Protein 5U9C (pdb70)

Radius of gyration: 35.28 Å; Cα contacts (8 Å, |Δi|>4): 3756; chains: 6; bounding box: 89×85×113 Å

Sequence (1699 aa):
KRKILLITGGTGLGAYVTSALKDTDYNVIVTERNTLNLSVPEAIFSSYITAEKPDVILHFAAETDVDLCEREPARAGIYNHLATEQIAQAAKFCGAWLLLYLSSSNVFGGEGKLSYNELDIPLPPNNYYGRSKLIIGESSSSVRNACTNNNHLIIRAGWIGGGPDKDHKFVGKIIQQIKAGSTSIKAVSDRRLGSITSAQLCNFIIWAINNKRHTGTLHFASSSGTISRFDIACAIGDLLNFKGDIIPVHSSVFPLSAPRPYSEGIESIYSILSDAPKPSLWKSDLAKYVGTFLKRKILITGGTGLGAYVTSALKDTDYNVIVTERNTLNLSSVPEAIFSSYITAEKPDVILHFAAETDVDLCERREPARAGIYNHLATEQIAQAAKFCGAWLLLYLSSSNVFGGEGKLLSSYNELDIPLPPNYYGRSKLIGESSVRNACTNNHLIIRAGWIGGGPDKDHKFVGKIIQQIKAGSSTSIKAVSDRLGSITSAQQLCNFIIWAINKRHTGTLLHFASSGTISRRFDIACAIGDLLNNFKGDIIIPVHSSSVFPLSAPRPYSEGIESIYSILSDAPKPSLWKKSSDLAKYVGTFLKRRKILLITGGTGLGAYVTSALKDTDYNVIVTERNTLNLSVPEAIFSSYITAEKPDVILHFAAETDVDLCEREPARAGIYNHLATEQIAQAAKFCGAWLLYLSSSNVFGGEGKLSSYNELDIIPLPPNNYYGRSKLIGESSVRRNNAACTNNHLIIRAGWIGGGPDKDHKFVGKIIQQIKAGSTSIKAVSDRLGSITSAQQLCNFIIWAINKRHTGTLHFASSGTISRFDIACAIGDLLNFKGDIIPVHSSVFPLSAPRPYSEGIESIYSILSDAPKPSLWKSDLAKYVGTFLVSNAKRKILITGGTGLGAYVTSALKDTDYNVIVTERRNTLNLSVPEAIFSSYITAEKPDVILHFAAETDVDLCEREPARAGIYNHLATEQIAQAAKFCGAWLLYLSSSNVFGGEGKLSYNELDIIPLPPNNYYGRSKLIIGESSSVRNACTNNHLIIRAGWIGGGPDKDHKFVGKIIQQIKAGSSTSIKAVSDRLGSITSAQLCNFIIWAINKRHTGTLLHFASSSGTISRFDIACAIGDLLNNFKKGDIIPVHSSSVVFPLSAPRPYSEGIESIYSILSDAPKPSLWKSDLAKYVGTFLSNAKRKILITGGTGLGAYVTSALKDTDDYNVIVTERNTLNLSVPEAIFSSYITAEKPDVILHFAAETDVDLCEREPARAGIYNHLATEQIAQAAKFCGAWLLLYLSSSNVFGGEGKLLSSYNELDIPLPPNNYYGRSKLIIGESSVRNACTNNNHLIIRAGWIGGGPDKDHKFVGKIIQQIKAGSSTSIKAVSDRRLGSITSAQQLCNFIIWAINNKRRHTGTLLHFASSSGTISRFDIACAIGDLLNFKGDIIPVHSSSVFPLSAPRPYSEGIESIYSILSDAPKPSSLWKSSDLAKYVGTFLKRRKILITGGTGLGAYVTSSALKDTDYNVIVTERNTLNLSVPEAIFSSYITAEKPDVILHFAAETDVDLCEREPARAGIYNHLATEQIAQAAKFCGAWLLLYLSSSNVFGGEGKLSSYNELDIPLPPNNYYGRSKLIIGESSVRNACTNNNHLIIRAGWIGGGPDKDHKFVGKIIQQIKAGSTSIKAVSDRLGSITSAQQLCNFIIWAINKRRHTGTLHFASSGTISRFDIACAIGDLLNFKGDIIIPVHSSVFPLSAPRPYSEGIESIYSILSDDAPKPSSLWKSSDLAKYVGTFL

Organism: Yersinia enterocolitica (NCBI:txid630)

InterPro domains:
  IPR005913 dTDP-4-dehydrorhamnose reductase [PTHR10491] (2-279)
  IPR029903 RmlD-like, substrate binding domain [PF04321] (4-284)
  IPR036291 NAD(P)-binding domain superfamily [SSF51735] (4-284)

Solvent-accessible surface area: 68606 Å² total

Secondary structure (DSSP, 8-state):
--EEEEESTT--HHHHHHHGGGSS-EEEE--TTT--TT-GGGHHHHHHHH--SEEEE------HHHHHH-HHHHIIIIIIHHHHHHHHHHHHT-EEEEEEEGGG--TT--S-B-TTSPP---HHHHHHHHHHHHHHHHSTTSEEEEEE-----HHHH--SHHHHHHHHHHTT-SEEEEE-S-EE------HHHHHHHHHHHT--EEEEE--B--EEHHHHHHHHHHHTT--SEEEEE-GGGS--SS---SB--B-------TTS----BHHHHHHHHHGGG-/--EEEEESTT--HHHHHHHGGGSS-EEEE--TTT--TT-GGGHHHHHHHH--SEEEE------HHHHHH-HHHHIIIIIIHHHHHHHHHHHHT-EEEEEEEGGG--TT--SEE-TTSPP---HHHHHHHHHHHHHHHHSTTSEEEEEE-----HHHH--SHHHHHHHHHHTT-SEEEEE-S-EE------HHHHHHHHHHHT--EEEEE--B--EEHHHHHHHHHHHTT--SEEEEE-GGGS--SS---SB-EE-------TTS----BHHHHHHHHHHTT-/--EEEEESTT--HHHHHHHGGGSS-EEEE--TTT--TT-GGGHHHHHHHH--SEEEE------HHHHHH-HHHHIIIIIIHHHHHHHHHHHHT-EEEEEEEGGG--TT--S-B-TTSPP---HHHHHHHHHHHHHHHH-TTSEEEEEE-----HHHH--SHHHHHHHHHHTT-SEEEEESS-EE------HHHHHHHHHHHT--EEEEE--B--EEHHHHHHHHHHHTT--SEEEEE-GGGS--SS---SB--B-------TTS----BHHHHHHHHHHTTT-/-----EEEEESTT--HHHHHHHHTTSS-EEEE--TTT--TT-GGGHHHHHHHH--SEEEE------HHHHHH-HHHHIIIIIIHHHHHHHHHHHHT-EEEEEEEGGG--TT--SEE-TTSPP---HHHHHHHHHHHHHHHHSTTSEEEEEE-----HHHH--SHHHHHHHHHHTT-SEEEEE-S-EE------HHHHHHHHHHHT--EEEEE--B--EEHHHHHHHHHHHTT--SEEEEE-GGGS--SS---SB-EE------STTS----BHHHHHHHHHHTT-/-----EEEEESTT--HHHHHHHHTSSS-EEEE--TTT--TT-GGGHHHHHHHH--SEEEE------HHHHHH-HHHHIIIIIIHHHHHHHHHHHHT-EEEEEEEGGG--TT--SEE-TTSPP---HHHHHHHHHHHHHHHHSTTSEEEEEE----STTTS--SHHHHHHHHHHTT-SEEEEESS-EE------HHHHHHHHHHHT--EEEEE--B--EEHHHHHHHHHHHTT--SEEEEE-GGGS--SS---SB-EE------STTS----BHHHHHHHHHHHH-/--EEEEESTT--HHHHHHHGGGSS-EEEE--TTT--TT-GGGHHHHHHHH--SEEEE------HHHHHH-HHHHIIIIIIHHHHHHHHHHHHT-EEEEEEEGGG--TT--SEE-TTSPP---HHHHHHHHHHHHHHHHSTTSEEEEEE----SHHHH--SHHHHHHHHHHTT-SEEEEE-S-EE------HHHHHHHHHHHT--EEEEE--B--EEHHHHHHHHHHHTT--SEEEEE-GGGS--SS---SB-EE-------TTS----BHHHHHHHHHHTT-

Nearest PDB structures (foldseek):
  5u9c-assembly1_F  TM=1.002E+00  e=2.177E-56  Yersinia enterocolitica
  3sc6-assembly2_B  TM=9.110E-01  e=1.255E-23  Bacillus anthracis str. Ames
  3sc6-assembly5_E  TM=8.875E-01  e=6.394E-24  Bacillus anthracis str. Ames
  8ctr-assembly4_D  TM=8.769E-01  e=4.551E-23  Klebsiella pneumoniae
  1kbz-assembly1_A  TM=8.692E-01  e=1.074E-22  Salmonella enterica subsp. enterica serovar Typhimurium

B-factor: mean 41.48, std 14.98, range [12.14, 142.72]

Foldseek 3Di:
DAEEEEECCVPLNVLLVVVCVPDPYDYHYDDPVQDDLLCLVRQQVRLLVVLHQAYEYDWADPPLQVCLVCVVRRQSNQASNLLSVLQSCLVSVHQYEAEAALQLAFPVQDQEAEPPDDGDHRSNNVSNVNSVVSNCVRNVPRYEYEYFKADDDFQPGDPDLVNVLVVCQVVLHQEAEFEFQAKAFHADSLVSQLVVVCVVVSDHDYWYATADDIGGSLVLSVLLCVLSVRDHYYHYDHCVVPDGNTDGHSYSYYDYPCVPPVPGRGHYHRSVSSSVRSVSHD/DAEEEEEPCVPLNVLQVVVCVPDDYDYHYDDPVQDDLLCLVRQLVRLLVVLGQAYEYPWADPPLQVCLVCVVRRQSRQASNLLSVLQSCLVNVHQYEAEAALQLAFPVQDQAAEPVDDGDHRSNSVSNVNSVVSNCVRVVWRYEYEYFKADDDEQVGDPDLVNVLVVCQVVQPQEAEFEFQEKAFHAQSLVSQLVVVCVVVSDHDYGYATADDIGGSLVLSVLLCVLVVRDHYYHHDHCVVPDGNTDGHSYSYYDYPCVPPVPGRGHYHRSVSSSVRSVRRD/DAEEEEECCVPLNVLLVVVCPPDPYDYHYDDPVQDDLQCLVRQLVRLLVVLHQAYEYDDADPPLQVCLVCVVRRQSNQASNLLSVLLNCLVSVHQYEAEAALQLAFVVQDQEAEPPDDGDHRSNSVSRVNSVVSNCVSDPPRYEYEYFKADDDEQHGDPPLVNVLVVCQVVQPQEAEFEFQAKAFHAYSLVSQLVVVCVVVSDHDYWYATADDIGGSLVLSVLLCVLSVRDHYYHYDHCVVPDGNTDGHSYSYYDYPCVVPVPGSGHYHRSVSSSVRSVSHVD/DDDAAEEEEECCVPLNVLQVVVCVPDRYDYHYDDCVQDDLLCLVRLLVRLLVVLHQAYEYDWADPPLQVCLVCVVRRQSRQPSNLLSVLQSCLVSVHQYEAEAALQQAFPVQDQEAEPVDDGDHRSNSVSRVNSVVSNCVRQVVRYEYEYFYADDDEQPGDPDLLNVLVVCLVVLPQEAEFEFQAKEFHAQSLVSQLVVVCVVVSDHDYWYATADDIGGSLVLSVLLCVLVVRPHYYHHDHCVVPDGNTDGHSYSYYDYPCVPVVPGRGHYHRSVSSSVRSVRHD/DPPEAEEEEECCVALNVLLVVVCVPPRYDYHYDDCVQDDLLCLVRQQVSLLVVLHQAYEYPWADPPLQVCLVCVVRRQSNQASNLLSVLQNCLVSVHQYEAEAALQLAFPVQDAEAEPVDDGDHRSNSVSNVNSVVSNCVRQPVGYEYEYFYFDDDPPVHPPGLLNVLVVCVVVPPQEAEFEQQEKEFHAYSLVSQLVVVCVVVSDHDYWYATEDDIGGSLVVSVLLCVLVVRPGYYHYDHCVVPDGNTDGHSYSYYDYPCVVPPPGRGHYHRSVSSNVRVVVVD/DAEEEEECCVPLNVLLVVVCPPDPYDYHYDDCVQDDLLCLVRQLVSLLVVLHQEYEYDWADPPLQVCLVCVVRNQSNQASNLLSVLLSCLNSVHAYEAEAALQLAFVVQDQEDEPVDDGDHRSNSVSRVNSVVSNCVSQVPGYEYEYFKADDDFQVGDPDLVNVLVVCQVVPPQEAEFEFQAKEFHAYSLVSQQVVVCVVVSDHDYWYATEDDIGGSLVLSVLLCVLVVRDHYYHYDHCVVPDGNTDGHSYSYYDYPCVPPPPGSGHYHRSVSSNVRSVSND

Structure (mmCIF, N/CA/C/O backbone):
data_5U9C
#
_entry.id   5U9C
#
_cell.length_a   132.445
_cell.length_b   184.871
_cell.length_c   187.017
_cell.angle_alpha   90.00
_cell.angle_beta   90.00
_cell.angle_gamma   90.00
#
_symmetry.space_group_name_H-M   'I 2 2 2'
#
loop_
_entity.id
_entity.type
_entity.pdbx_description
1 polymer 'dTDP-4-dehydrorhamnose Reductase'
2 non-polymer beta-D-fructopyranose
3 non-polymer IMIDAZOLE
4 non-polymer D-MALATE
5 non-polymer 'CITRIC ACID'
6 non-polymer 'CHLORIDE ION'
7 non-polymer 2-AMINO-2-HYDROXYMETHYL-PROPANE-1,3-DIOL
8 water water
#
loop_
_atom_site.group_PDB
_atom_site.id
_atom_site.type_symbol
_atom_site.label_atom_id
_atom_site.label_alt_id
_atom_site.label_comp_id
_atom_site.label_asym_id
_atom_site.label_entity_id
_atom_site.label_seq_id
_atom_site.pdbx_PDB_ins_code
_atom_site.Cartn_x
_atom_site.Cartn_y
_atom_site.Cartn_z
_atom_site.occupancy
_atom_site.B_iso_or_equiv
_atom_site.auth_seq_id
_atom_site.auth_comp_id
_atom_site.auth_asym_id
_atom_site.auth_atom_id
_atom_site.pdbx_PDB_model_num
ATOM 9 N N . LYS A 1 5 ? 51.124 23.700 89.574 1.00 89.68 2 LYS A N 1
ATOM 10 C CA . LYS A 1 5 ? 51.771 23.584 88.261 1.00 82.69 2 LYS A CA 1
ATOM 11 C C . LYS A 1 5 ? 52.070 24.947 87.651 1.00 72.24 2 LYS A C 1
ATOM 12 O O . LYS A 1 5 ? 51.324 25.898 87.871 1.00 68.83 2 LYS A O 1
ATOM 18 N N . ARG A 1 6 ? 53.161 25.038 86.889 1.00 66.39 3 ARG A N 1
ATOM 19 C CA . ARG A 1 6 ? 53.509 26.292 86.197 1.00 62.23 3 ARG A CA 1
ATOM 20 C C . ARG A 1 6 ? 52.554 26.465 85.014 1.00 53.51 3 ARG A C 1
ATOM 21 O O . ARG A 1 6 ? 52.237 25.502 84.307 1.00 51.83 3 ARG A O 1
ATOM 29 N N . LYS A 1 7 ? 52.101 27.696 84.811 1.00 47.87 4 LYS A N 1
ATOM 30 C CA . LYS A 1 7 ? 51.111 27.993 83.793 1.00 43.89 4 LYS A CA 1
ATOM 31 C C . LYS A 1 7 ? 51.688 28.615 82.518 1.00 40.15 4 LYS A C 1
ATOM 32 O O . LYS A 1 7 ? 52.394 29.616 82.582 1.00 37.53 4 LYS A O 1
ATOM 38 N N . ILE A 1 8 ? 51.355 28.006 81.376 1.00 37.71 5 ILE A N 1
ATOM 39 C CA . ILE A 1 8 ? 51.726 28.495 80.052 1.00 34.94 5 ILE A CA 1
ATOM 40 C C . ILE A 1 8 ? 50.461 29.017 79.359 1.00 34.03 5 ILE A C 1
ATOM 41 O O . ILE A 1 8 ? 49.499 28.260 79.171 1.00 34.38 5 ILE A O 1
ATOM 46 N N A LEU A 1 9 ? 50.470 30.293 78.974 0.50 32.09 6 LEU A N 1
ATOM 47 N N B LEU A 1 9 ? 50.464 30.302 79.004 0.50 32.58 6 LEU A N 1
ATOM 48 C CA A LEU A 1 9 ? 49.337 30.910 78.286 0.50 31.57 6 LEU A CA 1
ATOM 49 C CA B LEU A 1 9 ? 49.357 30.914 78.276 0.50 32.30 6 LEU A CA 1
ATOM 50 C C A LEU A 1 9 ? 49.721 31.131 76.806 0.50 30.37 6 LEU A C 1
ATOM 51 C C B LEU A 1 9 ? 49.782 31.022 76.807 0.50 30.78 6 LEU A C 1
ATOM 52 O O A LEU A 1 9 ? 50.717 31.794 76.504 0.50 28.95 6 LEU A O 1
ATOM 53 O O B LEU A 1 9 ? 50.877 31.498 76.509 0.50 29.31 6 LEU A O 1
ATOM 62 N N . ILE A 1 10 ? 48.927 30.563 75.896 1.00 29.89 7 ILE A N 1
ATOM 63 C CA . ILE A 1 10 ? 49.224 30.607 74.452 1.00 30.68 7 ILE A CA 1
ATOM 64 C C . ILE A 1 10 ? 48.180 31.376 73.627 1.00 31.47 7 ILE A C 1
ATOM 65 O O . ILE A 1 10 ? 46.987 31.131 73.751 1.00 32.47 7 ILE A O 1
ATOM 70 N N . THR A 1 11 ? 48.641 32.344 72.836 1.00 30.12 8 THR A N 1
ATOM 71 C CA . THR A 1 11 ? 47.776 33.041 71.887 1.00 30.72 8 THR A CA 1
ATOM 72 C C . THR A 1 11 ? 48.061 32.376 70.551 1.00 31.01 8 THR A C 1
ATOM 73 O O . THR A 1 11 ? 49.191 31.907 70.299 1.00 31.00 8 THR A O 1
ATOM 77 N N . GLY A 1 12 ? 47.060 32.342 69.690 1.00 31.89 9 GLY A N 1
ATOM 78 C CA . GLY A 1 12 ? 47.200 31.686 68.398 1.00 33.80 9 GLY A CA 1
ATOM 79 C C . GLY A 1 12 ? 47.449 30.185 68.530 1.00 34.24 9 GLY A C 1
ATOM 80 O O . GLY A 1 12 ? 48.145 29.578 67.693 1.00 34.50 9 GLY A O 1
ATOM 81 N N . GLY A 1 13 ? 46.862 29.587 69.569 1.00 36.08 10 GLY A N 1
ATOM 82 C CA . GLY A 1 13 ? 47.019 28.148 69.854 1.00 38.92 10 GLY A CA 1
ATOM 83 C C . GLY A 1 13 ? 46.443 27.207 68.804 1.00 42.18 10 GLY A C 1
ATOM 84 O O . GLY A 1 13 ? 46.924 26.087 68.655 1.00 45.05 10 GLY A O 1
ATOM 85 N N . THR A 1 14 ? 45.419 27.654 68.085 1.00 44.05 11 THR A N 1
ATOM 86 C CA . THR A 1 14 ? 44.799 26.846 67.031 1.00 50.08 11 THR A CA 1
ATOM 87 C C . THR A 1 14 ? 45.414 27.102 65.653 1.00 49.32 11 THR A C 1
ATOM 88 O O . THR A 1 14 ? 44.989 26.511 64.678 1.00 51.02 11 THR A O 1
ATOM 92 N N . GLY A 1 15 ? 46.402 27.994 65.573 1.00 48.49 12 GLY A N 1
ATOM 93 C CA . GLY A 1 15 ? 47.094 28.255 64.313 1.00 46.80 12 GLY A CA 1
ATOM 94 C C . GLY A 1 15 ? 48.003 27.076 64.046 1.00 47.82 12 GLY A C 1
ATOM 95 O O . GLY A 1 15 ? 48.129 26.191 64.888 1.00 49.62 12 GLY A O 1
ATOM 104 N N . LEU A 1 17 ? 51.482 26.650 63.794 1.00 44.15 14 LEU A N 1
ATOM 105 C CA . LEU A 1 17 ? 52.594 26.435 64.730 1.00 41.33 14 LEU A CA 1
ATOM 106 C C . LEU A 1 17 ? 52.066 26.181 66.128 1.00 41.08 14 LEU A C 1
ATOM 107 O O . LEU A 1 17 ? 52.500 25.241 66.810 1.00 39.45 14 LEU A O 1
ATOM 112 N N . GLY A 1 18 ? 51.131 27.034 66.544 1.00 39.77 15 GLY A N 1
ATOM 113 C CA . GLY A 1 18 ? 50.521 26.944 67.868 1.00 40.93 15 GLY A CA 1
ATOM 114 C C . GLY A 1 18 ? 49.912 25.592 68.174 1.00 42.87 15 GLY A C 1
ATOM 115 O O . GLY A 1 18 ? 50.001 25.118 69.305 1.00 44.48 15 GLY A O 1
ATOM 116 N N . ALA A 1 19 ? 49.288 24.975 67.171 1.00 42.99 16 ALA A N 1
ATOM 117 C CA . ALA A 1 19 ? 48.685 23.653 67.346 1.00 46.81 16 ALA A CA 1
ATOM 118 C C . ALA A 1 19 ? 49.757 22.601 67.633 1.00 46.78 16 ALA A C 1
ATOM 119 O O . ALA A 1 19 ? 49.541 21.706 68.459 1.00 49.37 16 ALA A O 1
ATOM 121 N N . TYR A 1 20 ? 50.912 22.707 66.973 1.00 46.28 17 TYR A N 1
ATOM 122 C CA . TYR A 1 20 ? 51.992 21.741 67.238 1.00 46.06 17 TYR A CA 1
ATOM 123 C C . TYR A 1 20 ? 52.554 21.917 68.644 1.00 42.78 17 TYR A C 1
ATOM 124 O O . TYR A 1 20 ? 52.789 20.932 69.351 1.00 42.72 17 TYR A O 1
ATOM 133 N N . VAL A 1 21 ? 52.764 23.167 69.055 1.00 39.43 18 VAL A N 1
ATOM 134 C CA . VAL A 1 21 ? 53.309 23.430 70.381 1.00 38.75 18 VAL A CA 1
ATOM 135 C C . VAL A 1 21 ? 52.334 22.935 71.461 1.00 41.15 18 VAL A C 1
ATOM 136 O O . VAL A 1 21 ? 52.743 22.246 72.407 1.00 41.51 18 VAL A O 1
ATOM 140 N N . THR A 1 22 ? 51.052 23.248 71.293 1.00 39.85 19 THR A N 1
ATOM 141 C CA . THR A 1 22 ? 50.029 22.812 72.238 1.00 41.49 19 THR A CA 1
ATOM 142 C C . THR A 1 22 ? 50.034 21.289 72.395 1.00 44.15 19 THR A C 1
ATOM 143 O O . THR A 1 22 ? 49.952 20.792 73.514 1.00 48.06 19 THR A O 1
ATOM 147 N N . SER A 1 23 ? 50.163 20.553 71.289 1.00 45.88 20 SER A N 1
ATOM 148 C CA . SER A 1 23 ? 50.177 19.076 71.347 1.00 49.15 20 SER A CA 1
ATOM 149 C C . SER A 1 23 ? 51.450 18.548 71.997 1.00 49.56 20 SER A C 1
ATOM 150 O O . SER A 1 23 ? 51.405 17.576 72.742 1.00 50.84 20 SER A O 1
ATOM 153 N N . ALA A 1 24 ? 52.581 19.194 71.707 1.00 46.79 21 ALA A N 1
ATOM 154 C CA . ALA A 1 24 ? 53.869 18.799 72.284 1.00 46.18 21 ALA A CA 1
ATOM 155 C C . ALA A 1 24 ? 53.871 19.002 73.793 1.00 46.18 21 ALA A C 1
ATOM 156 O O . ALA A 1 24 ? 54.518 18.247 74.518 1.00 48.06 21 ALA A O 1
ATOM 158 N N . LEU A 1 25 ? 53.134 20.016 74.259 1.00 44.51 22 LEU A N 1
ATOM 159 C CA . LEU A 1 25 ? 53.039 20.311 75.692 1.00 46.59 22 LEU A CA 1
ATOM 160 C C . LEU A 1 25 ? 52.079 19.382 76.477 1.00 52.65 22 LEU A C 1
ATOM 161 O O . LEU A 1 25 ? 52.047 19.441 77.700 1.00 53.01 22 LEU A O 1
ATOM 166 N N . LYS A 1 26 ? 51.311 18.533 75.792 1.00 57.77 23 LYS A N 1
ATOM 167 C CA . LYS A 1 26 ? 50.421 17.589 76.490 1.00 66.59 23 LYS A CA 1
ATOM 168 C C . LYS A 1 26 ? 51.229 16.596 77.320 1.00 72.56 23 LYS A C 1
ATOM 169 O O . LYS A 1 26 ? 50.794 16.179 78.389 1.00 73.43 23 LYS A O 1
ATOM 175 N N . ASP A 1 27 ? 52.431 16.271 76.844 1.00 78.04 24 ASP A N 1
ATOM 176 C CA . ASP A 1 27 ? 53.343 15.353 77.536 1.00 83.69 24 ASP A CA 1
ATOM 177 C C . ASP A 1 27 ? 54.241 16.088 78.560 1.00 82.00 24 ASP A C 1
ATOM 178 O O . ASP A 1 27 ? 55.453 15.829 78.627 1.00 83.57 24 ASP A O 1
ATOM 183 N N . THR A 1 28 ? 53.650 16.987 79.358 1.00 70.09 25 THR A N 1
ATOM 184 C CA . THR A 1 28 ? 54.404 17.753 80.365 1.00 64.29 25 THR A CA 1
ATOM 185 C C . THR A 1 28 ? 53.549 18.066 81.587 1.00 61.34 25 THR A C 1
ATOM 186 O O . THR A 1 28 ? 52.340 17.883 81.564 1.00 57.74 25 THR A O 1
ATOM 190 N N . ASP A 1 29 ? 54.196 18.584 82.632 1.00 61.65 26 ASP A N 1
ATOM 191 C CA . ASP A 1 29 ? 53.523 18.975 83.880 1.00 63.34 26 ASP A CA 1
ATOM 192 C C . ASP A 1 29 ? 53.030 20.435 83.875 1.00 59.53 26 ASP A C 1
ATOM 193 O O . ASP A 1 29 ? 52.679 20.975 84.925 1.00 59.39 26 ASP A O 1
ATOM 198 N N . TYR A 1 30 ? 53.022 21.080 82.708 1.00 53.91 27 TYR A N 1
ATOM 199 C CA . TYR A 1 30 ? 52.551 22.451 82.617 1.00 49.59 27 TYR A CA 1
ATOM 200 C C . TYR A 1 30 ? 51.035 22.498 82.521 1.00 47.98 27 TYR A C 1
ATOM 201 O O . TYR A 1 30 ? 50.410 21.598 81.958 1.00 46.37 27 TYR A O 1
ATOM 210 N N . ASN A 1 31 ? 50.460 23.540 83.109 1.00 46.45 28 ASN A N 1
ATOM 211 C CA . ASN A 1 31 ? 49.040 23.818 83.014 1.00 46.21 28 ASN A CA 1
ATOM 212 C C . ASN A 1 31 ? 48.952 24.758 81.799 1.00 43.56 28 ASN A C 1
ATOM 213 O O . ASN A 1 31 ? 49.331 25.916 81.892 1.00 41.16 28 ASN A O 1
ATOM 218 N N . VAL A 1 32 ? 48.462 24.246 80.671 1.00 41.84 29 VAL A N 1
ATOM 219 C CA . VAL A 1 32 ? 48.391 25.000 79.417 1.00 40.50 29 VAL A CA 1
ATOM 220 C C . VAL A 1 32 ? 47.020 25.653 79.153 1.00 40.77 29 VAL A C 1
ATOM 221 O O . VAL A 1 32 ? 46.000 24.969 79.062 1.00 41.51 29 VAL A O 1
ATOM 225 N N . ILE A 1 33 ? 47.011 26.979 79.024 1.00 39.10 30 ILE A N 1
ATOM 226 C CA . ILE A 1 33 ? 45.787 27.728 78.759 1.00 39.33 30 ILE A CA 1
ATOM 227 C C . ILE A 1 33 ? 45.851 28.286 77.341 1.00 38.08 30 ILE A C 1
ATOM 228 O O . ILE A 1 33 ? 46.715 29.117 77.046 1.00 36.19 30 ILE A O 1
ATOM 233 N N . VAL A 1 34 ? 44.956 27.831 76.464 1.00 36.94 31 VAL A N 1
ATOM 234 C CA . VAL A 1 34 ? 44.910 28.329 75.095 1.00 37.68 31 VAL A CA 1
ATOM 235 C C . VAL A 1 34 ? 43.813 29.393 75.054 1.00 36.37 31 VAL A C 1
ATOM 236 O O . VAL A 1 34 ? 42.667 29.109 75.395 1.00 36.51 31 VAL A O 1
ATOM 240 N N . THR A 1 35 ? 44.170 30.621 74.673 1.00 33.32 32 THR A N 1
ATOM 241 C CA . THR A 1 35 ? 43.195 31.715 74.625 1.00 32.44 32 THR A CA 1
ATOM 242 C C . THR A 1 35 ? 42.147 31.487 73.535 1.00 32.89 32 THR A C 1
ATOM 243 O O . THR A 1 35 ? 42.417 30.824 72.543 1.00 30.25 32 THR A O 1
ATOM 247 N N . GLU A 1 36 ? 40.940 32.013 73.767 1.00 33.58 33 GLU A N 1
ATOM 248 C CA . GLU A 1 36 ? 39.839 31.912 72.823 1.00 34.77 33 GLU A CA 1
ATOM 249 C C . GLU A 1 36 ? 39.124 33.256 72.728 1.00 33.81 33 GLU A C 1
ATOM 250 O O . GLU A 1 36 ? 39.441 34.204 73.463 1.00 30.12 33 GLU A O 1
ATOM 256 N N . ARG A 1 37 ? 38.097 33.309 71.880 1.00 32.40 34 ARG A N 1
ATOM 257 C CA . ARG A 1 37 ? 37.341 34.541 71.698 1.00 32.38 34 ARG A CA 1
ATOM 258 C C . ARG A 1 37 ? 36.719 35.064 72.995 1.00 31.08 34 ARG A C 1
ATOM 259 O O . ARG A 1 37 ? 36.574 36.275 73.143 1.00 29.96 34 ARG A O 1
ATOM 267 N N . ASN A 1 38 ? 36.380 34.184 73.933 1.00 31.68 35 ASN A N 1
ATOM 268 C CA . ASN A 1 38 ? 35.790 34.652 75.197 1.00 33.75 35 ASN A CA 1
ATOM 269 C C . ASN A 1 38 ? 36.811 35.202 76.207 1.00 34.41 35 ASN A C 1
ATOM 270 O O . ASN A 1 38 ? 36.410 35.714 77.255 1.00 35.43 35 ASN A O 1
ATOM 275 N N . THR A 1 39 ? 38.109 35.124 75.892 1.00 33.47 36 THR A N 1
ATOM 276 C CA . THR A 1 39 ? 39.146 35.652 76.802 1.00 33.86 36 THR A CA 1
ATOM 277 C C . THR A 1 39 ? 40.114 36.675 76.194 1.00 33.24 36 THR A C 1
ATOM 278 O O . THR A 1 39 ? 40.543 37.604 76.890 1.00 34.37 36 THR A O 1
ATOM 282 N N . LEU A 1 40 ? 40.457 36.514 74.914 1.00 31.26 37 LEU A N 1
ATOM 283 C CA . LEU A 1 40 ? 41.406 37.411 74.270 1.00 30.65 37 LEU A CA 1
ATOM 284 C C . LEU A 1 40 ? 41.276 37.444 72.745 1.00 29.53 37 LEU A C 1
ATOM 285 O O . LEU A 1 40 ? 41.167 36.394 72.074 1.00 29.92 37 LEU A O 1
ATOM 290 N N . ASN A 1 41 ? 41.272 38.668 72.218 1.00 27.89 38 ASN A N 1
ATOM 291 C CA . ASN A 1 41 ? 41.200 38.918 70.792 1.00 28.44 38 ASN A CA 1
ATOM 292 C C . ASN A 1 41 ? 42.206 40.021 70.437 1.00 27.63 38 ASN A C 1
ATOM 293 O O . ASN A 1 41 ? 42.226 41.090 71.084 1.00 25.49 38 ASN A O 1
ATOM 298 N N . LEU A 1 42 ? 43.000 39.784 69.388 1.00 27.14 39 LEU A N 1
ATOM 299 C CA . LEU A 1 42 ? 43.979 40.783 68.930 1.00 27.38 39 LEU A CA 1
ATOM 300 C C . LEU A 1 42 ? 43.264 42.070 68.513 1.00 26.79 39 LEU A C 1
ATOM 301 O O . LEU A 1 42 ? 43.822 43.167 68.642 1.00 25.92 39 LEU A O 1
ATOM 306 N N . SER A 1 43 ? 42.016 41.939 68.048 1.00 25.33 40 SER A N 1
ATOM 307 C CA . SER A 1 43 ? 41.221 43.109 67.646 1.00 26.61 40 SER A CA 1
ATOM 308 C C . SER A 1 43 ? 40.810 44.019 68.827 1.00 27.13 40 SER A C 1
ATOM 309 O O . SER A 1 43 ? 40.370 45.154 68.608 1.00 28.85 40 SER A O 1
ATOM 312 N N . VAL A 1 44 ? 40.945 43.520 70.059 1.00 27.09 41 VAL A N 1
ATOM 313 C CA . VAL A 1 44 ? 40.585 44.263 71.259 1.00 27.86 41 VAL A CA 1
ATOM 314 C C . VAL A 1 44 ? 41.788 44.267 72.234 1.00 29.02 41 VAL A C 1
ATOM 315 O O . VAL A 1 44 ? 41.783 43.586 73.277 1.00 27.50 41 VAL A O 1
ATOM 319 N N . PRO A 1 45 ? 42.836 45.046 71.894 1.00 29.57 42 PRO A N 1
ATOM 320 C CA . PRO A 1 45 ? 44.014 45.145 72.766 1.00 29.53 42 PRO A CA 1
ATOM 321 C C . PRO A 1 45 ? 43.689 45.741 74.143 1.00 30.78 42 PRO A C 1
ATOM 322 O O . PRO A 1 45 ? 44.317 45.357 75.133 1.00 28.24 42 PRO A O 1
ATOM 326 N N . GLU A 1 46 ? 42.652 46.588 74.211 1.00 30.88 43 GLU A N 1
ATOM 327 C CA . GLU A 1 46 ? 42.223 47.208 75.462 1.00 32.24 43 GLU A CA 1
ATOM 328 C C . GLU A 1 46 ? 41.781 46.243 76.568 1.00 32.11 43 GLU A C 1
ATOM 329 O O . GLU A 1 46 ? 41.728 46.637 77.734 1.00 31.16 43 GLU A O 1
ATOM 335 N N . ALA A 1 47 ? 41.441 45.001 76.204 1.00 30.63 44 ALA A N 1
ATOM 336 C CA . ALA A 1 47 ? 40.977 44.001 77.161 1.00 31.43 44 ALA A CA 1
ATOM 337 C C . ALA A 1 47 ? 42.048 42.968 77.547 1.00 32.10 44 ALA A C 1
ATOM 338 O O . ALA A 1 47 ? 41.823 42.122 78.435 1.00 32.41 44 ALA A O 1
ATOM 340 N N . ILE A 1 48 ? 43.218 43.053 76.920 1.00 30.60 45 ILE A N 1
ATOM 341 C CA . ILE A 1 48 ? 44.297 42.077 77.155 1.00 29.93 45 ILE A CA 1
ATOM 342 C C . ILE A 1 48 ? 44.998 42.157 78.522 1.00 31.00 45 ILE A C 1
ATOM 343 O O . ILE A 1 48 ? 45.191 41.125 79.181 1.00 30.38 45 ILE A O 1
ATOM 348 N N . PHE A 1 49 ? 45.394 43.355 78.942 1.00 31.05 46 PHE A N 1
ATOM 349 C CA . PHE A 1 49 ? 46.157 43.484 80.194 1.00 31.70 46 PHE A CA 1
ATOM 350 C C . PHE A 1 49 ? 45.434 42.910 81.434 1.00 32.63 46 PHE A C 1
ATOM 351 O O . PHE A 1 49 ? 46.033 42.121 82.196 1.00 31.96 46 PHE A O 1
ATOM 359 N N A SER A 1 50 ? 44.172 43.293 81.634 0.60 32.95 47 SER A N 1
ATOM 360 N N B SER A 1 50 ? 44.167 43.288 81.623 0.40 32.48 47 SER A N 1
ATOM 361 C CA A SER A 1 50 ? 43.385 42.789 82.763 0.60 34.29 47 SER A CA 1
ATOM 362 C CA B SER A 1 50 ? 43.373 42.802 82.756 0.40 33.43 47 SER A CA 1
ATOM 363 C C A SER A 1 50 ? 43.261 41.269 82.713 0.60 33.68 47 SER A C 1
ATOM 364 C C B SER A 1 50 ? 43.223 41.279 82.717 0.40 33.22 47 SER A C 1
ATOM 365 O O A SER A 1 50 ? 43.394 40.602 83.734 0.60 33.49 47 SER A O 1
ATOM 366 O O B SER A 1 50 ? 43.300 40.623 83.753 0.40 33.41 47 SER A O 1
ATOM 371 N N . TYR A 1 51 ? 43.020 40.721 81.524 1.00 32.03 48 TYR A N 1
ATOM 372 C CA . TYR A 1 51 ? 42.877 39.269 81.391 1.00 32.57 48 TYR A CA 1
ATOM 373 C C . TYR A 1 51 ? 44.168 38.521 81.756 1.00 33.11 48 TYR A C 1
ATOM 374 O O . TYR A 1 51 ? 44.170 37.649 82.639 1.00 34.98 48 TYR A O 1
ATOM 383 N N . ILE A 1 52 ? 45.265 38.868 81.096 1.00 32.56 49 ILE A N 1
ATOM 384 C CA . ILE A 1 52 ? 46.525 38.143 81.332 1.00 32.53 49 ILE A CA 1
ATOM 385 C C . ILE A 1 52 ? 47.015 38.273 82.779 1.00 32.82 49 ILE A C 1
ATOM 386 O O . ILE A 1 52 ? 47.434 37.281 83.367 1.00 32.28 49 ILE A O 1
ATOM 391 N N . THR A 1 53 ? 46.919 39.469 83.358 1.00 33.63 50 THR A N 1
ATOM 392 C CA . THR A 1 53 ? 47.379 39.685 84.744 1.00 35.50 50 THR A CA 1
ATOM 393 C C . THR A 1 53 ? 46.520 38.923 85.763 1.00 38.55 50 THR A C 1
ATOM 394 O O . THR A 1 53 ? 47.041 38.414 86.756 1.00 39.66 50 THR A O 1
ATOM 398 N N . ALA A 1 54 ? 45.224 38.790 85.487 1.00 39.01 51 ALA A N 1
ATOM 399 C CA . ALA A 1 54 ? 44.341 37.991 86.343 1.00 39.53 51 ALA A CA 1
ATOM 400 C C . ALA A 1 54 ? 44.705 36.509 86.221 1.00 39.69 51 ALA A C 1
ATOM 401 O O . ALA A 1 54 ? 44.626 35.767 87.185 1.00 40.67 51 ALA A O 1
ATOM 403 N N . GLU A 1 55 ? 45.150 36.095 85.037 1.00 39.06 52 GLU A N 1
ATOM 404 C CA . GLU A 1 55 ? 45.482 34.692 84.788 1.00 39.96 52 GLU A CA 1
ATOM 405 C C . GLU A 1 55 ? 46.838 34.275 85.411 1.00 40.06 52 GLU A C 1
ATOM 406 O O . GLU A 1 55 ? 47.039 33.102 85.739 1.00 40.99 52 GLU A O 1
ATOM 412 N N . LYS A 1 56 ? 47.747 35.240 85.583 1.00 39.41 53 LYS A N 1
ATOM 413 C CA . LYS A 1 56 ? 49.070 35.021 86.208 1.00 42.03 53 LYS A CA 1
ATOM 414 C C . LYS A 1 56 ? 49.915 33.880 85.629 1.00 39.99 53 LYS A C 1
ATOM 415 O O . LYS A 1 56 ? 50.417 33.021 86.365 1.00 39.58 53 LYS A O 1
ATOM 421 N N . PRO A 1 57 ? 50.119 33.893 84.309 1.00 38.90 54 PRO A N 1
ATOM 422 C CA . PRO A 1 57 ? 50.930 32.848 83.724 1.00 37.74 54 PRO A CA 1
ATOM 423 C C . PRO A 1 57 ? 52.412 32.989 84.102 1.00 37.64 54 PRO A C 1
ATOM 424 O O . PRO A 1 57 ? 52.867 34.082 84.424 1.00 35.52 54 PRO A O 1
ATOM 428 N N . ASP A 1 58 ? 53.132 31.871 84.097 1.00 37.51 55 ASP A N 1
ATOM 429 C CA . ASP A 1 58 ? 54.590 31.877 84.310 1.00 38.50 55 ASP A CA 1
ATOM 430 C C . ASP A 1 58 ? 55.311 32.036 82.964 1.00 36.46 55 ASP A C 1
ATOM 431 O O . ASP A 1 58 ? 56.423 32.535 82.912 1.00 35.13 55 ASP A O 1
ATOM 436 N N . VAL A 1 59 ? 54.662 31.574 81.897 1.00 34.02 56 VAL A N 1
ATOM 437 C CA . VAL A 1 59 ? 55.188 31.612 80.541 1.00 33.05 56 VAL A CA 1
ATOM 438 C C . VAL A 1 59 ? 54.085 32.045 79.580 1.00 31.76 56 VAL A C 1
ATOM 439 O O . VAL A 1 59 ? 52.947 31.603 79.706 1.00 33.65 56 VAL A O 1
ATOM 443 N N . ILE A 1 60 ? 54.414 32.922 78.639 1.00 30.25 57 ILE A N 1
ATOM 444 C CA . ILE A 1 60 ? 53.471 33.351 77.616 1.00 29.66 57 ILE A CA 1
ATOM 445 C C . ILE A 1 60 ? 54.056 33.075 76.245 1.00 29.18 57 ILE A C 1
ATOM 446 O O . ILE A 1 60 ? 55.171 33.497 75.954 1.00 29.80 57 ILE A O 1
ATOM 451 N N . LEU A 1 61 ? 53.315 32.327 75.423 1.00 29.61 58 LEU A N 1
ATOM 452 C CA . LEU A 1 61 ? 53.723 32.016 74.050 1.00 28.56 58 LEU A CA 1
ATOM 453 C C . LEU A 1 61 ? 52.818 32.822 73.136 1.00 27.30 58 LEU A C 1
ATOM 454 O O . LEU A 1 61 ? 51.641 32.510 72.985 1.00 27.16 58 LEU A O 1
ATOM 459 N N . HIS A 1 62 ? 53.370 33.883 72.552 1.00 25.14 59 HIS A N 1
ATOM 460 C CA . HIS A 1 62 ? 52.592 34.779 71.718 1.00 24.81 59 HIS A CA 1
ATOM 461 C C . HIS A 1 62 ? 52.801 34.526 70.216 1.00 24.07 59 HIS A C 1
ATOM 462 O O . HIS A 1 62 ? 53.713 35.073 69.602 1.00 23.40 59 HIS A O 1
ATOM 469 N N . PHE A 1 63 ? 51.942 33.664 69.667 1.00 24.97 60 PHE A N 1
ATOM 470 C CA . PHE A 1 63 ? 51.967 33.262 68.255 1.00 27.11 60 PHE A CA 1
ATOM 471 C C . PHE A 1 63 ? 50.895 33.937 67.400 1.00 26.91 60 PHE A C 1
ATOM 472 O O . PHE A 1 63 ? 51.005 33.951 66.176 1.00 26.21 60 PHE A O 1
ATOM 480 N N . ALA A 1 64 ? 49.854 34.479 68.024 1.00 26.27 61 ALA A N 1
ATOM 481 C CA . ALA A 1 64 ? 48.783 35.104 67.2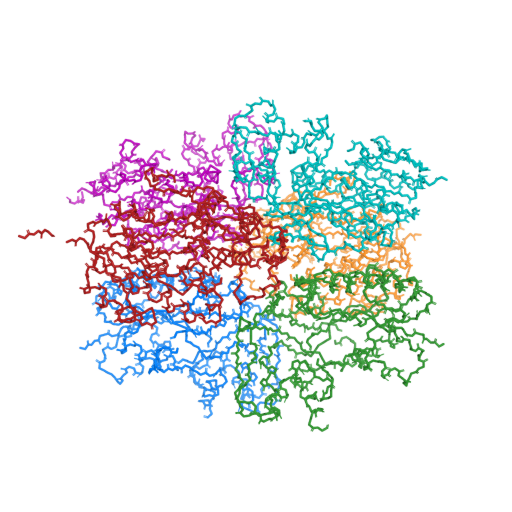49 1.00 26.72 61 ALA A CA 1
ATOM 482 C C . ALA A 1 64 ? 49.280 36.383 66.566 1.00 26.83 61 ALA A C 1
ATOM 483 O O . ALA A 1 64 ? 49.955 37.224 67.192 1.00 26.38 61 ALA A O 1
ATOM 485 N N . ALA A 1 65 ? 48.931 36.521 65.294 1.00 25.26 62 ALA A N 1
ATOM 486 C CA . ALA A 1 65 ? 49.286 37.710 64.544 1.00 26.70 62 ALA A CA 1
ATOM 487 C C . ALA A 1 65 ? 48.488 37.779 63.269 1.00 26.15 62 ALA A C 1
ATOM 488 O O . ALA A 1 65 ? 47.923 36.777 62.836 1.00 23.71 62 ALA A O 1
ATOM 490 N N . GLU A 1 66 ? 48.461 38.966 62.669 1.00 25.45 63 GLU A N 1
ATOM 491 C CA . GLU A 1 66 ? 47.875 39.137 61.347 1.00 26.81 63 GLU A CA 1
ATOM 492 C C . GLU A 1 66 ? 49.067 38.951 60.409 1.00 27.58 63 GLU A C 1
ATOM 493 O O . GLU A 1 66 ? 49.960 39.822 60.348 1.00 24.89 63 GLU A O 1
ATOM 499 N N . THR A 1 67 ? 49.076 37.823 59.684 1.00 27.10 64 THR A N 1
ATOM 500 C CA . THR A 1 67 ? 50.180 37.468 58.807 1.00 27.92 64 THR A CA 1
ATOM 501 C C . THR A 1 67 ? 49.880 37.589 57.325 1.00 28.33 64 THR A C 1
ATOM 502 O O . THR A 1 67 ? 50.710 37.205 56.520 1.00 28.83 64 THR A O 1
ATOM 506 N N . ASP A 1 68 ? 48.687 38.060 56.948 1.00 27.90 65 ASP A N 1
ATOM 507 C CA . ASP A 1 68 ? 48.396 38.284 55.541 1.00 27.19 65 ASP A CA 1
ATOM 508 C C . ASP A 1 68 ? 49.133 39.588 55.153 1.00 26.75 65 ASP A C 1
ATOM 509 O O . ASP A 1 68 ? 48.653 40.705 55.401 1.00 27.77 65 ASP A O 1
ATOM 514 N N . VAL A 1 69 ? 50.287 39.425 54.527 1.00 25.60 66 VAL A N 1
ATOM 515 C CA . VAL A 1 69 ? 51.158 40.566 54.192 1.00 25.47 66 VAL A CA 1
ATOM 516 C C . VAL A 1 69 ? 50.481 41.615 53.312 1.00 26.11 66 VAL A C 1
ATOM 517 O O . VAL A 1 69 ? 50.691 42.811 53.499 1.00 24.61 66 VAL A O 1
ATOM 521 N N . ASP A 1 70 ? 49.684 41.167 52.346 1.00 26.05 67 ASP A N 1
ATOM 522 C CA . ASP A 1 70 ? 49.008 42.071 51.438 1.00 26.88 67 ASP A CA 1
ATOM 523 C C . ASP A 1 70 ? 47.863 42.824 52.122 1.00 26.61 67 ASP A C 1
ATOM 524 O O . ASP A 1 70 ? 47.667 44.009 51.872 1.00 25.88 67 ASP A O 1
ATOM 529 N N . LEU A 1 71 ? 47.150 42.136 53.009 1.00 27.40 68 LEU A N 1
ATOM 530 C CA . LEU A 1 71 ? 46.067 42.745 53.792 1.00 27.71 68 LEU A CA 1
ATOM 531 C C . LEU A 1 71 ? 46.662 43.811 54.700 1.00 25.64 68 LEU A C 1
ATOM 532 O O . LEU A 1 71 ? 46.063 44.874 54.884 1.00 25.22 68 LEU A O 1
ATOM 537 N N . CYS A 1 72 ? 47.826 43.522 55.276 1.00 23.82 69 CYS A N 1
ATOM 538 C CA . CYS A 1 72 ? 48.499 44.498 56.148 1.00 23.95 69 CYS A CA 1
ATOM 539 C C . CYS A 1 72 ? 48.849 45.765 55.403 1.00 24.17 69 CYS A C 1
ATOM 540 O O . CYS A 1 72 ? 48.797 46.865 55.975 1.00 23.02 69 CYS A O 1
ATOM 543 N N . GLU A 1 73 ? 49.199 45.624 54.117 1.00 24.31 70 GLU A N 1
ATOM 544 C CA . GLU A 1 73 ? 49.560 46.784 53.321 1.00 24.84 70 GLU A CA 1
ATOM 545 C C . GLU A 1 73 ? 48.318 47.630 52.981 1.00 26.31 70 GLU A C 1
ATOM 546 O O . GLU A 1 73 ? 48.391 48.866 52.943 1.00 26.11 70 GLU A O 1
ATOM 552 N N . ARG A 1 74 ? 47.206 46.962 52.675 1.00 25.82 71 ARG A N 1
ATOM 553 C CA . ARG A 1 74 ? 45.967 47.666 52.338 1.00 26.67 71 ARG A CA 1
ATOM 554 C C . ARG A 1 74 ? 45.323 48.294 53.557 1.00 25.50 71 ARG A C 1
ATOM 555 O O . ARG A 1 74 ? 44.705 49.345 53.452 1.00 24.91 71 ARG A O 1
ATOM 563 N N . GLU A 1 75 ? 45.453 47.610 54.694 1.00 26.17 72 GLU A N 1
ATOM 564 C CA . GLU A 1 75 ? 44.841 48.021 55.953 1.00 26.69 72 GLU A CA 1
ATOM 565 C C . GLU A 1 75 ? 45.883 48.045 57.065 1.00 25.91 72 GLU A C 1
ATOM 566 O O . GLU A 1 75 ? 45.881 47.179 57.964 1.00 24.76 72 GLU A O 1
ATOM 572 N N . PRO A 1 76 ? 46.785 49.035 57.016 1.00 24.79 73 PRO A N 1
ATOM 573 C CA . PRO A 1 76 ? 47.821 49.116 58.056 1.00 24.88 73 PRO A CA 1
ATOM 574 C C . PRO A 1 76 ? 47.234 49.258 59.472 1.00 24.13 73 PRO A C 1
ATOM 575 O O . PRO A 1 76 ? 47.873 48.844 60.440 1.00 21.88 73 PRO A O 1
ATOM 579 N N . ALA A 1 77 ? 46.020 49.816 59.586 1.00 24.20 74 ALA A N 1
ATOM 580 C CA . ALA A 1 77 ? 45.361 49.904 60.892 1.00 24.86 74 ALA A CA 1
ATOM 581 C C . ALA A 1 77 ? 45.174 48.501 61.481 1.00 24.85 74 ALA A C 1
ATOM 582 O O . ALA A 1 77 ? 45.380 48.291 62.684 1.00 24.42 74 ALA A O 1
ATOM 584 N N . ARG A 1 78 ? 44.844 47.530 60.636 1.00 25.06 75 ARG A N 1
ATOM 585 C CA . ARG A 1 78 ? 44.677 46.164 61.131 1.00 26.45 75 ARG A CA 1
ATOM 586 C C . ARG A 1 78 ? 46.030 45.582 61.530 1.00 25.90 75 ARG A C 1
ATOM 587 O O . ARG A 1 78 ? 46.154 44.924 62.565 1.00 26.23 75 ARG A O 1
ATOM 595 N N . ALA A 1 79 ? 47.034 45.803 60.700 1.00 24.98 76 ALA A N 1
ATOM 596 C CA . ALA A 1 79 ? 48.390 45.319 61.018 1.00 25.61 76 ALA A CA 1
ATOM 597 C C . ALA A 1 79 ? 48.859 45.909 62.354 1.00 24.97 76 ALA A C 1
ATOM 598 O O . ALA A 1 79 ? 49.465 45.228 63.163 1.00 24.68 76 ALA A O 1
ATOM 600 N N . GLY A 1 80 ? 48.552 47.176 62.579 1.00 24.36 77 GLY A N 1
ATOM 601 C CA . GLY A 1 80 ? 48.986 47.846 63.790 1.00 25.08 77 GLY A CA 1
ATOM 602 C C . GLY A 1 80 ? 48.288 47.349 65.053 1.00 25.72 77 GLY A C 1
ATOM 603 O O . GLY A 1 80 ? 48.927 47.010 66.046 1.00 25.12 77 GLY A O 1
ATOM 604 N N . ILE A 1 81 ? 46.968 47.338 65.012 1.00 25.84 78 ILE A N 1
ATOM 605 C CA . ILE A 1 81 ? 46.167 46.874 66.140 1.00 26.58 78 ILE A CA 1
ATOM 606 C C . ILE A 1 81 ? 46.531 45.439 66.516 1.00 25.68 78 ILE A C 1
ATOM 607 O O . ILE A 1 81 ? 46.805 45.150 67.683 1.00 23.90 78 ILE A O 1
ATOM 612 N N . TYR A 1 82 ? 46.591 44.575 65.515 1.00 23.60 79 TYR A N 1
ATOM 613 C CA . TYR A 1 82 ? 46.843 43.154 65.755 1.00 25.16 79 TYR A CA 1
ATOM 614 C C . TYR A 1 82 ? 48.270 42.785 66.139 1.00 25.22 79 TYR A C 1
ATOM 615 O O . TYR A 1 82 ? 48.475 41.928 67.020 1.00 25.75 79 TYR A O 1
ATOM 624 N N . ASN A 1 83 ? 49.240 43.399 65.470 1.00 24.10 80 ASN A N 1
ATOM 625 C CA . ASN A 1 83 ? 50.644 43.029 65.653 1.00 25.25 80 ASN A CA 1
ATOM 626 C C . ASN A 1 83 ? 51.422 43.947 66.590 1.00 25.02 80 ASN A C 1
ATOM 627 O O . ASN A 1 83 ? 52.379 43.509 67.239 1.00 26.19 80 ASN A O 1
ATOM 632 N N . HIS A 1 84 ? 51.037 45.213 66.634 1.00 23.95 81 HIS A N 1
ATOM 633 C CA . HIS A 1 84 ? 51.706 46.161 67.498 1.00 24.99 81 HIS A CA 1
ATOM 634 C C . HIS A 1 84 ? 50.948 46.381 68.807 1.00 25.42 81 HIS A C 1
ATOM 635 O O . HIS A 1 84 ? 51.448 45.993 69.869 1.00 24.86 81 HIS A O 1
ATOM 642 N N . LEU A 1 85 ? 49.753 46.970 68.744 1.00 24.70 82 LEU A N 1
ATOM 643 C CA . LEU A 1 85 ? 49.028 47.315 69.981 1.00 24.96 82 LEU A CA 1
ATOM 644 C C . LEU A 1 85 ? 48.723 46.115 70.893 1.00 24.86 82 LEU A C 1
ATOM 645 O O . LEU A 1 85 ? 48.918 46.181 72.110 1.00 25.85 82 LEU A O 1
ATOM 650 N N . ALA A 1 86 ? 48.249 45.027 70.312 1.00 24.43 83 ALA A N 1
ATOM 651 C CA . ALA A 1 86 ? 47.972 43.831 71.095 1.00 24.82 83 ALA A CA 1
ATOM 652 C C . ALA A 1 86 ? 49.262 43.291 71.720 1.00 24.91 83 ALA A C 1
ATOM 653 O O . ALA A 1 86 ? 49.287 42.907 72.899 1.00 26.26 83 ALA A O 1
ATOM 655 N N . THR A 1 87 ? 50.335 43.278 70.934 1.00 25.16 84 THR A N 1
ATOM 656 C CA . THR A 1 87 ? 51.634 42.771 71.410 1.00 25.00 84 THR A CA 1
ATOM 657 C C . THR A 1 87 ? 52.134 43.630 72.571 1.00 26.22 84 THR A C 1
ATOM 658 O O . THR A 1 87 ? 52.641 43.108 73.552 1.00 27.34 84 THR A O 1
ATOM 662 N N . GLU A 1 88 ? 51.944 44.942 72.474 1.00 27.36 85 GLU A N 1
ATOM 663 C CA . GLU A 1 88 ? 52.365 45.866 73.551 1.00 28.95 85 GLU A CA 1
ATOM 664 C C . GLU A 1 88 ? 51.621 45.549 74.872 1.00 28.35 85 GLU A C 1
ATOM 665 O O . GLU A 1 88 ? 52.237 45.504 75.932 1.00 27.06 85 GLU A O 1
ATOM 671 N N . GLN A 1 89 ? 50.313 45.289 74.790 1.00 27.87 86 GLN A N 1
ATOM 672 C CA . GLN A 1 89 ? 49.528 44.968 75.975 1.00 27.63 86 GLN A CA 1
ATOM 673 C C . GLN A 1 89 ? 49.968 43.632 76.575 1.00 27.82 86 GLN A C 1
ATOM 674 O O . GLN A 1 89 ? 50.100 43.516 77.786 1.00 26.62 86 GLN A O 1
ATOM 680 N N . ILE A 1 90 ? 50.275 42.670 75.721 1.00 26.30 87 ILE A N 1
ATOM 681 C CA . ILE A 1 90 ? 50.766 41.380 76.170 1.00 27.24 87 ILE A CA 1
ATOM 682 C C . ILE A 1 90 ? 52.130 41.552 76.846 1.00 27.73 87 ILE A C 1
ATOM 683 O O . ILE A 1 90 ? 52.374 40.960 77.884 1.00 27.58 87 ILE A O 1
ATOM 688 N N . ALA A 1 91 ? 52.999 42.374 76.265 1.00 27.41 88 ALA A N 1
ATOM 689 C CA . ALA A 1 91 ? 54.310 42.622 76.865 1.00 29.00 88 ALA A CA 1
ATOM 690 C C . ALA A 1 91 ? 54.189 43.288 78.249 1.00 29.10 88 ALA A C 1
ATOM 691 O O . ALA A 1 91 ? 54.876 42.908 79.188 1.00 27.55 88 ALA A O 1
ATOM 693 N N . GLN A 1 92 ? 53.308 44.275 78.364 1.00 30.23 89 GLN A N 1
ATOM 694 C CA . GLN A 1 92 ? 53.094 44.943 79.643 1.00 30.85 89 GLN A CA 1
ATOM 695 C C . GLN A 1 92 ? 52.530 43.960 80.675 1.00 29.69 89 GLN A C 1
ATOM 696 O O . GLN A 1 92 ? 52.921 43.988 81.850 1.00 29.23 89 GLN A O 1
ATOM 702 N N . ALA A 1 93 ? 51.648 43.070 80.243 1.00 28.01 90 ALA A N 1
ATOM 703 C CA . ALA A 1 93 ? 51.086 42.082 81.161 1.00 28.76 90 ALA A CA 1
ATOM 704 C C . ALA A 1 93 ? 52.178 41.105 81.609 1.00 28.41 90 ALA A C 1
ATOM 705 O O . ALA A 1 93 ? 52.240 40.735 82.786 1.00 29.10 90 ALA A O 1
ATOM 707 N N . ALA A 1 94 ? 53.031 40.683 80.670 1.00 27.48 91 ALA A N 1
ATOM 708 C CA . ALA A 1 94 ? 54.140 39.765 81.006 1.00 29.50 91 ALA A CA 1
ATOM 709 C C . ALA A 1 94 ? 55.043 40.412 82.053 1.00 30.19 91 ALA A C 1
ATOM 710 O O . ALA A 1 94 ? 55.398 39.773 83.020 1.00 31.21 91 ALA A O 1
ATOM 712 N N . LYS A 1 95 ? 55.406 41.677 81.833 1.00 30.78 92 LYS A N 1
ATOM 713 C CA . LYS A 1 95 ? 56.232 42.410 82.777 1.00 31.58 92 LYS A CA 1
ATOM 714 C C . LYS A 1 95 ? 55.602 42.409 84.170 1.00 32.66 92 LYS A C 1
ATOM 715 O O . LYS A 1 95 ? 56.263 42.107 85.152 1.00 32.05 92 LYS A O 1
ATOM 721 N N . PHE A 1 96 ? 54.319 42.741 84.248 1.00 32.67 93 PHE A N 1
ATOM 722 C CA . PHE A 1 96 ? 53.628 42.757 85.528 1.00 33.95 93 PHE A CA 1
ATOM 723 C C . PHE A 1 96 ? 53.646 41.395 86.243 1.00 34.70 93 PHE A C 1
ATOM 724 O O . PHE A 1 96 ? 53.896 41.334 87.441 1.00 33.80 93 PHE A O 1
ATOM 732 N N . CYS A 1 97 ? 53.351 40.327 85.503 1.00 35.31 94 CYS A N 1
ATOM 733 C CA . CYS A 1 97 ? 53.331 38.961 86.038 1.00 37.73 94 CYS A CA 1
ATOM 734 C C . CYS A 1 97 ? 54.686 38.360 86.258 1.00 37.54 94 CYS A C 1
ATOM 735 O O . CYS A 1 97 ? 54.785 37.338 86.917 1.00 39.06 94 CYS A O 1
ATOM 738 N N . GLY A 1 98 ? 55.726 38.969 85.694 1.00 36.49 95 GLY A N 1
ATOM 739 C CA . GLY A 1 98 ? 57.076 38.397 85.768 1.00 37.30 95 GLY A CA 1
ATOM 740 C C . GLY A 1 98 ? 57.174 37.151 84.872 1.00 36.88 95 GLY A C 1
ATOM 741 O O . GLY A 1 98 ? 58.010 36.284 85.103 1.00 36.94 95 GLY A O 1
ATOM 742 N N . ALA A 1 99 ? 56.317 37.062 83.845 1.00 35.18 96 ALA A N 1
ATOM 743 C CA . ALA A 1 99 ? 56.318 35.888 82.948 1.00 34.80 96 ALA A CA 1
ATOM 744 C C . ALA A 1 99 ? 57.386 35.992 81.881 1.00 33.96 96 ALA A C 1
ATOM 745 O O . ALA A 1 99 ? 57.684 37.083 81.396 1.00 34.18 96 ALA A O 1
ATOM 747 N N . TRP A 1 100 ? 57.929 34.844 81.497 1.00 33.22 97 TRP A N 1
ATOM 748 C CA . TRP A 1 100 ? 58.879 34.756 80.382 1.00 31.44 97 TRP A CA 1
ATOM 749 C C . TRP A 1 100 ? 58.018 34.779 79.125 1.00 29.40 97 TRP A C 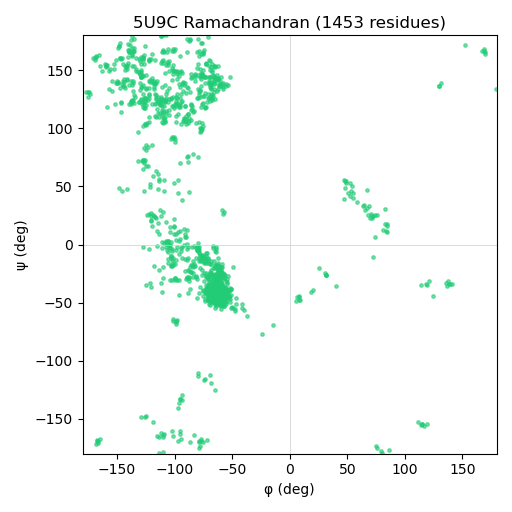1
ATOM 750 O O . TRP A 1 100 ? 57.071 34.012 79.001 1.00 28.54 97 TRP A O 1
ATOM 761 N N . LEU A 1 101 ? 58.320 35.705 78.224 1.00 27.23 98 LEU A N 1
ATOM 762 C CA . LEU A 1 101 ? 57.531 35.895 77.038 1.00 27.47 98 LEU A CA 1
ATOM 763 C C . LEU A 1 101 ? 58.232 35.517 75.758 1.00 27.03 98 LEU A C 1
ATOM 764 O O . LEU A 1 101 ? 59.314 36.031 75.481 1.00 26.39 98 LEU A O 1
ATOM 769 N N A LEU A 1 102 ? 57.611 34.616 74.997 0.50 26.24 99 LEU A N 1
ATOM 770 N N B LEU A 1 102 ? 57.623 34.621 74.983 0.50 26.67 99 LEU A N 1
ATOM 771 C CA A LEU A 1 102 ? 58.102 34.208 73.683 0.50 26.28 99 LEU A CA 1
ATOM 772 C CA B LEU A 1 102 ? 58.176 34.213 73.689 0.50 27.00 99 LEU A CA 1
ATOM 773 C C A LEU A 1 102 ? 57.278 34.930 72.636 0.50 25.90 99 LEU A C 1
ATOM 774 C C B LEU A 1 102 ? 57.316 34.836 72.593 0.50 26.43 99 LEU A C 1
ATOM 775 O O A LEU A 1 102 ? 56.042 34.887 72.673 0.50 25.30 99 LEU A O 1
ATOM 776 O O B LEU A 1 102 ? 56.096 34.626 72.556 0.50 26.29 99 LEU A O 1
ATOM 785 N N . TYR A 1 103 ? 57.950 35.621 71.719 1.00 26.52 100 TYR A N 1
ATOM 786 C CA . TYR A 1 103 ? 57.269 36.314 70.619 1.00 26.18 100 TYR A CA 1
ATOM 787 C C . TYR A 1 103 ? 57.809 35.802 69.301 1.00 27.57 100 TYR A C 1
ATOM 788 O O . TYR A 1 103 ? 59.008 35.867 69.044 1.00 26.86 100 TYR A O 1
ATOM 797 N N . LEU A 1 104 ? 56.932 35.229 68.494 1.00 27.61 101 LEU A N 1
ATOM 798 C CA . LEU A 1 104 ? 57.325 34.743 67.197 1.00 28.54 101 LEU A CA 1
ATOM 799 C C . LEU A 1 104 ? 57.256 35.906 66.241 1.00 29.07 101 LEU A C 1
ATOM 800 O O . LEU A 1 104 ? 56.160 36.478 66.020 1.00 29.46 101 LEU A O 1
ATOM 805 N N . SER A 1 105 ? 58.417 36.276 65.693 1.00 27.84 102 SER A N 1
ATOM 806 C CA . SER A 1 105 ? 58.507 37.371 64.741 1.00 26.59 102 SER A CA 1
ATOM 807 C C . SER A 1 105 ? 58.859 36.848 63.355 1.00 26.86 102 SER A C 1
ATOM 808 O O . SER A 1 105 ? 58.750 35.635 63.095 1.00 26.33 102 SER A O 1
ATOM 811 N N . SER A 1 106 ? 59.336 37.739 62.486 1.00 26.02 103 SER A N 1
ATOM 812 C CA . SER A 1 106 ? 59.507 37.405 61.069 1.00 26.10 103 SER A CA 1
ATOM 813 C C . SER A 1 106 ? 60.740 37.983 60.392 1.00 26.11 103 SER A C 1
ATOM 814 O O . SER A 1 106 ? 61.219 39.038 60.767 1.00 23.52 103 SER A O 1
ATOM 817 N N . SER A 1 107 ? 61.212 37.276 59.363 1.00 26.65 104 SER A N 1
ATOM 818 C CA . SER A 1 107 ? 62.304 37.756 58.527 1.00 26.93 104 SER A CA 1
ATOM 819 C C . SER A 1 107 ? 61.903 39.076 57.850 1.00 27.41 104 SER A C 1
ATOM 820 O O . SER A 1 107 ? 62.758 39.859 57.431 1.00 27.04 104 SER A O 1
ATOM 823 N N . ASN A 1 108 ? 60.597 39.326 57.764 1.00 27.53 105 ASN A N 1
ATOM 824 C CA . ASN A 1 108 ? 60.077 40.557 57.123 1.00 28.33 105 ASN A CA 1
ATOM 825 C C . ASN A 1 108 ? 60.389 41.854 57.832 1.00 26.60 105 ASN A C 1
ATOM 826 O O . ASN A 1 108 ? 59.982 42.918 57.352 1.00 27.04 105 ASN A O 1
ATOM 831 N N . VAL A 1 109 ? 61.072 41.796 58.977 1.00 25.97 106 VAL A N 1
ATOM 832 C CA . VAL A 1 109 ? 61.528 43.030 59.615 1.00 24.70 106 VAL A CA 1
ATOM 833 C C . VAL A 1 109 ? 62.728 43.524 58.809 1.00 23.61 106 VAL A C 1
ATOM 834 O O . VAL A 1 109 ? 63.166 44.653 58.981 1.00 24.74 106 VAL A O 1
ATOM 838 N N . PHE A 1 110 ? 63.245 42.672 57.916 1.00 23.64 107 PHE A N 1
ATOM 839 C CA . PHE A 1 110 ? 64.357 43.012 57.023 1.00 23.82 107 PHE A CA 1
ATOM 840 C C . PHE A 1 110 ? 63.869 43.114 55.579 1.00 25.51 107 PHE A C 1
ATOM 841 O O . PHE A 1 110 ? 62.763 42.662 55.257 1.00 25.28 107 PHE A O 1
ATOM 849 N N . GLY A 1 111 ? 64.705 43.678 54.711 1.00 23.76 108 GLY A N 1
ATOM 850 C CA . GLY A 1 111 ? 64.398 43.777 53.284 1.00 23.97 108 GLY A CA 1
ATOM 851 C C . GLY A 1 111 ? 64.710 45.109 52.642 1.00 24.71 108 GLY A C 1
ATOM 852 O O . GLY A 1 111 ? 65.124 45.169 51.469 1.00 25.93 108 GLY A O 1
ATOM 853 N N . GLY A 1 112 ? 64.503 46.178 53.395 1.00 25.11 109 GLY A N 1
ATOM 854 C CA . GLY A 1 112 ? 64.728 47.529 52.883 1.00 26.40 109 GLY A CA 1
ATOM 855 C C . GLY A 1 112 ? 66.141 47.809 52.439 1.00 28.05 109 GLY A C 1
ATOM 856 O O . GLY A 1 112 ? 66.365 48.626 51.540 1.00 28.00 109 GLY A O 1
ATOM 857 N N . GLU A 1 113 ? 67.103 47.139 53.073 1.00 29.17 110 GLU A N 1
ATOM 858 C CA . GLU A 1 113 ? 68.503 47.334 52.723 1.00 32.03 110 GLU A CA 1
ATOM 859 C C . GLU A 1 113 ? 68.824 46.748 51.365 1.00 32.46 110 GLU A C 1
ATOM 860 O O . GLU A 1 113 ? 69.654 47.297 50.653 1.00 33.92 110 GLU A O 1
ATOM 866 N N . GLY A 1 114 ? 68.172 45.641 51.010 1.00 30.47 111 GLY A N 1
ATOM 867 C CA . GLY A 1 114 ? 68.379 45.007 49.722 1.00 31.78 111 GLY A CA 1
ATOM 868 C C . GLY A 1 114 ? 69.553 44.045 49.605 1.00 32.73 111 GLY A C 1
ATOM 869 O O . GLY A 1 114 ? 69.979 43.727 48.494 1.00 34.13 111 GLY A O 1
ATOM 870 N N . LYS A 1 115 ? 70.081 43.575 50.733 1.00 32.74 112 LYS A N 1
ATOM 871 C CA . LYS A 1 115 ? 71.185 42.581 50.690 1.00 32.90 112 LYS A CA 1
ATOM 872 C C . LYS A 1 115 ? 70.572 41.182 50.589 1.00 30.73 112 LYS A C 1
ATOM 873 O O . LYS A 1 115 ? 69.341 41.032 50.615 1.00 28.42 112 LYS A O 1
ATOM 879 N N . LEU A 1 116 ? 71.411 40.163 50.464 1.00 28.31 113 LEU A N 1
ATOM 880 C CA . LEU A 1 116 ? 70.906 38.815 50.205 1.00 29.56 113 LEU A CA 1
ATOM 881 C C . LEU A 1 116 ? 70.507 37.995 51.402 1.00 29.02 113 LEU A C 1
ATOM 882 O O . LEU A 1 116 ? 69.665 37.083 51.281 1.00 26.64 113 LEU A O 1
ATOM 887 N N . SER A 1 117 ? 71.078 38.328 52.555 1.00 28.73 114 SER A N 1
ATOM 888 C CA . SER A 1 117 ? 70.791 37.596 53.794 1.00 31.12 114 SER A CA 1
ATOM 889 C C . SER A 1 117 ? 71.062 38.490 55.001 1.00 28.41 114 SER A C 1
ATOM 890 O O . SER A 1 117 ? 71.903 39.379 54.933 1.00 26.32 114 SER A O 1
ATOM 893 N N . TYR A 1 118 ? 70.331 38.245 56.083 1.00 26.81 115 TYR A N 1
ATOM 894 C CA . TYR A 1 118 ? 70.424 39.030 57.316 1.00 26.07 115 TYR A CA 1
ATOM 895 C C . TYR A 1 118 ? 70.628 38.138 58.551 1.00 26.03 115 TYR A C 1
ATOM 896 O O . TYR A 1 118 ? 69.953 37.109 58.710 1.00 25.76 115 TYR A O 1
ATOM 905 N N . ASN A 1 119 ? 71.549 38.537 59.424 1.00 25.70 116 ASN A N 1
ATOM 906 C CA . ASN A 1 119 ? 71.761 37.834 60.701 1.00 25.80 116 ASN A CA 1
ATOM 907 C C . ASN A 1 119 ? 71.279 38.692 61.889 1.00 25.57 116 ASN A C 1
ATOM 908 O O . ASN A 1 119 ? 70.787 39.819 61.702 1.00 24.96 116 ASN A O 1
ATOM 913 N N . GLU A 1 120 ? 71.413 38.171 63.111 1.00 26.02 117 GLU A N 1
ATOM 914 C CA . GLU A 1 120 ? 70.934 38.889 64.286 1.00 25.64 117 GLU A CA 1
ATOM 915 C C . GLU A 1 120 ? 71.613 40.227 64.572 1.00 26.01 117 GLU A C 1
ATOM 916 O O . GLU A 1 120 ? 71.079 40.997 65.351 1.00 27.22 117 GLU A O 1
ATOM 922 N N . LEU A 1 121 ? 72.794 40.489 64.009 1.00 25.05 118 LEU A N 1
ATOM 923 C CA . LEU A 1 121 ? 73.428 41.816 64.148 1.00 25.45 118 LEU A CA 1
ATOM 924 C C . LEU A 1 121 ? 72.920 42.847 63.150 1.00 26.18 118 LEU A C 1
ATOM 925 O O . LEU A 1 121 ? 73.137 44.060 63.337 1.00 25.85 118 LEU A O 1
ATOM 930 N N . ASP A 1 122 ? 72.291 42.404 62.057 1.00 26.03 119 ASP A N 1
ATOM 931 C CA . ASP A 1 122 ? 71.746 43.355 61.091 1.00 25.47 119 ASP A CA 1
ATOM 932 C C . ASP A 1 122 ? 70.602 44.146 61.745 1.00 26.75 119 ASP A C 1
ATOM 933 O O . ASP A 1 122 ? 69.881 43.637 62.607 1.00 27.09 119 ASP A O 1
ATOM 938 N N . ILE A 1 123 ? 70.505 45.418 61.398 1.00 26.79 120 ILE A N 1
ATOM 939 C CA . ILE A 1 123 ? 69.518 46.298 62.006 1.00 27.69 120 ILE A CA 1
ATOM 940 C C . ILE A 1 123 ? 68.253 46.249 61.176 1.00 27.33 120 ILE A C 1
ATOM 941 O O . ILE A 1 123 ? 68.279 46.600 60.005 1.00 26.60 120 ILE A O 1
ATOM 946 N N . PRO A 1 124 ? 67.138 45.821 61.781 1.00 27.44 121 PRO A N 1
ATOM 947 C CA . PRO A 1 124 ? 65.906 45.734 60.989 1.00 28.21 121 PRO A CA 1
ATOM 948 C C . PRO A 1 124 ? 65.542 47.029 60.276 1.00 27.30 121 PRO A C 1
ATOM 949 O O . PRO A 1 124 ? 65.718 48.109 60.824 1.00 27.71 121 PRO A O 1
ATOM 953 N N . LEU A 1 125 ? 65.125 46.891 59.025 1.00 28.08 122 LEU A N 1
ATOM 954 C CA . LEU A 1 125 ? 64.682 47.998 58.173 1.00 28.19 122 LEU A CA 1
ATOM 955 C C . LEU A 1 125 ? 63.685 47.325 57.225 1.00 27.27 122 LEU A C 1
ATOM 956 O O . LEU A 1 125 ? 64.085 46.803 56.180 1.00 26.57 122 LEU A O 1
ATOM 961 N N A PRO A 1 126 ? 62.385 47.304 57.581 0.60 26.47 123 PRO A N 1
ATOM 962 N N B PRO A 1 126 ? 62.400 47.327 57.612 0.40 26.94 123 PRO A N 1
ATOM 963 C CA A PRO A 1 126 ? 61.375 46.608 56.759 0.60 26.74 123 PRO A CA 1
ATOM 964 C CA B PRO A 1 126 ? 61.349 46.731 56.829 0.40 27.15 123 PRO A CA 1
ATOM 965 C C A PRO A 1 126 ? 61.066 47.173 55.360 0.60 26.70 123 PRO A C 1
ATOM 966 C C B PRO A 1 126 ? 60.919 47.688 55.735 0.40 27.38 123 PRO A C 1
ATOM 967 O O A PRO A 1 126 ? 61.418 48.304 55.046 0.60 27.12 123 PRO A O 1
ATOM 968 O O B PRO A 1 126 ? 61.271 48.874 55.770 0.40 28.13 123 PRO A O 1
ATOM 991 N N A ASN A 1 128 ? 57.727 46.655 54.071 0.50 24.84 125 ASN A N 1
ATOM 992 N N B ASN A 1 128 ? 57.520 47.057 54.334 0.50 25.28 125 ASN A N 1
ATOM 993 C CA A ASN A 1 128 ? 56.246 46.874 54.068 0.50 24.86 125 ASN A CA 1
ATOM 994 C CA B ASN A 1 128 ? 56.098 46.866 54.131 0.50 25.09 125 ASN A CA 1
ATOM 995 C C A ASN A 1 128 ? 55.582 47.057 55.476 0.50 24.10 125 ASN A C 1
ATOM 996 C C B ASN A 1 128 ? 55.515 46.914 55.498 0.50 24.38 125 ASN A C 1
ATOM 997 O O A ASN A 1 128 ? 56.290 47.017 56.486 0.50 22.81 125 ASN A O 1
ATOM 998 O O B ASN A 1 128 ? 56.211 46.685 56.498 0.50 23.48 125 ASN A O 1
ATOM 1007 N N . TYR A 1 129 ? 54.249 47.270 55.542 1.00 23.43 126 TYR A N 1
ATOM 1008 C CA . TYR A 1 129 ? 53.559 47.452 56.811 1.00 23.47 126 TYR A CA 1
ATOM 1009 C C . TYR A 1 129 ? 53.515 46.218 57.682 1.00 22.99 126 TYR A C 1
ATOM 1010 O O . TYR A 1 129 ? 53.570 46.336 58.891 1.00 22.15 126 TYR A O 1
ATOM 1019 N N . TYR A 1 130 ? 53.428 45.033 57.084 1.00 23.23 127 TYR A N 1
ATOM 1020 C CA . TYR A 1 130 ? 53.468 43.823 57.892 1.00 22.43 127 TYR A CA 1
ATOM 1021 C C . TYR A 1 130 ? 54.776 43.817 58.702 1.00 22.66 127 TYR A C 1
ATOM 1022 O O . TYR A 1 130 ? 54.769 43.696 59.943 1.00 22.58 127 TYR A O 1
ATOM 1031 N N . GLY A 1 131 ? 55.884 43.995 57.982 1.00 22.09 128 GLY A N 1
ATOM 1032 C CA . GLY A 1 131 ? 57.216 44.011 58.577 1.00 22.74 128 GLY A CA 1
ATOM 1033 C C . GLY A 1 131 ? 57.366 45.049 59.672 1.00 21.79 128 GLY A C 1
ATOM 1034 O O . GLY A 1 131 ? 57.906 44.772 60.747 1.00 21.37 128 GLY A O 1
ATOM 1035 N N . ARG A 1 132 ? 56.888 46.253 59.394 1.00 22.71 129 ARG A N 1
ATOM 1036 C CA . ARG A 1 132 ? 56.939 47.332 60.383 1.00 22.92 129 ARG A CA 1
ATOM 1037 C C . ARG A 1 132 ? 56.141 46.980 61.653 1.00 23.43 129 ARG A C 1
ATOM 1038 O O . ARG A 1 132 ? 56.592 47.256 62.774 1.00 21.79 129 ARG A O 1
ATOM 1046 N N . SER A 1 133 ? 54.966 46.362 61.470 1.00 22.50 130 SER A N 1
ATOM 1047 C CA . SER A 1 133 ? 54.104 46.021 62.588 1.00 21.66 130 SER A CA 1
ATOM 1048 C C . SER A 1 133 ? 54.760 44.971 63.476 1.00 22.37 130 SER A C 1
ATOM 1049 O O . SER A 1 133 ? 54.660 45.036 64.720 1.00 20.62 130 SER A O 1
ATOM 1052 N N . LYS A 1 134 ? 55.438 44.005 62.856 1.00 22.91 131 LYS A N 1
ATOM 1053 C CA . LYS A 1 134 ? 56.153 42.981 63.615 1.00 22.46 131 LYS A CA 1
ATOM 1054 C C . LYS A 1 134 ? 57.363 43.579 64.356 1.00 23.41 131 LYS A C 1
ATOM 1055 O O . LYS A 1 134 ? 57.639 43.226 65.509 1.00 24.36 131 LYS A O 1
ATOM 1061 N N . LEU A 1 135 ? 58.080 44.474 63.694 1.00 24.01 132 LEU A N 1
ATOM 1062 C CA . LEU A 1 135 ? 59.260 45.117 64.282 1.00 24.85 132 LEU A CA 1
ATOM 1063 C C . LEU A 1 135 ? 58.917 45.961 65.527 1.00 25.65 132 LEU A C 1
ATOM 1064 O O . LEU A 1 135 ? 59.613 45.878 66.550 1.00 23.21 132 LEU A O 1
ATOM 1069 N N A ILE A 1 136 ? 57.856 46.764 65.436 0.60 25.69 133 ILE A N 1
ATOM 1070 N N B ILE A 1 136 ? 57.856 46.766 65.430 0.40 25.61 133 ILE A N 1
ATOM 1071 C CA A ILE A 1 136 ? 57.454 47.607 66.554 0.60 26.73 133 ILE A CA 1
ATOM 1072 C CA B ILE A 1 136 ? 57.446 47.605 66.550 0.40 26.52 133 ILE A CA 1
ATOM 1073 C C A ILE A 1 136 ? 56.923 46.715 67.689 0.60 26.51 133 ILE A C 1
ATOM 1074 C C B ILE A 1 136 ? 56.912 46.724 67.686 0.40 26.35 133 ILE A C 1
ATOM 1075 O O A ILE A 1 136 ? 57.103 47.031 68.862 0.60 26.28 133 ILE A O 1
ATOM 1076 O O B ILE A 1 136 ? 57.048 47.073 68.858 0.40 26.40 133 ILE A O 1
ATOM 1085 N N . GLY A 1 137 ? 56.326 45.578 67.330 1.00 25.75 134 GLY A N 1
ATOM 1086 C CA . GLY A 1 137 ? 55.886 44.602 68.314 1.00 25.30 134 GLY A CA 1
ATOM 1087 C C . GLY A 1 137 ? 57.143 44.098 69.049 1.00 26.46 134 GLY A C 1
ATOM 1088 O O . GLY A 1 137 ? 57.155 44.012 70.282 1.00 24.67 134 GLY A O 1
ATOM 1089 N N . GLU A 1 138 ? 58.214 43.813 68.298 1.00 26.18 135 GLU A N 1
ATOM 1090 C CA . GLU A 1 138 ? 59.481 43.385 68.903 1.00 27.80 135 GLU A CA 1
ATOM 1091 C C . GLU A 1 138 ? 59.999 44.400 69.896 1.00 28.22 135 GLU A C 1
ATOM 1092 O O . GLU A 1 138 ? 60.416 44.023 70.992 1.00 28.82 135 GLU A O 1
ATOM 1098 N N A SER A 1 139 ? 59.981 45.678 69.526 0.60 28.25 136 SER A N 1
ATOM 1099 N N B SER A 1 139 ? 59.961 45.680 69.530 0.40 27.33 136 SER A N 1
ATOM 1100 C CA A SER A 1 139 ? 60.469 46.719 70.429 0.60 31.15 136 SER A CA 1
ATOM 1101 C CA B SER A 1 139 ? 60.457 46.730 70.416 0.40 28.74 136 SER A CA 1
ATOM 1102 C C A SER A 1 139 ? 59.664 46.699 71.732 0.60 30.47 136 SER A C 1
ATOM 1103 C C B SER A 1 139 ? 59.562 46.898 71.648 0.40 28.51 136 SER A C 1
ATOM 1104 O O A SER A 1 139 ? 60.241 46.744 72.819 0.60 29.09 136 SER A O 1
ATOM 1105 O O B SER A 1 139 ? 60.002 47.439 72.655 0.40 27.50 136 SER A O 1
ATOM 1110 N N A SER A 1 140 ? 58.341 46.608 71.610 0.60 28.91 137 SER A N 1
ATOM 1111 N N B SER A 1 140 ? 58.310 46.459 71.568 0.40 28.05 137 SER A N 1
ATOM 1112 C CA A SER A 1 140 ? 57.463 46.558 72.786 0.60 29.69 137 SER A CA 1
ATOM 1113 C CA B SER A 1 140 ? 57.446 46.560 72.740 0.40 29.16 137 SER A CA 1
ATOM 1114 C C A SER A 1 140 ? 57.877 45.436 73.716 0.60 29.33 137 SER A C 1
ATOM 1115 C C B SER A 1 140 ? 57.807 45.428 73.699 0.40 29.15 137 SER A C 1
ATOM 1116 O O A SER A 1 140 ? 57.929 45.624 74.930 0.60 30.37 137 SER A O 1
ATOM 1117 O O B SER A 1 140 ? 57.756 45.604 74.917 0.40 30.19 137 SER A O 1
ATOM 1122 N N . VAL A 1 141 ? 58.190 44.280 73.138 1.00 28.31 138 VAL A N 1
ATOM 1123 C CA . VAL A 1 141 ? 58.597 43.105 73.916 1.00 30.50 138 VAL A CA 1
ATOM 1124 C C . VAL A 1 141 ? 59.944 43.336 74.632 1.00 33.99 138 VAL A C 1
ATOM 1125 O O . VAL A 1 141 ? 60.060 43.056 75.839 1.00 32.89 138 VAL A O 1
ATOM 1129 N N . ARG A 1 142 ? 60.935 43.877 73.912 1.00 37.30 139 ARG A N 1
ATOM 1130 C CA . ARG A 1 142 ? 62.259 44.164 74.517 1.00 38.69 139 ARG A CA 1
ATOM 1131 C C . ARG A 1 142 ? 62.196 45.206 75.590 1.00 40.70 139 ARG A C 1
ATOM 1132 O O . ARG A 1 142 ? 62.796 45.043 76.642 1.00 44.18 139 ARG A O 1
ATOM 1140 N N . ASN A 1 143 ? 61.492 46.293 75.298 1.00 42.25 140 ASN A N 1
ATOM 1141 C CA . ASN A 1 143 ? 61.371 47.404 76.213 1.00 47.02 140 ASN A CA 1
ATOM 1142 C C . ASN A 1 143 ? 60.596 47.120 77.505 1.00 47.19 140 ASN A C 1
ATOM 1143 O O . ASN A 1 143 ? 60.780 47.839 78.473 1.00 50.33 140 ASN A O 1
ATOM 1148 N N . ALA A 1 144 ? 59.761 46.079 77.523 1.00 43.88 141 ALA A N 1
ATOM 1149 C CA . ALA A 1 144 ? 58.989 45.727 78.714 1.00 42.77 141 ALA A CA 1
ATOM 1150 C C . ALA A 1 144 ? 59.542 44.502 79.474 1.00 42.36 141 ALA A C 1
ATOM 1151 O O . ALA A 1 144 ? 59.408 44.439 80.692 1.00 42.38 141 ALA A O 1
ATOM 1153 N N . CYS A 1 145 ? 60.165 43.558 78.762 1.00 39.96 142 CYS A N 1
ATOM 1154 C CA . CYS A 1 145 ? 60.660 42.297 79.347 1.00 41.88 142 CYS A CA 1
ATOM 1155 C C . CYS A 1 145 ? 62.131 42.066 79.026 1.00 43.06 142 CYS A C 1
ATOM 1156 O O . CYS A 1 145 ? 62.535 40.952 78.686 1.00 40.94 142 CYS A O 1
ATOM 1159 N N . THR A 1 146 ? 62.939 43.104 79.187 1.00 44.29 143 THR A N 1
ATOM 1160 C CA . THR A 1 146 ? 64.343 43.054 78.789 1.00 44.98 143 THR A CA 1
ATOM 1161 C C . THR A 1 146 ? 65.132 41.764 79.067 1.00 44.36 143 THR A C 1
ATOM 1162 O O . THR A 1 146 ? 65.761 41.209 78.155 1.00 48.55 143 THR A O 1
ATOM 1166 N N A ASN A 1 147 ? 65.084 41.294 80.305 0.60 43.00 144 ASN A N 1
ATOM 1167 N N B ASN A 1 147 ? 65.070 41.263 80.291 0.40 42.06 144 ASN A N 1
ATOM 1168 C CA A ASN A 1 147 ? 65.864 40.131 80.706 0.60 43.59 144 ASN A CA 1
ATOM 1169 C CA B ASN A 1 147 ? 65.823 40.061 80.663 0.40 41.30 144 ASN A CA 1
ATOM 1170 C C A ASN A 1 147 ? 64.992 38.878 80.857 0.60 41.67 144 ASN A C 1
ATOM 1171 C C B ASN A 1 147 ? 65.067 38.782 80.590 0.40 39.90 144 ASN A C 1
ATOM 1172 O O A ASN A 1 147 ? 65.403 37.920 81.528 0.60 41.58 144 ASN A O 1
ATOM 1173 O O B ASN A 1 147 ? 65.643 37.716 80.811 0.40 40.39 144 ASN A O 1
ATOM 1182 N N . ASN A 1 148 ? 63.788 38.875 80.268 1.00 36.98 145 ASN A N 1
ATOM 1183 C CA . ASN A 1 148 ? 62.923 37.712 80.348 1.00 35.72 145 ASN A CA 1
ATOM 1184 C C . ASN A 1 148 ? 62.012 37.524 79.130 1.00 32.41 145 ASN A C 1
ATOM 1185 O O . ASN A 1 148 ? 60.803 37.369 79.258 1.00 31.03 145 ASN A O 1
ATOM 1190 N N . HIS A 1 149 ? 62.623 37.542 77.950 1.00 30.05 146 HIS A N 1
ATOM 1191 C CA . HIS A 1 149 ? 61.903 37.348 76.701 1.00 29.58 146 HIS A CA 1
ATOM 1192 C C . HIS A 1 149 ? 62.779 36.636 75.688 1.00 28.35 146 HIS A C 1
ATOM 1193 O O . HIS A 1 149 ? 64.018 36.657 75.782 1.00 27.90 146 HIS A O 1
ATOM 1200 N N . LEU A 1 150 ? 62.113 36.056 74.694 1.00 27.15 147 LEU A N 1
ATOM 1201 C CA . LEU A 1 150 ? 62.755 35.414 73.571 1.00 27.44 147 LEU A CA 1
ATOM 1202 C C . LEU A 1 150 ? 61.963 35.759 72.323 1.00 26.50 147 LEU A C 1
ATOM 1203 O O . LEU A 1 150 ? 60.773 35.508 72.249 1.00 25.94 147 LEU A O 1
ATOM 1208 N N . ILE A 1 151 ? 62.633 36.387 71.375 1.00 26.58 148 ILE A N 1
ATOM 1209 C CA . ILE A 1 151 ? 62.075 36.739 70.088 1.00 25.95 148 ILE A CA 1
ATOM 1210 C C . ILE A 1 151 ? 62.728 35.828 69.056 1.00 26.74 148 ILE A C 1
ATOM 1211 O O . ILE A 1 151 ? 63.957 35.854 68.888 1.00 25.82 148 ILE A O 1
ATOM 1216 N N . ILE A 1 152 ? 61.917 35.030 68.367 1.00 26.19 149 ILE A N 1
ATOM 1217 C CA . ILE A 1 152 ? 62.415 34.146 67.319 1.00 27.16 149 ILE A CA 1
ATOM 1218 C C . ILE A 1 152 ? 61.887 34.642 65.971 1.00 27.03 149 ILE A C 1
ATOM 1219 O O . ILE A 1 152 ? 60.665 34.818 65.795 1.00 26.94 149 ILE A O 1
ATOM 1224 N N . ARG A 1 153 ? 62.784 34.894 65.029 1.00 26.78 150 ARG A N 1
ATOM 1225 C CA . ARG A 1 153 ? 62.369 35.317 63.670 1.00 26.67 150 ARG A CA 1
ATOM 1226 C C . ARG A 1 153 ? 62.402 34.101 62.764 1.00 25.52 150 ARG A C 1
ATOM 1227 O O . ARG A 1 153 ? 63.434 33.448 62.665 1.00 27.82 150 ARG A O 1
ATOM 1235 N N . ALA A 1 154 ? 61.259 33.761 62.174 1.00 25.83 151 ALA A N 1
ATOM 1236 C CA . ALA A 1 154 ? 61.148 32.636 61.252 1.00 27.50 151 ALA A CA 1
ATOM 1237 C C . ALA A 1 154 ? 61.049 33.195 59.829 1.00 28.22 151 ALA A C 1
ATOM 1238 O O . ALA A 1 154 ? 60.674 34.355 59.645 1.00 27.75 151 ALA A O 1
ATOM 1240 N N . GLY A 1 155 ? 61.391 32.371 58.836 1.00 27.87 152 GLY A N 1
ATOM 1241 C CA . GLY A 1 155 ? 61.311 32.756 57.427 1.00 27.71 152 GLY A CA 1
ATOM 1242 C C . GLY A 1 155 ? 60.008 32.268 56.826 1.00 29.98 152 GLY A C 1
ATOM 1243 O O . GLY A 1 155 ? 58.938 32.420 57.436 1.00 31.16 152 GLY A O 1
ATOM 1244 N N . TRP A 1 156 ? 60.087 31.714 55.613 1.00 29.27 153 TRP A N 1
ATOM 1245 C CA . TRP A 1 156 ? 58.935 31.124 54.950 1.00 30.72 153 TRP A CA 1
ATOM 1246 C C . TRP A 1 156 ? 58.594 29.822 55.669 1.00 31.12 153 TRP A C 1
ATOM 1247 O O . TRP A 1 156 ? 59.289 28.832 55.523 1.00 30.12 153 TRP A O 1
ATOM 1266 N N . ILE A 1 158 ? 57.080 26.294 56.684 1.00 34.48 155 ILE A N 1
ATOM 1267 C CA . ILE A 1 158 ? 56.551 25.116 56.010 1.00 36.43 155 ILE A CA 1
ATOM 1268 C C . ILE A 1 158 ? 56.001 24.164 57.071 1.00 37.66 155 ILE A C 1
ATOM 1269 O O . ILE A 1 158 ? 56.662 23.878 58.076 1.00 36.46 155 ILE A O 1
ATOM 1274 N N . GLY A 1 159 ? 54.784 23.689 56.852 1.00 39.23 156 GLY A N 1
ATOM 1275 C CA . GLY A 1 159 ? 54.166 22.782 57.799 1.00 42.83 156 GLY A CA 1
ATOM 1276 C C . GLY A 1 159 ? 52.693 22.566 57.538 1.00 45.22 156 GLY A C 1
ATOM 1277 O O . GLY A 1 159 ? 52.071 23.285 56.741 1.00 44.11 156 GLY A O 1
ATOM 1278 N N . GLY A 1 160 ? 52.151 21.543 58.193 1.00 49.89 157 GLY A N 1
ATOM 1279 C CA . GLY A 1 160 ? 50.741 21.199 58.085 1.00 51.82 157 GLY A CA 1
ATOM 1280 C C . GLY A 1 160 ? 50.518 19.777 57.656 1.00 55.15 157 GLY A C 1
ATOM 1281 O O . GLY A 1 160 ? 49.675 19.088 58.216 1.00 59.00 157 GLY A O 1
ATOM 1282 N N . GLY A 1 161 ? 51.271 19.336 56.658 1.00 55.97 158 GLY A N 1
ATOM 1283 C CA . GLY A 1 161 ? 51.124 17.992 56.143 1.00 60.34 158 GLY A CA 1
ATOM 1284 C C . GLY A 1 161 ? 50.037 17.947 55.079 1.00 63.89 158 GLY A C 1
ATOM 1285 O O . GLY A 1 161 ? 49.439 18.984 54.749 1.00 63.21 158 GLY A O 1
ATOM 1286 N N . PRO A 1 162 ? 49.744 16.741 54.557 1.00 65.46 159 PRO A N 1
ATOM 1287 C CA . PRO A 1 162 ? 48.751 16.590 53.484 1.00 68.48 159 PRO A CA 1
ATOM 1288 C C . PRO A 1 162 ? 47.340 17.111 53.815 1.00 69.80 159 PRO A C 1
ATOM 1289 O O . PRO A 1 162 ? 46.606 17.462 52.896 1.00 72.34 159 PRO A O 1
ATOM 1293 N N . ASP A 1 163 ? 46.978 17.187 55.097 1.00 69.85 160 ASP A N 1
ATOM 1294 C CA . ASP A 1 163 ? 45.640 17.661 55.487 1.00 73.41 160 ASP A CA 1
ATOM 1295 C C . ASP A 1 163 ? 45.502 19.174 55.676 1.00 71.21 160 ASP A C 1
ATOM 1296 O O . ASP A 1 163 ? 44.502 19.755 55.254 1.00 71.77 160 ASP A O 1
ATOM 1301 N N . LYS A 1 164 ? 46.494 19.804 56.300 1.00 69.50 161 LYS A N 1
ATOM 1302 C CA . LYS A 1 164 ? 46.417 21.236 56.632 1.00 68.02 161 LYS A CA 1
ATOM 1303 C C . LYS A 1 164 ? 47.250 22.213 55.786 1.00 62.49 161 LYS A C 1
ATOM 1304 O O . LYS A 1 164 ? 47.020 23.415 55.867 1.00 58.82 161 LYS A O 1
ATOM 1310 N N . ASP A 1 165 ? 48.187 21.722 54.975 1.00 59.36 162 ASP A N 1
ATOM 1311 C CA . ASP A 1 165 ? 49.045 22.622 54.189 1.00 55.28 162 ASP A CA 1
ATOM 1312 C C . ASP A 1 165 ? 48.355 23.162 52.936 1.00 54.69 162 ASP A C 1
ATOM 1313 O O . ASP A 1 165 ? 48.220 22.460 51.945 1.00 54.63 162 ASP A O 1
ATOM 1318 N N . HIS A 1 166 ? 47.956 24.427 52.984 1.00 55.35 163 HIS A N 1
ATOM 1319 C CA . HIS A 1 166 ? 47.329 25.085 51.836 1.00 58.29 163 HIS A CA 1
ATOM 1320 C C . HIS A 1 166 ? 48.160 26.300 51.404 1.00 55.72 163 HIS A C 1
ATOM 1321 O O . HIS A 1 166 ? 47.664 27.193 50.726 1.00 58.49 163 HIS A O 1
ATOM 1328 N N . LYS A 1 167 ? 49.438 26.308 51.784 1.00 54.57 164 LYS A N 1
ATOM 1329 C CA . LYS A 1 167 ? 50.351 27.397 51.429 1.00 52.72 164 LYS A CA 1
ATOM 1330 C C . LYS A 1 167 ? 51.245 26.946 50.266 1.00 50.37 164 LYS A C 1
ATOM 1331 O O . LYS A 1 167 ? 50.882 25.987 49.560 1.00 47.49 164 LYS A O 1
ATOM 1337 N N . PHE A 1 168 ? 52.388 27.611 50.055 1.00 45.62 165 PHE A N 1
ATOM 1338 C CA . PHE A 1 168 ? 53.245 27.293 48.899 1.00 46.24 165 PHE A CA 1
ATOM 1339 C C . PHE A 1 168 ? 53.557 25.817 48.653 1.00 46.15 165 PHE A C 1
ATOM 1340 O O . PHE A 1 168 ? 53.290 25.324 47.553 1.00 47.85 165 PHE A O 1
ATOM 1348 N N . VAL A 1 169 ? 54.131 25.125 49.643 1.00 42.73 166 VAL A N 1
ATOM 1349 C CA . VAL A 1 169 ? 54.496 23.713 49.470 1.00 44.40 166 VAL A CA 1
ATOM 1350 C C . VAL A 1 169 ? 53.273 22.839 49.176 1.00 47.50 166 VAL A C 1
ATOM 1351 O O . VAL A 1 169 ? 53.302 22.025 48.245 1.00 48.59 166 VAL A O 1
ATOM 1355 N N . GLY A 1 170 ? 52.213 23.005 49.963 1.00 48.14 167 GLY A N 1
ATOM 1356 C CA . GLY A 1 170 ? 50.974 22.240 49.764 1.00 52.22 167 GLY A CA 1
ATOM 1357 C C . GLY A 1 170 ? 50.408 22.391 48.362 1.00 54.19 167 GLY A C 1
ATOM 1358 O O . GLY A 1 170 ? 50.044 21.403 47.731 1.00 57.07 167 GLY A O 1
ATOM 1359 N N . LYS A 1 171 ? 50.362 23.632 47.873 1.00 55.69 168 LYS A N 1
ATOM 1360 C CA . LYS A 1 171 ? 49.857 23.935 46.519 1.00 58.44 168 LYS A CA 1
ATOM 1361 C C . LYS A 1 171 ? 50.721 23.335 45.411 1.00 56.59 168 LYS A C 1
ATOM 1362 O O . LYS A 1 171 ? 50.199 22.904 44.393 1.00 58.14 168 LYS A O 1
ATOM 1368 N N . ILE A 1 172 ? 52.038 23.338 45.595 1.00 52.41 169 ILE A N 1
ATOM 1369 C CA . ILE A 1 172 ? 52.950 22.733 44.623 1.00 53.31 169 ILE A CA 1
ATOM 1370 C C . ILE A 1 172 ? 52.704 21.222 44.568 1.00 55.79 169 ILE A C 1
ATOM 1371 O O . ILE A 1 172 ? 52.707 20.625 43.486 1.00 55.96 169 ILE A O 1
ATOM 1376 N N . ILE A 1 173 ? 52.469 20.620 45.733 1.00 57.06 170 ILE A N 1
ATOM 1377 C CA . ILE A 1 173 ? 52.229 19.174 45.828 1.00 59.23 170 ILE A CA 1
ATOM 1378 C C . ILE A 1 173 ? 50.881 18.775 45.188 1.00 63.19 170 ILE A C 1
ATOM 1379 O O . ILE A 1 173 ? 50.813 17.748 44.524 1.00 62.50 170 ILE A O 1
ATOM 1384 N N . GLN A 1 174 ? 49.837 19.589 45.366 1.00 66.30 171 GLN A N 1
ATOM 1385 C CA . GLN A 1 174 ? 48.526 19.309 44.751 1.00 71.20 171 GLN A CA 1
ATOM 1386 C C . GLN A 1 174 ? 48.631 19.351 43.236 1.00 70.09 171 GLN A C 1
ATOM 1387 O O . GLN A 1 174 ? 48.044 18.516 42.555 1.00 70.75 171 GLN A O 1
ATOM 1393 N N . GLN A 1 175 ? 49.378 20.327 42.719 1.00 66.29 172 GLN A N 1
ATOM 1394 C CA . GLN A 1 175 ? 49.576 20.460 41.276 1.00 66.56 172 GLN A CA 1
ATOM 1395 C C . GLN A 1 175 ? 50.356 19.272 40.705 1.00 68.33 172 GLN A C 1
ATOM 1396 O O . GLN A 1 175 ? 50.020 18.794 39.628 1.00 69.91 172 GLN A O 1
ATOM 1402 N N . ILE A 1 176 ? 51.370 18.783 41.425 1.00 66.76 173 ILE A N 1
ATOM 1403 C CA . ILE A 1 176 ? 52.161 17.627 40.955 1.00 69.50 173 ILE A CA 1
ATOM 1404 C C . ILE A 1 176 ? 51.351 16.322 40.950 1.00 73.00 173 ILE A C 1
ATOM 1405 O O . ILE A 1 176 ? 51.364 15.589 39.954 1.00 77.02 173 ILE A O 1
ATOM 1410 N N . LYS A 1 177 ? 50.662 16.031 42.054 1.00 73.38 174 LYS A N 1
ATOM 1411 C CA . LYS A 1 177 ? 49.850 14.808 42.161 1.00 77.44 174 LYS A CA 1
ATOM 1412 C C . LYS A 1 177 ? 48.679 14.797 41.184 1.00 80.21 174 LYS A C 1
ATOM 1413 O O . LYS A 1 177 ? 48.185 13.724 40.822 1.00 82.76 174 LYS A O 1
ATOM 1419 N N . ALA A 1 178 ? 48.236 15.992 40.784 1.00 78.98 175 ALA A N 1
ATOM 1420 C CA . ALA A 1 178 ? 47.159 16.148 39.803 1.00 80.67 175 ALA A CA 1
ATOM 1421 C C . ALA A 1 178 ? 47.689 16.034 38.362 1.00 82.06 175 ALA A C 1
ATOM 1422 O O . ALA A 1 178 ? 46.918 16.131 37.415 1.00 85.21 175 ALA A O 1
ATOM 1424 N N . GLY A 1 179 ? 49.000 15.838 38.207 1.00 81.50 176 GLY A N 1
ATOM 1425 C CA . GLY A 1 179 ? 49.613 15.685 36.889 1.00 82.54 176 GLY A CA 1
ATOM 1426 C C . GLY A 1 179 ? 49.616 16.951 36.054 1.00 82.35 176 GLY A C 1
ATOM 1427 O O . GLY A 1 179 ? 49.536 16.880 34.832 1.00 85.45 176 GLY A O 1
ATOM 1428 N N . SER A 1 180 ? 49.740 18.106 36.709 1.00 81.06 177 SER A N 1
ATOM 1429 C CA . SER A 1 180 ? 49.738 19.411 36.026 1.00 80.16 177 SER A CA 1
ATOM 1430 C C . SER A 1 180 ? 50.757 19.461 34.869 1.00 79.42 177 SER A C 1
ATOM 1431 O O . SER A 1 180 ? 51.816 18.828 34.932 1.00 76.87 177 SER A O 1
ATOM 1434 N N . THR A 1 181 ? 50.400 20.166 33.796 1.00 80.77 178 THR A N 1
ATOM 1435 C CA . THR A 1 181 ? 51.289 20.286 32.624 1.00 80.76 178 THR A CA 1
ATOM 1436 C C . THR A 1 181 ? 52.498 21.174 32.937 1.00 75.96 178 THR A C 1
ATOM 1437 O O . THR A 1 181 ? 53.640 20.831 32.593 1.00 73.05 178 THR A O 1
ATOM 1441 N N . SER A 1 182 ? 52.241 22.311 33.582 1.00 73.78 179 SER A N 1
ATOM 1442 C CA . SER A 1 182 ? 53.309 23.217 33.995 1.00 70.22 179 SER A CA 1
ATOM 1443 C C . SER A 1 182 ? 52.964 23.887 35.322 1.00 65.89 179 SER A C 1
ATOM 1444 O O . SER A 1 182 ? 51.792 24.025 35.700 1.00 67.30 179 SER A O 1
ATOM 1447 N N . ILE A 1 183 ? 54.014 24.288 36.021 1.00 61.53 180 ILE A N 1
ATOM 1448 C CA . ILE A 1 183 ? 53.915 24.955 37.299 1.00 57.15 180 ILE A CA 1
ATOM 1449 C C . ILE A 1 183 ? 54.790 26.174 37.153 1.00 53.36 180 ILE A C 1
ATOM 1450 O O . ILE A 1 183 ? 55.897 26.069 36.648 1.00 53.72 180 ILE A O 1
ATOM 1455 N N . LYS A 1 184 ? 54.288 27.334 37.552 1.00 49.99 181 LYS A N 1
ATOM 1456 C CA . LYS A 1 184 ? 55.074 28.560 37.489 1.00 47.06 181 LYS A CA 1
ATOM 1457 C C . LYS A 1 184 ? 55.438 28.962 38.902 1.00 43.52 181 LYS A C 1
ATOM 1458 O O . LYS A 1 184 ? 54.613 28.842 39.803 1.00 41.60 181 LYS A O 1
ATOM 1464 N N . ALA A 1 185 ? 56.690 29.375 39.105 1.00 40.00 182 ALA A N 1
ATOM 1465 C CA . ALA A 1 185 ? 57.145 29.826 40.416 1.00 38.14 182 ALA A CA 1
ATOM 1466 C C . ALA A 1 185 ? 58.085 31.015 40.243 1.00 36.87 182 ALA A C 1
ATOM 1467 O O . ALA A 1 185 ? 58.886 31.063 39.296 1.00 36.31 182 ALA A O 1
ATOM 1469 N N . VAL A 1 186 ? 57.969 31.968 41.164 1.00 34.96 183 VAL A N 1
ATOM 1470 C CA . VAL A 1 186 ? 58.753 33.207 41.129 1.00 33.73 183 VAL A CA 1
ATOM 1471 C C . VAL A 1 186 ? 60.224 32.929 41.402 1.00 32.85 183 VAL A C 1
ATOM 1472 O O . VAL A 1 186 ? 60.576 32.313 42.409 1.00 31.79 183 VAL A O 1
ATOM 1476 N N . SER A 1 187 ? 61.074 33.390 40.493 1.00 33.60 184 SER A N 1
ATOM 1477 C CA . SER A 1 187 ? 62.516 33.134 40.585 1.00 34.16 184 SER A CA 1
ATOM 1478 C C . SER A 1 187 ? 63.358 34.292 41.087 1.00 33.57 184 SER A C 1
ATOM 1479 O O . SER A 1 187 ? 64.517 34.074 41.439 1.00 34.40 184 SER A O 1
ATOM 1482 N N . ASP A 1 188 ? 62.790 35.500 41.136 1.00 34.64 185 ASP A N 1
ATOM 1483 C CA . ASP A 1 188 ? 63.557 36.706 41.504 1.00 36.38 185 ASP A CA 1
ATOM 1484 C C . ASP A 1 188 ? 63.230 37.368 42.848 1.00 36.21 185 ASP A C 1
ATOM 1485 O O . ASP A 1 188 ? 63.385 38.587 43.013 1.00 38.37 185 ASP A O 1
ATOM 1490 N N A ARG A 1 189 ? 62.733 36.555 43.773 0.70 37.02 186 ARG A N 1
ATOM 1491 N N B ARG A 1 189 ? 62.768 36.560 43.799 0.30 36.28 186 ARG A N 1
ATOM 1492 C CA A ARG A 1 189 ? 62.460 36.961 45.148 0.70 36.63 186 ARG A CA 1
ATOM 1493 C CA B ARG A 1 189 ? 62.514 37.009 45.173 0.30 35.49 186 ARG A CA 1
ATOM 1494 C C A ARG A 1 189 ? 63.022 35.800 45.990 0.70 34.54 186 ARG A C 1
ATOM 1495 C C B ARG A 1 189 ? 62.942 35.846 46.068 0.30 33.80 186 ARG A C 1
ATOM 1496 O O A ARG A 1 189 ? 62.658 34.638 45.779 0.70 33.16 186 ARG A O 1
ATOM 1497 O O B ARG A 1 189 ? 62.396 34.745 45.992 0.30 33.73 186 ARG A O 1
ATOM 1512 N N . LEU A 1 190 ? 63.943 36.115 46.900 1.00 30.92 187 LEU A N 1
ATOM 1513 C CA . LEU A 1 190 ? 64.576 35.106 47.714 1.00 30.28 187 LEU A CA 1
ATOM 1514 C C . LEU A 1 190 ? 64.188 35.124 49.187 1.00 28.62 187 LEU A C 1
ATOM 1515 O O . LEU A 1 190 ? 63.727 36.135 49.722 1.00 25.91 187 LEU A O 1
ATOM 1520 N N . GLY A 1 191 ? 64.409 33.990 49.832 1.00 27.21 188 GLY A N 1
ATOM 1521 C CA . GLY A 1 191 ? 64.109 33.829 51.242 1.00 27.26 188 GLY A CA 1
ATOM 1522 C C . GLY A 1 191 ? 64.718 32.554 51.799 1.00 27.97 188 GLY A C 1
ATOM 1523 O O . GLY A 1 191 ? 65.513 31.877 51.124 1.00 27.65 188 GLY A O 1
ATOM 1524 N N . SER A 1 192 ? 64.350 32.244 53.040 1.00 26.65 189 SER A N 1
ATOM 1525 C CA . SER A 1 192 ? 64.823 31.046 53.736 1.00 28.13 189 SER A CA 1
ATOM 1526 C C . SER A 1 192 ? 63.606 30.328 54.278 1.00 28.10 189 SER A C 1
ATOM 1527 O O . SER A 1 192 ? 62.623 30.979 54.581 1.00 28.14 189 SER A O 1
ATOM 1530 N N . ILE A 1 193 ? 63.651 28.994 54.358 1.00 28.07 190 ILE A N 1
ATOM 1531 C CA . ILE A 1 193 ? 62.516 28.238 54.889 1.00 28.59 190 ILE A CA 1
ATOM 1532 C C . ILE A 1 193 ? 62.718 27.883 56.353 1.00 28.90 190 ILE A C 1
ATOM 1533 O O . ILE A 1 193 ? 63.853 27.680 56.820 1.00 29.04 190 ILE A O 1
ATOM 1538 N N . THR A 1 194 ? 61.605 27.809 57.073 1.00 28.18 191 THR A N 1
ATOM 1539 C CA . THR A 1 194 ? 61.602 27.434 58.475 1.00 27.82 191 THR A CA 1
ATOM 1540 C C . THR A 1 194 ? 60.641 26.251 58.645 1.00 29.10 191 THR A C 1
ATOM 1541 O O . THR A 1 194 ? 59.452 26.354 58.327 1.00 29.14 191 THR A O 1
ATOM 1545 N N . SER A 1 195 ? 61.152 25.126 59.111 1.00 30.43 192 SER A N 1
ATOM 1546 C CA . SER A 1 195 ? 60.292 23.973 59.416 1.00 32.22 192 SER A CA 1
ATOM 1547 C C . SER A 1 195 ? 59.492 24.203 60.703 1.00 32.54 192 SER A C 1
ATOM 1548 O O . SER A 1 195 ? 60.080 24.309 61.777 1.00 32.18 192 SER A O 1
ATOM 1551 N N . ALA A 1 196 ? 58.160 24.238 60.606 1.00 34.63 193 ALA A N 1
ATOM 1552 C CA . ALA A 1 196 ? 57.314 24.437 61.795 1.00 35.38 193 ALA A CA 1
ATOM 1553 C C . ALA A 1 196 ? 57.553 23.369 62.858 1.00 37.45 193 ALA A C 1
ATOM 1554 O O . ALA A 1 196 ? 57.571 23.682 64.047 1.00 37.39 193 ALA A O 1
ATOM 1572 N N . GLN A 1 198 ? 60.353 21.635 63.325 1.00 39.30 195 GLN A N 1
ATOM 1573 C CA . GLN A 1 198 ? 61.672 21.881 63.942 1.00 39.17 195 GLN A CA 1
ATOM 1574 C C . GLN A 1 198 ? 61.578 23.069 64.905 1.00 36.23 195 GLN A C 1
ATOM 1575 O O . GLN A 1 198 ? 62.166 23.058 65.981 1.00 33.72 195 GLN A O 1
ATOM 1581 N N . LEU A 1 199 ? 60.821 24.085 64.502 1.00 34.03 196 LEU A N 1
ATOM 1582 C CA . LEU A 1 199 ? 60.636 25.263 65.345 1.00 32.92 196 LEU A CA 1
ATOM 1583 C C . LEU A 1 199 ? 59.866 24.861 66.622 1.00 34.22 196 LEU A C 1
ATOM 1584 O O . LEU A 1 199 ? 60.189 25.327 67.703 1.00 34.54 196 LEU A O 1
ATOM 1589 N N . CYS A 1 200 ? 58.881 23.971 66.490 1.00 35.24 197 CYS A N 1
ATOM 1590 C CA . CYS A 1 200 ? 58.148 23.475 67.651 1.00 35.35 197 CYS A CA 1
ATOM 1591 C C . CYS A 1 200 ? 59.112 22.793 68.629 1.00 37.43 197 CYS A C 1
ATOM 1592 O O . CYS A 1 200 ? 59.088 23.090 69.827 1.00 37.15 197 CYS A O 1
ATOM 1595 N N . ASN A 1 201 ? 59.977 21.910 68.118 1.00 38.50 198 ASN A N 1
ATOM 1596 C CA . ASN A 1 201 ? 60.981 21.241 68.962 1.00 40.22 198 ASN A CA 1
ATOM 1597 C C . ASN A 1 201 ? 61.889 22.256 69.652 1.00 38.18 198 ASN A C 1
ATOM 1598 O O . ASN A 1 201 ? 62.184 22.127 70.849 1.00 38.64 198 ASN A O 1
ATOM 1603 N N . PHE A 1 202 ? 62.310 23.279 68.910 1.00 36.17 199 PHE A N 1
ATOM 1604 C CA . PHE A 1 202 ? 63.172 24.295 69.492 1.00 34.91 199 PHE A CA 1
ATOM 1605 C C . PHE A 1 202 ? 62.464 25.042 70.631 1.00 34.50 199 PHE A C 1
ATOM 1606 O O . PHE A 1 202 ? 63.059 25.312 71.676 1.00 33.49 199 PHE A O 1
ATOM 1614 N N . ILE A 1 203 ? 61.199 25.374 70.405 1.00 34.20 200 ILE A N 1
ATOM 1615 C CA . ILE A 1 203 ? 60.383 26.105 71.386 1.00 34.29 200 ILE A CA 1
ATOM 1616 C C . ILE A 1 203 ? 60.238 25.364 72.703 1.00 34.88 200 ILE A C 1
ATOM 1617 O O . ILE A 1 203 ? 60.369 25.957 73.773 1.00 34.86 200 ILE A O 1
ATOM 1622 N N . ILE A 1 204 ? 59.969 24.073 72.619 1.00 36.21 201 ILE A N 1
ATOM 1623 C CA . ILE A 1 204 ? 59.856 23.237 73.806 1.00 37.58 201 ILE A CA 1
ATOM 1624 C C . ILE A 1 204 ? 61.186 23.286 74.580 1.00 38.22 201 ILE A C 1
ATOM 1625 O O . ILE A 1 204 ? 61.198 23.416 75.807 1.00 36.48 201 ILE A O 1
ATOM 1630 N N . TRP A 1 205 ? 62.299 23.177 73.858 1.00 37.78 202 TRP A N 1
ATOM 1631 C CA . TRP A 1 205 ? 63.621 23.245 74.494 1.00 39.29 202 TRP A CA 1
ATOM 1632 C C . TRP A 1 205 ? 63.815 24.611 75.160 1.00 37.86 202 TRP A C 1
ATOM 1633 O O . TRP A 1 205 ? 64.267 24.684 76.311 1.00 37.73 202 TRP A O 1
ATOM 1644 N N . ALA A 1 206 ? 63.448 25.672 74.438 1.00 34.86 203 ALA A N 1
ATOM 1645 C CA . ALA A 1 206 ? 63.599 27.058 74.933 1.00 35.16 203 ALA A CA 1
ATOM 1646 C C . ALA A 1 206 ? 62.762 27.378 76.182 1.00 35.65 203 ALA A C 1
ATOM 1647 O O . ALA A 1 206 ? 63.195 28.151 77.039 1.00 33.72 203 ALA A O 1
ATOM 1649 N N . ILE A 1 207 ? 61.560 26.817 76.251 1.00 36.40 204 ILE A N 1
ATOM 1650 C CA . ILE A 1 207 ? 60.691 26.986 77.413 1.00 36.83 204 ILE A CA 1
ATOM 1651 C C . ILE A 1 207 ? 61.379 26.390 78.639 1.00 38.80 204 ILE A C 1
ATOM 1652 O O . ILE A 1 207 ? 61.433 27.014 79.693 1.00 38.13 204 ILE A O 1
ATOM 1657 N N A ASN A 1 208 ? 61.904 25.184 78.494 0.70 41.32 205 ASN A N 1
ATOM 1658 N N B ASN A 1 208 ? 61.914 25.177 78.480 0.30 39.33 205 ASN A N 1
ATOM 1659 C CA A ASN A 1 208 ? 62.579 24.516 79.606 0.70 44.16 205 ASN A CA 1
ATOM 1660 C CA B ASN A 1 208 ? 62.626 24.475 79.558 0.30 40.82 205 ASN A CA 1
ATOM 1661 C C A ASN A 1 208 ? 63.858 25.243 80.043 0.70 43.10 205 ASN A C 1
ATOM 1662 C C B ASN A 1 208 ? 63.829 25.278 80.041 0.30 41.17 205 ASN A C 1
ATOM 1663 O O A ASN A 1 208 ? 64.151 25.304 81.235 0.70 43.41 205 ASN A O 1
ATOM 1664 O O B ASN A 1 208 ? 64.047 25.417 81.244 0.30 41.78 205 ASN A O 1
ATOM 1673 N N . LYS A 1 209 ? 64.596 25.812 79.095 1.00 40.70 206 LYS A N 1
ATOM 1674 C CA . LYS A 1 209 ? 65.800 26.574 79.422 1.00 42.40 206 LYS A CA 1
ATOM 1675 C C . LYS A 1 209 ? 65.526 28.010 79.797 1.00 41.31 206 LYS A C 1
ATOM 1676 O O . LYS A 1 209 ? 66.383 28.653 80.382 1.00 40.80 206 LYS A O 1
ATOM 1682 N N . ARG A 1 210 ? 64.344 28.519 79.453 1.00 41.22 207 ARG A N 1
ATOM 1683 C CA . ARG A 1 210 ? 64.030 29.939 79.632 1.00 40.10 207 ARG A CA 1
ATOM 1684 C C . ARG A 1 210 ? 65.127 30.760 78.898 1.00 38.38 207 ARG A C 1
ATOM 1685 O O . ARG A 1 210 ? 65.683 31.738 79.425 1.00 38.55 207 ARG A O 1
ATOM 1693 N N . HIS A 1 211 ? 65.467 30.318 77.683 1.00 36.32 208 HIS A N 1
ATOM 1694 C CA . HIS A 1 211 ? 66.461 31.026 76.867 1.00 35.47 208 HIS A CA 1
ATOM 1695 C C . HIS A 1 211 ? 65.933 32.427 76.526 1.00 33.03 208 HIS A C 1
ATOM 1696 O O . HIS A 1 211 ? 64.736 32.605 76.298 1.00 30.98 208 HIS A O 1
ATOM 1703 N N . THR A 1 212 ? 66.825 33.413 76.512 1.00 32.51 209 THR A N 1
ATOM 1704 C CA . THR A 1 212 ? 66.433 34.789 76.247 1.00 32.14 209 THR A CA 1
ATOM 1705 C C . THR A 1 212 ? 67.250 35.442 75.140 1.00 31.66 209 THR A C 1
ATOM 1706 O O . THR A 1 212 ? 68.351 34.999 74.840 1.00 32.29 209 THR A O 1
ATOM 1710 N N . GLY A 1 213 ? 66.689 36.495 74.541 1.00 29.64 210 GLY A N 1
ATOM 1711 C CA . GLY A 1 213 ? 67.348 37.260 73.479 1.00 30.58 210 GLY A CA 1
ATOM 1712 C C . GLY A 1 213 ? 66.600 37.191 72.156 1.00 29.80 210 GLY A C 1
ATOM 1713 O O . GLY A 1 213 ? 65.408 36.920 72.123 1.00 28.63 210 GLY A O 1
ATOM 1714 N N . THR A 1 214 ? 67.316 37.417 71.064 1.00 28.81 211 THR A N 1
ATOM 1715 C CA . THR A 1 214 ? 66.730 37.407 69.719 1.00 28.87 211 THR A CA 1
ATOM 1716 C C . THR A 1 214 ? 67.479 36.358 68.904 1.00 28.61 211 THR A C 1
ATOM 1717 O O . THR A 1 214 ? 68.709 36.284 68.931 1.00 29.88 211 THR A O 1
ATOM 1721 N N . LEU A 1 215 ? 66.734 35.549 68.176 1.00 27.80 212 LEU A N 1
ATOM 1722 C CA . LEU A 1 215 ? 67.327 34.465 67.433 1.00 29.85 212 LEU A CA 1
ATOM 1723 C C . LEU A 1 215 ? 66.637 34.217 66.072 1.00 28.45 212 LEU A C 1
ATOM 1724 O O . LEU A 1 215 ? 65.413 34.307 65.957 1.00 27.97 212 LEU A O 1
ATOM 1729 N N . HIS A 1 216 ? 67.434 33.930 65.048 1.00 27.43 213 HIS A N 1
ATOM 1730 C CA . HIS A 1 216 ? 66.916 33.597 63.731 1.00 25.95 213 HIS A CA 1
ATOM 1731 C C . HIS A 1 216 ? 66.834 32.082 63.627 1.00 27.33 213 HIS A C 1
ATOM 1732 O O . HIS A 1 216 ? 67.821 31.402 63.885 1.00 27.22 213 HIS A O 1
ATOM 1739 N N . PHE A 1 217 ? 65.657 31.561 63.277 1.00 26.59 214 PHE A N 1
ATOM 1740 C CA . PHE A 1 217 ? 65.470 30.095 63.166 1.00 29.24 214 PHE A CA 1
ATOM 1741 C C . PHE A 1 217 ? 64.998 29.735 61.751 1.00 28.53 214 PHE A C 1
ATOM 1742 O O . PHE A 1 217 ? 63.831 29.958 61.374 1.00 26.59 214 PHE A O 1
ATOM 1750 N N . ALA A 1 218 ? 65.921 29.185 60.973 1.00 29.01 215 ALA A N 1
ATOM 1751 C CA . ALA A 1 218 ? 65.647 28.820 59.591 1.00 29.35 215 ALA A CA 1
ATOM 1752 C C . ALA A 1 218 ? 66.718 27.887 59.063 1.00 31.03 215 ALA A C 1
ATOM 1753 O O . ALA A 1 218 ? 67.871 27.933 59.515 1.00 30.07 215 ALA A O 1
ATOM 1755 N N . SER A 1 219 ? 66.325 27.071 58.083 1.00 31.35 216 SER A N 1
ATOM 1756 C CA . SER A 1 219 ? 67.222 26.172 57.394 1.00 32.15 216 SER A CA 1
ATOM 1757 C C . SER A 1 219 ? 68.231 27.035 56.642 1.00 32.68 216 SER A C 1
ATOM 1758 O O . SER A 1 219 ? 67.921 28.168 56.228 1.00 31.07 216 SER A O 1
ATOM 1761 N N A SER A 1 220 ? 69.411 26.474 56.440 0.70 33.18 217 SER A N 1
ATOM 1762 N N B SER A 1 220 ? 69.442 26.507 56.468 0.30 32.60 217 SER A N 1
ATOM 1763 C CA A SER A 1 220 ? 70.481 27.158 55.757 0.70 34.71 217 SER A CA 1
ATOM 1764 C CA B SER A 1 220 ? 70.513 27.233 55.786 0.30 32.81 217 SER A CA 1
ATOM 1765 C C A SER A 1 220 ? 70.223 27.228 54.251 0.70 34.63 217 SER A C 1
ATOM 1766 C C B SER A 1 220 ? 70.315 27.233 54.269 0.30 33.37 217 SER A C 1
ATOM 1767 O O A SER A 1 220 ? 69.886 26.212 53.622 0.70 34.76 217 SER A O 1
ATOM 1768 O O B SER A 1 220 ? 70.142 26.177 53.651 0.30 34.11 217 SER A O 1
ATOM 1773 N N . GLY A 1 221 ? 70.353 28.430 53.690 1.00 32.17 218 GLY A N 1
ATOM 1774 C CA . GLY A 1 221 ? 70.175 28.647 52.262 1.00 34.28 218 GLY A CA 1
ATOM 1775 C C . GLY A 1 221 ? 69.250 29.815 51.956 1.00 33.69 218 GLY A C 1
ATOM 1776 O O . GLY A 1 221 ? 68.229 29.999 52.612 1.00 36.08 218 GLY A O 1
ATOM 1777 N N . THR A 1 222 ? 69.645 30.619 50.976 1.00 32.26 219 THR A N 1
ATOM 1778 C CA . THR A 1 222 ? 68.865 31.723 50.490 1.00 31.72 219 THR A CA 1
ATOM 1779 C C . THR A 1 222 ? 68.439 31.270 49.106 1.00 32.44 219 THR A C 1
ATOM 1780 O O . THR A 1 222 ? 69.260 31.118 48.219 1.00 31.65 219 THR A O 1
ATOM 1784 N N . ILE A 1 223 ? 67.139 31.060 48.946 1.00 31.12 220 ILE A N 1
ATOM 1785 C CA . ILE A 1 223 ? 66.592 30.475 47.758 1.00 33.13 220 ILE A CA 1
ATOM 1786 C C . ILE A 1 223 ? 65.279 31.111 47.318 1.00 33.07 220 ILE A C 1
ATOM 1787 O O . ILE A 1 223 ? 64.653 31.858 48.076 1.00 31.55 220 ILE A O 1
ATOM 1792 N N . SER A 1 224 ? 64.863 30.785 46.098 1.00 32.41 221 SER A N 1
ATOM 1793 C CA . SER A 1 224 ? 63.624 31.297 45.535 1.00 32.51 221 SER A CA 1
ATOM 1794 C C . SER A 1 224 ? 62.516 30.262 45.632 1.00 32.70 221 SER A C 1
ATOM 1795 O O . SER A 1 224 ? 62.772 29.083 45.871 1.00 34.15 221 SER A O 1
ATOM 1798 N N . ARG A 1 225 ? 61.283 30.701 45.408 1.00 33.33 222 ARG A N 1
ATOM 1799 C CA . ARG A 1 225 ? 60.143 29.790 45.350 1.00 36.34 222 ARG A CA 1
ATOM 1800 C C . ARG A 1 225 ? 60.357 28.821 44.190 1.00 36.70 222 ARG A C 1
ATOM 1801 O O . ARG A 1 225 ? 59.960 27.671 44.256 1.00 36.47 222 ARG A O 1
ATOM 1809 N N . PHE A 1 226 ? 60.961 29.312 43.112 1.00 36.89 223 PHE A N 1
ATOM 1810 C CA . PHE A 1 226 ? 61.300 28.462 41.966 1.00 37.05 223 PHE A CA 1
ATOM 1811 C C . PHE A 1 226 ? 62.250 27.332 42.404 1.00 36.58 223 PHE A C 1
ATOM 1812 O O . PHE A 1 226 ? 62.022 26.178 42.047 1.00 37.87 223 PHE A O 1
ATOM 1820 N N . ASP A 1 227 ? 63.283 27.649 43.192 1.00 35.81 224 ASP A N 1
ATOM 1821 C CA . ASP A 1 227 ? 64.222 26.612 43.689 1.00 36.24 224 ASP A CA 1
ATOM 1822 C C . ASP A 1 227 ? 63.461 25.561 44.497 1.00 37.70 224 ASP A C 1
ATOM 1823 O O . ASP A 1 227 ? 63.705 24.347 44.358 1.00 37.40 224 ASP A O 1
ATOM 1828 N N . ILE A 1 228 ? 62.523 26.023 45.331 1.00 36.37 225 ILE A N 1
ATOM 1829 C CA . ILE A 1 228 ? 61.728 25.113 46.178 1.00 37.65 225 ILE A CA 1
ATOM 1830 C C . ILE A 1 228 ? 60.837 24.213 45.321 1.00 38.68 225 ILE A C 1
ATOM 1831 O O . ILE A 1 228 ? 60.763 22.999 45.554 1.00 39.78 225 ILE A O 1
ATOM 1836 N N . ALA A 1 229 ? 60.185 24.806 44.324 1.00 39.12 226 ALA A N 1
ATOM 1837 C CA . ALA A 1 229 ? 59.316 24.051 43.401 1.00 41.06 226 ALA A CA 1
ATOM 1838 C C . ALA A 1 229 ? 60.101 22.977 42.652 1.00 44.19 226 ALA A C 1
ATOM 1839 O O . ALA A 1 229 ? 59.634 21.843 42.517 1.00 47.30 226 ALA A O 1
ATOM 1841 N N . CYS A 1 230 ? 61.289 23.335 42.163 1.00 46.38 227 CYS A N 1
ATOM 1842 C CA . CYS A 1 230 ? 62.150 22.386 41.442 1.00 47.80 227 CYS A CA 1
ATOM 1843 C C . CYS A 1 230 ? 62.603 21.251 42.345 1.00 47.86 227 CYS A C 1
ATOM 1844 O O . CYS A 1 230 ? 62.627 20.107 41.922 1.00 48.84 227 CYS A O 1
ATOM 1847 N N . ALA A 1 231 ? 62.947 21.562 43.591 1.00 46.33 228 ALA A N 1
ATOM 1848 C CA . ALA A 1 231 ? 63.383 20.519 44.524 1.00 47.39 228 ALA A CA 1
ATOM 1849 C C . ALA A 1 231 ? 62.252 19.523 44.816 1.00 49.08 228 ALA A C 1
ATOM 1850 O O . ALA A 1 231 ? 62.499 18.323 44.927 1.00 50.38 228 ALA A O 1
ATOM 1852 N N . ILE A 1 232 ? 61.024 20.026 44.942 1.00 49.21 229 ILE A N 1
ATOM 1853 C CA . ILE A 1 232 ? 59.848 19.179 45.188 1.00 52.27 229 ILE A CA 1
ATOM 1854 C C . ILE A 1 232 ? 59.583 18.294 43.966 1.00 55.40 229 ILE A C 1
ATOM 1855 O O . ILE A 1 232 ? 59.250 17.122 44.111 1.00 56.96 229 ILE A O 1
ATOM 1860 N N . GLY A 1 233 ? 59.744 18.866 42.773 1.00 56.85 230 GLY A N 1
ATOM 1861 C CA . GLY A 1 233 ? 59.567 18.133 41.523 1.00 59.45 230 GLY A CA 1
ATOM 1862 C C . GLY A 1 233 ? 60.508 16.944 41.421 1.00 63.58 230 GLY A C 1
ATOM 1863 O O . GLY A 1 233 ? 60.089 15.839 41.041 1.00 63.11 230 GLY A O 1
ATOM 1864 N N . ASP A 1 234 ? 61.781 17.164 41.753 1.00 64.44 231 ASP A N 1
ATOM 1865 C CA . ASP A 1 234 ? 62.769 16.079 41.734 1.00 69.52 231 ASP A CA 1
ATOM 1866 C C . ASP A 1 234 ? 62.352 14.977 42.706 1.00 70.22 231 ASP A C 1
ATOM 1867 O O . ASP A 1 234 ? 62.335 13.797 42.339 1.00 69.91 231 ASP A O 1
ATOM 1872 N N . LEU A 1 235 ? 61.992 15.373 43.933 1.00 65.67 232 LEU A N 1
ATOM 1873 C CA . LEU A 1 235 ? 61.589 14.410 44.971 1.00 66.98 232 LEU A CA 1
ATOM 1874 C C . LEU A 1 235 ? 60.383 13.560 44.584 1.00 68.33 232 LEU A C 1
ATOM 1875 O O . LEU A 1 235 ? 60.363 12.370 44.872 1.00 67.23 232 LEU A O 1
ATOM 1880 N N . LEU A 1 236 ? 59.401 14.167 43.920 1.00 68.42 233 LEU A N 1
ATOM 1881 C CA . LEU A 1 236 ? 58.190 13.454 43.511 1.00 71.32 233 LEU A CA 1
ATOM 1882 C C . LEU A 1 236 ? 58.180 13.020 42.029 1.00 74.94 233 LEU A C 1
ATOM 1883 O O . LEU A 1 236 ? 57.112 12.766 41.466 1.00 77.85 233 LEU A O 1
ATOM 1888 N N . ASN A 1 237 ? 59.365 12.914 41.417 1.00 76.59 234 ASN A N 1
ATOM 1889 C CA . ASN A 1 237 ? 59.512 12.447 40.020 1.00 79.36 234 ASN A CA 1
ATOM 1890 C C . ASN A 1 237 ? 58.545 13.099 39.025 1.00 79.08 234 ASN A C 1
ATOM 1891 O O . ASN A 1 237 ? 58.021 12.439 38.122 1.00 80.48 234 ASN A O 1
ATOM 1896 N N . PHE A 1 238 ? 58.322 14.396 39.205 1.00 75.01 235 PHE A N 1
ATOM 1897 C CA . PHE A 1 238 ? 57.447 15.180 38.337 1.00 75.69 235 PHE A CA 1
ATOM 1898 C C . PHE A 1 238 ? 58.111 15.290 36.965 1.00 78.62 235 PHE A C 1
ATOM 1899 O O . PHE A 1 238 ? 59.319 15.535 36.877 1.00 78.37 235 PHE A O 1
ATOM 1907 N N . LYS A 1 239 ? 57.338 15.057 35.905 1.00 88.61 236 LYS A N 1
ATOM 1908 C CA . LYS A 1 239 ? 57.884 15.127 34.542 1.00 91.94 236 LYS A CA 1
ATOM 1909 C C . LYS A 1 239 ? 57.316 16.282 33.699 1.00 89.02 236 LYS A C 1
ATOM 1910 O O . LYS A 1 239 ? 57.568 16.350 32.498 1.00 92.23 236 LYS A O 1
ATOM 1916 N N . GLY A 1 240 ? 56.565 17.184 34.328 1.00 84.27 237 GLY A N 1
ATOM 1917 C CA . GLY A 1 240 ? 56.023 18.353 33.636 1.00 80.62 237 GLY A CA 1
ATOM 1918 C C . GLY A 1 240 ? 57.063 19.463 33.677 1.00 76.87 237 GLY A C 1
ATOM 1919 O O . GLY A 1 240 ? 58.215 19.233 34.056 1.00 76.13 237 GLY A O 1
ATOM 1920 N N . ASP A 1 241 ? 56.665 20.668 33.286 1.00 73.24 238 ASP A N 1
ATOM 1921 C CA . ASP A 1 241 ? 57.574 21.807 33.293 1.00 69.43 238 ASP A CA 1
ATOM 1922 C C . ASP A 1 241 ? 57.410 22.618 34.570 1.00 63.45 238 ASP A C 1
ATOM 1923 O O . ASP A 1 241 ? 56.316 22.716 35.112 1.00 62.03 238 ASP A O 1
ATOM 1928 N N . ILE A 1 242 ? 58.522 23.157 35.059 1.00 59.87 239 ILE A N 1
ATOM 1929 C CA . ILE A 1 242 ? 58.527 24.060 36.212 1.00 56.69 239 ILE A CA 1
ATOM 1930 C C . ILE A 1 242 ? 59.177 25.299 35.608 1.00 53.94 239 ILE A C 1
ATOM 1931 O O . ILE A 1 242 ? 60.353 25.286 35.270 1.00 52.88 239 ILE A O 1
ATOM 1936 N N . ILE A 1 243 ? 58.376 26.344 35.436 1.00 51.62 240 ILE A N 1
ATOM 1937 C CA . ILE A 1 243 ? 58.792 27.552 34.741 1.00 50.54 240 ILE A CA 1
ATOM 1938 C C . ILE A 1 243 ? 59.110 28.689 35.690 1.00 45.17 240 ILE A C 1
ATOM 1939 O O . ILE A 1 243 ? 58.270 29.055 36.503 1.00 43.23 240 ILE A O 1
ATOM 1944 N N . PRO A 1 244 ? 60.328 29.259 35.580 1.00 43.83 241 PRO A N 1
ATOM 1945 C CA . PRO A 1 244 ? 60.672 30.367 36.430 1.00 40.59 241 PRO A CA 1
ATOM 1946 C C . PRO A 1 244 ? 60.046 31.642 35.866 1.00 39.38 241 PRO A C 1
ATOM 1947 O O . PRO A 1 244 ? 60.110 31.874 34.665 1.00 39.80 241 PRO A O 1
ATOM 1951 N N . VAL A 1 245 ? 59.414 32.438 36.716 1.00 37.50 242 VAL A N 1
ATOM 1952 C CA . VAL A 1 245 ? 58.808 33.694 36.267 1.00 37.27 242 VAL A CA 1
ATOM 1953 C C . VAL A 1 245 ? 59.251 34.836 37.153 1.00 36.33 242 VAL A C 1
ATOM 1954 O O . VAL A 1 245 ? 59.634 34.618 38.308 1.00 37.71 242 VAL A O 1
ATOM 1958 N N . HIS A 1 246 ? 59.216 36.048 36.608 1.00 36.47 243 HIS A N 1
ATOM 1959 C CA . HIS A 1 246 ? 59.522 37.250 37.393 1.00 36.54 243 HIS A CA 1
ATOM 1960 C C . HIS A 1 246 ? 58.330 37.562 38.311 1.00 35.45 243 HIS A C 1
ATOM 1961 O O . HIS A 1 246 ? 57.171 37.253 37.974 1.00 32.53 243 HIS A O 1
ATOM 1968 N N . SER A 1 247 ? 58.609 38.168 39.466 1.00 33.24 244 SER A N 1
ATOM 1969 C CA . SER A 1 247 ? 57.540 38.524 40.419 1.00 35.08 244 SER A CA 1
ATOM 1970 C C . SER A 1 247 ? 56.474 39.459 39.820 1.00 32.87 244 SER A C 1
ATOM 1971 O O . SER A 1 247 ? 55.328 39.457 40.262 1.00 31.71 244 SER A O 1
ATOM 1974 N N . SER A 1 248 ? 56.854 40.221 38.796 1.00 32.48 245 SER A N 1
ATOM 1975 C CA . SER A 1 248 ? 55.942 41.143 38.105 1.00 34.14 245 SER A CA 1
ATOM 1976 C C . SER A 1 248 ? 54.712 40.462 37.463 1.00 33.54 245 SER A C 1
ATOM 1977 O O . SER A 1 248 ? 53.713 41.134 37.184 1.00 35.29 245 SER A O 1
ATOM 1980 N N . VAL A 1 249 ? 54.774 39.156 37.200 1.00 32.98 246 VAL A N 1
ATOM 1981 C CA . VAL A 1 249 ? 53.607 38.476 36.602 1.00 34.25 246 VAL A CA 1
ATOM 1982 C C . VAL A 1 249 ? 52.489 38.209 37.616 1.00 31.63 246 VAL A C 1
ATOM 1983 O O . VAL A 1 249 ? 51.392 37.837 37.218 1.00 32.05 246 VAL A O 1
ATOM 1987 N N . PHE A 1 250 ? 52.778 38.383 38.906 1.00 29.75 247 PHE A N 1
ATOM 1988 C CA . PHE A 1 250 ? 51.811 38.206 39.972 1.00 30.55 247 PHE A CA 1
ATOM 1989 C C . PHE A 1 250 ? 51.759 39.472 40.807 1.00 30.08 247 PHE A C 1
ATOM 1990 O O . PHE A 1 250 ? 52.375 39.543 41.868 1.00 29.73 247 PHE A O 1
ATOM 1998 N N . PRO A 1 251 ? 51.012 40.481 40.340 1.00 30.69 248 PRO A N 1
ATOM 1999 C CA . PRO A 1 251 ? 50.936 41.710 41.121 1.00 29.92 248 PRO A CA 1
ATOM 2000 C C . PRO A 1 251 ? 50.315 41.508 42.506 1.00 29.00 248 PRO A C 1
ATOM 2001 O O . PRO A 1 251 ? 49.360 40.758 42.651 1.00 26.90 248 PRO A O 1
ATOM 2005 N N . LEU A 1 252 ? 50.867 42.200 43.491 1.00 28.09 249 LEU A N 1
ATOM 2006 C CA . LEU A 1 252 ? 50.431 42.100 44.891 1.00 30.06 249 LEU A CA 1
ATOM 2007 C C . LEU A 1 252 ? 50.453 43.473 45.572 1.00 30.35 249 LEU A C 1
ATOM 2008 O O . LEU A 1 252 ? 51.210 44.362 45.189 1.00 29.92 249 LEU A O 1
ATOM 2013 N N . SER A 1 253 ? 49.617 43.625 46.592 1.00 30.22 250 SER A N 1
ATOM 2014 C CA . SER A 1 253 ? 49.518 44.873 47.318 1.00 29.41 250 SER A CA 1
ATOM 2015 C C . SER A 1 253 ? 50.808 45.298 48.044 1.00 28.45 250 SER A C 1
ATOM 2016 O O . SER A 1 253 ? 51.178 46.465 48.030 1.00 29.22 250 SER A O 1
ATOM 2019 N N . ALA A 1 254 ? 51.487 44.355 48.677 1.00 28.18 251 ALA A N 1
ATOM 2020 C CA . ALA A 1 254 ? 52.659 44.692 49.466 1.00 28.33 251 ALA A CA 1
ATOM 2021 C C . ALA A 1 254 ? 53.938 44.518 48.690 1.00 29.24 251 ALA A C 1
ATOM 2022 O O . ALA A 1 254 ? 54.118 43.505 48.016 1.00 27.76 251 ALA A O 1
ATOM 2024 N N . PRO A 1 255 ? 54.831 45.494 48.802 1.00 28.66 252 PRO A N 1
ATOM 2025 C CA . PRO A 1 255 ? 56.136 45.339 48.205 1.00 30.40 252 PRO A CA 1
ATOM 2026 C C . PRO A 1 255 ? 56.881 44.203 48.919 1.00 30.43 252 PRO A C 1
ATOM 2027 O O . PRO A 1 255 ? 56.731 44.023 50.147 1.00 29.93 252 PRO A O 1
ATOM 2031 N N . ARG A 1 256 ? 57.668 43.453 48.161 1.00 29.57 253 ARG A N 1
ATOM 2032 C CA . ARG A 1 256 ? 58.468 42.359 48.679 1.00 29.54 253 ARG A CA 1
ATOM 2033 C C . ARG A 1 256 ? 59.923 42.691 48.324 1.00 28.40 253 ARG A C 1
ATOM 2034 O O . ARG A 1 256 ? 60.189 43.230 47.245 1.00 27.47 253 ARG A O 1
ATOM 2042 N N . PRO A 1 257 ? 60.868 42.390 49.227 1.00 26.77 254 PRO A N 1
ATOM 2043 C CA . PRO A 1 257 ? 62.265 42.705 48.944 1.00 28.28 254 PRO A CA 1
ATOM 2044 C C . PRO A 1 257 ? 62.905 41.695 48.000 1.00 27.71 254 PRO A C 1
ATOM 2045 O O . PRO A 1 257 ? 62.352 40.629 47.779 1.00 27.80 254 PRO A O 1
ATOM 2049 N N . TYR A 1 258 ? 64.065 42.024 47.462 1.00 28.71 255 TYR A N 1
ATOM 2050 C CA . TYR A 1 258 ? 64.798 41.069 46.608 1.00 30.22 255 TYR A CA 1
ATOM 2051 C C . TYR A 1 258 ? 65.099 39.819 47.411 1.00 28.34 255 TYR A C 1
ATOM 2052 O O . TYR A 1 258 ? 65.053 38.702 46.886 1.00 28.88 255 TYR A O 1
ATOM 2061 N N . SER A 1 259 ? 65.374 40.014 48.700 1.00 27.63 256 SER A N 1
ATOM 2062 C CA . SER A 1 259 ? 65.562 38.897 49.591 1.00 27.05 256 SER A CA 1
ATOM 2063 C C . SER A 1 259 ? 65.142 39.197 51.003 1.00 26.83 256 SER A C 1
ATOM 2064 O O . SER A 1 259 ? 65.374 40.304 51.500 1.00 26.44 256 SER A O 1
ATOM 2067 N N . GLU A 1 260 ? 64.487 38.219 51.625 1.00 26.20 257 GLU A N 1
ATOM 2068 C CA . GLU A 1 260 ? 64.198 38.248 53.060 1.00 27.80 257 GLU A CA 1
ATOM 2069 C C . GLU A 1 260 ? 64.917 37.055 53.724 1.00 26.44 257 GLU A C 1
ATOM 2070 O O . GLU A 1 260 ? 64.505 36.564 54.780 1.00 28.68 257 GLU A O 1
ATOM 2076 N N . GLY A 1 261 ? 65.982 36.577 53.095 1.00 26.54 258 GLY A N 1
ATOM 2077 C CA . GLY A 1 261 ? 66.748 35.481 53.660 1.00 27.47 258 GLY A CA 1
ATOM 2078 C C . GLY A 1 261 ? 67.356 35.838 55.017 1.00 27.40 258 GLY A C 1
ATOM 2079 O O . GLY A 1 261 ? 67.852 36.947 55.207 1.00 25.08 258 GLY A O 1
ATOM 2080 N N . ILE A 1 262 ? 67.279 34.900 55.960 1.00 27.09 259 ILE A N 1
ATOM 2081 C CA . ILE A 1 262 ? 67.874 35.072 57.281 1.00 27.99 259 ILE A CA 1
ATOM 2082 C C . ILE A 1 262 ? 68.770 33.902 57.647 1.00 29.94 259 ILE A C 1
ATOM 2083 O O . ILE A 1 262 ? 68.490 32.757 57.304 1.00 30.79 259 ILE A O 1
ATOM 2088 N N . GLU A 1 263 ? 69.841 34.206 58.353 1.00 28.54 260 GLU A N 1
ATOM 2089 C CA . GLU A 1 263 ? 70.728 33.180 58.877 1.00 30.81 260 GLU A CA 1
ATOM 2090 C C . GLU A 1 263 ? 71.030 33.559 60.321 1.00 28.82 260 GLU A C 1
ATOM 2091 O O . GLU A 1 263 ? 70.735 34.676 60.751 1.00 26.78 260 GLU A O 1
ATOM 2097 N N . SER A 1 264 ? 71.597 32.629 61.072 1.00 29.94 261 SER A N 1
ATOM 2098 C CA . SER A 1 264 ? 71.890 32.870 62.476 1.00 29.98 261 SER A CA 1
ATOM 2099 C C . SER A 1 264 ? 73.362 32.800 62.774 1.00 30.84 261 SER A C 1
ATOM 2100 O O . SER A 1 264 ? 74.058 31.950 62.247 1.00 31.66 261 SER A O 1
ATOM 2103 N N . ILE A 1 265 ? 73.826 33.715 63.613 1.00 29.67 262 ILE A N 1
ATOM 2104 C CA . ILE A 1 265 ? 75.196 33.688 64.110 1.00 31.06 262 ILE A CA 1
ATOM 2105 C C . ILE A 1 265 ? 75.208 33.247 65.582 1.00 31.98 262 ILE A C 1
ATOM 2106 O O . ILE A 1 265 ? 76.270 33.190 66.195 1.00 32.47 262 ILE A O 1
ATOM 2111 N N . TYR A 1 266 ? 74.040 32.957 66.160 1.00 31.41 263 TYR A N 1
ATOM 2112 C CA . TYR A 1 266 ? 73.971 32.580 67.573 1.00 33.58 263 TYR A CA 1
ATOM 2113 C C . TYR A 1 266 ? 73.425 31.204 67.864 1.00 35.49 263 TYR A C 1
ATOM 2114 O O . TYR A 1 266 ? 73.533 30.742 68.996 1.00 37.66 263 TYR A O 1
ATOM 2139 N N . SER A 1 268 ? 74.502 28.340 66.871 1.00 45.53 265 SER A N 1
ATOM 2140 C CA . SER A 1 268 ? 75.584 27.367 67.135 1.00 49.33 265 SER A CA 1
ATOM 2141 C C . SER A 1 268 ? 76.075 27.314 68.582 1.00 52.41 265 SER A C 1
ATOM 2142 O O . SER A 1 268 ? 76.582 26.296 69.007 1.00 57.58 265 SER A O 1
ATOM 2145 N N . ILE A 1 269 ? 75.948 28.399 69.337 1.00 53.65 266 ILE A N 1
ATOM 2146 C CA . ILE A 1 269 ? 76.400 28.356 70.737 1.00 56.41 266 ILE A CA 1
ATOM 2147 C C . ILE A 1 269 ? 75.401 27.651 71.675 1.00 53.34 266 ILE A C 1
ATOM 2148 O O . ILE A 1 269 ? 75.749 27.341 72.809 1.00 54.50 266 ILE A O 1
ATOM 2153 N N . LEU A 1 270 ? 74.184 27.385 71.195 1.00 48.89 267 LEU A N 1
ATOM 2154 C CA . LEU A 1 270 ? 73.159 26.689 71.968 1.00 47.32 267 LEU A CA 1
ATOM 2155 C C . LEU A 1 270 ? 73.353 25.196 71.729 1.00 48.54 267 LEU A C 1
ATOM 2156 O O . LEU A 1 270 ? 72.536 24.563 71.080 1.00 46.94 267 LEU A O 1
ATOM 2161 N N . SER A 1 271 ? 74.430 24.652 72.292 1.00 52.51 268 SER A N 1
ATOM 2162 C CA . SER A 1 271 ? 74.866 23.249 72.074 1.00 57.53 268 SER A CA 1
ATOM 2163 C C . SER A 1 271 ? 73.812 22.146 72.002 1.00 56.72 268 SER A C 1
ATOM 2164 O O . SER A 1 271 ? 73.760 21.414 71.018 1.00 60.47 268 SER A O 1
ATOM 2167 N N . ASP A 1 272 ? 72.986 22.016 73.032 1.00 55.49 269 ASP A N 1
ATOM 2168 C CA . ASP A 1 272 ? 71.974 20.944 73.045 1.00 57.01 269 ASP A CA 1
ATOM 2169 C C . ASP A 1 272 ? 70.589 21.303 72.442 1.00 51.47 269 ASP A C 1
ATOM 2170 O O . ASP A 1 272 ? 69.674 20.493 72.500 1.00 50.88 269 ASP A O 1
ATOM 2175 N N . ALA A 1 273 ? 70.435 22.485 71.842 1.00 47.19 270 ALA A N 1
ATOM 2176 C CA . ALA A 1 273 ? 69.144 22.866 71.264 1.00 44.91 270 ALA A CA 1
ATOM 2177 C C . ALA A 1 273 ? 68.899 22.169 69.923 1.00 45.60 270 ALA A C 1
ATOM 2178 O O . ALA A 1 273 ? 69.847 21.981 69.164 1.00 45.33 270 ALA A O 1
ATOM 2180 N N . PRO A 1 274 ? 67.635 21.765 69.636 1.00 45.29 271 PRO A N 1
ATOM 2181 C CA . PRO A 1 274 ? 67.333 21.195 68.321 1.00 46.45 271 PRO A CA 1
ATOM 2182 C C . PRO A 1 274 ? 67.481 22.304 67.292 1.00 45.79 271 PRO A C 1
ATOM 2183 O O . PRO A 1 274 ? 66.903 23.373 67.481 1.00 48.02 271 PRO A O 1
ATOM 2187 N N . LYS A 1 275 ? 68.244 22.060 66.228 1.00 45.78 272 LYS A N 1
ATOM 2188 C CA . LYS A 1 275 ? 68.516 23.088 65.212 1.00 46.42 272 LYS A CA 1
ATOM 2189 C C . LYS A 1 275 ? 68.032 22.703 63.816 1.00 43.51 272 LYS A C 1
ATOM 2190 O O . LYS A 1 275 ? 67.762 21.539 63.549 1.00 43.03 272 LYS A O 1
ATOM 2196 N N . PRO A 1 276 ? 67.927 23.688 62.910 1.00 40.56 273 PRO A N 1
ATOM 2197 C CA . PRO A 1 276 ? 67.591 23.313 61.543 1.00 40.78 273 PRO A CA 1
ATOM 2198 C C . PRO A 1 276 ? 68.846 22.808 60.827 1.00 39.98 273 PRO A C 1
ATOM 2199 O O . PRO A 1 276 ? 69.931 22.844 61.389 1.00 39.33 273 PRO A O 1
ATOM 2203 N N . SER A 1 277 ? 68.685 22.367 59.591 1.00 39.81 274 SER A N 1
ATOM 2204 C CA . SER A 1 277 ? 69.795 21.861 58.799 1.00 41.22 274 SER A CA 1
ATOM 2205 C C . SER A 1 277 ? 69.773 22.583 57.435 1.00 39.18 274 SER A C 1
ATOM 2206 O O . SER A 1 277 ? 69.386 23.754 57.378 1.00 37.11 274 SER A O 1
ATOM 2209 N N . LEU A 1 278 ? 70.216 21.914 56.368 1.00 39.20 275 LEU A N 1
ATOM 2210 C CA . LEU A 1 278 ? 70.223 22.485 55.014 1.00 39.94 275 LEU A CA 1
ATOM 2211 C C . LEU A 1 278 ? 68.799 22.510 54.494 1.00 37.81 275 LEU A C 1
ATOM 2212 O O . LEU A 1 278 ? 68.021 21.608 54.792 1.00 37.00 275 LEU A O 1
ATOM 2217 N N . TRP A 1 279 ? 68.451 23.539 53.716 1.00 37.36 276 TRP A N 1
ATOM 2218 C CA . TRP A 1 279 ? 67.077 23.675 53.204 1.00 36.00 276 TRP A CA 1
ATOM 2219 C C . TRP A 1 279 ? 66.589 22.433 52.436 1.00 38.74 276 TRP A C 1
ATOM 2220 O O . TRP A 1 279 ? 65.472 21.983 52.674 1.00 38.41 276 TRP A O 1
ATOM 2231 N N . LYS A 1 280 ? 67.421 21.862 51.567 1.00 40.69 277 LYS A N 1
ATOM 2232 C CA . LYS A 1 280 ? 66.992 20.679 50.811 1.00 44.89 277 LYS A CA 1
ATOM 2233 C C . LYS A 1 280 ? 66.686 19.492 51.683 1.00 45.57 277 LYS A C 1
ATOM 2234 O O . LYS A 1 280 ? 65.747 18.756 51.395 1.00 47.76 277 LYS A O 1
ATOM 2240 N N . SER A 1 281 ? 67.478 19.293 52.733 1.00 45.24 278 SER A N 1
ATOM 2241 C CA . SER A 1 281 ? 67.269 18.163 53.646 1.00 46.77 278 SER A CA 1
ATOM 2242 C C . SER A 1 281 ? 66.009 18.363 54.449 1.00 42.81 278 SER A C 1
ATOM 2243 O O . SER A 1 281 ? 65.212 17.442 54.581 1.00 41.55 278 SER A O 1
ATOM 2246 N N . ASP A 1 282 ? 65.853 19.558 55.010 1.00 39.43 279 ASP A N 1
ATOM 2247 C CA . ASP A 1 282 ? 64.659 19.872 55.803 1.00 39.56 279 ASP A CA 1
ATOM 2248 C C . ASP A 1 282 ? 63.394 19.821 54.929 1.00 39.10 279 ASP A C 1
ATOM 2249 O O . ASP A 1 282 ? 62.352 19.371 55.382 1.00 40.88 279 ASP A O 1
ATOM 2254 N N . LEU A 1 283 ? 63.502 20.252 53.674 1.00 39.63 280 LEU A N 1
ATOM 2255 C CA . LEU A 1 283 ? 62.362 20.211 52.744 1.00 40.63 280 LEU A CA 1
ATOM 2256 C C . LEU A 1 283 ? 61.971 18.766 52.422 1.00 43.64 280 LEU A C 1
ATOM 2257 O O . LEU A 1 283 ? 60.797 18.403 52.512 1.00 42.99 280 LEU A O 1
ATOM 2262 N N . ALA A 1 284 ? 62.966 17.952 52.058 1.00 46.46 281 ALA A N 1
ATOM 2263 C CA . ALA A 1 284 ? 62.746 16.542 51.706 1.00 49.33 281 ALA A CA 1
ATOM 2264 C C . ALA A 1 284 ? 62.018 15.801 52.819 1.00 51.62 281 ALA A C 1
ATOM 2265 O O . ALA A 1 284 ? 61.076 15.044 52.549 1.00 52.24 281 ALA A O 1
ATOM 2267 N N . LYS A 1 285 ? 62.437 16.029 54.066 1.00 51.44 282 LYS A N 1
ATOM 2268 C CA . LYS A 1 285 ? 61.760 15.421 55.210 1.00 53.54 282 LYS A CA 1
ATOM 2269 C C . LYS A 1 285 ? 60.303 15.858 55.253 1.00 50.89 282 LYS A C 1
ATOM 2270 O O . LYS A 1 285 ? 59.420 15.027 55.426 1.00 52.29 282 LYS A O 1
ATOM 2276 N N . TYR A 1 286 ? 60.044 17.153 55.075 1.00 48.36 283 TYR A N 1
ATOM 2277 C CA . TYR A 1 286 ? 58.655 17.628 55.093 1.00 47.64 283 TYR A CA 1
ATOM 2278 C C . TYR A 1 286 ? 57.843 17.030 53.942 1.00 49.76 283 TYR A C 1
ATOM 2279 O O . TYR A 1 286 ? 56.722 16.564 54.149 1.00 51.99 283 TYR A O 1
ATOM 2288 N N . VAL A 1 287 ? 58.426 17.011 52.744 1.00 49.84 284 VAL A N 1
ATOM 2289 C CA . VAL A 1 287 ? 57.761 16.463 51.570 1.00 51.10 284 VAL A CA 1
ATOM 2290 C C . VAL A 1 287 ? 57.441 14.977 51.775 1.00 55.69 284 VAL A C 1
ATOM 2291 O O . VAL A 1 287 ? 56.414 14.499 51.300 1.00 58.66 284 VAL A O 1
ATOM 2295 N N . GLY A 1 288 ? 58.298 14.272 52.517 1.00 56.76 285 GLY A N 1
ATOM 2296 C CA . GLY A 1 288 ? 58.093 12.850 52.815 1.00 59.31 285 GLY A CA 1
ATOM 2297 C C . GLY A 1 288 ? 56.857 12.541 53.651 1.00 61.34 285 GLY A C 1
ATOM 2298 O O . GLY A 1 288 ? 56.404 11.398 53.679 1.00 63.94 285 GLY A O 1
ATOM 2299 N N . THR A 1 289 ? 56.309 13.548 54.342 1.00 60.60 286 THR A N 1
ATOM 2300 C CA . THR A 1 289 ? 55.091 13.352 55.156 1.00 61.65 286 THR A CA 1
ATOM 2301 C C . THR A 1 289 ? 53.811 13.332 54.297 1.00 63.71 286 THR A C 1
ATOM 2302 O O . THR A 1 289 ? 52.726 13.048 54.809 1.00 65.72 286 THR A O 1
ATOM 2306 N N . PHE A 1 290 ? 53.947 13.642 53.006 1.00 64.30 287 PHE A N 1
ATOM 2307 C CA . PHE A 1 290 ? 52.833 13.631 52.056 1.00 68.30 287 PHE A CA 1
ATOM 2308 C C . PHE A 1 290 ? 52.734 12.294 51.301 1.00 74.37 287 PHE A C 1
ATOM 2309 O O . PHE A 1 290 ? 51.811 12.102 50.516 1.00 74.06 287 PHE A O 1
ATOM 2317 N N . LEU A 1 291 ? 53.669 11.375 51.552 1.00 80.36 288 LEU A N 1
ATOM 2318 C CA . LEU A 1 291 ? 53.748 10.107 50.817 1.00 88.18 288 LEU A CA 1
ATOM 2319 C C . LEU A 1 291 ? 53.430 8.903 51.697 1.00 89.39 288 LEU A C 1
ATOM 2320 O O . LEU A 1 291 ? 52.824 9.043 52.758 1.00 88.00 288 LEU A O 1
ATOM 2325 N N . LYS B 1 5 ? 52.787 68.345 -3.222 1.00 106.92 2 LYS B N 1
ATOM 2326 C CA . LYS B 1 5 ? 52.440 68.299 -1.762 1.00 103.38 2 LYS B CA 1
ATOM 2327 C C . LYS B 1 5 ? 53.494 67.574 -0.929 1.00 98.25 2 LYS B C 1
ATOM 2328 O O . LYS B 1 5 ? 53.972 66.507 -1.333 1.00 96.40 2 LYS B O 1
ATOM 2334 N N . ARG B 1 6 ? 53.847 68.149 0.228 1.00 93.48 3 ARG B N 1
ATOM 2335 C CA . ARG B 1 6 ? 54.806 67.496 1.123 1.00 90.21 3 ARG B CA 1
ATOM 2336 C C . ARG B 1 6 ? 54.074 66.320 1.763 1.00 82.90 3 ARG B C 1
ATOM 2337 O O . ARG B 1 6 ? 52.871 66.404 2.034 1.00 80.80 3 ARG B O 1
ATOM 2345 N N . LYS B 1 7 ? 54.803 65.228 1.984 1.00 76.24 4 LYS B N 1
ATOM 2346 C CA . LYS B 1 7 ? 54.225 63.987 2.493 1.00 71.53 4 LYS B CA 1
ATOM 2347 C C . LYS B 1 7 ? 54.489 63.719 3.995 1.00 65.51 4 LYS B C 1
ATOM 2348 O O . LYS B 1 7 ? 55.646 63.698 4.436 1.00 62.73 4 LYS B O 1
ATOM 2354 N N . ILE B 1 8 ? 53.397 63.492 4.741 1.00 62.30 5 ILE B N 1
ATOM 2355 C CA . ILE B 1 8 ? 53.421 63.184 6.186 1.00 59.61 5 ILE B CA 1
ATOM 2356 C C . ILE B 1 8 ? 53.024 61.722 6.387 1.00 58.80 5 ILE B C 1
ATOM 2357 O O . ILE B 1 8 ? 51.956 61.311 5.940 1.00 61.37 5 ILE B O 1
ATOM 2362 N N . LEU B 1 9 ? 53.892 60.942 7.029 1.00 56.43 6 LEU B N 1
ATOM 2363 C CA . LEU B 1 9 ? 53.609 59.541 7.332 1.00 56.32 6 LEU B CA 1
ATOM 2364 C C . LEU B 1 9 ? 53.360 59.462 8.847 1.00 54.14 6 LEU B C 1
ATOM 2365 O O . LEU B 1 9 ? 54.155 59.977 9.625 1.00 51.52 6 LEU B O 1
ATOM 2370 N N . ILE B 1 10 ? 52.250 58.835 9.246 1.00 53.75 7 ILE B N 1
ATOM 2371 C CA . ILE B 1 10 ? 51.851 58.747 10.664 1.00 53.12 7 ILE B CA 1
ATOM 2372 C C . ILE B 1 10 ? 51.684 57.323 11.166 1.00 52.12 7 ILE B C 1
ATOM 2373 O O . ILE B 1 10 ? 50.976 56.525 10.537 1.00 52.98 7 ILE B O 1
ATOM 2378 N N . THR B 1 11 ? 52.322 57.012 12.299 1.00 49.66 8 THR B N 1
ATOM 2379 C CA . THR B 1 11 ? 52.121 55.716 12.967 1.00 50.31 8 THR B CA 1
ATOM 2380 C C . THR B 1 11 ? 51.169 56.012 14.122 1.00 49.38 8 THR B C 1
ATOM 2381 O O . THR B 1 11 ? 51.207 57.106 14.688 1.00 46.91 8 THR B O 1
ATOM 2385 N N . GLY B 1 12 ? 50.307 55.048 14.446 1.00 52.15 9 GLY B N 1
ATOM 2386 C CA . GLY B 1 12 ? 49.313 55.205 15.511 1.00 52.76 9 GLY B CA 1
ATOM 2387 C C . GLY B 1 12 ? 48.282 56.291 15.207 1.00 53.50 9 GLY B C 1
ATOM 2388 O O . GLY B 1 12 ? 47.805 56.976 16.110 1.00 54.39 9 GLY B O 1
ATOM 2389 N N . GLY B 1 13 ? 47.932 56.447 13.936 1.00 55.01 10 GLY B N 1
ATOM 2390 C CA . GLY B 1 13 ? 46.957 57.459 13.511 1.00 56.27 10 GLY B CA 1
ATOM 2391 C C . GLY B 1 13 ? 45.535 57.264 14.028 1.00 58.29 10 GLY B C 1
ATOM 2392 O O . GLY B 1 13 ? 44.743 58.205 14.008 1.00 58.64 10 GLY B O 1
ATOM 2393 N N . THR B 1 14 ? 45.216 56.051 14.485 1.00 60.54 11 THR B N 1
ATOM 2394 C CA . THR B 1 14 ? 43.888 55.733 15.040 1.00 63.55 11 THR B CA 1
ATOM 2395 C C . THR B 1 14 ? 43.842 55.819 16.586 1.00 63.88 11 THR B C 1
ATOM 2396 O O . THR B 1 14 ? 42.814 55.519 17.188 1.00 67.41 11 THR B O 1
ATOM 2400 N N . GLY B 1 15 ? 44.948 56.217 17.219 1.00 61.96 12 GLY B N 1
ATOM 2401 C CA . GLY B 1 15 ? 45.002 56.389 18.677 1.00 61.65 12 GLY B CA 1
ATOM 2402 C C . GLY B 1 15 ? 44.386 57.719 19.097 1.00 62.24 12 GLY B C 1
ATOM 2403 O O . GLY B 1 15 ? 44.023 58.534 18.243 1.00 62.77 12 GLY B O 1
ATOM 2420 N N . LEU B 1 17 ? 45.622 60.533 20.480 1.00 56.65 14 LEU B N 1
ATOM 2421 C CA . LEU B 1 17 ? 46.313 61.701 19.913 1.00 54.38 14 LEU B CA 1
ATOM 2422 C C . LEU B 1 17 ? 46.351 61.634 18.382 1.00 53.18 14 LEU B C 1
ATOM 2423 O O . LEU B 1 17 ? 46.084 62.633 17.712 1.00 52.48 14 LEU B O 1
ATOM 2428 N N . GLY B 1 18 ? 46.689 60.464 17.843 1.00 53.20 15 GLY B N 1
ATOM 2429 C CA . GLY B 1 18 ? 46.774 60.262 16.392 1.00 53.23 15 GLY B CA 1
ATOM 2430 C C . GLY B 1 18 ? 45.525 60.682 15.635 1.00 56.97 15 GLY B C 1
ATOM 2431 O O . GLY B 1 18 ? 45.617 61.257 14.545 1.00 59.66 15 GLY B O 1
ATOM 2432 N N . ALA B 1 19 ? 44.354 60.391 16.203 1.00 57.17 16 ALA B N 1
ATOM 2433 C CA . ALA B 1 19 ? 43.089 60.751 15.567 1.00 59.17 16 ALA B CA 1
ATOM 2434 C C . ALA B 1 19 ? 42.894 62.267 15.521 1.00 59.37 16 ALA B C 1
ATOM 2435 O O . ALA B 1 19 ? 42.484 62.794 14.493 1.00 59.81 16 ALA B O 1
ATOM 2437 N N . TYR B 1 20 ? 43.188 62.975 16.617 1.00 57.61 17 TYR B N 1
ATOM 2438 C CA . TYR B 1 20 ? 43.054 64.444 16.610 1.00 58.04 17 TYR B CA 1
ATOM 2439 C C . TYR B 1 20 ? 43.969 65.050 15.540 1.00 56.21 17 TYR B C 1
ATOM 2440 O O . TYR B 1 20 ? 43.549 65.930 14.791 1.00 57.81 17 TYR B O 1
ATOM 2449 N N . VAL B 1 21 ? 45.207 64.558 15.472 1.00 54.82 18 VAL B N 1
ATOM 2450 C CA . VAL B 1 21 ? 46.209 65.043 14.504 1.00 55.27 18 VAL B CA 1
ATOM 2451 C C . VAL B 1 21 ? 45.791 64.740 13.052 1.00 57.78 18 VAL B C 1
ATOM 2452 O O . VAL B 1 21 ? 45.765 65.642 12.220 1.00 57.91 18 VAL B O 1
ATOM 2456 N N . THR B 1 22 ? 45.445 63.482 12.772 1.00 58.85 19 THR B N 1
ATOM 2457 C CA . THR B 1 22 ? 44.998 63.057 11.445 1.00 61.71 19 THR B CA 1
ATOM 2458 C C . THR B 1 22 ? 43.853 63.936 10.937 1.00 63.62 19 THR B C 1
ATOM 2459 O O . THR B 1 22 ? 43.868 64.363 9.783 1.00 66.27 19 THR B O 1
ATOM 2463 N N . SER B 1 23 ? 42.884 64.230 11.804 1.00 63.92 20 SER B N 1
ATOM 2464 C CA . SER B 1 23 ? 41.743 65.069 11.417 1.00 66.43 20 SER B CA 1
ATOM 2465 C C . SER B 1 23 ? 42.161 66.501 11.158 1.00 65.74 20 SER B C 1
ATOM 2466 O O . SER B 1 23 ? 41.695 67.108 10.212 1.00 66.84 20 SER B O 1
ATOM 2469 N N . ALA B 1 24 ? 43.045 67.039 11.995 1.00 64.33 21 ALA B N 1
ATOM 2470 C CA . ALA B 1 24 ? 43.499 68.426 11.829 1.00 64.17 21 ALA B CA 1
ATOM 2471 C C . ALA B 1 24 ? 44.341 68.634 10.561 1.00 65.07 21 ALA B C 1
ATOM 2472 O O . ALA B 1 24 ? 44.406 69.747 10.037 1.00 65.53 21 ALA B O 1
ATOM 2474 N N . LEU B 1 25 ? 44.983 67.570 10.083 1.00 65.27 22 LEU B N 1
ATOM 2475 C CA . LEU B 1 25 ? 45.793 67.647 8.870 1.00 68.83 22 LEU B CA 1
ATOM 2476 C C . LEU B 1 25 ? 44.959 67.616 7.583 1.00 74.73 22 LEU B C 1
ATOM 2477 O O . LEU B 1 25 ? 45.481 67.921 6.513 1.00 76.62 22 LEU B O 1
ATOM 2482 N N . LYS B 1 26 ? 43.679 67.242 7.677 1.00 79.33 23 LYS B N 1
ATOM 2483 C CA . LYS B 1 26 ? 42.795 67.213 6.492 1.00 84.66 23 LYS B CA 1
ATOM 2484 C C . LYS B 1 26 ? 42.547 68.612 5.952 1.00 88.53 23 LYS B C 1
ATOM 2485 O O . LYS B 1 26 ? 42.296 68.785 4.762 1.00 92.28 23 LYS B O 1
ATOM 2491 N N . ASP B 1 27 ? 42.646 69.608 6.829 1.00 91.84 24 ASP B N 1
ATOM 2492 C CA . ASP B 1 27 ? 42.435 70.996 6.448 1.00 97.86 24 ASP B CA 1
ATOM 2493 C C . ASP B 1 27 ? 43.795 71.673 6.167 1.00 98.91 24 ASP B C 1
ATOM 2494 O O . ASP B 1 27 ? 44.047 72.804 6.596 1.00 99.63 24 ASP B O 1
ATOM 2499 N N . THR B 1 28 ? 44.664 70.958 5.444 1.00 98.15 25 THR B N 1
ATOM 2500 C CA . THR B 1 28 ? 46.006 71.444 5.079 1.00 96.58 25 THR B CA 1
ATOM 2501 C C . THR B 1 28 ? 46.385 70.883 3.712 1.00 96.01 25 THR B C 1
ATOM 2502 O O . THR B 1 28 ? 45.673 70.034 3.171 1.00 97.30 25 THR B O 1
ATOM 2506 N N . ASP B 1 29 ? 47.519 71.331 3.174 1.00 94.75 26 ASP B N 1
ATOM 2507 C CA . ASP B 1 29 ? 47.987 70.877 1.852 1.00 95.39 26 ASP B CA 1
ATOM 2508 C C . ASP B 1 29 ? 48.889 69.634 1.851 1.00 89.74 26 ASP B C 1
ATOM 2509 O O . ASP B 1 29 ? 49.396 69.255 0.795 1.00 91.42 26 ASP B O 1
ATOM 2514 N N . TYR B 1 30 ? 49.081 68.989 3.002 1.00 80.61 27 TYR B N 1
ATOM 2515 C CA . TYR B 1 30 ? 49.941 67.802 3.069 1.00 76.28 27 TYR B CA 1
ATOM 2516 C C . TYR B 1 30 ? 49.264 66.541 2.543 1.00 74.91 27 TYR B C 1
ATOM 2517 O O . TYR B 1 30 ? 48.044 66.415 2.594 1.00 72.82 27 TYR B O 1
ATOM 2526 N N . ASN B 1 31 ? 50.080 65.622 2.024 1.00 75.68 28 ASN B N 1
ATOM 2527 C CA . ASN B 1 31 ? 49.618 64.307 1.589 1.00 75.56 28 ASN B CA 1
ATOM 2528 C C . ASN B 1 31 ? 49.874 63.415 2.811 1.00 72.51 28 ASN B C 1
ATOM 2529 O O . ASN B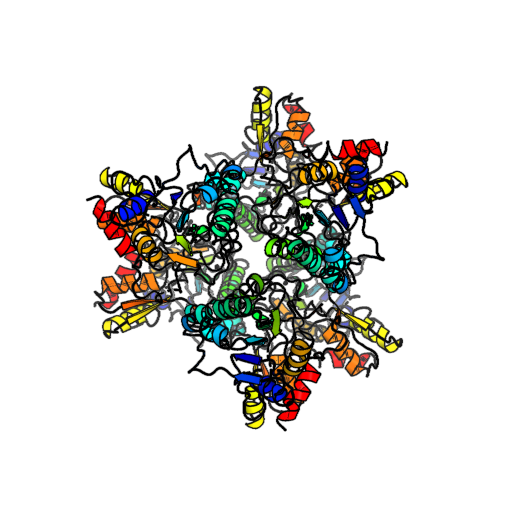 1 31 ? 51.018 63.048 3.098 1.00 70.91 28 ASN B O 1
ATOM 2534 N N . VAL B 1 32 ? 48.810 63.087 3.535 1.00 70.41 29 VAL B N 1
ATOM 2535 C CA . VAL B 1 32 ? 48.924 62.319 4.767 1.00 67.74 29 VAL B CA 1
ATOM 2536 C C . VAL B 1 32 ? 48.754 60.821 4.539 1.00 67.48 29 VAL B C 1
ATOM 2537 O O . VAL B 1 32 ? 47.744 60.384 4.006 1.00 68.82 29 VAL B O 1
ATOM 2541 N N . ILE B 1 33 ? 49.751 60.048 4.954 1.00 65.91 30 ILE B N 1
ATOM 2542 C CA . ILE B 1 33 ? 49.712 58.592 4.856 1.00 67.45 30 ILE B CA 1
ATOM 2543 C C . ILE B 1 33 ? 49.538 58.019 6.273 1.00 65.72 30 ILE B C 1
ATOM 2544 O O . ILE B 1 33 ? 50.446 58.097 7.114 1.00 60.74 30 ILE B O 1
ATOM 2549 N N . VAL B 1 34 ? 48.352 57.471 6.534 1.00 67.48 31 VAL B N 1
ATOM 2550 C CA . VAL B 1 34 ? 48.041 56.871 7.827 1.00 65.71 31 VAL B CA 1
ATOM 2551 C C . VAL B 1 34 ? 48.394 55.393 7.732 1.00 65.76 31 VAL B C 1
ATOM 2552 O O . VAL B 1 34 ? 47.720 54.630 7.044 1.00 66.58 31 VAL B O 1
ATOM 2556 N N . THR B 1 35 ? 49.473 54.999 8.402 1.00 64.09 32 THR B N 1
ATOM 2557 C CA . THR B 1 35 ? 49.898 53.607 8.385 1.00 66.45 32 THR B CA 1
ATOM 2558 C C . THR B 1 35 ? 48.883 52.748 9.124 1.00 70.38 32 THR B C 1
ATOM 2559 O O . THR B 1 35 ? 48.135 53.236 9.970 1.00 71.95 32 THR B O 1
ATOM 2563 N N . GLU B 1 36 ? 48.847 51.472 8.774 1.00 73.54 33 GLU B N 1
ATOM 2564 C CA . GLU B 1 36 ? 47.947 50.532 9.409 1.00 78.45 33 GLU B CA 1
ATOM 2565 C C . GLU B 1 36 ? 48.594 49.153 9.437 1.00 81.31 33 GLU B C 1
ATOM 2566 O O . GLU B 1 36 ? 49.647 48.944 8.834 1.00 80.47 33 GLU B O 1
ATOM 2572 N N . ARG B 1 37 ? 47.972 48.227 10.157 1.00 85.24 34 ARG B N 1
ATOM 2573 C CA . ARG B 1 37 ? 48.534 46.886 10.374 1.00 89.88 34 ARG B CA 1
ATOM 2574 C C . ARG B 1 37 ? 49.016 46.147 9.113 1.00 92.22 34 ARG B C 1
ATOM 2575 O O . ARG B 1 37 ? 49.815 45.222 9.208 1.00 94.06 34 ARG B O 1
ATOM 2583 N N . ASN B 1 38 ? 48.546 46.574 7.946 1.00 81.15 35 ASN B N 1
ATOM 2584 C CA . ASN B 1 38 ? 48.939 45.956 6.672 1.00 83.87 35 ASN B CA 1
ATOM 2585 C C . ASN B 1 38 ? 50.244 46.565 6.121 1.00 82.16 35 ASN B C 1
ATOM 2586 O O . ASN B 1 38 ? 50.942 45.908 5.345 1.00 86.90 35 ASN B O 1
ATOM 2591 N N . THR B 1 39 ? 50.577 47.798 6.521 1.00 75.13 36 THR B N 1
ATOM 2592 C CA . THR B 1 39 ? 51.785 48.477 6.009 1.00 72.94 36 THR B CA 1
ATOM 2593 C C . THR B 1 39 ? 52.891 48.741 7.037 1.00 68.56 36 THR B C 1
ATOM 2594 O O . THR B 1 39 ? 54.042 48.952 6.661 1.00 67.47 36 THR B O 1
ATOM 2598 N N . LEU B 1 40 ? 52.548 48.769 8.320 1.00 65.70 37 LEU B N 1
ATOM 2599 C CA . LEU B 1 40 ? 53.555 49.018 9.345 1.00 63.59 37 LEU B CA 1
ATOM 2600 C C . LEU B 1 40 ? 53.012 48.473 10.653 1.00 62.59 37 LEU B C 1
ATOM 2601 O O . LEU B 1 40 ? 51.963 48.908 11.124 1.00 61.75 37 LEU B O 1
ATOM 2606 N N . ASN B 1 41 ? 53.723 47.494 11.201 1.00 60.66 38 ASN B N 1
ATOM 2607 C CA . ASN B 1 41 ? 53.338 46.818 12.419 1.00 59.88 38 ASN B CA 1
ATOM 2608 C C . ASN B 1 41 ? 54.544 46.864 13.367 1.00 56.96 38 ASN B C 1
ATOM 2609 O O . ASN B 1 41 ? 55.638 46.399 13.015 1.00 56.90 38 ASN B O 1
ATOM 2614 N N . LEU B 1 42 ? 54.350 47.427 14.559 1.00 52.96 39 LEU B N 1
ATOM 2615 C CA . LEU B 1 42 ? 55.438 47.521 15.536 1.00 52.76 39 LEU B CA 1
ATOM 2616 C C . LEU B 1 42 ? 56.068 46.155 15.855 1.00 52.56 39 LEU B C 1
ATOM 2617 O O . LEU B 1 42 ? 57.272 46.070 16.132 1.00 50.56 39 LEU B O 1
ATOM 2622 N N A SER B 1 43 ? 55.250 45.105 15.789 0.50 53.06 40 SER B N 1
ATOM 2623 N N B SER B 1 43 ? 55.257 45.099 15.794 0.50 51.78 40 SER B N 1
ATOM 2624 C CA A SER B 1 43 ? 55.693 43.744 16.055 0.50 53.91 40 SER B CA 1
ATOM 2625 C CA B SER B 1 43 ? 55.725 43.746 16.072 0.50 51.83 40 SER B CA 1
ATOM 2626 C C A SER B 1 43 ? 56.578 43.163 14.951 0.50 54.90 40 SER B C 1
ATOM 2627 C C B SER B 1 43 ? 56.604 43.173 14.960 0.50 53.76 40 SER B C 1
ATOM 2628 O O A SER B 1 43 ? 57.168 42.102 15.134 0.50 56.75 40 SER B O 1
ATOM 2629 O O B SER B 1 43 ? 57.218 42.126 15.147 0.50 55.67 40 SER B O 1
ATOM 2634 N N . VAL B 1 44 ? 56.662 43.853 13.814 1.00 55.38 41 VAL B N 1
ATOM 2635 C CA . VAL B 1 44 ? 57.481 43.415 12.678 1.00 56.74 41 VAL B CA 1
ATOM 2636 C C . VAL B 1 44 ? 58.460 44.552 12.336 1.00 56.69 41 VAL B C 1
ATOM 2637 O O . VAL B 1 44 ? 58.401 45.132 11.251 1.00 56.70 41 VAL B O 1
ATOM 2641 N N . PRO B 1 45 ? 59.378 44.882 13.267 1.00 55.49 42 PRO B N 1
ATOM 2642 C CA . PRO B 1 45 ? 60.318 45.974 12.977 1.00 55.33 42 PRO B CA 1
ATOM 2643 C C . PRO B 1 45 ? 61.151 45.790 11.690 1.00 58.05 42 PRO B C 1
ATOM 2644 O O . PRO B 1 45 ? 61.534 46.778 11.077 1.00 56.62 42 PRO B O 1
ATOM 2648 N N . GLU B 1 46 ? 61.368 44.542 11.275 1.00 62.02 43 GLU B N 1
ATOM 2649 C CA . GLU B 1 46 ? 62.178 44.219 10.062 1.00 66.65 43 GLU B CA 1
ATOM 2650 C C . GLU B 1 46 ? 61.633 44.799 8.746 1.00 67.79 43 GLU B C 1
ATOM 2651 O O . GLU B 1 46 ? 62.385 44.977 7.781 1.00 68.91 43 GLU B O 1
ATOM 2657 N N . ALA B 1 47 ? 60.325 45.042 8.695 1.00 65.21 44 ALA B N 1
ATOM 2658 C CA . ALA B 1 47 ? 59.674 45.543 7.475 1.00 66.35 44 ALA B CA 1
ATOM 2659 C C . ALA B 1 47 ? 59.542 47.052 7.428 1.00 64.58 44 ALA B C 1
ATOM 2660 O O . ALA B 1 47 ? 59.115 47.595 6.420 1.00 65.36 44 ALA B O 1
ATOM 2662 N N . ILE B 1 48 ? 59.904 47.730 8.507 1.00 60.89 45 ILE B N 1
ATOM 2663 C CA . ILE B 1 48 ? 59.715 49.173 8.595 1.00 59.91 45 ILE B CA 1
ATOM 2664 C C . ILE B 1 48 ? 60.622 50.005 7.694 1.00 61.47 45 ILE B C 1
ATOM 2665 O O . ILE B 1 48 ? 60.138 50.884 6.982 1.00 61.17 45 ILE B O 1
ATOM 2670 N N . PHE B 1 49 ? 61.926 49.747 7.750 1.00 62.81 46 PHE B N 1
ATOM 2671 C CA . PHE B 1 49 ? 62.889 50.515 6.970 1.00 64.53 46 PHE B CA 1
ATOM 2672 C C . PHE B 1 49 ? 62.579 50.504 5.470 1.00 67.66 46 PHE B C 1
ATOM 2673 O O . PHE B 1 49 ? 62.551 51.564 4.834 1.00 68.04 46 PHE B O 1
ATOM 2681 N N A SER B 1 50 ? 62.343 49.316 4.913 0.50 68.97 47 SER B N 1
ATOM 2682 N N B SER B 1 50 ? 62.341 49.313 4.923 0.50 68.69 47 SER B N 1
ATOM 2683 C CA A SER B 1 50 ? 62.028 49.186 3.488 0.50 72.29 47 SER B CA 1
ATOM 2684 C CA B SER B 1 50 ? 62.021 49.158 3.505 0.50 71.82 47 SER B CA 1
ATOM 2685 C C A SER B 1 50 ? 60.754 49.937 3.108 0.50 71.73 47 SER B C 1
ATOM 2686 C C B SER B 1 50 ? 60.756 49.919 3.109 0.50 71.50 47 SER B C 1
ATOM 2687 O O A SER B 1 50 ? 60.713 50.597 2.073 0.50 72.88 47 SER B O 1
ATOM 2688 O O B SER B 1 50 ? 60.724 50.568 2.067 0.50 72.69 47 SER B O 1
ATOM 2693 N N . TYR B 1 51 ? 59.724 49.841 3.948 1.00 69.57 48 TYR B N 1
ATOM 2694 C CA . TYR B 1 51 ? 58.449 50.529 3.670 1.00 69.95 48 TYR B CA 1
ATOM 2695 C C . TYR B 1 51 ? 58.568 52.046 3.755 1.00 68.28 48 TYR B C 1
ATOM 2696 O O . TYR B 1 51 ? 58.195 52.740 2.826 1.00 70.21 48 TYR B O 1
ATOM 2705 N N . ILE B 1 52 ? 59.104 52.560 4.852 1.00 65.24 49 ILE B N 1
ATOM 2706 C CA . ILE B 1 52 ? 59.215 54.015 5.008 1.00 65.01 49 ILE B CA 1
ATOM 2707 C C . ILE B 1 52 ? 60.103 54.662 3.944 1.00 67.04 49 ILE B C 1
ATOM 2708 O O . ILE B 1 52 ? 59.737 55.704 3.394 1.00 67.44 49 ILE B O 1
ATOM 2713 N N . THR B 1 53 ? 61.245 54.046 3.643 1.00 68.15 50 THR B N 1
ATOM 2714 C CA . THR B 1 53 ? 62.160 54.603 2.638 1.00 71.50 50 THR B CA 1
ATOM 2715 C C . THR B 1 53 ? 61.491 54.647 1.260 1.00 74.11 50 THR B C 1
ATOM 2716 O O . THR B 1 53 ? 61.657 55.619 0.517 1.00 75.99 50 THR B O 1
ATOM 2720 N N . ALA B 1 54 ? 60.717 53.608 0.943 1.00 74.36 51 ALA B N 1
ATOM 2721 C CA . ALA B 1 54 ? 59.981 53.554 -0.319 1.00 76.86 51 ALA B CA 1
ATOM 2722 C C . ALA B 1 54 ? 58.977 54.699 -0.389 1.00 76.04 51 ALA B C 1
ATOM 2723 O O . ALA B 1 54 ? 58.854 55.342 -1.422 1.00 75.47 51 ALA B O 1
ATOM 2725 N N . GLU B 1 55 ? 58.276 54.958 0.718 1.00 73.06 52 GLU B N 1
ATOM 2726 C CA . GLU B 1 55 ? 57.295 56.051 0.772 1.00 73.99 52 GLU B CA 1
ATOM 2727 C C . GLU B 1 55 ? 57.907 57.451 0.645 1.00 74.73 52 GLU B C 1
ATOM 2728 O O . GLU B 1 55 ? 57.235 58.375 0.154 1.00 74.62 52 GLU B O 1
ATOM 2734 N N . LYS B 1 56 ? 59.161 57.621 1.077 1.00 76.04 53 LYS B N 1
ATOM 2735 C CA . LYS B 1 56 ? 59.817 58.930 0.964 1.00 77.88 53 LYS B CA 1
ATOM 2736 C C . LYS B 1 56 ? 59.046 60.095 1.584 1.00 75.39 53 LYS B C 1
ATOM 2737 O O . LYS B 1 56 ? 58.851 61.126 0.926 1.00 76.31 53 LYS B O 1
ATOM 2743 N N . PRO B 1 57 ? 58.605 59.947 2.844 1.00 70.37 54 PRO B N 1
ATOM 2744 C CA . PRO B 1 57 ? 57.904 61.070 3.440 1.00 68.96 54 PRO B CA 1
ATOM 2745 C C . PRO B 1 57 ? 58.868 62.210 3.772 1.00 68.83 54 PRO B C 1
ATOM 2746 O O . PRO B 1 57 ? 60.130 61.979 3.823 1.00 70.48 54 PRO B O 1
ATOM 2750 N N . ASP B 1 58 ? 58.310 63.440 3.847 1.00 68.03 55 ASP B N 1
ATOM 2751 C CA . ASP B 1 58 ? 59.084 64.595 4.295 1.00 68.85 55 ASP B CA 1
ATOM 2752 C C . ASP B 1 58 ? 59.023 64.711 5.821 1.00 65.57 55 ASP B C 1
ATOM 2753 O O . ASP B 1 58 ? 59.961 65.210 6.439 1.00 64.30 55 ASP B O 1
ATOM 2758 N N . VAL B 1 59 ? 57.892 64.275 6.392 1.00 63.60 56 VAL B N 1
ATOM 2759 C CA . VAL B 1 59 ? 57.611 64.327 7.829 1.00 61.99 56 VAL B CA 1
ATOM 2760 C C . VAL B 1 59 ? 57.122 62.963 8.321 1.00 59.36 56 VAL B C 1
ATOM 2761 O O . VAL B 1 59 ? 56.354 62.297 7.632 1.00 60.40 56 VAL B O 1
ATOM 2765 N N . ILE B 1 60 ? 57.595 62.551 9.499 1.00 55.80 57 ILE B N 1
ATOM 2766 C CA . ILE B 1 60 ? 57.172 61.299 10.117 1.00 54.21 57 ILE B CA 1
ATOM 2767 C C . ILE B 1 60 ? 56.676 61.619 11.527 1.00 52.35 57 ILE B C 1
ATOM 2768 O O . ILE B 1 60 ? 57.397 62.234 12.317 1.00 51.04 57 ILE B O 1
ATOM 2773 N N . LEU B 1 61 ? 55.434 61.243 11.823 1.00 52.04 58 LEU B N 1
ATOM 2774 C CA . LEU B 1 61 ? 54.853 61.452 13.146 1.00 51.22 58 LEU B CA 1
ATOM 2775 C C . LEU B 1 61 ? 54.737 60.066 13.758 1.00 49.58 58 LEU B C 1
ATOM 2776 O O . LEU B 1 61 ? 53.866 59.287 13.364 1.00 50.81 58 LEU B O 1
ATOM 2781 N N . HIS B 1 62 ? 55.627 59.752 14.699 1.00 47.60 59 HIS B N 1
ATOM 2782 C CA . HIS B 1 62 ? 55.659 58.429 15.317 1.00 46.15 59 HIS B CA 1
ATOM 2783 C C . HIS B 1 62 ? 54.971 58.406 16.674 1.00 44.77 59 HIS B C 1
ATOM 2784 O O . HIS B 1 62 ? 55.607 58.622 17.712 1.00 43.56 59 HIS B O 1
ATOM 2791 N N . PHE B 1 63 ? 53.663 58.153 16.641 1.00 44.57 60 PHE B N 1
ATOM 2792 C CA . PHE B 1 63 ? 52.836 58.081 17.833 1.00 44.10 60 PHE B CA 1
ATOM 2793 C C . PHE B 1 63 ? 52.571 56.640 18.292 1.00 43.07 60 PHE B C 1
ATOM 2794 O O . PHE B 1 63 ? 52.140 56.425 19.414 1.00 40.91 60 PHE B O 1
ATOM 2802 N N . ALA B 1 64 ? 52.792 55.659 17.429 1.00 43.77 61 ALA B N 1
ATOM 2803 C CA . ALA B 1 64 ? 52.504 54.262 17.792 1.00 43.63 61 ALA B CA 1
ATOM 2804 C C . ALA B 1 64 ? 53.466 53.742 18.875 1.00 41.67 61 ALA B C 1
ATOM 2805 O O . ALA B 1 64 ? 54.680 53.984 18.808 1.00 41.21 61 ALA B O 1
ATOM 2807 N N . ALA B 1 65 ? 52.918 53.022 19.855 1.00 40.17 62 ALA B N 1
ATOM 2808 C CA . ALA B 1 65 ? 53.715 52.447 20.947 1.00 40.28 62 ALA B CA 1
ATOM 2809 C C . ALA B 1 65 ? 52.921 51.464 21.774 1.00 39.61 62 ALA B C 1
ATOM 2810 O O . ALA B 1 65 ? 51.699 51.466 21.713 1.00 40.94 62 ALA B O 1
ATOM 2812 N N . GLU B 1 66 ? 53.617 50.603 22.519 1.00 38.48 63 GLU B N 1
ATOM 2813 C CA . GLU B 1 66 ? 52.949 49.725 23.490 1.00 39.89 63 GLU B CA 1
ATOM 2814 C C . GLU B 1 66 ? 52.895 50.560 24.756 1.00 37.67 63 GLU B C 1
ATOM 2815 O O . GLU B 1 66 ? 53.936 50.766 25.386 1.00 36.90 63 GLU B O 1
ATOM 2821 N N . THR B 1 67 ? 51.701 51.054 25.094 1.00 37.51 64 THR B N 1
ATOM 2822 C CA . THR B 1 67 ? 51.478 51.942 26.252 1.00 37.61 64 THR B CA 1
ATOM 2823 C C . THR B 1 67 ? 50.850 51.291 27.494 1.00 38.32 64 THR B C 1
ATOM 2824 O O . THR B 1 67 ? 50.572 51.985 28.489 1.00 37.41 64 THR B O 1
ATOM 2828 N N . ASP B 1 68 ? 50.593 49.982 27.441 1.00 37.61 65 ASP B N 1
ATOM 2829 C CA . ASP B 1 68 ? 50.078 49.284 28.612 1.00 36.37 65 ASP B CA 1
ATOM 2830 C C . ASP B 1 68 ? 51.318 49.082 29.506 1.00 35.41 65 ASP B C 1
ATOM 2831 O O . ASP B 1 68 ? 52.107 48.144 29.322 1.00 32.71 65 ASP B O 1
ATOM 2836 N N . VAL B 1 69 ? 51.469 49.989 30.465 1.00 33.69 66 VAL B N 1
ATOM 2837 C CA . VAL B 1 69 ? 52.622 49.995 31.366 1.00 32.79 66 VAL B CA 1
ATOM 2838 C C . VAL B 1 69 ? 52.833 48.677 32.105 1.00 31.84 66 VAL B C 1
ATOM 2839 O O . VAL B 1 69 ? 53.966 48.223 32.280 1.00 29.94 66 VAL B O 1
ATOM 2843 N N . ASP B 1 70 ? 51.740 48.064 32.524 1.00 31.19 67 ASP B N 1
ATOM 2844 C CA . ASP B 1 70 ? 51.798 46.811 33.254 1.00 32.40 67 ASP B CA 1
ATOM 2845 C C . ASP B 1 70 ? 52.176 45.628 32.376 1.00 32.72 67 ASP B C 1
ATOM 2846 O O . ASP B 1 70 ? 52.954 44.758 32.789 1.00 31.79 67 ASP B O 1
ATOM 2851 N N . LEU B 1 71 ? 51.663 45.618 31.154 1.00 33.53 68 LEU B N 1
ATOM 2852 C CA . LEU B 1 71 ? 52.012 44.579 30.185 1.00 34.21 68 LEU B CA 1
ATOM 2853 C C . LEU B 1 71 ? 53.506 44.667 29.899 1.00 33.02 68 LEU B C 1
ATOM 2854 O O . LEU B 1 71 ? 54.200 43.648 29.841 1.00 32.59 68 LEU B O 1
ATOM 2859 N N . CYS B 1 72 ? 54.002 45.897 29.745 1.00 31.99 69 CYS B N 1
ATOM 2860 C CA . CYS B 1 72 ? 55.429 46.134 29.524 1.00 31.42 69 CYS B CA 1
ATOM 2861 C C . CYS B 1 72 ? 56.303 45.547 30.620 1.00 31.11 69 CYS B C 1
ATOM 2862 O O . CYS B 1 72 ? 57.409 45.056 30.331 1.00 31.06 69 CYS B O 1
ATOM 2865 N N . GLU B 1 73 ? 55.823 45.593 31.873 1.00 30.40 70 GLU B N 1
ATOM 2866 C CA . GLU B 1 73 ? 56.578 45.052 32.987 1.00 29.59 70 GLU B CA 1
ATOM 2867 C C . GLU B 1 73 ? 56.561 43.526 32.949 1.00 30.11 70 GLU B C 1
ATOM 2868 O O . GLU B 1 73 ? 57.573 42.899 33.226 1.00 30.59 70 GLU B O 1
ATOM 2874 N N A ARG B 1 74 ? 55.417 42.939 32.617 0.50 29.83 71 ARG B N 1
ATOM 2875 N N B ARG B 1 74 ? 55.415 42.938 32.624 0.50 31.06 71 ARG B N 1
ATOM 2876 C CA A ARG B 1 74 ? 55.315 41.481 32.529 0.50 31.09 71 ARG B CA 1
ATOM 2877 C CA B ARG B 1 74 ? 55.314 41.478 32.512 0.50 33.19 71 ARG B CA 1
ATOM 2878 C C A ARG B 1 74 ? 56.051 40.895 31.309 0.50 31.94 71 ARG B C 1
ATOM 2879 C C B ARG B 1 74 ? 56.054 40.895 31.304 0.50 33.12 71 ARG B C 1
ATOM 2880 O O A ARG B 1 74 ? 56.610 39.802 31.394 0.50 31.72 71 ARG B O 1
ATOM 2881 O O B ARG B 1 74 ? 56.621 39.806 31.392 0.50 32.74 71 ARG B O 1
ATOM 2896 N N . GLU B 1 75 ? 56.015 41.622 30.190 1.00 32.60 72 GLU B N 1
ATOM 2897 C CA . GLU B 1 75 ? 56.632 41.192 28.930 1.00 34.24 72 GLU B CA 1
ATOM 2898 C C . GLU B 1 75 ? 57.562 42.291 28.405 1.00 33.32 72 GLU B C 1
ATOM 2899 O O . GLU B 1 75 ? 57.232 42.993 27.457 1.00 32.93 72 GLU B O 1
ATOM 2905 N N . PRO B 1 76 ? 58.736 42.449 29.031 1.00 33.20 73 PRO B N 1
ATOM 2906 C CA . PRO B 1 76 ? 59.650 43.509 28.575 1.00 33.41 73 PRO B CA 1
ATOM 2907 C C . PRO B 1 76 ? 60.099 43.336 27.110 1.00 34.96 73 PRO B C 1
ATOM 2908 O O . PRO B 1 76 ? 60.421 44.333 26.449 1.00 35.99 73 PRO B O 1
ATOM 2912 N N . ALA B 1 77 ? 60.110 42.096 26.619 1.00 35.41 74 ALA B N 1
ATOM 2913 C CA . ALA B 1 77 ? 60.408 41.827 25.209 1.00 37.08 74 ALA B CA 1
ATOM 2914 C C . ALA B 1 77 ? 59.448 42.593 24.304 1.00 37.34 74 ALA B C 1
ATOM 2915 O O . ALA B 1 77 ? 59.851 43.141 23.280 1.00 37.82 74 ALA B O 1
ATOM 2917 N N . ARG B 1 78 ? 58.176 42.624 24.680 1.00 37.63 75 ARG B N 1
ATOM 2918 C CA . ARG B 1 78 ? 57.169 43.332 23.890 1.00 38.65 75 ARG B CA 1
ATOM 2919 C C . ARG B 1 78 ? 57.416 44.827 23.955 1.00 36.44 75 ARG B C 1
ATOM 2920 O O . ARG B 1 78 ? 57.313 45.521 22.952 1.00 36.10 75 ARG B O 1
ATOM 2928 N N . ALA B 1 79 ? 57.713 45.325 25.148 1.00 35.20 76 ALA B N 1
ATOM 2929 C CA . ALA B 1 79 ? 58.047 46.743 25.311 1.00 34.34 76 ALA B CA 1
ATOM 2930 C C . ALA B 1 79 ? 59.249 47.110 24.428 1.00 33.96 76 ALA B C 1
ATOM 2931 O O . ALA B 1 79 ? 59.240 48.122 23.736 1.00 34.73 76 ALA B O 1
ATOM 2933 N N . GLY B 1 80 ? 60.264 46.260 24.437 1.00 34.92 77 GLY B N 1
ATOM 2934 C CA . GLY B 1 80 ? 61.491 46.521 23.677 1.00 36.03 77 GLY B CA 1
ATOM 2935 C C . GLY B 1 80 ? 61.249 46.544 22.172 1.00 37.93 77 GLY B C 1
ATOM 2936 O O . GLY B 1 80 ? 61.572 47.523 21.487 1.00 38.03 77 GLY B O 1
ATOM 2937 N N . ILE B 1 81 ? 60.664 45.462 21.673 1.00 39.30 78 ILE B N 1
ATOM 2938 C CA . ILE B 1 81 ? 60.356 45.331 20.257 1.00 40.91 78 ILE B CA 1
ATOM 2939 C C . ILE B 1 81 ? 59.501 46.497 19.757 1.00 41.14 78 ILE B C 1
ATOM 2940 O O . ILE B 1 81 ? 59.862 47.135 18.780 1.00 40.82 78 ILE B O 1
ATOM 2945 N N . TYR B 1 82 ? 58.398 46.796 20.452 1.00 38.79 79 TYR B N 1
ATOM 2946 C CA . TYR B 1 82 ? 57.470 47.860 20.013 1.00 39.43 79 TYR B CA 1
ATOM 2947 C C . TYR B 1 82 ? 57.938 49.313 20.173 1.00 38.51 79 TYR B C 1
ATOM 2948 O O . TYR B 1 82 ? 57.679 50.168 19.299 1.00 38.38 79 TYR B O 1
ATOM 2957 N N . ASN B 1 83 ? 58.588 49.604 21.298 1.00 36.87 80 ASN B N 1
ATOM 2958 C CA . ASN B 1 83 ? 58.979 50.973 21.633 1.00 36.27 80 ASN B CA 1
ATOM 2959 C C . ASN B 1 83 ? 60.405 51.330 21.314 1.00 37.24 80 ASN B C 1
ATOM 2960 O O . ASN B 1 83 ? 60.683 52.489 21.024 1.00 38.50 80 ASN B O 1
ATOM 2965 N N . HIS B 1 84 ? 61.299 50.343 21.366 1.00 38.12 81 HIS B N 1
ATOM 2966 C CA . HIS B 1 84 ? 62.721 50.550 21.059 1.00 39.80 81 HIS B CA 1
ATOM 2967 C C . HIS B 1 84 ? 63.099 50.071 19.658 1.00 40.87 81 HIS B C 1
ATOM 2968 O O . HIS B 1 84 ? 63.466 50.887 18.819 1.00 42.52 81 HIS B O 1
ATOM 2975 N N . LEU B 1 85 ? 63.013 48.764 19.409 1.00 41.02 82 LEU B N 1
ATOM 2976 C CA . LEU B 1 85 ? 63.439 48.212 18.124 1.00 43.62 82 LEU B CA 1
ATOM 2977 C C . LEU B 1 85 ? 62.711 48.801 16.912 1.00 44.01 82 LEU B C 1
ATOM 2978 O O . LEU B 1 85 ? 63.337 49.058 15.871 1.00 45.24 82 LEU B O 1
ATOM 2983 N N . ALA B 1 86 ? 61.396 48.967 17.023 1.00 42.92 83 ALA B N 1
ATOM 2984 C CA . ALA B 1 86 ? 60.622 49.562 15.934 1.00 44.26 83 ALA B CA 1
ATOM 2985 C C . ALA B 1 86 ? 61.001 51.030 15.770 1.00 44.91 83 ALA B C 1
ATOM 2986 O O . ALA B 1 86 ? 61.153 51.512 14.652 1.00 46.83 83 ALA B O 1
ATOM 2988 N N . THR B 1 87 ? 61.163 51.735 16.888 1.00 43.50 84 THR B N 1
ATOM 2989 C CA . THR B 1 87 ? 61.539 53.146 16.856 1.00 43.60 84 THR B CA 1
ATOM 2990 C C . THR B 1 87 ? 62.927 53.315 16.229 1.00 45.67 84 THR B C 1
ATOM 2991 O O . THR B 1 87 ? 63.179 54.307 15.529 1.00 45.44 84 THR B O 1
ATOM 2995 N N . GLU B 1 88 ? 63.817 52.350 16.484 1.00 46.91 85 GLU B N 1
ATOM 2996 C CA . GLU B 1 88 ? 65.161 52.359 15.885 1.00 49.23 85 GLU B CA 1
ATOM 2997 C C . GLU B 1 88 ? 65.046 52.264 14.353 1.00 51.16 85 GLU B C 1
ATOM 2998 O O . GLU B 1 88 ? 65.719 52.997 13.626 1.00 52.11 85 GLU B O 1
ATOM 3004 N N . GLN B 1 89 ? 64.180 51.382 13.861 1.00 50.15 86 GLN B N 1
ATOM 3005 C CA . GLN B 1 89 ? 64.005 51.256 12.416 1.00 52.18 86 GLN B CA 1
ATOM 3006 C C . GLN B 1 89 ? 63.371 52.505 11.827 1.00 52.31 86 GLN B C 1
ATOM 3007 O O . GLN B 1 89 ? 63.767 52.920 10.737 1.00 53.09 86 GLN B O 1
ATOM 3013 N N . ILE B 1 90 ? 62.422 53.117 12.547 1.00 50.06 87 ILE B N 1
ATOM 3014 C CA . ILE B 1 90 ? 61.776 54.353 12.069 1.00 50.67 87 ILE B CA 1
ATOM 3015 C C . ILE B 1 90 ? 62.796 55.493 12.009 1.00 52.74 87 ILE B C 1
ATOM 3016 O O . ILE B 1 90 ? 62.800 56.285 11.055 1.00 55.44 87 ILE B O 1
ATOM 3021 N N . ALA B 1 91 ? 63.668 55.555 13.014 1.00 51.23 88 ALA B N 1
ATOM 3022 C CA . ALA B 1 91 ? 64.694 56.588 13.080 1.00 51.87 88 ALA B CA 1
ATOM 3023 C C . ALA B 1 91 ? 65.700 56.440 11.932 1.00 54.78 88 ALA B C 1
ATOM 3024 O O . ALA B 1 91 ? 66.063 57.430 11.291 1.00 55.55 88 ALA B O 1
ATOM 3026 N N . GLN B 1 92 ? 66.125 55.209 11.660 1.00 55.20 89 GLN B N 1
ATOM 3027 C CA . GLN B 1 92 ? 67.077 54.963 10.580 1.00 57.97 89 GLN B CA 1
ATOM 3028 C C . GLN B 1 92 ? 66.447 55.338 9.239 1.00 59.16 89 GLN B C 1
ATOM 3029 O O . GLN B 1 92 ? 67.100 55.943 8.399 1.00 60.38 89 GLN B O 1
ATOM 3035 N N . ALA B 1 93 ? 65.162 55.016 9.063 1.00 57.98 90 ALA B N 1
ATOM 3036 C CA . ALA B 1 93 ? 64.443 55.362 7.833 1.00 59.20 90 ALA B CA 1
ATOM 3037 C C . ALA B 1 93 ? 64.287 56.873 7.682 1.00 59.34 90 ALA B C 1
ATOM 3038 O O . ALA B 1 93 ? 64.375 57.405 6.574 1.00 62.69 90 ALA B O 1
ATOM 3040 N N . ALA B 1 94 ? 64.027 57.562 8.785 1.00 57.38 91 ALA B N 1
ATOM 3041 C CA . ALA B 1 94 ? 63.908 59.028 8.764 1.00 58.08 91 ALA B CA 1
ATOM 3042 C C . ALA B 1 94 ? 65.232 59.685 8.339 1.00 59.86 91 ALA B C 1
ATOM 3043 O O . ALA B 1 94 ? 65.233 60.652 7.584 1.00 61.15 91 ALA B O 1
ATOM 3045 N N . LYS B 1 95 ? 66.347 59.165 8.850 1.00 60.28 92 LYS B N 1
ATOM 3046 C CA . LYS B 1 95 ? 67.671 59.681 8.501 1.00 63.51 92 LYS B CA 1
ATOM 3047 C C . LYS B 1 95 ? 67.978 59.426 7.019 1.00 66.19 92 LYS B C 1
ATOM 3048 O O . LYS B 1 95 ? 68.508 60.297 6.333 1.00 67.48 92 LYS B O 1
ATOM 3054 N N . PHE B 1 96 ? 67.655 58.222 6.553 1.00 72.22 93 PHE B N 1
ATOM 3055 C CA . PHE B 1 96 ? 67.869 57.834 5.158 1.00 77.94 93 PHE B CA 1
ATOM 3056 C C . PHE B 1 96 ? 67.115 58.745 4.175 1.00 80.47 93 PHE B C 1
ATOM 3057 O O . PHE B 1 96 ? 67.613 58.996 3.080 1.00 84.43 93 PHE B O 1
ATOM 3065 N N . CYS B 1 97 ? 65.933 59.231 4.571 1.00 78.78 94 CYS B N 1
ATOM 3066 C CA . CYS B 1 97 ? 65.098 60.119 3.733 1.00 81.12 94 CYS B CA 1
ATOM 3067 C C . CYS B 1 97 ? 65.268 61.621 4.016 1.00 79.69 94 CYS B C 1
ATOM 3068 O O . CYS B 1 97 ? 64.706 62.450 3.292 1.00 81.50 94 CYS B O 1
ATOM 3071 N N . GLY B 1 98 ? 65.995 61.979 5.078 1.00 77.02 95 GLY B N 1
ATOM 3072 C CA . GLY B 1 98 ? 66.143 63.397 5.456 1.00 76.88 95 GLY B CA 1
ATOM 3073 C C . GLY B 1 98 ? 64.840 63.972 6.036 1.00 74.68 95 GLY B C 1
ATOM 3074 O O . GLY B 1 98 ? 64.614 65.216 6.040 1.00 75.74 95 GLY B O 1
ATOM 3075 N N . ALA B 1 99 ? 63.983 63.060 6.538 1.00 72.16 96 ALA B N 1
ATOM 3076 C CA . ALA B 1 99 ? 62.689 63.480 7.065 1.00 70.54 96 ALA B CA 1
ATOM 3077 C C . ALA B 1 99 ? 62.774 63.987 8.498 1.00 66.85 96 ALA B C 1
ATOM 3078 O O . ALA B 1 99 ? 63.509 63.435 9.303 1.00 66.53 96 ALA B O 1
ATOM 3080 N N . TRP B 1 100 ? 62.015 65.047 8.789 1.00 65.97 97 TRP B N 1
ATOM 3081 C CA . TRP B 1 100 ? 61.875 65.592 10.140 1.00 62.46 97 TRP B CA 1
ATOM 3082 C C . TRP B 1 100 ? 61.050 64.560 10.884 1.00 60.46 97 TRP B C 1
ATOM 3083 O O . TRP B 1 100 ? 59.985 64.139 10.396 1.00 62.42 97 TRP B O 1
ATOM 3094 N N . LEU B 1 101 ? 61.533 64.155 12.055 1.00 57.29 98 LEU B N 1
ATOM 3095 C CA . LEU B 1 101 ? 60.877 63.125 12.846 1.00 54.19 98 LEU B CA 1
ATOM 3096 C C . LEU B 1 101 ? 60.354 63.615 14.205 1.00 51.27 98 LEU B C 1
ATOM 3097 O O . LEU B 1 101 ? 61.106 64.183 15.000 1.00 49.79 98 LEU B O 1
ATOM 3102 N N A LEU B 1 102 ? 59.063 63.402 14.453 0.50 50.55 99 LEU B N 1
ATOM 3103 N N B LEU B 1 102 ? 59.055 63.412 14.432 0.50 50.50 99 LEU B N 1
ATOM 3104 C CA A LEU B 1 102 ? 58.446 63.773 15.721 0.50 48.74 99 LEU B CA 1
ATOM 3105 C CA B LEU B 1 102 ? 58.411 63.727 15.703 0.50 48.60 99 LEU B CA 1
ATOM 3106 C C A LEU B 1 102 ? 58.166 62.465 16.458 0.50 46.88 99 LEU B C 1
ATOM 3107 C C B LEU B 1 102 ? 58.236 62.407 16.430 0.50 46.79 99 LEU B C 1
ATOM 3108 O O A LEU B 1 102 ? 57.502 61.573 15.925 0.50 46.20 99 LEU B O 1
ATOM 3109 O O B LEU B 1 102 ? 57.701 61.450 15.866 0.50 46.10 99 LEU B O 1
ATOM 3118 N N . TYR B 1 103 ? 58.699 62.355 17.672 1.00 45.39 100 TYR B N 1
ATOM 3119 C CA . TYR B 1 103 ? 58.556 61.159 18.507 1.00 44.67 100 TYR B CA 1
ATOM 3120 C C . TYR B 1 103 ? 57.859 61.546 19.790 1.00 42.11 100 TYR B C 1
ATOM 3121 O O . TYR B 1 103 ? 58.324 62.413 20.526 1.00 41.43 100 TYR B O 1
ATOM 3130 N N . LEU B 1 104 ? 56.723 60.906 20.030 1.00 41.72 101 LEU B N 1
ATOM 3131 C CA . LEU B 1 104 ? 55.937 61.130 21.213 1.00 41.05 101 LEU B CA 1
ATOM 3132 C C . LEU B 1 104 ? 56.510 60.225 22.301 1.00 39.03 101 LEU B C 1
ATOM 3133 O O . LEU B 1 104 ? 56.484 58.987 22.168 1.00 37.46 101 LEU B O 1
ATOM 3138 N N . SER B 1 105 ? 57.053 60.844 23.354 1.00 37.71 102 SER B N 1
ATOM 3139 C CA . SER B 1 105 ? 57.614 60.103 24.487 1.00 36.19 102 SER B CA 1
ATOM 3140 C C . SER B 1 105 ? 56.771 60.361 25.722 1.00 35.56 102 SER B C 1
ATOM 3141 O O . SER B 1 105 ? 55.642 60.885 25.631 1.00 35.63 102 SER B O 1
ATOM 3144 N N . SER B 1 106 ? 57.303 60.010 26.883 1.00 34.08 103 SER B N 1
ATOM 3145 C CA . SER B 1 106 ? 56.515 60.052 28.110 1.00 33.96 103 SER B CA 1
ATOM 3146 C C . SER B 1 106 ? 57.235 60.546 29.344 1.00 33.68 103 SER B C 1
ATOM 3147 O O . SER B 1 106 ? 58.470 60.445 29.452 1.00 32.96 103 SER B O 1
ATOM 3150 N N . SER B 1 107 ? 56.437 61.049 30.287 1.00 32.77 104 SER B N 1
ATOM 3151 C CA . SER B 1 107 ? 56.939 61.492 31.592 1.00 32.39 104 SER B CA 1
ATOM 3152 C C . SER B 1 107 ? 57.553 60.313 32.362 1.00 32.42 104 SER B C 1
ATOM 3153 O O . SER B 1 107 ? 58.382 60.514 33.247 1.00 31.52 104 SER B O 1
ATOM 3156 N N . ASN B 1 108 ? 57.139 59.095 32.011 1.00 32.22 105 ASN B N 1
ATOM 3157 C CA . ASN B 1 108 ? 57.671 57.872 32.622 1.00 33.53 105 ASN B CA 1
ATOM 3158 C C . ASN B 1 108 ? 59.156 57.597 32.387 1.00 32.27 105 ASN B C 1
ATOM 3159 O O . ASN B 1 108 ? 59.642 56.590 32.881 1.00 32.17 105 ASN B O 1
ATOM 3164 N N . VAL B 1 109 ? 59.854 58.417 31.596 1.00 29.65 106 VAL B N 1
ATOM 3165 C CA . VAL B 1 109 ? 61.295 58.262 31.483 1.00 31.56 106 VAL B CA 1
ATOM 3166 C C . VAL B 1 109 ? 61.905 58.728 32.814 1.00 30.41 106 VAL B C 1
ATOM 3167 O O . VAL B 1 109 ? 63.078 58.439 33.107 1.00 31.03 106 VAL B O 1
ATOM 3171 N N . PHE B 1 110 ? 61.102 59.450 33.608 1.00 30.55 107 PHE B N 1
ATOM 3172 C CA . PHE B 1 110 ? 61.503 59.929 34.953 1.00 30.49 107 PHE B CA 1
ATOM 3173 C C . PHE B 1 110 ? 60.826 59.140 36.089 1.00 31.03 107 PHE B C 1
ATOM 3174 O O . PHE B 1 110 ? 59.868 58.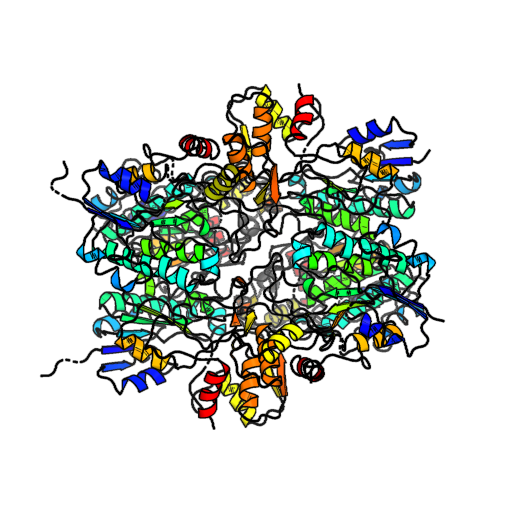384 35.868 1.00 31.50 107 PHE B O 1
ATOM 3182 N N . GLY B 1 111 ? 61.310 59.339 37.315 1.00 29.74 108 GLY B N 1
ATOM 3183 C CA . GLY B 1 111 ? 60.684 58.729 38.492 1.00 29.98 108 GLY B CA 1
ATOM 3184 C C . GLY B 1 111 ? 61.613 58.110 39.498 1.00 29.01 108 GLY B C 1
ATOM 3185 O O . GLY B 1 111 ? 61.334 58.148 40.693 1.00 28.89 108 GLY B O 1
ATOM 3186 N N . GLY B 1 112 ? 62.725 57.555 39.016 1.00 29.44 109 GLY B N 1
ATOM 3187 C CA . GLY B 1 112 ? 63.702 56.916 39.875 1.00 29.19 109 GLY B CA 1
ATOM 3188 C C . GLY B 1 112 ? 64.299 57.844 40.920 1.00 30.46 109 GLY B C 1
ATOM 3189 O O . GLY B 1 112 ? 64.612 57.414 42.013 1.00 29.41 109 GLY B O 1
ATOM 3190 N N . GLU B 1 113 ? 64.435 59.127 40.597 1.00 31.06 110 GLU B N 1
ATOM 3191 C CA . GLU B 1 113 ? 65.016 60.057 41.549 1.00 33.54 110 GLU B CA 1
ATOM 3192 C C . GLU B 1 113 ? 64.076 60.334 42.707 1.00 33.07 110 GLU B C 1
ATOM 3193 O O . GLU B 1 113 ? 64.527 60.661 43.776 1.00 35.94 110 GLU B O 1
ATOM 3199 N N . GLY B 1 114 ? 62.768 60.244 42.483 1.00 31.38 111 GLY B N 1
ATOM 3200 C CA . GLY B 1 114 ? 61.817 60.430 43.569 1.00 31.63 111 GLY B CA 1
ATOM 3201 C C . GLY B 1 114 ? 61.464 61.864 43.911 1.00 31.63 111 GLY B C 1
ATOM 3202 O O . GLY B 1 114 ? 60.926 62.116 44.972 1.00 32.24 111 GLY B O 1
ATOM 3203 N N . LYS B 1 115 ? 61.734 62.805 43.019 1.00 30.77 112 LYS B N 1
ATOM 3204 C CA . LYS B 1 115 ? 61.366 64.187 43.329 1.00 31.91 112 LYS B CA 1
ATOM 3205 C C . LYS B 1 115 ? 59.975 64.473 42.784 1.00 29.01 112 LYS B C 1
ATOM 3206 O O . LYS B 1 115 ? 59.376 63.602 42.161 1.00 28.68 112 LYS B O 1
ATOM 3212 N N A LEU B 1 116 ? 59.425 65.640 43.086 0.70 28.77 113 LEU B N 1
ATOM 3213 N N B LEU B 1 116 ? 59.517 65.720 42.951 0.30 29.29 113 LEU B N 1
ATOM 3214 C CA A LEU B 1 116 ? 58.022 65.931 42.742 0.70 28.32 113 LEU B CA 1
ATOM 3215 C CA B LEU B 1 116 ? 58.172 66.140 42.523 0.30 29.05 113 LEU B CA 1
ATOM 3216 C C A LEU B 1 116 ? 57.720 66.287 41.295 0.70 27.71 113 LEU B C 1
ATOM 3217 C C B LEU B 1 116 ? 58.016 66.457 41.029 0.30 29.02 113 LEU B C 1
ATOM 3218 O O A LEU B 1 116 ? 56.602 66.075 40.822 0.70 27.17 113 LEU B O 1
ATOM 3219 O O B LEU B 1 116 ? 57.134 65.883 40.388 0.30 29.08 113 LEU B O 1
ATOM 3228 N N A SER B 1 117 ? 58.726 66.821 40.578 0.60 28.77 114 SER B N 1
ATOM 3229 N N B SER B 1 117 ? 58.830 67.359 40.460 0.40 29.42 114 SER B N 1
ATOM 3230 C CA A SER B 1 117 ? 58.569 67.252 39.162 0.60 29.35 114 SER B CA 1
ATOM 3231 C CA B SER B 1 117 ? 58.637 67.689 39.060 0.40 29.24 114 SER B CA 1
ATOM 3232 C C A SER B 1 117 ? 59.923 67.309 38.423 0.60 29.91 114 SER B C 1
ATOM 3233 C C B SER B 1 117 ? 59.939 67.660 38.327 0.40 29.65 114 SER B C 1
ATOM 3234 O O A SER B 1 117 ? 60.964 67.469 39.050 0.60 28.80 114 SER B O 1
ATOM 3235 O O B SER B 1 117 ? 60.973 68.016 38.877 0.40 29.69 114 SER B O 1
ATOM 3240 N N . TYR B 1 118 ? 59.883 67.181 37.092 1.00 29.80 115 TYR B N 1
ATOM 3241 C CA . TYR B 1 118 ? 61.062 67.116 36.244 1.00 29.77 115 TYR B CA 1
ATOM 3242 C C . TYR B 1 118 ? 60.922 68.050 35.053 1.00 30.71 115 TYR B C 1
ATOM 3243 O O . TYR B 1 118 ? 59.837 68.154 34.470 1.00 29.22 115 TYR B O 1
ATOM 3252 N N . ASN B 1 119 ? 62.005 68.757 34.717 1.00 31.48 116 ASN B N 1
ATOM 3253 C CA . ASN B 1 119 ? 62.016 69.630 33.541 1.00 32.58 116 ASN B CA 1
ATOM 3254 C C . ASN B 1 119 ? 62.995 69.058 32.512 1.00 34.02 116 ASN B C 1
ATOM 3255 O O . ASN B 1 119 ? 63.612 68.023 32.770 1.00 34.00 116 ASN B O 1
ATOM 3260 N N . GLU B 1 120 ? 63.150 69.731 31.365 1.00 34.82 117 GLU B N 1
ATOM 3261 C CA . GLU B 1 120 ? 64.018 69.227 30.288 1.00 34.81 117 GLU B CA 1
ATOM 3262 C C . GLU B 1 120 ? 65.498 69.040 30.647 1.00 35.75 117 GLU B C 1
ATOM 3263 O O . GLU B 1 120 ? 66.202 68.323 29.935 1.00 35.34 117 GLU B O 1
ATOM 3269 N N . LEU B 1 121 ? 65.968 69.684 31.720 1.00 34.44 118 LEU B N 1
ATOM 3270 C CA . LEU B 1 121 ? 67.359 69.512 32.156 1.00 36.07 118 LEU B CA 1
ATOM 3271 C C . LEU B 1 121 ? 67.563 68.298 33.044 1.00 34.63 118 LEU B C 1
ATOM 3272 O O . LEU B 1 121 ? 68.709 67.883 33.263 1.00 35.35 118 LEU B O 1
ATOM 3277 N N . ASP B 1 122 ? 66.480 67.766 33.605 1.00 33.92 119 ASP B N 1
ATOM 3278 C CA . ASP B 1 122 ? 66.593 66.580 34.463 1.00 33.07 119 ASP B CA 1
ATOM 3279 C C . ASP B 1 122 ? 66.979 65.405 33.601 1.00 33.84 119 ASP B C 1
ATOM 3280 O O . ASP B 1 122 ? 66.563 65.316 32.443 1.00 34.78 119 ASP B O 1
ATOM 3285 N N . ILE B 1 123 ? 67.879 64.580 34.135 1.00 34.50 120 ILE B N 1
ATOM 3286 C CA . ILE B 1 123 ? 68.417 63.421 33.429 1.00 36.02 120 ILE B CA 1
ATOM 3287 C C . ILE B 1 123 ? 67.465 62.258 33.662 1.00 34.97 120 ILE B C 1
ATOM 3288 O O . ILE B 1 123 ? 67.248 61.878 34.801 1.00 32.79 120 ILE B O 1
ATOM 3293 N N . PRO B 1 124 ? 66.911 61.679 32.584 1.00 35.39 121 PRO B N 1
ATOM 3294 C CA . PRO B 1 124 ? 65.963 60.582 32.779 1.00 35.68 121 PRO B CA 1
ATOM 3295 C C . PRO B 1 124 ? 66.516 59.380 33.538 1.00 34.91 121 PRO B C 1
ATOM 3296 O O . PRO B 1 124 ? 67.638 58.962 33.322 1.00 35.57 121 PRO B O 1
ATOM 3300 N N . LEU B 1 125 ? 65.708 58.853 34.436 1.00 34.24 122 LEU B N 1
ATOM 3301 C CA . LEU B 1 125 ? 66.062 57.703 35.253 1.00 35.77 122 LEU B CA 1
ATOM 3302 C C . LEU B 1 125 ? 64.753 56.968 35.468 1.00 32.87 122 LEU B C 1
ATOM 3303 O O . LEU B 1 125 ? 64.070 57.210 36.465 1.00 33.46 122 LEU B O 1
ATOM 3308 N N A PRO B 1 126 ? 64.365 56.085 34.532 0.60 34.48 123 PRO B N 1
ATOM 3309 N N B PRO B 1 126 ? 64.396 56.086 34.526 0.40 33.11 123 PRO B N 1
ATOM 3310 C CA A PRO B 1 126 ? 63.050 55.427 34.680 0.60 34.24 123 PRO B CA 1
ATOM 3311 C CA B PRO B 1 126 ? 63.154 55.345 34.629 0.40 32.32 123 PRO B CA 1
ATOM 3312 C C A PRO B 1 126 ? 62.944 54.441 35.844 0.60 34.84 123 PRO B C 1
ATOM 3313 C C B PRO B 1 126 ? 63.312 54.196 35.600 0.40 32.30 123 PRO B C 1
ATOM 3314 O O A PRO B 1 126 ? 63.951 54.029 36.403 0.60 37.80 123 PRO B O 1
ATOM 3315 O O B PRO B 1 126 ? 64.438 53.713 35.822 0.40 33.97 123 PRO B O 1
ATOM 3338 N N . ASN B 1 128 ? 60.596 51.667 35.526 1.00 30.23 125 ASN B N 1
ATOM 3339 C CA . ASN B 1 128 ? 59.847 50.507 34.993 1.00 30.12 125 ASN B CA 1
ATOM 3340 C C . ASN B 1 128 ? 60.206 50.235 33.515 1.00 29.14 125 ASN B C 1
ATOM 3341 O O . ASN B 1 128 ? 60.817 51.095 32.857 1.00 28.60 125 ASN B O 1
ATOM 3346 N N . TYR B 1 129 ? 59.882 49.041 33.009 1.00 28.67 126 TYR B N 1
ATOM 3347 C CA . TYR B 1 129 ? 60.256 48.693 31.633 1.00 29.73 126 TYR B CA 1
ATOM 3348 C C . TYR B 1 129 ? 59.614 49.552 30.545 1.00 30.04 126 TYR B C 1
ATOM 3349 O O . TYR B 1 129 ? 60.249 49.805 29.520 1.00 30.77 126 TYR B O 1
ATOM 3358 N N . TYR B 1 130 ? 58.385 50.022 30.763 1.00 30.39 127 TYR B N 1
ATOM 3359 C CA . TYR B 1 130 ? 57.751 50.915 29.782 1.00 30.60 127 TYR B CA 1
ATOM 3360 C C . TYR B 1 130 ? 58.619 52.163 29.609 1.00 30.57 127 TYR B C 1
ATOM 3361 O O . TYR B 1 130 ? 58.990 52.516 28.507 1.00 31.68 127 TYR B O 1
ATOM 3370 N N . GLY B 1 131 ? 58.959 52.797 30.718 1.00 29.57 128 GLY B N 1
ATOM 3371 C CA . GLY B 1 131 ? 59.793 54.013 30.709 1.00 28.91 128 GLY B CA 1
ATOM 3372 C C . GLY B 1 131 ? 61.148 53.811 30.076 1.00 29.59 128 GLY B C 1
ATOM 3373 O O . GLY B 1 131 ? 61.615 54.671 29.330 1.00 30.75 128 GLY B O 1
ATOM 3374 N N . ARG B 1 132 ? 61.782 52.682 30.397 1.00 29.24 129 ARG B N 1
ATOM 3375 C CA . ARG B 1 132 ? 63.059 52.334 29.837 1.00 30.91 129 ARG B CA 1
ATOM 3376 C C . ARG B 1 132 ? 62.946 52.176 28.328 1.00 32.01 129 ARG B C 1
ATOM 3377 O O . ARG B 1 132 ? 63.805 52.641 27.591 1.00 31.54 129 ARG B O 1
ATOM 3385 N N . SER B 1 133 ? 61.879 51.525 27.875 1.00 32.45 130 SER B N 1
ATOM 3386 C CA . SER B 1 133 ? 61.704 51.285 26.430 1.00 33.56 130 SER B CA 1
ATOM 3387 C C . SER B 1 133 ? 61.502 52.607 25.689 1.00 33.64 130 SER B C 1
ATOM 3388 O O . SER B 1 133 ? 62.027 52.789 24.593 1.00 34.03 130 SER B O 1
ATOM 3391 N N . LYS B 1 134 ? 60.762 53.536 26.303 1.00 33.36 131 LYS B N 1
ATOM 3392 C CA . LYS B 1 134 ? 60.541 54.862 25.697 1.00 34.67 131 LYS B CA 1
ATOM 3393 C C . LYS B 1 134 ? 61.849 55.687 25.674 1.00 35.15 131 LYS B C 1
ATOM 3394 O O . LYS B 1 134 ? 62.127 56.402 24.713 1.00 37.12 131 LYS B O 1
ATOM 3400 N N . LEU B 1 135 ? 62.636 55.578 26.731 1.00 34.51 132 LEU B N 1
ATOM 3401 C CA . LEU B 1 135 ? 63.898 56.318 26.827 1.00 36.04 132 LEU B CA 1
ATOM 3402 C C . LEU B 1 135 ? 64.921 55.839 25.785 1.00 36.16 132 LEU B C 1
ATOM 3403 O O . LEU B 1 135 ? 65.590 56.645 25.153 1.00 37.35 132 LEU B O 1
ATOM 3408 N N . ILE B 1 136 ? 65.055 54.528 25.647 1.00 36.56 133 ILE B N 1
ATOM 3409 C CA . ILE B 1 136 ? 65.976 53.936 24.669 1.00 40.17 133 ILE B CA 1
ATOM 3410 C C . ILE B 1 136 ? 65.474 54.278 23.265 1.00 40.37 133 ILE B C 1
ATOM 3411 O O . ILE B 1 136 ? 66.269 54.411 22.342 1.00 41.79 133 ILE B O 1
ATOM 3416 N N . GLY B 1 137 ? 64.152 54.430 23.126 1.00 38.75 134 GLY B N 1
ATOM 3417 C CA . GLY B 1 137 ? 63.532 54.881 21.878 1.00 39.66 134 GLY B CA 1
ATOM 3418 C C . GLY B 1 137 ? 63.994 56.305 21.579 1.00 40.70 134 GLY B C 1
ATOM 3419 O O . GLY B 1 137 ? 64.386 56.610 20.439 1.00 39.61 134 GLY B O 1
ATOM 3420 N N . GLU B 1 138 ? 63.984 57.176 22.599 1.00 39.98 135 GLU B N 1
ATOM 3421 C CA . GLU B 1 138 ? 64.475 58.565 22.422 1.00 41.77 135 GLU B CA 1
ATOM 3422 C C . GLU B 1 138 ? 65.937 58.585 21.980 1.00 43.38 135 GLU B C 1
ATOM 3423 O O . GLU B 1 138 ? 66.295 59.371 21.104 1.00 45.36 135 GLU B O 1
ATOM 3429 N N . SER B 1 139 ? 66.761 57.725 22.588 1.00 44.47 136 SER B N 1
ATOM 3430 C CA . SER B 1 139 ? 68.195 57.628 22.240 1.00 48.00 136 SER B CA 1
ATOM 3431 C C . SER B 1 139 ? 68.363 57.290 20.766 1.00 50.04 136 SER B C 1
ATOM 3432 O O . SER B 1 139 ? 69.204 57.875 20.101 1.00 50.97 136 SER B O 1
ATOM 3435 N N . SER B 1 140 ? 67.569 56.340 20.273 1.00 49.42 137 SER B N 1
ATOM 3436 C CA . SER B 1 140 ? 67.614 55.959 18.862 1.00 52.22 137 SER B CA 1
ATOM 3437 C C . SER B 1 140 ? 67.326 57.143 17.956 1.00 53.78 137 SER B C 1
ATOM 3438 O O . SER B 1 140 ? 67.994 57.329 16.931 1.00 54.78 137 SER B O 1
ATOM 3441 N N . VAL B 1 141 ? 66.330 57.937 18.345 1.00 52.39 138 VAL B N 1
ATOM 3442 C CA . VAL B 1 141 ? 65.925 59.112 17.581 1.00 54.23 138 VAL B CA 1
ATOM 3443 C C . VAL B 1 141 ? 67.049 60.161 17.546 1.00 58.04 138 VAL B C 1
ATOM 3444 O O . VAL B 1 141 ? 67.336 60.721 16.481 1.00 59.63 138 VAL B O 1
ATOM 3448 N N . ARG B 1 142 ? 67.710 60.393 18.681 1.00 57.34 139 ARG B N 1
ATOM 3449 C CA . ARG B 1 142 ? 68.796 61.388 18.743 1.00 60.61 139 ARG B CA 1
ATOM 3450 C C . ARG B 1 142 ? 70.063 60.972 18.009 1.00 63.91 139 ARG B C 1
ATOM 3451 O O . ARG B 1 142 ? 70.683 61.790 17.340 1.00 66.94 139 ARG B O 1
ATOM 3459 N N . ASN B 1 143 ? 70.457 59.713 18.180 1.00 65.60 140 ASN B N 1
ATOM 3460 C CA . ASN B 1 143 ? 71.662 59.174 17.553 1.00 70.96 140 ASN B CA 1
ATOM 3461 C C . ASN B 1 143 ? 71.562 59.103 16.030 1.00 72.20 140 ASN B C 1
ATOM 3462 O O . ASN B 1 143 ? 72.570 59.199 15.347 1.00 73.29 140 ASN B O 1
ATOM 3467 N N . ALA B 1 144 ? 70.342 58.939 15.519 1.00 71.40 141 ALA B N 1
ATOM 3468 C CA . ALA B 1 144 ? 70.087 58.822 14.091 1.00 73.46 141 ALA B CA 1
ATOM 3469 C C . ALA B 1 144 ? 69.688 60.139 13.418 1.00 77.05 141 ALA B C 1
ATOM 3470 O O . ALA B 1 144 ? 70.170 60.438 12.326 1.00 80.80 141 ALA B O 1
ATOM 3472 N N . CYS B 1 145 ? 68.816 60.920 14.057 1.00 77.29 142 CYS B N 1
ATOM 3473 C CA . CYS B 1 145 ? 68.318 62.185 13.479 1.00 80.32 142 CYS B CA 1
ATOM 3474 C C . CYS B 1 145 ? 68.849 63.438 14.173 1.00 82.69 142 CYS B C 1
ATOM 3475 O O . CYS B 1 145 ? 68.092 64.379 14.429 1.00 84.24 142 CYS B O 1
ATOM 3478 N N . THR B 1 146 ? 70.161 63.442 14.423 1.00 83.90 143 THR B N 1
ATOM 3479 C CA . THR B 1 146 ? 70.905 64.530 15.094 1.00 83.37 143 THR B CA 1
ATOM 3480 C C . THR B 1 146 ? 70.218 65.907 15.238 1.00 78.50 143 THR B C 1
ATOM 3481 O O . THR B 1 146 ? 69.845 66.319 16.340 1.00 76.67 143 THR B O 1
ATOM 3485 N N . ASN B 1 147 ? 70.038 66.582 14.107 1.00 76.12 144 ASN B N 1
ATOM 3486 C CA . ASN B 1 147 ? 69.556 67.961 14.052 1.00 75.60 144 ASN B CA 1
ATOM 3487 C C . ASN B 1 147 ? 68.177 68.087 13.385 1.00 72.86 144 ASN B C 1
ATOM 3488 O O . ASN B 1 147 ? 67.780 69.187 13.002 1.00 75.46 144 ASN B O 1
ATOM 3493 N N . ASN B 1 148 ? 67.425 66.987 13.292 1.00 67.22 145 ASN B N 1
ATOM 3494 C CA . ASN B 1 148 ? 66.159 67.006 12.549 1.00 66.19 145 ASN B CA 1
ATOM 3495 C C . ASN B 1 148 ? 65.052 66.180 13.222 1.00 61.35 145 ASN B C 1
ATOM 3496 O O . ASN B 1 148 ? 64.351 65.391 12.583 1.00 59.64 145 ASN B O 1
ATOM 3501 N N . HIS B 1 149 ? 64.883 66.389 14.522 1.00 57.36 146 HIS B N 1
ATOM 3502 C CA . HIS B 1 149 ? 63.898 65.647 15.273 1.00 54.21 146 HIS B CA 1
ATOM 3503 C C . HIS B 1 149 ? 63.295 66.504 16.348 1.00 51.99 146 HIS B C 1
ATOM 3504 O O . HIS B 1 149 ? 63.875 67.510 16.753 1.00 52.09 146 HIS B O 1
ATOM 3511 N N . LEU B 1 150 ? 62.128 66.074 16.811 1.00 50.18 147 LEU B N 1
ATOM 3512 C CA . LEU B 1 150 ? 61.433 66.703 17.916 1.00 48.15 147 LEU B CA 1
ATOM 3513 C C . LEU B 1 150 ? 60.907 65.583 18.798 1.00 45.57 147 LEU B C 1
ATOM 3514 O O . LEU B 1 150 ? 60.207 64.687 18.319 1.00 44.47 147 LEU B O 1
ATOM 3519 N N . ILE B 1 151 ? 61.286 65.611 20.071 1.00 43.55 148 ILE B N 1
ATOM 3520 C CA . ILE B 1 151 ? 60.830 64.623 21.028 1.00 42.16 148 ILE B CA 1
ATOM 3521 C C . ILE B 1 151 ? 59.946 65.380 21.992 1.00 41.52 148 ILE B C 1
ATOM 3522 O O . ILE B 1 151 ? 60.383 66.362 22.610 1.00 41.88 148 ILE B O 1
ATOM 3527 N N . ILE B 1 152 ? 58.692 64.964 22.081 1.00 40.26 149 ILE B N 1
ATOM 3528 C CA . ILE B 1 152 ? 57.771 65.600 22.990 1.00 40.33 149 ILE B CA 1
ATOM 3529 C C . ILE B 1 152 ? 57.398 64.610 24.087 1.00 38.53 149 ILE B C 1
ATOM 3530 O O . ILE B 1 152 ? 56.918 63.518 23.788 1.00 38.83 149 ILE B O 1
ATOM 3535 N N . ARG B 1 153 ? 57.640 64.988 25.345 1.00 37.49 150 ARG B N 1
ATOM 3536 C CA . ARG B 1 153 ? 57.248 64.155 26.490 1.00 36.74 150 ARG B CA 1
ATOM 3537 C C . ARG B 1 153 ? 55.884 64.642 27.009 1.00 35.72 150 ARG B C 1
ATOM 3538 O O . ARG B 1 153 ? 55.720 65.821 27.340 1.00 35.22 150 ARG B O 1
ATOM 3546 N N . ALA B 1 154 ? 54.899 63.743 26.996 1.00 32.74 151 ALA B N 1
ATOM 3547 C CA . ALA B 1 154 ? 53.556 64.017 27.513 1.00 32.61 151 ALA B CA 1
ATOM 3548 C C . ALA B 1 154 ? 53.376 63.303 28.848 1.00 32.14 151 ALA B C 1
ATOM 3549 O O . ALA B 1 154 ? 54.046 62.313 29.112 1.00 31.83 151 ALA B O 1
ATOM 3551 N N . GLY B 1 155 ? 52.456 63.804 29.671 1.00 31.48 152 GLY B N 1
ATOM 3552 C CA . GLY B 1 155 ? 52.151 63.206 30.974 1.00 32.25 152 GLY B CA 1
ATOM 3553 C C . GLY B 1 155 ? 50.957 62.263 30.864 1.00 32.89 152 GLY B C 1
ATOM 3554 O O . GLY B 1 155 ? 50.902 61.405 29.966 1.00 33.34 152 GLY B O 1
ATOM 3555 N N . TRP B 1 156 ? 50.012 62.397 31.790 1.00 32.83 153 TRP B N 1
ATOM 3556 C CA . TRP B 1 156 ? 48.773 61.597 31.758 1.00 32.67 153 TRP B CA 1
ATOM 3557 C C . TRP B 1 156 ? 47.860 62.202 30.692 1.00 32.59 153 TRP B C 1
ATOM 3558 O O . TRP B 1 156 ? 47.236 63.245 30.915 1.00 32.49 153 TRP B O 1
ATOM 3585 N N . ILE B 1 158 ? 44.852 63.082 28.441 1.00 36.16 155 ILE B N 1
ATOM 3586 C CA . ILE B 1 158 ? 43.374 63.151 28.553 1.00 37.44 155 ILE B CA 1
ATOM 3587 C C . ILE B 1 158 ? 42.811 63.485 27.158 1.00 39.99 155 ILE B C 1
ATOM 3588 O O . ILE B 1 158 ? 43.258 64.439 26.499 1.00 39.24 155 ILE B O 1
ATOM 3593 N N . GLY B 1 159 ? 41.879 62.668 26.682 1.00 40.99 156 GLY B N 1
ATOM 3594 C CA . GLY B 1 159 ? 41.277 62.900 25.368 1.00 45.18 156 GLY B CA 1
ATOM 3595 C C . GLY B 1 159 ? 40.437 61.748 24.844 1.00 46.55 156 GLY B C 1
ATOM 3596 O O . GLY B 1 159 ? 40.471 60.644 25.386 1.00 46.26 156 GLY B O 1
ATOM 3597 N N . GLY B 1 160 ? 39.680 62.015 23.782 1.00 49.77 157 GLY B N 1
ATOM 3598 C CA . GLY B 1 160 ? 38.828 61.002 23.161 1.00 53.76 157 GLY B CA 1
ATOM 3599 C C . GLY B 1 160 ? 37.345 61.295 23.276 1.00 55.99 157 GLY B C 1
ATOM 3600 O O . GLY B 1 160 ? 36.583 60.957 22.374 1.00 59.14 157 GLY B O 1
ATOM 3601 N N . GLY B 1 161 ? 36.921 61.898 24.387 1.00 53.69 158 GLY B N 1
ATOM 3602 C CA . GLY B 1 161 ? 35.507 62.239 24.568 1.00 54.33 158 GLY B CA 1
ATOM 3603 C C . GLY B 1 161 ? 34.618 61.068 24.981 1.00 54.62 158 GLY B C 1
ATOM 3604 O O . GLY B 1 161 ? 35.104 59.938 25.149 1.00 51.58 158 GLY B O 1
ATOM 3605 N N . PRO B 1 162 ? 33.296 61.322 25.117 1.00 56.40 159 PRO B N 1
ATOM 3606 C CA . PRO B 1 162 ? 32.335 60.305 25.574 1.00 57.74 159 PRO B CA 1
ATOM 3607 C C . PRO B 1 162 ? 32.376 58.962 24.842 1.00 60.45 159 PRO B C 1
ATOM 3608 O O . PRO B 1 162 ? 32.245 57.921 25.481 1.00 61.27 159 PRO B O 1
ATOM 3612 N N . ASP B 1 163 ? 32.590 58.983 23.533 1.00 65.81 160 ASP B N 1
ATOM 3613 C CA . ASP B 1 163 ? 32.599 57.747 22.739 1.00 72.00 160 ASP B CA 1
ATOM 3614 C C . ASP B 1 163 ? 33.908 56.943 22.773 1.00 70.06 160 ASP B C 1
ATOM 3615 O O . ASP B 1 163 ? 33.881 55.722 22.610 1.00 67.56 160 ASP B O 1
ATOM 3620 N N . LYS B 1 164 ? 35.040 57.609 23.000 1.00 66.39 161 LYS B N 1
ATOM 3621 C CA . LYS B 1 164 ? 36.330 56.916 22.942 1.00 66.64 161 LYS B CA 1
ATOM 3622 C C . LYS B 1 164 ? 37.138 56.882 24.242 1.00 62.86 161 LYS B C 1
ATOM 3623 O O . LYS B 1 164 ? 38.033 56.044 24.379 1.00 61.65 161 LYS B O 1
ATOM 3629 N N . ASP B 1 165 ? 36.832 57.765 25.191 1.00 55.79 162 ASP B N 1
ATOM 3630 C CA . ASP B 1 165 ? 37.611 57.819 26.427 1.00 51.39 162 ASP B CA 1
ATOM 3631 C C . ASP B 1 165 ? 37.253 56.682 27.379 1.00 50.55 162 ASP B C 1
ATOM 3632 O O . ASP B 1 165 ? 36.196 56.695 28.017 1.00 47.72 162 ASP B O 1
ATOM 3637 N N . HIS B 1 166 ? 38.142 55.697 27.441 1.00 49.60 163 HIS B N 1
ATOM 3638 C CA . HIS B 1 166 ? 37.993 54.567 28.343 1.00 53.31 163 HIS B CA 1
ATOM 3639 C C . HIS B 1 166 ? 39.198 54.535 29.276 1.00 50.58 163 HIS B C 1
ATOM 3640 O O . HIS B 1 166 ? 39.502 53.511 29.888 1.00 50.18 163 HIS B O 1
ATOM 3647 N N . LYS B 1 167 ? 39.869 55.680 29.392 1.00 45.91 164 LYS B N 1
ATOM 3648 C CA . LYS B 1 167 ? 41.002 55.791 30.291 1.00 47.73 164 LYS B CA 1
ATOM 3649 C C . LYS B 1 167 ? 40.526 56.366 31.649 1.00 41.79 164 LYS B C 1
ATOM 3650 O O . LYS B 1 167 ? 39.342 56.298 31.961 1.00 40.16 164 LYS B O 1
ATOM 3656 N N . PHE B 1 168 ? 41.439 56.905 32.442 1.00 39.85 165 PHE B N 1
ATOM 3657 C CA . PHE B 1 168 ? 41.106 57.393 33.769 1.00 38.72 165 PHE B CA 1
ATOM 3658 C C . PHE B 1 168 ? 39.920 58.348 33.818 1.00 36.11 165 PHE B C 1
ATOM 3659 O O . PHE B 1 168 ? 38.984 58.095 34.557 1.00 36.09 165 PHE B O 1
ATOM 3667 N N . VAL B 1 169 ? 39.957 59.432 33.045 1.00 33.62 166 VAL B N 1
ATOM 3668 C CA . VAL B 1 169 ? 38.873 60.415 33.083 1.00 34.02 166 VAL B CA 1
ATOM 3669 C C . VAL B 1 169 ? 37.547 59.798 32.676 1.00 36.16 166 VAL B C 1
ATOM 3670 O O . VAL B 1 169 ? 36.545 60.034 33.328 1.00 32.99 166 VAL B O 1
ATOM 3674 N N . GLY B 1 170 ? 37.563 59.021 31.591 1.00 37.31 167 GLY B N 1
ATOM 3675 C CA . GLY B 1 170 ? 36.368 58.359 31.083 1.00 37.97 167 GLY B CA 1
ATOM 3676 C C . GLY B 1 170 ? 35.719 57.463 32.123 1.00 36.95 167 GLY B C 1
ATOM 3677 O O . GLY B 1 170 ? 34.493 57.481 32.283 1.00 35.72 167 GLY B O 1
ATOM 3678 N N . LYS B 1 171 ? 36.549 56.694 32.829 1.00 36.36 168 LYS B N 1
ATOM 3679 C CA . LYS B 1 171 ? 36.070 55.778 33.868 1.00 38.44 168 LYS B CA 1
ATOM 3680 C C . LYS B 1 171 ? 35.449 56.491 35.063 1.00 35.85 168 LYS B C 1
ATOM 3681 O O . LYS B 1 171 ? 34.427 56.027 35.598 1.00 34.73 168 LYS B O 1
ATOM 3687 N N . ILE B 1 172 ? 36.064 57.603 35.477 1.00 30.87 169 ILE B N 1
ATOM 3688 C CA . ILE B 1 172 ? 35.537 58.404 36.566 1.00 30.52 169 ILE B CA 1
ATOM 3689 C C . ILE B 1 172 ? 34.177 58.971 36.153 1.00 29.98 169 ILE B C 1
ATOM 3690 O O . ILE B 1 172 ? 33.225 58.890 36.918 1.00 29.30 169 ILE B O 1
ATOM 3695 N N . ILE B 1 173 ? 34.082 59.505 34.931 1.00 30.21 170 ILE B N 1
ATOM 3696 C CA . ILE B 1 173 ? 32.816 60.073 34.424 1.00 32.16 170 ILE B CA 1
ATOM 3697 C C . ILE B 1 173 ? 31.696 59.007 34.345 1.00 32.17 170 ILE B C 1
ATOM 3698 O O . ILE B 1 173 ? 30.561 59.276 34.726 1.00 29.35 170 ILE B O 1
ATOM 3703 N N . GLN B 1 174 ? 32.046 57.815 33.878 1.00 32.92 171 GLN B N 1
ATOM 3704 C CA . GLN B 1 174 ? 31.129 56.677 33.791 1.00 36.00 171 GLN B CA 1
ATOM 3705 C C . GLN B 1 174 ? 30.576 56.332 35.199 1.00 33.61 171 GLN B C 1
ATOM 3706 O O . GLN B 1 174 ? 29.358 56.168 35.363 1.00 33.46 171 GLN B O 1
ATOM 3712 N N . GLN B 1 175 ? 31.450 56.255 36.203 1.00 30.36 172 GLN B N 1
ATOM 3713 C CA . GLN B 1 175 ? 31.010 55.963 37.593 1.00 31.76 172 GLN B CA 1
ATOM 3714 C C . GLN B 1 175 ? 30.098 57.069 38.144 1.00 29.95 172 GLN B C 1
ATOM 3715 O O . GLN B 1 175 ? 29.097 56.802 38.826 1.00 28.65 172 GLN B O 1
ATOM 3721 N N . ILE B 1 176 ? 30.427 58.310 37.819 1.00 27.88 173 ILE B N 1
ATOM 3722 C CA . ILE B 1 176 ? 29.590 59.436 38.230 1.00 27.78 173 ILE B CA 1
ATOM 3723 C C . ILE B 1 176 ? 28.219 59.346 37.591 1.00 29.42 173 ILE B C 1
ATOM 3724 O O . ILE B 1 176 ? 27.210 59.456 38.279 1.00 29.33 173 ILE B O 1
ATOM 3729 N N . LYS B 1 177 ? 28.174 59.125 36.280 1.00 31.99 174 LYS B N 1
ATOM 3730 C CA . LYS B 1 177 ? 26.882 59.033 35.575 1.00 35.14 174 LYS B CA 1
ATOM 3731 C C . LYS B 1 177 ? 26.048 57.817 35.995 1.00 33.37 174 LYS B C 1
ATOM 3732 O O . LYS B 1 177 ? 24.832 57.870 35.976 1.00 33.92 174 LYS B O 1
ATOM 3738 N N . ALA B 1 178 ? 26.712 56.745 36.403 1.00 31.66 175 ALA B N 1
ATOM 3739 C CA . ALA B 1 178 ? 26.030 55.537 36.867 1.00 33.46 175 ALA B CA 1
ATOM 3740 C C . ALA B 1 178 ? 25.518 55.686 38.303 1.00 32.92 175 ALA B C 1
ATOM 3741 O O . ALA B 1 178 ? 24.894 54.771 38.827 1.00 35.70 175 ALA B O 1
ATOM 3743 N N . GLY B 1 179 ? 25.781 56.823 38.936 1.00 30.00 176 GLY B N 1
ATOM 3744 C CA . GLY B 1 179 ? 25.315 57.061 40.287 1.00 30.80 176 GLY B CA 1
ATOM 3745 C C . GLY B 1 179 ? 26.006 56.275 41.402 1.00 31.59 176 GLY B C 1
ATOM 3746 O O . GLY B 1 179 ? 25.390 56.017 42.448 1.00 30.74 176 GLY B O 1
ATOM 3747 N N A SER B 1 180 ? 27.263 55.885 41.193 0.60 32.88 177 SER B N 1
ATOM 3748 N N B SER B 1 180 ? 27.288 55.952 41.209 0.40 30.90 177 SER B N 1
ATOM 3749 C CA A SER B 1 180 ? 27.982 55.128 42.223 0.60 33.42 177 SER B CA 1
ATOM 3750 C CA B SER B 1 180 ? 28.069 55.222 42.216 0.40 30.22 177 SER B CA 1
ATOM 3751 C C A SER B 1 180 ? 28.009 55.901 43.553 0.60 31.87 177 SER B C 1
ATOM 3752 C C B SER B 1 180 ? 28.024 55.932 43.571 0.40 30.13 177 SER B C 1
ATOM 3753 O O A SER B 1 180 ? 28.107 57.141 43.585 0.60 30.22 177 SER B O 1
ATOM 3754 O O B SER B 1 180 ? 28.086 57.170 43.640 0.40 28.85 177 SER B O 1
ATOM 3759 N N . THR B 1 181 ? 27.892 55.154 44.644 1.00 30.12 178 THR B N 1
ATOM 3760 C CA . THR B 1 181 ? 27.856 55.740 45.985 1.00 33.14 178 THR B CA 1
ATOM 3761 C C . THR B 1 181 ? 29.237 56.290 46.391 1.00 32.88 178 THR B C 1
ATOM 3762 O O . THR B 1 181 ? 29.346 57.267 47.162 1.00 31.62 178 THR B O 1
ATOM 3766 N N . SER B 1 182 ? 30.285 55.689 45.834 1.00 31.65 179 SER B N 1
ATOM 3767 C CA . SER B 1 182 ? 31.640 56.146 46.119 1.00 32.92 179 SER B CA 1
ATOM 3768 C C . SER B 1 182 ? 32.604 55.734 45.020 1.00 32.31 179 SER B C 1
ATOM 3769 O O . SER B 1 182 ? 32.450 54.684 44.390 1.00 32.16 179 SER B O 1
ATOM 3772 N N . ILE B 1 183 ? 33.616 56.557 44.826 1.00 29.91 180 ILE B N 1
ATOM 3773 C CA . ILE B 1 183 ? 34.629 56.334 43.833 1.00 29.74 180 ILE B CA 1
ATOM 3774 C C . ILE B 1 183 ? 35.990 56.387 44.538 1.00 29.40 180 ILE B C 1
ATOM 3775 O O . ILE B 1 183 ? 36.280 57.346 45.225 1.00 28.32 180 ILE B O 1
ATOM 3780 N N . LYS B 1 184 ? 36.804 55.348 44.369 1.00 27.48 181 LYS B N 1
ATOM 3781 C CA . LYS B 1 184 ? 38.159 55.326 44.935 1.00 29.15 181 LYS B CA 1
ATOM 3782 C C . LYS B 1 184 ? 39.165 55.872 43.919 1.00 28.42 181 LYS B C 1
ATOM 3783 O O . LYS B 1 184 ? 39.093 55.548 42.757 1.00 28.34 181 LYS B O 1
ATOM 3789 N N . ALA B 1 185 ? 40.097 56.704 44.362 1.00 25.74 182 ALA B N 1
ATOM 3790 C CA . ALA B 1 185 ? 41.090 57.271 43.470 1.00 25.13 182 ALA B CA 1
ATOM 3791 C C . ALA B 1 185 ? 42.406 57.353 44.246 1.00 25.63 182 ALA B C 1
ATOM 3792 O O . ALA B 1 185 ? 42.432 57.765 45.421 1.00 23.52 182 ALA B O 1
ATOM 3794 N N . VAL B 1 186 ? 43.487 56.939 43.598 1.00 25.52 183 VAL B N 1
ATOM 3795 C CA . VAL B 1 186 ? 44.788 56.877 44.241 1.00 25.89 183 VAL B CA 1
ATOM 3796 C C . VAL B 1 186 ? 45.311 58.261 44.566 1.00 25.73 183 VAL B C 1
ATOM 3797 O O . VAL B 1 186 ? 45.407 59.127 43.687 1.00 24.88 183 VAL B O 1
ATOM 38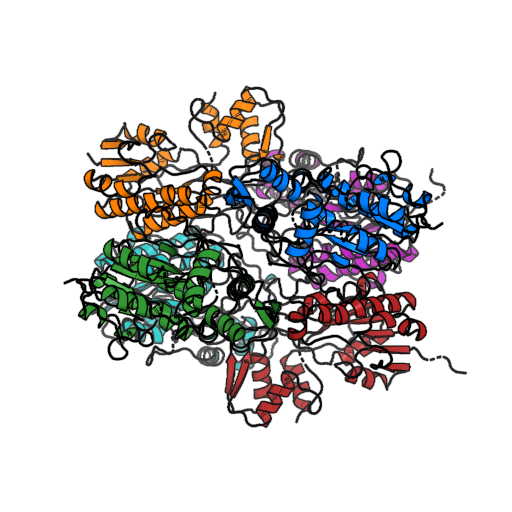01 N N . SER B 1 187 ? 45.635 58.471 45.840 1.00 26.20 184 SER B N 1
ATOM 3802 C CA . SER B 1 187 ? 46.101 59.782 46.305 1.00 28.74 184 SER B CA 1
ATOM 3803 C C . SER B 1 187 ? 47.619 59.920 46.437 1.00 29.82 184 SER B C 1
ATOM 3804 O O . SER B 1 187 ? 48.111 61.037 46.558 1.00 30.54 184 SER B O 1
ATOM 3807 N N . ASP B 1 188 ? 48.344 58.807 46.395 1.00 30.80 185 ASP B N 1
ATOM 3808 C CA . ASP B 1 188 ? 49.799 58.822 46.653 1.00 34.57 185 ASP B CA 1
ATOM 3809 C C . ASP B 1 188 ? 50.721 58.551 45.461 1.00 37.54 185 ASP B C 1
ATOM 3810 O O . ASP B 1 188 ? 51.828 58.038 45.635 1.00 42.00 185 ASP B O 1
ATOM 3815 N N . ARG B 1 189 ? 50.248 58.882 44.261 1.00 37.39 186 ARG B N 1
ATOM 3816 C CA . ARG B 1 189 ? 51.046 58.816 43.031 1.00 39.59 186 ARG B CA 1
ATOM 3817 C C . ARG B 1 189 ? 50.668 60.098 42.308 1.00 35.39 186 ARG B C 1
ATOM 3818 O O . ARG B 1 189 ? 49.488 60.377 42.079 1.00 34.42 186 ARG B O 1
ATOM 3826 N N . LEU B 1 190 ? 51.669 60.909 42.006 1.00 33.04 187 LEU B N 1
ATOM 3827 C CA . LEU B 1 190 ? 51.441 62.197 41.398 1.00 30.53 187 LEU B CA 1
ATOM 3828 C C . LEU B 1 190 ? 51.938 62.221 39.971 1.00 29.56 187 LEU B C 1
ATOM 3829 O O . LEU B 1 190 ? 52.828 61.450 39.586 1.00 27.82 187 LEU B O 1
ATOM 3834 N N . GLY B 1 191 ? 51.386 63.149 39.203 1.00 28.75 188 GLY B N 1
ATOM 3835 C CA . GLY B 1 191 ? 51.747 63.325 37.803 1.00 28.58 188 GLY B CA 1
ATOM 3836 C C . GLY B 1 191 ? 51.207 64.636 37.264 1.00 28.63 188 GLY B C 1
ATOM 3837 O O . GLY B 1 191 ? 50.738 65.485 38.030 1.00 29.08 188 GLY B O 1
ATOM 3838 N N . SER B 1 192 ? 51.283 64.793 35.944 1.00 27.91 189 SER B N 1
ATOM 3839 C CA . SER B 1 192 ? 50.811 65.972 35.261 1.00 30.25 189 SER B CA 1
ATOM 3840 C C . SER B 1 192 ? 49.913 65.538 34.123 1.00 31.09 189 SER B C 1
ATOM 3841 O O . SER B 1 192 ? 50.163 64.508 33.498 1.00 31.28 189 SER B O 1
ATOM 3844 N N . ILE B 1 193 ? 48.865 66.320 33.856 1.00 31.13 190 ILE B N 1
ATOM 3845 C CA . ILE B 1 193 ? 47.974 65.979 32.736 1.00 32.24 190 ILE B CA 1
ATOM 3846 C C . ILE B 1 193 ? 48.373 66.680 31.432 1.00 31.38 190 ILE B C 1
ATOM 3847 O O . ILE B 1 193 ? 48.894 67.792 31.443 1.00 31.03 190 ILE B O 1
ATOM 3852 N N . THR B 1 194 ? 48.134 66.007 30.311 1.00 31.96 191 THR B N 1
ATOM 3853 C CA . THR B 1 194 ? 48.388 66.586 28.995 1.00 32.94 191 THR B CA 1
ATOM 3854 C C . THR B 1 194 ? 47.121 66.476 28.188 1.00 34.68 191 THR B C 1
ATOM 3855 O O . THR B 1 194 ? 46.651 65.375 27.928 1.00 33.96 191 THR B O 1
ATOM 3859 N N . SER B 1 195 ? 46.557 67.617 27.805 1.00 36.55 192 SER B N 1
ATOM 3860 C CA . SER B 1 195 ? 45.363 67.620 26.952 1.00 38.90 192 SER B CA 1
ATOM 3861 C C . SER B 1 195 ? 45.738 67.230 25.524 1.00 38.67 192 SER B C 1
ATOM 3862 O O . SER B 1 195 ? 46.516 67.923 24.878 1.00 38.00 192 SER B O 1
ATOM 3865 N N . ALA B 1 196 ? 45.178 66.131 25.035 1.00 37.86 193 ALA B N 1
ATOM 3866 C CA . ALA B 1 196 ? 45.461 65.673 23.678 1.00 40.94 193 ALA B CA 1
ATOM 3867 C C . ALA B 1 196 ? 45.078 66.721 22.623 1.00 43.53 193 ALA B C 1
ATOM 3868 O O . ALA B 1 196 ? 45.784 66.870 21.612 1.00 43.58 193 ALA B O 1
ATOM 3886 N N A GLN B 1 198 ? 44.940 69.950 22.826 0.60 43.83 195 GLN B N 1
ATOM 3887 N N B GLN B 1 198 ? 45.174 70.259 23.140 0.40 42.79 195 GLN B N 1
ATOM 3888 C CA A GLN B 1 198 ? 45.954 71.042 22.902 0.60 44.18 195 GLN B CA 1
ATOM 3889 C CA B GLN B 1 198 ? 46.167 71.311 22.992 0.40 43.20 195 GLN B CA 1
ATOM 3890 C C A GLN B 1 198 ? 47.295 70.606 22.300 0.60 43.63 195 GLN B C 1
ATOM 3891 C C B GLN B 1 198 ? 47.489 70.708 22.466 0.40 43.02 195 GLN B C 1
ATOM 3892 O O A GLN B 1 198 ? 47.955 71.364 21.585 0.60 43.12 195 GLN B O 1
ATOM 3893 O O B GLN B 1 198 ? 48.290 71.437 21.869 0.40 42.99 195 GLN B O 1
ATOM 3904 N N . LEU B 1 199 ? 47.702 69.390 22.642 1.00 41.88 196 LEU B N 1
ATOM 3905 C CA . LEU B 1 199 ? 48.937 68.769 22.123 1.00 43.02 196 LEU B CA 1
ATOM 3906 C C . LEU B 1 199 ? 48.841 68.638 20.594 1.00 46.59 196 LEU B C 1
ATOM 3907 O O . LEU B 1 199 ? 49.843 68.793 19.885 1.00 46.29 196 LEU B O 1
ATOM 3912 N N . CYS B 1 200 ? 47.634 68.349 20.098 1.00 47.69 197 CYS B N 1
ATOM 3913 C CA . CYS B 1 200 ? 47.408 68.282 18.657 1.00 50.01 197 CYS B CA 1
ATOM 3914 C C . CYS B 1 200 ? 47.693 69.648 18.032 1.00 51.39 197 CYS B C 1
ATOM 3915 O O . CYS B 1 200 ? 48.383 69.729 17.020 1.00 54.28 197 CYS B O 1
ATOM 3918 N N . ASN B 1 201 ? 47.167 70.709 18.650 1.00 50.66 198 ASN B N 1
ATOM 3919 C CA . ASN B 1 201 ? 47.378 72.083 18.174 1.00 51.68 198 ASN B CA 1
ATOM 3920 C C . ASN B 1 201 ? 48.851 72.431 18.186 1.00 50.26 198 ASN B C 1
ATOM 3921 O O . ASN B 1 201 ? 49.355 73.046 17.242 1.00 50.79 198 ASN B O 1
ATOM 3926 N N . PHE B 1 202 ? 49.559 72.007 19.228 1.00 46.34 199 PHE B N 1
ATOM 3927 C CA . PHE B 1 202 ? 50.987 72.270 19.293 1.00 46.13 199 PHE B CA 1
ATOM 3928 C C . PHE B 1 202 ? 51.722 71.524 18.179 1.00 47.97 199 PHE B C 1
ATOM 3929 O O . PHE B 1 202 ? 52.633 72.077 17.549 1.00 49.45 199 PHE B O 1
ATOM 3937 N N . ILE B 1 203 ? 51.330 70.274 17.944 1.00 47.84 200 ILE B N 1
ATOM 3938 C CA . ILE B 1 203 ? 51.969 69.457 16.914 1.00 48.17 200 ILE B CA 1
ATOM 3939 C C . ILE B 1 203 ? 51.804 70.072 15.524 1.00 52.24 200 ILE B C 1
ATOM 3940 O O . ILE B 1 203 ? 52.772 70.105 14.770 1.00 52.57 200 ILE B O 1
ATOM 3945 N N . ILE B 1 204 ? 50.610 70.566 15.189 1.00 52.95 201 ILE B N 1
ATOM 3946 C CA . ILE B 1 204 ? 50.409 71.209 13.879 1.00 56.61 201 ILE B CA 1
ATOM 3947 C C . ILE B 1 204 ? 51.392 72.370 13.725 1.00 57.10 201 ILE B C 1
ATOM 3948 O O . ILE B 1 204 ? 52.034 72.497 12.689 1.00 58.97 201 ILE B O 1
ATOM 3953 N N . TRP B 1 205 ? 51.521 73.190 14.768 1.00 55.72 202 TRP B N 1
ATOM 3954 C CA . TRP B 1 205 ? 52.440 74.330 14.768 1.00 57.11 202 TRP B CA 1
ATOM 3955 C C . TRP B 1 205 ? 53.893 73.876 14.621 1.00 58.01 202 TRP B C 1
ATOM 3956 O O . TRP B 1 205 ? 54.657 74.495 13.898 1.00 61.12 202 TRP B O 1
ATOM 3967 N N . ALA B 1 206 ? 54.254 72.790 15.308 1.00 56.00 203 ALA B N 1
ATOM 3968 C CA . ALA B 1 206 ? 55.615 72.240 15.277 1.00 55.79 203 ALA B CA 1
ATOM 3969 C C . ALA B 1 206 ? 56.019 71.727 13.897 1.00 58.41 203 ALA B C 1
ATOM 3970 O O . ALA B 1 206 ? 57.162 71.918 13.471 1.00 56.09 203 ALA B O 1
ATOM 3972 N N . ILE B 1 207 ? 55.089 71.048 13.227 1.00 59.82 204 ILE B N 1
ATOM 3973 C CA . ILE B 1 207 ? 55.311 70.528 11.878 1.00 62.79 204 ILE B CA 1
ATOM 3974 C C . ILE B 1 207 ? 55.649 71.683 10.929 1.00 66.84 204 ILE B C 1
ATOM 3975 O O . ILE B 1 207 ? 56.618 71.612 10.173 1.00 66.35 204 ILE B O 1
ATOM 3980 N N . ASN B 1 208 ? 54.852 72.748 10.997 1.00 68.71 205 ASN B N 1
ATOM 3981 C CA . ASN B 1 208 ? 55.037 73.921 10.134 1.00 72.66 205 ASN B CA 1
ATOM 3982 C C . ASN B 1 208 ? 56.322 74.712 10.438 1.00 71.29 205 ASN B C 1
ATOM 3983 O O . ASN B 1 208 ? 56.893 75.302 9.538 1.00 71.99 205 ASN B O 1
ATOM 3988 N N . LYS B 1 209 ? 56.769 74.736 11.693 1.00 68.73 206 LYS B N 1
ATOM 3989 C CA . LYS B 1 209 ? 58.022 75.431 12.047 1.00 69.19 206 LYS B CA 1
ATOM 3990 C C . LYS B 1 209 ? 59.199 74.491 11.973 1.00 66.55 206 LYS B C 1
ATOM 3991 O O . LYS B 1 209 ? 60.339 74.937 12.016 1.00 64.42 206 LYS B O 1
ATOM 3997 N N . ARG B 1 210 ? 58.922 73.192 11.875 1.00 66.27 207 ARG B N 1
ATOM 3998 C CA . ARG B 1 210 ? 59.966 72.172 11.905 1.00 66.13 207 ARG B CA 1
ATOM 3999 C C . ARG B 1 210 ? 60.794 72.356 13.191 1.00 61.17 207 ARG B C 1
ATOM 4000 O O . ARG B 1 210 ? 62.013 72.235 13.180 1.00 59.69 207 ARG B O 1
ATOM 4008 N N . HIS B 1 211 ? 60.119 72.671 14.296 1.00 58.42 208 HIS B N 1
ATOM 4009 C CA . HIS B 1 211 ? 60.809 72.871 15.579 1.00 56.19 208 HIS B CA 1
ATOM 4010 C C . HIS B 1 211 ? 61.552 71.589 15.966 1.00 52.79 208 HIS B C 1
ATOM 4011 O O . HIS B 1 211 ? 61.086 70.482 15.681 1.00 53.79 208 HIS B O 1
ATOM 4018 N N . THR B 1 212 ? 62.715 71.743 16.584 1.00 50.20 209 THR B N 1
ATOM 4019 C CA . THR B 1 212 ? 63.547 70.600 16.967 1.00 48.80 209 THR B CA 1
ATOM 4020 C C . THR B 1 212 ? 63.964 70.674 18.433 1.00 46.48 209 THR B C 1
ATOM 4021 O O . THR B 1 212 ? 63.894 71.735 19.053 1.00 46.32 209 THR B O 1
ATOM 4025 N N . GLY B 1 213 ? 64.385 69.527 18.969 1.00 44.81 210 GLY B N 1
ATOM 4026 C CA . GLY B 1 213 ? 64.857 69.414 20.346 1.00 43.98 210 GLY B CA 1
ATOM 4027 C C . GLY B 1 213 ? 64.006 68.458 21.152 1.00 42.90 210 GLY B C 1
ATOM 4028 O O . GLY B 1 213 ? 63.377 67.553 20.596 1.00 42.28 210 GLY B O 1
ATOM 4029 N N . THR B 1 214 ? 63.996 68.662 22.466 1.00 41.61 211 THR B N 1
ATOM 4030 C CA . THR B 1 214 ? 63.194 67.857 23.386 1.00 40.06 211 THR B CA 1
ATOM 4031 C C . THR B 1 214 ? 62.373 68.829 24.200 1.00 39.66 211 THR B C 1
ATOM 4032 O O . THR B 1 214 ? 62.900 69.820 24.706 1.00 40.59 211 THR B O 1
ATOM 4036 N N A LEU B 1 215 ? 61.079 68.542 24.324 0.50 38.70 212 LEU B N 1
ATOM 4037 N N B LEU B 1 215 ? 61.082 68.537 24.323 0.50 38.65 212 LEU B N 1
ATOM 4038 C CA A LEU B 1 215 ? 60.146 69.421 25.017 0.50 37.98 212 LEU B CA 1
ATOM 4039 C CA B LEU B 1 215 ? 60.153 69.383 25.052 0.50 37.88 212 LEU B CA 1
ATOM 4040 C C A LEU B 1 215 ? 59.116 68.652 25.849 0.50 36.58 212 LEU B C 1
ATOM 4041 C C B LEU B 1 215 ? 59.193 68.584 25.914 0.50 36.44 212 LEU B C 1
ATOM 4042 O O A LEU B 1 215 ? 58.622 67.612 25.418 0.50 35.99 212 LEU B O 1
ATOM 4043 O O B LEU B 1 215 ? 58.834 67.456 25.580 0.50 36.06 212 LEU B O 1
ATOM 4052 N N . HIS B 1 216 ? 58.791 69.186 27.028 1.00 34.69 213 HIS B N 1
ATOM 4053 C CA . HIS B 1 216 ? 57.779 68.609 27.902 1.00 34.03 213 HIS B CA 1
ATOM 4054 C C . HIS B 1 216 ? 56.507 69.407 27.610 1.00 34.58 213 HIS B C 1
ATOM 4055 O O . HIS B 1 216 ? 56.539 70.648 27.596 1.00 36.27 213 HIS B O 1
ATOM 4062 N N . PHE B 1 217 ? 55.404 68.706 27.363 1.00 34.06 214 PHE B N 1
ATOM 4063 C CA . PHE B 1 217 ? 54.130 69.352 27.078 1.00 35.80 214 PHE B CA 1
ATOM 4064 C C . PHE B 1 217 ? 53.067 68.825 28.044 1.00 35.05 214 PHE B C 1
ATOM 4065 O O . PHE B 1 217 ? 52.581 67.700 27.906 1.00 33.91 214 PHE B O 1
ATOM 4073 N N . ALA B 1 218 ? 52.736 69.636 29.044 1.00 35.29 215 ALA B N 1
ATOM 4074 C CA . ALA B 1 218 ? 51.736 69.253 30.024 1.00 34.43 215 ALA B CA 1
ATOM 4075 C C . ALA B 1 218 ? 51.187 70.481 30.698 1.00 35.97 215 ALA B C 1
ATOM 4076 O O . ALA B 1 218 ? 51.859 71.542 30.763 1.00 34.40 215 ALA B O 1
ATOM 4078 N N . SER B 1 219 ? 49.957 70.344 31.188 1.00 33.76 216 SER B N 1
ATOM 4079 C CA . SER B 1 219 ? 49.324 71.416 31.915 1.00 36.18 216 SER B CA 1
ATOM 4080 C C . SER B 1 219 ? 50.093 71.662 33.211 1.00 35.15 216 SER B C 1
ATOM 4081 O O . SER B 1 219 ? 50.746 70.770 33.746 1.00 32.31 216 SER B O 1
ATOM 4084 N N . SER B 1 220 ? 50.001 72.886 33.702 1.00 36.87 217 SER B N 1
ATOM 4085 C CA . SER B 1 220 ? 50.667 73.295 34.929 1.00 38.17 217 SER B CA 1
ATOM 4086 C C . SER B 1 220 ? 50.019 72.675 36.176 1.00 37.14 217 SER B C 1
ATOM 4087 O O . SER B 1 220 ? 48.809 72.798 36.380 1.00 35.22 217 SER B O 1
ATOM 4090 N N . GLY B 1 221 ? 50.836 71.999 36.991 1.00 36.19 218 GLY B N 1
ATOM 4091 C CA . GLY B 1 221 ? 50.396 71.384 38.250 1.00 35.66 218 GLY B CA 1
ATOM 4092 C C . GLY B 1 221 ? 50.814 69.923 38.396 1.00 34.47 218 GLY B C 1
ATOM 4093 O O . GLY B 1 221 ? 50.756 69.155 37.437 1.00 35.58 218 GLY B O 1
ATOM 4094 N N . THR B 1 222 ? 51.284 69.563 39.589 1.00 31.92 219 THR B N 1
ATOM 4095 C CA . THR B 1 222 ? 51.640 68.190 39.914 1.00 31.78 219 THR B CA 1
ATOM 4096 C C . THR B 1 222 ? 50.535 67.726 40.840 1.00 29.80 219 THR B C 1
ATOM 4097 O O . THR B 1 222 ? 50.444 68.203 41.958 1.00 31.07 219 THR B O 1
ATOM 4101 N N . ILE B 1 223 ? 49.757 66.746 40.400 1.00 28.85 220 ILE B N 1
ATOM 4102 C CA . ILE B 1 223 ? 48.571 66.310 41.111 1.00 30.21 220 ILE B CA 1
ATOM 4103 C C . ILE B 1 223 ? 48.390 64.806 41.120 1.00 28.77 220 ILE B C 1
ATOM 4104 O O . ILE B 1 223 ? 49.026 64.093 40.355 1.00 28.74 220 ILE B O 1
ATOM 4109 N N . SER B 1 224 ? 47.473 64.343 41.963 1.00 28.70 221 SER B N 1
ATOM 4110 C CA . SER B 1 224 ? 47.150 62.913 42.058 1.00 28.44 221 SER B CA 1
ATOM 4111 C C . SER B 1 224 ? 45.893 62.575 41.299 1.00 28.40 221 SER B C 1
ATOM 4112 O O . SER B 1 224 ? 45.132 63.473 40.919 1.00 27.05 221 SER B O 1
ATOM 4115 N N A ARG B 1 225 ? 45.672 61.285 41.067 0.70 28.26 222 ARG B N 1
ATOM 4116 N N B ARG B 1 225 ? 45.664 61.275 41.085 0.30 28.65 222 ARG B N 1
ATOM 4117 C CA A ARG B 1 225 ? 44.447 60.823 40.444 0.70 28.53 222 ARG B CA 1
ATOM 4118 C CA B ARG B 1 225 ? 44.432 60.808 40.456 0.30 29.04 222 ARG B CA 1
ATOM 4119 C C A ARG B 1 225 ? 43.252 61.230 41.325 0.70 28.44 222 ARG B C 1
ATOM 4120 C C B ARG B 1 225 ? 43.251 61.244 41.324 0.30 28.63 222 ARG B C 1
ATOM 4121 O O A ARG B 1 225 ? 42.175 61.536 40.820 0.70 28.03 222 ARG B O 1
ATOM 4122 O O B ARG B 1 225 ? 42.179 61.564 40.811 0.30 28.40 222 ARG B O 1
ATOM 4137 N N . PHE B 1 226 ? 43.460 61.251 42.644 1.00 28.27 223 PHE B N 1
ATOM 4138 C CA . PHE B 1 226 ? 42.434 61.689 43.587 1.00 28.08 223 PHE B CA 1
ATOM 4139 C C . PHE B 1 226 ? 42.059 63.152 43.330 1.00 28.05 223 PHE B C 1
ATOM 4140 O O . PHE B 1 226 ? 40.871 63.461 43.264 1.00 26.63 223 PHE B O 1
ATOM 4148 N N . ASP B 1 227 ? 43.059 64.035 43.182 1.00 27.85 224 ASP B N 1
ATOM 4149 C CA . ASP B 1 227 ? 42.790 65.459 42.880 1.00 29.49 224 ASP B CA 1
ATOM 4150 C C . ASP B 1 227 ? 41.970 65.593 41.607 1.00 28.08 224 ASP B C 1
ATOM 4151 O O . ASP B 1 227 ? 41.061 66.406 41.526 1.00 26.90 224 ASP B O 1
ATOM 4156 N N . ILE B 1 228 ? 42.324 64.810 40.597 1.00 28.41 225 ILE B N 1
ATOM 4157 C CA . ILE B 1 228 ? 41.608 64.830 39.319 1.00 28.12 225 ILE B CA 1
ATOM 4158 C C . ILE B 1 228 ? 40.158 64.348 39.471 1.00 28.18 225 ILE B C 1
ATOM 4159 O O . ILE B 1 228 ? 39.232 65.002 38.962 1.00 28.65 225 ILE B O 1
ATOM 4164 N N . ALA B 1 229 ? 39.962 63.230 40.168 1.00 26.81 226 ALA B N 1
ATOM 4165 C CA . ALA B 1 229 ? 38.614 62.704 40.374 1.00 27.38 226 ALA B CA 1
ATOM 4166 C C . ALA B 1 229 ? 37.749 63.728 41.119 1.00 27.95 226 ALA B C 1
ATOM 4167 O O . ALA B 1 229 ? 36.583 63.927 40.763 1.00 26.34 226 ALA B O 1
ATOM 4169 N N . CYS B 1 230 ? 38.337 64.392 42.127 1.00 28.44 227 CYS B N 1
ATOM 4170 C CA . CYS B 1 230 ? 37.627 65.422 42.905 1.00 30.19 227 CYS B CA 1
ATOM 4171 C C . CYS B 1 230 ? 37.215 66.590 42.016 1.00 29.99 227 CYS B C 1
ATOM 4172 O O . CYS B 1 230 ? 36.104 67.113 42.134 1.00 30.21 227 CYS B O 1
ATOM 4175 N N . ALA B 1 231 ? 38.104 66.989 41.114 1.00 29.77 228 ALA B N 1
ATOM 4176 C CA . ALA B 1 231 ? 37.801 68.118 40.208 1.00 31.24 228 ALA B CA 1
ATOM 4177 C C . ALA B 1 231 ? 36.673 67.753 39.239 1.00 30.48 228 ALA B C 1
ATOM 4178 O O . ALA B 1 231 ? 35.793 68.587 38.958 1.00 29.45 228 ALA B O 1
ATOM 4180 N N . ILE B 1 232 ? 36.700 66.521 38.727 1.00 27.50 229 ILE B N 1
ATOM 4181 C CA . ILE B 1 232 ? 35.639 66.048 37.825 1.00 29.92 229 ILE B CA 1
ATOM 4182 C C . ILE B 1 232 ? 34.312 66.000 38.593 1.00 30.07 229 ILE B C 1
ATOM 4183 O O . ILE B 1 232 ? 33.283 66.459 38.092 1.00 31.23 229 ILE B O 1
ATOM 4188 N N . GLY B 1 233 ? 34.350 65.446 39.810 1.00 30.08 230 GLY B N 1
ATOM 4189 C CA . GLY B 1 233 ? 33.168 65.362 40.665 1.00 29.38 230 GLY B CA 1
ATOM 4190 C C . GLY B 1 233 ? 32.505 66.725 40.814 1.00 31.18 230 GLY B C 1
ATOM 4191 O O . GLY B 1 233 ? 31.303 66.860 40.654 1.00 30.92 230 GLY B O 1
ATOM 4192 N N . ASP B 1 234 ? 33.302 67.728 41.141 1.00 32.46 231 ASP B N 1
ATOM 4193 C CA . ASP B 1 234 ? 32.811 69.091 41.271 1.00 35.28 231 ASP B CA 1
ATOM 4194 C C . ASP B 1 234 ? 32.179 69.565 39.971 1.00 34.13 231 ASP B C 1
ATOM 4195 O O . ASP B 1 234 ? 31.104 70.109 39.989 1.00 33.79 231 ASP B O 1
ATOM 4200 N N . LEU B 1 235 ? 32.862 69.365 38.850 1.00 34.04 232 LEU B N 1
ATOM 4201 C CA . LEU B 1 235 ? 32.342 69.810 37.545 1.00 35.90 232 LEU B CA 1
ATOM 4202 C C . LEU B 1 235 ? 31.020 69.144 37.172 1.00 34.41 232 LEU B C 1
ATOM 4203 O O . LEU B 1 235 ? 30.178 69.765 36.573 1.00 37.54 232 LEU B O 1
ATOM 4208 N N . LEU B 1 236 ? 30.824 67.895 37.566 1.00 33.18 233 LEU B N 1
ATOM 4209 C CA . LEU B 1 236 ? 29.594 67.184 37.233 1.00 34.52 233 LEU B CA 1
ATOM 4210 C C . LEU B 1 236 ? 28.554 67.150 38.361 1.00 34.58 233 LEU B C 1
ATOM 4211 O O . LEU B 1 236 ? 27.548 66.439 38.244 1.00 34.35 233 LEU B O 1
ATOM 4216 N N A ASN B 1 237 ? 28.798 67.904 39.437 0.70 35.96 234 ASN B N 1
ATOM 4217 N N B ASN B 1 237 ? 28.793 67.908 39.435 0.30 34.42 234 ASN B N 1
ATOM 4218 C CA A ASN B 1 237 ? 27.890 67.971 40.580 0.70 36.28 234 ASN B CA 1
ATOM 4219 C CA B ASN B 1 237 ? 27.892 67.949 40.591 0.30 34.29 234 ASN B CA 1
ATOM 4220 C C A ASN B 1 237 ? 27.648 66.564 41.170 0.70 35.64 234 ASN B C 1
ATOM 4221 C C B ASN B 1 237 ? 27.650 66.562 41.180 0.30 34.07 234 ASN B C 1
ATOM 4222 O O A ASN B 1 237 ? 26.523 66.201 41.485 0.70 34.47 234 ASN B O 1
ATOM 4223 O O B ASN B 1 237 ? 26.519 66.213 41.510 0.30 33.85 234 ASN B O 1
ATOM 4232 N N . PHE B 1 238 ? 28.723 65.778 41.298 1.00 33.08 235 PHE B N 1
ATOM 4233 C CA . PHE B 1 238 ? 28.644 64.431 41.859 1.00 32.92 235 PHE B CA 1
ATOM 4234 C C . PHE B 1 238 ? 28.313 64.517 43.344 1.00 34.78 235 PHE B C 1
ATOM 4235 O O . PHE B 1 238 ? 28.901 65.316 44.062 1.00 35.54 235 PHE B O 1
ATOM 4243 N N . LYS B 1 239 ? 27.379 63.687 43.787 1.00 40.99 236 LYS B N 1
ATOM 4244 C CA . LYS B 1 239 ? 26.930 63.694 45.172 1.00 43.77 236 LYS B CA 1
ATOM 4245 C C . LYS B 1 239 ? 27.490 62.561 46.017 1.00 40.99 236 LYS B C 1
ATOM 4246 O O . LYS B 1 239 ? 27.298 62.559 47.225 1.00 41.35 236 LYS B O 1
ATOM 4252 N N . GLY B 1 240 ? 28.124 61.572 45.389 1.00 38.47 237 GLY B N 1
ATOM 4253 C CA . GLY B 1 240 ? 28.709 60.481 46.142 1.00 36.75 237 GLY B CA 1
ATOM 4254 C C . GLY B 1 240 ? 30.040 60.876 46.762 1.00 37.64 237 GLY B C 1
ATOM 4255 O O . GLY B 1 240 ? 30.472 62.033 46.685 1.00 35.56 237 GLY B O 1
ATOM 4256 N N . ASP B 1 241 ? 30.692 59.913 47.389 1.00 36.27 238 ASP B N 1
ATOM 4257 C CA . ASP B 1 241 ? 31.989 60.164 48.008 1.00 38.09 238 ASP B CA 1
ATOM 4258 C C . ASP B 1 241 ? 33.140 59.834 47.076 1.00 35.08 238 ASP B C 1
ATOM 4259 O O . ASP B 1 241 ? 33.103 58.832 46.376 1.00 33.38 238 ASP B O 1
ATOM 4264 N N . ILE B 1 242 ? 34.153 60.687 47.054 1.00 32.87 239 ILE B N 1
ATOM 4265 C CA . ILE B 1 242 ? 35.374 60.414 46.299 1.00 33.10 239 ILE B CA 1
ATOM 4266 C C . ILE B 1 242 ? 36.365 60.113 47.428 1.00 32.45 239 ILE B C 1
ATOM 4267 O O . ILE B 1 242 ? 36.667 60.986 48.225 1.00 33.08 239 ILE B O 1
ATOM 4272 N N A ILE B 1 243 ? 36.846 58.871 47.467 0.70 30.94 240 ILE B N 1
ATOM 4273 N N B ILE B 1 243 ? 36.822 58.867 47.506 0.30 30.97 240 ILE B N 1
ATOM 4274 C CA A ILE B 1 243 ? 37.702 58.359 48.538 0.70 31.75 240 ILE B CA 1
ATOM 4275 C CA B ILE B 1 243 ? 37.686 58.422 48.595 0.30 30.76 240 ILE B CA 1
ATOM 4276 C C A ILE B 1 243 ? 39.176 58.302 48.121 0.70 29.72 240 ILE B C 1
ATOM 4277 C C B ILE B 1 243 ? 39.149 58.290 48.164 0.30 29.64 240 ILE B C 1
ATOM 4278 O O A ILE B 1 243 ? 39.496 57.669 47.134 0.70 28.04 240 ILE B O 1
ATOM 4279 O O B ILE B 1 243 ? 39.442 57.587 47.205 0.30 28.60 240 ILE B O 1
ATOM 4288 N N . PRO B 1 244 ? 40.071 58.971 48.875 1.00 29.39 241 PRO B N 1
ATOM 4289 C CA . PRO B 1 244 ? 41.492 58.872 48.525 1.00 29.51 241 PRO B CA 1
ATOM 4290 C C . PRO B 1 244 ? 42.039 57.554 49.050 1.00 29.17 241 PRO B C 1
ATOM 4291 O O . PRO B 1 244 ? 41.889 57.284 50.232 1.00 31.31 241 PRO B O 1
ATOM 4295 N N . VAL B 1 245 ? 42.619 56.730 48.186 1.00 28.22 242 VAL B N 1
ATOM 4296 C CA . VAL B 1 245 ? 43.208 55.467 48.627 1.00 28.57 242 VAL B CA 1
ATOM 4297 C C . VAL B 1 245 ? 44.689 55.380 48.264 1.00 29.08 242 VAL B C 1
ATOM 4298 O O . VAL B 1 245 ? 45.159 56.052 47.326 1.00 27.25 242 VAL B O 1
ATOM 4302 N N . HIS B 1 246 ? 45.409 54.528 48.993 1.00 28.85 243 HIS B N 1
ATOM 4303 C CA . HIS B 1 246 ? 46.814 54.274 48.706 1.00 29.87 243 HIS B CA 1
ATOM 4304 C C . HIS B 1 246 ? 46.918 53.343 47.513 1.00 29.42 243 HIS B C 1
ATOM 4305 O O . HIS B 1 246 ? 45.974 52.562 47.235 1.00 28.61 243 HIS B O 1
ATOM 4312 N N A SER B 1 247 ? 48.040 53.405 46.792 0.70 29.16 244 SER B N 1
ATOM 4313 N N B SER B 1 247 ? 48.058 53.402 46.821 0.30 28.08 244 SER B N 1
ATOM 4314 C CA A SER B 1 247 ? 48.196 52.570 45.592 0.70 30.37 244 SER B CA 1
ATOM 4315 C CA B SER B 1 247 ? 48.302 52.571 45.636 0.30 27.90 244 SER B CA 1
ATOM 4316 C C A SER B 1 247 ? 48.165 51.077 45.897 0.70 29.04 244 SER B C 1
ATOM 4317 C C B SER B 1 247 ? 48.167 51.087 45.905 0.30 27.98 244 SER B C 1
ATOM 4318 O O A SER B 1 247 ? 47.859 50.299 45.022 0.70 30.04 244 SER B O 1
ATOM 4319 O O B SER B 1 247 ? 47.800 50.332 45.015 0.30 28.39 244 SER B O 1
ATOM 4324 N N . SER B 1 248 ? 48.449 50.677 47.138 1.00 28.31 245 SER B N 1
ATOM 4325 C CA . SER B 1 248 ? 48.370 49.239 47.524 1.00 29.52 245 SER B CA 1
ATOM 4326 C C . SER B 1 248 ? 46.986 48.588 47.321 1.00 28.39 245 SER B C 1
ATOM 4327 O O . SER B 1 248 ? 46.868 47.362 47.246 1.00 29.91 245 SER B O 1
ATOM 4330 N N . VAL B 1 249 ? 45.947 49.413 47.321 1.00 26.93 246 VAL B N 1
ATOM 4331 C CA . VAL B 1 249 ? 44.575 48.947 47.144 1.00 28.87 246 VAL B CA 1
ATOM 4332 C C . VAL B 1 249 ? 44.339 48.414 45.711 1.00 28.60 246 VAL B C 1
ATOM 4333 O O . VAL B 1 249 ? 43.473 47.562 45.491 1.00 27.23 246 VAL B O 1
ATOM 4337 N N . PHE B 1 250 ? 45.146 48.885 44.766 1.00 28.05 247 PHE B N 1
ATOM 4338 C CA . PHE B 1 250 ? 45.061 48.455 43.371 1.00 29.89 247 PHE B CA 1
ATOM 4339 C C . PHE B 1 250 ? 46.421 47.909 42.961 1.00 28.46 247 PHE B C 1
ATOM 4340 O O . PHE B 1 250 ? 47.229 48.635 42.422 1.00 29.53 247 PHE B O 1
ATOM 4348 N N . PRO B 1 251 ? 46.696 46.640 43.256 1.00 28.38 248 PRO B N 1
ATOM 4349 C CA . PRO B 1 251 ? 47.993 46.078 42.893 1.00 30.16 248 PRO B CA 1
ATOM 4350 C C . PRO B 1 251 ? 48.205 46.088 41.382 1.00 30.23 248 PRO B C 1
ATOM 4351 O O . PRO B 1 251 ? 47.299 45.696 40.663 1.00 30.54 248 PRO B O 1
ATOM 4355 N N . LEU B 1 252 ? 49.378 46.525 40.930 1.00 30.23 249 LEU B N 1
ATOM 4356 C CA . LEU B 1 252 ? 49.718 46.574 39.510 1.00 32.47 249 LEU B CA 1
ATOM 4357 C C . LEU B 1 252 ? 51.113 45.989 39.292 1.00 32.30 249 LEU B C 1
ATOM 4358 O O . LEU B 1 252 ? 51.956 46.091 40.160 1.00 33.14 249 LEU B O 1
ATOM 4363 N N . SER B 1 253 ? 51.362 45.391 38.139 1.00 31.45 250 SER B N 1
ATOM 4364 C CA . SER B 1 253 ? 52.686 44.792 37.871 1.00 33.57 250 SER B CA 1
ATOM 4365 C C . SER B 1 253 ? 53.843 45.795 37.812 1.00 31.70 250 SER B C 1
ATOM 4366 O O . SER B 1 253 ? 54.926 45.522 38.280 1.00 31.52 250 SER B O 1
ATOM 4369 N N . ALA B 1 254 ? 53.616 46.953 37.213 1.00 32.51 251 ALA B N 1
ATOM 4370 C CA . ALA B 1 254 ? 54.705 47.919 37.046 1.00 32.44 251 ALA B CA 1
ATOM 4371 C C . ALA B 1 254 ? 54.828 48.890 38.214 1.00 32.95 251 ALA B C 1
ATOM 4372 O O . ALA B 1 254 ? 53.843 49.486 38.630 1.00 30.63 251 ALA B O 1
ATOM 4374 N N . PRO B 1 255 ? 56.047 49.056 38.745 1.00 34.42 252 PRO B N 1
ATOM 4375 C CA . PRO B 1 255 ? 56.194 50.053 39.815 1.00 33.68 252 PRO B CA 1
ATOM 4376 C C . PRO B 1 255 ? 55.926 51.449 39.260 1.00 32.12 252 PRO B C 1
ATOM 4377 O O . PRO B 1 255 ? 56.227 51.722 38.085 1.00 32.27 252 PRO B O 1
ATOM 4381 N N . ARG B 1 256 ? 55.333 52.308 40.078 1.00 31.59 253 ARG B N 1
ATOM 4382 C CA . ARG B 1 256 ? 55.031 53.684 39.680 1.00 32.77 253 ARG B CA 1
ATOM 4383 C C . ARG B 1 256 ? 55.793 54.574 40.660 1.00 31.23 253 ARG B C 1
ATOM 4384 O O . ARG B 1 256 ? 55.880 54.243 41.832 1.00 30.03 253 ARG B O 1
ATOM 4392 N N . PRO B 1 257 ? 56.378 55.677 40.178 1.00 29.68 254 PRO B N 1
ATOM 4393 C CA . PRO B 1 257 ? 57.129 56.539 41.069 1.00 29.82 254 PRO B CA 1
ATOM 4394 C C . PRO B 1 257 ? 56.229 57.382 41.978 1.00 30.71 254 PRO B C 1
ATOM 4395 O O . PRO B 1 257 ? 55.014 57.491 41.723 1.00 28.80 254 PRO B O 1
ATOM 4399 N N . TYR B 1 258 ? 56.825 58.004 42.998 1.00 29.95 255 TYR B N 1
ATOM 4400 C CA . TYR B 1 258 ? 56.062 58.918 43.848 1.00 32.03 255 TYR B CA 1
ATOM 4401 C C . TYR B 1 258 ? 55.477 60.059 42.989 1.00 29.79 255 TYR B C 1
ATOM 4402 O O . TYR B 1 258 ? 54.359 60.495 43.218 1.00 28.46 255 TYR B O 1
ATOM 4411 N N . SER B 1 259 ? 56.216 60.464 41.960 1.00 28.99 256 SER B N 1
ATOM 4412 C CA . SER B 1 259 ? 55.751 61.473 41.030 1.00 29.47 256 SER B CA 1
ATOM 4413 C C . SER B 1 259 ? 56.418 61.338 39.667 1.00 30.28 256 SER B C 1
ATOM 4414 O O . SER B 1 259 ? 57.606 60.988 39.559 1.00 30.12 256 SER B O 1
ATOM 4417 N N . GLU B 1 260 ? 55.609 61.551 38.634 1.00 29.40 257 GLU B N 1
ATOM 4418 C CA . GLU B 1 260 ? 56.091 61.599 37.265 1.00 31.69 257 GLU B CA 1
ATOM 4419 C C . GLU B 1 260 ? 55.658 62.941 36.693 1.00 30.02 257 GLU B C 1
ATOM 4420 O O . GLU B 1 260 ? 55.542 63.099 35.494 1.00 30.74 257 GLU B O 1
ATOM 4426 N N . GLY B 1 261 ? 55.457 63.925 37.574 1.00 29.96 258 GLY B N 1
ATOM 4427 C CA . GLY B 1 261 ? 55.086 65.259 37.127 1.00 31.10 258 GLY B CA 1
ATOM 4428 C C . GLY B 1 261 ? 56.201 65.834 36.267 1.00 31.08 258 GLY B C 1
ATOM 4429 O O . GLY B 1 261 ? 57.391 65.569 36.503 1.00 30.10 258 GLY B O 1
ATOM 4430 N N . ILE B 1 262 ? 55.815 66.572 35.234 1.00 31.08 259 ILE B N 1
ATOM 4431 C CA . ILE B 1 262 ? 56.765 67.229 34.354 1.00 31.55 259 ILE B CA 1
ATOM 4432 C C . ILE B 1 262 ? 56.362 68.668 34.167 1.00 33.20 259 ILE B C 1
ATOM 4433 O O . ILE B 1 262 ? 55.167 69.002 34.193 1.00 33.90 259 ILE B O 1
ATOM 4438 N N . GLU B 1 263 ? 57.359 69.519 33.990 1.00 33.82 260 GLU B N 1
ATOM 4439 C CA . GLU B 1 263 ? 57.127 70.915 33.679 1.00 35.77 260 GLU B CA 1
ATOM 4440 C C . GLU B 1 263 ? 58.152 71.299 32.630 1.00 35.90 260 GLU B C 1
ATOM 4441 O O . GLU B 1 263 ? 59.102 70.547 32.380 1.00 34.09 260 GLU B O 1
ATOM 4447 N N . SER B 1 264 ? 57.950 72.440 31.985 1.00 35.82 261 SER B N 1
ATOM 4448 C CA . SER B 1 264 ? 58.856 72.867 30.946 1.00 36.84 261 SER B CA 1
ATOM 4449 C C . SER B 1 264 ? 59.531 74.174 31.264 1.00 37.85 261 SER B C 1
ATOM 4450 O O . SER B 1 264 ? 58.911 75.101 31.791 1.00 37.93 261 SER B O 1
ATOM 4453 N N . ILE B 1 265 ? 60.816 74.224 30.938 1.00 37.52 262 ILE B N 1
ATOM 4454 C CA . ILE B 1 265 ? 61.614 75.437 31.037 1.00 38.44 262 ILE B CA 1
ATOM 4455 C C . ILE B 1 265 ? 61.811 76.044 29.646 1.00 40.04 262 ILE B C 1
ATOM 4456 O O . ILE B 1 265 ? 62.310 77.162 29.536 1.00 40.13 262 ILE B O 1
ATOM 4461 N N . TYR B 1 266 ? 61.427 75.306 28.595 1.00 40.92 263 TYR B N 1
ATOM 4462 C CA . TYR B 1 266 ? 61.596 75.764 27.216 1.00 43.34 263 TYR B CA 1
ATOM 4463 C C . TYR B 1 266 ? 60.318 76.148 26.449 1.00 46.36 263 TYR B C 1
ATOM 4464 O O . TYR B 1 266 ? 60.423 76.803 25.422 1.00 48.86 263 TYR B O 1
ATOM 4489 N N . SER B 1 268 ? 58.034 78.269 27.190 1.00 55.06 265 SER B N 1
ATOM 4490 C CA . SER B 1 268 ? 57.911 79.729 27.253 1.00 59.10 265 SER B CA 1
ATOM 4491 C C . SER B 1 268 ? 58.591 80.516 26.124 1.00 60.83 265 SER B C 1
ATOM 4492 O O . SER B 1 268 ? 58.080 81.537 25.704 1.00 61.33 265 SER B O 1
ATOM 4495 N N . ILE B 1 269 ? 59.744 80.053 25.649 1.00 61.89 266 ILE B N 1
ATOM 4496 C CA . ILE B 1 269 ? 60.459 80.774 24.587 1.00 62.77 266 ILE B CA 1
ATOM 4497 C C . ILE B 1 269 ? 59.782 80.665 23.199 1.00 62.15 266 ILE B C 1
ATOM 4498 O O . ILE B 1 269 ? 60.073 81.461 22.324 1.00 62.61 266 ILE B O 1
ATOM 4503 N N . LEU B 1 270 ? 58.862 79.714 23.017 1.00 60.27 267 LEU B N 1
ATOM 4504 C CA . LEU B 1 270 ? 58.146 79.546 21.742 1.00 60.50 267 LEU B CA 1
ATOM 4505 C C . LEU B 1 270 ? 56.955 80.511 21.716 1.00 60.99 267 LEU B C 1
ATOM 4506 O O . LEU B 1 270 ? 55.812 80.115 21.925 1.00 58.80 267 LEU B O 1
ATOM 4511 N N . SER B 1 271 ? 57.259 81.780 21.438 1.00 61.69 268 SER B N 1
ATOM 4512 C CA . SER B 1 271 ? 56.280 82.885 21.445 1.00 64.72 268 SER B CA 1
ATOM 4513 C C . SER B 1 271 ? 54.872 82.598 20.935 1.00 64.10 268 SER B C 1
ATOM 4514 O O . SER B 1 271 ? 53.908 82.724 21.691 1.00 63.29 268 SER B O 1
ATOM 4517 N N . ASP B 1 272 ? 54.755 82.213 19.667 1.00 65.49 269 ASP B N 1
ATOM 4518 C CA . ASP B 1 272 ? 53.427 82.004 19.058 1.00 66.11 269 ASP B CA 1
ATOM 4519 C C . ASP B 1 272 ? 52.916 80.553 19.027 1.00 61.63 269 ASP B C 1
ATOM 4520 O O . ASP B 1 272 ? 51.918 80.276 18.378 1.00 61.23 269 ASP B O 1
ATOM 4525 N N . ALA B 1 273 ? 53.579 79.637 19.728 1.00 57.67 270 ALA B N 1
ATOM 4526 C CA . ALA B 1 273 ? 53.117 78.249 19.759 1.00 56.40 270 ALA B CA 1
ATOM 4527 C C . ALA B 1 273 ? 51.894 78.118 20.680 1.00 53.62 270 ALA B C 1
ATOM 4528 O O . ALA B 1 273 ? 51.799 78.834 21.670 1.00 52.16 270 ALA B O 1
ATOM 4530 N N . PRO B 1 274 ? 50.949 77.216 20.355 1.00 53.89 271 PRO B N 1
ATOM 4531 C CA . PRO B 1 274 ? 49.812 77.027 21.268 1.00 53.57 271 PRO B CA 1
ATOM 4532 C C . PRO B 1 274 ? 50.317 76.376 22.569 1.00 53.89 271 PRO B C 1
ATOM 4533 O O . PRO B 1 274 ? 51.009 75.368 22.493 1.00 53.47 271 PRO B O 1
ATOM 4537 N N . LYS B 1 275 ? 49.994 76.962 23.728 1.00 54.33 272 LYS B N 1
ATOM 4538 C CA . LYS B 1 275 ? 50.486 76.478 25.025 1.00 54.43 272 LYS B CA 1
ATOM 4539 C C . LYS B 1 275 ? 49.426 75.768 25.855 1.00 52.24 272 LYS B C 1
ATOM 4540 O O . LYS B 1 275 ? 48.235 76.006 25.673 1.00 53.55 272 LYS B O 1
ATOM 4546 N N . PRO B 1 276 ? 49.867 74.907 26.786 1.00 49.87 273 PRO B N 1
ATOM 4547 C CA . PRO B 1 276 ? 48.922 74.334 27.729 1.00 48.95 273 PRO B CA 1
ATOM 4548 C C . PRO B 1 276 ? 48.677 75.387 28.829 1.00 47.34 273 PRO B C 1
ATOM 4549 O O . PRO B 1 276 ? 49.428 76.353 28.925 1.00 46.78 273 PRO B O 1
ATOM 4553 N N . SER B 1 277 ? 47.637 75.204 29.634 1.00 44.92 274 SER B N 1
ATOM 4554 C CA . SER B 1 277 ? 47.296 76.158 30.688 1.00 44.81 274 SER B CA 1
ATOM 4555 C C . SER B 1 277 ? 47.367 75.459 32.069 1.00 42.48 274 SER B C 1
ATOM 4556 O O . SER B 1 277 ? 48.156 74.529 32.246 1.00 41.14 274 SER B O 1
ATOM 4559 N N . LEU B 1 278 ? 46.589 75.936 33.042 1.00 41.44 275 LEU B N 1
ATOM 4560 C CA . LEU B 1 278 ? 46.531 75.329 34.383 1.00 41.67 275 LEU B CA 1
ATOM 4561 C C . LEU B 1 278 ? 45.732 74.022 34.284 1.00 38.72 275 LEU B C 1
ATOM 4562 O O . LEU B 1 278 ? 44.751 73.944 33.540 1.00 37.29 275 LEU B O 1
ATOM 4567 N N . TRP B 1 279 ? 46.121 73.012 35.051 1.00 35.99 276 TRP B N 1
ATOM 4568 C CA . TRP B 1 279 ? 45.438 71.719 34.966 1.00 34.70 276 TRP B CA 1
ATOM 4569 C C . TRP B 1 279 ? 43.911 71.756 35.156 1.00 34.72 276 TRP B C 1
ATOM 4570 O O . TRP B 1 279 ? 43.218 71.074 34.420 1.00 35.93 276 TRP B O 1
ATOM 4581 N N A LYS B 1 280 ? 43.391 72.612 36.040 0.50 36.34 277 LYS B N 1
ATOM 4582 N N B LYS B 1 280 ? 43.426 72.425 36.208 0.50 35.33 277 LYS B N 1
ATOM 4583 C CA A LYS B 1 280 ? 41.923 72.718 36.203 0.50 38.44 277 LYS B CA 1
ATOM 4584 C CA B LYS B 1 280 ? 41.981 72.455 36.524 0.50 36.44 277 LYS B CA 1
ATOM 4585 C C A LYS B 1 280 ? 41.214 73.364 35.019 0.50 38.07 277 LYS B C 1
ATOM 4586 C C B LYS B 1 280 ? 41.182 72.983 35.348 0.50 36.22 277 LYS B C 1
ATOM 4587 O O A LYS B 1 280 ? 40.153 72.881 34.632 0.50 37.15 277 LYS B O 1
ATOM 4588 O O B LYS B 1 280 ? 40.159 72.437 34.961 0.50 34.78 277 LYS B O 1
ATOM 4599 N N A SER B 1 281 ? 41.771 74.439 34.445 0.70 39.22 278 SER B N 1
ATOM 4600 N N B SER B 1 281 ? 41.697 74.066 34.767 0.30 37.13 278 SER B N 1
ATOM 4601 C CA A SER B 1 281 ? 41.142 75.051 33.283 0.70 40.82 278 SER B CA 1
ATOM 4602 C CA B SER B 1 281 ? 41.078 74.713 33.610 0.30 38.84 278 SER B CA 1
ATOM 4603 C C A SER B 1 281 ? 41.159 74.048 32.130 0.70 40.10 278 SER B C 1
ATOM 4604 C C B SER B 1 281 ? 41.081 73.783 32.397 0.30 38.54 278 SER B C 1
ATOM 4605 O O A SER B 1 281 ? 40.170 73.913 31.408 0.70 40.15 278 SER B O 1
ATOM 4606 O O B SER B 1 281 ? 40.025 73.522 31.826 0.30 38.66 278 SER B O 1
ATOM 4611 N N . ASP B 1 282 ? 42.266 73.315 31.989 1.00 38.06 279 ASP B N 1
ATOM 4612 C CA . ASP B 1 282 ? 42.392 72.347 30.869 1.00 38.77 279 ASP B CA 1
ATOM 4613 C C . ASP B 1 282 ? 41.503 71.114 31.068 1.00 36.97 279 ASP B C 1
ATOM 4614 O O . ASP B 1 282 ? 40.907 70.604 30.119 1.00 36.50 279 ASP B O 1
ATOM 4619 N N . LEU B 1 283 ? 41.408 70.656 32.307 1.00 35.03 280 LEU B N 1
ATOM 4620 C CA . LEU B 1 283 ? 40.539 69.521 32.618 1.00 35.09 280 LEU B CA 1
ATOM 4621 C C . LEU B 1 283 ? 39.079 69.927 32.437 1.00 35.83 280 LEU B C 1
ATOM 4622 O O . LEU B 1 283 ? 38.290 69.171 31.875 1.00 35.67 280 LEU B O 1
ATOM 4627 N N . ALA B 1 284 ? 38.728 71.121 32.908 1.00 36.27 281 ALA B N 1
ATOM 4628 C CA . ALA B 1 284 ? 37.343 71.598 32.796 1.00 38.62 281 ALA B CA 1
ATOM 4629 C C . ALA B 1 284 ? 36.866 71.637 31.348 1.00 40.73 281 ALA B C 1
ATOM 4630 O O . ALA B 1 284 ? 35.760 71.176 31.051 1.00 40.19 281 ALA B O 1
ATOM 4632 N N . LYS B 1 285 ? 37.700 72.176 30.452 1.00 43.05 282 LYS B N 1
ATOM 4633 C CA . LYS B 1 285 ? 37.350 72.247 29.022 1.00 46.85 282 LYS B CA 1
ATOM 4634 C C . LYS B 1 285 ? 37.112 70.863 28.442 1.00 44.27 282 LYS B C 1
ATOM 4635 O O . LYS B 1 285 ? 36.181 70.671 27.670 1.00 46.56 282 LYS B O 1
ATOM 4641 N N . TYR B 1 286 ? 37.944 69.898 28.819 1.00 40.87 283 TYR B N 1
ATOM 4642 C CA . TYR B 1 286 ? 37.775 68.536 28.323 1.00 40.44 283 TYR B CA 1
ATOM 4643 C C . TYR B 1 286 ? 36.525 67.870 28.901 1.00 40.62 283 TYR B C 1
ATOM 4644 O O . TYR B 1 286 ? 35.752 67.252 28.159 1.00 41.32 283 TYR B O 1
ATOM 4653 N N . VAL B 1 287 ? 36.315 68.001 30.213 1.00 39.17 284 VAL B N 1
ATOM 4654 C CA . VAL B 1 287 ? 35.134 67.423 30.854 1.00 39.59 284 VAL B CA 1
ATOM 4655 C C . VAL B 1 287 ? 33.873 68.041 30.255 1.00 43.08 284 VAL B C 1
ATOM 4656 O O . VAL B 1 287 ? 32.854 67.370 30.150 1.00 44.33 284 VAL B O 1
ATOM 4660 N N . GLY B 1 288 ? 33.954 69.306 29.842 1.00 45.21 285 GLY B N 1
ATOM 4661 C CA . GLY B 1 288 ? 32.813 69.985 29.220 1.00 48.83 285 GLY B CA 1
ATOM 4662 C C . GLY B 1 288 ? 32.304 69.294 27.961 1.00 50.81 285 GLY B C 1
ATOM 4663 O O . GLY B 1 288 ? 31.128 69.400 27.633 1.00 53.61 285 GLY B O 1
ATOM 4664 N N . THR B 1 289 ? 33.179 68.556 27.273 1.00 51.36 286 THR B N 1
ATOM 4665 C CA . THR B 1 289 ? 32.794 67.841 26.048 1.00 51.94 286 THR B CA 1
ATOM 4666 C C . THR B 1 289 ? 31.932 66.602 26.304 1.00 52.71 286 THR B C 1
ATOM 4667 O O . THR B 1 289 ? 31.395 66.039 25.360 1.00 56.51 286 THR B O 1
ATOM 4671 N N . PHE B 1 290 ? 31.815 66.159 27.556 1.00 52.25 287 PHE B N 1
ATOM 4672 C CA . PHE B 1 290 ? 30.969 65.004 27.889 1.00 54.45 287 PHE B CA 1
ATOM 4673 C C . PHE B 1 290 ? 29.506 65.426 28.074 1.00 60.79 287 PHE B C 1
ATOM 4674 O O . PHE B 1 290 ? 28.614 64.604 27.938 1.00 64.32 287 PHE B O 1
ATOM 4682 N N . LEU B 1 291 ? 29.296 66.698 28.412 1.00 68.74 288 LEU B N 1
ATOM 4683 C CA . LEU B 1 291 ? 27.963 67.311 28.571 1.00 78.78 288 LEU B CA 1
ATOM 4684 C C . LEU B 1 291 ? 28.115 68.824 28.748 1.00 80.84 288 LEU B C 1
ATOM 4685 O O . LEU B 1 291 ? 28.050 69.581 27.777 1.00 83.03 288 LEU B O 1
ATOM 4690 N N . LYS C 1 5 ? 87.531 39.195 -1.620 1.00 82.46 2 LYS C N 1
ATOM 4691 C CA . LYS C 1 5 ? 87.843 38.414 -0.375 1.00 79.71 2 LYS C CA 1
ATOM 4692 C C . LYS C 1 5 ? 87.658 39.352 0.836 1.00 71.51 2 LYS C C 1
ATOM 4693 O O . LYS C 1 5 ? 88.447 40.281 1.023 1.00 70.88 2 LYS C O 1
ATOM 4699 N N A ARG C 1 6 ? 86.619 39.102 1.637 0.50 67.80 3 ARG C N 1
ATOM 4700 N N B ARG C 1 6 ? 86.620 39.105 1.637 0.50 67.38 3 ARG C N 1
ATOM 4701 C CA A ARG C 1 6 ? 86.313 39.941 2.808 0.50 63.12 3 ARG C CA 1
ATOM 4702 C CA B ARG C 1 6 ? 86.313 39.942 2.809 0.50 62.49 3 ARG C CA 1
ATOM 4703 C C A ARG C 1 6 ? 87.365 39.828 3.923 0.50 58.11 3 ARG C C 1
ATOM 4704 C C B ARG C 1 6 ? 87.362 39.829 3.926 0.50 57.76 3 ARG C C 1
ATOM 4705 O O A ARG C 1 6 ? 87.723 38.727 4.338 0.50 57.75 3 ARG C O 1
ATOM 4706 O O B ARG C 1 6 ? 87.713 38.728 4.348 0.50 57.38 3 ARG C O 1
ATOM 4721 N N . LYS C 1 7 ? 87.843 40.974 4.404 1.00 54.11 4 LYS C N 1
ATOM 4722 C CA . LYS C 1 7 ? 88.862 41.015 5.458 1.00 50.89 4 LYS C CA 1
ATOM 4723 C C . LYS C 1 7 ? 88.277 41.209 6.883 1.00 45.50 4 LYS C C 1
ATOM 4724 O O . LYS C 1 7 ? 87.530 42.161 7.130 1.00 42.91 4 LYS C O 1
ATOM 4730 N N . ILE C 1 8 ? 88.648 40.301 7.790 1.00 42.30 5 ILE C N 1
ATOM 4731 C CA . ILE C 1 8 ? 88.299 40.371 9.204 1.00 39.91 5 ILE C CA 1
ATOM 4732 C C . ILE C 1 8 ? 89.590 40.692 9.998 1.00 38.43 5 ILE C C 1
ATOM 4733 O O . ILE C 1 8 ? 90.610 40.025 9.812 1.00 38.52 5 ILE C O 1
ATOM 4738 N N A LEU C 1 9 ? 89.542 41.721 10.845 0.50 36.59 6 LEU C N 1
ATOM 4739 N N B LEU C 1 9 ? 89.525 41.728 10.833 0.50 36.98 6 LEU C N 1
ATOM 4740 C CA A LEU C 1 9 ? 90.682 42.109 11.698 0.50 36.01 6 LEU C CA 1
ATOM 4741 C CA B LEU C 1 9 ? 90.626 42.112 11.717 0.50 36.56 6 LEU C CA 1
ATOM 4742 C C A LEU C 1 9 ? 90.276 41.866 13.156 0.50 34.76 6 LEU C C 1
ATOM 4743 C C B LEU C 1 9 ? 90.180 41.723 13.122 0.50 35.07 6 LEU C C 1
ATOM 4744 O O A LEU C 1 9 ? 89.281 42.422 13.627 0.50 34.53 6 LEU C O 1
ATOM 4745 O O B LEU C 1 9 ? 89.046 42.020 13.521 0.50 34.41 6 LEU C O 1
ATOM 4754 N N . ILE C 1 10 ? 91.043 41.026 13.853 1.00 34.75 7 ILE C N 1
ATOM 4755 C CA . ILE C 1 10 ? 90.733 40.604 15.224 1.00 34.28 7 ILE C CA 1
ATOM 4756 C C . ILE C 1 10 ? 91.747 41.079 16.270 1.00 33.60 7 ILE C C 1
ATOM 4757 O O . ILE C 1 10 ? 92.959 40.859 16.123 1.00 33.20 7 ILE C O 1
ATOM 4762 N N . THR C 1 11 ? 91.243 41.732 17.319 1.00 32.81 8 THR C N 1
ATOM 4763 C CA . THR C 1 11 ? 92.065 42.100 18.477 1.00 32.75 8 THR C CA 1
ATOM 4764 C C . THR C 1 11 ? 91.800 41.005 19.520 1.00 32.62 8 THR C C 1
ATOM 4765 O O . THR C 1 11 ? 90.695 40.482 19.590 1.00 32.77 8 THR C O 1
ATOM 4769 N N . GLY C 1 12 ? 92.803 40.671 20.325 1.00 34.57 9 GLY C N 1
ATOM 4770 C CA . GLY C 1 12 ? 92.679 39.642 21.367 1.00 35.17 9 GLY C CA 1
ATOM 4771 C C . GLY C 1 12 ? 92.452 38.268 20.767 1.00 37.11 9 GLY C C 1
ATOM 4772 O O . GLY C 1 12 ? 91.801 37.419 21.374 1.00 37.65 9 GLY C O 1
ATOM 4773 N N . GLY C 1 13 ? 92.984 38.050 19.566 1.00 37.98 10 GLY C N 1
ATOM 4774 C CA . GLY C 1 13 ? 92.792 36.788 18.870 1.00 40.58 10 GLY C CA 1
ATOM 4775 C C . GLY C 1 13 ? 93.406 35.573 19.545 1.00 43.53 10 GLY C C 1
ATOM 4776 O O . GLY C 1 13 ? 93.012 34.452 19.239 1.00 45.42 10 GLY C O 1
ATOM 4777 N N . THR C 1 14 ? 94.372 35.786 20.443 1.00 44.07 11 THR C N 1
ATOM 4778 C CA . THR C 1 14 ? 95.008 34.670 21.156 1.00 47.49 11 THR C CA 1
ATOM 4779 C C . THR C 1 14 ? 94.415 34.478 22.556 1.00 47.67 11 THR C C 1
ATOM 4780 O O . THR C 1 14 ? 94.883 33.645 23.319 1.00 50.16 11 THR C O 1
ATOM 4784 N N . GLY C 1 15 ? 93.396 35.265 22.894 1.00 45.77 12 GLY C N 1
ATOM 4785 C CA . GLY C 1 15 ? 92.702 35.103 24.163 1.00 45.30 12 GLY C CA 1
ATOM 4786 C C . GLY C 1 15 ? 91.844 33.853 24.057 1.00 46.49 12 GLY C C 1
ATOM 4787 O O . GLY C 1 15 ? 91.741 33.240 22.996 1.00 45.09 12 GLY C O 1
ATOM 4796 N N . LEU C 1 17 ? 88.436 33.282 24.111 1.00 43.47 14 LEU C N 1
ATOM 4797 C CA . LEU C 1 17 ? 87.360 33.396 23.123 1.00 41.33 14 LEU C CA 1
ATOM 4798 C C . LEU C 1 17 ? 87.900 33.677 21.733 1.00 40.32 14 LEU C C 1
ATOM 4799 O O . LEU C 1 17 ? 87.478 33.062 20.750 1.00 39.69 14 LEU C O 1
ATOM 4804 N N . GLY C 1 18 ? 88.802 34.645 21.650 1.00 39.15 15 GLY C N 1
ATOM 4805 C CA . GLY C 1 18 ? 89.407 35.015 20.379 1.00 39.55 15 GLY C CA 1
ATOM 4806 C C . GLY C 1 18 ? 90.014 33.851 19.623 1.00 40.01 15 GLY C C 1
ATOM 4807 O O . GLY C 1 18 ? 89.910 33.785 18.403 1.00 41.52 15 GLY C O 1
ATOM 4808 N N . ALA C 1 19 ? 90.646 32.938 20.352 1.00 41.65 16 ALA C N 1
ATOM 4809 C CA . ALA C 1 19 ? 91.269 31.771 19.745 1.00 43.42 16 ALA C CA 1
ATOM 4810 C C . ALA C 1 19 ? 90.210 30.837 19.158 1.00 44.08 16 ALA C C 1
ATOM 4811 O O . ALA C 1 19 ? 90.419 30.250 18.084 1.00 44.55 16 ALA C O 1
ATOM 4813 N N . TYR C 1 20 ? 89.074 30.708 19.842 1.00 44.59 17 TYR C N 1
ATOM 4814 C CA . TYR C 1 20 ? 87.986 29.864 19.323 1.00 45.64 17 TYR C CA 1
ATOM 4815 C C . TYR C 1 20 ? 87.433 30.440 18.024 1.00 43.90 17 TYR C C 1
ATOM 4816 O O . TYR C 1 20 ? 87.218 29.702 17.060 1.00 43.74 17 TYR C O 1
ATOM 4825 N N . VAL C 1 21 ? 87.229 31.758 18.003 1.00 41.17 18 VAL C N 1
ATOM 4826 C CA . VAL C 1 21 ? 86.702 32.438 16.826 1.00 39.88 18 VAL C CA 1
ATOM 4827 C C . VAL C 1 21 ? 87.693 32.374 15.640 1.00 41.63 18 VAL C C 1
ATOM 4828 O O . VAL C 1 21 ? 87.283 32.111 14.496 1.00 40.42 18 VAL C O 1
ATOM 4832 N N . THR C 1 22 ? 88.978 32.607 15.923 1.00 41.56 19 THR C N 1
ATOM 4833 C CA . THR C 1 22 ? 90.033 32.556 14.907 1.00 43.73 19 THR C CA 1
ATOM 4834 C C . THR C 1 22 ? 90.073 31.162 14.276 1.00 46.46 19 THR C C 1
ATOM 4835 O O . THR C 1 22 ? 90.113 31.013 13.054 1.00 49.79 19 THR C O 1
ATOM 4839 N N . SER C 1 23 ? 90.017 30.147 15.124 1.00 47.94 20 SER C N 1
ATOM 4840 C CA . SER C 1 23 ? 90.021 28.760 14.682 1.00 50.50 20 SER C CA 1
ATOM 4841 C C . SER C 1 23 ? 88.781 28.440 13.797 1.00 50.76 20 SER C C 1
ATOM 4842 O O . SER C 1 23 ? 88.916 27.870 12.707 1.00 50.12 20 SER C O 1
ATOM 4845 N N . ALA C 1 24 ? 87.594 28.861 14.235 1.00 47.82 21 ALA C N 1
ATOM 4846 C CA . ALA C 1 24 ? 86.358 28.596 13.477 1.00 48.15 21 ALA C CA 1
ATOM 4847 C C . ALA C 1 24 ? 86.310 29.300 12.120 1.00 48.88 21 ALA C C 1
ATOM 4848 O O . ALA C 1 24 ? 85.642 28.824 11.205 1.00 51.41 21 ALA C O 1
ATOM 4850 N N . LEU C 1 25 ? 87.017 30.419 11.981 1.00 47.80 22 LEU C N 1
ATOM 4851 C CA . LEU C 1 25 ? 87.060 31.148 10.706 1.00 49.11 22 LEU C CA 1
ATOM 4852 C C . LEU C 1 25 ? 88.038 30.545 9.682 1.00 54.64 22 LEU C C 1
ATOM 4853 O O . LEU C 1 25 ? 88.095 31.004 8.549 1.00 53.62 22 LEU C O 1
ATOM 4858 N N . LYS C 1 26 ? 88.792 29.514 10.062 1.00 60.47 23 LYS C N 1
ATOM 4859 C CA . LYS C 1 26 ? 89.760 28.904 9.134 1.00 67.44 23 LYS C CA 1
ATOM 4860 C C . LYS C 1 26 ? 89.125 28.249 7.913 1.00 74.18 23 LYS C C 1
ATOM 4861 O O . LYS C 1 26 ? 89.704 28.289 6.825 1.00 76.98 23 LYS C O 1
ATOM 4867 N N . ASP C 1 27 ? 87.947 27.653 8.084 1.00 79.99 24 ASP C N 1
ATOM 4868 C CA . ASP C 1 27 ? 87.242 27.022 6.954 1.00 87.65 24 ASP C CA 1
ATOM 4869 C C . ASP C 1 27 ? 86.130 27.951 6.426 1.00 86.28 24 ASP C C 1
ATOM 4870 O O . ASP C 1 27 ? 84.957 27.570 6.326 1.00 89.30 24 ASP C O 1
ATOM 4875 N N . THR C 1 28 ? 86.534 29.184 6.118 1.00 76.48 25 THR C N 1
ATOM 4876 C CA . THR C 1 28 ? 85.667 30.208 5.536 1.00 71.17 25 THR C CA 1
ATOM 4877 C C . THR C 1 28 ? 86.499 30.915 4.473 1.00 68.92 25 THR C C 1
ATOM 4878 O O . THR C 1 28 ? 87.716 30.708 4.387 1.00 65.17 25 THR C O 1
ATOM 4882 N N . ASP C 1 29 ? 85.857 31.773 3.691 1.00 68.40 26 ASP C N 1
ATOM 4883 C CA . ASP C 1 29 ? 86.553 32.509 2.633 1.00 68.03 26 ASP C CA 1
ATOM 4884 C C . ASP C 1 29 ? 87.095 33.863 3.081 1.00 62.96 26 ASP C C 1
ATOM 4885 O O . ASP C 1 29 ? 87.594 34.633 2.256 1.00 62.25 26 ASP C O 1
ATOM 4890 N N . TYR C 1 30 ? 87.042 34.144 4.384 1.00 57.53 27 TYR C N 1
ATOM 4891 C CA . TYR C 1 30 ? 87.548 35.402 4.886 1.00 53.36 27 TYR C CA 1
ATOM 4892 C C . TYR C 1 30 ? 89.084 35.415 4.976 1.00 51.56 27 TYR C C 1
ATOM 4893 O O . TYR C 1 30 ? 89.744 34.372 5.186 1.00 50.39 27 TYR C O 1
ATOM 4902 N N . ASN C 1 31 ? 89.628 36.614 4.760 1.00 51.68 28 ASN C N 1
ATOM 4903 C CA . ASN C 1 31 ? 91.041 36.904 4.941 1.00 51.74 28 ASN C CA 1
ATOM 4904 C C . ASN C 1 31 ? 91.090 37.416 6.404 1.00 48.93 28 ASN C C 1
ATOM 4905 O O . ASN C 1 31 ? 90.627 38.520 6.683 1.00 46.11 28 ASN C O 1
ATOM 4910 N N . VAL C 1 32 ? 91.610 36.597 7.318 1.00 46.91 29 VAL C N 1
ATOM 4911 C CA . VAL C 1 32 ? 91.645 36.927 8.746 1.00 47.09 29 VAL C CA 1
ATOM 4912 C C . VAL C 1 32 ? 93.001 37.493 9.172 1.00 46.13 29 VAL C C 1
ATOM 4913 O O . VAL C 1 32 ? 94.043 36.870 8.931 1.00 46.37 29 VAL C O 1
ATOM 4917 N N . ILE C 1 33 ? 92.979 38.665 9.803 1.00 43.88 30 ILE C N 1
ATOM 4918 C CA . ILE C 1 33 ? 94.196 39.309 10.307 1.00 44.30 30 ILE C CA 1
ATOM 4919 C C . ILE C 1 33 ? 94.083 39.368 11.813 1.00 41.75 30 ILE C C 1
ATOM 4920 O O . ILE C 1 33 ? 93.158 39.991 12.329 1.00 40.97 30 ILE C O 1
ATOM 4925 N N . VAL C 1 34 ? 94.989 38.686 12.504 1.00 39.58 31 VAL C N 1
ATOM 4926 C CA . VAL C 1 34 ? 95.028 38.665 13.959 1.00 40.01 31 VAL C CA 1
ATOM 4927 C C . VAL C 1 34 ? 96.120 39.643 14.362 1.00 38.21 31 VAL C C 1
ATOM 4928 O O . VAL C 1 34 ? 97.283 39.445 14.003 1.00 38.00 31 VAL C O 1
ATOM 4932 N N . THR C 1 35 ? 95.759 40.707 15.079 1.00 36.13 32 THR C N 1
ATOM 4933 C CA . THR C 1 35 ? 96.758 41.704 15.471 1.00 35.76 32 THR C CA 1
ATOM 4934 C C . THR C 1 35 ? 97.738 41.141 16.484 1.00 35.70 32 THR C C 1
ATOM 4935 O O . THR C 1 35 ? 97.403 40.240 17.257 1.00 36.03 32 THR C O 1
ATOM 4939 N N . GLU C 1 36 ? 98.942 41.695 16.478 1.00 35.64 33 GLU C N 1
ATOM 4940 C CA . GLU C 1 36 ? 100.014 41.278 17.369 1.00 37.17 33 GLU C CA 1
ATOM 4941 C C . GLU C 1 36 ? 100.717 42.513 17.889 1.00 36.21 33 GLU C C 1
ATOM 4942 O O . GLU C 1 36 ? 100.435 43.633 17.447 1.00 33.30 33 GLU C O 1
ATOM 4948 N N . ARG C 1 37 ? 101.679 42.285 18.786 1.00 34.89 34 ARG C N 1
ATOM 4949 C CA . ARG C 1 37 ? 102.432 43.366 19.401 1.00 35.04 34 ARG C CA 1
ATOM 4950 C C . ARG C 1 37 ? 103.110 44.278 18.370 1.00 34.87 34 ARG C C 1
ATOM 4951 O O . ARG C 1 37 ? 103.210 45.475 18.594 1.00 31.78 34 ARG C O 1
ATOM 4959 N N . ASN C 1 38 ? 103.512 43.736 17.220 1.00 35.63 35 ASN C N 1
ATOM 4960 C CA . ASN C 1 38 ? 104.156 44.587 16.216 1.00 37.38 35 ASN C CA 1
ATOM 4961 C C . ASN C 1 38 ? 103.179 45.492 15.427 1.00 37.65 35 ASN C C 1
ATOM 4962 O O . ASN C 1 38 ? 103.633 46.393 14.732 1.00 39.69 35 ASN C O 1
ATOM 4967 N N . THR C 1 39 ? 101.859 45.288 15.569 1.00 35.62 36 THR C N 1
ATOM 4968 C CA . THR C 1 39 ? 100.869 46.111 14.833 1.00 34.97 36 THR C CA 1
ATOM 4969 C C . THR C 1 39 ? 99.861 46.877 15.710 1.00 33.96 36 THR C C 1
ATOM 4970 O O . THR C 1 39 ? 99.440 47.984 15.336 1.00 33.57 36 THR C O 1
ATOM 4974 N N . LEU C 1 40 ? 99.468 46.307 16.856 1.00 32.44 37 LEU C N 1
ATOM 4975 C CA . LEU C 1 40 ? 98.467 46.956 17.703 1.00 31.85 37 LEU C CA 1
ATOM 4976 C C . LEU C 1 40 ? 98.576 46.570 19.166 1.00 30.60 37 LEU C C 1
ATOM 4977 O O . LEU C 1 40 ? 98.667 45.401 19.499 1.00 31.37 37 LEU C O 1
ATOM 4982 N N . ASN C 1 41 ? 98.558 47.576 20.034 1.00 29.50 38 ASN C N 1
ATOM 4983 C CA . ASN C 1 41 ? 98.612 47.369 21.469 1.00 28.84 38 ASN C CA 1
ATOM 4984 C C . ASN C 1 41 ? 97.574 48.266 22.144 1.00 28.58 38 ASN C C 1
ATOM 4985 O O . ASN C 1 41 ? 97.536 49.483 21.899 1.00 28.64 38 ASN C O 1
ATOM 4990 N N . LEU C 1 42 ? 96.738 47.673 22.991 1.00 28.57 39 LEU C N 1
ATOM 4991 C CA . LEU C 1 42 ? 95.770 48.462 23.752 1.00 28.54 39 LEU C CA 1
ATOM 4992 C C . LEU C 1 42 ? 96.464 49.536 24.585 1.00 28.11 39 LEU C C 1
ATOM 4993 O O . LEU C 1 42 ? 95.871 50.569 24.840 1.00 27.42 39 LEU C O 1
ATOM 4998 N N . SER C 1 43 ? 97.709 49.282 25.001 1.00 27.88 40 SER C N 1
ATOM 4999 C CA . SER C 1 43 ? 98.483 50.260 25.792 1.00 27.47 40 SER C CA 1
ATOM 5000 C C . SER C 1 43 ? 98.895 51.513 25.011 1.00 28.47 40 SER C C 1
ATOM 5001 O O . SER C 1 43 ? 99.309 52.532 25.621 1.00 27.91 40 SER C O 1
ATOM 5004 N N . VAL C 1 44 ? 98.819 51.433 23.680 1.00 28.54 41 VAL C N 1
ATOM 5005 C CA . VAL C 1 44 ? 99.177 52.538 22.804 1.00 30.05 41 VAL C CA 1
ATOM 5006 C C . VAL C 1 44 ? 97.996 52.824 21.861 1.00 30.53 41 VAL C C 1
ATOM 5007 O O . VAL C 1 44 ? 98.041 52.516 20.663 1.00 29.48 41 VAL C O 1
ATOM 5011 N N . PRO C 1 45 ? 96.922 53.421 22.403 1.00 29.92 42 PRO C N 1
ATOM 5012 C CA . PRO C 1 45 ? 95.758 53.761 21.570 1.00 30.07 42 PRO C CA 1
ATOM 5013 C C . PRO C 1 45 ? 96.078 54.782 20.483 1.00 31.66 42 PRO C C 1
ATOM 5014 O O . PRO C 1 45 ? 95.400 54.807 19.434 1.00 30.61 42 PRO C O 1
ATOM 5018 N N . GLU C 1 46 ? 97.129 55.581 20.710 1.00 31.74 43 GLU C N 1
ATOM 5019 C CA . GLU C 1 46 ? 97.550 56.615 19.768 1.00 33.59 43 GLU C CA 1
ATOM 5020 C C . GLU C 1 46 ? 98.030 56.096 18.410 1.00 34.06 43 GLU C C 1
ATOM 5021 O O . GLU C 1 46 ? 98.131 56.879 17.468 1.00 35.00 43 GLU C O 1
ATOM 5027 N N . ALA C 1 47 ? 98.369 54.806 18.324 1.00 34.71 44 ALA C N 1
ATOM 5028 C CA . ALA C 1 47 ? 98.850 54.194 17.076 1.00 34.81 44 ALA C CA 1
ATOM 5029 C C . ALA C 1 47 ? 97.801 53.304 16.378 1.00 35.34 44 ALA C C 1
ATOM 5030 O O . ALA C 1 47 ? 98.059 52.770 15.289 1.00 36.13 44 ALA C O 1
ATOM 5032 N N . ILE C 1 48 ? 96.608 53.188 16.965 1.00 33.48 45 ILE C N 1
ATOM 5033 C CA . ILE C 1 48 ? 95.562 52.302 16.434 1.00 32.93 45 ILE C CA 1
ATOM 5034 C C . ILE C 1 48 ? 94.846 52.763 15.154 1.00 34.80 45 ILE C C 1
ATOM 5035 O O . ILE C 1 48 ? 94.655 51.957 14.234 1.00 34.48 45 ILE C O 1
ATOM 5040 N N . PHE C 1 49 ? 94.425 54.026 15.117 1.00 35.34 46 PHE C N 1
ATOM 5041 C CA . PHE C 1 49 ? 93.658 54.557 13.987 1.00 36.90 46 PHE C CA 1
ATOM 5042 C C . PHE C 1 49 ? 94.392 54.413 12.652 1.00 38.97 46 PHE C C 1
ATOM 5043 O O . PHE C 1 49 ? 93.812 53.898 11.675 1.00 38.64 46 PHE C O 1
ATOM 5051 N N A SER C 1 50 ? 95.654 54.843 12.618 0.70 39.15 47 SER C N 1
ATOM 5052 N N B SER C 1 50 ? 95.656 54.843 12.619 0.30 38.49 47 SER C N 1
ATOM 5053 C CA A SER C 1 50 ? 96.462 54.766 11.401 0.70 41.90 47 SER C CA 1
ATOM 5054 C CA B SER C 1 50 ? 96.472 54.782 11.402 0.30 39.98 47 SER C CA 1
ATOM 5055 C C A SER C 1 50 ? 96.614 53.337 10.911 0.70 41.06 47 SER C C 1
ATOM 5056 C C B SER C 1 50 ? 96.657 53.349 10.908 0.30 39.88 47 SER C C 1
ATOM 5057 O O A SER C 1 50 ? 96.522 53.084 9.710 0.70 42.16 47 SER C O 1
ATOM 5058 O O B SER C 1 50 ? 96.638 53.105 9.701 0.30 41.00 47 SER C O 1
ATOM 5063 N N . TYR C 1 51 ? 96.839 52.414 11.840 1.00 38.27 48 TYR C N 1
ATOM 5064 C CA . TYR C 1 51 ? 97.013 51.015 11.485 1.00 38.67 48 TYR C CA 1
ATOM 5065 C C . TYR C 1 51 ? 95.729 50.376 10.940 1.00 38.08 48 TYR C C 1
ATOM 5066 O O . TYR C 1 51 ? 95.740 49.800 9.842 1.00 38.44 48 TYR C O 1
ATOM 5075 N N . ILE C 1 52 ? 94.633 50.482 11.677 1.00 36.53 49 ILE C N 1
ATOM 5076 C CA . ILE C 1 52 ? 93.379 49.863 11.233 1.00 37.66 49 ILE C CA 1
ATOM 5077 C C . ILE C 1 52 ? 92.880 50.457 9.904 1.00 40.36 49 ILE C C 1
ATOM 5078 O O . ILE C 1 52 ? 92.454 49.704 9.011 1.00 40.76 49 ILE C O 1
ATOM 5083 N N . THR C 1 53 ? 92.961 51.783 9.753 1.00 41.37 50 THR C N 1
ATOM 5084 C CA . THR C 1 53 ? 92.502 52.421 8.519 1.00 42.91 50 THR C CA 1
ATOM 5085 C C . THR C 1 53 ? 93.368 51.992 7.334 1.00 45.36 50 THR C C 1
ATOM 5086 O O . THR C 1 53 ? 92.849 51.833 6.233 1.00 46.19 50 THR C O 1
ATOM 5090 N N . ALA C 1 54 ? 94.665 51.762 7.567 1.00 44.82 51 ALA C N 1
ATOM 5091 C CA . ALA C 1 54 ? 95.540 51.289 6.500 1.00 45.59 51 ALA C CA 1
ATOM 5092 C C . ALA C 1 54 ? 95.149 49.865 6.086 1.00 45.98 51 ALA C C 1
ATOM 5093 O O . ALA C 1 54 ? 95.202 49.542 4.905 1.00 45.96 51 ALA C O 1
ATOM 5095 N N . GLU C 1 55 ? 94.753 49.022 7.043 1.00 45.60 52 GLU C N 1
ATOM 5096 C CA . GLU C 1 55 ? 94.318 47.641 6.715 1.00 49.13 52 GLU C CA 1
ATOM 5097 C C . GLU C 1 55 ? 92.981 47.584 5.967 1.00 50.85 52 GLU C C 1
ATOM 5098 O O . GLU C 1 55 ? 92.725 46.622 5.238 1.00 49.47 52 GLU C O 1
ATOM 5104 N N . LYS C 1 56 ? 92.143 48.607 6.161 1.00 51.40 53 LYS C N 1
ATOM 5105 C CA . LYS C 1 56 ? 90.811 48.673 5.533 1.00 53.27 53 LYS C CA 1
ATOM 5106 C C . LYS C 1 56 ? 90.010 47.377 5.692 1.00 50.11 53 LYS C C 1
ATOM 5107 O O . LYS C 1 56 ? 89.540 46.823 4.701 1.00 48.99 53 LYS C O 1
ATOM 5113 N N . PRO C 1 57 ? 89.828 46.898 6.935 1.00 46.31 54 PRO C N 1
ATOM 5114 C CA . PRO C 1 57 ? 89.044 45.668 7.098 1.00 44.95 54 PRO C CA 1
ATOM 5115 C C . PRO C 1 57 ? 87.572 45.888 6.804 1.00 44.53 54 PRO C C 1
ATOM 5116 O O . PRO C 1 57 ? 87.105 47.020 6.845 1.00 45.37 54 PRO C O 1
ATOM 5120 N N . ASP C 1 58 ? 86.865 44.811 6.489 1.00 43.34 55 ASP C N 1
ATOM 5121 C CA . ASP C 1 58 ? 85.422 44.862 6.267 1.00 44.46 55 ASP C CA 1
ATOM 5122 C C . ASP C 1 58 ? 84.694 44.611 7.578 1.00 42.03 55 ASP C C 1
ATOM 5123 O O . ASP C 1 58 ? 83.587 45.102 7.792 1.00 39.31 55 ASP C O 1
ATOM 5128 N N . VAL C 1 59 ? 85.348 43.838 8.443 1.00 41.12 56 VAL C N 1
ATOM 5129 C CA . VAL C 1 59 ? 84.810 43.444 9.729 1.00 40.11 56 VAL C CA 1
ATOM 5130 C C . VAL C 1 59 ? 85.894 43.576 10.790 1.00 38.17 56 VAL C C 1
ATOM 5131 O O . VAL C 1 59 ? 87.054 43.266 10.524 1.00 37.94 56 VAL C O 1
ATOM 5135 N N . ILE C 1 60 ? 85.523 44.045 11.982 1.00 35.45 57 ILE C N 1
ATOM 5136 C CA . ILE C 1 60 ? 86.456 44.134 13.091 1.00 33.84 57 ILE C CA 1
ATOM 5137 C C . ILE C 1 60 ? 85.839 43.415 14.290 1.00 33.37 57 ILE C C 1
ATOM 5138 O O . ILE C 1 60 ? 84.704 43.700 14.665 1.00 32.96 57 ILE C O 1
ATOM 5143 N N . LEU C 1 61 ? 86.576 42.459 14.855 1.00 33.23 58 LEU C N 1
ATOM 5144 C CA . LEU C 1 61 ? 86.139 41.720 16.050 1.00 32.62 58 LEU C CA 1
ATOM 5145 C C . LEU C 1 61 ? 87.031 42.222 17.190 1.00 32.96 58 LEU C C 1
ATOM 5146 O O . LEU C 1 61 ? 88.235 41.907 17.231 1.00 32.08 58 LEU C O 1
ATOM 5151 N N . HIS C 1 62 ? 86.468 43.031 18.087 1.00 30.96 59 HIS C N 1
ATOM 5152 C CA . HIS C 1 62 ? 87.248 43.615 19.164 1.00 30.38 59 HIS C CA 1
ATOM 5153 C C . HIS C 1 62 ? 87.068 42.869 20.474 1.00 29.77 59 HIS C C 1
ATOM 5154 O O . HIS C 1 62 ? 86.180 43.195 21.252 1.00 29.44 59 HIS C O 1
ATOM 5161 N N . PHE C 1 63 ? 87.934 41.870 20.695 1.00 30.07 60 PHE C N 1
ATOM 5162 C CA . PHE C 1 63 ? 87.895 41.035 21.906 1.00 30.29 60 PHE C CA 1
ATOM 5163 C C . PHE C 1 63 ? 88.924 41.388 22.965 1.00 29.57 60 PHE C C 1
ATOM 5164 O O . PHE C 1 63 ? 88.791 40.945 24.106 1.00 29.36 60 PHE C O 1
ATOM 5172 N N . ALA C 1 64 ? 89.961 42.136 22.594 1.00 28.54 61 ALA C N 1
ATOM 5173 C CA . ALA C 1 64 ? 91.011 42.476 23.547 1.00 28.60 61 ALA C CA 1
ATOM 5174 C C . ALA C 1 64 ? 90.513 43.456 24.597 1.00 27.40 61 ALA C C 1
ATOM 5175 O O . ALA C 1 64 ? 89.825 44.417 24.286 1.00 27.68 61 ALA C O 1
ATOM 5177 N N . ALA C 1 65 ? 90.899 43.220 25.837 1.00 27.50 62 ALA C N 1
ATOM 5178 C CA . ALA C 1 65 ? 90.502 44.088 26.941 1.00 28.08 62 ALA C CA 1
ATOM 5179 C C . ALA C 1 65 ? 91.298 43.763 28.188 1.00 27.60 62 ALA C C 1
ATOM 5180 O O . ALA C 1 65 ? 91.936 42.710 28.274 1.00 26.79 62 ALA C O 1
ATOM 5182 N N . GLU C 1 66 ? 91.312 44.704 29.129 1.00 27.28 63 GLU C N 1
ATOM 5183 C CA . GLU C 1 66 ? 91.901 44.456 30.431 1.00 27.49 63 GLU C CA 1
ATOM 5184 C C . GLU C 1 66 ? 90.727 43.917 31.256 1.00 27.97 63 GLU C C 1
ATOM 5185 O O . GLU C 1 66 ? 89.813 44.676 31.581 1.00 27.48 63 GLU C O 1
ATOM 5191 N N . THR C 1 67 ? 90.741 42.615 31.554 1.00 27.64 64 THR C N 1
ATOM 5192 C CA . THR C 1 67 ? 89.638 41.965 32.272 1.00 30.38 64 THR C CA 1
ATOM 5193 C C . THR C 1 67 ? 89.917 41.620 33.738 1.00 29.81 64 THR C C 1
ATOM 5194 O O . THR C 1 67 ? 89.078 41.001 34.393 1.00 33.23 64 THR C O 1
ATOM 5198 N N . ASP C 1 68 ? 91.089 41.988 34.250 1.00 28.93 65 ASP C N 1
ATOM 5199 C CA . ASP C 1 68 ? 91.375 41.778 35.661 1.00 27.27 65 ASP C CA 1
ATOM 5200 C C . ASP C 1 68 ? 90.628 42.900 36.383 1.00 26.04 65 ASP C C 1
ATOM 5201 O O . ASP C 1 68 ? 91.087 44.032 36.443 1.00 24.76 65 ASP C O 1
ATOM 5206 N N . VAL C 1 69 ? 89.468 42.550 36.928 1.00 25.80 66 VAL C N 1
ATOM 5207 C CA . VAL C 1 69 ? 88.596 43.517 37.593 1.00 27.03 66 VAL C CA 1
ATOM 5208 C C . VAL C 1 69 ? 89.282 44.247 38.762 1.00 25.04 66 VAL C C 1
ATOM 5209 O O . VAL C 1 69 ? 89.119 45.462 38.934 1.00 23.55 66 VAL C O 1
ATOM 5213 N N . ASP C 1 70 ? 90.057 43.508 39.546 1.00 25.44 67 ASP C N 1
ATOM 5214 C CA . ASP C 1 70 ? 90.761 44.065 40.727 1.00 26.06 67 ASP C CA 1
ATOM 5215 C C . ASP C 1 70 ? 91.902 45.007 40.333 1.00 26.18 67 ASP C C 1
ATOM 5216 O O . ASP C 1 70 ? 92.078 46.050 40.948 1.00 25.75 67 ASP C O 1
ATOM 5221 N N . LEU C 1 71 ? 92.629 44.652 39.274 1.00 26.69 68 LEU C N 1
ATOM 5222 C CA . LEU C 1 71 ? 93.684 45.507 38.728 1.00 26.55 68 LEU C CA 1
ATOM 5223 C C . LEU C 1 71 ? 93.057 46.804 38.190 1.00 25.44 68 LEU C C 1
ATOM 5224 O O . LEU C 1 71 ? 93.590 47.895 38.408 1.00 24.19 68 LEU C O 1
ATOM 5229 N N . CYS C 1 72 ? 91.927 46.681 37.500 1.00 23.49 69 CYS C N 1
ATOM 5230 C CA . CYS C 1 72 ? 91.207 47.880 37.011 1.00 24.53 69 CYS C CA 1
ATOM 5231 C C . CYS C 1 72 ? 90.855 48.860 38.141 1.00 24.59 69 CYS C C 1
ATOM 5232 O O . CYS C 1 72 ? 90.924 50.080 37.962 1.00 24.14 69 CYS C O 1
ATOM 5235 N N . GLU C 1 73 ? 90.492 48.328 39.307 1.00 24.43 70 GLU C N 1
ATOM 5236 C CA . GLU C 1 73 ? 90.119 49.169 40.428 1.00 24.46 70 GLU C CA 1
ATOM 5237 C C . GLU C 1 73 ? 91.330 49.875 41.028 1.00 24.75 70 GLU C C 1
ATOM 5238 O O . GLU C 1 73 ? 91.242 51.035 41.396 1.00 24.69 70 GLU C O 1
ATOM 5244 N N . ARG C 1 74 ? 92.437 49.151 41.174 1.00 25.03 71 ARG C N 1
ATOM 5245 C CA . ARG C 1 74 ? 93.661 49.733 41.700 1.00 24.65 71 ARG C CA 1
ATOM 5246 C C . ARG C 1 74 ? 94.304 50.699 40.720 1.00 25.09 71 ARG C C 1
ATOM 5247 O O . ARG C 1 74 ? 94.924 51.676 41.130 1.00 23.59 71 ARG C O 1
ATOM 5255 N N . GLU C 1 75 ? 94.189 50.389 39.429 1.00 25.04 72 GLU C N 1
ATOM 5256 C CA . GLU C 1 75 ? 94.798 51.185 38.365 1.00 25.16 72 GLU C CA 1
ATOM 5257 C C . GLU C 1 75 ? 93.763 51.568 37.315 1.00 24.69 72 GLU C C 1
ATOM 5258 O O . GLU C 1 75 ? 93.773 51.060 36.173 1.00 24.18 72 GLU C O 1
ATOM 5264 N N . PRO C 1 76 ? 92.869 52.496 37.667 1.00 23.99 73 PRO C N 1
ATOM 5265 C CA . PRO C 1 76 ? 91.851 52.881 36.685 1.00 23.81 73 PRO C CA 1
ATOM 5266 C C . PRO C 1 76 ? 92.439 53.458 35.389 1.00 24.89 73 PRO C C 1
ATOM 5267 O O . PRO C 1 76 ? 91.800 53.370 34.338 1.00 23.84 73 PRO C O 1
ATOM 5271 N N . ALA C 1 77 ? 93.655 54.000 35.444 1.00 24.42 74 ALA C N 1
ATOM 5272 C CA . ALA C 1 77 ? 94.283 54.527 34.230 1.00 25.93 74 ALA C CA 1
ATOM 5273 C C . ALA C 1 77 ? 94.472 53.410 33.196 1.00 27.06 74 ALA C C 1
ATOM 5274 O O . ALA C 1 77 ? 94.259 53.622 31.996 1.00 26.12 74 ALA C O 1
ATOM 5276 N N . ARG C 1 78 ? 94.855 52.221 33.669 1.00 26.55 75 ARG C N 1
ATOM 5277 C CA . ARG C 1 78 ? 95.058 51.091 32.789 1.00 26.60 75 ARG C CA 1
ATOM 5278 C C . ARG C 1 78 ? 93.708 50.636 32.224 1.00 27.28 75 ARG C C 1
ATOM 5279 O O . ARG C 1 78 ? 93.578 50.392 31.009 1.00 26.04 75 ARG C O 1
ATOM 5287 N N . ALA C 1 79 ? 92.701 50.529 33.093 1.00 25.69 76 ALA C N 1
ATOM 5288 C CA . ALA C 1 79 ? 91.351 50.148 32.646 1.00 25.66 76 ALA C CA 1
ATOM 5289 C C . ALA C 1 79 ? 90.857 51.131 31.597 1.00 24.67 76 ALA C C 1
ATOM 5290 O O . ALA C 1 79 ? 90.309 50.733 30.577 1.00 24.28 76 ALA C O 1
ATOM 5292 N N . GLY C 1 80 ? 91.108 52.422 31.820 1.00 24.24 77 GLY C N 1
ATOM 5293 C CA . GLY C 1 80 ? 90.644 53.444 30.884 1.00 25.06 77 GLY C CA 1
ATOM 5294 C C . GLY C 1 80 ? 91.381 53.416 29.553 1.00 25.97 77 GLY C C 1
ATOM 5295 O O . GLY C 1 80 ? 90.775 53.433 28.480 1.00 25.80 77 GLY C O 1
ATOM 5296 N N . ILE C 1 81 ? 92.704 53.376 29.618 1.00 26.26 78 ILE C N 1
ATOM 5297 C CA . ILE C 1 81 ? 93.506 53.338 28.390 1.00 27.01 78 ILE C CA 1
ATOM 5298 C C . ILE C 1 81 ? 93.166 52.118 27.531 1.00 25.66 78 ILE C C 1
ATOM 5299 O O . ILE C 1 81 ? 92.941 52.236 26.338 1.00 25.94 78 ILE C O 1
ATOM 5304 N N . TYR C 1 82 ? 93.143 50.963 28.160 1.00 25.76 79 TYR C N 1
ATOM 5305 C CA . TYR C 1 82 ? 92.913 49.682 27.478 1.00 26.40 79 TYR C CA 1
ATOM 5306 C C . TYR C 1 82 ? 91.516 49.432 26.978 1.00 27.10 79 TYR C C 1
ATOM 5307 O O . TYR C 1 82 ? 91.368 48.929 25.874 1.00 27.82 79 TYR C O 1
ATOM 5316 N N . ASN C 1 83 ? 90.513 49.724 27.815 1.00 26.89 80 ASN C N 1
ATOM 5317 C CA . ASN C 1 83 ? 89.107 49.439 27.516 1.00 26.43 80 ASN C CA 1
ATOM 5318 C C . ASN C 1 83 ? 88.325 50.635 26.930 1.00 27.88 80 ASN C C 1
ATOM 5319 O O . ASN C 1 83 ? 87.372 50.447 26.159 1.00 28.16 80 ASN C O 1
ATOM 5324 N N . HIS C 1 84 ? 88.709 51.853 27.302 1.00 26.95 81 HIS C N 1
ATOM 5325 C CA . HIS C 1 84 ? 88.021 53.039 26.796 1.00 27.25 81 HIS C CA 1
ATOM 5326 C C . HIS C 1 84 ? 88.755 53.697 25.633 1.00 27.35 81 HIS C C 1
ATOM 5327 O O . HIS C 1 84 ? 88.249 53.679 24.505 1.00 27.47 81 HIS C O 1
ATOM 5334 N N . LEU C 1 85 ? 89.947 54.250 25.882 1.00 26.27 82 LEU C N 1
ATOM 5335 C CA . LEU C 1 85 ? 90.660 54.975 24.822 1.00 26.51 82 LEU C CA 1
ATOM 5336 C C . LEU C 1 85 ? 90.985 54.107 23.614 1.00 26.80 82 LEU C C 1
ATOM 5337 O O . LEU C 1 85 ? 90.806 54.545 22.482 1.00 28.15 82 LEU C O 1
ATOM 5342 N N . ALA C 1 86 ? 91.449 52.882 23.839 1.00 26.22 83 ALA C N 1
ATOM 5343 C CA . ALA C 1 86 ? 91.757 52.003 22.727 1.00 27.26 83 ALA C CA 1
ATOM 5344 C C . ALA C 1 86 ? 90.496 51.696 21.927 1.00 27.96 83 ALA C C 1
ATOM 5345 O O . ALA C 1 86 ? 90.505 51.765 20.677 1.00 29.20 83 ALA C O 1
ATOM 5347 N N . THR C 1 87 ? 89.415 51.389 22.637 1.00 27.46 84 THR C N 1
ATOM 5348 C CA . THR C 1 87 ? 88.121 51.097 21.996 1.00 28.49 84 THR C CA 1
ATOM 5349 C C . THR C 1 87 ? 87.611 52.298 21.174 1.00 29.55 84 THR C C 1
ATOM 5350 O O . THR C 1 87 ? 87.136 52.118 20.066 1.00 29.68 84 THR C O 1
ATOM 5354 N N . GLU C 1 88 ? 87.765 53.512 21.695 1.00 29.70 85 GLU C N 1
ATOM 5355 C CA . GLU C 1 88 ? 87.369 54.723 20.957 1.00 32.02 85 GLU C CA 1
ATOM 5356 C C . GLU C 1 88 ? 88.112 54.816 19.607 1.00 32.04 85 GLU C C 1
ATOM 5357 O O . GLU C 1 88 ? 87.498 55.104 18.579 1.00 31.83 85 GLU C O 1
ATOM 5363 N N . GLN C 1 89 ? 89.424 54.557 19.613 1.00 31.03 86 GLN C N 1
ATOM 5364 C CA . GLN C 1 89 ? 90.219 54.611 18.368 1.00 30.91 86 GLN C CA 1
ATOM 5365 C C . GLN C 1 89 ? 89.816 53.495 17.399 1.00 31.77 86 GLN C C 1
ATOM 5366 O O . GLN C 1 89 ? 89.746 53.719 16.178 1.00 31.04 86 GLN C O 1
ATOM 5372 N N . ILE C 1 90 ? 89.505 52.322 17.950 1.00 31.69 87 ILE C N 1
ATOM 5373 C CA . ILE C 1 90 ? 89.034 51.192 17.142 1.00 32.41 87 ILE C CA 1
ATOM 5374 C C . ILE C 1 90 ? 87.684 51.543 16.476 1.00 33.16 87 ILE C C 1
ATOM 5375 O O . ILE C 1 90 ? 87.471 51.237 15.283 1.00 33.88 87 ILE C O 1
ATOM 5380 N N . ALA C 1 91 ? 86.796 52.193 17.233 1.00 32.45 88 ALA C N 1
ATOM 5381 C CA . ALA C 1 91 ? 85.481 52.611 16.717 1.00 33.78 88 ALA C CA 1
ATOM 5382 C C . ALA C 1 91 ? 85.596 53.707 15.634 1.00 35.23 88 ALA C C 1
ATOM 5383 O O . ALA C 1 91 ? 84.895 53.661 14.602 1.00 35.39 88 ALA C O 1
ATOM 5385 N N . GLN C 1 92 ? 86.472 54.689 15.864 1.00 34.86 89 GLN C N 1
ATOM 5386 C CA . GLN C 1 92 ? 86.696 55.749 14.880 1.00 36.61 89 GLN C CA 1
ATOM 5387 C C . GLN C 1 92 ? 87.265 55.160 13.586 1.00 36.68 89 GLN C C 1
ATOM 5388 O O . GLN C 1 92 ? 86.889 55.581 12.487 1.00 38.27 89 GLN C O 1
ATOM 5394 N N . ALA C 1 93 ? 88.142 54.168 13.713 1.00 35.56 90 ALA C N 1
ATOM 5395 C CA . ALA C 1 93 ? 88.735 53.522 12.532 1.00 35.40 90 ALA C CA 1
ATOM 5396 C C . ALA C 1 93 ? 87.676 52.724 11.765 1.00 36.22 90 ALA C C 1
ATOM 5397 O O . ALA C 1 93 ? 87.635 52.756 10.531 1.00 37.16 90 ALA C O 1
ATOM 5399 N N . ALA C 1 94 ? 86.828 52.011 12.502 1.00 35.59 91 ALA C N 1
ATOM 5400 C CA . ALA C 1 94 ? 85.751 51.234 11.900 1.00 37.16 91 ALA C CA 1
ATOM 5401 C C . ALA C 1 94 ? 84.809 52.157 11.135 1.00 39.49 91 ALA C C 1
ATOM 5402 O O . ALA C 1 94 ? 84.417 51.849 10.005 1.00 41.67 91 ALA C O 1
ATOM 5404 N N . LYS C 1 95 ? 84.449 53.282 11.742 1.00 38.66 92 LYS C N 1
ATOM 5405 C CA . LYS C 1 95 ? 83.594 54.240 11.064 1.00 40.98 92 LYS C CA 1
ATOM 5406 C C . LYS C 1 95 ? 84.263 54.767 9.776 1.00 41.94 92 LYS C C 1
ATOM 5407 O O . LYS C 1 95 ? 83.623 54.874 8.739 1.00 41.71 92 LYS C O 1
ATOM 5413 N N . PHE C 1 96 ? 85.542 55.106 9.855 1.00 42.30 93 PHE C N 1
ATOM 5414 C CA . PHE C 1 96 ? 86.268 55.627 8.688 1.00 44.88 93 PHE C CA 1
ATOM 5415 C C . PHE C 1 96 ? 86.336 54.588 7.542 1.00 45.64 93 PHE C C 1
ATOM 5416 O O . PHE C 1 96 ? 86.213 54.946 6.381 1.00 46.98 93 PHE C O 1
ATOM 5424 N N . CYS C 1 97 ? 86.489 53.313 7.889 1.00 45.18 94 CYS C N 1
ATOM 5425 C CA . CYS C 1 97 ? 86.555 52.220 6.910 1.00 48.31 94 CYS C CA 1
ATOM 5426 C C . CYS C 1 97 ? 85.213 51.695 6.452 1.00 47.23 94 CYS C C 1
ATOM 5427 O O . CYS C 1 97 ? 85.152 50.940 5.499 1.00 48.24 94 CYS C O 1
ATOM 5430 N N . GLY C 1 98 ? 84.150 52.043 7.159 1.00 46.57 95 GLY C N 1
ATOM 5431 C CA . GLY C 1 98 ? 82.829 51.495 6.858 1.00 47.11 95 GLY C CA 1
ATOM 5432 C C . GLY C 1 98 ? 82.737 50.037 7.311 1.00 45.89 95 GLY C C 1
ATOM 5433 O O . GLY C 1 98 ? 81.951 49.279 6.783 1.00 46.74 95 GLY C O 1
ATOM 5434 N N . ALA C 1 99 ? 83.545 49.644 8.298 1.00 43.87 96 ALA C N 1
ATOM 5435 C CA . ALA C 1 99 ? 83.531 48.272 8.787 1.00 43.61 96 ALA C CA 1
ATOM 5436 C C . ALA C 1 99 ? 82.470 47.995 9.860 1.00 42.67 96 ALA C C 1
ATOM 5437 O O . ALA C 1 99 ? 82.163 48.856 10.697 1.00 44.24 96 ALA C O 1
ATOM 5439 N N . TRP C 1 100 ? 81.944 46.771 9.834 1.00 40.58 97 TRP C N 1
ATOM 5440 C CA . TRP C 1 100 ? 81.018 46.280 10.846 1.00 38.96 97 TRP C CA 1
ATOM 5441 C C . TRP C 1 100 ? 81.897 45.929 12.051 1.00 37.43 97 TRP C C 1
ATOM 5442 O O . TRP C 1 100 ? 82.864 45.179 11.922 1.00 36.65 97 TRP C O 1
ATOM 5453 N N . LEU C 1 101 ? 81.557 46.476 13.206 1.00 35.90 98 LEU C N 1
ATOM 5454 C CA . LEU C 1 101 ? 82.335 46.293 14.427 1.00 35.32 98 LEU C CA 1
ATOM 5455 C C . LEU C 1 101 ? 81.633 45.488 15.520 1.00 34.87 98 LEU C C 1
ATOM 5456 O O . LEU C 1 101 ? 80.566 45.880 15.977 1.00 34.67 98 LEU C O 1
ATOM 5461 N N . LEU C 1 102 ? 82.245 44.370 15.915 1.00 34.59 99 LEU C N 1
ATOM 5462 C CA . LEU C 1 102 ? 81.780 43.553 17.023 1.00 35.59 99 LEU C CA 1
ATOM 5463 C C . LEU C 1 102 ? 82.595 43.896 18.282 1.00 33.52 99 LEU C C 1
ATOM 5464 O O . LEU C 1 102 ? 83.830 43.773 18.281 1.00 31.37 99 LEU C O 1
ATOM 5469 N N . TYR C 1 103 ? 81.900 44.291 19.345 1.00 30.67 100 TYR C N 1
ATOM 5470 C CA . TYR C 1 103 ? 82.529 44.632 20.623 1.00 31.52 100 TYR C CA 1
ATOM 5471 C C . TYR C 1 103 ? 82.017 43.713 21.724 1.00 30.57 100 TYR C C 1
ATOM 5472 O O . TYR C 1 103 ? 80.806 43.644 21.967 1.00 30.13 100 TYR C O 1
ATOM 5481 N N . LEU C 1 104 ? 82.934 42.982 22.354 1.00 29.62 101 LEU C N 1
ATOM 5482 C CA . LEU C 1 104 ? 82.576 42.071 23.422 1.00 30.56 101 LEU C CA 1
ATOM 5483 C C . LEU C 1 104 ? 82.598 42.853 24.716 1.00 29.17 101 LEU C C 1
ATOM 5484 O O . LEU C 1 104 ? 83.662 43.307 25.152 1.00 28.67 101 LEU C O 1
ATOM 5489 N N . SER C 1 105 ? 81.421 43.031 25.309 1.00 28.39 102 SER C N 1
ATOM 5490 C CA . SER C 1 105 ? 81.277 43.755 26.569 1.00 27.82 102 SER C CA 1
ATOM 5491 C C . SER C 1 105 ? 80.930 42.791 27.709 1.00 27.65 102 SER C C 1
ATOM 5492 O O . SER C 1 105 ? 81.055 41.574 27.568 1.00 29.09 102 SER C O 1
ATOM 5495 N N . SER C 1 106 ? 80.437 43.335 28.806 1.00 27.91 103 SER C N 1
ATOM 5496 C CA . SER C 1 106 ? 80.262 42.569 30.034 1.00 27.47 103 SER C CA 1
ATOM 5497 C C . SER C 1 106 ? 79.018 42.918 30.822 1.00 27.59 103 SER C C 1
ATOM 5498 O O . SER C 1 106 ? 78.545 44.074 30.809 1.00 26.39 103 SER C O 1
ATOM 5501 N N . SER C 1 107 ? 78.521 41.899 31.532 1.00 27.88 104 SER C N 1
ATOM 5502 C CA . SER C 1 107 ? 77.420 42.052 32.474 1.00 29.74 104 SER C CA 1
ATOM 5503 C C . SER C 1 107 ? 77.802 43.065 33.566 1.00 29.58 104 SER C C 1
ATOM 5504 O O . SER C 1 107 ? 76.924 43.639 34.192 1.00 28.80 104 SER C O 1
ATOM 5507 N N . ASN C 1 108 ? 79.114 43.266 33.780 1.00 28.88 105 ASN C N 1
ATOM 5508 C CA . ASN C 1 108 ? 79.628 44.241 34.778 1.00 30.42 105 ASN C CA 1
ATOM 5509 C C . ASN C 1 108 ? 79.297 45.700 34.483 1.00 27.31 105 ASN C C 1
ATOM 5510 O O . ASN C 1 108 ? 79.679 46.587 35.247 1.00 25.36 105 ASN C O 1
ATOM 5515 N N . VAL C 1 109 ? 78.641 45.979 33.368 1.00 26.41 106 VAL C N 1
ATOM 5516 C CA . VAL C 1 109 ? 78.155 47.354 33.145 1.00 27.16 106 VAL C CA 1
ATOM 5517 C C . VAL C 1 109 ? 76.937 47.587 34.068 1.00 26.17 106 VAL C C 1
ATOM 5518 O O . VAL C 1 109 ? 76.489 48.709 34.205 1.00 27.61 106 VAL C O 1
ATOM 5522 N N . PHE C 1 110 ? 76.409 46.507 34.661 1.00 26.67 107 PHE C N 1
ATOM 5523 C CA . PHE C 1 110 ? 75.292 46.555 35.609 1.00 26.44 107 PHE C CA 1
ATOM 5524 C C . PHE C 1 110 ? 75.797 46.182 37.019 1.00 27.42 107 PHE C C 1
ATOM 5525 O O . PHE C 1 110 ? 76.914 45.619 37.199 1.00 25.94 107 PHE C O 1
ATOM 5533 N N . GLY C 1 111 ? 74.965 46.464 38.006 1.00 25.64 108 GLY C N 1
ATOM 5534 C CA . GLY C 1 111 ? 75.253 46.097 39.384 1.00 26.96 108 GLY C CA 1
ATOM 5535 C C . GLY C 1 111 ? 74.941 47.155 40.400 1.00 26.92 108 GLY C C 1
ATOM 5536 O O . GLY C 1 111 ? 74.574 46.842 41.537 1.00 28.81 108 GLY C O 1
ATOM 5537 N N . GLY C 1 112 ? 75.079 48.410 39.993 1.00 28.40 109 GLY C N 1
ATOM 5538 C CA . GLY C 1 112 ? 74.824 49.542 40.886 1.00 29.28 109 GLY C CA 1
ATOM 5539 C C . GLY C 1 112 ? 73.411 49.614 41.407 1.00 31.43 109 GLY C C 1
ATOM 5540 O O . GLY C 1 112 ? 73.196 50.031 42.529 1.00 32.56 109 GLY C O 1
ATOM 5541 N N . GLU C 1 113 ? 72.434 49.195 40.605 1.00 31.40 110 GLU C N 1
ATOM 5542 C CA . GLU C 1 113 ? 71.049 49.248 41.046 1.00 32.53 110 GLU C CA 1
ATOM 5543 C C . GLU C 1 113 ? 70.761 48.209 42.141 1.00 31.76 110 GLU C C 1
ATOM 5544 O O . GLU C 1 113 ? 69.905 48.421 42.981 1.00 33.03 110 GLU C O 1
ATOM 5550 N N . GLY C 1 114 ? 71.464 47.087 42.142 1.00 29.15 111 GLY C N 1
ATOM 5551 C CA . GLY C 1 114 ? 71.251 46.088 43.186 1.00 29.04 111 GLY C CA 1
ATOM 5552 C C . GLY C 1 114 ? 70.121 45.113 42.969 1.00 29.84 111 GLY C C 1
ATOM 5553 O O . GLY C 1 114 ? 69.706 44.438 43.906 1.00 30.14 111 GLY C O 1
ATOM 5554 N N . LYS C 1 115 ? 69.608 45.006 41.739 1.00 29.86 112 LYS C N 1
ATOM 5555 C CA . LYS C 1 115 ? 68.564 44.020 41.511 1.00 32.05 112 LYS C CA 1
ATOM 5556 C C . LYS C 1 115 ? 69.190 42.659 41.121 1.00 30.97 112 LYS C C 1
ATOM 5557 O O . LYS C 1 115 ? 70.407 42.556 41.042 1.00 30.44 112 LYS C O 1
ATOM 5563 N N . LEU C 1 116 ? 68.365 41.630 40.932 1.00 29.30 113 LEU C N 1
ATOM 5564 C CA . LEU C 1 116 ? 68.877 40.280 40.710 1.00 31.03 113 LEU C CA 1
ATOM 5565 C C . LEU C 1 116 ? 69.287 39.924 39.275 1.00 31.39 113 LEU C C 1
ATOM 5566 O O . LEU C 1 116 ? 70.167 39.074 39.086 1.00 31.47 113 LEU C O 1
ATOM 5571 N N A SER C 1 117 ? 68.635 40.537 38.282 0.60 31.98 114 SER C N 1
ATOM 5572 N N B SER C 1 117 ? 68.679 40.577 38.288 0.40 30.55 114 SER C N 1
ATOM 5573 C CA A SER C 1 117 ? 68.952 40.298 36.858 0.60 33.18 114 SER C CA 1
ATOM 5574 C CA B SER C 1 117 ? 69.031 40.345 36.891 0.40 30.49 114 SER C CA 1
ATOM 5575 C C A SER C 1 117 ? 68.638 41.523 36.002 0.60 31.65 114 SER C C 1
ATOM 5576 C C B SER C 1 117 ? 68.767 41.606 36.092 0.40 30.14 114 SER C C 1
ATOM 5577 O O A SER C 1 117 ? 67.704 42.267 36.288 0.60 30.63 114 SER C O 1
ATOM 5578 O O B SER C 1 117 ? 68.005 42.478 36.527 0.40 29.78 114 SER C O 1
ATOM 5583 N N . TYR C 1 118 ? 69.402 41.689 34.927 1.00 29.24 115 TYR C N 1
ATOM 5584 C CA . TYR C 1 118 ? 69.267 42.826 34.034 1.00 28.64 115 TYR C CA 1
ATOM 5585 C C . TYR C 1 118 ? 69.084 42.351 32.587 1.00 29.46 115 TYR C C 1
ATOM 5586 O O . TYR C 1 118 ? 69.779 41.422 32.145 1.00 28.74 115 TYR C O 1
ATOM 5595 N N . ASN C 1 119 ? 68.141 42.963 31.861 1.00 29.55 116 ASN C N 1
ATOM 5596 C CA . ASN C 1 119 ? 67.955 42.648 30.424 1.00 29.55 116 ASN C CA 1
ATOM 5597 C C . ASN C 1 119 ? 68.419 43.857 29.558 1.00 29.73 116 ASN C C 1
ATOM 5598 O O . ASN C 1 119 ? 68.892 44.877 30.101 1.00 28.85 116 ASN C O 1
ATOM 5603 N N . GLU C 1 120 ? 68.285 43.753 28.238 1.00 29.87 117 GLU C N 1
ATOM 5604 C CA . GLU C 1 120 ? 68.755 44.814 27.350 1.00 30.19 117 GLU C CA 1
ATOM 5605 C C . GLU C 1 120 ? 68.054 46.159 27.534 1.00 31.14 117 GLU C C 1
ATOM 5606 O O . GLU C 1 120 ? 68.570 47.162 27.089 1.00 31.65 117 GLU C O 1
ATOM 5612 N N . LEU C 1 121 ? 66.877 46.185 28.164 1.00 32.16 118 LEU C N 1
ATOM 5613 C CA . LEU C 1 121 ? 66.192 47.473 28.438 1.00 33.00 118 LEU C CA 1
ATOM 5614 C C . LEU C 1 121 ? 66.694 48.159 29.709 1.00 32.46 118 LEU C C 1
ATOM 5615 O O . LEU C 1 121 ? 66.454 49.354 29.915 1.00 32.26 118 LEU C O 1
ATOM 5620 N N . ASP C 1 122 ? 67.388 47.421 30.568 1.00 32.15 119 ASP C N 1
ATOM 5621 C CA . ASP C 1 122 ? 67.914 48.037 31.784 1.00 31.10 119 ASP C CA 1
ATOM 5622 C C . ASP C 1 122 ? 69.024 49.002 31.411 1.00 31.79 119 ASP C C 1
ATOM 5623 O O . ASP C 1 122 ? 69.801 48.744 30.497 1.00 30.35 119 ASP C O 1
ATOM 5628 N N A ILE C 1 123 ? 69.069 50.135 32.099 0.60 31.51 120 ILE C N 1
ATOM 5629 N N B ILE C 1 123 ? 69.073 50.127 32.113 0.40 31.64 120 ILE C N 1
ATOM 5630 C CA A ILE C 1 123 ? 70.064 51.162 31.827 0.60 32.98 120 ILE C CA 1
ATOM 5631 C CA B ILE C 1 123 ? 70.063 51.163 31.865 0.40 32.68 120 ILE C CA 1
ATOM 5632 C C A ILE C 1 123 ? 71.338 50.856 32.632 0.60 32.08 120 ILE C C 1
ATOM 5633 C C B ILE C 1 123 ? 71.344 50.866 32.651 0.40 32.01 120 ILE C C 1
ATOM 5634 O O A ILE C 1 123 ? 71.283 50.762 33.851 0.60 34.25 120 ILE C O 1
ATOM 5635 O O B ILE C 1 123 ? 71.304 50.788 33.874 0.40 33.32 120 ILE C O 1
ATOM 5644 N N . PRO C 1 124 ? 72.482 50.687 31.957 1.00 32.32 121 PRO C N 1
ATOM 5645 C CA . PRO C 1 124 ? 73.744 50.389 32.669 1.00 31.44 121 PRO C CA 1
ATOM 5646 C C . PRO C 1 124 ? 74.102 51.386 33.795 1.00 30.99 121 PRO C C 1
ATOM 5647 O O . PRO C 1 124 ? 73.930 52.588 33.635 1.00 31.58 121 PRO C O 1
ATOM 5651 N N . LEU C 1 125 ? 74.497 50.856 34.944 1.00 29.99 122 LEU C N 1
ATOM 5652 C CA . LEU C 1 125 ? 74.884 51.659 36.103 1.00 30.43 122 LEU C CA 1
ATOM 5653 C C . LEU C 1 125 ? 75.934 50.779 36.774 1.00 29.63 122 LEU C C 1
ATOM 5654 O O . LEU C 1 125 ? 75.592 49.911 37.589 1.00 29.36 122 LEU C O 1
ATOM 5659 N N A PRO C 1 126 ? 77.212 50.952 36.404 0.60 30.64 123 PRO C N 1
ATOM 5660 N N B PRO C 1 126 ? 77.216 50.969 36.400 0.40 28.44 123 PRO C N 1
ATOM 5661 C CA A PRO C 1 126 ? 78.249 50.065 36.939 0.60 30.56 123 PRO C CA 1
ATOM 5662 C CA B PRO C 1 126 ? 78.276 50.188 37.017 0.40 27.38 123 PRO C CA 1
ATOM 5663 C C A PRO C 1 126 ? 78.561 50.220 38.437 0.60 31.12 123 PRO C C 1
ATOM 5664 C C B PRO C 1 126 ? 78.745 50.826 38.325 0.40 26.87 123 PRO C C 1
ATOM 5665 O O A PRO C 1 126 ? 78.132 51.186 39.071 0.60 31.72 123 PRO C O 1
ATOM 5666 O O B PRO C 1 126 ? 78.546 52.034 38.552 0.40 26.82 123 PRO C O 1
ATOM 5689 N N A ASN C 1 128 ? 81.995 49.250 39.514 0.60 27.21 125 ASN C N 1
ATOM 5690 N N B ASN C 1 128 ? 81.991 49.794 39.594 0.40 24.16 125 ASN C N 1
ATOM 5691 C CA A ASN C 1 128 ? 83.460 49.354 39.608 0.60 26.28 125 ASN C CA 1
ATOM 5692 C CA B ASN C 1 128 ? 83.434 49.533 39.665 0.40 24.61 125 ASN C CA 1
ATOM 5693 C C A ASN C 1 128 ? 84.096 49.904 38.332 0.60 25.62 125 ASN C C 1
ATOM 5694 C C B ASN C 1 128 ? 84.073 50.024 38.375 0.40 24.62 125 ASN C C 1
ATOM 5695 O O A ASN C 1 128 ? 83.424 50.028 37.303 0.60 25.48 125 ASN C O 1
ATOM 5696 O O B ASN C 1 128 ? 83.381 50.206 37.371 0.40 24.65 125 ASN C O 1
ATOM 5705 N N . TYR C 1 129 ? 85.384 50.239 38.406 1.00 24.64 126 TYR C N 1
ATOM 5706 C CA . TYR C 1 129 ? 86.106 50.801 37.250 1.00 24.07 126 TYR C CA 1
ATOM 5707 C C . TYR C 1 129 ? 86.162 49.914 36.034 1.00 24.11 126 TYR C C 1
ATOM 5708 O O . TYR C 1 129 ? 86.104 50.413 34.905 1.00 22.19 126 TYR C O 1
ATOM 5717 N N . TYR C 1 130 ? 86.283 48.601 36.235 1.00 24.35 127 TYR C N 1
ATOM 5718 C CA . TYR C 1 130 ? 86.232 47.716 35.085 1.00 23.89 127 TYR C CA 1
ATOM 5719 C C . TYR C 1 130 ? 84.914 47.934 34.335 1.00 24.11 127 TYR C C 1
ATOM 5720 O O . TYR C 1 130 ? 84.911 48.190 33.120 1.00 24.95 127 TYR C O 1
ATOM 5729 N N . GLY C 1 131 ? 83.800 47.845 35.069 1.00 23.86 128 GLY C N 1
ATOM 5730 C CA . GLY C 1 131 ? 82.462 48.025 34.496 1.00 24.16 128 GLY C CA 1
ATOM 5731 C C . GLY C 1 131 ? 82.301 49.371 33.796 1.00 24.45 128 GLY C C 1
ATOM 5732 O O . GLY C 1 131 ? 81.753 49.448 32.700 1.00 24.48 128 GLY C O 1
ATOM 5733 N N . ARG C 1 132 ? 82.796 50.434 34.431 1.00 24.57 129 ARG C N 1
ATOM 5734 C CA . ARG C 1 132 ? 82.731 51.771 33.837 1.00 24.17 129 ARG C CA 1
ATOM 5735 C C . ARG C 1 132 ? 83.543 51.850 32.544 1.00 25.13 129 ARG C C 1
ATOM 5736 O O . ARG C 1 132 ? 83.130 52.519 31.593 1.00 24.60 129 ARG C O 1
ATOM 5744 N N . SER C 1 133 ? 84.713 51.202 32.523 1.00 25.11 130 SER C N 1
ATOM 5745 C CA . SER C 1 133 ? 85.571 51.238 31.342 1.00 25.52 130 SER C CA 1
ATOM 5746 C C . SER C 1 133 ? 84.921 50.501 30.160 1.00 25.93 130 SER C C 1
ATOM 5747 O O . SER C 1 133 ? 85.008 50.949 29.020 1.00 26.26 130 SER C O 1
ATOM 5750 N N . LYS C 1 134 ? 84.248 49.392 30.438 1.00 26.48 131 LYS C N 1
ATOM 5751 C CA . LYS C 1 134 ? 83.541 48.660 29.401 1.00 26.72 131 LYS C CA 1
ATOM 5752 C C . LYS C 1 134 ? 82.336 49.474 28.878 1.00 28.74 131 LYS C C 1
ATOM 5753 O O . LYS C 1 134 ? 82.112 49.537 27.670 1.00 28.88 131 LYS C O 1
ATOM 5759 N N . LEU C 1 135 ? 81.611 50.123 29.790 1.00 28.42 132 LEU C N 1
ATOM 5760 C CA . LEU C 1 135 ? 80.445 50.916 29.427 1.00 28.68 132 LEU C CA 1
ATOM 5761 C C . LEU C 1 135 ? 80.824 52.099 28.556 1.00 29.36 132 LEU C C 1
ATOM 5762 O O . LEU C 1 135 ? 80.175 52.344 27.546 1.00 28.58 132 LEU C O 1
ATOM 5767 N N . ILE C 1 136 ? 81.862 52.838 28.948 1.00 29.06 133 ILE C N 1
ATOM 5768 C CA . ILE C 1 136 ? 82.288 53.986 28.164 1.00 30.63 133 ILE C CA 1
ATOM 5769 C C . ILE C 1 136 ? 82.798 53.472 26.796 1.00 30.15 133 ILE C C 1
ATOM 5770 O O . ILE C 1 136 ? 82.586 54.127 25.764 1.00 29.57 133 ILE C O 1
ATOM 5775 N N . GLY C 1 137 ? 83.421 52.286 26.790 1.00 29.81 134 GLY C N 1
ATOM 5776 C CA . GLY C 1 137 ? 83.796 51.628 25.529 1.00 29.15 134 GLY C CA 1
ATOM 5777 C C . GLY C 1 137 ? 82.571 51.412 24.640 1.00 29.24 134 GLY C C 1
ATOM 5778 O O . GLY C 1 137 ? 82.618 51.722 23.449 1.00 29.18 134 GLY C O 1
ATOM 5779 N N . GLU C 1 138 ? 81.469 50.876 25.207 1.00 29.40 135 GLU C N 1
ATOM 5780 C CA . GLU C 1 138 ? 80.217 50.690 24.438 1.00 30.13 135 GLU C CA 1
ATOM 5781 C C . GLU C 1 138 ? 79.709 52.019 23.848 1.00 31.72 135 GLU C C 1
ATOM 5782 O O . GLU C 1 138 ? 79.267 52.068 22.686 1.00 32.04 135 GLU C O 1
ATOM 5788 N N . SER C 1 139 ? 79.740 53.079 24.652 1.00 32.16 136 SER C N 1
ATOM 5789 C CA . SER C 1 139 ? 79.303 54.416 24.186 1.00 37.24 136 SER C CA 1
ATOM 5790 C C . SER C 1 139 ? 80.124 54.901 22.979 1.00 36.32 136 SER C C 1
ATOM 5791 O O . SER C 1 139 ? 79.556 55.493 22.051 1.00 37.32 136 SER C O 1
ATOM 5794 N N . SER C 1 140 ? 81.444 54.676 23.015 1.00 33.73 137 SER C N 1
ATOM 5795 C CA . SER C 1 140 ? 82.324 55.045 21.896 1.00 34.51 137 SER C CA 1
ATOM 5796 C C . SER C 1 140 ? 81.900 54.308 20.644 1.00 34.50 137 SER C C 1
ATOM 5797 O O . SER C 1 140 ? 81.859 54.900 19.553 1.00 34.06 137 SER C O 1
ATOM 5800 N N . VAL C 1 141 ? 81.607 53.012 20.808 1.00 32.85 138 VAL C N 1
ATOM 5801 C CA . VAL C 1 141 ? 81.154 52.168 19.706 1.00 33.97 138 VAL C CA 1
ATOM 5802 C C . VAL C 1 141 ? 79.790 52.625 19.130 1.00 37.51 138 VAL C C 1
ATOM 5803 O O . VAL C 1 141 ? 79.637 52.724 17.894 1.00 36.24 138 VAL C O 1
ATOM 5807 N N A ARG C 1 142 ? 78.908 53.115 20.005 0.50 36.56 139 ARG C N 1
ATOM 5808 N N B ARG C 1 142 ? 78.778 52.680 19.998 0.50 38.81 139 ARG C N 1
ATOM 5809 C CA A ARG C 1 142 ? 77.602 53.647 19.572 0.50 38.73 139 ARG C CA 1
ATOM 5810 C CA B ARG C 1 142 ? 77.401 53.023 19.591 0.50 42.36 139 ARG C CA 1
ATOM 5811 C C A ARG C 1 142 ? 77.669 55.075 19.006 0.50 40.51 139 ARG C C 1
ATOM 5812 C C B ARG C 1 142 ? 77.349 54.310 18.797 0.50 43.66 139 ARG C C 1
ATOM 5813 O O A ARG C 1 142 ? 76.911 55.397 18.095 0.50 41.54 139 ARG C O 1
ATOM 5814 O O B ARG C 1 142 ? 76.733 54.381 17.737 0.50 45.76 139 ARG C O 1
ATOM 5829 N N A ASN C 1 143 ? 78.544 55.937 19.530 0.60 42.22 140 ASN C N 1
ATOM 5830 N N B ASN C 1 143 ? 78.035 55.321 19.322 0.40 43.89 140 ASN C N 1
ATOM 5831 C CA A ASN C 1 143 ? 78.649 57.292 18.994 0.60 45.52 140 ASN C CA 1
ATOM 5832 C CA B ASN C 1 143 ? 78.120 56.637 18.700 0.40 45.73 140 ASN C CA 1
ATOM 5833 C C A ASN C 1 143 ? 79.375 57.314 17.629 0.60 46.95 140 ASN C C 1
ATOM 5834 C C B ASN C 1 143 ? 78.808 56.610 17.334 0.40 46.84 140 ASN C C 1
ATOM 5835 O O A ASN C 1 143 ? 79.184 58.238 16.843 0.60 45.90 140 ASN C O 1
ATOM 5836 O O B ASN C 1 143 ? 78.196 56.910 16.316 0.40 46.10 140 ASN C O 1
ATOM 5845 N N A ALA C 1 144 ? 80.151 56.269 17.329 0.60 47.37 141 ALA C N 1
ATOM 5846 N N B ALA C 1 144 ? 80.082 56.240 17.320 0.40 47.33 141 ALA C N 1
ATOM 5847 C CA A ALA C 1 144 ? 80.915 56.199 16.074 0.60 48.97 141 ALA C CA 1
ATOM 5848 C CA B ALA C 1 144 ? 80.865 56.210 16.086 0.40 48.94 141 ALA C CA 1
ATOM 5849 C C A ALA C 1 144 ? 80.287 55.343 14.963 0.60 50.83 141 ALA C C 1
ATOM 5850 C C B ALA C 1 144 ? 80.261 55.353 14.968 0.40 50.71 141 ALA C C 1
ATOM 5851 O O A ALA C 1 144 ? 80.290 55.748 13.798 0.60 51.78 141 ALA C O 1
ATOM 5852 O O B ALA C 1 144 ? 80.249 55.767 13.807 0.40 51.93 141 ALA C O 1
ATOM 5855 N N . CYS C 1 145 ? 79.780 54.162 15.326 1.00 50.90 142 CYS C N 1
ATOM 5856 C CA . CYS C 1 145 ? 79.227 53.184 14.365 1.00 52.36 142 CYS C CA 1
ATOM 5857 C C . CYS C 1 145 ? 77.732 52.939 14.428 1.00 55.45 142 CYS C C 1
ATOM 5858 O O . CYS C 1 145 ? 77.282 51.779 14.378 1.00 53.03 142 CYS C O 1
ATOM 5861 N N . THR C 1 146 ? 76.938 53.997 14.510 1.00 59.19 143 THR C N 1
ATOM 5862 C CA . THR C 1 146 ? 75.500 53.781 14.575 1.00 61.95 143 THR C CA 1
ATOM 5863 C C . THR C 1 146 ? 75.091 53.001 13.329 1.00 60.70 143 THR C C 1
ATOM 5864 O O . THR C 1 146 ? 75.568 53.274 12.225 1.00 59.33 143 THR C O 1
ATOM 5868 N N . ASN C 1 147 ? 74.277 51.977 13.553 1.00 59.33 144 ASN C N 1
ATOM 5869 C CA . ASN C 1 147 ? 73.721 51.126 12.510 1.00 58.96 144 ASN C CA 1
ATOM 5870 C C . ASN C 1 147 ? 74.713 50.134 11.892 1.00 55.54 144 ASN C C 1
ATOM 5871 O O . ASN C 1 147 ? 74.378 49.468 10.907 1.00 58.46 144 ASN C O 1
ATOM 5876 N N . ASN C 1 148 ? 75.924 50.032 12.430 1.00 49.35 145 ASN C N 1
ATOM 5877 C CA . ASN C 1 148 ? 76.863 49.038 11.897 1.00 47.37 145 ASN C CA 1
ATOM 5878 C C . ASN C 1 148 ? 77.753 48.446 12.989 1.00 42.37 145 ASN C C 1
ATOM 5879 O O . ASN C 1 148 ? 78.962 48.313 12.816 1.00 41.16 145 ASN C O 1
ATOM 5884 N N . HIS C 1 149 ? 77.135 48.072 14.112 1.00 40.02 146 HIS C N 1
ATOM 5885 C CA . HIS C 1 149 ? 77.864 47.478 15.227 1.00 37.74 146 HIS C CA 1
ATOM 5886 C C . HIS C 1 149 ? 77.019 46.454 15.942 1.00 36.34 146 HIS C C 1
ATOM 5887 O O . HIS C 1 149 ? 75.791 46.454 15.841 1.00 35.27 146 HIS C O 1
ATOM 5894 N N . LEU C 1 150 ? 77.701 45.584 16.669 1.00 33.82 147 LEU C N 1
ATOM 5895 C CA . LEU C 1 150 ? 77.061 44.588 17.502 1.00 34.08 147 LEU C CA 1
ATOM 5896 C C . LEU C 1 150 ? 77.836 44.571 18.822 1.00 32.72 147 LEU C C 1
ATOM 5897 O O . LEU C 1 150 ? 79.056 44.425 18.822 1.00 30.80 147 LEU C O 1
ATOM 5902 N N . ILE C 1 151 ? 77.131 44.803 19.918 1.00 31.82 148 ILE C N 1
ATOM 5903 C CA . ILE C 1 151 ? 77.700 44.770 21.260 1.00 30.59 148 ILE C CA 1
ATOM 5904 C C . ILE C 1 151 ? 77.089 43.555 21.922 1.00 30.09 148 ILE C C 1
ATOM 5905 O O . ILE C 1 151 ? 75.853 43.461 22.030 1.00 29.83 148 ILE C O 1
ATOM 5910 N N . ILE C 1 152 ? 77.936 42.617 22.322 1.00 27.85 149 ILE C N 1
ATOM 5911 C CA . ILE C 1 152 ? 77.489 41.427 23.028 1.00 29.28 149 ILE C CA 1
ATOM 5912 C C . ILE C 1 152 ? 77.990 41.503 24.491 1.00 28.74 149 ILE C C 1
ATOM 5913 O O . ILE C 1 152 ? 79.197 41.678 24.732 1.00 28.41 149 ILE C O 1
ATOM 5918 N N . ARG C 1 153 ? 77.079 41.394 25.453 1.00 28.10 150 ARG C N 1
ATOM 5919 C CA . ARG C 1 153 ? 77.457 41.382 26.863 1.00 27.73 150 ARG C CA 1
ATOM 5920 C C . ARG C 1 153 ? 77.433 39.923 27.355 1.00 28.81 150 ARG C C 1
ATOM 5921 O O . ARG C 1 153 ? 76.398 39.239 27.288 1.00 29.46 150 ARG C O 1
ATOM 5929 N N . ALA C 1 154 ? 78.597 39.447 27.796 1.00 28.19 151 ALA C N 1
ATOM 5930 C CA . ALA C 1 154 ? 78.773 38.106 28.334 1.00 28.44 151 ALA C CA 1
ATOM 5931 C C . ALA C 1 154 ? 78.837 38.189 29.860 1.00 28.32 151 ALA C C 1
ATOM 5932 O O . ALA C 1 154 ? 79.252 39.202 30.415 1.00 26.73 151 ALA C O 1
ATOM 5934 N N . GLY C 1 155 ? 78.435 37.124 30.540 1.00 30.37 152 GLY C N 1
ATOM 5935 C CA . GLY C 1 155 ? 78.485 37.078 32.003 1.00 30.71 152 GLY C CA 1
ATOM 5936 C C . GLY C 1 155 ? 79.791 36.448 32.450 1.00 31.71 152 GLY C C 1
ATOM 5937 O O . GLY C 1 155 ? 80.869 36.861 32.005 1.00 31.64 152 GLY C O 1
ATOM 5938 N N . TRP C 1 156 ? 79.705 35.466 33.340 1.00 30.39 153 TRP C N 1
ATOM 5939 C CA . TRP C 1 156 ? 80.889 34.753 33.816 1.00 31.95 153 TRP C CA 1
ATOM 5940 C C . TRP C 1 156 ? 81.282 33.725 32.731 1.00 32.84 153 TRP C C 1
ATOM 5941 O O . TRP C 1 156 ? 80.607 32.707 32.557 1.00 29.98 153 TRP C O 1
ATOM 5960 N N . ILE C 1 158 ? 82.953 30.727 30.707 1.00 35.36 155 ILE C N 1
ATOM 5961 C CA . ILE C 1 158 ? 83.508 29.415 30.994 1.00 36.15 155 ILE C CA 1
ATOM 5962 C C . ILE C 1 158 ? 84.042 28.847 29.693 1.00 36.89 155 ILE C C 1
ATOM 5963 O O . ILE C 1 158 ? 83.373 28.895 28.662 1.00 35.35 155 ILE C O 1
ATOM 5968 N N . GLY C 1 159 ? 85.270 28.350 29.732 1.00 39.33 156 GLY C N 1
ATOM 5969 C CA . GLY C 1 159 ? 85.887 27.789 28.532 1.00 41.82 156 GLY C CA 1
ATOM 5970 C C . GLY C 1 159 ? 87.367 27.525 28.744 1.00 44.15 156 GLY C C 1
ATOM 5971 O O . GLY C 1 159 ? 87.956 27.984 29.733 1.00 43.33 156 GLY C O 1
ATOM 5972 N N . GLY C 1 160 ? 87.949 26.747 27.833 1.00 46.95 157 GLY C N 1
ATOM 5973 C CA . GLY C 1 160 ? 89.369 26.407 27.885 1.00 49.15 157 GLY C CA 1
ATOM 5974 C C . GLY C 1 160 ? 89.651 24.927 28.034 1.00 52.96 157 GLY C C 1
ATOM 5975 O O . GLY C 1 160 ? 90.656 24.439 27.523 1.00 55.23 157 GLY C O 1
ATOM 5976 N N . GLY C 1 161 ? 88.798 24.213 28.759 1.00 53.70 158 GLY C N 1
ATOM 5977 C CA . GLY C 1 161 ? 88.984 22.774 28.948 1.00 58.40 158 GLY C CA 1
ATOM 5978 C C . GLY C 1 161 ? 90.105 22.449 29.923 1.00 61.98 158 GLY C C 1
ATOM 5979 O O . GLY C 1 161 ? 90.664 23.359 30.551 1.00 62.03 158 GLY C O 1
ATOM 5980 N N . PRO C 1 162 ? 90.443 21.148 30.065 1.00 65.51 159 PRO C N 1
ATOM 5981 C CA . PRO C 1 162 ? 91.502 20.744 31.002 1.00 68.55 159 PRO C CA 1
ATOM 5982 C C . PRO C 1 162 ? 92.883 21.382 30.762 1.00 71.26 159 PRO C C 1
ATOM 5983 O O . PRO C 1 162 ? 93.646 21.517 31.715 1.00 72.96 159 PRO C O 1
ATOM 5987 N N . ASP C 1 163 ? 93.194 21.791 29.530 1.00 73.02 160 ASP C N 1
ATOM 5988 C CA . ASP C 1 163 ? 94.509 22.408 29.258 1.00 76.94 160 ASP C CA 1
ATOM 5989 C C . ASP C 1 163 ? 94.586 23.911 29.501 1.00 74.96 160 ASP C C 1
ATOM 5990 O O . ASP C 1 163 ? 95.603 24.389 30.009 1.00 74.00 160 ASP C O 1
ATOM 5995 N N . LYS C 1 164 ? 93.525 24.645 29.159 1.00 70.27 161 LYS C N 1
ATOM 5996 C CA . LYS C 1 164 ? 93.534 26.109 29.267 1.00 68.15 161 LYS C CA 1
ATOM 5997 C C . LYS C 1 164 ? 92.640 26.734 30.352 1.00 63.36 161 LYS C C 1
ATOM 5998 O O . LYS C 1 164 ? 92.674 27.950 30.500 1.00 60.42 161 LYS C O 1
ATOM 6004 N N . ASP C 1 165 ? 91.851 25.950 31.098 1.00 58.78 162 ASP C N 1
ATOM 6005 C CA . ASP C 1 165 ? 90.966 26.553 32.116 1.00 55.10 162 ASP C CA 1
ATOM 6006 C C . ASP C 1 165 ? 91.617 26.683 33.505 1.00 53.77 162 ASP C C 1
ATOM 6007 O O . ASP C 1 165 ? 91.718 25.703 34.252 1.00 51.74 162 ASP C O 1
ATOM 6012 N N . HIS C 1 166 ? 92.007 27.919 33.836 1.00 53.76 163 HIS C N 1
ATOM 6013 C CA . HIS C 1 166 ? 92.608 28.271 35.129 1.00 55.46 163 HIS C CA 1
ATOM 6014 C C . HIS C 1 166 ? 91.735 29.303 35.847 1.00 53.91 163 HIS C C 1
ATOM 6015 O O . HIS C 1 166 ? 92.176 29.964 36.787 1.00 52.41 163 HIS C O 1
ATOM 6022 N N . LYS C 1 167 ? 90.495 29.435 35.383 1.00 52.67 164 LYS C N 1
ATOM 6023 C CA . LYS C 1 167 ? 89.519 30.322 35.999 1.00 52.90 164 LYS C CA 1
ATOM 6024 C C . LYS C 1 167 ? 88.693 29.488 36.994 1.00 49.57 164 LYS C C 1
ATOM 6025 O O . LYS C 1 167 ? 89.069 28.346 37.299 1.00 49.07 164 LYS C O 1
ATOM 6031 N N . PHE C 1 168 ? 87.577 30.037 37.475 1.00 46.40 165 PHE C N 1
ATOM 6032 C CA . PHE C 1 168 ? 86.766 29.370 38.500 1.00 45.90 165 PHE C CA 1
ATOM 6033 C C . PHE C 1 168 ? 86.441 27.886 38.293 1.00 45.41 165 PHE C C 1
ATOM 6034 O O . PHE C 1 168 ? 86.640 27.089 39.207 1.00 45.61 165 PHE C O 1
ATOM 6042 N N . VAL C 1 169 ? 85.924 27.518 37.123 1.00 43.49 166 VAL C N 1
ATOM 6043 C CA . VAL C 1 169 ? 85.552 26.120 36.869 1.00 44.84 166 VAL C CA 1
ATOM 6044 C C . VAL C 1 169 ? 86.770 25.192 36.865 1.00 46.94 166 VAL C C 1
ATOM 6045 O O . VAL C 1 169 ? 86.720 24.092 37.433 1.00 49.05 166 VAL C O 1
ATOM 6049 N N . GLY C 1 170 ? 87.853 25.627 36.224 1.00 47.63 167 GLY C N 1
ATOM 6050 C CA . GLY C 1 170 ? 89.079 24.825 36.161 1.00 50.74 167 GLY C CA 1
ATOM 6051 C C . GLY C 1 170 ? 89.651 24.587 37.548 1.00 52.17 167 GLY C C 1
ATOM 6052 O O . GLY C 1 170 ? 90.048 23.469 37.880 1.00 52.83 167 GLY C O 1
ATOM 6053 N N . LYS C 1 171 ? 89.667 25.638 38.371 1.00 52.03 168 LYS C N 1
ATOM 6054 C CA . LYS C 1 171 ? 90.187 25.522 39.741 1.00 53.54 168 LYS C CA 1
ATOM 6055 C C . LYS C 1 171 ? 89.304 24.607 40.583 1.00 51.84 168 LYS C C 1
ATOM 6056 O O . LYS C 1 171 ? 89.827 23.846 41.391 1.00 53.10 168 LYS C O 1
ATOM 6062 N N . ILE C 1 172 ? 87.979 24.676 40.412 1.00 47.64 169 ILE C N 1
ATOM 6063 C CA . ILE C 1 172 ? 87.098 23.788 41.178 1.00 48.56 169 ILE C CA 1
ATOM 6064 C C . ILE C 1 172 ? 87.384 22.332 40.809 1.00 50.76 169 ILE C C 1
ATOM 6065 O O . ILE C 1 172 ? 87.526 21.489 41.698 1.00 51.22 169 ILE C O 1
ATOM 6070 N N . ILE C 1 173 ? 87.473 22.053 39.507 1.00 50.91 170 ILE C N 1
ATOM 6071 C CA . ILE C 1 173 ? 87.763 20.693 39.011 1.00 53.67 170 ILE C CA 1
ATOM 6072 C C . ILE C 1 173 ? 89.142 20.212 39.502 1.00 57.00 170 ILE C C 1
ATOM 6073 O O . ILE C 1 173 ? 89.300 19.053 39.886 1.00 59.45 170 ILE C O 1
ATOM 6078 N N . GLN C 1 174 ? 90.126 21.111 39.509 1.00 59.80 171 GLN C N 1
ATOM 6079 C CA . GLN C 1 174 ? 91.475 20.782 39.981 1.00 62.85 171 GLN C CA 1
ATOM 6080 C C . GLN C 1 174 ? 91.439 20.348 41.446 1.00 62.59 171 GLN C C 1
ATOM 6081 O O . GLN C 1 174 ? 92.081 19.374 41.821 1.00 63.97 171 GLN C O 1
ATOM 6087 N N . GLN C 1 175 ? 90.685 21.085 42.265 1.00 59.46 172 GLN C N 1
ATOM 6088 C CA . GLN C 1 175 ? 90.548 20.781 43.697 1.00 59.53 172 GLN C CA 1
ATOM 6089 C C . GLN C 1 175 ? 89.794 19.472 43.922 1.00 60.86 172 GLN C C 1
ATOM 6090 O O . GLN C 1 175 ? 90.096 18.732 44.860 1.00 63.17 172 GLN C O 1
ATOM 6096 N N . ILE C 1 176 ? 88.819 19.194 43.062 1.00 60.66 173 ILE C N 1
ATOM 6097 C CA . ILE C 1 176 ? 88.039 17.953 43.142 1.00 63.01 173 ILE C CA 1
ATOM 6098 C C . ILE C 1 176 ? 88.892 16.746 42.754 1.00 66.53 173 ILE C C 1
ATOM 6099 O O . ILE C 1 176 ? 88.864 15.721 43.438 1.00 69.33 173 ILE C O 1
ATOM 6104 N N . LYS C 1 177 ? 89.659 16.868 41.675 1.00 68.59 174 LYS C N 1
ATOM 6105 C CA . LYS C 1 177 ? 90.499 15.750 41.224 1.00 73.53 174 LYS C CA 1
ATOM 6106 C C . LYS C 1 177 ? 91.737 15.540 42.097 1.00 75.30 174 LYS C C 1
ATOM 6107 O O . LYS C 1 177 ? 92.368 14.483 42.041 1.00 78.27 174 LYS C O 1
ATOM 6113 N N . ALA C 1 178 ? 92.078 16.541 42.902 1.00 73.29 175 ALA C N 1
ATOM 6114 C CA . ALA C 1 178 ? 93.187 16.418 43.843 1.00 75.14 175 ALA C CA 1
ATOM 6115 C C . ALA C 1 178 ? 92.685 15.831 45.182 1.00 76.85 175 ALA C C 1
ATOM 6116 O O . ALA C 1 178 ? 93.478 15.627 46.104 1.00 79.99 175 ALA C O 1
ATOM 6118 N N . GLY C 1 179 ? 91.375 15.575 45.284 1.00 76.40 176 GLY C N 1
ATOM 6119 C CA . GLY C 1 179 ? 90.778 14.986 46.491 1.00 77.01 176 GLY C CA 1
ATOM 6120 C C . GLY C 1 179 ? 90.819 15.884 47.717 1.00 76.48 176 GLY C C 1
ATOM 6121 O O . GLY C 1 179 ? 91.180 15.438 48.800 1.00 78.93 176 GLY C O 1
ATOM 6122 N N . SER C 1 180 ? 90.443 17.149 47.547 1.00 74.52 177 SER C N 1
ATOM 6123 C CA . SER C 1 180 ? 90.448 18.114 48.647 1.00 72.23 177 SER C CA 1
ATOM 6124 C C . SER C 1 180 ? 89.337 17.781 49.649 1.00 70.24 177 SER C C 1
ATOM 6125 O O . SER C 1 180 ? 88.236 17.383 49.268 1.00 67.74 177 SER C O 1
ATOM 6128 N N . THR C 1 181 ? 89.646 17.931 50.933 1.00 70.83 178 THR C N 1
ATOM 6129 C CA . THR C 1 181 ? 88.690 17.624 52.005 1.00 71.58 178 THR C CA 1
ATOM 6130 C C . THR C 1 181 ? 87.471 18.566 51.969 1.00 69.54 178 THR C C 1
ATOM 6131 O O . THR C 1 181 ? 86.350 18.152 52.276 1.00 70.31 178 THR C O 1
ATOM 6135 N N . SER C 1 182 ? 87.704 19.828 51.605 1.00 65.39 179 SER C N 1
ATOM 6136 C CA . SER C 1 182 ? 86.621 20.797 51.470 1.00 61.77 179 SER C CA 1
ATOM 6137 C C . SER C 1 182 ? 86.964 21.882 50.457 1.00 58.57 179 SER C C 1
ATOM 6138 O O . SER C 1 182 ? 88.141 22.161 50.180 1.00 60.27 179 SER C O 1
ATOM 6141 N N . ILE C 1 183 ? 85.907 22.470 49.903 1.00 52.85 180 ILE C N 1
ATOM 6142 C CA . ILE C 1 183 ? 85.991 23.539 48.932 1.00 48.95 180 ILE C CA 1
ATOM 6143 C C . ILE C 1 183 ? 85.111 24.658 49.457 1.00 46.21 180 ILE C C 1
ATOM 6144 O O . ILE C 1 183 ? 84.022 24.406 49.958 1.00 47.19 180 ILE C O 1
ATOM 6149 N N . LYS C 1 184 ? 85.593 25.888 49.357 1.00 43.92 181 LYS C N 1
ATOM 6150 C CA . LYS C 1 184 ? 84.839 27.056 49.769 1.00 42.21 181 LYS C CA 1
ATOM 6151 C C . LYS C 1 184 ? 84.444 27.887 48.545 1.00 40.56 181 LYS C C 1
ATOM 6152 O O . LYS C 1 184 ? 85.258 28.096 47.640 1.00 39.49 181 LYS C O 1
ATOM 6158 N N . ALA C 1 185 ? 83.190 28.343 48.510 1.00 36.73 182 ALA C N 1
ATOM 6159 C CA . ALA C 1 185 ? 82.717 29.151 47.407 1.00 34.96 182 ALA C CA 1
ATOM 6160 C C . ALA C 1 185 ? 81.728 30.188 47.909 1.00 33.70 182 ALA C C 1
ATOM 6161 O O . ALA C 1 185 ? 80.893 29.909 48.760 1.00 32.71 182 ALA C O 1
ATOM 6163 N N . VAL C 1 186 ? 81.826 31.381 47.335 1.00 32.34 183 VAL C N 1
ATOM 6164 C CA . VAL C 1 186 ? 81.024 32.516 47.737 1.00 31.63 183 VAL C CA 1
ATOM 6165 C C . VAL C 1 186 ? 79.562 32.323 47.335 1.00 32.33 183 VAL C C 1
ATOM 6166 O O . VAL C 1 186 ? 79.255 32.092 46.170 1.00 31.60 183 VAL C O 1
ATOM 6170 N N . SER C 1 187 ? 78.670 32.448 48.311 1.00 32.24 184 SER C N 1
ATOM 6171 C CA . SER C 1 187 ? 77.257 32.223 48.086 1.00 33.21 184 SER C CA 1
ATOM 6172 C C . SER C 1 187 ? 76.440 33.479 47.977 1.00 32.04 184 SER C C 1
ATOM 6173 O O . SER C 1 187 ? 75.264 33.388 47.637 1.00 33.15 184 SER C O 1
ATOM 6176 N N . ASP C 1 188 ? 77.023 34.636 48.281 1.00 31.39 185 ASP C N 1
ATOM 6177 C CA . ASP C 1 188 ? 76.262 35.891 48.276 1.00 32.77 185 ASP C CA 1
ATOM 6178 C C . ASP C 1 188 ? 76.659 36.886 47.194 1.00 32.45 185 ASP C C 1
ATOM 6179 O O . ASP C 1 188 ? 76.531 38.093 47.357 1.00 33.42 185 ASP C O 1
ATOM 6184 N N . ARG C 1 189 ? 77.141 36.368 46.081 1.00 33.11 186 ARG C N 1
ATOM 6185 C CA . ARG C 1 189 ? 77.441 37.184 44.905 1.00 34.43 186 ARG C CA 1
ATOM 6186 C C . ARG C 1 189 ? 76.844 36.345 43.778 1.00 31.76 186 ARG C C 1
ATOM 6187 O O . ARG C 1 189 ? 77.185 35.167 43.637 1.00 32.60 186 ARG C O 1
ATOM 6195 N N . LEU C 1 190 ? 75.916 36.927 43.028 1.00 29.05 187 LEU C N 1
ATOM 6196 C CA . LEU C 1 190 ? 75.228 36.195 41.968 1.00 30.17 187 LEU C CA 1
ATOM 6197 C C . LEU C 1 190 ? 75.609 36.702 40.573 1.00 28.96 187 LEU C C 1
ATOM 6198 O O . LEU C 1 190 ? 76.033 37.847 40.407 1.00 28.30 187 LEU C O 1
ATOM 6203 N N . GLY C 1 191 ? 75.442 35.834 39.584 1.00 29.55 188 GLY C N 1
ATOM 6204 C CA . GLY C 1 191 ? 75.724 36.157 38.192 1.00 28.59 188 GLY C CA 1
ATOM 6205 C C . GLY C 1 191 ? 75.152 35.105 37.264 1.00 29.88 188 GLY C C 1
ATOM 6206 O O . GLY C 1 191 ? 74.359 34.248 37.688 1.00 29.22 188 GLY C O 1
ATOM 6207 N N . SER C 1 192 ? 75.557 35.182 35.995 1.00 29.00 189 SER C N 1
ATOM 6208 C CA . SER C 1 192 ? 75.119 34.264 34.961 1.00 29.89 189 SER C CA 1
ATOM 6209 C C . SER C 1 192 ? 76.337 33.746 34.233 1.00 29.56 189 SER C C 1
ATOM 6210 O O . SER C 1 192 ? 77.315 34.478 34.075 1.00 29.09 189 SER C O 1
ATOM 6213 N N . ILE C 1 193 ? 76.289 32.498 33.777 1.00 29.90 190 ILE C N 1
ATOM 6214 C CA . ILE C 1 193 ? 77.442 31.939 33.039 1.00 30.51 190 ILE C CA 1
ATOM 6215 C C . ILE C 1 193 ? 77.229 32.022 31.532 1.00 31.21 190 ILE C C 1
ATOM 6216 O O . ILE C 1 193 ? 76.097 31.948 31.045 1.00 31.87 190 ILE C O 1
ATOM 6221 N N . THR C 1 194 ? 78.339 32.163 30.810 1.00 30.73 191 THR C N 1
ATOM 6222 C CA . THR C 1 194 ? 78.347 32.237 29.360 1.00 31.07 191 THR C CA 1
ATOM 6223 C C . THR C 1 194 ? 79.346 31.228 28.859 1.00 32.04 191 THR C C 1
ATOM 6224 O O . THR C 1 194 ? 80.525 31.294 29.222 1.00 30.29 191 THR C O 1
ATOM 6228 N N . SER C 1 195 ? 78.885 30.286 28.047 1.00 32.94 192 SER C N 1
ATOM 6229 C CA . SER C 1 195 ? 79.771 29.297 27.439 1.00 35.39 192 SER C CA 1
ATOM 6230 C C . SER C 1 195 ? 80.560 29.963 26.312 1.00 35.02 192 SER C C 1
ATOM 6231 O O . SER C 1 195 ? 79.977 30.487 25.355 1.00 35.48 192 SER C O 1
ATOM 6234 N N . ALA C 1 196 ? 81.882 29.924 26.414 1.00 35.35 193 ALA C N 1
ATOM 6235 C CA . ALA C 1 196 ? 82.730 30.514 25.391 1.00 36.65 193 ALA C CA 1
ATOM 6236 C C . ALA C 1 196 ? 82.487 29.839 24.037 1.00 37.69 193 ALA C C 1
ATOM 6237 O O . ALA C 1 196 ? 82.477 30.512 23.016 1.00 37.57 193 ALA C O 1
ATOM 6255 N N A GLN C 1 198 ? 79.905 28.274 22.906 0.60 37.58 195 GLN C N 1
ATOM 6256 N N B GLN C 1 198 ? 79.322 28.234 22.920 0.40 38.97 195 GLN C N 1
ATOM 6257 C CA A GLN C 1 198 ? 78.548 28.652 22.408 0.60 37.03 195 GLN C CA 1
ATOM 6258 C CA B GLN C 1 198 ? 78.142 28.758 22.228 0.40 37.90 195 GLN C CA 1
ATOM 6259 C C A GLN C 1 198 ? 78.573 30.066 21.817 0.60 35.51 195 GLN C C 1
ATOM 6260 C C B GLN C 1 198 ? 78.332 30.229 21.845 0.40 36.11 195 GLN C C 1
ATOM 6261 O O A GLN C 1 198 ? 78.047 30.319 20.732 0.60 36.02 195 GLN C O 1
ATOM 6262 O O B GLN C 1 198 ? 77.728 30.680 20.866 0.40 36.51 195 GLN C O 1
ATOM 6273 N N . LEU C 1 199 ? 79.181 30.974 22.565 1.00 35.03 196 LEU C N 1
ATOM 6274 C CA . LEU C 1 199 ? 79.372 32.383 22.182 1.00 34.22 196 LEU C CA 1
ATOM 6275 C C . LEU C 1 199 ? 80.112 32.467 20.834 1.00 34.89 196 LEU C C 1
ATOM 6276 O O . LEU C 1 199 ? 79.744 33.259 19.969 1.00 34.80 196 LEU C O 1
ATOM 6281 N N . CYS C 1 200 ? 81.126 31.625 20.658 1.00 35.24 197 CYS C N 1
ATOM 6282 C CA . CYS C 1 200 ? 81.857 31.566 19.394 1.00 37.11 197 CYS C CA 1
ATOM 6283 C C . CYS C 1 200 ? 80.918 31.185 18.236 1.00 38.41 197 CYS C C 1
ATOM 6284 O O . CYS C 1 200 ? 80.910 31.850 17.191 1.00 38.04 197 CYS C O 1
ATOM 6287 N N . ASN C 1 201 ? 80.154 30.105 18.419 1.00 38.71 198 ASN C N 1
ATOM 6288 C CA . ASN C 1 201 ? 79.173 29.677 17.426 1.00 40.49 198 ASN C CA 1
ATOM 6289 C C . ASN C 1 201 ? 78.234 30.834 17.090 1.00 38.79 198 ASN C C 1
ATOM 6290 O O . ASN C 1 201 ? 77.974 31.097 15.918 1.00 38.45 198 ASN C O 1
ATOM 6295 N N . PHE C 1 202 ? 77.748 31.536 18.113 1.00 36.38 199 PHE C N 1
ATOM 6296 C CA . PHE C 1 202 ? 76.860 32.672 17.881 1.00 36.45 199 PHE C CA 1
ATOM 6297 C C . PHE C 1 202 ? 77.553 33.778 17.079 1.00 36.05 199 PHE C C 1
ATOM 6298 O O . PHE C 1 202 ? 76.952 34.363 16.163 1.00 37.22 199 PHE C O 1
ATOM 6306 N N . ILE C 1 203 ? 78.807 34.066 17.430 1.00 34.95 200 ILE C N 1
ATOM 6307 C CA . ILE C 1 203 ? 79.589 35.092 16.738 1.00 34.80 200 ILE C CA 1
ATOM 6308 C C . ILE C 1 203 ? 79.778 34.773 15.239 1.00 35.24 200 ILE C C 1
ATOM 6309 O O . ILE C 1 203 ? 79.635 35.664 14.398 1.00 35.24 200 ILE C O 1
ATOM 6314 N N . ILE C 1 204 ? 80.077 33.522 14.902 1.00 36.07 201 ILE C N 1
ATOM 6315 C CA . ILE C 1 204 ? 80.206 33.133 13.478 1.00 38.01 201 ILE C CA 1
ATOM 6316 C C . ILE C 1 204 ? 78.908 33.472 12.747 1.00 39.34 201 ILE C C 1
ATOM 6317 O O . ILE C 1 204 ? 78.921 34.090 11.667 1.00 39.15 201 ILE C O 1
ATOM 6322 N N . TRP C 1 205 ? 77.786 33.088 13.357 1.00 39.20 202 TRP C N 1
ATOM 6323 C CA . TRP C 1 205 ? 76.467 33.369 12.796 1.00 40.87 202 TRP C CA 1
ATOM 6324 C C . TRP C 1 205 ? 76.246 34.874 12.639 1.00 41.01 202 TRP C C 1
ATOM 6325 O O . TRP C 1 205 ? 75.747 35.322 11.606 1.00 40.50 202 TRP C O 1
ATOM 6336 N N . ALA C 1 206 ? 76.649 35.649 13.649 1.00 38.37 203 ALA C N 1
ATOM 6337 C CA . ALA C 1 206 ? 76.430 37.096 13.627 1.00 38.01 203 ALA C CA 1
ATOM 6338 C C . ALA C 1 206 ? 77.232 37.794 12.545 1.00 38.01 203 ALA C C 1
ATOM 6339 O O . ALA C 1 206 ? 76.771 38.766 11.954 1.00 38.05 203 ALA C O 1
ATOM 6341 N N . ILE C 1 207 ? 78.449 37.315 12.323 1.00 38.55 204 ILE C N 1
ATOM 6342 C CA . ILE C 1 207 ? 79.325 37.846 11.289 1.00 40.32 204 ILE C CA 1
ATOM 6343 C C . ILE C 1 207 ? 78.663 37.637 9.923 1.00 42.59 204 ILE C C 1
ATOM 6344 O O . ILE C 1 207 ? 78.585 38.560 9.110 1.00 40.91 204 ILE C O 1
ATOM 6349 N N . ASN C 1 208 ? 78.189 36.418 9.688 1.00 45.70 205 ASN C N 1
ATOM 6350 C CA . ASN C 1 208 ? 77.549 36.072 8.417 1.00 48.73 205 ASN C CA 1
ATOM 6351 C C . ASN C 1 208 ? 76.285 36.887 8.197 1.00 48.55 205 ASN C C 1
ATOM 6352 O O . ASN C 1 208 ? 76.039 37.324 7.086 1.00 47.45 205 ASN C O 1
ATOM 6357 N N . LYS C 1 209 ? 75.530 37.150 9.261 1.00 47.90 206 LYS C N 1
ATOM 6358 C CA . LYS C 1 209 ? 74.296 37.929 9.143 1.00 49.25 206 LYS C CA 1
ATOM 6359 C C . LYS C 1 209 ? 74.512 39.424 9.273 1.00 47.15 206 LYS C C 1
ATOM 6360 O O . LYS C 1 209 ? 73.605 40.192 8.980 1.00 45.92 206 LYS C O 1
ATOM 6366 N N . ARG C 1 210 ? 75.704 39.836 9.709 1.00 46.69 207 ARG C N 1
ATOM 6367 C CA . ARG C 1 210 ? 75.995 41.252 10.015 1.00 45.81 207 ARG C CA 1
ATOM 6368 C C . ARG C 1 210 ? 74.889 41.781 10.945 1.00 43.67 207 ARG C C 1
ATOM 6369 O O . ARG C 1 210 ? 74.340 42.868 10.753 1.00 42.49 207 ARG C O 1
ATOM 6377 N N . HIS C 1 211 ? 74.555 40.967 11.942 1.00 42.59 208 HIS C N 1
ATOM 6378 C CA . HIS C 1 211 ? 73.535 41.341 12.915 1.00 41.84 208 HIS C CA 1
ATOM 6379 C C . HIS C 1 211 ? 74.007 42.578 13.682 1.00 39.30 208 HIS C C 1
ATOM 6380 O O . HIS C 1 211 ? 75.203 42.712 13.949 1.00 38.67 208 HIS C O 1
ATOM 6387 N N . THR C 1 212 ? 73.082 43.486 14.013 1.00 37.94 209 THR C N 1
ATOM 6388 C CA . THR C 1 212 ? 73.430 44.718 14.737 1.00 37.24 209 THR C CA 1
ATOM 6389 C C . THR C 1 212 ? 72.605 44.952 16.006 1.00 37.33 209 THR C C 1
ATOM 6390 O O . THR C 1 212 ? 71.535 44.344 16.198 1.00 36.97 209 THR C O 1
ATOM 6394 N N . GLY C 1 213 ? 73.114 45.836 16.863 1.00 36.00 210 GLY C N 1
ATOM 6395 C CA . GLY C 1 213 ? 72.450 46.197 18.117 1.00 35.84 210 GLY C CA 1
ATOM 6396 C C . GLY C 1 213 ? 73.213 45.772 19.355 1.00 35.46 210 GLY C C 1
ATOM 6397 O O . GLY C 1 213 ? 74.448 45.630 19.319 1.00 33.88 210 GLY C O 1
ATOM 6398 N N . THR C 1 214 ? 72.483 45.602 20.459 1.00 34.87 211 THR C N 1
ATOM 6399 C CA . THR C 1 214 ? 73.067 45.194 21.745 1.00 33.82 211 THR C CA 1
ATOM 6400 C C . THR C 1 214 ? 72.328 43.962 22.208 1.00 34.47 211 THR C C 1
ATOM 6401 O O . THR C 1 214 ? 71.087 43.914 22.182 1.00 34.03 211 THR C O 1
ATOM 6405 N N . LEU C 1 215 ? 73.093 42.977 22.656 1.00 32.90 212 LEU C N 1
ATOM 6406 C CA . LEU C 1 215 ? 72.537 41.706 23.036 1.00 33.68 212 LEU C CA 1
ATOM 6407 C C . LEU C 1 215 ? 73.264 41.076 24.240 1.00 31.91 212 LEU C C 1
ATOM 6408 O O . LEU C 1 215 ? 74.487 41.171 24.355 1.00 30.57 212 LEU C O 1
ATOM 6413 N N . HIS C 1 216 ? 72.490 40.425 25.108 1.00 29.91 213 HIS C N 1
ATOM 6414 C CA . HIS C 1 216 ? 72.995 39.702 26.268 1.00 30.05 213 HIS C CA 1
ATOM 6415 C C . HIS C 1 216 ? 73.058 38.236 25.894 1.00 30.08 213 HIS C C 1
ATOM 6416 O O . HIS C 1 216 ? 72.047 37.659 25.447 1.00 31.25 213 HIS C O 1
ATOM 6423 N N . PHE C 1 217 ? 74.215 37.628 26.088 1.00 28.97 214 PHE C N 1
ATOM 6424 C CA . PHE C 1 217 ? 74.407 36.225 25.726 1.00 30.98 214 PHE C CA 1
ATOM 6425 C C . PHE C 1 217 ? 74.897 35.460 26.929 1.00 30.98 214 PHE C C 1
ATOM 6426 O O . PHE C 1 217 ? 76.075 35.569 27.321 1.00 30.59 214 PHE C O 1
ATOM 6434 N N . ALA C 1 218 ? 73.984 34.713 27.542 1.00 30.36 215 ALA C N 1
ATOM 6435 C CA . ALA C 1 218 ? 74.313 33.928 28.717 1.00 30.09 215 ALA C CA 1
ATOM 6436 C C . ALA C 1 218 ? 73.287 32.836 28.937 1.00 31.41 215 ALA C C 1
ATOM 6437 O O . ALA C 1 218 ? 72.147 32.962 28.500 1.00 30.79 215 ALA C O 1
ATOM 6439 N N . SER C 1 219 ? 73.703 31.764 29.615 1.00 31.66 216 SER C N 1
ATOM 6440 C CA . SER C 1 219 ? 72.789 30.683 29.966 1.00 33.45 216 SER C CA 1
ATOM 6441 C C . SER C 1 219 ? 71.711 31.247 30.893 1.00 34.45 216 SER C C 1
ATOM 6442 O O . SER C 1 219 ? 71.950 32.237 31.608 1.00 33.04 216 SER C O 1
ATOM 6445 N N . SER C 1 220 ? 70.533 30.626 30.900 1.00 37.14 217 SER C N 1
ATOM 6446 C CA . SER C 1 220 ? 69.458 31.122 31.743 1.00 39.23 217 SER C CA 1
ATOM 6447 C C . SER C 1 220 ? 69.699 30.677 33.197 1.00 39.49 217 SER C C 1
ATOM 6448 O O . SER C 1 220 ? 70.006 29.499 33.462 1.00 38.60 217 SER C O 1
ATOM 6451 N N . GLY C 1 221 ? 69.574 31.636 34.116 1.00 36.96 218 GLY C N 1
ATOM 6452 C CA . GLY C 1 221 ? 69.785 31.401 35.537 1.00 37.86 218 GLY C CA 1
ATOM 6453 C C . GLY C 1 221 ? 70.700 32.443 36.177 1.00 34.98 218 GLY C C 1
ATOM 6454 O O . GLY C 1 221 ? 71.690 32.875 35.577 1.00 34.31 218 GLY C O 1
ATOM 6455 N N . THR C 1 222 ? 70.323 32.851 37.385 1.00 33.34 219 THR C N 1
ATOM 6456 C CA . THR C 1 222 ? 71.065 33.775 38.212 1.00 33.85 219 THR C CA 1
ATOM 6457 C C . THR C 1 222 ? 71.468 32.902 39.380 1.00 33.53 219 THR C C 1
ATOM 6458 O O . THR C 1 222 ? 70.629 32.490 40.154 1.00 33.36 219 THR C O 1
ATOM 6462 N N . ILE C 1 223 ? 72.764 32.648 39.502 1.00 32.84 220 ILE C N 1
ATOM 6463 C CA . ILE C 1 223 ? 73.304 31.711 40.472 1.00 33.95 220 ILE C CA 1
ATOM 6464 C C . ILE C 1 223 ? 74.585 32.230 41.100 1.00 32.35 220 ILE C C 1
ATOM 6465 O O . ILE C 1 223 ? 75.197 33.163 40.585 1.00 31.73 220 ILE C O 1
ATOM 6470 N N . SER C 1 224 ? 74.998 31.601 42.194 1.00 32.46 221 SER C N 1
ATOM 6471 C CA . SER C 1 224 ? 76.240 31.973 42.879 1.00 33.16 221 SER C CA 1
ATOM 6472 C C . SER C 1 224 ? 77.343 31.023 42.485 1.00 33.83 221 SER C C 1
ATOM 6473 O O . SER C 1 224 ? 77.081 29.961 41.920 1.00 34.68 221 SER C O 1
ATOM 6476 N N . ARG C 1 225 ? 78.574 31.379 42.839 1.00 33.69 222 ARG C N 1
ATOM 6477 C CA . ARG C 1 225 ? 79.720 30.520 42.598 1.00 35.50 222 ARG C CA 1
ATOM 6478 C C . ARG C 1 225 ? 79.536 29.246 43.413 1.00 36.26 222 ARG C C 1
ATOM 6479 O O . ARG C 1 225 ? 79.968 28.168 43.007 1.00 38.88 222 ARG C O 1
ATOM 6487 N N . PHE C 1 226 ? 78.925 29.386 44.588 1.00 35.80 223 PHE C N 1
ATOM 6488 C CA . PHE C 1 226 ? 78.614 28.225 45.417 1.00 36.57 223 PHE C CA 1
ATOM 6489 C C . PHE C 1 226 ? 77.701 27.251 44.650 1.00 36.70 223 PHE C C 1
ATOM 6490 O O . PHE C 1 226 ? 77.985 26.042 44.591 1.00 38.48 223 PHE C O 1
ATOM 6498 N N . ASP C 1 227 ? 76.631 27.772 44.043 1.00 36.63 224 ASP C N 1
ATOM 6499 C CA . ASP C 1 227 ? 75.712 26.930 43.231 1.00 38.23 224 ASP C CA 1
ATOM 6500 C C . ASP C 1 227 ? 76.489 26.192 42.147 1.00 38.55 224 ASP C C 1
ATOM 6501 O O . ASP C 1 227 ? 76.276 24.990 41.911 1.00 39.39 224 ASP C O 1
ATOM 6506 N N . ILE C 1 228 ? 77.370 26.929 41.473 1.00 37.26 225 ILE C N 1
ATOM 6507 C CA . ILE C 1 228 ? 78.202 26.367 40.426 1.00 38.94 225 ILE C CA 1
ATOM 6508 C C . ILE C 1 228 ? 79.119 25.283 41.010 1.00 40.03 225 ILE C C 1
ATOM 6509 O O . ILE C 1 228 ? 79.204 24.194 40.449 1.00 41.06 225 ILE C O 1
ATOM 6514 N N . ALA C 1 229 ? 79.777 25.565 42.136 1.00 39.32 226 ALA C N 1
ATOM 6515 C CA . ALA C 1 229 ? 80.683 24.558 42.729 1.00 41.29 226 ALA C CA 1
ATOM 6516 C C . ALA C 1 229 ? 79.926 23.291 43.086 1.00 43.11 226 ALA C C 1
ATOM 6517 O O . ALA C 1 229 ? 80.414 22.180 42.835 1.00 45.70 226 ALA C O 1
ATOM 6519 N N . CYS C 1 230 ? 78.731 23.461 43.652 1.00 43.61 227 CYS C N 1
ATOM 6520 C CA . CYS C 1 230 ? 77.885 22.326 44.020 1.00 45.54 227 CYS C CA 1
ATOM 6521 C C . CYS C 1 230 ? 77.470 21.492 42.809 1.00 46.36 227 CYS C C 1
ATOM 6522 O O . CYS C 1 230 ? 77.402 20.270 42.891 1.00 48.25 227 CYS C O 1
ATOM 6525 N N . ALA C 1 231 ? 77.181 22.157 41.694 1.00 45.74 228 ALA C N 1
ATOM 6526 C CA . ALA C 1 231 ? 76.793 21.466 40.472 1.00 46.22 228 ALA C CA 1
ATOM 6527 C C . ALA C 1 231 ? 77.961 20.646 39.919 1.00 48.47 228 ALA C C 1
ATOM 6528 O O . ALA C 1 231 ? 77.780 19.496 39.495 1.00 50.04 228 ALA C O 1
ATOM 6530 N N . ILE C 1 232 ? 79.158 21.236 39.921 1.00 47.43 229 ILE C N 1
ATOM 6531 C CA . ILE C 1 232 ? 80.361 20.550 39.431 1.00 49.30 229 ILE C CA 1
ATOM 6532 C C . ILE C 1 232 ? 80.653 19.340 40.319 1.00 52.38 229 ILE C C 1
ATOM 6533 O O . ILE C 1 232 ? 81.026 18.271 39.822 1.00 53.72 229 ILE C O 1
ATOM 6538 N N . GLY C 1 233 ? 80.451 19.516 41.630 1.00 53.90 230 GLY C N 1
ATOM 6539 C CA . GLY C 1 233 ? 80.641 18.453 42.629 1.00 55.69 230 GLY C CA 1
ATOM 6540 C C . GLY C 1 233 ? 79.754 17.232 42.433 1.00 59.70 230 GLY C C 1
ATOM 6541 O O . GLY C 1 233 ? 80.205 16.105 42.646 1.00 62.08 230 GLY C O 1
ATOM 6542 N N . ASP C 1 234 ? 78.493 17.437 42.054 1.00 60.64 231 ASP C N 1
ATOM 6543 C CA . ASP C 1 234 ? 77.586 16.306 41.791 1.00 65.76 231 ASP C CA 1
ATOM 6544 C C . ASP C 1 234 ? 78.029 15.548 40.547 1.00 66.14 231 ASP C C 1
ATOM 6545 O O . ASP C 1 234 ? 78.091 14.318 40.555 1.00 70.05 231 ASP C O 1
ATOM 6550 N N . LEU C 1 235 ? 78.315 16.293 39.478 1.00 62.92 232 LEU C N 1
ATOM 6551 C CA . LEU C 1 235 ? 78.737 15.715 38.201 1.00 63.02 232 LEU C CA 1
ATOM 6552 C C . LEU C 1 235 ? 79.983 14.844 38.327 1.00 65.23 232 LEU C C 1
ATOM 6553 O O . LEU C 1 235 ? 80.086 13.821 37.663 1.00 66.66 232 LEU C O 1
ATOM 6558 N N . LEU C 1 236 ? 80.912 15.243 39.196 1.00 64.70 233 LEU C N 1
ATOM 6559 C CA . LEU C 1 236 ? 82.150 14.490 39.394 1.00 67.27 233 LEU C CA 1
ATOM 6560 C C . LEU C 1 236 ? 82.144 13.607 40.654 1.00 70.20 233 LEU C C 1
ATOM 6561 O O . LEU C 1 236 ? 83.199 13.111 41.056 1.00 72.63 233 LEU C O 1
ATOM 6566 N N . ASN C 1 237 ? 80.960 13.378 41.238 1.00 71.56 234 ASN C N 1
ATOM 6567 C CA . ASN C 1 237 ? 80.803 12.557 42.465 1.00 74.42 234 ASN C CA 1
ATOM 6568 C C . ASN C 1 237 ? 81.798 12.923 43.568 1.00 73.56 234 ASN C C 1
ATOM 6569 O O . ASN C 1 237 ? 82.459 12.060 44.152 1.00 76.08 234 ASN C O 1
ATOM 6574 N N . PHE C 1 238 ? 81.893 14.219 43.838 1.00 76.42 235 PHE C N 1
ATOM 6575 C CA . PHE C 1 238 ? 82.780 14.731 44.867 1.00 74.96 235 PHE C CA 1
ATOM 6576 C C . PHE C 1 238 ? 82.222 14.321 46.231 1.00 77.58 235 PHE C C 1
ATOM 6577 O O . PHE C 1 238 ? 81.002 14.324 46.424 1.00 78.70 235 PHE C O 1
ATOM 6585 N N . LYS C 1 239 ? 83.101 13.909 47.148 1.00 78.68 236 LYS C N 1
ATOM 6586 C CA . LYS C 1 239 ? 82.673 13.490 48.496 1.00 80.55 236 LYS C CA 1
ATOM 6587 C C . LYS C 1 239 ? 83.188 14.372 49.625 1.00 77.33 236 LYS C C 1
ATOM 6588 O O . LYS C 1 239 ? 82.860 14.143 50.786 1.00 78.62 236 LYS C O 1
ATOM 6594 N N . GLY C 1 240 ? 83.978 15.388 49.286 1.00 74.18 237 GLY C N 1
ATOM 6595 C CA . GLY C 1 240 ? 84.432 16.352 50.284 1.00 71.44 237 GLY C CA 1
ATOM 6596 C C . GLY C 1 240 ? 83.272 17.305 50.542 1.00 69.50 237 GLY C C 1
ATOM 6597 O O . GLY C 1 240 ? 82.161 17.099 50.034 1.00 70.24 237 GLY C O 1
ATOM 6598 N N . ASP C 1 241 ? 83.511 18.345 51.329 1.00 66.26 238 ASP C N 1
ATOM 6599 C CA . ASP C 1 241 ? 82.466 19.321 51.621 1.00 62.92 238 ASP C CA 1
ATOM 6600 C C . ASP C 1 241 ? 82.583 20.533 50.733 1.00 57.13 238 ASP C C 1
ATOM 6601 O O . ASP C 1 241 ? 83.684 20.958 50.399 1.00 56.05 238 ASP C O 1
ATOM 6606 N N . ILE C 1 242 ? 81.438 21.065 50.324 1.00 54.14 239 ILE C N 1
ATOM 6607 C CA . ILE C 1 242 ? 81.387 22.305 49.549 1.00 51.33 239 ILE C CA 1
ATOM 6608 C C . ILE C 1 242 ? 80.732 23.263 50.521 1.00 48.41 239 ILE C C 1
ATOM 6609 O O . ILE C 1 242 ? 79.564 23.097 50.865 1.00 48.69 239 ILE C O 1
ATOM 6614 N N . ILE C 1 243 ? 81.501 24.253 50.964 1.00 45.03 240 ILE C N 1
ATOM 6615 C CA . ILE C 1 243 ? 81.086 25.166 52.010 1.00 42.67 240 ILE C CA 1
ATOM 6616 C C . ILE C 1 243 ? 80.719 26.540 51.480 1.00 39.13 240 ILE C C 1
ATOM 6617 O O . ILE C 1 243 ? 81.538 27.190 50.841 1.00 36.70 240 ILE C O 1
ATOM 6622 N N . PRO C 1 244 ? 79.480 26.989 51.745 1.00 37.74 241 PRO C N 1
ATOM 6623 C CA . PRO C 1 244 ? 79.127 28.324 51.302 1.00 36.00 241 PRO C CA 1
ATOM 6624 C C . PRO C 1 244 ? 79.715 29.348 52.247 1.00 34.75 241 PRO C C 1
ATOM 6625 O O . PRO C 1 244 ? 79.616 29.182 53.463 1.00 35.54 241 PRO C O 1
ATOM 6629 N N . VAL C 1 245 ? 80.343 30.385 51.704 1.00 33.18 242 VAL C N 1
ATOM 6630 C CA . VAL C 1 245 ? 80.908 31.450 52.535 1.00 32.19 242 VAL C CA 1
ATOM 6631 C C . VAL C 1 245 ? 80.471 32.793 52.004 1.00 30.68 242 VAL C C 1
ATOM 6632 O O . VAL C 1 245 ? 80.074 32.893 50.857 1.00 30.51 242 VAL C O 1
ATOM 6636 N N . HIS C 1 246 ? 80.538 33.812 52.850 1.00 30.09 243 HIS C N 1
ATOM 6637 C CA . HIS C 1 246 ? 80.218 35.192 52.456 1.00 30.48 243 HIS C CA 1
ATOM 6638 C C . HIS C 1 246 ? 81.411 35.813 51.732 1.00 29.89 243 HIS C C 1
ATOM 6639 O O . HIS C 1 246 ? 82.560 35.463 51.998 1.00 29.01 243 HIS C O 1
ATOM 6646 N N . SER C 1 247 ? 81.147 36.762 50.846 1.00 30.11 244 SER C N 1
ATOM 6647 C CA . SER C 1 247 ? 82.219 37.374 50.082 1.00 31.32 244 SER C CA 1
ATOM 6648 C C . SER C 1 247 ? 83.254 38.067 50.962 1.00 29.98 244 SER C C 1
ATOM 6649 O O . SER C 1 247 ? 84.409 38.187 50.570 1.00 29.09 244 SER C O 1
ATOM 6652 N N . SER C 1 248 ? 82.853 38.462 52.172 1.00 30.51 245 SER C N 1
ATOM 6653 C CA . SER C 1 248 ? 83.758 39.129 53.116 1.00 30.42 245 SER C CA 1
ATOM 6654 C C . SER C 1 248 ? 84.994 38.285 53.518 1.00 29.03 245 SER C C 1
ATOM 6655 O O . SER C 1 248 ? 86.011 38.849 53.930 1.00 28.71 245 SER C O 1
ATOM 6658 N N . VAL C 1 249 ? 84.912 36.957 53.423 1.00 28.53 246 VAL C N 1
ATOM 6659 C CA . VAL C 1 249 ? 86.074 36.124 53.799 1.00 29.58 246 VAL C CA 1
ATOM 6660 C C . VAL C 1 249 ? 87.210 36.151 52.766 1.00 28.52 246 VAL C C 1
ATOM 6661 O O . VAL C 1 249 ? 88.291 35.632 53.057 1.00 28.20 246 VAL C O 1
ATOM 6665 N N . PHE C 1 250 ? 86.944 36.724 51.577 1.00 26.70 247 PHE C N 1
ATOM 6666 C CA . PHE C 1 250 ? 87.946 36.878 50.515 1.00 27.08 247 PHE C CA 1
ATOM 6667 C C . PHE C 1 250 ? 88.002 38.342 50.078 1.00 26.69 247 PHE C C 1
ATOM 6668 O O . PHE C 1 250 ? 87.406 38.709 49.083 1.00 26.48 247 PHE C O 1
ATOM 6676 N N . PRO C 1 251 ? 88.743 39.183 50.805 1.00 26.75 248 PRO C N 1
ATOM 6677 C CA . PRO C 1 251 ? 88.774 40.602 50.418 1.00 27.07 248 PRO C CA 1
ATOM 6678 C C . PRO C 1 251 ? 89.439 40.798 49.071 1.00 27.33 248 PRO C C 1
ATOM 6679 O O . PRO C 1 251 ? 90.408 40.091 48.752 1.00 27.02 248 PRO C O 1
ATOM 6683 N N . LEU C 1 252 ? 88.874 41.707 48.276 1.00 27.45 249 LEU C N 1
ATOM 6684 C CA . LEU C 1 252 ? 89.363 42.035 46.933 1.00 27.58 249 LEU C CA 1
ATOM 6685 C C . LEU C 1 252 ? 89.342 43.553 46.706 1.00 26.90 249 LEU C C 1
ATOM 6686 O O . LEU C 1 252 ? 88.550 44.261 47.318 1.00 26.67 249 LEU C O 1
ATOM 6691 N N . SER C 1 253 ? 90.204 44.039 45.820 1.00 26.32 250 SER C N 1
ATOM 6692 C CA . SER C 1 253 ? 90.276 45.456 45.511 1.00 26.55 250 SER C CA 1
ATOM 6693 C C . SER C 1 253 ? 88.971 46.021 44.927 1.00 26.62 250 SER C C 1
ATOM 6694 O O . SER C 1 253 ? 88.530 47.090 45.331 1.00 26.16 250 SER C O 1
ATOM 6697 N N . ALA C 1 254 ? 88.349 45.307 43.989 1.00 26.51 251 ALA C N 1
ATOM 6698 C CA . ALA C 1 254 ? 87.133 45.833 43.365 1.00 27.44 251 ALA C CA 1
ATOM 6699 C C . ALA C 1 254 ? 85.830 45.467 44.067 1.00 27.71 251 ALA C C 1
ATOM 6700 O O . ALA C 1 254 ? 85.624 44.309 44.433 1.00 28.59 251 ALA C O 1
ATOM 6702 N N . PRO C 1 255 ? 84.936 46.449 44.234 1.00 27.78 252 PRO C N 1
ATOM 6703 C CA . PRO C 1 255 ? 83.630 46.070 44.758 1.00 28.69 252 PRO C CA 1
ATOM 6704 C C . PRO C 1 255 ? 82.875 45.251 43.719 1.00 27.91 252 PRO C C 1
ATOM 6705 O O . PRO C 1 255 ? 83.032 45.474 42.504 1.00 27.06 252 PRO C O 1
ATOM 6709 N N . ARG C 1 256 ? 82.108 44.278 44.191 1.00 29.71 253 ARG C N 1
ATOM 6710 C CA . ARG C 1 256 ? 81.232 43.461 43.339 1.00 30.70 253 ARG C CA 1
ATOM 6711 C C . ARG C 1 256 ? 79.792 43.636 43.785 1.00 29.68 253 ARG C C 1
ATOM 6712 O O . ARG C 1 256 ? 79.531 43.692 44.982 1.00 28.55 253 ARG C O 1
ATOM 6720 N N . PRO C 1 257 ? 78.849 43.657 42.823 1.00 27.92 254 PRO C N 1
ATOM 6721 C CA . PRO C 1 257 ? 77.448 43.850 43.175 1.00 28.61 254 PRO C CA 1
ATOM 6722 C C . PRO C 1 257 ? 76.820 42.587 43.778 1.00 27.74 254 PRO C C 1
ATOM 6723 O O . PRO C 1 257 ? 77.383 41.497 43.666 1.00 26.86 254 PRO C O 1
ATOM 6727 N N . TYR C 1 258 ? 75.661 42.723 44.387 1.00 28.67 255 TYR C N 1
ATOM 6728 C CA . TYR C 1 258 ? 74.951 41.537 44.883 1.00 30.20 255 TYR C CA 1
ATOM 6729 C C . TYR C 1 258 ? 74.651 40.600 43.707 1.00 29.09 255 TYR C C 1
ATOM 6730 O O . TYR C 1 258 ? 74.693 39.369 43.849 1.00 29.40 255 TYR C O 1
ATOM 6739 N N . SER C 1 259 ? 74.386 41.188 42.541 1.00 28.53 256 SER C N 1
ATOM 6740 C CA . SER C 1 259 ? 74.205 40.406 41.326 1.00 29.20 256 SER C CA 1
ATOM 6741 C C . SER C 1 259 ? 74.586 41.138 40.063 1.00 29.04 256 SER C C 1
ATOM 6742 O O . SER C 1 259 ? 74.296 42.332 39.901 1.00 28.47 256 SER C O 1
ATOM 6745 N N . GLU C 1 260 ? 75.245 40.403 39.173 1.00 29.64 257 GLU C N 1
ATOM 6746 C CA . GLU C 1 260 ? 75.525 40.871 37.811 1.00 30.95 257 GLU C CA 1
ATOM 6747 C C . GLU C 1 260 ? 74.825 39.897 36.827 1.00 30.46 257 GLU C C 1
ATOM 6748 O O . GLU C 1 260 ? 75.227 39.766 35.667 1.00 31.16 257 GLU C O 1
ATOM 6754 N N . GLY C 1 261 ? 73.767 39.236 37.302 1.00 29.92 258 GLY C N 1
ATOM 6755 C CA . GLY C 1 261 ? 72.987 38.313 36.479 1.00 30.01 258 GLY C CA 1
ATOM 6756 C C . GLY C 1 261 ? 72.399 39.018 35.265 1.00 30.10 258 GLY C C 1
ATOM 6757 O O . GLY C 1 261 ? 71.922 40.148 35.358 1.00 29.86 258 GLY C O 1
ATOM 6758 N N . ILE C 1 262 ? 72.479 38.390 34.107 1.00 29.46 259 ILE C N 1
ATOM 6759 C CA . ILE C 1 262 ? 71.901 38.998 32.897 1.00 30.55 259 ILE C CA 1
ATOM 6760 C C . ILE C 1 262 ? 71.027 38.012 32.173 1.00 31.40 259 ILE C C 1
ATOM 6761 O O . ILE C 1 262 ? 71.294 36.831 32.183 1.00 32.09 259 ILE C O 1
ATOM 6766 N N . GLU C 1 263 ? 69.977 38.518 31.557 1.00 32.32 260 GLU C N 1
ATOM 6767 C CA . GLU C 1 263 ? 69.087 37.699 30.743 1.00 34.69 260 GLU C CA 1
ATOM 6768 C C . GLU C 1 263 ? 68.808 38.501 29.480 1.00 33.80 260 GLU C C 1
ATOM 6769 O O . GLU C 1 263 ? 69.130 39.693 29.417 1.00 31.93 260 GLU C O 1
ATOM 6775 N N . SER C 1 264 ? 68.268 37.840 28.460 1.00 34.46 261 SER C N 1
ATOM 6776 C CA . SER C 1 264 ? 67.959 38.502 27.203 1.00 34.34 261 SER C CA 1
ATOM 6777 C C . SER C 1 264 ? 66.477 38.481 26.867 1.00 35.27 261 SER C C 1
ATOM 6778 O O . SER C 1 264 ? 65.786 37.496 27.093 1.00 36.03 261 SER C O 1
ATOM 6781 N N . ILE C 1 265 ? 66.007 39.599 26.333 1.00 35.07 262 ILE C N 1
ATOM 6782 C CA . ILE C 1 265 ? 64.645 39.727 25.849 1.00 36.38 262 ILE C CA 1
ATOM 6783 C C . ILE C 1 265 ? 64.646 39.744 24.316 1.00 37.79 262 ILE C C 1
ATOM 6784 O O . ILE C 1 265 ? 63.591 39.794 23.725 1.00 37.43 262 ILE C O 1
ATOM 6789 N N . TYR C 1 266 ? 65.833 39.735 23.695 1.00 37.47 263 TYR C N 1
ATOM 6790 C CA . TYR C 1 266 ? 65.941 39.789 22.231 1.00 39.36 263 TYR C CA 1
ATOM 6791 C C . TYR C 1 266 ? 66.513 38.536 21.537 1.00 40.72 263 TYR C C 1
ATOM 6792 O O . TYR C 1 266 ? 66.330 38.371 20.334 1.00 43.68 263 TYR C O 1
ATOM 6809 N N . SER C 1 268 ? 65.572 35.347 21.665 1.00 40.70 265 SER C N 1
ATOM 6810 C CA . SER C 1 268 ? 64.560 34.449 21.079 1.00 43.86 265 SER C CA 1
ATOM 6811 C C . SER C 1 268 ? 64.030 34.922 19.705 1.00 46.56 265 SER C C 1
ATOM 6812 O O . SER C 1 268 ? 63.474 34.125 18.964 1.00 48.34 265 SER C O 1
ATOM 6815 N N . ILE C 1 269 ? 64.184 36.207 19.381 1.00 47.83 266 ILE C N 1
ATOM 6816 C CA . ILE C 1 269 ? 63.784 36.725 18.065 1.00 50.92 266 ILE C CA 1
ATOM 6817 C C . ILE C 1 269 ? 64.651 36.129 16.943 1.00 49.60 266 ILE C C 1
ATOM 6818 O O . ILE C 1 269 ? 64.174 35.918 15.845 1.00 49.88 266 ILE C O 1
ATOM 6823 N N . LEU C 1 270 ? 65.923 35.876 17.236 1.00 46.57 267 LEU C N 1
ATOM 6824 C CA . LEU C 1 270 ? 66.887 35.398 16.243 1.00 46.38 267 LEU C CA 1
ATOM 6825 C C . LEU C 1 270 ? 66.708 33.902 16.024 1.00 46.56 267 LEU C C 1
ATOM 6826 O O . LEU C 1 270 ? 67.506 33.096 16.473 1.00 44.66 267 LEU C O 1
ATOM 6831 N N . SER C 1 271 ? 65.652 33.563 15.295 1.00 49.64 268 SER C N 1
ATOM 6832 C CA . SER C 1 271 ? 65.237 32.175 15.037 1.00 53.89 268 SER C CA 1
ATOM 6833 C C . SER C 1 271 ? 66.329 31.163 14.738 1.00 53.48 268 SER C C 1
ATOM 6834 O O . SER C 1 271 ? 66.421 30.142 15.415 1.00 53.85 268 SER C O 1
ATOM 6837 N N . ASP C 1 272 ? 67.161 31.448 13.747 1.00 54.04 269 ASP C N 1
ATOM 6838 C CA . ASP C 1 272 ? 68.210 30.495 13.362 1.00 56.51 269 ASP C CA 1
ATOM 6839 C C . ASP C 1 272 ? 69.551 30.643 14.109 1.00 52.67 269 ASP C C 1
ATOM 6840 O O . ASP C 1 272 ? 70.457 29.849 13.877 1.00 50.17 269 ASP C O 1
ATOM 6845 N N . ALA C 1 273 ? 69.668 31.598 15.038 1.00 47.52 270 ALA C N 1
ATOM 6846 C CA . ALA C 1 273 ? 70.951 31.787 15.745 1.00 46.48 270 ALA C CA 1
ATOM 6847 C C . ALA C 1 273 ? 71.241 30.686 16.775 1.00 45.75 270 ALA C C 1
ATOM 6848 O O . ALA C 1 273 ? 70.305 30.160 17.381 1.00 46.63 270 ALA C O 1
ATOM 6850 N N . PRO C 1 274 ? 72.528 30.294 16.934 1.00 45.78 271 PRO C N 1
ATOM 6851 C CA . PRO C 1 274 ? 72.888 29.362 18.013 1.00 46.27 271 PRO C CA 1
ATOM 6852 C C . PRO C 1 274 ? 72.644 30.102 19.332 1.00 45.12 271 PRO C C 1
ATOM 6853 O O . PRO C 1 274 ? 73.084 31.249 19.478 1.00 44.61 271 PRO C O 1
ATOM 6857 N N . LYS C 1 275 ? 71.941 29.462 20.265 1.00 45.12 272 LYS C N 1
ATOM 6858 C CA . LYS C 1 275 ? 71.573 30.092 21.531 1.00 44.80 272 LYS C CA 1
ATOM 6859 C C . LYS C 1 275 ? 72.067 29.335 22.761 1.00 42.51 272 LYS C C 1
ATOM 6860 O O . LYS C 1 275 ? 72.347 28.137 22.691 1.00 42.52 272 LYS C O 1
ATOM 6866 N N . PRO C 1 276 ? 72.160 30.032 23.907 1.00 40.40 273 PRO C N 1
ATOM 6867 C CA . PRO C 1 276 ? 72.491 29.300 25.113 1.00 40.17 273 PRO C CA 1
ATOM 6868 C C . PRO C 1 276 ? 71.257 28.553 25.596 1.00 40.98 273 PRO C C 1
ATOM 6869 O O . PRO C 1 276 ? 70.165 28.733 25.054 1.00 41.67 273 PRO C O 1
ATOM 6873 N N . SER C 1 277 ? 71.438 27.731 26.614 1.00 41.04 274 SER C N 1
ATOM 6874 C CA . SER C 1 277 ? 70.341 26.981 27.216 1.00 42.16 274 SER C CA 1
ATOM 6875 C C . SER C 1 277 ? 70.319 27.277 28.733 1.00 40.27 274 SER C C 1
ATOM 6876 O O . SER C 1 277 ? 70.653 28.380 29.142 1.00 38.49 274 SER C O 1
ATOM 6879 N N . LEU C 1 278 ? 69.900 26.308 29.546 1.00 42.20 275 LEU C N 1
ATOM 6880 C CA . LEU C 1 278 ? 69.872 26.448 31.005 1.00 42.67 275 LEU C CA 1
ATOM 6881 C C . LEU C 1 278 ? 71.300 26.319 31.536 1.00 40.48 275 LEU C C 1
ATOM 6882 O O . LEU C 1 278 ? 72.096 25.541 31.012 1.00 39.14 275 LEU C O 1
ATOM 6887 N N . TRP C 1 279 ? 71.609 27.044 32.604 1.00 37.96 276 TRP C N 1
ATOM 6888 C CA . TRP C 1 279 ? 72.973 27.017 33.150 1.00 36.76 276 TRP C CA 1
ATOM 6889 C C . TRP C 1 279 ? 73.475 25.619 33.539 1.00 38.24 276 TRP C C 1
ATOM 6890 O O . TRP C 1 279 ? 74.602 25.256 33.230 1.00 37.48 276 TRP C O 1
ATOM 6901 N N . LYS C 1 280 ? 72.615 24.826 34.159 1.00 41.39 277 LYS C N 1
ATOM 6902 C CA . LYS C 1 280 ? 72.992 23.497 34.648 1.00 44.64 277 LYS C CA 1
ATOM 6903 C C . LYS C 1 280 ? 73.358 22.561 33.481 1.00 45.17 277 LYS C C 1
ATOM 6904 O O . LYS C 1 280 ? 74.295 21.766 33.584 1.00 45.50 277 LYS C O 1
ATOM 6910 N N . SER C 1 281 ? 72.629 22.683 32.370 1.00 44.78 278 SER C N 1
ATOM 6911 C CA . SER C 1 281 ? 72.870 21.849 31.176 1.00 45.42 278 SER C CA 1
ATOM 6912 C C . SER C 1 281 ? 74.103 22.317 30.460 1.00 42.96 278 SER C C 1
ATOM 6913 O O . SER C 1 281 ? 74.906 21.500 30.025 1.00 43.14 278 SER C O 1
ATOM 6916 N N . ASP C 1 282 ? 74.239 23.637 30.305 1.00 40.32 279 ASP C N 1
ATOM 6917 C CA . ASP C 1 282 ? 75.425 24.192 29.649 1.00 40.30 279 ASP C CA 1
ATOM 6918 C C . ASP C 1 282 ? 76.693 23.872 30.452 1.00 40.51 279 ASP C C 1
ATOM 6919 O O . ASP C 1 282 ? 77.718 23.517 29.859 1.00 43.08 279 ASP C O 1
ATOM 6924 N N . LEU C 1 283 ? 76.609 23.954 31.785 1.00 40.15 280 LEU C N 1
ATOM 6925 C CA . LEU C 1 283 ? 77.752 23.656 32.663 1.00 40.48 280 LEU C CA 1
ATOM 6926 C C . LEU C 1 283 ? 78.120 22.169 32.590 1.00 43.14 280 LEU C C 1
ATOM 6927 O O . LEU C 1 283 ? 79.302 21.832 32.528 1.00 43.72 280 LEU C O 1
ATOM 6932 N N . ALA C 1 284 ? 77.110 21.290 32.590 1.00 45.08 281 ALA C N 1
ATOM 6933 C CA . ALA C 1 284 ? 77.346 19.835 32.508 1.00 48.36 281 ALA C CA 1
ATOM 6934 C C . ALA C 1 284 ? 78.094 19.462 31.220 1.00 49.62 281 ALA C C 1
ATOM 6935 O O . ALA C 1 284 ? 79.026 18.650 31.231 1.00 49.90 281 ALA C O 1
ATOM 6937 N N . LYS C 1 285 ? 77.678 20.075 30.118 1.00 51.15 282 LYS C N 1
ATOM 6938 C CA . LYS C 1 285 ? 78.311 19.857 28.819 1.00 53.82 282 LYS C CA 1
ATOM 6939 C C . LYS C 1 285 ? 79.791 20.303 28.866 1.00 51.59 282 LYS C C 1
ATOM 6940 O O . LYS C 1 285 ? 80.671 19.601 28.367 1.00 51.62 282 LYS C O 1
ATOM 6946 N N . TYR C 1 286 ? 80.065 21.455 29.487 1.00 46.51 283 TYR C N 1
ATOM 6947 C CA . TYR C 1 286 ? 81.441 21.943 29.580 1.00 45.88 283 TYR C CA 1
ATOM 6948 C C . TYR C 1 286 ? 82.269 21.064 30.506 1.00 46.83 283 TYR C C 1
ATOM 6949 O O . TYR C 1 286 ? 83.400 20.699 30.170 1.00 47.41 283 TYR C O 1
ATOM 6958 N N . VAL C 1 287 ? 81.697 20.697 31.650 1.00 46.92 284 VAL C N 1
ATOM 6959 C CA . VAL C 1 287 ? 82.395 19.852 32.608 1.00 49.62 284 VAL C CA 1
ATOM 6960 C C . VAL C 1 287 ? 82.759 18.515 31.964 1.00 52.70 284 VAL C C 1
ATOM 6961 O O . VAL C 1 287 ? 83.806 17.961 32.252 1.00 55.21 284 VAL C O 1
ATOM 6965 N N . GLY C 1 288 ? 81.911 18.033 31.067 1.00 54.99 285 GLY C N 1
ATOM 6966 C CA . GLY C 1 288 ? 82.164 16.776 30.366 1.00 58.43 285 GLY C CA 1
ATOM 6967 C C . GLY C 1 288 ? 83.461 16.747 29.566 1.00 60.14 285 GLY C C 1
ATOM 6968 O O . GLY C 1 288 ? 84.050 15.680 29.394 1.00 62.03 285 GLY C O 1
ATOM 6969 N N . THR C 1 289 ? 83.923 17.913 29.097 1.00 59.37 286 THR C N 1
ATOM 6970 C CA . THR C 1 289 ? 85.171 17.987 28.313 1.00 61.82 286 THR C CA 1
ATOM 6971 C C . THR C 1 289 ? 86.437 17.745 29.160 1.00 64.66 286 THR C C 1
ATOM 6972 O O . THR C 1 289 ? 87.517 17.576 28.607 1.00 65.06 286 THR C O 1
ATOM 6976 N N . PHE C 1 290 ? 86.293 17.742 30.487 1.00 67.16 287 PHE C N 1
ATOM 6977 C CA . PHE C 1 290 ? 87.398 17.462 31.413 1.00 70.61 287 PHE C CA 1
ATOM 6978 C C . PHE C 1 290 ? 87.544 15.968 31.701 1.00 79.07 287 PHE C C 1
ATOM 6979 O O . PHE C 1 290 ? 88.599 15.541 32.156 1.00 81.22 287 PHE C O 1
ATOM 6987 N N . LEU C 1 291 ? 86.477 15.190 31.492 1.00 89.68 288 LEU C N 1
ATOM 6988 C CA . LEU C 1 291 ? 86.528 13.738 31.726 1.00 103.99 288 LEU C CA 1
ATOM 6989 C C . LEU C 1 291 ? 87.586 13.086 30.840 1.00 117.10 288 LEU C C 1
ATOM 6990 O O . LEU C 1 291 ? 88.487 12.400 31.333 1.00 119.12 288 LEU C O 1
ATOM 6995 N N . VAL C 1 292 ? 87.461 13.318 29.534 1.00 89.50 289 VAL C N 1
ATOM 6996 C CA . VAL C 1 292 ? 88.386 12.768 28.540 1.00 99.38 289 VAL C CA 1
ATOM 6997 C C . VAL C 1 292 ? 88.403 13.652 27.288 1.00 101.54 289 VAL C C 1
ATOM 6998 O O . VAL C 1 292 ? 87.415 14.314 26.961 1.00 93.24 289 VAL C O 1
ATOM 7003 N N . SER D 1 1 ? 87.821 51.995 112.742 1.00 74.70 -2 SER D N 1
ATOM 7004 C CA . SER D 1 1 ? 87.932 51.692 111.280 1.00 71.67 -2 SER D CA 1
ATOM 7005 C C . SER D 1 1 ? 87.543 52.884 110.413 1.00 71.95 -2 SER D C 1
ATOM 7006 O O . SER D 1 1 ? 86.735 53.740 110.808 1.00 70.26 -2 SER D O 1
ATOM 7009 N N . ASN D 1 2 ? 88.123 52.905 109.218 1.00 70.69 -1 ASN D N 1
ATOM 7010 C CA . ASN D 1 2 ? 87.878 53.939 108.237 1.00 69.87 -1 ASN D CA 1
ATOM 7011 C C . ASN D 1 2 ? 86.793 53.455 107.275 1.00 69.14 -1 ASN D C 1
ATOM 7012 O O . ASN D 1 2 ? 86.524 52.257 107.170 1.00 68.97 -1 ASN D O 1
ATOM 7017 N N . ALA D 1 3 ? 86.192 54.395 106.557 1.00 68.78 0 ALA D N 1
ATOM 7018 C CA . ALA D 1 3 ? 85.135 54.084 105.609 1.00 66.77 0 ALA D CA 1
ATOM 7019 C C . ALA D 1 3 ? 85.657 53.221 104.457 1.00 68.74 0 ALA D C 1
ATOM 7020 O O . ALA D 1 3 ? 86.855 53.261 104.131 1.00 69.24 0 ALA D O 1
ATOM 7030 N N . LYS D 1 5 ? 86.373 52.169 100.727 1.00 60.53 2 LYS D N 1
ATOM 7031 C CA . LYS D 1 5 ? 86.688 52.933 99.513 1.00 58.53 2 LYS D CA 1
ATOM 7032 C C . LYS D 1 5 ? 85.696 52.608 98.406 1.00 50.13 2 LYS D C 1
ATOM 7033 O O . LYS D 1 5 ? 85.214 51.492 98.332 1.00 46.09 2 LYS D O 1
ATOM 7039 N N . ARG D 1 6 ? 85.378 53.599 97.575 1.00 48.41 3 ARG D N 1
ATOM 7040 C CA . ARG D 1 6 ? 84.497 53.395 96.412 1.00 48.09 3 ARG D CA 1
ATOM 7041 C C . ARG D 1 6 ? 85.238 52.441 95.449 1.00 44.28 3 ARG D C 1
ATOM 7042 O O . ARG D 1 6 ? 86.452 52.585 95.244 1.00 41.10 3 ARG D O 1
ATOM 7050 N N . LYS D 1 7 ? 84.516 51.491 94.857 1.00 40.13 4 LYS D N 1
ATOM 7051 C CA . LYS D 1 7 ? 85.137 50.493 93.998 1.00 38.11 4 LYS D CA 1
ATOM 7052 C C . LYS D 1 7 ? 84.840 50.735 92.502 1.00 34.32 4 LYS D C 1
ATOM 7053 O O . LYS D 1 7 ? 83.682 50.992 92.114 1.00 30.62 4 LYS D O 1
ATOM 7059 N N . ILE D 1 8 ? 85.905 50.675 91.705 1.00 31.91 5 ILE D N 1
ATOM 7060 C CA . ILE D 1 8 ? 85.870 50.778 90.244 1.00 31.45 5 ILE D CA 1
ATOM 7061 C C . ILE D 1 8 ? 86.263 49.419 89.658 1.00 31.47 5 ILE D C 1
ATOM 7062 O O . ILE D 1 8 ? 87.315 48.858 89.999 1.00 32.41 5 ILE D O 1
ATOM 7067 N N . LEU D 1 9 ? 85.428 48.893 88.782 1.00 30.94 6 LEU D N 1
ATOM 7068 C CA . LEU D 1 9 ? 85.708 47.639 88.093 1.00 30.78 6 LEU D CA 1
ATOM 7069 C C . LEU D 1 9 ? 85.947 47.981 86.606 1.00 28.84 6 LEU D C 1
ATOM 7070 O O . LEU D 1 9 ? 85.092 48.601 85.960 1.00 26.84 6 LEU D O 1
ATOM 7075 N N . ILE D 1 10 ? 87.113 47.591 86.084 1.00 28.37 7 ILE D N 1
ATOM 7076 C CA . ILE D 1 10 ? 87.522 47.905 84.701 1.00 29.01 7 ILE D CA 1
ATOM 7077 C C . ILE D 1 10 ? 87.701 46.683 83.815 1.00 28.82 7 ILE D C 1
ATOM 7078 O O . ILE D 1 10 ? 88.405 45.757 84.203 1.00 28.80 7 ILE D O 1
ATOM 7083 N N . THR D 1 11 ? 87.073 46.683 82.631 1.00 27.83 8 THR D N 1
ATOM 7084 C CA . THR D 1 11 ? 87.312 45.629 81.617 1.00 29.28 8 THR D CA 1
ATOM 7085 C C . THR D 1 11 ? 88.247 46.280 80.602 1.00 29.58 8 THR D C 1
ATOM 7086 O O . THR D 1 11 ? 88.169 47.490 80.378 1.00 28.34 8 THR D O 1
ATOM 7090 N N . GLY D 1 12 ? 89.108 45.490 79.970 1.00 31.25 9 GLY D N 1
ATOM 7091 C CA . GLY D 1 12 ? 90.086 46.028 78.987 1.00 31.99 9 GLY D CA 1
ATOM 7092 C C . GLY D 1 12 ? 91.144 46.930 79.627 1.00 33.45 9 GLY D C 1
ATOM 7093 O O . GLY D 1 12 ? 91.637 47.889 79.000 1.00 33.10 9 GLY D O 1
ATOM 7094 N N . GLY D 1 13 ? 91.481 46.627 80.882 1.00 34.73 10 GLY D N 1
ATOM 7095 C CA . GLY D 1 13 ? 92.431 47.423 81.655 1.00 37.76 10 GLY D CA 1
ATOM 7096 C C . GLY D 1 13 ? 93.858 47.481 81.109 1.00 42.13 10 GLY D C 1
ATOM 7097 O O . GLY D 1 13 ? 94.605 48.415 81.448 1.00 40.74 10 GLY D O 1
ATOM 7098 N N . THR D 1 14 ? 94.229 46.497 80.278 1.00 42.08 11 THR D N 1
ATOM 7099 C CA . THR D 1 14 ? 95.559 46.454 79.667 1.00 47.26 11 THR D CA 1
ATOM 7100 C C . THR D 1 14 ? 95.532 46.881 78.193 1.00 49.67 11 THR D C 1
ATOM 7101 O O . THR D 1 14 ? 96.519 46.700 77.484 1.00 52.75 11 THR D O 1
ATOM 7105 N N . GLY D 1 15 ? 94.406 47.426 77.725 1.00 48.21 12 GLY D N 1
ATOM 7106 C CA . GLY D 1 15 ? 94.320 47.940 76.362 1.00 47.49 12 GLY D CA 1
ATOM 7107 C C . GLY D 1 15 ? 94.970 49.320 76.316 1.00 48.59 12 GLY D C 1
ATOM 7108 O O . GLY D 1 15 ? 95.481 49.809 77.329 1.00 46.45 12 GLY D O 1
ATOM 7117 N N . LEU D 1 17 ? 93.673 52.517 75.875 1.00 43.64 14 LEU D N 1
ATOM 7118 C CA . LEU D 1 17 ? 93.004 53.458 76.761 1.00 39.64 14 LEU D CA 1
ATOM 7119 C C . LEU D 1 17 ? 93.024 52.980 78.212 1.00 37.85 14 LEU D C 1
ATOM 7120 O O . LEU D 1 17 ? 93.298 53.760 79.114 1.00 36.52 14 LEU D O 1
ATOM 7125 N N . GLY D 1 18 ? 92.718 51.702 78.425 1.00 36.47 15 GLY D N 1
ATOM 7126 C CA . GLY D 1 18 ? 92.651 51.133 79.768 1.00 36.43 15 GLY D CA 1
ATOM 7127 C C . GLY D 1 18 ? 93.901 51.277 80.615 1.00 37.68 15 GLY D C 1
ATOM 7128 O O . GLY D 1 18 ? 93.809 51.480 81.831 1.00 36.81 15 GLY D O 1
ATOM 7129 N N . ALA D 1 19 ? 95.067 51.141 79.980 1.00 37.21 16 ALA D N 1
ATOM 7130 C CA . ALA D 1 19 ? 96.344 51.251 80.686 1.00 40.59 16 ALA D CA 1
ATOM 7131 C C . ALA D 1 19 ? 96.543 52.675 81.225 1.00 40.54 16 ALA D C 1
ATOM 7132 O O . ALA D 1 19 ? 96.991 52.846 82.355 1.00 38.08 16 ALA D O 1
ATOM 7134 N N . TYR D 1 20 ? 96.204 53.688 80.417 1.00 38.61 17 TYR D N 1
ATOM 7135 C CA . TYR D 1 20 ? 96.313 55.062 80.882 1.00 39.00 17 TYR D CA 1
ATOM 7136 C C . TYR D 1 20 ? 95.365 55.274 82.083 1.00 36.41 17 TYR D C 1
ATOM 7137 O O . TYR D 1 20 ? 95.762 55.833 83.090 1.00 36.53 17 TYR D O 1
ATOM 7146 N N . VAL D 1 21 ? 94.127 54.799 81.973 1.00 34.54 18 VAL D N 1
ATOM 7147 C CA . VAL D 1 21 ? 93.134 54.983 83.034 1.00 34.11 18 VAL D CA 1
ATOM 7148 C C . VAL D 1 21 ? 93.548 54.318 84.354 1.00 35.37 18 VAL D C 1
ATOM 7149 O O . VAL D 1 21 ? 93.544 54.971 85.396 1.00 35.22 18 VAL D O 1
ATOM 7153 N N . THR D 1 22 ? 93.898 53.033 84.294 1.00 36.28 19 THR D N 1
ATOM 7154 C CA . THR D 1 22 ? 94.339 52.264 85.469 1.00 37.99 19 THR D CA 1
ATOM 7155 C C . THR D 1 22 ? 95.478 53.008 86.164 1.00 39.62 19 THR D C 1
ATOM 7156 O O . THR D 1 22 ? 95.490 53.160 87.388 1.00 42.16 19 THR D O 1
ATOM 7160 N N . SER D 1 23 ? 96.409 53.508 85.363 1.00 39.60 20 SER D N 1
ATOM 7161 C CA . SER D 1 23 ? 97.546 54.255 85.870 1.00 41.82 20 SER D CA 1
ATOM 7162 C C . SER D 1 23 ? 97.112 55.568 86.544 1.00 41.08 20 SER D C 1
ATOM 7163 O O . SER D 1 23 ? 97.517 55.840 87.671 1.00 40.51 20 SER D O 1
ATOM 7166 N N . ALA D 1 24 ? 96.269 56.361 85.874 1.00 38.83 21 ALA D N 1
ATOM 7167 C CA . ALA D 1 24 ? 95.774 57.632 86.444 1.00 39.80 21 ALA D CA 1
ATOM 7168 C C . ALA D 1 24 ? 94.994 57.404 87.752 1.00 38.58 21 ALA D C 1
ATOM 7169 O O . ALA D 1 24 ? 95.023 58.242 88.643 1.00 37.94 21 ALA D O 1
ATOM 7171 N N . LEU D 1 25 ? 94.298 56.268 87.851 1.00 38.38 22 LEU D N 1
ATOM 7172 C CA . LEU D 1 25 ? 93.506 55.947 89.053 1.00 39.71 22 LEU D CA 1
ATOM 7173 C C . LEU D 1 25 ? 94.338 55.642 90.297 1.00 43.56 22 LEU D C 1
ATOM 7174 O O . LEU D 1 25 ? 93.808 55.675 91.412 1.00 43.08 22 LEU D O 1
ATOM 7179 N N . LYS D 1 26 ? 95.627 55.358 90.118 1.00 47.53 23 LYS D N 1
ATOM 7180 C CA . LYS D 1 26 ? 96.494 55.094 91.261 1.00 53.73 23 LYS D CA 1
ATOM 7181 C C . LYS D 1 26 ? 96.606 56.311 92.173 1.00 56.16 23 LYS D C 1
ATOM 7182 O O . LYS D 1 26 ? 96.766 56.151 93.368 1.00 57.79 23 LYS D O 1
ATOM 7188 N N . ASP D 1 27 ? 96.448 57.516 91.622 1.00 59.08 24 ASP D N 1
ATOM 7189 C CA . ASP D 1 27 ? 96.485 58.753 92.426 1.00 65.50 24 ASP D CA 1
ATOM 7190 C C . ASP D 1 27 ? 95.071 59.199 92.880 1.00 63.86 24 ASP D C 1
ATOM 7191 O O . ASP D 1 27 ? 94.775 60.402 92.905 1.00 62.83 24 ASP D O 1
ATOM 7196 N N . THR D 1 28 ? 94.202 58.245 93.235 1.00 59.23 25 THR D N 1
ATOM 7197 C CA . THR D 1 28 ? 92.845 58.579 93.688 1.00 54.94 25 THR D CA 1
ATOM 7198 C C . THR D 1 28 ? 92.481 57.767 94.926 1.00 54.13 25 THR D C 1
ATOM 7199 O O . THR D 1 28 ? 93.264 56.929 95.365 1.00 50.92 25 THR D O 1
ATOM 7203 N N . ASP D 1 29 ? 91.290 58.043 95.472 1.00 51.91 26 ASP D N 1
ATOM 7204 C CA . ASP D 1 29 ? 90.739 57.333 96.634 1.00 52.38 26 ASP D CA 1
ATOM 7205 C C . ASP D 1 29 ? 90.089 55.979 96.247 1.00 47.47 26 ASP D C 1
ATOM 7206 O O . ASP D 1 29 ? 89.645 55.233 97.107 1.00 44.43 26 ASP D O 1
ATOM 7211 N N . TYR D 1 30 ? 90.023 55.678 94.960 1.00 43.44 27 TYR D N 1
ATOM 7212 C CA . TYR D 1 30 ? 89.342 54.460 94.502 1.00 41.97 27 TYR D CA 1
ATOM 7213 C C . TYR D 1 30 ? 90.083 53.120 94.677 1.00 40.52 27 TYR D C 1
ATOM 7214 O O . TYR D 1 30 ? 91.293 53.062 94.610 1.00 41.80 27 TYR D O 1
ATOM 7223 N N . ASN D 1 31 ? 89.320 52.058 94.936 1.00 39.30 28 ASN D N 1
ATOM 7224 C CA . ASN D 1 31 ? 89.826 50.685 94.981 1.00 40.28 28 ASN D CA 1
ATOM 7225 C C . ASN D 1 31 ? 89.527 50.152 93.564 1.00 38.35 28 ASN D C 1
ATOM 7226 O O . ASN D 1 31 ? 88.356 50.064 93.174 1.00 36.47 28 ASN D O 1
ATOM 7231 N N . VAL D 1 32 ? 90.559 49.779 92.812 1.00 37.21 29 VAL D N 1
ATOM 7232 C CA . VAL D 1 32 ? 90.385 49.377 91.405 1.00 37.34 29 VAL D CA 1
ATOM 7233 C C . VAL D 1 32 ? 90.537 47.880 91.162 1.00 38.30 29 VAL D C 1
ATOM 7234 O O . VAL D 1 32 ? 91.545 47.292 91.519 1.00 39.28 29 VAL D O 1
ATOM 7238 N N . ILE D 1 33 ? 89.536 47.282 90.537 1.00 39.24 30 ILE D N 1
ATOM 7239 C CA . ILE D 1 33 ? 89.550 45.859 90.179 1.00 41.42 30 ILE D CA 1
ATOM 7240 C C . ILE D 1 33 ? 89.730 45.804 88.663 1.00 41.32 30 ILE D C 1
ATOM 7241 O O . ILE D 1 33 ? 88.857 46.247 87.890 1.00 37.74 30 ILE D O 1
ATOM 7246 N N . VAL D 1 34 ? 90.871 45.287 88.240 1.00 43.08 31 VAL D N 1
ATOM 7247 C CA . VAL D 1 34 ? 91.191 45.157 86.824 1.00 43.35 31 VAL D CA 1
ATOM 7248 C C . VAL D 1 34 ? 90.887 43.713 86.447 1.00 42.23 31 VAL D C 1
ATOM 7249 O O . VAL D 1 34 ? 91.587 42.805 86.876 1.00 43.28 31 VAL D O 1
ATOM 7253 N N . THR D 1 35 ? 89.844 43.505 85.646 1.00 39.49 32 THR D N 1
ATOM 7254 C CA . THR D 1 35 ? 89.465 42.159 85.256 1.00 40.52 32 THR D CA 1
ATOM 7255 C C . THR D 1 35 ? 90.540 41.533 84.356 1.00 42.90 32 THR D C 1
ATOM 7256 O O . THR D 1 35 ? 91.254 42.230 83.632 1.00 41.55 32 THR D O 1
ATOM 7260 N N . GLU D 1 36 ? 90.672 40.218 84.469 1.00 47.48 33 GLU D N 1
ATOM 7261 C CA . GLU D 1 36 ? 91.620 39.415 83.690 1.00 52.54 33 GLU D CA 1
ATOM 7262 C C . GLU D 1 36 ? 90.832 38.248 83.105 1.00 53.19 33 GLU D C 1
ATOM 7263 O O . GLU D 1 36 ? 89.656 38.067 83.448 1.00 46.56 33 GLU D O 1
ATOM 7269 N N A ARG D 1 37 ? 91.489 37.454 82.258 0.60 57.06 34 ARG D N 1
ATOM 7270 N N B ARG D 1 37 ? 91.477 37.440 82.260 0.40 53.86 34 ARG D N 1
ATOM 7271 C CA A ARG D 1 37 ? 90.859 36.304 81.595 0.60 60.92 34 ARG D CA 1
ATOM 7272 C CA B ARG D 1 37 ? 90.795 36.321 81.597 0.40 55.23 34 ARG D CA 1
ATOM 7273 C C A ARG D 1 37 ? 90.255 35.322 82.613 0.60 60.02 34 ARG D C 1
ATOM 7274 C C B ARG D 1 37 ? 90.247 35.304 82.612 0.40 56.68 34 ARG D C 1
ATOM 7275 O O A ARG D 1 37 ? 89.182 34.758 82.384 0.60 61.86 34 ARG D O 1
ATOM 7276 O O B ARG D 1 37 ? 89.207 34.686 82.376 0.40 57.96 34 ARG D O 1
ATOM 7291 N N . ASN D 1 38 ? 90.939 35.149 83.740 1.00 57.78 35 ASN D N 1
ATOM 7292 C CA . ASN D 1 38 ? 90.482 34.234 84.801 1.00 59.26 35 ASN D CA 1
ATOM 7293 C C . ASN D 1 38 ? 89.256 34.741 85.600 1.00 55.61 35 ASN D C 1
ATOM 7294 O O . ASN D 1 38 ? 88.721 33.993 86.410 1.00 59.19 35 ASN D O 1
ATOM 7299 N N . THR D 1 39 ? 88.837 35.999 85.404 1.00 48.25 36 THR D N 1
ATOM 7300 C CA . THR D 1 39 ? 87.655 36.523 86.109 1.00 44.69 36 THR D CA 1
ATOM 7301 C C . THR D 1 39 ? 86.537 36.989 85.145 1.00 42.40 36 THR D C 1
ATOM 7302 O O . THR D 1 39 ? 85.361 36.815 85.443 1.00 43.84 36 THR D O 1
ATOM 7306 N N . LEU D 1 40 ? 86.901 37.577 84.004 1.00 39.92 37 LEU D N 1
ATOM 7307 C CA . LEU D 1 40 ? 85.918 38.070 83.039 1.00 37.90 37 LEU D CA 1
ATOM 7308 C C . LEU D 1 40 ? 86.493 37.899 81.639 1.00 38.36 37 LEU D C 1
ATOM 7309 O O . LEU D 1 40 ? 87.596 38.365 81.340 1.00 37.65 37 LEU D O 1
ATOM 7314 N N . ASN D 1 41 ? 85.758 37.168 80.814 1.00 36.94 38 ASN D N 1
ATOM 7315 C CA . ASN D 1 41 ? 86.146 36.860 79.448 1.00 39.21 38 ASN D CA 1
ATOM 7316 C C . ASN D 1 41 ? 84.920 37.177 78.573 1.00 36.26 38 ASN D C 1
ATOM 7317 O O . ASN D 1 41 ? 83.823 36.659 78.818 1.00 35.12 38 ASN D O 1
ATOM 7322 N N . LEU D 1 42 ? 85.099 38.058 77.587 1.00 34.93 39 LEU D N 1
ATOM 7323 C CA . LEU D 1 42 ? 84.004 38.447 76.687 1.00 32.78 39 LEU D CA 1
ATOM 7324 C C . LEU D 1 42 ? 83.421 37.253 75.945 1.00 33.02 39 LEU D C 1
ATOM 7325 O O . LEU D 1 42 ? 82.256 37.294 75.567 1.00 31.62 39 LEU D O 1
ATOM 7330 N N . SER D 1 43 ? 84.216 36.197 75.746 1.00 32.34 40 SER D N 1
ATOM 7331 C CA . SER D 1 43 ? 83.722 34.994 75.068 1.00 34.25 40 SER D CA 1
ATOM 7332 C C . SER D 1 43 ? 82.928 34.081 75.995 1.00 34.46 40 SER D C 1
ATOM 7333 O O . SER D 1 43 ? 82.474 33.053 75.554 1.00 34.29 40 SER D O 1
ATOM 7336 N N . VAL D 1 44 ? 82.817 34.437 77.278 1.00 35.22 41 VAL D N 1
ATOM 7337 C CA . VAL D 1 44 ? 82.021 33.679 78.244 1.00 36.64 41 VAL D CA 1
ATOM 7338 C C . VAL D 1 44 ? 81.068 34.695 78.909 1.00 35.96 41 VAL D C 1
ATOM 7339 O O . VAL D 1 44 ? 81.165 34.967 80.109 1.00 35.07 41 VAL D O 1
ATOM 7343 N N . PRO D 1 45 ? 80.143 35.275 78.119 1.00 34.38 42 PRO D N 1
ATOM 7344 C CA . PRO D 1 45 ? 79.211 36.248 78.682 1.00 33.69 42 PRO D CA 1
ATOM 7345 C C . PRO D 1 45 ? 78.331 35.689 79.801 1.00 34.15 42 PRO D C 1
ATOM 7346 O O . PRO D 1 45 ? 77.920 36.436 80.676 1.00 34.21 42 PRO D O 1
ATOM 7350 N N . GLU D 1 46 ? 78.092 34.383 79.795 1.00 36.18 43 GLU D N 1
ATOM 7351 C CA . GLU D 1 46 ? 77.235 33.769 80.813 1.00 38.86 43 GLU D CA 1
ATOM 7352 C C . GLU D 1 46 ? 77.763 33.795 82.254 1.00 39.58 43 GLU D C 1
ATOM 7353 O O . GLU D 1 46 ? 77.006 33.518 83.184 1.00 41.45 43 GLU D O 1
ATOM 7359 N N . ALA D 1 47 ? 79.050 34.101 82.442 1.00 38.31 44 ALA D N 1
ATOM 7360 C CA . ALA D 1 47 ? 79.648 34.159 83.775 1.00 36.89 44 ALA D CA 1
ATOM 7361 C C . ALA D 1 47 ? 79.814 35.595 84.256 1.00 34.94 44 ALA D C 1
ATOM 7362 O O . ALA D 1 47 ? 80.186 35.830 85.405 1.00 35.37 44 ALA D O 1
ATOM 7364 N N . ILE D 1 48 ? 79.513 36.554 83.399 1.00 31.88 45 ILE D N 1
ATOM 7365 C CA . ILE D 1 48 ? 79.713 37.951 83.752 1.00 30.60 45 ILE D CA 1
ATOM 7366 C C . ILE D 1 48 ? 78.801 38.496 84.864 1.00 29.98 45 ILE D C 1
ATOM 7367 O O . ILE D 1 48 ? 79.294 39.136 85.786 1.00 29.47 45 ILE D O 1
ATOM 7372 N N . PHE D 1 49 ? 77.495 38.260 84.767 1.00 30.88 46 PHE D N 1
ATOM 7373 C CA . PHE D 1 49 ? 76.541 38.798 85.736 1.00 31.82 46 PHE D CA 1
ATOM 7374 C C . PHE D 1 49 ? 76.865 38.410 87.187 1.00 32.70 46 PHE D C 1
ATOM 7375 O O . PHE D 1 49 ? 76.930 39.286 88.066 1.00 32.62 46 PHE D O 1
ATOM 7383 N N A SER D 1 50 ? 77.084 37.122 87.438 0.60 33.88 47 SER D N 1
ATOM 7384 N N B SER D 1 50 ? 77.082 37.120 87.427 0.40 33.78 47 SER D N 1
ATOM 7385 C CA A SER D 1 50 ? 77.401 36.668 88.797 0.60 35.31 47 SER D CA 1
ATOM 7386 C CA B SER D 1 50 ? 77.391 36.629 88.771 0.40 35.06 47 SER D CA 1
ATOM 7387 C C A SER D 1 50 ? 78.677 37.297 89.313 0.60 34.59 47 SER D C 1
ATOM 7388 C C B SER D 1 50 ? 78.678 37.247 89.316 0.40 34.54 47 SER D C 1
ATOM 7389 O O A SER D 1 50 ? 78.727 37.743 90.456 0.60 34.01 47 SER D O 1
ATOM 7390 O O B SER D 1 50 ? 78.736 37.629 90.482 0.40 34.34 47 SER D O 1
ATOM 7395 N N . TYR D 1 51 ? 79.698 37.349 88.463 1.00 34.11 48 TYR D N 1
ATOM 7396 C CA . TYR D 1 51 ? 80.991 37.937 88.856 1.00 33.95 48 TYR D CA 1
ATOM 7397 C C . TYR D 1 51 ? 80.866 39.412 89.212 1.00 31.78 48 TYR D C 1
ATOM 7398 O O . TYR D 1 51 ? 81.225 39.812 90.312 1.00 31.34 48 TYR D O 1
ATOM 7407 N N . ILE D 1 52 ? 80.326 40.212 88.309 1.00 29.85 49 ILE D N 1
ATOM 7408 C CA . ILE D 1 52 ? 80.214 41.642 88.591 1.00 29.51 49 ILE D CA 1
ATOM 7409 C C . ILE D 1 52 ? 79.305 41.979 89.785 1.00 30.35 49 ILE D C 1
ATOM 7410 O O . ILE D 1 52 ? 79.678 42.812 90.622 1.00 29.10 49 ILE D O 1
ATOM 7415 N N . THR D 1 53 ? 78.146 41.328 89.893 1.00 30.95 50 THR D N 1
ATOM 7416 C CA . THR D 1 53 ? 77.224 41.641 90.980 1.00 31.00 50 THR D CA 1
ATOM 7417 C C . THR D 1 53 ? 77.820 41.308 92.340 1.00 33.44 50 THR D C 1
ATOM 7418 O O . THR D 1 53 ? 77.602 42.051 93.287 1.00 33.76 50 THR D O 1
ATOM 7422 N N . ALA D 1 54 ? 78.584 40.209 92.430 1.00 34.56 51 ALA D N 1
ATOM 7423 C CA . ALA D 1 54 ? 79.250 39.844 93.695 1.00 35.55 51 ALA D CA 1
ATOM 7424 C C . ALA D 1 54 ? 80.334 40.862 94.076 1.00 34.51 51 ALA D C 1
ATOM 7425 O O . ALA D 1 54 ? 80.590 41.056 95.270 1.00 34.66 51 ALA D O 1
ATOM 7427 N N . GLU D 1 55 ? 80.960 41.515 93.086 1.00 32.43 52 GLU D N 1
ATOM 7428 C CA . GLU D 1 55 ? 81.981 42.546 93.368 1.00 32.93 52 GLU D CA 1
ATOM 7429 C C . GLU D 1 55 ? 81.367 43.853 93.871 1.00 32.49 52 GLU D C 1
ATOM 7430 O O . GLU D 1 55 ? 82.046 44.650 94.523 1.00 31.62 52 GLU D O 1
ATOM 7436 N N . LYS D 1 56 ? 80.100 44.088 93.532 1.00 31.92 53 LYS D N 1
ATOM 7437 C CA . LYS D 1 56 ? 79.384 45.303 93.955 1.00 32.21 53 LYS D CA 1
ATOM 7438 C C . LYS D 1 56 ? 80.161 46.586 93.699 1.00 32.14 53 LYS D C 1
ATOM 7439 O O . LYS D 1 56 ? 80.375 47.374 94.603 1.00 31.45 53 LYS D O 1
ATOM 7445 N N . PRO D 1 57 ? 80.586 46.802 92.451 1.00 31.55 54 PRO D N 1
ATOM 7446 C CA . PRO D 1 57 ? 81.313 48.032 92.200 1.00 30.89 54 PRO D CA 1
ATOM 7447 C C . PRO D 1 57 ? 80.399 49.242 92.224 1.00 31.04 54 PRO D C 1
ATOM 7448 O O . PRO D 1 57 ? 79.200 49.110 91.999 1.00 32.35 54 PRO D O 1
ATOM 7452 N N . ASP D 1 58 ? 80.963 50.407 92.502 1.00 31.13 55 ASP D N 1
ATOM 7453 C CA . ASP D 1 58 ? 80.228 51.679 92.431 1.00 31.53 55 ASP D CA 1
ATOM 7454 C C . ASP D 1 58 ? 80.318 52.229 90.999 1.00 30.48 55 ASP D C 1
ATOM 7455 O O . ASP D 1 58 ? 79.427 52.970 90.534 1.00 28.29 55 ASP D O 1
ATOM 7460 N N . VAL D 1 59 ? 81.412 51.878 90.326 1.00 28.67 56 VAL D N 1
ATOM 7461 C CA . VAL D 1 59 ? 81.674 52.312 88.966 1.00 28.17 56 VAL D CA 1
ATOM 7462 C C . VAL D 1 59 ? 82.195 51.155 88.133 1.00 27.23 56 VAL D C 1
ATOM 7463 O O . VAL D 1 59 ? 83.030 50.372 88.601 1.00 27.80 56 VAL D O 1
ATOM 7467 N N . ILE D 1 60 ? 81.719 51.070 86.889 1.00 27.02 57 ILE D N 1
ATOM 7468 C CA . ILE D 1 60 ? 82.175 50.078 85.921 1.00 26.76 57 ILE D CA 1
ATOM 7469 C C . ILE D 1 60 ? 82.618 50.798 84.654 1.00 26.25 57 ILE D C 1
ATOM 7470 O O . ILE D 1 60 ? 81.846 51.562 84.088 1.00 25.98 57 ILE D O 1
ATOM 7475 N N . LEU D 1 61 ? 83.867 50.561 84.247 1.00 25.81 58 LEU D N 1
ATOM 7476 C CA . LEU D 1 61 ? 84.448 51.135 83.053 1.00 26.29 58 LEU D CA 1
ATOM 7477 C C . LEU D 1 61 ? 84.587 49.958 82.092 1.00 27.14 58 LEU D C 1
ATOM 7478 O O . LEU D 1 61 ? 85.453 49.071 82.292 1.00 28.85 58 LEU D O 1
ATOM 7483 N N . HIS D 1 62 ? 83.753 49.945 81.061 1.00 25.78 59 HIS D N 1
ATOM 7484 C CA . HIS D 1 62 ? 83.719 48.852 80.101 1.00 26.37 59 HIS D CA 1
ATOM 7485 C C . HIS D 1 62 ? 84.428 49.229 78.815 1.00 26.83 59 HIS D C 1
ATOM 7486 O O . HIS D 1 62 ? 83.825 49.829 77.928 1.00 26.02 59 HIS D O 1
ATOM 7493 N N . PHE D 1 63 ? 85.728 48.906 78.751 1.00 26.59 60 PHE D N 1
ATOM 7494 C CA . PHE D 1 63 ? 86.547 49.222 77.585 1.00 27.45 60 PHE D CA 1
ATOM 7495 C C . PHE D 1 63 ? 86.855 47.992 76.723 1.00 27.29 60 PHE D C 1
ATOM 7496 O O . PHE D 1 63 ? 87.281 48.145 75.571 1.00 27.36 60 PHE D O 1
ATOM 7504 N N . ALA D 1 64 ? 86.663 46.783 77.249 1.00 26.75 61 ALA D N 1
ATOM 7505 C CA . ALA D 1 64 ? 86.985 45.579 76.462 1.00 28.06 61 ALA D CA 1
ATOM 7506 C C . ALA D 1 64 ? 86.010 45.392 75.288 1.00 27.75 61 ALA D C 1
ATOM 7507 O O . ALA D 1 64 ? 84.807 45.637 75.414 1.00 26.62 61 ALA D O 1
ATOM 7509 N N . ALA D 1 65 ? 86.549 44.974 74.148 1.00 27.83 62 ALA D N 1
ATOM 7510 C CA . ALA D 1 65 ? 85.733 44.767 72.949 1.00 28.25 62 ALA D CA 1
ATOM 7511 C C . ALA D 1 65 ? 86.556 44.091 71.879 1.00 28.38 62 ALA D C 1
ATOM 7512 O O . ALA D 1 65 ? 87.772 44.115 71.954 1.00 26.97 62 ALA D O 1
ATOM 7514 N N . GLU D 1 66 ? 85.889 43.483 70.900 1.00 26.72 63 GLU D N 1
ATOM 7515 C CA . GLU D 1 66 ? 86.595 42.949 69.741 1.00 28.32 63 GLU D CA 1
ATOM 7516 C C . GLU D 1 66 ? 86.639 44.146 68.797 1.00 28.90 63 GLU D C 1
ATOM 7517 O O . GLU D 1 66 ? 85.602 44.570 68.285 1.00 26.80 63 GLU D O 1
ATOM 7523 N N . THR D 1 67 ? 87.837 44.679 68.567 1.00 27.83 64 THR D N 1
ATOM 7524 C CA . THR D 1 67 ? 88.007 45.890 67.775 1.00 28.57 64 THR D CA 1
ATOM 7525 C C . THR D 1 67 ? 88.651 45.678 66.399 1.00 28.53 64 THR D C 1
ATOM 7526 O O . THR D 1 67 ? 88.878 46.640 65.683 1.00 29.44 64 THR D O 1
ATOM 7530 N N . ASP D 1 68 ? 88.968 44.434 66.045 1.00 29.32 65 ASP D N 1
ATOM 7531 C CA . ASP D 1 68 ? 89.476 44.135 64.692 1.00 29.07 65 ASP D CA 1
ATOM 7532 C C . ASP D 1 68 ? 88.237 44.157 63.783 1.00 28.18 65 ASP D C 1
ATOM 7533 O O . ASP D 1 68 ? 87.481 43.194 63.706 1.00 26.80 65 ASP D O 1
ATOM 7538 N N . VAL D 1 69 ? 88.034 45.295 63.132 1.00 28.10 66 VAL D N 1
ATOM 7539 C CA . VAL D 1 69 ? 86.868 45.529 62.270 1.00 29.04 66 VAL D CA 1
ATOM 7540 C C . VAL D 1 69 ? 86.680 44.467 61.169 1.00 27.67 66 VAL D C 1
ATOM 7541 O O . VAL D 1 69 ? 85.556 44.041 60.877 1.00 25.67 66 VAL D O 1
ATOM 7545 N N . ASP D 1 70 ? 87.784 44.042 60.569 1.00 27.45 67 ASP D N 1
ATOM 7546 C CA . ASP D 1 70 ? 87.753 43.061 59.500 1.00 28.47 67 ASP D CA 1
ATOM 7547 C C . ASP D 1 70 ? 87.422 41.660 59.987 1.00 27.99 67 ASP D C 1
ATOM 7548 O O . ASP D 1 70 ? 86.673 40.912 59.316 1.00 25.94 67 ASP D O 1
ATOM 7553 N N . LEU D 1 71 ? 87.950 41.308 61.156 1.00 26.71 68 LEU D N 1
ATOM 7554 C CA . LEU D 1 71 ? 87.631 40.017 61.768 1.00 27.37 68 LEU D CA 1
ATOM 7555 C C . LEU D 1 71 ? 86.120 40.001 62.077 1.00 26.04 68 LEU D C 1
ATOM 7556 O O . LEU D 1 71 ? 85.449 38.997 61.840 1.00 25.87 68 LEU D O 1
ATOM 7561 N N . CYS D 1 72 ? 85.593 41.130 62.565 1.00 25.89 69 CYS D N 1
ATOM 7562 C CA . CYS D 1 72 ? 84.153 41.241 62.868 1.00 25.18 69 CYS D CA 1
ATOM 7563 C C . CYS D 1 72 ? 83.294 41.016 61.636 1.00 25.10 69 CYS D C 1
ATOM 7564 O O . CYS D 1 72 ? 82.207 40.443 61.751 1.00 24.21 69 CYS D O 1
ATOM 7567 N N . GLU D 1 73 ? 83.767 41.475 60.464 1.00 24.95 70 GLU D N 1
ATOM 7568 C CA . GLU D 1 73 ? 83.038 41.257 59.214 1.00 25.22 70 GLU D CA 1
ATOM 7569 C C . GLU D 1 73 ? 83.063 39.775 58.782 1.00 25.29 70 GLU D C 1
ATOM 7570 O O . GLU D 1 73 ? 82.033 39.233 58.378 1.00 25.24 70 GLU D O 1
ATOM 7576 N N . ARG D 1 74 ? 84.211 39.119 58.892 1.00 25.29 71 ARG D N 1
ATOM 7577 C CA . ARG D 1 74 ? 84.312 37.696 58.530 1.00 27.59 71 ARG D CA 1
ATOM 7578 C C . ARG D 1 74 ? 83.582 36.795 59.527 1.00 27.32 71 ARG D C 1
ATOM 7579 O O . ARG D 1 74 ? 83.041 35.755 59.143 1.00 28.17 71 ARG D O 1
ATOM 7587 N N . GLU D 1 75 ? 83.635 37.179 60.803 1.00 27.48 72 GLU D N 1
ATOM 7588 C CA . GLU D 1 75 ? 83.054 36.393 61.905 1.00 28.32 72 GLU D CA 1
ATOM 7589 C C . GLU D 1 75 ? 82.111 37.236 62.737 1.00 26.65 72 GLU D C 1
ATOM 7590 O O . GLU D 1 75 ? 82.404 37.570 63.890 1.00 25.26 72 GLU D O 1
ATOM 7596 N N . PRO D 1 76 ? 80.949 37.585 62.158 1.00 26.00 73 PRO D N 1
ATOM 7597 C CA . PRO D 1 76 ? 80.008 38.417 62.926 1.00 25.08 73 PRO D CA 1
ATOM 7598 C C . PRO D 1 76 ? 79.596 37.786 64.255 1.00 25.22 73 PRO D C 1
ATOM 7599 O O . PRO D 1 76 ? 79.252 38.525 65.175 1.00 24.19 73 PRO D O 1
ATOM 7603 N N . ALA D 1 77 ? 79.654 36.448 64.372 1.00 24.81 74 ALA D N 1
ATOM 7604 C CA . ALA D 1 77 ? 79.313 35.786 65.648 1.00 26.47 74 ALA D CA 1
ATOM 7605 C C . ALA D 1 77 ? 80.215 36.274 66.766 1.00 26.84 74 ALA D C 1
ATOM 7606 O O . ALA D 1 77 ? 79.770 36.489 67.897 1.00 27.04 74 ALA D O 1
ATOM 7608 N N . ARG D 1 78 ? 81.490 36.458 66.444 1.00 27.68 75 ARG D N 1
ATOM 7609 C CA . ARG D 1 78 ? 82.454 36.928 67.426 1.00 28.53 75 ARG D CA 1
ATOM 7610 C C . ARG D 1 78 ? 82.153 38.373 67.813 1.00 26.78 75 ARG D C 1
ATOM 7611 O O . ARG D 1 78 ? 82.181 38.721 68.995 1.00 26.27 75 ARG D O 1
ATOM 7619 N N . ALA D 1 79 ? 81.863 39.203 66.821 1.00 25.76 76 ALA D N 1
ATOM 7620 C CA . ALA D 1 79 ? 81.483 40.597 67.065 1.00 25.28 76 ALA D CA 1
ATOM 7621 C C . ALA D 1 79 ? 80.259 40.690 67.992 1.00 26.02 76 ALA D C 1
ATOM 7622 O O . ALA D 1 79 ? 80.207 41.513 68.927 1.00 24.89 76 ALA D O 1
ATOM 7624 N N . GLY D 1 80 ? 79.260 39.854 67.716 1.00 25.66 77 GLY D N 1
ATOM 7625 C CA . GLY D 1 80 ? 78.035 39.839 68.494 1.00 25.34 77 GLY D CA 1
ATOM 7626 C C . GLY D 1 80 ? 78.253 39.405 69.931 1.00 25.99 77 GLY D C 1
ATOM 7627 O O . GLY D 1 80 ? 77.842 40.079 70.864 1.00 25.97 77 GLY D O 1
ATOM 7628 N N . ILE D 1 81 ? 78.915 38.272 70.104 1.00 26.98 78 ILE D N 1
ATOM 7629 C CA . ILE D 1 81 ? 79.185 37.764 71.436 1.00 27.79 78 ILE D CA 1
ATOM 7630 C C . ILE D 1 81 ? 80.017 38.716 72.284 1.00 28.36 78 ILE D C 1
ATOM 7631 O O . ILE D 1 81 ? 79.656 39.013 73.429 1.00 27.02 78 ILE D O 1
ATOM 7636 N N . TYR D 1 82 ? 81.102 39.221 71.706 1.00 27.33 79 TYR D N 1
ATOM 7637 C CA . TYR D 1 82 ? 82.036 40.072 72.443 1.00 27.11 79 TYR D CA 1
ATOM 7638 C C . TYR D 1 82 ? 81.566 41.486 72.699 1.00 25.89 79 TYR D C 1
ATOM 7639 O O . TYR D 1 82 ? 81.837 42.035 73.772 1.00 26.24 79 TYR D O 1
ATOM 7648 N N . ASN D 1 83 ? 80.916 42.088 71.714 1.00 23.17 80 ASN D N 1
ATOM 7649 C CA . ASN D 1 83 ? 80.516 43.499 71.811 1.00 24.67 80 ASN D CA 1
ATOM 7650 C C . ASN D 1 83 ? 79.077 43.702 72.199 1.00 25.87 80 ASN D C 1
ATOM 7651 O O . ASN D 1 83 ? 78.734 44.733 72.806 1.00 26.68 80 ASN D O 1
ATOM 7656 N N . HIS D 1 84 ? 78.219 42.748 71.837 1.00 26.48 81 HIS D N 1
ATOM 7657 C CA . HIS D 1 84 ? 76.812 42.866 72.201 1.00 27.86 81 HIS D CA 1
ATOM 7658 C C . HIS D 1 84 ? 76.419 42.013 73.396 1.00 26.50 81 HIS D C 1
ATOM 7659 O O . HIS D 1 84 ? 76.047 42.552 74.425 1.00 27.37 81 HIS D O 1
ATOM 7666 N N . LEU D 1 85 ? 76.501 40.696 73.275 1.00 26.55 82 LEU D N 1
ATOM 7667 C CA . LEU D 1 85 ? 76.059 39.844 74.371 1.00 27.57 82 LEU D CA 1
ATOM 7668 C C . LEU D 1 85 ? 76.812 40.095 75.684 1.00 26.52 82 LEU D C 1
ATOM 7669 O O . LEU D 1 85 ? 76.190 40.172 76.726 1.00 26.67 82 LEU D O 1
ATOM 7674 N N . ALA D 1 86 ? 78.137 40.224 75.636 1.00 25.64 83 ALA D N 1
ATOM 7675 C CA . ALA D 1 86 ? 78.904 40.490 76.837 1.00 26.18 83 ALA D CA 1
ATOM 7676 C C . ALA D 1 86 ? 78.498 41.834 77.456 1.00 25.35 83 ALA D C 1
ATOM 7677 O O . ALA D 1 86 ? 78.330 41.929 78.657 1.00 25.45 83 ALA D O 1
ATOM 7679 N N . THR D 1 87 ? 78.310 42.844 76.618 1.00 25.05 84 THR D N 1
ATOM 7680 C CA . THR D 1 87 ? 77.959 44.183 77.071 1.00 25.52 84 THR D CA 1
ATOM 7681 C C . THR D 1 87 ? 76.573 44.161 77.734 1.00 27.38 84 THR D C 1
ATOM 7682 O O . THR D 1 87 ? 76.364 44.857 78.719 1.00 27.80 84 THR D O 1
ATOM 7686 N N . GLU D 1 88 ? 75.656 43.344 77.201 1.00 27.99 85 GLU D N 1
ATOM 7687 C CA . GLU D 1 88 ? 74.322 43.190 77.765 1.00 30.61 85 GLU D CA 1
ATOM 7688 C C . GLU D 1 88 ? 74.402 42.665 79.197 1.00 29.65 85 GLU D C 1
ATOM 7689 O O . GLU D 1 88 ? 73.689 43.141 80.074 1.00 27.74 85 GLU D O 1
ATOM 7695 N N . GLN D 1 89 ? 75.250 41.671 79.432 1.00 28.90 86 GLN D N 1
ATOM 7696 C CA . GLN D 1 89 ? 75.414 41.141 80.795 1.00 28.74 86 GLN D CA 1
ATOM 7697 C C . GLN D 1 89 ? 76.037 42.177 81.730 1.00 27.70 86 GLN D C 1
ATOM 7698 O O . GLN D 1 89 ? 75.637 42.297 82.882 1.00 27.27 86 GLN D O 1
ATOM 7704 N N . ILE D 1 90 ? 77.010 42.930 81.232 1.00 26.48 87 ILE D N 1
ATOM 7705 C CA . ILE D 1 90 ? 77.635 43.979 82.037 1.00 26.71 87 ILE D CA 1
ATOM 7706 C C . ILE D 1 90 ? 76.588 45.044 82.416 1.00 27.75 87 ILE D C 1
ATOM 7707 O O . ILE D 1 90 ? 76.530 45.479 83.574 1.00 28.21 87 ILE D O 1
ATOM 7712 N N . ALA D 1 91 ? 75.774 45.463 81.448 1.00 26.48 88 ALA D N 1
ATOM 7713 C CA . ALA D 1 91 ? 74.730 46.470 81.711 1.00 26.94 88 ALA D CA 1
ATOM 7714 C C . ALA D 1 91 ? 73.683 45.949 82.717 1.00 27.57 88 ALA D C 1
ATOM 7715 O O . ALA D 1 91 ? 73.267 46.688 83.599 1.00 26.33 88 ALA D O 1
ATOM 7717 N N . GLN D 1 92 ? 73.295 44.674 82.602 1.00 27.48 89 GLN D N 1
ATOM 7718 C CA . GLN D 1 92 ? 72.332 44.097 83.533 1.00 30.41 89 GLN D CA 1
ATOM 7719 C C . GLN D 1 92 ? 72.937 44.066 84.945 1.00 29.83 89 GLN D C 1
ATOM 7720 O O . GLN D 1 92 ? 72.255 44.385 85.915 1.00 29.95 89 GLN D O 1
ATOM 7726 N N . ALA D 1 93 ? 74.214 43.698 85.041 1.00 28.83 90 ALA D N 1
ATOM 7727 C CA . ALA D 1 93 ? 74.907 43.669 86.315 1.00 28.92 90 ALA D CA 1
ATOM 7728 C C . ALA D 1 93 ? 75.017 45.100 86.913 1.00 29.23 90 ALA D C 1
ATOM 7729 O O . ALA D 1 93 ? 74.770 45.292 88.112 1.00 29.49 90 ALA D O 1
ATOM 7731 N N . ALA D 1 94 ? 75.341 46.090 86.080 1.00 27.78 91 ALA D N 1
ATOM 7732 C CA . ALA D 1 94 ? 75.418 47.499 86.536 1.00 29.34 91 ALA D CA 1
ATOM 7733 C C . ALA D 1 94 ? 74.069 47.956 87.109 1.00 30.55 91 ALA D C 1
ATOM 7734 O O . ALA D 1 94 ? 74.012 48.540 88.197 1.00 31.36 91 ALA D O 1
ATOM 7736 N N . LYS D 1 95 ? 72.993 47.638 86.399 1.00 30.86 92 LYS D N 1
ATOM 7737 C CA . LYS D 1 95 ? 71.657 47.976 86.856 1.00 32.83 92 LYS D CA 1
ATOM 7738 C C . LYS D 1 95 ? 71.332 47.314 88.202 1.00 33.28 92 LYS D C 1
ATOM 7739 O O . LYS D 1 95 ? 70.797 47.955 89.103 1.00 32.50 92 LYS D O 1
ATOM 7745 N N . PHE D 1 96 ? 71.650 46.032 88.314 1.00 32.65 93 PHE D N 1
ATOM 7746 C CA . PHE D 1 96 ? 71.370 45.277 89.527 1.00 34.85 93 PHE D CA 1
ATOM 7747 C C . PHE D 1 96 ? 72.101 45.826 90.757 1.00 35.59 93 PHE D C 1
ATOM 7748 O O . PHE D 1 96 ? 71.507 45.934 91.817 1.00 34.96 93 PHE D O 1
ATOM 7756 N N . CYS D 1 97 ? 73.381 46.160 90.639 1.00 35.19 94 CYS D N 1
ATOM 7757 C CA . CYS D 1 97 ? 74.066 46.685 91.807 1.00 37.60 94 CYS D CA 1
ATOM 7758 C C . CYS D 1 97 ? 74.108 48.220 91.895 1.00 36.68 94 CYS D C 1
ATOM 7759 O O . CYS D 1 97 ? 74.682 48.760 92.817 1.00 36.16 94 CYS D O 1
ATOM 7762 N N . GLY D 1 98 ? 73.443 48.918 90.977 1.00 36.15 95 GLY D N 1
ATOM 7763 C CA . GLY D 1 98 ? 73.384 50.393 91.011 1.00 37.29 95 GLY D CA 1
ATOM 7764 C C . GLY D 1 98 ? 74.661 51.140 90.632 1.00 35.86 95 GLY D C 1
ATOM 7765 O O . GLY D 1 98 ? 74.849 52.299 91.010 1.00 37.29 95 GLY D O 1
ATOM 7766 N N . ALA D 1 99 ? 75.525 50.496 89.856 1.00 33.07 96 ALA D N 1
ATOM 7767 C CA . ALA D 1 99 ? 76.775 51.109 89.466 1.00 32.07 96 ALA D CA 1
ATOM 7768 C C . ALA D 1 99 ? 76.610 52.040 88.273 1.00 31.51 96 ALA D C 1
ATOM 7769 O O . ALA D 1 99 ? 75.816 51.768 87.352 1.00 31.50 96 ALA D O 1
ATOM 7771 N N . TRP D 1 100 ? 77.369 53.134 88.288 1.00 30.57 97 TRP D N 1
ATOM 7772 C CA . TRP D 1 100 ? 77.446 54.055 87.145 1.00 30.37 97 TRP D CA 1
ATOM 7773 C C . TRP D 1 100 ? 78.326 53.341 86.118 1.00 28.89 97 TRP D C 1
ATOM 7774 O O . TRP D 1 100 ? 79.413 52.876 86.456 1.00 28.90 97 TRP D O 1
ATOM 7785 N N . LEU D 1 101 ? 77.839 53.229 84.881 1.00 28.17 98 LEU D N 1
ATOM 7786 C CA . LEU D 1 101 ? 78.518 52.492 83.827 1.00 27.07 98 LEU D CA 1
ATOM 7787 C C . LEU D 1 101 ? 78.996 53.356 82.683 1.00 27.69 98 LEU D C 1
ATOM 7788 O O . LEU D 1 101 ? 78.210 54.078 82.061 1.00 28.36 98 LEU D O 1
ATOM 7793 N N . LEU D 1 102 ? 80.276 53.237 82.369 1.00 27.02 99 LEU D N 1
ATOM 7794 C CA . LEU D 1 102 ? 80.871 53.956 81.261 1.00 28.79 99 LEU D CA 1
ATOM 7795 C C . LEU D 1 102 ? 81.143 52.939 80.179 1.00 26.96 99 LEU D C 1
ATOM 7796 O O . LEU D 1 102 ? 81.790 51.929 80.431 1.00 26.74 99 LEU D O 1
ATOM 7801 N N . TYR D 1 103 ? 80.607 53.186 78.996 1.00 25.94 100 TYR D N 1
ATOM 7802 C CA . TYR D 1 103 ? 80.792 52.306 77.839 1.00 26.77 100 TYR D CA 1
ATOM 7803 C C . TYR D 1 103 ? 81.540 53.069 76.758 1.00 26.50 100 TYR D C 1
ATOM 7804 O O . TYR D 1 103 ? 81.106 54.134 76.332 1.00 26.31 100 TYR D O 1
ATOM 7813 N N . LEU D 1 104 ? 82.688 52.539 76.361 1.00 25.76 101 LEU D N 1
ATOM 7814 C CA . LEU D 1 104 ? 83.471 53.133 75.290 1.00 27.50 101 LEU D CA 1
ATOM 7815 C C . LEU D 1 104 ? 82.914 52.626 73.959 1.00 25.73 101 LEU D C 1
ATOM 7816 O O . LEU D 1 104 ? 82.984 51.438 73.666 1.00 25.57 101 LEU D O 1
ATOM 7821 N N . SER D 1 105 ? 82.350 53.528 73.166 1.00 25.85 102 SER D N 1
ATOM 7822 C CA . SER D 1 105 ? 81.796 53.163 71.846 1.00 24.80 102 SER D CA 1
ATOM 7823 C C . SER D 1 105 ? 82.661 53.759 70.733 1.00 24.92 102 SER D C 1
ATOM 7824 O O . SER D 1 105 ? 83.766 54.227 70.994 1.00 24.79 102 SER D O 1
ATOM 7827 N N . SER D 1 106 ? 82.139 53.777 69.508 1.00 24.48 103 SER D N 1
ATOM 7828 C CA . SER D 1 106 ? 82.930 54.147 68.336 1.00 25.83 103 SER D CA 1
ATOM 7829 C C . SER D 1 106 ? 82.194 54.975 67.303 1.00 25.21 103 SER D C 1
ATOM 7830 O O . SER D 1 106 ? 80.982 54.870 67.129 1.00 25.18 103 SER D O 1
ATOM 7833 N N . SER D 1 107 ? 82.963 55.793 66.607 1.00 25.89 104 SER D N 1
ATOM 7834 C CA . SER D 1 107 ? 82.462 56.565 65.494 1.00 26.41 104 SER D CA 1
ATOM 7835 C C . SER D 1 107 ? 81.905 55.616 64.401 1.00 27.20 104 SER D C 1
ATOM 7836 O O . SER D 1 107 ? 81.123 56.053 63.565 1.00 27.31 104 SER D O 1
ATOM 7839 N N . ASN D 1 108 ? 82.306 54.330 64.419 1.00 26.59 105 ASN D N 1
ATOM 7840 C CA . ASN D 1 108 ? 81.815 53.337 63.435 1.00 28.08 105 ASN D CA 1
ATOM 7841 C C . ASN D 1 108 ? 80.337 53.012 63.541 1.00 25.66 105 ASN D C 1
ATOM 7842 O O . ASN D 1 108 ? 79.844 52.226 62.747 1.00 24.35 105 ASN D O 1
ATOM 7847 N N . VAL D 1 109 ? 79.629 53.579 64.517 1.00 23.23 106 VAL D N 1
ATOM 7848 C CA . VAL D 1 109 ? 78.185 53.412 64.547 1.00 23.24 106 VAL D CA 1
ATOM 7849 C C . VAL D 1 109 ? 77.590 54.283 63.421 1.00 22.86 106 VAL D C 1
ATOM 7850 O O . VAL D 1 109 ? 76.423 54.134 63.061 1.00 23.78 106 VAL D O 1
ATOM 7854 N N . PHE D 1 110 ? 78.396 55.199 62.887 1.00 23.11 107 PHE D N 1
ATOM 7855 C CA . PHE D 1 110 ? 77.977 56.038 61.774 1.00 23.63 107 PHE D CA 1
ATOM 7856 C C . PHE D 1 110 ? 78.667 55.610 60.470 1.00 25.23 107 PHE D C 1
ATOM 7857 O O . PHE D 1 110 ? 79.662 54.860 60.485 1.00 25.50 107 PHE D O 1
ATOM 7865 N N . GLY D 1 111 ? 78.144 56.107 59.357 1.00 23.63 108 GLY D N 1
ATOM 7866 C CA . GLY D 1 111 ? 78.766 55.902 58.066 1.00 25.88 108 GLY D CA 1
ATOM 7867 C C . GLY D 1 111 ? 77.847 55.614 56.917 1.00 26.00 108 GLY D C 1
ATOM 7868 O O . GLY D 1 111 ? 78.117 56.034 55.804 1.00 26.03 108 GLY D O 1
ATOM 7869 N N . GLY D 1 112 ? 76.750 54.907 57.185 1.00 27.08 109 GLY D N 1
ATOM 7870 C CA . GLY D 1 112 ? 75.827 54.533 56.143 1.00 28.29 109 GLY D CA 1
ATOM 7871 C C . GLY D 1 112 ? 75.204 55.728 55.464 1.00 30.60 109 GLY D C 1
ATOM 7872 O O . GLY D 1 112 ? 74.872 55.669 54.285 1.00 31.32 109 GLY D O 1
ATOM 7873 N N . GLU D 1 113 ? 75.071 56.830 56.183 1.00 29.74 110 GLU D N 1
ATOM 7874 C CA . GLU D 1 113 ? 74.473 58.018 55.572 1.00 33.53 110 GLU D CA 1
ATOM 7875 C C . GLU D 1 113 ? 75.359 58.684 54.535 1.00 32.73 110 GLU D C 1
ATOM 7876 O O . GLU D 1 113 ? 74.850 59.360 53.648 1.00 35.83 110 GLU D O 1
ATOM 7882 N N . GLY D 1 114 ? 76.682 58.564 54.671 1.00 29.28 111 GLY D N 1
ATOM 7883 C CA . GLY D 1 114 ? 77.586 59.142 53.691 1.00 28.87 111 GLY D CA 1
ATOM 7884 C C . GLY D 1 114 ? 77.963 60.603 53.837 1.00 29.22 111 GLY D C 1
ATOM 7885 O O . GLY D 1 114 ? 78.602 61.177 52.928 1.00 29.98 111 GLY D O 1
ATOM 7886 N N . LYS D 1 115 ? 77.623 61.223 54.965 1.00 27.95 112 LYS D N 1
ATOM 7887 C CA . LYS D 1 115 ? 78.052 62.625 55.136 1.00 28.99 112 LYS D CA 1
ATOM 7888 C C . LYS D 1 115 ? 79.445 62.710 55.743 1.00 26.76 112 LYS D C 1
ATOM 7889 O O . LYS D 1 115 ? 80.042 61.688 56.081 1.00 25.05 112 LYS D O 1
ATOM 7895 N N . LEU D 1 116 ? 79.970 63.915 55.856 1.00 26.56 113 LEU D N 1
ATOM 7896 C CA . LEU D 1 116 ? 81.358 64.115 56.287 1.00 27.61 113 LEU D CA 1
ATOM 7897 C C . LEU D 1 116 ? 81.622 64.072 57.795 1.00 27.70 113 LEU D C 1
ATOM 7898 O O . LEU D 1 116 ? 82.708 63.654 58.220 1.00 25.44 113 LEU D O 1
ATOM 7903 N N . SER D 1 117 ? 80.620 64.422 58.603 1.00 26.34 114 SER D N 1
ATOM 7904 C CA . SER D 1 117 ? 80.813 64.444 60.043 1.00 28.09 114 SER D CA 1
ATOM 7905 C C . SER D 1 117 ? 79.487 64.204 60.752 1.00 26.99 114 SER D C 1
ATOM 7906 O O . SER D 1 117 ? 78.442 64.569 60.213 1.00 27.86 114 SER D O 1
ATOM 7909 N N . TYR D 1 118 ? 79.538 63.618 61.947 1.00 24.19 115 TYR D N 1
ATOM 7910 C CA . TYR D 1 118 ? 78.349 63.309 62.730 1.00 24.18 115 TYR D CA 1
ATOM 7911 C C . TYR D 1 118 ? 78.456 63.827 64.183 1.00 24.62 115 TYR D C 1
ATOM 7912 O O . TYR D 1 118 ? 79.501 63.644 64.847 1.00 25.26 115 TYR D O 1
ATOM 7921 N N . ASN D 1 119 ? 77.382 64.447 64.678 1.00 24.18 116 ASN D N 1
ATOM 7922 C CA . ASN D 1 119 ? 77.325 64.871 66.078 1.00 24.80 116 ASN D CA 1
ATOM 7923 C C . ASN D 1 119 ? 76.353 63.972 66.875 1.00 24.76 116 ASN D C 1
ATOM 7924 O O . ASN D 1 119 ? 75.769 63.021 66.306 1.00 25.34 116 ASN D O 1
ATOM 7929 N N . GLU D 1 120 ? 76.201 64.244 68.171 1.00 24.38 117 GLU D N 1
ATOM 7930 C CA . GLU D 1 120 ? 75.353 63.422 69.042 1.00 24.89 117 GLU D CA 1
ATOM 7931 C C . GLU D 1 120 ? 73.846 63.385 68.661 1.00 26.95 117 GLU D C 1
ATOM 7932 O O . GLU D 1 120 ? 73.134 62.491 69.099 1.00 27.69 117 GLU D O 1
ATOM 7938 N N . LEU D 1 121 ? 73.374 64.329 67.843 1.00 27.67 118 LEU D N 1
ATOM 7939 C CA . LEU D 1 121 ? 71.984 64.301 67.365 1.00 27.95 118 LEU D CA 1
ATOM 7940 C C . LEU D 1 121 ? 71.793 63.411 66.129 1.00 28.75 118 LEU D C 1
ATOM 7941 O O . LEU D 1 121 ? 70.651 63.021 65.817 1.00 27.60 118 LEU D O 1
ATOM 7946 N N . ASP D 1 122 ? 72.882 63.109 65.416 1.00 27.71 119 ASP D N 1
ATOM 7947 C CA . ASP D 1 122 ? 72.786 62.260 64.232 1.00 27.72 119 ASP D CA 1
ATOM 7948 C C . ASP D 1 122 ? 72.371 60.854 64.675 1.00 27.95 119 ASP D C 1
ATOM 7949 O O . ASP D 1 122 ? 72.749 60.409 65.744 1.00 28.86 119 ASP D O 1
ATOM 7954 N N A ILE D 1 123 ? 71.529 60.191 63.895 0.50 29.12 120 ILE D N 1
ATOM 7955 N N B ILE D 1 123 ? 71.568 60.194 63.849 0.50 29.24 120 ILE D N 1
ATOM 7956 C CA A ILE D 1 123 ? 71.034 58.861 64.282 0.50 29.66 120 ILE D CA 1
ATOM 7957 C CA B ILE D 1 123 ? 71.052 58.856 64.154 0.50 30.01 120 ILE D CA 1
ATOM 7958 C C A ILE D 1 123 ? 71.953 57.813 63.677 0.50 29.06 120 ILE D C 1
ATOM 7959 C C B ILE D 1 123 ? 72.021 57.813 63.635 0.50 29.27 120 ILE D C 1
ATOM 7960 O O A ILE D 1 123 ? 72.139 57.798 62.465 0.50 29.32 120 ILE D O 1
ATOM 7961 O O B ILE D 1 123 ? 72.310 57.800 62.443 0.50 29.62 120 ILE D O 1
ATOM 7970 N N . PRO D 1 124 ? 72.534 56.938 64.519 1.00 28.51 121 PRO D N 1
ATOM 7971 C CA . PRO D 1 124 ? 73.491 55.939 64.031 1.00 29.17 121 PRO D CA 1
ATOM 7972 C C . PRO D 1 124 ? 72.970 55.014 62.923 1.00 30.16 121 PRO D C 1
ATOM 7973 O O . PRO D 1 124 ? 71.852 54.538 62.992 1.00 30.91 121 PRO D O 1
ATOM 7977 N N . LEU D 1 125 ? 73.787 54.817 61.902 1.00 30.69 122 LEU D N 1
ATOM 7978 C CA . LEU D 1 125 ? 73.455 53.934 60.779 1.00 30.28 122 LEU D CA 1
ATOM 7979 C C . LEU D 1 125 ? 74.792 53.335 60.375 1.00 28.51 122 LEU D C 1
ATOM 7980 O O . LEU D 1 125 ? 75.527 53.947 59.579 1.00 28.28 122 LEU D O 1
ATOM 7985 N N A PRO D 1 126 ? 75.150 52.168 60.948 0.60 27.73 123 PRO D N 1
ATOM 7986 N N B PRO D 1 126 ? 75.123 52.156 60.939 0.40 27.32 123 PRO D N 1
ATOM 7987 C CA A PRO D 1 126 ? 76.466 51.593 60.629 0.60 27.94 123 PRO D CA 1
ATOM 7988 C CA B PRO D 1 126 ? 76.375 51.487 60.647 0.40 27.15 123 PRO D CA 1
ATOM 7989 C C A PRO D 1 126 ? 76.616 51.044 59.195 0.60 26.97 123 PRO D C 1
ATOM 7990 C C B PRO D 1 126 ? 76.230 50.625 59.399 0.40 26.35 123 PRO D C 1
ATOM 7991 O O A PRO D 1 126 ? 75.639 50.911 58.460 0.60 27.61 123 PRO D O 1
ATOM 7992 O O B PRO D 1 126 ? 75.129 50.146 59.098 0.40 27.64 123 PRO D O 1
ATOM 8015 N N A ASN D 1 128 ? 79.048 48.360 58.759 0.60 25.22 125 ASN D N 1
ATOM 8016 N N B ASN D 1 128 ? 78.832 48.212 58.724 0.40 24.10 125 ASN D N 1
ATOM 8017 C CA A ASN D 1 128 ? 79.685 47.046 58.909 0.60 25.42 125 ASN D CA 1
ATOM 8018 C CA B ASN D 1 128 ? 79.694 47.030 58.889 0.40 24.54 125 ASN D CA 1
ATOM 8019 C C A ASN D 1 128 ? 79.303 46.347 60.213 0.60 24.51 125 ASN D C 1
ATOM 8020 C C B ASN D 1 128 ? 79.359 46.363 60.222 0.40 24.02 125 ASN D C 1
ATOM 8021 O O A ASN D 1 128 ? 78.632 46.943 61.077 0.60 23.28 125 ASN D O 1
ATOM 8022 O O B ASN D 1 128 ? 78.772 47.000 61.111 0.40 23.37 125 ASN D O 1
ATOM 8031 N N . TYR D 1 129 ? 79.699 45.080 60.355 1.00 23.94 126 TYR D N 1
ATOM 8032 C CA . TYR D 1 129 ? 79.329 44.320 61.550 1.00 23.43 126 TYR D CA 1
ATOM 8033 C C . TYR D 1 129 ? 79.941 44.826 62.845 1.00 23.56 126 TYR D C 1
ATOM 8034 O O . TYR D 1 129 ? 79.292 44.776 63.869 1.00 22.92 126 TYR D O 1
ATOM 8043 N N . TYR D 1 130 ? 81.163 45.360 62.785 1.00 22.98 127 TYR D N 1
ATOM 8044 C CA . TYR D 1 130 ? 81.780 45.940 63.959 1.00 22.88 127 TYR D CA 1
ATOM 8045 C C . TYR D 1 130 ? 80.885 47.074 64.478 1.00 22.73 127 TYR D C 1
ATOM 8046 O O . TYR D 1 130 ? 80.501 47.092 65.656 1.00 21.38 127 TYR D O 1
ATOM 8055 N N . GLY D 1 131 ? 80.532 47.989 63.581 1.00 21.80 128 GLY D N 1
ATOM 8056 C CA . GLY D 1 131 ? 79.678 49.133 63.945 1.00 22.50 128 GLY D CA 1
ATOM 8057 C C . GLY D 1 131 ? 78.315 48.712 64.491 1.00 23.50 128 GLY D C 1
ATOM 8058 O O . GLY D 1 131 ? 77.843 49.256 65.510 1.00 23.30 128 GLY D O 1
ATOM 8059 N N . ARG D 1 132 ? 77.690 47.721 63.843 1.00 22.46 129 ARG D N 1
ATOM 8060 C CA . ARG D 1 132 ? 76.421 47.199 64.312 1.00 22.55 129 ARG D CA 1
ATOM 8061 C C . ARG D 1 132 ? 76.543 46.635 65.738 1.00 23.26 129 ARG D C 1
ATOM 8062 O O . ARG D 1 132 ? 75.674 46.871 66.578 1.00 21.88 129 ARG D O 1
ATOM 8070 N N . SER D 1 133 ? 77.621 45.880 65.998 1.00 23.19 130 SER D N 1
ATOM 8071 C CA . SER D 1 133 ? 77.819 45.265 67.314 1.00 23.01 130 SER D CA 1
ATOM 8072 C C . SER D 1 133 ? 78.016 46.297 68.419 1.00 22.97 130 SER D C 1
ATOM 8073 O O . SER D 1 133 ? 77.502 46.137 69.528 1.00 23.65 130 SER D O 1
ATOM 8076 N N . LYS D 1 134 ? 78.739 47.371 68.113 1.00 23.55 131 LYS D N 1
ATOM 8077 C CA . LYS D 1 134 ? 78.940 48.457 69.070 1.00 23.07 131 LYS D CA 1
ATOM 8078 C C . LYS D 1 134 ? 77.634 49.212 69.338 1.00 24.97 131 LYS D C 1
ATOM 8079 O O . LYS D 1 134 ? 77.323 49.560 70.507 1.00 23.93 131 LYS D O 1
ATOM 8085 N N . LEU D 1 135 ? 76.871 49.455 68.270 1.00 24.18 132 LEU D N 1
ATOM 8086 C CA . LEU D 1 135 ? 75.604 50.185 68.382 1.00 25.28 132 LEU D CA 1
ATOM 8087 C C . LEU D 1 135 ? 74.576 49.427 69.201 1.00 25.89 132 LEU D C 1
ATOM 8088 O O . LEU D 1 135 ? 73.889 50.013 70.016 1.00 25.13 132 LEU D O 1
ATOM 8093 N N A ILE D 1 136 ? 74.495 48.118 68.956 0.40 26.31 133 ILE D N 1
ATOM 8094 N N B ILE D 1 136 ? 74.435 48.129 68.968 0.60 26.39 133 ILE D N 1
ATOM 8095 C CA A ILE D 1 136 ? 73.576 47.228 69.661 0.40 27.97 133 ILE D CA 1
ATOM 8096 C CA B ILE D 1 136 ? 73.449 47.388 69.749 0.60 28.42 133 ILE D CA 1
ATOM 8097 C C A ILE D 1 136 ? 73.999 47.069 71.145 0.40 28.30 133 ILE D C 1
ATOM 8098 C C B ILE D 1 136 ? 73.963 47.295 71.214 0.60 28.53 133 ILE D C 1
ATOM 8099 O O A ILE D 1 136 ? 73.179 46.765 72.016 0.40 29.44 133 ILE D O 1
ATOM 8100 O O B ILE D 1 136 ? 73.165 47.303 72.160 0.60 28.94 133 ILE D O 1
ATOM 8109 N N . GLY D 1 137 ? 75.291 47.270 71.401 1.00 27.71 134 GLY D N 1
ATOM 8110 C CA . GLY D 1 137 ? 75.859 47.272 72.754 1.00 27.08 134 GLY D CA 1
ATOM 8111 C C . GLY D 1 137 ? 75.441 48.577 73.434 1.00 27.38 134 GLY D C 1
ATOM 8112 O O . GLY D 1 137 ? 75.047 48.570 74.622 1.00 27.23 134 GLY D O 1
ATOM 8113 N N . GLU D 1 138 ? 75.484 49.694 72.696 1.00 26.43 135 GLU D N 1
ATOM 8114 C CA . GLU D 1 138 ? 75.023 50.990 73.258 1.00 27.80 135 GLU D CA 1
ATOM 8115 C C . GLU D 1 138 ? 73.570 50.905 73.712 1.00 30.32 135 GLU D C 1
ATOM 8116 O O . GLU D 1 138 ? 73.242 51.373 74.802 1.00 32.46 135 GLU D O 1
ATOM 8122 N N A SER D 1 139 ? 72.713 50.317 72.880 0.60 31.42 136 SER D N 1
ATOM 8123 N N B SER D 1 139 ? 72.713 50.299 72.885 0.40 30.97 136 SER D N 1
ATOM 8124 C CA A SER D 1 139 ? 71.298 50.167 73.224 0.60 34.13 136 SER D CA 1
ATOM 8125 C CA B SER D 1 139 ? 71.277 50.147 73.195 0.40 32.88 136 SER D CA 1
ATOM 8126 C C A SER D 1 139 ? 71.159 49.428 74.556 0.60 34.72 136 SER D C 1
ATOM 8127 C C B SER D 1 139 ? 71.017 49.278 74.439 0.40 33.58 136 SER D C 1
ATOM 8128 O O A SER D 1 139 ? 70.413 49.875 75.442 0.60 33.38 136 SER D O 1
ATOM 8129 O O B SER D 1 139 ? 69.999 49.441 75.104 0.40 32.53 136 SER D O 1
ATOM 8134 N N . SER D 1 140 ? 71.917 48.334 74.708 1.00 32.65 137 SER D N 1
ATOM 8135 C CA . SER D 1 140 ? 71.869 47.511 75.930 1.00 32.80 137 SER D CA 1
ATOM 8136 C C . SER D 1 140 ? 72.188 48.342 77.168 1.00 31.44 137 SER D C 1
ATOM 8137 O O . SER D 1 140 ? 71.552 48.189 78.215 1.00 33.38 137 SER D O 1
ATOM 8140 N N . VAL D 1 141 ? 73.172 49.221 77.034 1.00 30.87 138 VAL D N 1
ATOM 8141 C CA . VAL D 1 141 ? 73.602 50.095 78.113 1.00 33.47 138 VAL D CA 1
ATOM 8142 C C . VAL D 1 141 ? 72.501 51.115 78.458 1.00 39.25 138 VAL D C 1
ATOM 8143 O O . VAL D 1 141 ? 72.118 51.238 79.635 1.00 36.63 138 VAL D O 1
ATOM 8147 N N . ARG D 1 142 ? 71.965 51.796 77.441 1.00 41.08 139 ARG D N 1
ATOM 8148 C CA . ARG D 1 142 ? 70.902 52.811 77.646 1.00 45.63 139 ARG D CA 1
ATOM 8149 C C . ARG D 1 142 ? 69.643 52.276 78.259 1.00 45.93 139 ARG D C 1
ATOM 8150 O O . ARG D 1 142 ? 69.104 52.888 79.183 1.00 50.78 139 ARG D O 1
ATOM 8158 N N . ASN D 1 143 ? 69.155 51.171 77.701 1.00 43.55 140 ASN D N 1
ATOM 8159 C CA . ASN D 1 143 ? 67.956 50.529 78.188 1.00 47.72 140 ASN D CA 1
ATOM 8160 C C . ASN D 1 143 ? 68.081 50.048 79.663 1.00 48.30 140 ASN D C 1
ATOM 8161 O O . ASN D 1 143 ? 67.155 50.217 80.436 1.00 47.25 140 ASN D O 1
ATOM 8166 N N . ALA D 1 144 ? 69.231 49.495 80.046 1.00 42.91 141 ALA D N 1
ATOM 8167 C CA . ALA D 1 144 ? 69.431 48.995 81.416 1.00 42.19 141 ALA D CA 1
ATOM 8168 C C . ALA D 1 144 ? 69.768 50.071 82.455 1.00 43.93 141 ALA D C 1
ATOM 8169 O O . ALA D 1 144 ? 69.212 50.055 83.549 1.00 43.69 141 ALA D O 1
ATOM 8171 N N . CYS D 1 145 ? 70.690 50.976 82.126 1.00 43.83 142 CYS D N 1
ATOM 8172 C CA . CYS D 1 145 ? 71.171 52.011 83.064 1.00 47.72 142 CYS D CA 1
ATOM 8173 C C . CYS D 1 145 ? 70.807 53.423 82.643 1.00 49.37 142 CYS D C 1
ATOM 8174 O O . CYS D 1 145 ? 71.640 54.332 82.716 1.00 48.04 142 CYS D O 1
ATOM 8177 N N . THR D 1 146 ? 69.546 53.614 82.278 1.00 51.46 143 THR D N 1
ATOM 8178 C CA . THR D 1 146 ? 69.064 54.896 81.724 1.00 54.41 143 THR D CA 1
ATOM 8179 C C . THR D 1 146 ? 69.565 56.192 82.361 1.00 50.28 143 THR D C 1
ATOM 8180 O O . THR D 1 146 ? 70.039 57.070 81.647 1.00 52.34 143 THR D O 1
ATOM 8184 N N . ASN D 1 147 ? 69.477 56.324 83.672 1.00 45.53 144 ASN D N 1
ATOM 8185 C CA . ASN D 1 147 ? 69.870 57.592 84.288 1.00 48.89 144 ASN D CA 1
ATOM 8186 C C . ASN D 1 147 ? 71.241 57.499 84.967 1.00 43.61 144 ASN D C 1
ATOM 8187 O O . ASN D 1 147 ? 71.619 58.379 85.745 1.00 45.59 144 ASN D O 1
ATOM 8192 N N . ASN D 1 148 ? 72.002 56.459 84.659 1.00 38.23 145 ASN D N 1
ATOM 8193 C CA . ASN D 1 148 ? 73.273 56.280 85.336 1.00 38.08 145 ASN D CA 1
ATOM 8194 C C . ASN D 1 148 ? 74.312 55.612 84.433 1.00 34.38 145 ASN D C 1
ATOM 8195 O O . ASN D 1 148 ? 74.952 54.635 84.821 1.00 33.52 145 ASN D O 1
ATOM 8200 N N . HIS D 1 149 ? 74.455 56.125 83.208 1.00 31.39 146 HIS D N 1
ATOM 8201 C CA . HIS D 1 149 ? 75.462 55.614 82.287 1.00 30.50 146 HIS D CA 1
ATOM 8202 C C . HIS D 1 149 ? 76.082 56.761 81.522 1.00 28.83 146 HIS D C 1
ATOM 8203 O O . HIS D 1 149 ? 75.496 57.868 81.435 1.00 28.13 146 HIS D O 1
ATOM 8210 N N . LEU D 1 150 ? 77.250 56.481 80.959 1.00 25.17 147 LEU D N 1
ATOM 8211 C CA . LEU D 1 150 ? 77.934 57.415 80.076 1.00 25.34 147 LEU D CA 1
ATOM 8212 C C . LEU D 1 150 ? 78.483 56.613 78.895 1.00 24.89 147 LEU D C 1
ATOM 8213 O O . LEU D 1 150 ? 79.228 55.633 79.080 1.00 25.55 147 LEU D O 1
ATOM 8218 N N . ILE D 1 151 ? 78.094 57.012 77.692 1.00 23.71 148 ILE D N 1
ATOM 8219 C CA . ILE D 1 151 ? 78.566 56.380 76.463 1.00 23.69 148 ILE D CA 1
ATOM 8220 C C . ILE D 1 151 ? 79.413 57.415 75.756 1.00 23.66 148 ILE D C 1
ATOM 8221 O O . ILE D 1 151 ? 78.939 58.539 75.485 1.00 23.69 148 ILE D O 1
ATOM 8226 N N . ILE D 1 152 ? 80.671 57.067 75.506 1.00 25.62 149 ILE D N 1
ATOM 8227 C CA . ILE D 1 152 ? 81.597 57.959 74.822 1.00 25.01 149 ILE D CA 1
ATOM 8228 C C . ILE D 1 152 ? 82.006 57.321 73.509 1.00 24.22 149 ILE D C 1
ATOM 8229 O O . ILE D 1 152 ? 82.506 56.182 73.477 1.00 24.52 149 ILE D O 1
ATOM 8234 N N . ARG D 1 153 ? 81.812 58.052 72.428 1.00 23.26 150 ARG D N 1
ATOM 8235 C CA . ARG D 1 153 ? 82.211 57.575 71.117 1.00 23.35 150 ARG D CA 1
ATOM 8236 C C . ARG D 1 153 ? 83.541 58.222 70.766 1.00 23.80 150 ARG D C 1
ATOM 8237 O O . ARG D 1 153 ? 83.667 59.446 70.757 1.00 23.92 150 ARG D O 1
ATOM 8245 N N . ALA D 1 154 ? 84.543 57.375 70.540 1.00 24.96 151 ALA D N 1
ATOM 8246 C CA . ALA D 1 154 ? 85.880 57.801 70.125 1.00 25.42 151 ALA D CA 1
ATOM 8247 C C . ALA D 1 154 ? 86.046 57.465 68.646 1.00 24.11 151 ALA D C 1
ATOM 8248 O O . ALA D 1 154 ? 85.396 56.560 68.123 1.00 24.87 151 ALA D O 1
ATOM 8250 N N . GLY D 1 155 ? 86.912 58.208 67.984 1.00 23.87 152 GLY D N 1
ATOM 8251 C CA . GLY D 1 155 ? 87.206 58.006 66.576 1.00 24.87 152 GLY D CA 1
ATOM 8252 C C . GLY D 1 155 ? 88.441 57.119 66.449 1.00 26.22 152 GLY D C 1
ATOM 8253 O O . GLY D 1 155 ? 88.542 56.082 67.115 1.00 27.41 152 GLY D O 1
ATOM 8254 N N . TRP D 1 156 ? 89.378 57.515 65.592 1.00 25.61 153 TRP D N 1
ATOM 8255 C CA . TRP D 1 156 ? 90.627 56.755 65.418 1.00 26.05 153 TRP D CA 1
ATOM 8256 C C . TRP D 1 156 ? 91.546 57.018 66.619 1.00 26.42 153 TRP D C 1
ATOM 8257 O O . TRP D 1 156 ? 92.121 58.110 66.751 1.00 25.64 153 TRP D O 1
ATOM 8276 N N . ILE D 1 158 ? 94.577 57.206 69.107 1.00 27.76 155 ILE D N 1
ATOM 8277 C CA . ILE D 1 158 ? 96.043 57.257 69.076 1.00 29.03 155 ILE D CA 1
ATOM 8278 C C . ILE D 1 158 ? 96.553 57.197 70.530 1.00 30.74 155 ILE D C 1
ATOM 8279 O O . ILE D 1 158 ? 96.044 57.904 71.427 1.00 28.44 155 ILE D O 1
ATOM 8284 N N . GLY D 1 159 ? 97.510 56.312 70.769 1.00 31.45 156 GLY D N 1
ATOM 8285 C CA . GLY D 1 159 ? 98.081 56.141 72.097 1.00 35.04 156 GLY D CA 1
ATOM 8286 C C . GLY D 1 159 ? 98.917 54.877 72.204 1.00 37.48 156 GLY D C 1
ATOM 8287 O O . GLY D 1 159 ? 98.838 54.011 71.342 1.00 38.44 156 GLY D O 1
ATOM 8288 N N . GLY D 1 160 ? 99.703 54.782 73.274 1.00 40.10 157 GLY D N 1
ATOM 8289 C CA . GLY D 1 160 ? 100.552 53.621 73.524 1.00 42.23 157 GLY D CA 1
ATOM 8290 C C . GLY D 1 160 ? 102.021 53.984 73.572 1.00 43.23 157 GLY D C 1
ATOM 8291 O O . GLY D 1 160 ? 102.774 53.397 74.326 1.00 44.24 157 GLY D O 1
ATOM 8292 N N . GLY D 1 161 ? 102.432 54.949 72.760 1.00 43.45 158 GLY D N 1
ATOM 8293 C CA . GLY D 1 161 ? 103.826 55.380 72.759 1.00 46.16 158 GLY D CA 1
ATOM 8294 C C . GLY D 1 161 ? 104.779 54.418 72.048 1.00 47.35 158 GLY D C 1
ATOM 8295 O O . GLY D 1 161 ? 104.348 53.409 71.468 1.00 44.59 158 GLY D O 1
ATOM 8296 N N . PRO D 1 162 ? 106.090 54.718 72.100 1.00 49.95 159 PRO D N 1
ATOM 8297 C CA . PRO D 1 162 ? 107.094 53.885 71.423 1.00 51.27 159 PRO D CA 1
ATOM 8298 C C . PRO D 1 162 ? 107.025 52.381 71.716 1.00 53.75 159 PRO D C 1
ATOM 8299 O O . PRO D 1 162 ? 107.202 51.578 70.807 1.00 54.32 159 PRO D O 1
ATOM 8303 N N . ASP D 1 163 ? 106.733 52.001 72.949 1.00 58.22 160 ASP D N 1
ATOM 8304 C CA . ASP D 1 163 ? 106.710 50.580 73.306 1.00 63.44 160 ASP D CA 1
ATOM 8305 C C . ASP D 1 163 ? 105.452 49.800 72.875 1.00 62.69 160 ASP D C 1
ATOM 8306 O O . ASP D 1 163 ? 105.567 48.640 72.466 1.00 64.31 160 ASP D O 1
ATOM 8311 N N . LYS D 1 164 ? 104.281 50.442 72.934 1.00 58.13 161 LYS D N 1
ATOM 8312 C CA . LYS D 1 164 ? 102.989 49.765 72.707 1.00 58.67 161 LYS D CA 1
ATOM 8313 C C . LYS D 1 164 ? 102.210 50.081 71.431 1.00 54.66 161 LYS D C 1
ATOM 8314 O O . LYS D 1 164 ? 101.306 49.331 71.064 1.00 52.93 161 LYS D O 1
ATOM 8320 N N . ASP D 1 165 ? 102.500 51.201 70.784 1.00 48.92 162 ASP D N 1
ATOM 8321 C CA . ASP D 1 165 ? 101.721 51.587 69.604 1.00 45.22 162 ASP D CA 1
ATOM 8322 C C . ASP D 1 165 ? 102.073 50.772 68.368 1.00 43.60 162 ASP D C 1
ATOM 8323 O O . ASP D 1 165 ? 103.088 51.021 67.742 1.00 41.94 162 ASP D O 1
ATOM 8328 N N . HIS D 1 166 ? 101.226 49.797 68.042 1.00 44.51 163 HIS D N 1
ATOM 8329 C CA . HIS D 1 166 ? 101.386 49.002 66.815 1.00 48.69 163 HIS D CA 1
ATOM 8330 C C . HIS D 1 166 ? 100.167 49.241 65.897 1.00 45.63 163 HIS D C 1
ATOM 8331 O O . HIS D 1 166 ? 99.843 48.437 65.041 1.00 48.99 163 HIS D O 1
ATOM 8338 N N . LYS D 1 167 ? 99.519 50.382 66.088 1.00 42.97 164 LYS D N 1
ATOM 8339 C CA . LYS D 1 167 ? 98.413 50.790 65.253 1.00 42.51 164 LYS D CA 1
ATOM 8340 C C . LYS D 1 167 ? 98.958 51.716 64.141 1.00 39.04 164 LYS D C 1
ATOM 8341 O O . LYS D 1 167 ? 100.169 51.774 63.905 1.00 35.52 164 LYS D O 1
ATOM 8347 N N . PHE D 1 168 ? 98.067 52.465 63.499 1.00 36.27 165 PHE D N 1
ATOM 8348 C CA . PHE D 1 168 ? 98.450 53.341 62.400 1.00 35.68 165 PHE D CA 1
ATOM 8349 C C . PHE D 1 168 ? 99.633 54.272 62.684 1.00 33.05 165 PHE D C 1
ATOM 8350 O O . PHE D 1 168 ? 100.591 54.280 61.921 1.00 32.28 165 PHE D O 1
ATOM 8358 N N . VAL D 1 169 ? 99.565 55.051 63.754 1.00 31.27 166 VAL D N 1
ATOM 8359 C CA . VAL D 1 169 ? 100.637 56.016 64.053 1.00 32.81 166 VAL D CA 1
ATOM 8360 C C . VAL D 1 169 ? 101.991 55.327 64.288 1.00 34.08 166 VAL D C 1
ATOM 8361 O O . VAL D 1 169 ? 102.985 55.752 63.719 1.00 32.50 166 VAL D O 1
ATOM 8365 N N . GLY D 1 170 ? 102.002 54.276 65.110 1.00 33.61 167 GLY D N 1
ATOM 8366 C CA . GLY D 1 170 ? 103.208 53.517 65.401 1.00 35.90 167 GLY D CA 1
ATOM 8367 C C . GLY D 1 170 ? 103.841 52.924 64.150 1.00 35.82 167 GLY D C 1
ATOM 8368 O O . GLY D 1 170 ? 105.071 52.965 63.997 1.00 34.27 167 GLY D O 1
ATOM 8369 N N . LYS D 1 171 ? 103.005 52.378 63.258 1.00 35.32 168 LYS D N 1
ATOM 8370 C CA . LYS D 1 171 ? 103.495 51.794 61.995 1.00 37.60 168 LYS D CA 1
ATOM 8371 C C . LYS D 1 171 ? 104.118 52.844 61.079 1.00 36.15 168 LYS D C 1
ATOM 8372 O O . LYS D 1 171 ? 105.160 52.589 60.460 1.00 35.12 168 LYS D O 1
ATOM 8378 N N . ILE D 1 172 ? 103.481 54.012 60.971 1.00 32.00 169 ILE D N 1
ATOM 8379 C CA . ILE D 1 172 ? 104.033 55.093 60.167 1.00 31.48 169 ILE D CA 1
ATOM 8380 C C . ILE D 1 172 ? 105.372 55.511 60.772 1.00 31.58 169 ILE D C 1
ATOM 8381 O O . ILE D 1 172 ? 106.338 55.685 60.051 1.00 31.23 169 ILE D O 1
ATOM 8386 N N . ILE D 1 173 ? 105.424 55.658 62.097 1.00 31.05 170 ILE D N 1
ATOM 8387 C CA . ILE D 1 173 ? 106.655 56.047 62.767 1.00 32.37 170 ILE D CA 1
ATOM 8388 C C . ILE D 1 173 ? 107.790 54.998 62.559 1.00 34.39 170 ILE D C 1
ATOM 8389 O O . ILE D 1 173 ? 108.948 55.368 62.329 1.00 32.21 170 ILE D O 1
ATOM 8394 N N . GLN D 1 174 ? 107.443 53.718 62.645 1.00 36.34 171 GLN D N 1
ATOM 8395 C CA . GLN D 1 174 ? 108.392 52.602 62.416 1.00 40.01 171 GLN D CA 1
ATOM 8396 C C . GLN D 1 174 ? 108.983 52.657 60.986 1.00 36.78 171 GLN D C 1
ATOM 8397 O O . GLN D 1 174 ? 110.205 52.458 60.781 1.00 35.98 171 GLN D O 1
ATOM 8403 N N . GLN D 1 175 ? 108.131 52.943 60.005 1.00 33.82 172 GLN D N 1
ATOM 8404 C CA . GLN D 1 175 ? 108.584 53.067 58.613 1.00 33.96 172 GLN D CA 1
ATOM 8405 C C . GLN D 1 175 ? 109.498 54.277 58.436 1.00 32.65 172 GLN D C 1
ATOM 8406 O O . GLN D 1 175 ? 110.489 54.207 57.695 1.00 31.57 172 GLN D O 1
ATOM 8412 N N . ILE D 1 176 ? 109.163 55.378 59.107 1.00 30.78 173 ILE D N 1
ATOM 8413 C CA . ILE D 1 176 ? 109.994 56.587 59.047 1.00 31.62 173 ILE D CA 1
ATOM 8414 C C . ILE D 1 176 ? 111.363 56.285 59.667 1.00 33.69 173 ILE D C 1
ATOM 8415 O O . ILE D 1 176 ? 112.388 56.553 59.057 1.00 32.37 173 ILE D O 1
ATOM 8420 N N . LYS D 1 177 ? 111.369 55.692 60.859 1.00 35.83 174 LYS D N 1
ATOM 8421 C CA . LYS D 1 177 ? 112.615 55.354 61.545 1.00 38.58 174 LYS D CA 1
ATOM 8422 C C . LYS D 1 177 ? 113.471 54.339 60.773 1.00 38.10 174 LYS D C 1
ATOM 8423 O O . LYS D 1 177 ? 114.689 54.360 60.867 1.00 38.40 174 LYS D O 1
ATOM 8429 N N . ALA D 1 178 ? 112.831 53.460 60.012 1.00 36.55 175 ALA D N 1
ATOM 8430 C CA . ALA D 1 178 ? 113.558 52.466 59.202 1.00 37.27 175 ALA D CA 1
ATOM 8431 C C . ALA D 1 178 ? 114.109 53.065 57.894 1.00 36.48 175 ALA D C 1
ATOM 8432 O O . ALA D 1 178 ? 114.765 52.370 57.121 1.00 38.50 175 ALA D O 1
ATOM 8434 N N . GLY D 1 179 ? 113.834 54.343 57.655 1.00 35.15 176 GLY D N 1
ATOM 8435 C CA . GLY D 1 179 ? 114.285 55.021 56.455 1.00 35.89 176 GLY D CA 1
ATOM 8436 C C . GLY D 1 179 ? 113.607 54.578 55.164 1.00 35.93 176 GLY D C 1
ATOM 8437 O O . GLY D 1 179 ? 114.263 54.516 54.111 1.00 36.36 176 GLY D O 1
ATOM 8438 N N A SER D 1 180 ? 112.304 54.280 55.231 0.70 35.51 177 SER D N 1
ATOM 8439 N N B SER D 1 180 ? 112.307 54.295 55.232 0.30 34.93 177 SER D N 1
ATOM 8440 C CA A SER D 1 180 ? 111.560 53.851 54.048 0.70 35.13 177 SER D CA 1
ATOM 8441 C CA B SER D 1 180 ? 111.562 53.869 54.057 0.30 34.31 177 SER D CA 1
ATOM 8442 C C A SER D 1 180 ? 111.621 54.916 52.960 0.70 34.62 177 SER D C 1
ATOM 8443 C C B SER D 1 180 ? 111.635 54.922 52.961 0.30 34.18 177 SER D C 1
ATOM 8444 O O A SER D 1 180 ? 111.498 56.115 53.236 0.70 32.57 177 SER D O 1
ATOM 8445 O O B SER D 1 180 ? 111.529 56.122 53.234 0.30 33.17 177 SER D O 1
ATOM 8450 N N . THR D 1 181 ? 111.826 54.468 51.725 1.00 34.18 178 THR D N 1
ATOM 8451 C CA . THR D 1 181 ? 111.906 55.365 50.589 1.00 35.58 178 THR D CA 1
ATOM 8452 C C . THR D 1 181 ? 110.542 56.021 50.322 1.00 34.67 178 THR D C 1
ATOM 8453 O O . THR D 1 181 ? 110.480 57.139 49.799 1.00 33.38 178 THR D O 1
ATOM 8457 N N . SER D 1 182 ? 109.465 55.338 50.723 1.00 33.64 179 SER D N 1
ATOM 8458 C CA . SER D 1 182 ? 108.116 55.857 50.538 1.00 34.08 179 SER D CA 1
ATOM 8459 C C . SER D 1 182 ? 107.127 55.126 51.409 1.00 33.83 179 SER D C 1
ATOM 8460 O O . SER D 1 182 ? 107.275 53.922 51.690 1.00 34.52 179 SER D O 1
ATOM 8463 N N . ILE D 1 183 ? 106.097 55.858 51.798 1.00 30.71 180 ILE D N 1
ATOM 8464 C CA . ILE D 1 183 ? 105.034 55.335 52.618 1.00 31.21 180 ILE D CA 1
ATOM 8465 C C . ILE D 1 183 ? 103.696 55.629 51.928 1.00 30.06 180 ILE D C 1
ATOM 8466 O O . ILE D 1 183 ? 103.453 56.757 51.526 1.00 29.25 180 ILE D O 1
ATOM 8471 N N . LYS D 1 184 ? 102.860 54.599 51.786 1.00 29.37 181 LYS D N 1
ATOM 8472 C CA . LYS D 1 184 ? 101.527 54.732 51.200 1.00 31.39 181 LYS D CA 1
ATOM 8473 C C . LYS D 1 184 ? 100.508 54.885 52.311 1.00 30.01 181 LYS D C 1
ATOM 8474 O O . LYS D 1 184 ? 100.601 54.202 53.332 1.00 30.25 181 LYS D O 1
ATOM 8480 N N . ALA D 1 185 ? 99.545 55.785 52.116 1.00 27.34 182 ALA D N 1
ATOM 8481 C CA . ALA D 1 185 ? 98.491 56.020 53.085 1.00 25.87 182 ALA D CA 1
ATOM 8482 C C . ALA D 1 185 ? 97.187 56.345 52.335 1.00 25.79 182 ALA D C 1
ATOM 8483 O O . ALA D 1 185 ? 97.186 57.108 51.369 1.00 25.27 182 ALA D O 1
ATOM 8485 N N . VAL D 1 186 ? 96.098 55.756 52.800 1.00 24.28 183 VAL D N 1
ATOM 8486 C CA . VAL D 1 186 ? 94.799 55.910 52.176 1.00 24.53 183 VAL D CA 1
ATOM 8487 C C . VAL D 1 186 ? 94.303 57.360 52.263 1.00 24.67 183 VAL D C 1
ATOM 8488 O O . VAL D 1 186 ? 94.246 57.940 53.346 1.00 24.27 183 VAL D O 1
ATOM 8492 N N . SER D 1 187 ? 93.964 57.933 51.110 1.00 24.75 184 SER D N 1
ATOM 8493 C CA . SER D 1 187 ? 93.495 59.308 51.031 1.00 27.32 184 SER D CA 1
ATOM 8494 C C . SER D 1 187 ? 91.975 59.487 50.886 1.00 28.72 184 SER D C 1
ATOM 8495 O O . SER D 1 187 ? 91.476 60.600 51.053 1.00 28.87 184 SER D O 1
ATOM 8498 N N . ASP D 1 188 ? 91.251 58.408 50.610 1.00 30.42 185 ASP D N 1
ATOM 8499 C CA . ASP D 1 188 ? 89.814 58.511 50.300 1.00 32.50 185 ASP D CA 1
ATOM 8500 C C . ASP D 1 188 ? 88.831 57.933 51.329 1.00 32.34 185 ASP D C 1
ATOM 8501 O O . ASP D 1 188 ? 87.717 57.568 50.969 1.00 34.24 185 ASP D O 1
ATOM 8506 N N . ARG D 1 189 ? 89.267 57.848 52.582 1.00 30.22 186 ARG D N 1
ATOM 8507 C CA . ARG D 1 189 ? 88.426 57.451 53.721 1.00 32.26 186 ARG D CA 1
ATOM 8508 C C . ARG D 1 189 ? 88.794 58.456 54.831 1.00 29.50 186 ARG D C 1
ATOM 8509 O O . ARG D 1 189 ? 89.968 58.623 55.154 1.00 29.86 186 ARG D O 1
ATOM 8517 N N . LEU D 1 190 ? 87.796 59.153 55.366 1.00 27.69 187 LEU D N 1
ATOM 8518 C CA . LEU D 1 190 ? 88.025 60.183 56.367 1.00 26.18 187 LEU D CA 1
ATOM 8519 C C . LEU D 1 190 ? 87.530 59.773 57.755 1.00 25.31 187 LEU D C 1
ATOM 8520 O O . LEU D 1 190 ? 86.649 58.911 57.895 1.00 24.03 187 LEU D O 1
ATOM 8525 N N . GLY D 1 191 ? 88.078 60.439 58.766 1.00 24.17 188 GLY D N 1
ATOM 8526 C CA . GLY D 1 191 ? 87.724 60.184 60.164 1.00 23.93 188 GLY D CA 1
ATOM 8527 C C . GLY D 1 191 ? 88.242 61.296 61.047 1.00 24.40 188 GLY D C 1
ATOM 8528 O O . GLY D 1 191 ? 88.692 62.322 60.553 1.00 24.61 188 GLY D O 1
ATOM 8529 N N . SER D 1 192 ? 88.144 61.089 62.359 1.00 24.29 189 SER D N 1
ATOM 8530 C CA . SER D 1 192 ? 88.625 62.011 63.365 1.00 24.73 189 SER D CA 1
ATOM 8531 C C . SER D 1 192 ? 89.512 61.240 64.338 1.00 25.61 189 SER D C 1
ATOM 8532 O O . SER D 1 192 ? 89.252 60.057 64.647 1.00 26.50 189 SER D O 1
ATOM 8535 N N . ILE D 1 193 ? 90.549 61.891 64.852 1.00 25.71 190 ILE D N 1
ATOM 8536 C CA . ILE D 1 193 ? 91.411 61.205 65.812 1.00 25.34 190 ILE D CA 1
ATOM 8537 C C . ILE D 1 193 ? 91.003 61.520 67.257 1.00 24.99 190 ILE D C 1
ATOM 8538 O O . ILE D 1 193 ? 90.497 62.603 67.565 1.00 24.99 190 ILE D O 1
ATOM 8543 N N . THR D 1 194 ? 91.221 60.550 68.127 1.00 23.41 191 THR D N 1
ATOM 8544 C CA . THR D 1 194 ? 90.989 60.687 69.552 1.00 23.68 191 THR D CA 1
ATOM 8545 C C . THR D 1 194 ? 92.273 60.323 70.282 1.00 25.16 191 THR D C 1
ATOM 8546 O O . THR D 1 194 ? 92.751 59.176 70.201 1.00 23.25 191 THR D O 1
ATOM 8550 N N . SER D 1 195 ? 92.828 61.293 70.999 1.00 27.00 192 SER D N 1
ATOM 8551 C CA . SER D 1 195 ? 94.011 61.060 71.833 1.00 28.35 192 SER D CA 1
ATOM 8552 C C . SER D 1 195 ? 93.600 60.251 73.054 1.00 28.34 192 SER D C 1
ATOM 8553 O O . SER D 1 195 ? 92.769 60.710 73.849 1.00 27.54 192 SER D O 1
ATOM 8556 N N . ALA D 1 196 ? 94.160 59.052 73.208 1.00 28.72 193 ALA D N 1
ATOM 8557 C CA . ALA D 1 196 ? 93.846 58.213 74.368 1.00 30.12 193 ALA D CA 1
ATOM 8558 C C . ALA D 1 196 ? 94.193 58.930 75.688 1.00 32.61 193 ALA D C 1
ATOM 8559 O O . ALA D 1 196 ? 93.441 58.815 76.652 1.00 31.88 193 ALA D O 1
ATOM 8577 N N . GLN D 1 198 ? 94.189 62.198 76.332 1.00 32.65 195 GLN D N 1
ATOM 8578 C CA . GLN D 1 198 ? 93.181 63.245 76.608 1.00 33.82 195 GLN D CA 1
ATOM 8579 C C . GLN D 1 198 ? 91.870 62.594 77.044 1.00 31.63 195 GLN D C 1
ATOM 8580 O O . GLN D 1 198 ? 91.218 63.064 77.985 1.00 31.29 195 GLN D O 1
ATOM 8586 N N . LEU D 1 199 ? 91.512 61.492 76.381 1.00 27.73 196 LEU D N 1
ATOM 8587 C CA . LEU D 1 199 ? 90.282 60.762 76.721 1.00 28.26 196 LEU D CA 1
ATOM 8588 C C . LEU D 1 199 ? 90.385 60.241 78.168 1.00 28.99 196 LEU D C 1
ATOM 8589 O O . LEU D 1 199 ? 89.413 60.291 78.933 1.00 27.96 196 LEU D O 1
ATOM 8594 N N . CYS D 1 200 ? 91.573 59.772 78.538 1.00 29.11 197 CYS D N 1
ATOM 8595 C CA . CYS D 1 200 ? 91.820 59.302 79.910 1.00 30.37 197 CYS D CA 1
ATOM 8596 C C . CYS D 1 200 ? 91.530 60.431 80.919 1.00 30.58 197 CYS D C 1
ATOM 8597 O O . CYS D 1 200 ? 90.789 60.258 81.864 1.00 29.83 197 CYS D O 1
ATOM 8600 N N . ASN D 1 201 ? 92.120 61.596 80.688 1.00 31.16 198 ASN D N 1
ATOM 8601 C CA . ASN D 1 201 ? 91.911 62.737 81.569 1.00 32.52 198 ASN D CA 1
ATOM 8602 C C . ASN D 1 201 ? 90.421 63.094 81.674 1.00 30.69 198 ASN D C 1
ATOM 8603 O O . ASN D 1 201 ? 89.943 63.428 82.767 1.00 31.41 198 ASN D O 1
ATOM 8608 N N . PHE D 1 202 ? 89.711 63.028 80.546 1.00 28.58 199 PHE D N 1
ATOM 8609 C CA . PHE D 1 202 ? 88.288 63.325 80.527 1.00 28.36 199 PHE D CA 1
ATOM 8610 C C . PHE D 1 202 ? 87.515 62.293 81.342 1.00 28.07 199 PHE D C 1
ATOM 8611 O O . PHE D 1 202 ? 86.585 62.649 82.075 1.00 27.61 199 PHE D O 1
ATOM 8619 N N . ILE D 1 203 ? 87.905 61.027 81.213 1.00 27.97 200 ILE D N 1
ATOM 8620 C CA . ILE D 1 203 ? 87.253 59.951 81.934 1.00 28.00 200 ILE D CA 1
ATOM 8621 C C . ILE D 1 203 ? 87.406 60.121 83.457 1.00 30.30 200 ILE D C 1
ATOM 8622 O O . ILE D 1 203 ? 86.440 59.886 84.195 1.00 29.92 200 ILE D O 1
ATOM 8627 N N . ILE D 1 204 ? 88.593 60.526 83.921 1.00 29.96 201 ILE D N 1
ATOM 8628 C CA . ILE D 1 204 ? 88.818 60.746 85.359 1.00 31.85 201 ILE D CA 1
ATOM 8629 C C . ILE D 1 204 ? 87.860 61.852 85.840 1.00 31.47 201 ILE D C 1
ATOM 8630 O O . ILE D 1 204 ? 87.209 61.729 86.881 1.00 30.71 201 ILE D O 1
ATOM 8635 N N . TRP D 1 205 ? 87.745 62.907 85.046 1.00 30.95 202 TRP D N 1
ATOM 8636 C CA . TRP D 1 205 ? 86.836 64.005 85.351 1.00 31.90 202 TRP D CA 1
ATOM 8637 C C . TRP D 1 205 ? 85.391 63.499 85.375 1.00 31.33 202 TRP D C 1
ATOM 8638 O O . TRP D 1 205 ? 84.628 63.847 86.276 1.00 31.87 202 TRP D O 1
ATOM 8649 N N . ALA D 1 206 ? 85.048 62.645 84.413 1.00 30.85 203 ALA D N 1
ATOM 8650 C CA . ALA D 1 206 ? 83.680 62.122 84.270 1.00 31.47 203 ALA D CA 1
ATOM 8651 C C . ALA D 1 206 ? 83.263 61.242 85.431 1.00 31.62 203 ALA D C 1
ATOM 8652 O O . ALA D 1 206 ? 82.124 61.299 85.882 1.00 29.80 203 ALA D O 1
ATOM 8654 N N . ILE D 1 207 ? 84.192 60.419 85.895 1.00 31.94 204 ILE D N 1
ATOM 8655 C CA . ILE D 1 207 ? 83.946 59.564 87.039 1.00 32.78 204 ILE D CA 1
ATOM 8656 C C . ILE D 1 207 ? 83.651 60.417 88.275 1.00 34.41 204 ILE D C 1
ATOM 8657 O O . ILE D 1 207 ? 82.739 60.107 89.024 1.00 34.96 204 ILE D O 1
ATOM 8662 N N . ASN D 1 208 ? 84.417 61.494 88.469 1.00 36.19 205 ASN D N 1
ATOM 8663 C CA . ASN D 1 208 ? 84.250 62.379 89.626 1.00 37.79 205 ASN D CA 1
ATOM 8664 C C . ASN D 1 208 ? 82.897 63.105 89.618 1.00 38.33 205 ASN D C 1
ATOM 8665 O O . ASN D 1 208 ? 82.305 63.312 90.672 1.00 37.71 205 ASN D O 1
ATOM 8670 N N . LYS D 1 209 ? 82.442 63.521 88.440 1.00 38.32 206 LYS D N 1
ATOM 8671 C CA . LYS D 1 209 ? 81.165 64.228 88.293 1.00 41.24 206 LYS D CA 1
ATOM 8672 C C . LYS D 1 209 ? 79.988 63.305 88.083 1.00 37.28 206 LYS D C 1
ATOM 8673 O O . LYS D 1 209 ? 78.854 63.745 88.186 1.00 35.81 206 LYS D O 1
ATOM 8679 N N . ARG D 1 210 ? 80.262 62.038 87.784 1.00 36.18 207 ARG D N 1
ATOM 8680 C CA . ARG D 1 210 ? 79.224 61.081 87.401 1.00 35.31 207 ARG D CA 1
ATOM 8681 C C . ARG D 1 210 ? 78.406 61.658 86.234 1.00 33.60 207 ARG D C 1
ATOM 8682 O O . ARG D 1 210 ? 77.183 61.627 86.244 1.00 33.84 207 ARG D O 1
ATOM 8690 N N . HIS D 1 211 ? 79.100 62.190 85.235 1.00 32.36 208 HIS D N 1
ATOM 8691 C CA . HIS D 1 211 ? 78.435 62.720 84.044 1.00 32.23 208 HIS D CA 1
ATOM 8692 C C . HIS D 1 211 ? 77.699 61.583 83.339 1.00 30.37 208 HIS D C 1
ATOM 8693 O O . HIS D 1 211 ? 78.181 60.447 83.315 1.00 30.15 208 HIS D O 1
ATOM 8700 N N . THR D 1 212 ? 76.520 61.877 82.793 1.00 29.60 209 THR D N 1
ATOM 8701 C CA . THR D 1 212 ? 75.702 60.860 82.130 1.00 29.35 209 THR D CA 1
ATOM 8702 C C . THR D 1 212 ? 75.263 61.252 80.718 1.00 29.65 209 THR D C 1
ATOM 8703 O O . THR D 1 212 ? 75.256 62.422 80.365 1.00 29.88 209 THR D O 1
ATOM 8707 N N . GLY D 1 213 ? 74.872 60.254 79.927 1.00 28.48 210 GLY D N 1
ATOM 8708 C CA . GLY D 1 213 ? 74.395 60.497 78.562 1.00 28.19 210 GLY D CA 1
ATOM 8709 C C . GLY D 1 213 ? 75.346 59.968 77.501 1.00 27.06 210 GLY D C 1
ATOM 8710 O O . GLY D 1 213 ? 76.057 59.012 77.747 1.00 25.67 210 GLY D O 1
ATOM 8711 N N . THR D 1 214 ? 75.327 60.588 76.323 1.00 26.00 211 THR D N 1
ATOM 8712 C CA . THR D 1 214 ? 76.154 60.170 75.187 1.00 26.68 211 THR D CA 1
ATOM 8713 C C . THR D 1 214 ? 76.986 61.357 74.709 1.00 26.71 211 THR D C 1
ATOM 8714 O O . THR D 1 214 ? 76.454 62.461 74.515 1.00 27.07 211 THR D O 1
ATOM 8718 N N A LEU D 1 215 ? 78.281 61.126 74.519 0.50 25.21 212 LEU D N 1
ATOM 8719 N N B LEU D 1 215 ? 78.283 61.123 74.512 0.50 25.39 212 LEU D N 1
ATOM 8720 C CA A LEU D 1 215 ? 79.203 62.150 74.046 0.50 25.18 212 LEU D CA 1
ATOM 8721 C CA B LEU D 1 215 ? 79.225 62.166 74.109 0.50 25.49 212 LEU D CA 1
ATOM 8722 C C A LEU D 1 215 ? 80.130 61.617 72.974 0.50 24.70 212 LEU D C 1
ATOM 8723 C C B LEU D 1 215 ? 80.272 61.682 73.098 0.50 25.06 212 LEU D C 1
ATOM 8724 O O A LEU D 1 215 ? 80.425 60.431 72.927 0.50 24.63 212 LEU D O 1
ATOM 8725 O O B LEU D 1 215 ? 80.814 60.596 73.234 0.50 25.12 212 LEU D O 1
ATOM 8734 N N . HIS D 1 216 ? 80.566 62.518 72.109 1.00 24.63 213 HIS D N 1
ATOM 8735 C CA . HIS D 1 216 ? 81.571 62.238 71.097 1.00 24.29 213 HIS D CA 1
ATOM 8736 C C . HIS D 1 216 ? 82.836 62.898 71.624 1.00 25.02 213 HIS D C 1
ATOM 8737 O O . HIS D 1 216 ? 82.813 64.080 71.957 1.00 23.07 213 HIS D O 1
ATOM 8744 N N . PHE D 1 217 ? 83.939 62.154 71.682 1.00 24.72 214 PHE D N 1
ATOM 8745 C CA . PHE D 1 217 ? 85.194 62.704 72.175 1.00 25.93 214 PHE D CA 1
ATOM 8746 C C . PHE D 1 217 ? 86.278 62.514 71.111 1.00 26.00 214 PHE D C 1
ATOM 8747 O O . PHE D 1 217 ? 86.795 61.398 70.900 1.00 24.76 214 PHE D O 1
ATOM 8755 N N . ALA D 1 218 ? 86.606 63.613 70.430 1.00 25.14 215 ALA D N 1
ATOM 8756 C CA . ALA D 1 218 ? 87.608 63.590 69.362 1.00 24.83 215 ALA D CA 1
ATOM 8757 C C . ALA D 1 218 ? 88.171 64.968 69.065 1.00 25.34 215 ALA D C 1
ATOM 8758 O O . ALA D 1 218 ? 87.492 65.991 69.275 1.00 23.99 215 ALA D O 1
ATOM 8760 N N . SER D 1 219 ? 89.399 64.987 68.551 1.00 24.01 216 SER D N 1
ATOM 8761 C CA . SER D 1 219 ? 90.027 66.227 68.137 1.00 26.08 216 SER D CA 1
ATOM 8762 C C . SER D 1 219 ? 89.227 66.811 66.965 1.00 26.44 216 SER D C 1
ATOM 8763 O O . SER D 1 219 ? 88.584 66.075 66.203 1.00 24.36 216 SER D O 1
ATOM 8766 N N A SER D 1 220 ? 89.284 68.128 66.831 0.70 27.69 217 SER D N 1
ATOM 8767 N N B SER D 1 220 ? 89.238 68.135 66.833 0.30 26.74 217 SER D N 1
ATOM 8768 C CA A SER D 1 220 ? 88.577 68.827 65.769 0.70 29.41 217 SER D CA 1
ATOM 8769 C CA B SER D 1 220 ? 88.491 68.790 65.758 0.30 27.33 217 SER D CA 1
ATOM 8770 C C A SER D 1 220 ? 89.266 68.584 64.422 0.70 29.60 217 SER D C 1
ATOM 8771 C C B SER D 1 220 ? 89.230 68.611 64.434 0.30 28.14 217 SER D C 1
ATOM 8772 O O A SER D 1 220 ? 90.480 68.763 64.302 0.70 28.54 217 SER D O 1
ATOM 8773 O O B SER D 1 220 ? 90.434 68.867 64.341 0.30 28.03 217 SER D O 1
ATOM 8778 N N . GLY D 1 221 ? 88.495 68.171 63.420 1.00 28.20 218 GLY D N 1
ATOM 8779 C CA . GLY D 1 221 ? 89.043 67.931 62.087 1.00 29.11 218 GLY D CA 1
ATOM 8780 C C . GLY D 1 221 ? 88.598 66.597 61.528 1.00 28.74 218 GLY D C 1
ATOM 8781 O O . GLY D 1 221 ? 88.543 65.598 62.253 1.00 30.16 218 GLY D O 1
ATOM 8782 N N . THR D 1 222 ? 88.238 66.611 60.248 1.00 28.34 219 THR D N 1
ATOM 8783 C CA . THR D 1 222 ? 87.839 65.411 59.504 1.00 28.64 219 THR D CA 1
ATOM 8784 C C . THR D 1 222 ? 88.937 65.249 58.486 1.00 26.92 219 THR D C 1
ATOM 8785 O O . THR D 1 222 ? 89.012 66.011 57.533 1.00 27.10 219 THR D O 1
ATOM 8789 N N . ILE D 1 223 ? 89.752 64.211 58.677 1.00 26.31 220 ILE D N 1
ATOM 8790 C CA . ILE D 1 223 ? 90.965 63.997 57.901 1.00 25.87 220 ILE D CA 1
ATOM 8791 C C . ILE D 1 223 ? 91.154 62.553 57.467 1.00 24.99 220 ILE D C 1
ATOM 8792 O O . ILE D 1 223 ? 90.487 61.665 57.959 1.00 24.73 220 ILE D O 1
ATOM 8797 N N . SER D 1 224 ? 92.077 62.337 56.543 1.00 24.83 221 SER D N 1
ATOM 8798 C CA . SER D 1 224 ? 92.371 60.977 56.042 1.00 24.91 221 SER D CA 1
ATOM 8799 C C . SER D 1 224 ? 93.630 60.481 56.700 1.00 24.78 221 SER D C 1
ATOM 8800 O O . SER D 1 224 ? 94.373 61.277 57.307 1.00 24.85 221 SER D O 1
ATOM 8803 N N . ARG D 1 225 ? 93.901 59.189 56.542 1.00 24.54 222 ARG D N 1
ATOM 8804 C CA . ARG D 1 225 ? 95.146 58.608 57.049 1.00 26.55 222 ARG D CA 1
ATOM 8805 C C . ARG D 1 225 ? 96.316 59.250 56.330 1.00 25.83 222 ARG D C 1
ATOM 8806 O O . ARG D 1 225 ? 97.387 59.391 56.906 1.00 25.00 222 ARG D O 1
ATOM 8814 N N . PHE D 1 226 ? 96.112 59.624 55.064 1.00 24.87 223 PHE D N 1
ATOM 8815 C CA . PHE D 1 226 ? 97.145 60.303 54.295 1.00 26.32 223 PHE D CA 1
ATOM 8816 C C . PHE D 1 226 ? 97.529 61.628 54.946 1.00 26.07 223 PHE D C 1
ATOM 8817 O O . PHE D 1 226 ? 98.719 61.955 55.047 1.00 25.12 223 PHE D O 1
ATOM 8825 N N . ASP D 1 227 ? 96.519 62.391 55.377 1.00 27.42 224 ASP D N 1
ATOM 8826 C CA . ASP D 1 227 ? 96.744 63.677 56.066 1.00 27.32 224 ASP D CA 1
ATOM 8827 C C . ASP D 1 227 ? 97.553 63.442 57.343 1.00 26.49 224 ASP D C 1
ATOM 8828 O O . ASP D 1 227 ? 98.479 64.196 57.662 1.00 25.93 224 ASP D O 1
ATOM 8833 N N . ILE D 1 228 ? 97.185 62.402 58.077 1.00 24.32 225 ILE D N 1
ATOM 8834 C CA . ILE D 1 228 ? 97.871 62.060 59.325 1.00 24.72 225 ILE D CA 1
ATOM 8835 C C . ILE D 1 228 ? 99.326 61.646 59.041 1.00 25.19 225 ILE D C 1
ATOM 8836 O O . ILE D 1 228 ? 100.257 62.088 59.746 1.00 25.99 225 ILE D O 1
ATOM 8841 N N . ALA D 1 229 ? 99.535 60.819 58.018 1.00 24.05 226 ALA D N 1
ATOM 8842 C CA . ALA D 1 229 ? 100.907 60.387 57.700 1.00 25.97 226 ALA D CA 1
ATOM 8843 C C . ALA D 1 229 ? 101.764 61.590 57.320 1.00 27.37 226 ALA D C 1
ATOM 8844 O O . ALA D 1 229 ? 102.903 61.700 57.769 1.00 27.85 226 ALA D O 1
ATOM 8846 N N . CYS D 1 230 ? 101.206 62.506 56.526 1.00 27.71 227 CYS D N 1
ATOM 8847 C CA . CYS D 1 230 ? 101.942 63.723 56.126 1.00 29.80 227 CYS D CA 1
ATOM 8848 C C . CYS D 1 230 ? 102.341 64.572 57.333 1.00 28.84 227 CYS D C 1
ATOM 8849 O O . CYS D 1 230 ? 103.461 65.091 57.393 1.00 30.43 227 CYS D O 1
ATOM 8852 N N . ALA D 1 231 ? 101.431 64.707 58.291 1.00 27.61 228 ALA D N 1
ATOM 8853 C CA . ALA D 1 231 ? 101.701 65.494 59.504 1.00 28.52 228 ALA D CA 1
ATOM 8854 C C . ALA D 1 231 ? 102.816 64.825 60.343 1.00 28.32 228 ALA D C 1
ATOM 8855 O O . ALA D 1 231 ? 103.728 65.498 60.806 1.00 28.77 228 ALA D O 1
ATOM 8857 N N . ILE D 1 232 ? 102.749 63.505 60.510 1.00 27.68 229 ILE D N 1
ATOM 8858 C CA . ILE D 1 232 ? 103.798 62.746 61.237 1.00 28.34 229 ILE D CA 1
ATOM 8859 C C . ILE D 1 232 ? 105.144 62.942 60.513 1.00 29.49 229 ILE D C 1
ATOM 8860 O O . ILE D 1 232 ? 106.160 63.243 61.143 1.00 28.95 229 ILE D O 1
ATOM 8865 N N . GLY D 1 233 ? 105.121 62.787 59.187 1.00 29.58 230 GLY D N 1
ATOM 8866 C CA . GLY D 1 233 ? 106.292 62.984 58.344 1.00 30.46 230 GLY D CA 1
ATOM 8867 C C . GLY D 1 233 ? 106.959 64.329 58.565 1.00 32.34 230 GLY D C 1
ATOM 8868 O O . GLY D 1 233 ? 108.200 64.397 58.681 1.00 32.37 230 GLY D O 1
ATOM 8869 N N . ASP D 1 234 ? 106.157 65.401 58.612 1.00 34.20 231 ASP D N 1
ATOM 8870 C CA . ASP D 1 234 ? 106.691 66.757 58.871 1.00 38.16 231 ASP D CA 1
ATOM 8871 C C . ASP D 1 234 ? 107.307 66.845 60.260 1.00 37.48 231 ASP D C 1
ATOM 8872 O O . ASP D 1 234 ? 108.355 67.446 60.432 1.00 37.89 231 ASP D O 1
ATOM 8877 N N . LEU D 1 235 ? 106.640 66.257 61.247 1.00 36.86 232 LEU D N 1
ATOM 8878 C CA . LEU D 1 235 ? 107.134 66.279 62.638 1.00 37.97 232 LEU D CA 1
ATOM 8879 C C . LEU D 1 235 ? 108.449 65.533 62.831 1.00 38.48 232 LEU D C 1
ATOM 8880 O O . LEU D 1 235 ? 109.236 65.930 63.659 1.00 38.70 232 LEU D O 1
ATOM 8885 N N . LEU D 1 236 ? 108.676 64.455 62.076 1.00 36.93 233 LEU D N 1
ATOM 8886 C CA . LEU D 1 236 ? 109.902 63.671 62.218 1.00 37.46 233 LEU D CA 1
ATOM 8887 C C . LEU D 1 236 ? 110.958 63.954 61.138 1.00 37.80 233 LEU D C 1
ATOM 8888 O O . LEU D 1 236 ? 111.931 63.229 61.038 1.00 37.84 233 LEU D O 1
ATOM 8893 N N A ASN D 1 237 ? 110.758 65.018 60.358 0.50 37.74 234 ASN D N 1
ATOM 8894 N N B ASN D 1 237 ? 110.752 65.013 60.352 0.50 38.97 234 ASN D N 1
ATOM 8895 C CA A ASN D 1 237 ? 111.685 65.434 59.293 0.50 38.97 234 ASN D CA 1
ATOM 8896 C CA B ASN D 1 237 ? 111.694 65.421 59.304 0.50 41.05 234 ASN D CA 1
ATOM 8897 C C A ASN D 1 237 ? 111.962 64.316 58.274 0.50 39.05 234 ASN D C 1
ATOM 8898 C C B ASN D 1 237 ? 111.970 64.301 58.289 0.50 40.26 234 ASN D C 1
ATOM 8899 O O A ASN D 1 237 ? 113.096 64.165 57.788 0.50 39.20 234 ASN D O 1
ATOM 8900 O O B ASN D 1 237 ? 113.108 64.132 57.819 0.50 40.33 234 ASN D O 1
ATOM 8909 N N . PHE D 1 238 ? 110.916 63.544 57.964 1.00 37.83 235 PHE D N 1
ATOM 8910 C CA . PHE D 1 238 ? 110.990 62.440 56.997 1.00 38.01 235 PHE D CA 1
ATOM 8911 C C . PHE D 1 238 ? 111.258 63.025 55.611 1.00 39.68 235 PHE D C 1
ATOM 8912 O O . PHE D 1 238 ? 110.601 63.982 55.208 1.00 39.87 235 PHE D O 1
ATOM 8920 N N A LYS D 1 239 ? 112.205 62.459 54.872 0.50 41.42 236 LYS D N 1
ATOM 8921 N N B LYS D 1 239 ? 112.234 62.443 54.913 0.50 41.54 236 LYS D N 1
ATOM 8922 C CA A LYS D 1 239 ? 112.519 62.974 53.531 0.50 42.94 236 LYS D CA 1
ATOM 8923 C CA B LYS D 1 239 ? 112.659 62.901 53.585 0.50 43.19 236 LYS D CA 1
ATOM 8924 C C A LYS D 1 239 ? 112.099 62.039 52.394 0.50 42.34 236 LYS D C 1
ATOM 8925 C C B LYS D 1 239 ? 112.298 61.927 52.447 0.50 42.50 236 LYS D C 1
ATOM 8926 O O A LYS D 1 239 ? 112.295 62.358 51.228 0.50 43.14 236 LYS D O 1
ATOM 8927 O O B LYS D 1 239 ? 112.774 62.093 51.331 0.50 43.08 236 LYS D O 1
ATOM 8938 N N . GLY D 1 240 ? 111.484 60.907 52.736 1.00 41.12 237 GLY D N 1
ATOM 8939 C CA . GLY D 1 240 ? 111.013 59.963 51.723 1.00 39.78 237 GLY D CA 1
ATOM 8940 C C . GLY D 1 240 ? 109.673 60.468 51.189 1.00 39.40 237 GLY D C 1
ATOM 8941 O O . GLY D 1 240 ? 109.205 61.545 51.556 1.00 38.06 237 GLY D O 1
ATOM 8942 N N . ASP D 1 241 ? 109.052 59.714 50.303 1.00 38.71 238 ASP D N 1
ATOM 8943 C CA . ASP D 1 241 ? 107.762 60.133 49.754 1.00 38.31 238 ASP D CA 1
ATOM 8944 C C . ASP D 1 241 ? 106.606 59.580 50.580 1.00 35.40 238 ASP D C 1
ATOM 8945 O O . ASP D 1 241 ? 106.660 58.436 51.027 1.00 34.25 238 ASP D O 1
ATOM 8950 N N . ILE D 1 242 ? 105.583 60.399 50.807 1.00 33.69 239 ILE D N 1
ATOM 8951 C CA . ILE D 1 242 ? 104.338 59.924 51.443 1.00 33.46 239 ILE D CA 1
ATOM 8952 C C . ILE D 1 242 ? 103.347 59.988 50.269 1.00 32.28 239 ILE D C 1
ATOM 8953 O O . ILE D 1 242 ? 103.053 61.062 49.754 1.00 31.11 239 ILE D O 1
ATOM 8958 N N . ILE D 1 243 ? 102.859 58.827 49.863 1.00 30.04 240 ILE D N 1
ATOM 8959 C CA . ILE D 1 243 ? 102.046 58.673 48.668 1.00 30.60 240 ILE D CA 1
ATOM 8960 C C . ILE D 1 243 ? 100.570 58.464 49.016 1.00 29.85 240 ILE D C 1
ATOM 8961 O O . ILE D 1 243 ? 100.259 57.539 49.761 1.00 28.49 240 ILE D O 1
ATOM 8966 N N . PRO D 1 244 ? 99.663 59.311 48.465 1.00 28.42 241 PRO D N 1
ATOM 8967 C CA . PRO D 1 244 ? 98.235 59.107 48.721 1.00 28.60 241 PRO D CA 1
ATOM 8968 C C . PRO D 1 244 ? 97.713 57.993 47.829 1.00 29.00 241 PRO D C 1
ATOM 8969 O O . PRO D 1 244 ? 97.981 58.001 46.634 1.00 30.38 241 PRO D O 1
ATOM 8973 N N . VAL D 1 245 ? 97.045 57.007 48.403 1.00 27.09 242 VAL D N 1
ATOM 8974 C CA . VAL D 1 245 ? 96.475 55.934 47.611 1.00 27.11 242 VAL D CA 1
ATOM 8975 C C . VAL D 1 245 ? 94.992 55.758 47.899 1.00 26.76 242 VAL D C 1
ATOM 8976 O O . VAL D 1 245 ? 94.515 56.106 48.977 1.00 25.38 242 VAL D O 1
ATOM 8980 N N . HIS D 1 246 ? 94.276 55.201 46.933 1.00 26.41 243 HIS D N 1
ATOM 8981 C CA . HIS D 1 246 ? 92.860 54.869 47.096 1.00 27.39 243 HIS D CA 1
ATOM 8982 C C . HIS D 1 246 ? 92.733 53.585 47.908 1.00 27.37 243 HIS D C 1
ATOM 8983 O O . HIS D 1 246 ? 93.654 52.752 47.926 1.00 25.85 243 HIS D O 1
ATOM 8990 N N A SER D 1 247 ? 91.596 53.419 48.575 0.50 27.53 244 SER D N 1
ATOM 8991 N N B SER D 1 247 ? 91.581 53.414 48.554 0.50 26.76 244 SER D N 1
ATOM 8992 C CA A SER D 1 247 ? 91.371 52.255 49.437 0.50 28.25 244 SER D CA 1
ATOM 8993 C CA B SER D 1 247 ? 91.314 52.239 49.395 0.50 26.92 244 SER D CA 1
ATOM 8994 C C A SER D 1 247 ? 91.424 50.912 48.717 0.50 27.71 244 SER D C 1
ATOM 8995 C C B SER D 1 247 ? 91.478 50.922 48.699 0.50 27.00 244 SER D C 1
ATOM 8996 O O A SER D 1 247 ? 91.674 49.889 49.354 0.50 28.39 244 SER D O 1
ATOM 8997 O O B SER D 1 247 ? 91.852 49.928 49.329 0.50 27.39 244 SER D O 1
ATOM 9002 N N . SER D 1 248 ? 91.208 50.913 47.401 1.00 26.83 245 SER D N 1
ATOM 9003 C CA . SER D 1 248 ? 91.311 49.701 46.608 1.00 27.24 245 SER D CA 1
ATOM 9004 C C . SER D 1 248 ? 92.691 49.030 46.634 1.00 26.70 245 SER D C 1
ATOM 9005 O O . SER D 1 248 ? 92.788 47.834 46.398 1.00 25.93 245 SER D O 1
ATOM 9008 N N A VAL D 1 249 ? 93.763 49.786 46.879 0.50 26.06 246 VAL D N 1
ATOM 9009 N N B VAL D 1 249 ? 93.724 49.821 46.910 0.50 25.90 246 VAL D N 1
ATOM 9010 C CA A VAL D 1 249 ? 95.091 49.143 46.875 0.50 26.89 246 VAL D CA 1
ATOM 9011 C CA B VAL D 1 249 ? 95.096 49.323 46.960 0.50 26.73 246 VAL D CA 1
ATOM 9012 C C A VAL D 1 249 ? 95.303 48.273 48.126 0.50 27.63 246 VAL D C 1
ATOM 9013 C C B VAL D 1 249 ? 95.313 48.344 48.125 0.50 27.48 246 VAL D C 1
ATOM 9014 O O A VAL D 1 249 ? 96.132 47.373 48.100 0.50 27.40 246 VAL D O 1
ATOM 9015 O O B VAL D 1 249 ? 96.127 47.435 48.025 0.50 27.18 246 VAL D O 1
ATOM 9022 N N . PHE D 1 250 ? 94.533 48.517 49.193 1.00 27.28 247 PHE D N 1
ATOM 9023 C CA . PHE D 1 250 ? 94.601 47.676 50.405 1.00 29.28 247 PHE D CA 1
ATOM 9024 C C . PHE D 1 250 ? 93.246 47.019 50.640 1.00 29.15 247 PHE D C 1
ATOM 9025 O O . PHE D 1 250 ? 92.453 47.514 51.410 1.00 30.21 247 PHE D O 1
ATOM 9033 N N . PRO D 1 251 ? 92.965 45.910 49.956 1.00 29.34 248 PRO D N 1
ATOM 9034 C CA . PRO D 1 251 ? 91.655 45.276 50.173 1.00 30.59 248 PRO D CA 1
ATOM 9035 C C . PRO D 1 251 ? 91.440 44.831 51.627 1.00 29.71 248 PRO D C 1
ATOM 9036 O O . PRO D 1 251 ? 92.345 44.285 52.241 1.00 28.13 248 PRO D O 1
ATOM 9040 N N . LEU D 1 252 ? 90.243 45.057 52.141 1.00 30.38 249 LEU D N 1
ATOM 9041 C CA . LEU D 1 252 ? 89.885 44.715 53.510 1.00 31.84 249 LEU D CA 1
ATOM 9042 C C . LEU D 1 252 ? 88.515 44.056 53.498 1.00 30.43 249 LEU D C 1
ATOM 9043 O O . LEU D 1 252 ? 87.740 44.299 52.593 1.00 31.03 249 LEU D O 1
ATOM 9048 N N . SER D 1 253 ? 88.225 43.205 54.479 1.00 30.51 250 SER D N 1
ATOM 9049 C CA . SER D 1 253 ? 86.922 42.517 54.530 1.00 31.01 250 SER D CA 1
ATOM 9050 C C . SER D 1 253 ? 85.752 43.464 54.809 1.00 30.00 250 SER D C 1
ATOM 9051 O O . SER D 1 253 ? 84.715 43.376 54.178 1.00 30.81 250 SER D O 1
ATOM 9054 N N . ALA D 1 254 ? 85.935 44.371 55.759 1.00 28.36 251 ALA D N 1
ATOM 9055 C CA . ALA D 1 254 ? 84.860 45.247 56.178 1.00 28.89 251 ALA D CA 1
ATOM 9056 C C . ALA D 1 254 ? 84.743 46.506 55.351 1.00 28.56 251 ALA D C 1
ATOM 9057 O O . ALA D 1 254 ? 85.734 47.189 55.153 1.00 27.12 251 ALA D O 1
ATOM 9059 N N . PRO D 1 255 ? 83.524 46.819 54.889 1.00 28.98 252 PRO D N 1
ATOM 9060 C CA . PRO D 1 255 ? 83.301 48.087 54.205 1.00 29.70 252 PRO D CA 1
ATOM 9061 C C . PRO D 1 255 ? 83.627 49.258 55.147 1.00 28.86 252 PRO D C 1
ATOM 9062 O O . PRO D 1 255 ? 83.331 49.184 56.354 1.00 26.61 252 PRO D O 1
ATOM 9066 N N . ARG D 1 256 ? 84.244 50.305 54.612 1.00 29.41 253 ARG D N 1
ATOM 9067 C CA . ARG D 1 256 ? 84.553 51.513 55.382 1.00 29.35 253 ARG D CA 1
ATOM 9068 C C . ARG D 1 256 ? 83.759 52.672 54.732 1.00 27.66 253 ARG D C 1
ATOM 9069 O O . ARG D 1 256 ? 83.682 52.765 53.509 1.00 27.16 253 ARG D O 1
ATOM 9077 N N . PRO D 1 257 ? 83.163 53.551 55.540 1.00 26.79 254 PRO D N 1
ATOM 9078 C CA . PRO D 1 257 ? 82.393 54.658 54.940 1.00 27.02 254 PRO D CA 1
ATOM 9079 C C . PRO D 1 257 ? 83.319 55.735 54.371 1.00 27.12 254 PRO D C 1
ATOM 9080 O O . PRO D 1 257 ? 84.511 55.737 54.675 1.00 27.47 254 PRO D O 1
ATOM 9084 N N . TYR D 1 258 ? 82.789 56.619 53.531 1.00 26.91 255 TYR D N 1
ATOM 9085 C CA . TYR D 1 258 ? 83.594 57.721 53.012 1.00 29.26 255 TYR D CA 1
ATOM 9086 C C . TYR D 1 258 ? 84.090 58.560 54.183 1.00 26.88 255 TYR D C 1
ATOM 9087 O O . TYR D 1 258 ? 85.193 59.092 54.139 1.00 27.31 255 TYR D O 1
ATOM 9096 N N . SER D 1 259 ? 83.273 58.653 55.231 1.00 24.97 256 SER D N 1
ATOM 9097 C CA . SER D 1 259 ? 83.694 59.315 56.436 1.00 26.79 256 SER D CA 1
ATOM 9098 C C . SER D 1 259 ? 83.046 58.775 57.696 1.00 27.98 256 SER D C 1
ATOM 9099 O O . SER D 1 259 ? 81.836 58.446 57.713 1.00 28.16 256 SER D O 1
ATOM 9102 N N . GLU D 1 260 ? 83.867 58.653 58.736 1.00 27.94 257 GLU D N 1
ATOM 9103 C CA . GLU D 1 260 ? 83.363 58.328 60.073 1.00 28.10 257 GLU D CA 1
ATOM 9104 C C . GLU D 1 260 ? 83.754 59.463 61.029 1.00 27.65 257 GLU D C 1
ATOM 9105 O O . GLU D 1 260 ? 83.836 59.284 62.241 1.00 29.40 257 GLU D O 1
ATOM 9111 N N . GLY D 1 261 ? 83.964 60.648 60.469 1.00 26.29 258 GLY D N 1
ATOM 9112 C CA . GLY D 1 261 ? 84.273 61.799 61.280 1.00 26.62 258 GLY D CA 1
ATOM 9113 C C . GLY D 1 261 ? 83.177 62.071 62.314 1.00 26.34 258 GLY D C 1
ATOM 9114 O O . GLY D 1 261 ? 81.983 61.904 62.033 1.00 24.71 258 GLY D O 1
ATOM 9115 N N . ILE D 1 262 ? 83.593 62.424 63.525 1.00 26.29 259 ILE D N 1
ATOM 9116 C CA . ILE D 1 262 ? 82.664 62.800 64.592 1.00 25.86 259 ILE D CA 1
ATOM 9117 C C . ILE D 1 262 ? 83.034 64.144 65.216 1.00 27.56 259 ILE D C 1
ATOM 9118 O O . ILE D 1 262 ? 84.213 64.512 65.279 1.00 28.94 259 ILE D O 1
ATOM 9123 N N . GLU D 1 263 ? 82.012 64.891 65.606 1.00 27.16 260 GLU D N 1
ATOM 9124 C CA . GLU D 1 263 ? 82.179 66.152 66.319 1.00 29.64 260 GLU D CA 1
ATOM 9125 C C . GLU D 1 263 ? 81.146 66.179 67.443 1.00 27.01 260 GLU D C 1
ATOM 9126 O O . GLU D 1 263 ? 80.210 65.349 67.467 1.00 24.77 260 GLU D O 1
ATOM 9132 N N . SER D 1 264 ? 81.358 67.053 68.420 1.00 25.59 261 SER D N 1
ATOM 9133 C CA . SER D 1 264 ? 80.445 67.136 69.556 1.00 25.52 261 SER D CA 1
ATOM 9134 C C . SER D 1 264 ? 79.752 68.461 69.621 1.00 26.75 261 SER D C 1
ATOM 9135 O O . SER D 1 264 ? 80.362 69.509 69.390 1.00 26.66 261 SER D O 1
ATOM 9138 N N . ILE D 1 265 ? 78.468 68.407 69.937 1.00 26.31 262 ILE D N 1
ATOM 9139 C CA . ILE D 1 265 ? 77.689 69.619 70.199 1.00 28.03 262 ILE D CA 1
ATOM 9140 C C . ILE D 1 265 ? 77.473 69.780 71.700 1.00 28.85 262 ILE D C 1
ATOM 9141 O O . ILE D 1 265 ? 76.870 70.750 72.122 1.00 29.80 262 ILE D O 1
ATOM 9146 N N . TYR D 1 266 ? 77.939 68.823 72.507 1.00 30.60 263 TYR D N 1
ATOM 9147 C CA . TYR D 1 266 ? 77.730 68.881 73.961 1.00 32.34 263 TYR D CA 1
ATOM 9148 C C . TYR D 1 266 ? 78.983 69.043 74.831 1.00 34.98 263 TYR D C 1
ATOM 9149 O O . TYR D 1 266 ? 78.846 69.279 76.023 1.00 39.47 263 TYR D O 1
ATOM 9174 N N . SER D 1 268 ? 81.178 71.424 74.897 1.00 42.37 265 SER D N 1
ATOM 9175 C CA . SER D 1 268 ? 81.325 72.808 75.368 1.00 45.29 265 SER D CA 1
ATOM 9176 C C . SER D 1 268 ? 80.502 73.160 76.616 1.00 46.73 265 SER D C 1
ATOM 9177 O O . SER D 1 268 ? 80.847 74.084 77.323 1.00 50.49 265 SER D O 1
ATOM 9180 N N . ILE D 1 269 ? 79.414 72.449 76.885 1.00 47.35 266 ILE D N 1
ATOM 9181 C CA . ILE D 1 269 ? 78.641 72.753 78.097 1.00 49.87 266 ILE D CA 1
ATOM 9182 C C . ILE D 1 269 ? 79.292 72.193 79.373 1.00 48.12 266 ILE D C 1
ATOM 9183 O O . ILE D 1 269 ? 78.910 72.589 80.474 1.00 47.92 266 ILE D O 1
ATOM 9188 N N . LEU D 1 270 ? 80.276 71.297 79.226 1.00 42.00 267 LEU D N 1
ATOM 9189 C CA . LEU D 1 270 ? 81.000 70.735 80.370 1.00 41.47 267 LEU D CA 1
ATOM 9190 C C . LEU D 1 270 ? 82.156 71.702 80.635 1.00 41.30 267 LEU D C 1
ATOM 9191 O O . LEU D 1 270 ? 83.297 71.436 80.297 1.00 39.22 267 LEU D O 1
ATOM 9196 N N . SER D 1 271 ? 81.830 72.840 81.237 1.00 44.44 268 SER D N 1
ATOM 9197 C CA . SER D 1 271 ? 82.794 73.949 81.433 1.00 46.82 268 SER D CA 1
ATOM 9198 C C . SER D 1 271 ? 84.181 73.604 81.972 1.00 44.39 268 SER D C 1
ATOM 9199 O O . SER D 1 271 ? 85.172 74.067 81.417 1.00 45.28 268 SER D O 1
ATOM 9202 N N . ASP D 1 272 ? 84.277 72.785 83.012 1.00 43.07 269 ASP D N 1
ATOM 9203 C CA . ASP D 1 272 ? 85.611 72.484 83.564 1.00 44.44 269 ASP D CA 1
ATOM 9204 C C . ASP D 1 272 ? 86.209 71.135 83.127 1.00 41.03 269 ASP D C 1
ATOM 9205 O O . ASP D 1 272 ? 87.230 70.723 83.655 1.00 41.00 269 ASP D O 1
ATOM 9210 N N . ALA D 1 273 ? 85.589 70.455 82.165 1.00 37.46 270 ALA D N 1
ATOM 9211 C CA . ALA D 1 273 ? 86.110 69.166 81.726 1.00 35.66 270 ALA D CA 1
ATOM 9212 C C . ALA D 1 273 ? 87.322 69.350 80.827 1.00 34.38 270 ALA D C 1
ATOM 9213 O O . ALA D 1 273 ? 87.371 70.310 80.073 1.00 34.87 270 ALA D O 1
ATOM 9215 N N . PRO D 1 274 ? 88.299 68.435 80.908 1.00 33.94 271 PRO D N 1
ATOM 9216 C CA . PRO D 1 274 ? 89.436 68.486 79.983 1.00 35.57 271 PRO D CA 1
ATOM 9217 C C . PRO D 1 274 ? 88.929 68.142 78.572 1.00 35.99 271 PRO D C 1
ATOM 9218 O O . PRO D 1 274 ? 88.270 67.112 78.396 1.00 36.03 271 PRO D O 1
ATOM 9222 N N . LYS D 1 275 ? 89.254 68.980 77.590 1.00 35.90 272 LYS D N 1
ATOM 9223 C CA . LYS D 1 275 ? 88.745 68.830 76.230 1.00 35.92 272 LYS D CA 1
ATOM 9224 C C . LYS D 1 275 ? 89.808 68.559 75.177 1.00 34.58 272 LYS D C 1
ATOM 9225 O O . LYS D 1 275 ? 90.974 68.858 75.390 1.00 32.89 272 LYS D O 1
ATOM 9231 N N . PRO D 1 276 ? 89.405 67.982 74.027 1.00 33.56 273 PRO D N 1
ATOM 9232 C CA . PRO D 1 276 ? 90.396 67.796 72.981 1.00 33.36 273 PRO D CA 1
ATOM 9233 C C . PRO D 1 276 ? 90.648 69.133 72.311 1.00 33.95 273 PRO D C 1
ATOM 9234 O O . PRO D 1 276 ? 89.931 70.102 72.566 1.00 32.23 273 PRO D O 1
ATOM 9238 N N . SER D 1 277 ? 91.627 69.175 71.431 1.00 32.87 274 SER D N 1
ATOM 9239 C CA . SER D 1 277 ? 91.965 70.412 70.735 1.00 34.79 274 SER D CA 1
ATOM 9240 C C . SER D 1 277 ? 91.921 70.163 69.204 1.00 33.62 274 SER D C 1
ATOM 9241 O O . SER D 1 277 ? 91.095 69.372 68.724 1.00 34.93 274 SER D O 1
ATOM 9244 N N . LEU D 1 278 ? 92.769 70.845 68.446 1.00 33.48 275 LEU D N 1
ATOM 9245 C CA . LEU D 1 278 ? 92.839 70.676 66.997 1.00 33.03 275 LEU D CA 1
ATOM 9246 C C . LEU D 1 278 ? 93.622 69.386 66.704 1.00 31.11 275 LEU D C 1
ATOM 9247 O O . LEU D 1 278 ? 94.559 69.047 67.436 1.00 29.77 275 LEU D O 1
ATOM 9252 N N . TRP D 1 279 ? 93.233 68.657 65.659 1.00 28.18 276 TRP D N 1
ATOM 9253 C CA . TRP D 1 279 ? 93.900 67.363 65.350 1.00 27.56 276 TRP D CA 1
ATOM 9254 C C . TRP D 1 279 ? 95.427 67.473 65.207 1.00 27.48 276 TRP D C 1
ATOM 9255 O O . TRP D 1 279 ? 96.133 66.662 65.770 1.00 27.44 276 TRP D O 1
ATOM 9266 N N . LYS D 1 280 ? 95.922 68.489 64.501 1.00 30.97 277 LYS D N 1
ATOM 9267 C CA . LYS D 1 280 ? 97.372 68.657 64.328 1.00 33.78 277 LYS D CA 1
ATOM 9268 C C . LYS D 1 280 ? 98.117 68.869 65.636 1.00 32.68 277 LYS D C 1
ATOM 9269 O O . LYS D 1 280 ? 99.188 68.298 65.822 1.00 32.18 277 LYS D O 1
ATOM 9275 N N . SER D 1 281 ? 97.549 69.664 66.536 1.00 33.61 278 SER D N 1
ATOM 9276 C CA . SER D 1 281 ? 98.177 69.915 67.839 1.00 34.43 278 SER D CA 1
ATOM 9277 C C . SER D 1 281 ? 98.159 68.657 68.691 1.00 32.51 278 SER D C 1
ATOM 9278 O O . SER D 1 281 ? 99.145 68.356 69.330 1.00 32.12 278 SER D O 1
ATOM 9281 N N . ASP D 1 282 ? 97.016 67.964 68.748 1.00 30.61 279 ASP D N 1
ATOM 9282 C CA . ASP D 1 282 ? 96.905 66.744 69.560 1.00 30.41 279 ASP D CA 1
ATOM 9283 C C . ASP D 1 282 ? 97.835 65.636 69.031 1.00 29.63 279 ASP D C 1
ATOM 9284 O O . ASP D 1 282 ? 98.474 64.922 69.817 1.00 29.45 279 ASP D O 1
ATOM 9289 N N . LEU D 1 283 ? 97.922 65.508 67.708 1.00 28.55 280 LEU D N 1
ATOM 9290 C CA . LEU D 1 283 ? 98.825 64.536 67.104 1.00 28.35 280 LEU D CA 1
ATOM 9291 C C . LEU D 1 283 ? 100.275 64.906 67.427 1.00 29.23 280 LEU D C 1
ATOM 9292 O O . LEU D 1 283 ? 101.060 64.031 67.777 1.00 28.75 280 LEU D O 1
ATOM 9297 N N . ALA D 1 284 ? 100.632 66.191 67.297 1.00 31.42 281 ALA D N 1
ATOM 9298 C CA . ALA D 1 284 ? 102.018 66.641 67.589 1.00 34.02 281 ALA D CA 1
ATOM 9299 C C . ALA D 1 284 ? 102.456 66.256 69.008 1.00 35.87 281 ALA D C 1
ATOM 9300 O O . ALA D 1 284 ? 103.540 65.711 69.190 1.00 36.86 281 ALA D O 1
ATOM 9302 N N . LYS D 1 285 ? 101.599 66.498 69.997 1.00 36.80 282 LYS D N 1
ATOM 9303 C CA . LYS D 1 285 ? 101.910 66.125 71.395 1.00 40.96 282 LYS D CA 1
ATOM 9304 C C . LYS D 1 285 ? 102.176 64.623 71.538 1.00 38.11 282 LYS D C 1
ATOM 9305 O O . LYS D 1 285 ? 103.097 64.205 72.235 1.00 37.73 282 LYS D O 1
ATOM 9311 N N . TYR D 1 286 ? 101.367 63.815 70.867 1.00 35.28 283 TYR D N 1
ATOM 9312 C CA . TYR D 1 286 ? 101.526 62.364 70.932 1.00 35.20 283 TYR D CA 1
ATOM 9313 C C . TYR D 1 286 ? 102.809 61.902 70.224 1.00 35.37 283 TYR D C 1
ATOM 9314 O O . TYR D 1 286 ? 103.561 61.086 70.759 1.00 39.80 283 TYR D O 1
ATOM 9323 N N . VAL D 1 287 ? 103.068 62.437 69.041 1.00 34.23 284 VAL D N 1
ATOM 9324 C CA . VAL D 1 287 ? 104.269 62.072 68.280 1.00 34.86 284 VAL D CA 1
ATOM 9325 C C . VAL D 1 287 ? 105.522 62.484 69.054 1.00 37.56 284 VAL D C 1
ATOM 9326 O O . VAL D 1 287 ? 106.522 61.779 69.011 1.00 38.94 284 VAL D O 1
ATOM 9330 N N . GLY D 1 288 ? 105.454 63.608 69.772 1.00 38.40 285 GLY D N 1
ATOM 9331 C CA . GLY D 1 288 ? 106.583 64.068 70.604 1.00 42.91 285 GLY D CA 1
ATOM 9332 C C . GLY D 1 288 ? 107.052 63.051 71.651 1.00 44.44 285 GLY D C 1
ATOM 9333 O O . GLY D 1 288 ? 108.225 63.038 72.021 1.00 49.68 285 GLY D O 1
ATOM 9334 N N . THR D 1 289 ? 106.156 62.178 72.112 1.00 43.70 286 THR D N 1
ATOM 9335 C CA . THR D 1 289 ? 106.527 61.147 73.088 1.00 47.63 286 THR D CA 1
ATOM 9336 C C . THR D 1 289 ? 107.392 60.030 72.490 1.00 49.20 286 THR D C 1
ATOM 9337 O O . THR D 1 289 ? 107.839 59.160 73.222 1.00 52.45 286 THR D O 1
ATOM 9341 N N . PHE D 1 290 ? 107.581 60.019 71.169 1.00 48.89 287 PHE D N 1
ATOM 9342 C CA . PHE D 1 290 ? 108.441 59.014 70.516 1.00 51.82 287 PHE D CA 1
ATOM 9343 C C . PHE D 1 290 ? 109.901 59.465 70.383 1.00 57.50 287 PHE D C 1
ATOM 9344 O O . PHE D 1 290 ? 110.778 58.626 70.231 1.00 59.21 287 PHE D O 1
ATOM 9352 N N . LEU D 1 291 ? 110.151 60.773 70.401 1.00 64.18 288 LEU D N 1
ATOM 9353 C CA . LEU D 1 291 ? 111.522 61.297 70.268 1.00 75.86 288 LEU D CA 1
ATOM 9354 C C . LEU D 1 291 ? 111.875 62.216 71.425 1.00 79.77 288 LEU D C 1
ATOM 9355 O O . LEU D 1 291 ? 112.054 61.750 72.547 1.00 86.31 288 LEU D O 1
ATOM 9360 N N . SER E 1 1 ? 34.646 66.792 93.423 1.00 102.09 -2 SER E N 1
ATOM 9361 C CA . SER E 1 1 ? 34.360 65.412 92.921 1.00 100.63 -2 SER E CA 1
ATOM 9362 C C . SER E 1 1 ? 35.486 64.443 93.323 1.00 95.16 -2 SER E C 1
ATOM 9363 O O . SER E 1 1 ? 35.270 63.561 94.168 1.00 96.66 -2 SER E O 1
ATOM 9366 N N . ASN E 1 2 ? 36.678 64.615 92.736 1.00 86.91 -1 ASN E N 1
ATOM 9367 C CA . ASN E 1 2 ? 37.828 63.758 93.068 1.00 81.24 -1 ASN E CA 1
ATOM 9368 C C . ASN E 1 2 ? 38.311 64.150 94.483 1.00 79.87 -1 ASN E C 1
ATOM 9369 O O . ASN E 1 2 ? 38.623 65.320 94.736 1.00 80.12 -1 ASN E O 1
ATOM 9374 N N . ALA E 1 3 ? 38.340 63.170 95.397 1.00 76.94 0 ALA E N 1
ATOM 9375 C CA . ALA E 1 3 ? 38.744 63.384 96.809 1.00 75.37 0 ALA E CA 1
ATOM 9376 C C . ALA E 1 3 ? 40.156 63.986 97.005 1.00 70.84 0 ALA E C 1
ATOM 9377 O O . ALA E 1 3 ? 40.442 64.581 98.042 1.00 71.02 0 ALA E O 1
ATOM 9387 N N . LYS E 1 5 ? 43.364 66.478 95.411 1.00 62.19 2 LYS E N 1
ATOM 9388 C CA . LYS E 1 5 ? 43.613 67.592 94.498 1.00 62.87 2 LYS E CA 1
ATOM 9389 C C . LYS E 1 5 ? 44.787 67.279 93.537 1.00 56.36 2 LYS E C 1
ATOM 9390 O O . LYS E 1 5 ? 45.960 67.464 93.876 1.00 52.84 2 LYS E O 1
ATOM 9396 N N . ARG E 1 6 ? 44.429 66.823 92.337 1.00 52.79 3 ARG E N 1
ATOM 9397 C CA . ARG E 1 6 ? 45.389 66.442 91.299 1.00 52.12 3 ARG E CA 1
ATOM 9398 C C . ARG E 1 6 ? 46.029 67.635 90.595 1.00 48.44 3 ARG E C 1
ATOM 9399 O O . ARG E 1 6 ? 45.382 68.658 90.347 1.00 48.98 3 ARG E O 1
ATOM 9407 N N . LYS E 1 7 ? 47.292 67.461 90.231 1.00 43.62 4 LYS E N 1
ATOM 9408 C CA . LYS E 1 7 ? 48.090 68.540 89.660 1.00 42.10 4 LYS E CA 1
ATOM 9409 C C . LYS E 1 7 ? 48.580 68.298 88.239 1.00 38.49 4 LYS E C 1
ATOM 9410 O O . LYS E 1 7 ? 49.080 67.219 87.939 1.00 37.44 4 LYS E O 1
ATOM 9416 N N . ILE E 1 8 ? 48.450 69.333 87.402 1.00 37.76 5 ILE E N 1
ATOM 9417 C CA . ILE E 1 8 ? 48.920 69.348 86.012 1.00 36.90 5 ILE E CA 1
ATOM 9418 C C . ILE E 1 8 ? 50.041 70.386 85.883 1.00 36.95 5 ILE E C 1
ATOM 9419 O O . ILE E 1 8 ? 49.838 71.556 86.218 1.00 39.74 5 ILE E O 1
ATOM 9424 N N . LEU E 1 9 ? 51.217 69.952 85.413 1.00 35.21 6 LEU E N 1
ATOM 9425 C CA . LEU E 1 9 ? 52.360 70.845 85.177 1.00 35.77 6 LEU E CA 1
ATOM 9426 C C . LEU E 1 9 ? 52.530 70.991 83.648 1.00 35.05 6 LEU E C 1
ATOM 9427 O O . LEU E 1 9 ? 52.678 69.997 82.942 1.00 32.88 6 LEU E O 1
ATOM 9432 N N . ILE E 1 10 ? 52.519 72.230 83.163 1.00 35.27 7 ILE E N 1
ATOM 9433 C CA . ILE E 1 10 ? 52.605 72.521 81.726 1.00 36.09 7 ILE E CA 1
ATOM 9434 C C . ILE E 1 10 ? 53.841 73.328 81.357 1.00 34.74 7 ILE E C 1
ATOM 9435 O O . ILE E 1 10 ? 54.154 74.328 82.009 1.00 34.51 7 ILE E O 1
ATOM 9440 N N . THR E 1 11 ? 54.528 72.901 80.299 1.00 33.34 8 THR E N 1
ATOM 9441 C CA . THR E 1 11 ? 55.656 73.668 79.748 1.00 32.75 8 THR E CA 1
ATOM 9442 C C . THR E 1 11 ? 55.136 74.216 78.434 1.00 32.42 8 THR E C 1
ATOM 9443 O O . THR E 1 11 ? 54.322 73.563 77.769 1.00 30.77 8 THR E O 1
ATOM 9447 N N . GLY E 1 12 ? 55.600 75.395 78.041 1.00 32.65 9 GLY E N 1
ATOM 9448 C CA . GLY E 1 12 ? 55.153 75.992 76.791 1.00 33.97 9 GLY E CA 1
ATOM 9449 C C . GLY E 1 12 ? 53.713 76.464 76.859 1.00 35.86 9 GLY E C 1
ATOM 9450 O O . GLY E 1 12 ? 53.039 76.551 75.833 1.00 36.62 9 GLY E O 1
ATOM 9451 N N . GLY E 1 13 ? 53.261 76.778 78.076 1.00 36.77 10 GLY E N 1
ATOM 9452 C CA . GLY E 1 13 ? 51.897 77.223 78.338 1.00 38.63 10 GLY E CA 1
ATOM 9453 C C . GLY E 1 13 ? 51.406 78.477 77.631 1.00 39.71 10 GLY E C 1
ATOM 9454 O O . GLY E 1 13 ? 50.198 78.695 77.567 1.00 42.02 10 GLY E O 1
ATOM 9455 N N . THR E 1 14 ? 52.314 79.314 77.135 1.00 40.54 11 THR E N 1
ATOM 9456 C CA . THR E 1 14 ? 51.914 80.524 76.407 1.00 42.77 11 THR E CA 1
ATOM 9457 C C . THR E 1 14 ? 52.087 80.374 74.883 1.00 44.68 11 THR E C 1
ATOM 9458 O O . THR E 1 14 ? 51.781 81.307 74.129 1.00 45.44 11 THR E O 1
ATOM 9462 N N . GLY E 1 15 ? 52.574 79.208 74.440 1.00 42.28 12 GLY E N 1
ATOM 9463 C CA . GLY E 1 15 ? 52.738 78.937 73.017 1.00 41.53 12 GLY E CA 1
ATOM 9464 C C . GLY E 1 15 ? 51.378 78.807 72.342 1.00 42.16 12 GLY E C 1
ATOM 9465 O O . GLY E 1 15 ? 50.336 78.854 72.997 1.00 42.05 12 GLY E O 1
ATOM 9474 N N . LEU E 1 17 ? 49.733 76.228 70.940 1.00 37.37 14 LEU E N 1
ATOM 9475 C CA . LEU E 1 17 ? 48.912 75.153 71.497 1.00 35.29 14 LEU E CA 1
ATOM 9476 C C . LEU E 1 17 ? 48.700 75.355 73.006 1.00 34.84 14 LEU E C 1
ATOM 9477 O O . LEU E 1 17 ? 47.569 75.304 73.504 1.00 33.25 14 LEU E O 1
ATOM 9482 N N . GLY E 1 18 ? 49.791 75.616 73.716 1.00 33.72 15 GLY E N 1
ATOM 9483 C CA . GLY E 1 18 ? 49.740 75.778 75.178 1.00 34.23 15 GLY E CA 1
ATOM 9484 C C . GLY E 1 18 ? 48.734 76.762 75.732 1.00 35.06 15 GLY E C 1
ATOM 9485 O O . GLY E 1 18 ? 48.129 76.511 76.784 1.00 36.72 15 GLY E O 1
ATOM 9486 N N . ALA E 1 19 ? 48.561 77.894 75.049 1.00 35.38 16 ALA E N 1
ATOM 9487 C CA . ALA E 1 19 ? 47.629 78.925 75.505 1.00 36.86 16 ALA E CA 1
ATOM 9488 C C . ALA E 1 19 ? 46.187 78.431 75.456 1.00 37.00 16 ALA E C 1
ATOM 9489 O O . ALA E 1 19 ? 45.397 78.734 76.348 1.00 37.89 16 ALA E O 1
ATOM 9491 N N . TYR E 1 20 ? 45.843 77.673 74.418 1.00 36.91 17 TYR E N 1
ATOM 9492 C CA . TYR E 1 20 ? 44.492 77.095 74.307 1.00 37.90 17 TYR E CA 1
ATOM 9493 C C . TYR E 1 20 ? 44.252 76.063 75.400 1.00 37.49 17 TYR E C 1
ATOM 9494 O O . TYR E 1 20 ? 43.192 76.042 76.012 1.00 38.33 17 TYR E O 1
ATOM 9503 N N . VAL E 1 21 ? 45.228 75.186 75.615 1.00 35.71 18 VAL E N 1
ATOM 9504 C CA . VAL E 1 21 ? 45.118 74.153 76.649 1.00 35.96 18 VAL E CA 1
ATOM 9505 C C . VAL E 1 21 ? 44.968 74.768 78.046 1.00 37.78 18 VAL E C 1
ATOM 9506 O O . VAL E 1 21 ? 44.096 74.362 78.829 1.00 37.33 18 VAL E O 1
ATOM 9510 N N . THR E 1 22 ? 45.801 75.763 78.346 1.00 38.71 19 THR E N 1
ATOM 9511 C CA . THR E 1 22 ? 45.757 76.429 79.640 1.00 40.27 19 THR E CA 1
ATOM 9512 C C . THR E 1 22 ? 44.378 77.053 79.882 1.00 41.95 19 THR E C 1
ATOM 9513 O O . THR E 1 22 ? 43.784 76.817 80.923 1.00 42.27 19 THR E O 1
ATOM 9517 N N . SER E 1 23 ? 43.854 77.796 78.902 1.00 43.55 20 SER E N 1
ATOM 9518 C CA . SER E 1 23 ? 42.519 78.403 79.033 1.00 46.02 20 SER E CA 1
ATOM 9519 C C . SER E 1 23 ? 41.455 77.329 79.248 1.00 46.50 20 SER E C 1
ATOM 9520 O O . SER E 1 23 ? 40.569 77.489 80.082 1.00 45.58 20 SER E O 1
ATOM 9523 N N . ALA E 1 24 ? 41.563 76.229 78.506 1.00 43.97 21 ALA E N 1
ATOM 9524 C CA . ALA E 1 24 ? 40.596 75.137 78.615 1.00 45.16 21 ALA E CA 1
ATOM 9525 C C . ALA E 1 24 ? 40.624 74.451 79.977 1.00 45.47 21 ALA E C 1
ATOM 9526 O O . ALA E 1 24 ? 39.601 73.959 80.436 1.00 48.20 21 ALA E O 1
ATOM 9528 N N . LEU E 1 25 ? 41.786 74.427 80.622 1.00 44.94 22 LEU E N 1
ATOM 9529 C CA . LEU E 1 25 ? 41.914 73.776 81.928 1.00 46.31 22 LEU E CA 1
ATOM 9530 C C . LEU E 1 25 ? 41.367 74.600 83.092 1.00 49.98 22 LEU E C 1
ATOM 9531 O O . LEU E 1 25 ? 41.256 74.084 84.209 1.00 49.48 22 LEU E O 1
ATOM 9536 N N . LYS E 1 26 ? 41.024 75.861 82.844 1.00 53.33 23 LYS E N 1
ATOM 9537 C CA . LYS E 1 26 ? 40.475 76.712 83.894 1.00 59.82 23 LYS E CA 1
ATOM 9538 C C . LYS E 1 26 ? 39.128 76.220 84.400 1.00 63.66 23 LYS E C 1
ATOM 9539 O O . LYS E 1 26 ? 38.824 76.364 85.582 1.00 66.23 23 LYS E O 1
ATOM 9545 N N . ASP E 1 27 ? 38.345 75.609 83.517 1.00 67.15 24 ASP E N 1
ATOM 9546 C CA . ASP E 1 27 ? 37.033 75.070 83.899 1.00 74.58 24 ASP E CA 1
ATOM 9547 C C . ASP E 1 27 ? 37.124 73.805 84.760 1.00 74.31 24 ASP E C 1
ATOM 9548 O O . ASP E 1 27 ? 36.243 73.550 85.580 1.00 84.98 24 ASP E O 1
ATOM 9553 N N . THR E 1 28 ? 38.200 73.040 84.597 1.00 69.04 25 THR E N 1
ATOM 9554 C CA . THR E 1 28 ? 38.383 71.797 85.335 1.00 65.58 25 THR E CA 1
ATOM 9555 C C . THR E 1 28 ? 38.722 72.049 86.803 1.00 64.37 25 THR E C 1
ATOM 9556 O O . THR E 1 28 ? 38.877 73.200 87.226 1.00 63.97 25 THR E O 1
ATOM 9560 N N A ASP E 1 29 ? 38.828 70.956 87.559 0.60 63.15 26 ASP E N 1
ATOM 9561 N N B ASP E 1 29 ? 38.824 70.972 87.576 0.40 62.70 26 ASP E N 1
ATOM 9562 C CA A ASP E 1 29 ? 39.160 71.006 88.985 0.60 64.24 26 ASP E CA 1
ATOM 9563 C CA B ASP E 1 29 ? 39.169 71.068 88.994 0.40 63.17 26 ASP E CA 1
ATOM 9564 C C A ASP E 1 29 ? 40.654 70.753 89.258 0.60 61.04 26 ASP E C 1
ATOM 9565 C C B ASP E 1 29 ? 40.655 70.777 89.261 0.40 60.25 26 ASP E C 1
ATOM 9566 O O A ASP E 1 29 ? 41.062 70.645 90.415 0.60 62.28 26 ASP E O 1
ATOM 9567 O O B ASP E 1 29 ? 41.058 70.655 90.418 0.40 61.32 26 ASP E O 1
ATOM 9576 N N . TYR E 1 30 ? 41.465 70.672 88.205 1.00 56.44 27 TYR E N 1
ATOM 9577 C CA . TYR E 1 30 ? 42.905 70.426 88.368 1.00 52.44 27 TYR E CA 1
ATOM 9578 C C . TYR E 1 30 ? 43.663 71.658 88.893 1.00 50.81 27 TYR E C 1
ATOM 9579 O O . TYR E 1 30 ? 43.287 72.802 88.605 1.00 50.36 27 TYR E O 1
ATOM 9588 N N . ASN E 1 31 ? 44.704 71.408 89.688 1.00 48.44 28 ASN E N 1
ATOM 9589 C CA . ASN E 1 31 ? 45.608 72.460 90.141 1.00 48.83 28 ASN E CA 1
ATOM 9590 C C . ASN E 1 31 ? 46.637 72.576 88.996 1.00 46.36 28 ASN E C 1
ATOM 9591 O O . ASN E 1 31 ? 47.473 71.678 88.795 1.00 43.71 28 ASN E O 1
ATOM 9596 N N . VAL E 1 32 ? 46.551 73.657 88.229 1.00 45.42 29 VAL E N 1
ATOM 9597 C CA . VAL E 1 32 ? 47.403 73.827 87.058 1.00 43.79 29 VAL E CA 1
ATOM 9598 C C . VAL E 1 32 ? 48.617 74.712 87.303 1.00 44.11 29 VAL E C 1
ATOM 9599 O O . VAL E 1 32 ? 48.484 75.890 87.617 1.00 44.72 29 VAL E O 1
ATOM 9603 N N . ILE E 1 33 ? 49.801 74.135 87.116 1.00 43.54 30 ILE E N 1
ATOM 9604 C CA . ILE E 1 33 ? 51.057 74.870 87.262 1.00 44.85 30 ILE E CA 1
ATOM 9605 C C . ILE E 1 33 ? 51.645 75.168 85.879 1.00 43.17 30 ILE E C 1
ATOM 9606 O O . ILE E 1 33 ? 52.077 74.263 85.166 1.00 38.83 30 ILE E O 1
ATOM 9611 N N . VAL E 1 34 ? 51.652 76.445 85.519 1.00 42.39 31 VAL E N 1
ATOM 9612 C CA . VAL E 1 34 ? 52.163 76.872 84.239 1.00 43.12 31 VAL E CA 1
ATOM 9613 C C . VAL E 1 34 ? 53.588 77.368 84.443 1.00 42.67 31 VAL E C 1
ATOM 9614 O O . VAL E 1 34 ? 53.799 78.464 84.962 1.00 43.42 31 VAL E O 1
ATOM 9618 N N . THR E 1 35 ? 54.567 76.569 84.020 1.00 39.92 32 THR E N 1
ATOM 9619 C CA . THR E 1 35 ? 55.960 76.963 84.216 1.00 40.80 32 THR E CA 1
ATOM 9620 C C . THR E 1 35 ? 56.301 78.193 83.392 1.00 41.86 32 THR E C 1
ATOM 9621 O O . THR E 1 35 ? 55.690 78.464 82.360 1.00 39.34 32 THR E O 1
ATOM 9625 N N . GLU E 1 36 ? 57.289 78.923 83.874 1.00 45.18 33 GLU E N 1
ATOM 9626 C CA . GLU E 1 36 ? 57.771 80.134 83.241 1.00 50.04 33 GLU E CA 1
ATOM 9627 C C . GLU E 1 36 ? 59.293 80.101 83.386 1.00 52.81 33 GLU E C 1
ATOM 9628 O O . GLU E 1 36 ? 59.820 79.236 84.097 1.00 52.76 33 GLU E O 1
ATOM 9634 N N . ARG E 1 37 ? 59.996 81.039 82.756 1.00 56.35 34 ARG E N 1
ATOM 9635 C CA . ARG E 1 37 ? 61.468 81.010 82.751 1.00 61.26 34 ARG E CA 1
ATOM 9636 C C . ARG E 1 37 ? 62.128 80.939 84.136 1.00 60.35 34 ARG E C 1
ATOM 9637 O O . ARG E 1 37 ? 63.174 80.308 84.278 1.00 61.43 34 ARG E O 1
ATOM 9645 N N . ASN E 1 38 ? 61.493 81.538 85.141 1.00 59.74 35 ASN E N 1
ATOM 9646 C CA . ASN E 1 38 ? 61.998 81.537 86.518 1.00 60.94 35 ASN E CA 1
ATOM 9647 C C . ASN E 1 38 ? 61.953 80.169 87.207 1.00 57.15 35 ASN E C 1
ATOM 9648 O O . ASN E 1 38 ? 62.701 79.935 88.159 1.00 56.97 35 ASN E O 1
ATOM 9653 N N . THR E 1 39 ? 61.074 79.275 86.757 1.00 46.14 36 THR E N 1
ATOM 9654 C CA . THR E 1 39 ? 60.957 77.951 87.398 1.00 44.89 36 THR E CA 1
ATOM 9655 C C . THR E 1 39 ? 61.454 76.792 86.548 1.00 42.87 36 THR E C 1
ATOM 9656 O O . THR E 1 39 ? 61.892 75.771 87.094 1.00 41.71 36 THR E O 1
ATOM 9660 N N . LEU E 1 40 ? 61.369 76.938 85.226 1.00 41.65 37 LEU E N 1
ATOM 9661 C CA . LEU E 1 40 ? 61.814 75.890 84.310 1.00 41.43 37 LEU E CA 1
ATOM 9662 C C . LEU E 1 40 ? 62.250 76.545 83.009 1.00 40.57 37 LEU E C 1
ATOM 9663 O O . LEU E 1 40 ? 61.473 77.246 82.347 1.00 41.92 37 LEU E O 1
ATOM 9668 N N . ASN E 1 41 ? 63.507 76.317 82.665 1.00 38.84 38 ASN E N 1
ATOM 9669 C CA . ASN E 1 41 ? 64.117 76.892 81.498 1.00 39.91 38 ASN E CA 1
ATOM 9670 C C . ASN E 1 41 ? 64.787 75.740 80.718 1.00 38.38 38 ASN E C 1
ATOM 9671 O O . ASN E 1 41 ? 65.608 74.980 81.266 1.00 36.86 38 ASN E O 1
ATOM 9676 N N . LEU E 1 42 ? 64.427 75.606 79.446 1.00 36.20 39 LEU E N 1
ATOM 9677 C CA . LEU E 1 42 ? 64.973 74.544 78.619 1.00 35.61 39 LEU E CA 1
ATOM 9678 C C . LEU E 1 42 ? 66.491 74.647 78.470 1.00 35.96 39 LEU E C 1
ATOM 9679 O O . LEU E 1 42 ? 67.163 73.631 78.319 1.00 34.71 39 LEU E O 1
ATOM 9684 N N . SER E 1 43 ? 67.027 75.862 78.557 1.00 35.65 40 SER E N 1
ATOM 9685 C CA . SER E 1 43 ? 68.471 76.079 78.457 1.00 37.22 40 SER E CA 1
ATOM 9686 C C . SER E 1 43 ? 69.203 75.650 79.740 1.00 37.62 40 SER E C 1
ATOM 9687 O O . SER E 1 43 ? 70.427 75.634 79.762 1.00 39.69 40 SER E O 1
ATOM 9690 N N . VAL E 1 44 ? 68.448 75.333 80.795 1.00 37.88 41 VAL E N 1
ATOM 9691 C CA . VAL E 1 44 ? 68.998 74.891 82.084 1.00 38.54 41 VAL E CA 1
ATOM 9692 C C . VAL E 1 44 ? 68.360 73.537 82.449 1.00 38.35 41 VAL E C 1
ATOM 9693 O O . VAL E 1 44 ? 67.574 73.438 83.416 1.00 36.36 41 VAL E O 1
ATOM 9697 N N . PRO E 1 45 ? 68.682 72.486 81.673 1.00 38.26 42 PRO E N 1
ATOM 9698 C CA . PRO E 1 45 ? 68.092 71.159 81.933 1.00 37.95 42 PRO E CA 1
ATOM 9699 C C . PRO E 1 45 ? 68.474 70.553 83.286 1.00 40.31 42 PRO E C 1
ATOM 9700 O O . PRO E 1 45 ? 67.699 69.778 83.848 1.00 39.77 42 PRO E O 1
ATOM 9704 N N . GLU E 1 46 ? 69.649 70.931 83.801 1.00 42.70 43 GLU E N 1
ATOM 9705 C CA . GLU E 1 46 ? 70.138 70.428 85.098 1.00 43.71 43 GLU E CA 1
ATOM 9706 C C . GLU E 1 46 ? 69.293 70.821 86.314 1.00 42.06 43 GLU E C 1
ATOM 9707 O O . GLU E 1 46 ? 69.426 70.212 87.356 1.00 42.90 43 GLU E O 1
ATOM 9713 N N . ALA E 1 47 ? 68.438 71.837 86.179 1.00 41.01 44 ALA E N 1
ATOM 9714 C CA . ALA E 1 47 ? 67.547 72.276 87.264 1.00 40.42 44 ALA E CA 1
ATOM 9715 C C . ALA E 1 47 ? 66.104 71.733 87.137 1.00 39.20 44 ALA E C 1
ATOM 9716 O O . ALA E 1 47 ? 65.279 71.920 88.035 1.00 40.35 44 ALA E O 1
ATOM 9718 N N . ILE E 1 48 ? 65.805 71.035 86.047 1.00 35.88 45 ILE E N 1
ATOM 9719 C CA . ILE E 1 48 ? 64.456 70.542 85.804 1.00 35.07 45 ILE E CA 1
ATOM 9720 C C . ILE E 1 48 ? 63.978 69.396 86.698 1.00 35.29 45 ILE E C 1
ATOM 9721 O O . ILE E 1 48 ? 62.866 69.440 87.200 1.00 34.10 45 ILE E O 1
ATOM 9726 N N . PHE E 1 49 ? 64.793 68.360 86.856 1.00 35.41 46 PHE E N 1
ATOM 9727 C CA . PHE E 1 49 ? 64.384 67.185 87.631 1.00 36.50 46 PHE E CA 1
ATOM 9728 C C . PHE E 1 49 ? 63.970 67.465 89.091 1.00 38.62 46 PHE E C 1
ATOM 9729 O O . PHE E 1 49 ? 62.926 66.977 89.556 1.00 38.91 46 PHE E O 1
ATOM 9737 N N A SER E 1 50 ? 64.783 68.232 89.805 0.60 39.71 47 SER E N 1
ATOM 9738 N N B SER E 1 50 ? 64.787 68.237 89.806 0.40 39.56 47 SER E N 1
ATOM 9739 C CA A SER E 1 50 ? 64.493 68.550 91.206 0.60 41.57 47 SER E CA 1
ATOM 9740 C CA B SER E 1 50 ? 64.508 68.567 91.211 0.40 41.31 47 SER E CA 1
ATOM 9741 C C A SER E 1 50 ? 63.215 69.374 91.333 0.60 42.01 47 SER E C 1
ATOM 9742 C C B SER E 1 50 ? 63.225 69.381 91.339 0.40 41.85 47 SER E C 1
ATOM 9743 O O A SER E 1 50 ? 62.408 69.149 92.237 0.60 40.53 47 SER E O 1
ATOM 9744 O O B SER E 1 50 ? 62.426 69.159 92.251 0.40 41.17 47 SER E O 1
ATOM 9749 N N . TYR E 1 51 ? 63.034 70.316 90.412 1.00 41.16 48 TYR E N 1
ATOM 9750 C CA . TYR E 1 51 ? 61.842 71.154 90.400 1.00 42.74 48 TYR E CA 1
ATOM 9751 C C . TYR E 1 51 ? 60.560 70.314 90.156 1.00 41.09 48 TYR E C 1
ATOM 9752 O O . TYR E 1 51 ? 59.611 70.376 90.935 1.00 40.41 48 TYR E O 1
ATOM 9761 N N . ILE E 1 52 ? 60.550 69.511 89.099 1.00 38.63 49 ILE E N 1
ATOM 9762 C CA . ILE E 1 52 ? 59.360 68.709 88.801 1.00 38.30 49 ILE E CA 1
ATOM 9763 C C . ILE E 1 52 ? 59.088 67.669 89.894 1.00 39.15 49 ILE E C 1
ATOM 9764 O O . ILE E 1 52 ? 57.931 67.460 90.251 1.00 38.60 49 ILE E O 1
ATOM 9769 N N . THR E 1 53 ? 60.133 67.027 90.425 1.00 38.60 50 THR E N 1
ATOM 9770 C CA . THR E 1 53 ? 59.925 66.027 91.483 1.00 40.77 50 THR E CA 1
ATOM 9771 C C . THR E 1 53 ? 59.363 66.641 92.769 1.00 42.35 50 THR E C 1
ATOM 9772 O O . THR E 1 53 ? 58.623 65.980 93.491 1.00 43.19 50 THR E O 1
ATOM 9776 N N . ALA E 1 54 ? 59.713 67.896 93.044 1.00 42.48 51 ALA E N 1
ATOM 9777 C CA . ALA E 1 54 ? 59.186 68.598 94.214 1.00 44.68 51 ALA E CA 1
ATOM 9778 C C . ALA E 1 54 ? 57.708 68.912 94.004 1.00 45.25 51 ALA E C 1
ATOM 9779 O O . ALA E 1 54 ? 56.935 68.807 94.927 1.00 46.97 51 ALA E O 1
ATOM 9781 N N . GLU E 1 55 ? 57.316 69.281 92.785 1.00 44.95 52 GLU E N 1
ATOM 9782 C CA . GLU E 1 55 ? 55.900 69.556 92.495 1.00 45.34 52 GLU E CA 1
ATOM 9783 C C . GLU E 1 55 ? 55.060 68.272 92.529 1.00 45.48 52 GLU E C 1
ATOM 9784 O O . GLU E 1 55 ? 53.877 68.301 92.853 1.00 45.13 52 GLU E O 1
ATOM 9790 N N . LYS E 1 56 ? 55.692 67.156 92.192 1.00 44.55 53 LYS E N 1
ATOM 9791 C CA . LYS E 1 56 ? 55.055 65.844 92.177 1.00 47.27 53 LYS E CA 1
ATOM 9792 C C . LYS E 1 56 ? 53.705 65.880 91.421 1.00 45.26 53 LYS E C 1
ATOM 9793 O O . LYS E 1 56 ? 52.683 65.434 91.940 1.00 45.85 53 LYS E O 1
ATOM 9799 N N . PRO E 1 57 ? 53.705 66.384 90.175 1.00 42.07 54 PRO E N 1
ATOM 9800 C CA . PRO E 1 57 ? 52.437 66.455 89.458 1.00 40.85 54 PRO E CA 1
ATOM 9801 C C . PRO E 1 57 ? 51.904 65.087 89.074 1.00 40.73 54 PRO E C 1
ATOM 9802 O O . PRO E 1 57 ? 52.669 64.121 88.987 1.00 40.62 54 PRO E O 1
ATOM 9806 N N . ASP E 1 58 ? 50.601 65.016 88.852 1.00 40.10 55 ASP E N 1
ATOM 9807 C CA . ASP E 1 58 ? 49.956 63.790 88.378 1.00 40.82 55 ASP E CA 1
ATOM 9808 C C . ASP E 1 58 ? 50.060 63.672 86.851 1.00 39.29 55 ASP E C 1
ATOM 9809 O O . ASP E 1 58 ? 50.069 62.568 86.297 1.00 39.52 55 ASP E O 1
ATOM 9814 N N . VAL E 1 59 ? 50.130 64.826 86.203 1.00 37.69 56 VAL E N 1
ATOM 9815 C CA . VAL E 1 59 ? 50.142 64.952 84.749 1.00 36.62 56 VAL E CA 1
ATOM 9816 C C . VAL E 1 59 ? 51.140 66.038 84.348 1.00 35.62 56 VAL E C 1
ATOM 9817 O O . VAL E 1 59 ? 51.200 67.090 84.987 1.00 35.23 56 VAL E O 1
ATOM 9821 N N . ILE E 1 60 ? 51.927 65.770 83.306 1.00 33.31 57 ILE E N 1
ATOM 9822 C CA . ILE E 1 60 ? 52.869 66.744 82.767 1.00 31.81 57 ILE E CA 1
ATOM 9823 C C . ILE E 1 60 ? 52.572 66.909 81.266 1.00 32.11 57 ILE E C 1
ATOM 9824 O O . ILE E 1 60 ? 52.489 65.905 80.522 1.00 29.75 57 ILE E O 1
ATOM 9829 N N . LEU E 1 61 ? 52.360 68.158 80.842 1.00 30.94 58 LEU E N 1
ATOM 9830 C CA . LEU E 1 61 ? 52.105 68.475 79.440 1.00 30.09 58 LEU E CA 1
ATOM 9831 C C . LEU E 1 61 ? 53.356 69.194 78.966 1.00 29.89 58 LEU E C 1
ATOM 9832 O O . LEU E 1 61 ? 53.606 70.331 79.365 1.00 30.50 58 LEU E O 1
ATOM 9837 N N . HIS E 1 62 ? 54.157 68.519 78.144 1.00 28.96 59 HIS E N 1
ATOM 9838 C CA . HIS E 1 62 ? 55.428 69.074 77.672 1.00 29.02 59 HIS E CA 1
ATOM 9839 C C . HIS E 1 62 ? 55.333 69.586 76.233 1.00 29.03 59 HIS E C 1
ATOM 9840 O O . HIS E 1 62 ? 55.571 68.836 75.273 1.00 28.97 59 HIS E O 1
ATOM 9847 N N . PHE E 1 63 ? 54.990 70.872 76.110 1.00 29.81 60 PHE E N 1
ATOM 9848 C CA . PHE E 1 63 ? 54.832 71.541 74.811 1.00 30.31 60 PHE E CA 1
ATOM 9849 C C . PHE E 1 63 ? 56.022 72.436 74.439 1.00 30.04 60 PHE E C 1
ATOM 9850 O O . PHE E 1 63 ? 56.164 72.814 73.283 1.00 29.72 60 PHE E O 1
ATOM 9858 N N . ALA E 1 64 ? 56.844 72.813 75.410 1.00 30.36 61 ALA E N 1
ATOM 9859 C CA . ALA E 1 64 ? 57.991 73.700 75.143 1.00 30.98 61 ALA E CA 1
ATOM 9860 C C . ALA E 1 64 ? 59.088 73.012 74.298 1.00 30.44 61 ALA E C 1
ATOM 9861 O O . ALA E 1 64 ? 59.459 71.859 74.547 1.00 28.51 61 ALA E O 1
ATOM 9863 N N . ALA E 1 65 ? 59.614 73.754 73.334 1.00 29.42 62 ALA E N 1
ATOM 9864 C CA . ALA E 1 65 ? 60.639 73.260 72.423 1.00 30.62 62 ALA E CA 1
ATOM 9865 C C . ALA E 1 65 ? 61.229 74.398 71.611 1.00 30.74 62 ALA E C 1
ATOM 9866 O O . ALA E 1 65 ? 60.632 75.457 71.527 1.00 30.10 62 ALA E O 1
ATOM 9868 N N . GLU E 1 66 ? 62.435 74.195 71.081 1.00 30.70 63 GLU E N 1
ATOM 9869 C CA . GLU E 1 66 ? 63.025 75.154 70.145 1.00 30.52 63 GLU E CA 1
ATOM 9870 C C . GLU E 1 66 ? 62.478 74.660 68.803 1.00 29.60 63 GLU E C 1
ATOM 9871 O O . GLU E 1 66 ? 62.859 73.581 68.326 1.00 28.80 63 GLU E O 1
ATOM 9877 N N . THR E 1 67 ? 61.554 75.424 68.224 1.00 29.76 64 THR E N 1
ATOM 9878 C CA . THR E 1 67 ? 60.875 75.036 66.970 1.00 29.89 64 THR E CA 1
ATOM 9879 C C . THR E 1 67 ? 61.298 75.774 65.711 1.00 29.53 64 THR E C 1
ATOM 9880 O O . THR E 1 67 ? 60.715 75.537 64.650 1.00 30.65 64 THR E O 1
ATOM 9884 N N . ASP E 1 68 ? 62.290 76.668 65.812 1.00 29.56 65 ASP E N 1
ATOM 9885 C CA . ASP E 1 68 ? 62.846 77.345 64.617 1.00 29.80 65 ASP E CA 1
ATOM 9886 C C . ASP E 1 68 ? 63.754 76.294 63.946 1.00 30.02 65 ASP E C 1
ATOM 9887 O O . ASP E 1 68 ? 64.892 76.021 64.401 1.00 28.34 65 ASP E O 1
ATOM 9892 N N . VAL E 1 69 ? 63.215 75.665 62.909 1.00 29.40 66 VAL E N 1
ATOM 9893 C CA . VAL E 1 69 ? 63.899 74.582 62.209 1.00 30.52 66 VAL E CA 1
ATOM 9894 C C . VAL E 1 69 ? 65.256 74.997 61.627 1.00 30.18 66 VAL E C 1
ATOM 9895 O O . VAL E 1 69 ? 66.227 74.248 61.701 1.00 28.50 66 VAL E O 1
ATOM 9899 N N . ASP E 1 70 ? 65.337 76.202 61.103 1.00 29.70 67 ASP E N 1
ATOM 9900 C CA . ASP E 1 70 ? 66.579 76.679 60.524 1.00 31.16 67 ASP E CA 1
ATOM 9901 C C . ASP E 1 70 ? 67.635 76.992 61.573 1.00 31.05 67 ASP E C 1
ATOM 9902 O O . ASP E 1 70 ? 68.812 76.665 61.382 1.00 29.26 67 ASP E O 1
ATOM 9907 N N . LEU E 1 71 ? 67.211 77.575 62.691 1.00 30.23 68 LEU E N 1
ATOM 9908 C CA . LEU E 1 71 ? 68.130 77.858 63.784 1.00 30.42 68 LEU E CA 1
ATOM 9909 C C . LEU E 1 71 ? 68.705 76.542 64.308 1.00 28.65 68 LEU E C 1
ATOM 9910 O O . LEU E 1 71 ? 69.892 76.465 64.610 1.00 29.56 68 LEU E O 1
ATOM 9915 N N . CYS E 1 72 ? 67.864 75.517 64.401 1.00 26.86 69 CYS E N 1
ATOM 9916 C CA . CYS E 1 72 ? 68.294 74.200 64.863 1.00 27.70 69 CYS E CA 1
ATOM 9917 C C . CYS E 1 72 ? 69.390 73.604 63.977 1.00 28.63 69 CYS E C 1
ATOM 9918 O O . CYS E 1 72 ? 70.290 72.911 64.473 1.00 29.42 69 CYS E O 1
ATOM 9921 N N . GLU E 1 73 ? 69.306 73.843 62.664 1.00 27.32 70 GLU E N 1
ATOM 9922 C CA . GLU E 1 73 ? 70.304 73.318 61.756 1.00 27.54 70 GLU E CA 1
ATOM 9923 C C . GLU E 1 73 ? 71.616 74.088 61.932 1.00 28.01 70 GLU E C 1
ATOM 9924 O O . GLU E 1 73 ? 72.685 73.498 61.907 1.00 27.53 70 GLU E O 1
ATOM 9930 N N . ARG E 1 74 ? 71.543 75.402 62.101 1.00 28.18 71 ARG E N 1
ATOM 9931 C CA . ARG E 1 74 ? 72.762 76.188 62.299 1.00 29.53 71 ARG E CA 1
ATOM 9932 C C . ARG E 1 74 ? 73.388 75.941 63.664 1.00 30.21 71 ARG E C 1
ATOM 9933 O O . ARG E 1 74 ? 74.602 75.954 63.785 1.00 29.05 71 ARG E O 1
ATOM 9941 N N . GLU E 1 75 ? 72.551 75.732 64.685 1.00 30.06 72 GLU E N 1
ATOM 9942 C CA . GLU E 1 75 ? 73.025 75.548 66.069 1.00 31.16 72 GLU E CA 1
ATOM 9943 C C . GLU E 1 75 ? 72.456 74.263 66.662 1.00 30.25 72 GLU E C 1
ATOM 9944 O O . GLU E 1 75 ? 71.575 74.295 67.542 1.00 29.34 72 GLU E O 1
ATOM 9950 N N . PRO E 1 76 ? 72.956 73.116 66.186 1.00 29.33 73 PRO E N 1
ATOM 9951 C CA . PRO E 1 76 ? 72.404 71.855 66.685 1.00 28.39 73 PRO E CA 1
ATOM 9952 C C . PRO E 1 76 ? 72.557 71.669 68.193 1.00 28.50 73 PRO E C 1
ATOM 9953 O O . PRO E 1 76 ? 71.758 70.941 68.789 1.00 27.21 73 PRO E O 1
ATOM 9957 N N . ALA E 1 77 ? 73.533 72.347 68.812 1.00 27.84 74 ALA E N 1
ATOM 9958 C CA . ALA E 1 77 ? 73.687 72.286 70.276 1.00 28.62 74 ALA E CA 1
ATOM 9959 C C . ALA E 1 77 ? 72.417 72.811 70.947 1.00 28.91 74 ALA E C 1
ATOM 9960 O O . ALA E 1 77 ? 71.947 72.245 71.934 1.00 28.95 74 ALA E O 1
ATOM 9962 N N . ARG E 1 78 ? 71.857 73.885 70.400 1.00 29.02 75 ARG E N 1
ATOM 9963 C CA . ARG E 1 78 ? 70.624 74.455 70.948 1.00 30.05 75 ARG E CA 1
ATOM 9964 C C . ARG E 1 78 ? 69.437 73.489 70.776 1.00 29.23 75 ARG E C 1
ATOM 9965 O O . ARG E 1 78 ? 68.641 73.289 71.714 1.00 27.86 75 ARG E O 1
ATOM 9973 N N . ALA E 1 79 ? 69.319 72.872 69.595 1.00 27.71 76 ALA E N 1
ATOM 9974 C CA . ALA E 1 79 ? 68.254 71.904 69.368 1.00 27.50 76 ALA E CA 1
ATOM 9975 C C . ALA E 1 79 ? 68.398 70.738 70.344 1.00 28.22 76 ALA E C 1
ATOM 9976 O O . ALA E 1 79 ? 67.418 70.255 70.919 1.00 27.88 76 ALA E O 1
ATOM 9978 N N . GLY E 1 80 ? 69.637 70.284 70.518 1.00 27.50 77 GLY E N 1
ATOM 9979 C CA . GLY E 1 80 ? 69.932 69.175 71.412 1.00 28.22 77 GLY E CA 1
ATOM 9980 C C . GLY E 1 80 ? 69.591 69.472 72.872 1.00 29.81 77 GLY E C 1
ATOM 9981 O O . GLY E 1 80 ? 68.889 68.702 73.520 1.00 28.33 77 GLY E O 1
ATOM 9982 N N . ILE E 1 81 ? 70.065 70.603 73.377 1.00 29.89 78 ILE E N 1
ATOM 9983 C CA . ILE E 1 81 ? 69.807 70.976 74.767 1.00 31.52 78 ILE E CA 1
ATOM 9984 C C . ILE E 1 81 ? 68.314 71.190 75.048 1.00 31.09 78 ILE E C 1
ATOM 9985 O O . ILE E 1 81 ? 67.750 70.611 75.998 1.00 30.65 78 ILE E O 1
ATOM 9990 N N . TYR E 1 82 ? 67.678 71.998 74.217 1.00 29.65 79 TYR E N 1
ATOM 9991 C CA . TYR E 1 82 ? 66.263 72.340 74.409 1.00 30.57 79 TYR E CA 1
ATOM 9992 C C . TYR E 1 82 ? 65.253 71.221 74.169 1.00 29.83 79 TYR E C 1
ATOM 9993 O O . TYR E 1 82 ? 64.286 71.108 74.915 1.00 28.02 79 TYR E O 1
ATOM 10002 N N . ASN E 1 83 ? 65.491 70.400 73.145 1.00 28.52 80 ASN E N 1
ATOM 10003 C CA . ASN E 1 83 ? 64.525 69.385 72.729 1.00 27.40 80 ASN E CA 1
ATOM 10004 C C . ASN E 1 83 ? 64.843 67.981 73.169 1.00 28.28 80 ASN E C 1
ATOM 10005 O O . ASN E 1 83 ? 63.916 67.183 73.369 1.00 30.16 80 ASN E O 1
ATOM 10010 N N . HIS E 1 84 ? 66.135 67.667 73.302 1.00 28.42 81 HIS E N 1
ATOM 10011 C CA . HIS E 1 84 ? 66.564 66.339 73.768 1.00 29.06 81 HIS E CA 1
ATOM 10012 C C . HIS E 1 84 ? 66.890 66.321 75.273 1.00 28.47 81 HIS E C 1
ATOM 10013 O O . HIS E 1 84 ? 66.182 65.681 76.048 1.00 28.54 81 HIS E O 1
ATOM 10020 N N . LEU E 1 85 ? 67.923 67.053 75.684 1.00 27.86 82 LEU E N 1
ATOM 10021 C CA . LEU E 1 85 ? 68.373 67.020 77.089 1.00 28.72 82 LEU E CA 1
ATOM 10022 C C . LEU E 1 85 ? 67.320 67.457 78.102 1.00 28.30 82 LEU E C 1
ATOM 10023 O O . LEU E 1 85 ? 67.136 66.790 79.112 1.00 28.90 82 LEU E O 1
ATOM 10028 N N . ALA E 1 86 ? 66.635 68.572 77.834 1.00 27.86 83 ALA E N 1
ATOM 10029 C CA . ALA E 1 86 ? 65.563 69.037 78.707 1.00 27.95 83 ALA E CA 1
ATOM 10030 C C . ALA E 1 86 ? 64.428 68.000 78.782 1.00 28.25 83 ALA E C 1
ATOM 10031 O O . ALA E 1 86 ? 63.893 67.723 79.859 1.00 28.36 83 ALA E O 1
ATOM 10033 N N . THR E 1 87 ? 64.066 67.433 77.631 1.00 27.55 84 THR E N 1
ATOM 10034 C CA . THR E 1 87 ? 63.017 66.427 77.565 1.00 28.03 84 THR E CA 1
ATOM 10035 C C . THR E 1 87 ? 63.400 65.169 78.354 1.00 29.93 84 THR E C 1
ATOM 10036 O O . THR E 1 87 ? 62.544 64.566 78.995 1.00 29.86 84 THR E O 1
ATOM 10040 N N . GLU E 1 88 ? 64.672 64.764 78.272 1.00 30.33 85 GLU E N 1
ATOM 10041 C CA . GLU E 1 88 ? 65.164 63.590 79.025 1.00 31.67 85 GLU E CA 1
ATOM 10042 C C . GLU E 1 88 ? 64.956 63.805 80.553 1.00 31.21 85 GLU E C 1
ATOM 10043 O O . GLU E 1 88 ? 64.496 62.913 81.248 1.00 30.83 85 GLU E O 1
ATOM 10049 N N . GLN E 1 89 ? 65.272 65.002 81.042 1.00 30.03 86 GLN E N 1
ATOM 10050 C CA . GLN E 1 89 ? 65.101 65.329 82.465 1.00 30.89 86 GLN E CA 1
ATOM 10051 C C . GLN E 1 89 ? 63.620 65.340 82.878 1.00 31.06 86 GLN E C 1
ATOM 10052 O O . GLN E 1 89 ? 63.265 64.891 83.964 1.00 33.04 86 GLN E O 1
ATOM 10058 N N . ILE E 1 90 ? 62.773 65.859 82.006 1.00 30.90 87 ILE E N 1
ATOM 10059 C CA . ILE E 1 90 ? 61.332 65.886 82.249 1.00 31.76 87 ILE E CA 1
ATOM 10060 C C . ILE E 1 90 ? 60.822 64.451 82.329 1.00 31.75 87 ILE E C 1
ATOM 10061 O O . ILE E 1 90 ? 60.057 64.114 83.228 1.00 33.57 87 ILE E O 1
ATOM 10066 N N . ALA E 1 91 ? 61.264 63.622 81.387 1.00 30.17 88 ALA E N 1
ATOM 10067 C CA . ALA E 1 91 ? 60.872 62.211 81.357 1.00 31.54 88 ALA E CA 1
ATOM 10068 C C . ALA E 1 91 ? 61.351 61.458 82.619 1.00 32.36 88 ALA E C 1
ATOM 10069 O O . ALA E 1 91 ? 60.621 60.626 83.157 1.00 30.63 88 ALA E O 1
ATOM 10071 N N . GLN E 1 92 ? 62.585 61.720 83.056 1.00 32.77 89 GLN E N 1
ATOM 10072 C CA . GLN E 1 92 ? 63.090 61.056 84.265 1.00 34.96 89 GLN E CA 1
ATOM 10073 C C . GLN E 1 92 ? 62.276 61.492 85.478 1.00 34.28 89 GLN E C 1
ATOM 10074 O O . GLN E 1 92 ? 61.964 60.670 86.361 1.00 34.35 89 GLN E O 1
ATOM 10080 N N . ALA E 1 93 ? 61.911 62.773 85.505 1.00 33.12 90 ALA E N 1
ATOM 10081 C CA . ALA E 1 93 ? 61.100 63.318 86.606 1.00 33.96 90 ALA E CA 1
ATOM 10082 C C . ALA E 1 93 ? 59.690 62.705 86.623 1.00 33.56 90 ALA E C 1
ATOM 10083 O O . ALA E 1 93 ? 59.151 62.377 87.695 1.00 34.17 90 ALA E O 1
ATOM 10085 N N . ALA E 1 94 ? 59.100 62.556 85.447 1.00 32.16 91 ALA E N 1
ATOM 10086 C CA . ALA E 1 94 ? 57.766 61.956 85.328 1.00 33.36 91 ALA E CA 1
ATOM 10087 C C . ALA E 1 94 ? 57.808 60.521 85.832 1.00 35.66 91 ALA E C 1
ATOM 10088 O O . ALA E 1 94 ? 56.913 60.078 86.578 1.00 36.71 91 ALA E O 1
ATOM 10090 N N . LYS E 1 95 ? 58.855 59.798 85.443 1.00 35.66 92 LYS E N 1
ATOM 10091 C CA . LYS E 1 95 ? 59.007 58.421 85.890 1.00 37.17 92 LYS E CA 1
ATOM 10092 C C . LYS E 1 95 ? 59.130 58.387 87.424 1.00 38.46 92 LYS E C 1
ATOM 10093 O O . LYS E 1 95 ? 58.467 57.599 88.079 1.00 38.75 92 LYS E O 1
ATOM 10099 N N . PHE E 1 96 ? 59.956 59.269 87.980 1.00 38.67 93 PHE E N 1
ATOM 10100 C CA . PHE E 1 96 ? 60.158 59.316 89.422 1.00 40.80 93 PHE E CA 1
ATOM 10101 C C . PHE E 1 96 ? 58.852 59.588 90.179 1.00 42.11 93 PHE E C 1
ATOM 10102 O O . PHE E 1 96 ? 58.626 58.993 91.224 1.00 42.77 93 PHE E O 1
ATOM 10110 N N . CYS E 1 97 ? 58.027 60.493 89.643 1.00 42.88 94 CYS E N 1
ATOM 10111 C CA . CYS E 1 97 ? 56.722 60.899 90.231 1.00 45.68 94 CYS E CA 1
ATOM 10112 C C . CYS E 1 97 ? 55.537 59.992 89.952 1.00 43.40 94 CYS E C 1
ATOM 10113 O O . CYS E 1 97 ? 54.525 60.121 90.610 1.00 43.77 94 CYS E O 1
ATOM 10116 N N . GLY E 1 98 ? 55.631 59.140 88.939 1.00 42.56 95 GLY E N 1
ATOM 10117 C CA . GLY E 1 98 ? 54.483 58.320 88.497 1.00 43.18 95 GLY E CA 1
ATOM 10118 C C . GLY E 1 98 ? 53.497 59.189 87.699 1.00 41.97 95 GLY E C 1
ATOM 10119 O O . GLY E 1 98 ? 52.308 58.894 87.617 1.00 43.70 95 GLY E O 1
ATOM 10120 N N . ALA E 1 99 ? 54.001 60.266 87.098 1.00 39.14 96 ALA E N 1
ATOM 10121 C CA . ALA E 1 99 ? 53.157 61.176 86.352 1.00 37.56 96 ALA E CA 1
ATOM 10122 C C . ALA E 1 99 ? 52.958 60.705 84.922 1.00 36.49 96 ALA E C 1
ATOM 10123 O O . ALA E 1 99 ? 53.870 60.157 84.319 1.00 35.02 96 ALA E O 1
ATOM 10125 N N . TRP E 1 100 ? 51.762 60.942 84.394 1.00 36.37 97 TRP E N 1
ATOM 10126 C CA . TRP E 1 100 ? 51.435 60.639 82.993 1.00 34.99 97 TRP E CA 1
ATOM 10127 C C . TRP E 1 100 ? 52.014 61.798 82.212 1.00 33.42 97 TRP E C 1
ATOM 10128 O O . TRP E 1 100 ? 51.721 62.950 82.513 1.00 33.82 97 TRP E O 1
ATOM 10139 N N . LEU E 1 101 ? 52.835 61.488 81.213 1.00 31.78 98 LEU E N 1
ATOM 10140 C CA . LEU E 1 101 ? 53.525 62.506 80.443 1.00 30.60 98 LEU E CA 1
ATOM 10141 C C . LEU E 1 101 ? 53.067 62.610 78.995 1.00 30.69 98 LEU E C 1
ATOM 10142 O O . LEU E 1 101 ? 53.120 61.615 78.253 1.00 30.27 98 LEU E O 1
ATOM 10147 N N A LEU E 1 102 ? 52.593 63.795 78.608 0.60 30.20 99 LEU E N 1
ATOM 10148 N N B LEU E 1 102 ? 52.604 63.804 78.619 0.40 29.97 99 LEU E N 1
ATOM 10149 C CA A LEU E 1 102 ? 52.200 64.070 77.239 0.60 29.93 99 LEU E CA 1
ATOM 10150 C CA B LEU E 1 102 ? 52.206 64.121 77.259 0.40 29.43 99 LEU E CA 1
ATOM 10151 C C A LEU E 1 102 ? 53.332 64.886 76.598 0.60 29.19 99 LEU E C 1
ATOM 10152 C C B LEU E 1 102 ? 53.346 64.897 76.600 0.40 28.97 99 LEU E C 1
ATOM 10153 O O A LEU E 1 102 ? 53.734 65.938 77.115 0.60 28.75 99 LEU E O 1
ATOM 10154 O O B LEU E 1 102 ? 53.769 65.942 77.109 0.40 28.68 99 LEU E O 1
ATOM 10163 N N . TYR E 1 103 ? 53.844 64.386 75.475 1.00 29.12 100 TYR E N 1
ATOM 10164 C CA . TYR E 1 103 ? 54.937 65.036 74.747 1.00 28.97 100 TYR E CA 1
ATOM 10165 C C . TYR E 1 103 ? 54.465 65.394 73.361 1.00 28.79 100 TYR E C 1
ATOM 10166 O O . TYR E 1 103 ? 53.984 64.528 72.628 1.00 27.54 100 TYR E O 1
ATOM 10175 N N . LEU E 1 104 ? 54.584 66.674 73.014 1.00 27.77 101 LEU E N 1
ATOM 10176 C CA . LEU E 1 104 ? 54.232 67.131 71.691 1.00 28.16 101 LEU E CA 1
ATOM 10177 C C . LEU E 1 104 ? 55.431 66.935 70.771 1.00 27.72 101 LEU E C 1
ATOM 10178 O O . LEU E 1 104 ? 56.520 67.490 71.016 1.00 28.29 101 LEU E O 1
ATOM 10183 N N . SER E 1 105 ? 55.242 66.140 69.725 1.00 27.04 102 SER E N 1
ATOM 10184 C CA . SER E 1 105 ? 56.279 65.891 68.745 1.00 25.84 102 SER E CA 1
ATOM 10185 C C . SER E 1 105 ? 55.840 66.466 67.387 1.00 26.88 102 SER E C 1
ATOM 10186 O O . SER E 1 105 ? 54.875 67.243 67.299 1.00 26.30 102 SER E O 1
ATOM 10189 N N . SER E 1 106 ? 56.522 66.049 66.332 1.00 27.38 103 SER E N 1
ATOM 10190 C CA . SER E 1 106 ? 56.345 66.665 65.020 1.00 27.13 103 SER E CA 1
ATOM 10191 C C . SER E 1 106 ? 56.421 65.708 63.855 1.00 26.22 103 SER E C 1
ATOM 10192 O O . SER E 1 106 ? 57.115 64.688 63.901 1.00 25.09 103 SER E O 1
ATOM 10195 N N . SER E 1 107 ? 55.750 66.089 62.779 1.00 26.93 104 SER E N 1
ATOM 10196 C CA . SER E 1 107 ? 55.815 65.347 61.517 1.00 26.95 104 SER E CA 1
ATOM 10197 C C . SER E 1 107 ? 57.239 65.330 60.942 1.00 28.43 104 SER E C 1
ATOM 10198 O O . SER E 1 107 ? 57.550 64.466 60.132 1.00 26.57 104 SER E O 1
ATOM 10201 N N . ASN E 1 108 ? 58.080 66.285 61.371 1.00 28.63 105 ASN E N 1
ATOM 10202 C CA . ASN E 1 108 ? 59.504 66.363 60.968 1.00 31.60 105 ASN E CA 1
ATOM 10203 C C . ASN E 1 108 ? 60.375 65.195 61.417 1.00 28.27 105 ASN E C 1
ATOM 10204 O O . ASN E 1 108 ? 61.550 65.167 61.065 1.00 27.41 105 ASN E O 1
ATOM 10209 N N . VAL E 1 109 ? 59.856 64.268 62.224 1.00 25.82 106 VAL E N 1
ATOM 10210 C CA . VAL E 1 109 ? 60.635 63.070 62.528 1.00 25.24 106 VAL E CA 1
ATOM 10211 C C . VAL E 1 109 ? 60.682 62.199 61.262 1.00 25.35 106 VAL E C 1
ATOM 10212 O O . VAL E 1 109 ? 61.473 61.251 61.179 1.00 25.62 106 VAL E O 1
ATOM 10216 N N . PHE E 1 110 ? 59.838 62.530 60.276 1.00 25.43 107 PHE E N 1
ATOM 10217 C CA . PHE E 1 110 ? 59.814 61.801 59.004 1.00 25.79 107 PHE E CA 1
ATOM 10218 C C . PHE E 1 110 ? 60.357 62.679 57.885 1.00 25.94 107 PHE E C 1
ATOM 10219 O O . PHE E 1 110 ? 60.489 63.896 58.041 1.00 27.10 107 PHE E O 1
ATOM 10227 N N . GLY E 1 111 ? 60.629 62.057 56.751 1.00 26.80 108 GLY E N 1
ATOM 10228 C CA . GLY E 1 111 ? 61.068 62.783 55.568 1.00 28.43 108 GLY E CA 1
ATOM 10229 C C . GLY E 1 111 ? 62.197 62.146 54.771 1.00 28.95 108 GLY E C 1
ATOM 10230 O O . GLY E 1 111 ? 62.211 62.241 53.545 1.00 30.40 108 GLY E O 1
ATOM 10231 N N . GLY E 1 112 ? 63.117 61.480 55.453 1.00 28.33 109 GLY E N 1
ATOM 10232 C CA . GLY E 1 112 ? 64.278 60.869 54.808 1.00 29.49 109 GLY E CA 1
ATOM 10233 C C . GLY E 1 112 ? 63.933 59.787 53.817 1.00 31.02 109 GLY E C 1
ATOM 10234 O O . GLY E 1 112 ? 64.660 59.564 52.867 1.00 32.62 109 GLY E O 1
ATOM 10235 N N . GLU E 1 113 ? 62.816 59.106 54.031 1.00 31.61 110 GLU E N 1
ATOM 10236 C CA . GLU E 1 113 ? 62.410 58.040 53.127 1.00 33.25 110 GLU E CA 1
ATOM 10237 C C . GLU E 1 113 ? 61.899 58.586 51.781 1.00 33.80 110 GLU E C 1
ATOM 10238 O O . GLU E 1 113 ? 61.976 57.907 50.780 1.00 34.92 110 GLU E O 1
ATOM 10244 N N . GLY E 1 114 ? 61.372 59.808 51.765 1.00 32.37 111 GLY E N 1
ATOM 10245 C CA . GLY E 1 114 ? 60.897 60.410 50.528 1.00 32.86 111 GLY E CA 1
ATOM 10246 C C . GLY E 1 114 ? 59.514 59.997 50.032 1.00 33.27 111 GLY E C 1
ATOM 10247 O O . GLY E 1 114 ? 59.166 60.312 48.899 1.00 34.65 111 GLY E O 1
ATOM 10248 N N . LYS E 1 115 ? 58.709 59.316 50.847 1.00 29.24 112 LYS E N 1
ATOM 10249 C CA . LYS E 1 115 ? 57.359 58.978 50.390 1.00 30.74 112 LYS E CA 1
ATOM 10250 C C . LYS E 1 115 ? 56.388 60.140 50.707 1.00 28.37 112 LYS E C 1
ATOM 10251 O O . LYS E 1 115 ? 56.785 61.135 51.343 1.00 28.51 112 LYS E O 1
ATOM 10257 N N A LEU E 1 116 ? 55.166 60.055 50.223 0.60 26.89 113 LEU E N 1
ATOM 10258 N N B LEU E 1 116 ? 55.124 59.976 50.306 0.40 27.49 113 LEU E N 1
ATOM 10259 C CA A LEU E 1 116 ? 54.260 61.205 50.311 0.60 27.37 113 LEU E CA 1
ATOM 10260 C CA B LEU E 1 116 ? 54.100 61.023 50.484 0.40 27.75 113 LEU E CA 1
ATOM 10261 C C A LEU E 1 116 ? 53.558 61.449 51.627 0.60 26.68 113 LEU E C 1
ATOM 10262 C C B LEU E 1 116 ? 53.552 61.163 51.899 0.40 26.80 113 LEU E C 1
ATOM 10263 O O A LEU E 1 116 ? 53.155 62.581 51.923 0.60 26.23 113 LEU E O 1
ATOM 10264 O O B LEU E 1 116 ? 53.530 62.276 52.434 0.40 26.38 113 LEU E O 1
ATOM 10273 N N A SER E 1 117 ? 53.435 60.387 52.435 0.50 25.64 114 SER E N 1
ATOM 10274 N N B SER E 1 117 ? 53.103 60.080 52.524 0.50 26.09 114 SER E N 1
ATOM 10275 C CA A SER E 1 117 ? 52.784 60.464 53.762 0.50 25.96 114 SER E CA 1
ATOM 10276 C CA B SER E 1 117 ? 52.536 60.262 53.845 0.50 25.90 114 SER E CA 1
ATOM 10277 C C A SER E 1 117 ? 53.289 59.325 54.684 0.50 25.11 114 SER E C 1
ATOM 10278 C C B SER E 1 117 ? 52.984 59.149 54.726 0.50 25.07 114 SER E C 1
ATOM 10279 O O A SER E 1 117 ? 53.875 58.348 54.198 0.50 24.82 114 SER E O 1
ATOM 10280 O O B SER E 1 117 ? 53.264 58.043 54.269 0.50 25.22 114 SER E O 1
ATOM 10285 N N . TYR E 1 118 ? 53.074 59.473 55.998 1.00 24.25 115 TYR E N 1
ATOM 10286 C CA . TYR E 1 118 ? 53.531 58.547 56.999 1.00 24.35 115 TYR E CA 1
ATOM 10287 C C . TYR E 1 118 ? 52.470 58.296 58.081 1.00 24.35 115 TYR E C 1
ATOM 10288 O O . TYR E 1 118 ? 51.830 59.238 58.553 1.00 24.48 115 TYR E O 1
ATOM 10297 N N . ASN E 1 119 ? 52.298 57.033 58.481 1.00 24.22 116 ASN E N 1
ATOM 10298 C CA . ASN E 1 119 ? 51.365 56.688 59.581 1.00 24.46 116 ASN E CA 1
ATOM 10299 C C . ASN E 1 119 ? 52.163 56.185 60.802 1.00 24.30 116 ASN E C 1
ATOM 10300 O O . ASN E 1 119 ? 53.408 56.112 60.746 1.00 24.82 116 ASN E O 1
ATOM 10305 N N . GLU E 1 120 ? 51.478 55.836 61.895 1.00 24.07 117 GLU E N 1
ATOM 10306 C CA . GLU E 1 120 ? 52.169 55.454 63.130 1.00 24.53 117 GLU E CA 1
ATOM 10307 C C . GLU E 1 120 ? 53.054 54.206 63.028 1.00 25.26 117 GLU E C 1
ATOM 10308 O O . GLU E 1 120 ? 53.896 53.989 63.917 1.00 25.29 117 GLU E O 1
ATOM 10314 N N . LEU E 1 121 ? 52.879 53.391 61.973 1.00 24.51 118 LEU E N 1
ATOM 10315 C CA . LEU E 1 121 ? 53.728 52.209 61.777 1.00 25.52 118 LEU E CA 1
ATOM 10316 C C . LEU E 1 121 ? 55.016 52.556 61.049 1.00 26.43 118 LEU E C 1
ATOM 10317 O O . LEU E 1 121 ? 55.951 51.761 61.040 1.00 27.88 118 LEU E O 1
ATOM 10322 N N . ASP E 1 122 ? 55.059 53.712 60.396 1.00 26.27 119 ASP E N 1
ATOM 10323 C CA . ASP E 1 122 ? 56.267 54.106 59.689 1.00 27.29 119 ASP E CA 1
ATOM 10324 C C . ASP E 1 122 ? 57.355 54.423 60.705 1.00 27.69 119 ASP E C 1
ATOM 10325 O O . ASP E 1 122 ? 57.082 54.894 61.801 1.00 28.34 119 ASP E O 1
ATOM 10330 N N . ILE E 1 123 ? 58.579 54.075 60.340 1.00 28.17 120 ILE E N 1
ATOM 10331 C CA . ILE E 1 123 ? 59.725 54.223 61.203 1.00 28.96 120 ILE E CA 1
ATOM 10332 C C . ILE E 1 123 ? 60.354 55.591 60.947 1.00 28.36 120 ILE E C 1
ATOM 10333 O O . ILE E 1 123 ? 60.763 55.889 59.825 1.00 27.79 120 ILE E O 1
ATOM 10338 N N . PRO E 1 124 ? 60.409 56.432 61.985 1.00 28.08 121 PRO E N 1
ATOM 10339 C CA . PRO E 1 124 ? 60.951 57.778 61.796 1.00 28.36 121 PRO E CA 1
ATOM 10340 C C . PRO E 1 124 ? 62.372 57.795 61.200 1.00 29.79 121 PRO E C 1
ATOM 10341 O O . PRO E 1 124 ? 63.201 56.986 61.570 1.00 29.05 121 PRO E O 1
ATOM 10345 N N . LEU E 1 125 ? 62.602 58.687 60.237 1.00 30.63 122 LEU E N 1
ATOM 10346 C CA . LEU E 1 125 ? 63.918 58.864 59.606 1.00 29.66 122 LEU E CA 1
ATOM 10347 C C . LEU E 1 125 ? 63.974 60.348 59.258 1.00 27.74 122 LEU E C 1
ATOM 10348 O O . LEU E 1 125 ? 63.582 60.737 58.158 1.00 28.62 122 LEU E O 1
ATOM 10353 N N A PRO E 1 126 ? 64.443 61.203 60.182 0.60 26.10 123 PRO E N 1
ATOM 10354 N N B PRO E 1 126 ? 64.491 61.159 60.197 0.40 25.95 123 PRO E N 1
ATOM 10355 C CA A PRO E 1 126 ? 64.430 62.647 59.898 0.60 25.57 123 PRO E CA 1
ATOM 10356 C CA B PRO E 1 126 ? 64.588 62.586 60.025 0.40 25.16 123 PRO E CA 1
ATOM 10357 C C A PRO E 1 126 ? 65.383 63.122 58.797 0.60 24.67 123 PRO E C 1
ATOM 10358 C C B PRO E 1 126 ? 65.810 62.971 59.213 0.40 24.58 123 PRO E C 1
ATOM 10359 O O A PRO E 1 126 ? 66.203 62.351 58.315 0.60 26.36 123 PRO E O 1
ATOM 10360 O O B PRO E 1 126 ? 66.777 62.193 59.116 0.40 25.29 123 PRO E O 1
ATOM 10383 N N A ASN E 1 128 ? 66.644 66.644 59.064 0.50 28.35 125 ASN E N 1
ATOM 10384 N N B ASN E 1 128 ? 66.933 66.538 59.435 0.50 28.54 125 ASN E N 1
ATOM 10385 C CA A ASN E 1 128 ? 67.381 67.763 59.681 0.50 27.62 125 ASN E CA 1
ATOM 10386 C CA B ASN E 1 128 ? 67.312 67.860 59.818 0.50 27.77 125 ASN E CA 1
ATOM 10387 C C A ASN E 1 128 ? 67.535 67.636 61.223 0.50 26.97 125 ASN E C 1
ATOM 10388 C C B ASN E 1 128 ? 67.414 67.750 61.296 0.50 27.03 125 ASN E C 1
ATOM 10389 O O A ASN E 1 128 ? 66.979 66.706 61.825 0.50 26.13 125 ASN E O 1
ATOM 10390 O O B ASN E 1 128 ? 66.790 66.876 61.916 0.50 26.25 125 ASN E O 1
ATOM 10399 N N . TYR E 1 129 ? 68.303 68.552 61.843 1.00 26.76 126 TYR E N 1
ATOM 10400 C CA . TYR E 1 129 ? 68.562 68.511 63.281 1.00 26.39 126 TYR E CA 1
ATOM 10401 C C . TYR E 1 129 ? 67.340 68.764 64.150 1.00 25.64 126 TYR E C 1
ATOM 10402 O O . TYR E 1 129 ? 67.234 68.171 65.215 1.00 25.13 126 TYR E O 1
ATOM 10411 N N . TYR E 1 130 ? 66.397 69.593 63.686 1.00 25.22 127 TYR E N 1
ATOM 10412 C CA . TYR E 1 130 ? 65.177 69.795 64.461 1.00 24.95 127 TYR E CA 1
ATOM 10413 C C . TYR E 1 130 ? 64.472 68.444 64.628 1.00 24.11 127 TYR E C 1
ATOM 10414 O O . TYR E 1 130 ? 64.163 68.011 65.751 1.00 24.13 127 TYR E O 1
ATOM 10423 N N . GLY E 1 131 ? 64.245 67.785 63.510 1.00 23.33 128 GLY E N 1
ATOM 10424 C CA . GLY E 1 131 ? 63.578 66.473 63.506 1.00 23.47 128 GLY E CA 1
ATOM 10425 C C . GLY E 1 131 ? 64.301 65.424 64.334 1.00 23.68 128 GLY E C 1
ATOM 10426 O O . GLY E 1 131 ? 63.671 64.687 65.072 1.00 23.64 128 GLY E O 1
ATOM 10427 N N . ARG E 1 132 ? 65.629 65.375 64.224 1.00 24.21 129 ARG E N 1
ATOM 10428 C CA . ARG E 1 132 ? 66.414 64.426 65.020 1.00 24.88 129 ARG E CA 1
ATOM 10429 C C . ARG E 1 132 ? 66.249 64.737 66.511 1.00 24.90 129 ARG E C 1
ATOM 10430 O O . ARG E 1 132 ? 66.116 63.837 67.312 1.00 24.75 129 ARG E O 1
ATOM 10438 N N . SER E 1 133 ? 66.236 66.016 66.868 1.00 24.74 130 SER E N 1
ATOM 10439 C CA . SER E 1 133 ? 66.128 66.396 68.276 1.00 25.18 130 SER E CA 1
ATOM 10440 C C . SER E 1 133 ? 64.767 66.017 68.865 1.00 25.09 130 SER E C 1
ATOM 10441 O O . SER E 1 133 ? 64.694 65.611 70.009 1.00 24.84 130 SER E O 1
ATOM 10444 N N . LYS E 1 134 ? 63.693 66.154 68.080 1.00 25.21 131 LYS E N 1
ATOM 10445 C CA . LYS E 1 134 ? 62.367 65.757 68.539 1.00 25.41 131 LYS E CA 1
ATOM 10446 C C . LYS E 1 134 ? 62.273 64.235 68.653 1.00 25.98 131 LYS E C 1
ATOM 10447 O O . LYS E 1 134 ? 61.664 63.701 69.592 1.00 26.25 131 LYS E O 1
ATOM 10453 N N . LEU E 1 135 ? 62.898 63.542 67.713 1.00 25.97 132 LEU E N 1
ATOM 10454 C CA . LEU E 1 135 ? 62.830 62.083 67.697 1.00 26.28 132 LEU E CA 1
ATOM 10455 C C . LEU E 1 135 ? 63.553 61.481 68.889 1.00 27.23 132 LEU E C 1
ATOM 10456 O O . LEU E 1 135 ? 63.032 60.568 69.535 1.00 27.12 132 LEU E O 1
ATOM 10461 N N A ILE E 1 136 ? 64.753 61.979 69.156 0.60 27.38 133 ILE E N 1
ATOM 10462 N N B ILE E 1 136 ? 64.756 61.975 69.175 0.40 27.54 133 ILE E N 1
ATOM 10463 C CA A ILE E 1 136 ? 65.533 61.516 70.281 0.60 28.68 133 ILE E CA 1
ATOM 10464 C CA B ILE E 1 136 ? 65.499 61.480 70.321 0.40 28.75 133 ILE E CA 1
ATOM 10465 C C A ILE E 1 136 ? 64.753 61.879 71.578 0.60 28.48 133 ILE E C 1
ATOM 10466 C C B ILE E 1 136 ? 64.736 61.868 71.600 0.40 28.56 133 ILE E C 1
ATOM 10467 O O A ILE E 1 136 ? 64.755 61.122 72.533 0.60 28.90 133 ILE E O 1
ATOM 10468 O O B ILE E 1 136 ? 64.765 61.141 72.585 0.40 29.02 133 ILE E O 1
ATOM 10477 N N . GLY E 1 137 ? 64.028 63.002 71.570 1.00 28.09 134 GLY E N 1
ATOM 10478 C CA . GLY E 1 137 ? 63.178 63.394 72.718 1.00 27.98 134 GLY E CA 1
ATOM 10479 C C . GLY E 1 137 ? 62.077 62.335 72.906 1.00 28.12 134 GLY E C 1
ATOM 10480 O O . GLY E 1 137 ? 61.802 61.917 74.028 1.00 28.16 134 GLY E O 1
ATOM 10481 N N . GLU E 1 138 ? 61.485 61.864 71.806 1.00 27.63 135 GLU E N 1
ATOM 10482 C CA . GLU E 1 138 ? 60.470 60.824 71.876 1.00 28.53 135 GLU E CA 1
ATOM 10483 C C . GLU E 1 138 ? 61.041 59.559 72.541 1.00 31.03 135 GLU E C 1
ATOM 10484 O O . GLU E 1 138 ? 60.368 58.973 73.392 1.00 31.25 135 GLU E O 1
ATOM 10490 N N . SER E 1 139 ? 62.266 59.161 72.152 1.00 32.40 136 SER E N 1
ATOM 10491 C CA . SER E 1 139 ? 62.942 57.979 72.724 1.00 35.07 136 SER E CA 1
ATOM 10492 C C . SER E 1 139 ? 63.101 58.102 74.246 1.00 35.18 136 SER E C 1
ATOM 10493 O O . SER E 1 139 ? 62.914 57.133 74.965 1.00 36.30 136 SER E O 1
ATOM 10496 N N . SER E 1 140 ? 63.475 59.291 74.712 1.00 35.55 137 SER E N 1
ATOM 10497 C CA . SER E 1 140 ? 63.611 59.562 76.153 1.00 36.22 137 SER E CA 1
ATOM 10498 C C . SER E 1 140 ? 62.309 59.318 76.886 1.00 36.67 137 SER E C 1
ATOM 10499 O O . SER E 1 140 ? 62.294 58.715 77.969 1.00 38.80 137 SER E O 1
ATOM 10502 N N . VAL E 1 141 ? 61.223 59.822 76.307 1.00 35.80 138 VAL E N 1
ATOM 10503 C CA . VAL E 1 141 ? 59.893 59.677 76.875 1.00 36.85 138 VAL E CA 1
ATOM 10504 C C . VAL E 1 141 ? 59.462 58.204 76.934 1.00 39.86 138 VAL E C 1
ATOM 10505 O O . VAL E 1 141 ? 58.958 57.762 77.975 1.00 40.13 138 VAL E O 1
ATOM 10509 N N . ARG E 1 142 ? 59.678 57.441 75.859 1.00 41.11 139 ARG E N 1
ATOM 10510 C CA . ARG E 1 142 ? 59.279 56.012 75.844 1.00 43.94 139 ARG E CA 1
ATOM 10511 C C . ARG E 1 142 ? 60.081 55.136 76.744 1.00 47.53 139 ARG E C 1
ATOM 10512 O O . ARG E 1 142 ? 59.545 54.232 77.356 1.00 51.48 139 ARG E O 1
ATOM 10520 N N . ASN E 1 143 ? 61.385 55.354 76.760 1.00 51.13 140 ASN E N 1
ATOM 10521 C CA . ASN E 1 143 ? 62.280 54.540 77.558 1.00 54.54 140 ASN E CA 1
ATOM 10522 C C . ASN E 1 143 ? 62.186 54.817 79.066 1.00 55.71 140 ASN E C 1
ATOM 10523 O O . ASN E 1 143 ? 62.733 54.056 79.858 1.00 57.78 140 ASN E O 1
ATOM 10528 N N . ALA E 1 144 ? 61.468 55.875 79.448 1.00 52.54 141 ALA E N 1
ATOM 10529 C CA . ALA E 1 144 ? 61.309 56.229 80.848 1.00 50.85 141 ALA E CA 1
ATOM 10530 C C . ALA E 1 144 ? 59.882 56.028 81.374 1.00 51.96 141 ALA E C 1
ATOM 10531 O O . ALA E 1 144 ? 59.717 55.546 82.494 1.00 53.63 141 ALA E O 1
ATOM 10533 N N . CYS E 1 145 ? 58.867 56.373 80.578 1.00 50.15 142 CYS E N 1
ATOM 10534 C CA . CYS E 1 145 ? 57.450 56.322 81.000 1.00 52.83 142 CYS E CA 1
ATOM 10535 C C . CYS E 1 145 ? 56.609 55.415 80.108 1.00 55.67 142 CYS E C 1
ATOM 10536 O O . CYS E 1 145 ? 55.521 55.813 79.651 1.00 53.02 142 CYS E O 1
ATOM 10539 N N . THR E 1 146 ? 57.071 54.184 79.918 1.00 55.61 143 THR E N 1
ATOM 10540 C CA . THR E 1 146 ? 56.468 53.267 78.929 1.00 56.84 143 THR E CA 1
ATOM 10541 C C . THR E 1 146 ? 54.946 53.041 78.924 1.00 55.61 143 THR E C 1
ATOM 10542 O O . THR E 1 146 ? 54.301 53.177 77.875 1.00 59.43 143 THR E O 1
ATOM 10546 N N A ASN E 1 147 ? 54.379 52.714 80.073 0.60 54.97 144 ASN E N 1
ATOM 10547 N N B ASN E 1 147 ? 54.395 52.691 80.083 0.40 53.18 144 ASN E N 1
ATOM 10548 C CA A ASN E 1 147 ? 52.956 52.403 80.145 0.60 54.68 144 ASN E CA 1
ATOM 10549 C CA B ASN E 1 147 ? 52.961 52.408 80.216 0.40 51.53 144 ASN E CA 1
ATOM 10550 C C A ASN E 1 147 ? 52.180 53.622 80.669 0.60 51.81 144 ASN E C 1
ATOM 10551 C C B ASN E 1 147 ? 52.190 53.626 80.699 0.40 49.83 144 ASN E C 1
ATOM 10552 O O A ASN E 1 147 ? 51.031 53.487 81.119 0.60 53.58 144 ASN E O 1
ATOM 10553 O O B ASN E 1 147 ? 51.046 53.494 81.155 0.40 51.11 144 ASN E O 1
ATOM 10562 N N . ASN E 1 148 ? 52.804 54.804 80.605 1.00 46.26 145 ASN E N 1
ATOM 10563 C CA . ASN E 1 148 ? 52.185 56.003 81.119 1.00 43.98 145 ASN E CA 1
ATOM 10564 C C . ASN E 1 148 ? 52.642 57.300 80.413 1.00 39.60 145 ASN E C 1
ATOM 10565 O O . ASN E 1 148 ? 53.048 58.256 81.050 1.00 39.74 145 ASN E O 1
ATOM 10570 N N . HIS E 1 149 ? 52.561 57.317 79.088 1.00 36.84 146 HIS E N 1
ATOM 10571 C CA . HIS E 1 149 ? 52.926 58.497 78.287 1.00 34.95 146 HIS E CA 1
ATOM 10572 C C . HIS E 1 149 ? 52.098 58.506 77.018 1.00 32.77 146 HIS E C 1
ATOM 10573 O O . HIS E 1 149 ? 51.624 57.451 76.566 1.00 32.10 146 HIS E O 1
ATOM 10580 N N . LEU E 1 150 ? 51.990 59.689 76.429 1.00 30.79 147 LEU E N 1
ATOM 10581 C CA . LEU E 1 150 ? 51.301 59.893 75.165 1.00 29.90 147 LEU E CA 1
ATOM 10582 C C . LEU E 1 150 ? 52.143 60.842 74.321 1.00 28.61 147 LEU E C 1
ATOM 10583 O O . LEU E 1 150 ? 52.423 61.965 74.755 1.00 27.96 147 LEU E O 1
ATOM 10588 N N . ILE E 1 151 ? 52.550 60.386 73.142 1.00 27.67 148 ILE E N 1
ATOM 10589 C CA . ILE E 1 151 ? 53.323 61.210 72.204 1.00 27.59 148 ILE E CA 1
ATOM 10590 C C . ILE E 1 151 ? 52.400 61.543 71.052 1.00 27.32 148 ILE E C 1
ATOM 10591 O O . ILE E 1 151 ? 51.829 60.654 70.451 1.00 28.86 148 ILE E O 1
ATOM 10596 N N . ILE E 1 152 ? 52.216 62.815 70.770 1.00 27.13 149 ILE E N 1
ATOM 10597 C CA . ILE E 1 152 ? 51.350 63.237 69.665 1.00 27.44 149 ILE E CA 1
ATOM 10598 C C . ILE E 1 152 ? 52.180 63.971 68.643 1.00 26.56 149 ILE E C 1
ATOM 10599 O O . ILE E 1 152 ? 52.804 64.961 68.962 1.00 26.35 149 ILE E O 1
ATOM 10604 N N . ARG E 1 153 ? 52.194 63.474 67.412 1.00 26.11 150 ARG E N 1
ATOM 10605 C CA . ARG E 1 153 ? 52.904 64.145 66.338 1.00 25.94 150 ARG E CA 1
ATOM 10606 C C . ARG E 1 153 ? 51.911 65.048 65.574 1.00 26.23 150 ARG E C 1
ATOM 10607 O O . ARG E 1 153 ? 50.884 64.562 65.061 1.00 25.79 150 ARG E O 1
ATOM 10615 N N . ALA E 1 154 ? 52.247 66.341 65.514 1.00 26.17 151 ALA E N 1
ATOM 10616 C CA . ALA E 1 154 ? 51.479 67.360 64.804 1.00 27.21 151 ALA E CA 1
ATOM 10617 C C . ALA E 1 154 ? 52.208 67.781 63.545 1.00 27.44 151 ALA E C 1
ATOM 10618 O O . ALA E 1 154 ? 53.447 67.697 63.479 1.00 27.71 151 ALA E O 1
ATOM 10620 N N . GLY E 1 155 ? 51.460 68.264 62.556 1.00 27.95 152 GLY E N 1
ATOM 10621 C CA . GLY E 1 155 ? 52.055 68.755 61.301 1.00 28.76 152 GLY E CA 1
ATOM 10622 C C . GLY E 1 155 ? 52.208 70.256 61.362 1.00 30.25 152 GLY E C 1
ATOM 10623 O O . GLY E 1 155 ? 52.505 70.806 62.422 1.00 33.61 152 GLY E O 1
ATOM 10624 N N . TRP E 1 156 ? 51.937 70.934 60.253 1.00 30.20 153 TRP E N 1
ATOM 10625 C CA . TRP E 1 156 ? 52.026 72.391 60.201 1.00 30.39 153 TRP E CA 1
ATOM 10626 C C . TRP E 1 156 ? 50.874 72.965 61.004 1.00 32.20 153 TRP E C 1
ATOM 10627 O O . TRP E 1 156 ? 49.713 72.843 60.623 1.00 31.41 153 TRP E O 1
ATOM 10654 N N . ILE E 1 158 ? 48.235 75.467 62.891 1.00 35.82 155 ILE E N 1
ATOM 10655 C CA . ILE E 1 158 ? 47.425 76.655 62.645 1.00 38.32 155 ILE E CA 1
ATOM 10656 C C . ILE E 1 158 ? 46.661 76.927 63.966 1.00 41.38 155 ILE E C 1
ATOM 10657 O O . ILE E 1 158 ? 46.119 76.009 64.598 1.00 37.87 155 ILE E O 1
ATOM 10662 N N . GLY E 1 159 ? 46.651 78.180 64.399 1.00 46.79 156 GLY E N 1
ATOM 10663 C CA . GLY E 1 159 ? 45.988 78.542 65.649 1.00 51.05 156 GLY E CA 1
ATOM 10664 C C . GLY E 1 159 ? 46.592 79.754 66.327 1.00 57.86 156 GLY E C 1
ATOM 10665 O O . GLY E 1 159 ? 47.616 80.282 65.888 1.00 62.34 156 GLY E O 1
ATOM 10666 N N . GLY E 1 160 ? 45.909 80.222 67.366 1.00 62.83 157 GLY E N 1
ATOM 10667 C CA . GLY E 1 160 ? 46.386 81.315 68.200 1.00 66.20 157 GLY E CA 1
ATOM 10668 C C . GLY E 1 160 ? 46.368 82.708 67.626 1.00 70.29 157 GLY E C 1
ATOM 10669 O O . GLY E 1 160 ? 46.550 83.663 68.379 1.00 73.34 157 GLY E O 1
ATOM 10670 N N . GLY E 1 161 ? 46.123 82.841 66.320 1.00 76.05 158 GLY E N 1
ATOM 10671 C CA . GLY E 1 161 ? 46.163 84.158 65.654 1.00 82.29 158 GLY E CA 1
ATOM 10672 C C . GLY E 1 161 ? 44.917 85.000 65.874 1.00 86.32 158 GLY E C 1
ATOM 10673 O O . GLY E 1 161 ? 43.869 84.449 66.211 1.00 93.16 158 GLY E O 1
ATOM 10674 N N . PRO E 1 162 ? 44.988 86.320 65.638 1.00 92.28 159 PRO E N 1
ATOM 10675 C CA . PRO E 1 162 ? 46.194 87.038 65.132 1.00 92.98 159 PRO E CA 1
ATOM 10676 C C . PRO E 1 162 ? 47.306 87.388 66.140 1.00 94.22 159 PRO E C 1
ATOM 10677 O O . PRO E 1 162 ? 48.349 87.897 65.732 1.00 89.28 159 PRO E O 1
ATOM 10681 N N . ASP E 1 163 ? 47.091 87.121 67.426 1.00 99.57 160 ASP E N 1
ATOM 10682 C CA . ASP E 1 163 ? 48.061 87.479 68.465 1.00 103.70 160 ASP E CA 1
ATOM 10683 C C . ASP E 1 163 ? 49.242 86.496 68.624 1.00 100.10 160 ASP E C 1
ATOM 10684 O O . ASP E 1 163 ? 50.346 86.909 68.994 1.00 98.59 160 ASP E O 1
ATOM 10689 N N . LYS E 1 164 ? 49.026 85.215 68.323 1.00 93.81 161 LYS E N 1
ATOM 10690 C CA . LYS E 1 164 ? 50.073 84.204 68.545 1.00 92.73 161 LYS E CA 1
ATOM 10691 C C . LYS E 1 164 ? 50.465 83.299 67.364 1.00 84.37 161 LYS E C 1
ATOM 10692 O O . LYS E 1 164 ? 51.378 82.481 67.520 1.00 85.12 161 LYS E O 1
ATOM 10698 N N . ASP E 1 165 ? 49.818 83.430 66.201 1.00 75.72 162 ASP E N 1
ATOM 10699 C CA . ASP E 1 165 ? 50.179 82.562 65.059 1.00 71.01 162 ASP E CA 1
ATOM 10700 C C . ASP E 1 165 ? 51.422 83.127 64.354 1.00 68.69 162 ASP E C 1
ATOM 10701 O O . ASP E 1 165 ? 51.334 84.126 63.633 1.00 66.85 162 ASP E O 1
ATOM 10706 N N . HIS E 1 166 ? 52.573 82.481 64.580 1.00 73.82 163 HIS E N 1
ATOM 10707 C CA . HIS E 1 166 ? 53.865 82.915 64.001 1.00 74.14 163 HIS E CA 1
ATOM 10708 C C . HIS E 1 166 ? 54.451 81.889 63.006 1.00 65.02 163 HIS E C 1
ATOM 10709 O O . HIS E 1 166 ? 55.602 82.013 62.583 1.00 61.21 163 HIS E O 1
ATOM 10716 N N . LYS E 1 167 ? 53.648 80.900 62.619 1.00 57.63 164 LYS E N 1
ATOM 10717 C CA . LYS E 1 167 ? 54.101 79.835 61.722 1.00 54.54 164 LYS E CA 1
ATOM 10718 C C . LYS E 1 167 ? 53.700 80.126 60.265 1.00 51.00 164 LYS E C 1
ATOM 10719 O O . LYS E 1 167 ? 53.267 81.231 59.953 1.00 46.17 164 LYS E O 1
ATOM 10725 N N . PHE E 1 168 ? 53.848 79.136 59.383 1.00 48.81 165 PHE E N 1
ATOM 10726 C CA . PHE E 1 168 ? 53.528 79.320 57.964 1.00 49.00 165 PHE E CA 1
ATOM 10727 C C . PHE E 1 168 ? 52.173 79.997 57.670 1.00 46.00 165 PHE E C 1
ATOM 10728 O O . PHE E 1 168 ? 52.120 81.026 56.992 1.00 46.48 165 PHE E O 1
ATOM 10736 N N . VAL E 1 169 ? 51.092 79.433 58.193 1.00 44.50 166 VAL E N 1
ATOM 10737 C CA . VAL E 1 169 ? 49.752 79.970 57.956 1.00 43.05 166 VAL E CA 1
ATOM 10738 C C . VAL E 1 169 ? 49.591 81.377 58.498 1.00 43.79 166 VAL E C 1
ATOM 10739 O O . VAL E 1 169 ? 49.031 82.256 57.818 1.00 44.28 166 VAL E O 1
ATOM 10743 N N . GLY E 1 170 ? 50.056 81.599 59.722 1.00 41.90 167 GLY E N 1
ATOM 10744 C CA . GLY E 1 170 ? 49.991 82.934 60.314 1.00 42.18 167 GLY E CA 1
ATOM 10745 C C . GLY E 1 170 ? 50.726 83.976 59.458 1.00 41.65 167 GLY E C 1
ATOM 10746 O O . GLY E 1 170 ? 50.257 85.097 59.327 1.00 40.56 167 GLY E O 1
ATOM 10747 N N . LYS E 1 171 ? 51.867 83.602 58.861 1.00 41.16 168 LYS E N 1
ATOM 10748 C CA . LYS E 1 171 ? 52.640 84.540 58.020 1.00 43.67 168 LYS E CA 1
ATOM 10749 C C . LYS E 1 171 ? 51.917 84.950 56.727 1.00 41.19 168 LYS E C 1
ATOM 10750 O O . LYS E 1 171 ? 52.049 86.091 56.301 1.00 40.79 168 LYS E O 1
ATOM 10756 N N . ILE E 1 172 ? 51.187 84.019 56.108 1.00 39.10 169 ILE E N 1
ATOM 10757 C CA . ILE E 1 172 ? 50.401 84.304 54.895 1.00 39.11 169 ILE E CA 1
ATOM 10758 C C . ILE E 1 172 ? 49.263 85.271 55.234 1.00 40.24 169 ILE E C 1
ATOM 10759 O O . ILE E 1 172 ? 49.047 86.258 54.531 1.00 39.52 169 ILE E O 1
ATOM 10764 N N . ILE E 1 173 ? 48.559 84.992 56.332 1.00 40.86 170 ILE E N 1
ATOM 10765 C CA . ILE E 1 173 ? 47.451 85.839 56.794 1.00 41.75 170 ILE E CA 1
ATOM 10766 C C . ILE E 1 173 ? 47.967 87.222 57.117 1.00 42.13 170 ILE E C 1
ATOM 10767 O O . ILE E 1 173 ? 47.340 88.215 56.766 1.00 41.96 170 ILE E O 1
ATOM 10772 N N . GLN E 1 174 ? 49.128 87.280 57.762 1.00 43.04 171 GLN E N 1
ATOM 10773 C CA . GLN E 1 174 ? 49.766 88.555 58.089 1.00 45.52 171 GLN E CA 1
ATOM 10774 C C . GLN E 1 174 ? 50.096 89.388 56.818 1.00 44.78 171 GLN E C 1
ATOM 10775 O O . GLN E 1 174 ? 49.835 90.592 56.795 1.00 44.37 171 GLN E O 1
ATOM 10781 N N . GLN E 1 175 ? 50.674 88.763 55.781 1.00 42.57 172 GLN E N 1
ATOM 10782 C CA . GLN E 1 175 ? 50.983 89.497 54.542 1.00 42.72 172 GLN E CA 1
ATOM 10783 C C . GLN E 1 175 ? 49.692 90.015 53.865 1.00 42.00 172 GLN E C 1
ATOM 10784 O O . GLN E 1 175 ? 49.677 91.116 53.340 1.00 40.59 172 GLN E O 1
ATOM 10790 N N . ILE E 1 176 ? 48.621 89.220 53.871 1.00 41.33 173 ILE E N 1
ATOM 10791 C CA . ILE E 1 176 ? 47.347 89.645 53.253 1.00 41.35 173 ILE E CA 1
ATOM 10792 C C . ILE E 1 176 ? 46.764 90.832 54.011 1.00 42.60 173 ILE E C 1
ATOM 10793 O O . ILE E 1 176 ? 46.333 91.815 53.394 1.00 43.41 173 ILE E O 1
ATOM 10798 N N . LYS E 1 177 ? 46.764 90.746 55.338 1.00 43.09 174 LYS E N 1
ATOM 10799 C CA . LYS E 1 177 ? 46.274 91.835 56.186 1.00 45.85 174 LYS E CA 1
ATOM 10800 C C . LYS E 1 177 ? 47.117 93.091 56.080 1.00 44.75 174 LYS E C 1
ATOM 10801 O O . LYS E 1 177 ? 46.622 94.183 56.334 1.00 47.07 174 LYS E O 1
ATOM 10807 N N . ALA E 1 178 ? 48.393 92.928 55.750 1.00 43.47 175 ALA E N 1
ATOM 10808 C CA . ALA E 1 178 ? 49.303 94.062 55.579 1.00 44.07 175 ALA E CA 1
ATOM 10809 C C . ALA E 1 178 ? 49.151 94.706 54.194 1.00 44.36 175 ALA E C 1
ATOM 10810 O O . ALA E 1 178 ? 49.831 95.675 53.891 1.00 44.53 175 ALA E O 1
ATOM 10812 N N . GLY E 1 179 ? 48.295 94.146 53.341 1.00 44.00 176 GLY E N 1
ATOM 10813 C CA . GLY E 1 179 ? 48.075 94.729 52.019 1.00 44.02 176 GLY E CA 1
ATOM 10814 C C . GLY E 1 179 ? 48.947 94.268 50.866 1.00 43.08 176 GLY E C 1
ATOM 10815 O O . GLY E 1 179 ? 48.940 94.914 49.812 1.00 43.21 176 GLY E O 1
ATOM 10816 N N A SER E 1 180 ? 49.701 93.179 51.050 0.60 42.21 177 SER E N 1
ATOM 10817 N N B SER E 1 180 ? 49.714 93.191 51.044 0.40 42.00 177 SER E N 1
ATOM 10818 C CA A SER E 1 180 ? 50.511 92.632 49.961 0.60 42.25 177 SER E CA 1
ATOM 10819 C CA B SER E 1 180 ? 50.546 92.676 49.955 0.40 41.70 177 SER E CA 1
ATOM 10820 C C A SER E 1 180 ? 49.561 92.157 48.870 0.60 42.55 177 SER E C 1
ATOM 10821 C C B SER E 1 180 ? 49.625 92.103 48.879 0.40 42.23 177 SER E C 1
ATOM 10822 O O A SER E 1 180 ? 48.515 91.592 49.173 0.60 43.00 177 SER E O 1
ATOM 10823 O O B SER E 1 180 ? 48.673 91.402 49.205 0.40 42.66 177 SER E O 1
ATOM 10828 N N . THR E 1 181 ? 49.898 92.414 47.612 1.00 42.90 178 THR E N 1
ATOM 10829 C CA . THR E 1 181 ? 49.056 91.944 46.494 1.00 44.46 178 THR E CA 1
ATOM 10830 C C . THR E 1 181 ? 49.716 90.826 45.687 1.00 43.57 178 THR E C 1
ATOM 10831 O O . THR E 1 181 ? 49.157 90.374 44.689 1.00 43.95 178 THR E O 1
ATOM 10835 N N . SER E 1 182 ? 50.882 90.366 46.138 1.00 43.06 179 SER E N 1
ATOM 10836 C CA . SER E 1 182 ? 51.597 89.293 45.463 1.00 43.91 179 SER E CA 1
ATOM 10837 C C . SER E 1 182 ? 52.322 88.474 46.516 1.00 41.97 179 SER E C 1
ATOM 10838 O O . SER E 1 182 ? 53.233 88.977 47.176 1.00 42.44 179 SER E O 1
ATOM 10841 N N . ILE E 1 183 ? 51.906 87.221 46.678 1.00 40.12 180 ILE E N 1
ATOM 10842 C CA . ILE E 1 183 ? 52.474 86.336 47.681 1.00 40.31 180 ILE E CA 1
ATOM 10843 C C . ILE E 1 183 ? 53.050 85.065 47.049 1.00 38.83 180 ILE E C 1
ATOM 10844 O O . ILE E 1 183 ? 52.366 84.375 46.313 1.00 38.39 180 ILE E O 1
ATOM 10849 N N . LYS E 1 184 ? 54.314 84.775 47.335 1.00 37.59 181 LYS E N 1
ATOM 10850 C CA . LYS E 1 184 ? 54.967 83.575 46.808 1.00 37.41 181 LYS E CA 1
ATOM 10851 C C . LYS E 1 184 ? 54.815 82.454 47.797 1.00 34.63 181 LYS E C 1
ATOM 10852 O O . LYS E 1 184 ? 54.905 82.668 48.998 1.00 33.65 181 LYS E O 1
ATOM 10858 N N . ALA E 1 185 ? 54.555 81.261 47.297 1.00 32.89 182 ALA E N 1
ATOM 10859 C CA . ALA E 1 185 ? 54.387 80.118 48.170 1.00 32.40 182 ALA E CA 1
ATOM 10860 C C . ALA E 1 185 ? 54.962 78.881 47.499 1.00 31.60 182 ALA E C 1
ATOM 10861 O O . ALA E 1 185 ? 54.742 78.640 46.311 1.00 31.50 182 ALA E O 1
ATOM 10863 N N . VAL E 1 186 ? 55.691 78.096 48.278 1.00 31.52 183 VAL E N 1
ATOM 10864 C CA . VAL E 1 186 ? 56.393 76.920 47.760 1.00 31.56 183 VAL E CA 1
ATOM 10865 C C . VAL E 1 186 ? 55.458 75.783 47.329 1.00 31.08 183 VAL E C 1
ATOM 10866 O O . VAL E 1 186 ? 54.677 75.282 48.116 1.00 29.44 183 VAL E O 1
ATOM 10870 N N . SER E 1 187 ? 55.579 75.370 46.071 1.00 32.42 184 SER E N 1
ATOM 10871 C CA . SER E 1 187 ? 54.757 74.314 45.505 1.00 33.81 184 SER E CA 1
ATOM 10872 C C . SER E 1 187 ? 55.397 72.917 45.602 1.00 34.17 184 SER E C 1
ATOM 10873 O O . SER E 1 187 ? 54.718 71.937 45.363 1.00 33.42 184 SER E O 1
ATOM 10876 N N . ASP E 1 188 ? 56.684 72.833 45.960 1.00 34.42 185 ASP E N 1
ATOM 10877 C CA . ASP E 1 188 ? 57.386 71.531 46.046 1.00 35.08 185 ASP E CA 1
ATOM 10878 C C . ASP E 1 188 ? 57.733 71.022 47.473 1.00 34.24 185 ASP E C 1
ATOM 10879 O O . ASP E 1 188 ? 58.695 70.262 47.664 1.00 35.17 185 ASP E O 1
ATOM 10884 N N A ARG E 1 189 ? 56.972 71.492 48.460 0.60 33.05 186 ARG E N 1
ATOM 10885 N N B ARG E 1 189 ? 56.944 71.455 48.449 0.40 32.97 186 ARG E N 1
ATOM 10886 C CA A ARG E 1 189 ? 57.065 71.028 49.851 0.60 32.50 186 ARG E CA 1
ATOM 10887 C CA B ARG E 1 189 ? 57.073 71.012 49.833 0.40 32.19 186 ARG E CA 1
ATOM 10888 C C A ARG E 1 189 ? 55.642 70.654 50.240 0.60 31.00 186 ARG E C 1
ATOM 10889 C C B ARG E 1 189 ? 55.661 70.663 50.283 0.40 30.86 186 ARG E C 1
ATOM 10890 O O A ARG E 1 189 ? 54.759 71.511 50.239 0.60 30.86 186 ARG E O 1
ATOM 10891 O O B ARG E 1 189 ? 54.810 71.546 50.389 0.40 30.71 186 ARG E O 1
ATOM 10906 N N . LEU E 1 190 ? 55.413 69.381 50.528 1.00 29.76 187 LEU E N 1
ATOM 10907 C CA . LEU E 1 190 ? 54.105 68.913 50.916 1.00 29.48 187 LEU E CA 1
ATOM 10908 C C . LEU E 1 190 ? 54.066 68.570 52.406 1.00 28.61 187 LEU E C 1
ATOM 10909 O O . LEU E 1 190 ? 55.081 68.163 53.009 1.00 28.03 187 LEU E O 1
ATOM 10914 N N . GLY E 1 191 ? 52.893 68.726 52.986 1.00 27.45 188 GLY E N 1
ATOM 10915 C CA . GLY E 1 191 ? 52.694 68.405 54.38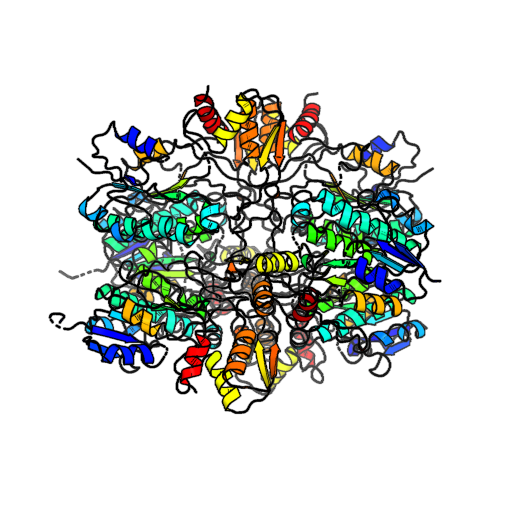8 1.00 27.58 188 GLY E CA 1
ATOM 10916 C C . GLY E 1 191 ? 51.217 68.311 54.755 1.00 27.63 188 GLY E C 1
ATOM 10917 O O . GLY E 1 191 ? 50.337 68.295 53.886 1.00 27.03 188 GLY E O 1
ATOM 10918 N N . SER E 1 192 ? 50.966 68.274 56.061 1.00 27.00 189 SER E N 1
ATOM 10919 C CA . SER E 1 192 ? 49.619 68.171 56.605 1.00 27.62 189 SER E CA 1
ATOM 10920 C C . SER E 1 192 ? 49.456 69.247 57.643 1.00 27.58 189 SER E C 1
ATOM 10921 O O . SER E 1 192 ? 50.444 69.634 58.290 1.00 27.15 189 SER E O 1
ATOM 10924 N N . ILE E 1 193 ? 48.235 69.752 57.787 1.00 27.87 190 ILE E N 1
ATOM 10925 C CA . ILE E 1 193 ? 47.988 70.775 58.786 1.00 28.70 190 ILE E CA 1
ATOM 10926 C C . ILE E 1 193 ? 47.338 70.214 60.032 1.00 27.92 190 ILE E C 1
ATOM 10927 O O . ILE E 1 193 ? 46.596 69.224 59.972 1.00 27.71 190 ILE E O 1
ATOM 10932 N N . THR E 1 194 ? 47.638 70.859 61.158 1.00 27.48 191 THR E N 1
ATOM 10933 C CA . THR E 1 194 ? 47.085 70.511 62.463 1.00 27.81 191 THR E CA 1
ATOM 10934 C C . THR E 1 194 ? 46.476 71.753 63.107 1.00 28.30 191 THR E C 1
ATOM 10935 O O . THR E 1 194 ? 47.173 72.743 63.332 1.00 28.80 191 THR E O 1
ATOM 10939 N N . SER E 1 195 ? 45.173 71.708 63.368 1.00 28.73 192 SER E N 1
ATOM 10940 C CA . SER E 1 195 ? 44.493 72.797 64.052 1.00 29.71 192 SER E CA 1
ATOM 10941 C C . SER E 1 195 ? 44.817 72.722 65.550 1.00 29.18 192 SER E C 1
ATOM 10942 O O . SER E 1 195 ? 44.500 71.737 66.199 1.00 28.55 192 SER E O 1
ATOM 10945 N N . ALA E 1 196 ? 45.455 73.759 66.077 1.00 29.08 193 ALA E N 1
ATOM 10946 C CA . ALA E 1 196 ? 45.800 73.820 67.501 1.00 30.17 193 ALA E CA 1
ATOM 10947 C C . ALA E 1 196 ? 44.551 73.736 68.388 1.00 31.48 193 ALA E C 1
ATOM 10948 O O . ALA E 1 196 ? 44.592 73.111 69.440 1.00 31.53 193 ALA E O 1
ATOM 10966 N N A GLN E 1 198 ? 41.683 72.392 67.787 0.50 32.16 195 GLN E N 1
ATOM 10967 N N B GLN E 1 198 ? 41.575 72.012 67.563 0.50 32.01 195 GLN E N 1
ATOM 10968 C CA A GLN E 1 198 ? 41.209 70.994 67.731 0.50 31.79 195 GLN E CA 1
ATOM 10969 C CA B GLN E 1 198 ? 41.052 70.652 67.689 0.50 32.08 195 GLN E CA 1
ATOM 10970 C C A GLN E 1 198 ? 42.067 70.078 68.596 0.50 31.08 195 GLN E C 1
ATOM 10971 C C B GLN E 1 198 ? 42.083 69.796 68.448 0.50 31.18 195 GLN E C 1
ATOM 10972 O O A GLN E 1 198 ? 41.561 69.316 69.414 0.50 31.14 195 GLN E O 1
ATOM 10973 O O B GLN E 1 198 ? 41.702 68.833 69.118 0.50 31.22 195 GLN E O 1
ATOM 10984 N N . LEU E 1 199 ? 43.374 70.161 68.391 1.00 30.19 196 LEU E N 1
ATOM 10985 C CA . LEU E 1 199 ? 44.369 69.382 69.144 1.00 29.69 196 LEU E CA 1
ATOM 10986 C C . LEU E 1 199 ? 44.190 69.654 70.665 1.00 30.16 196 LEU E C 1
ATOM 10987 O O . LEU E 1 199 ? 44.300 68.743 71.469 1.00 29.45 196 LEU E O 1
ATOM 10992 N N . CYS E 1 200 ? 43.889 70.902 71.034 1.00 30.75 197 CYS E N 1
ATOM 10993 C CA . CYS E 1 200 ? 43.610 71.252 72.433 1.00 32.18 197 CYS E CA 1
ATOM 10994 C C . CYS E 1 200 ? 42.416 70.429 72.926 1.00 32.86 197 CYS E C 1
ATOM 10995 O O . CYS E 1 200 ? 42.474 69.837 73.995 1.00 33.61 197 CYS E O 1
ATOM 10998 N N . ASN E 1 201 ? 41.344 70.396 72.136 1.00 33.31 198 ASN E N 1
ATOM 10999 C CA . ASN E 1 201 ? 40.157 69.602 72.485 1.00 34.47 198 ASN E CA 1
ATOM 11000 C C . ASN E 1 201 ? 40.519 68.149 72.698 1.00 33.06 198 ASN E C 1
ATOM 11001 O O . ASN E 1 201 ? 40.096 67.532 73.685 1.00 32.54 198 ASN E O 1
ATOM 11006 N N . PHE E 1 202 ? 41.348 67.621 71.805 1.00 31.49 199 PHE E N 1
ATOM 11007 C CA . PHE E 1 202 ? 41.766 66.231 71.920 1.00 31.02 199 PHE E CA 1
ATOM 11008 C C . PHE E 1 202 ? 42.568 65.984 73.211 1.00 30.94 199 PHE E C 1
ATOM 11009 O O . PHE E 1 202 ? 42.383 64.964 73.893 1.00 31.09 199 PHE E O 1
ATOM 11017 N N . ILE E 1 203 ? 43.461 66.911 73.531 1.00 30.68 200 ILE E N 1
ATOM 11018 C CA . ILE E 1 203 ? 44.308 66.804 74.711 1.00 31.14 200 ILE E CA 1
ATOM 11019 C C . ILE E 1 203 ? 43.499 66.782 76.012 1.00 32.35 200 ILE E C 1
ATOM 11020 O O . ILE E 1 203 ? 43.793 65.978 76.904 1.00 32.39 200 ILE E O 1
ATOM 11025 N N . ILE E 1 204 ? 42.473 67.632 76.104 1.00 34.08 201 ILE E N 1
ATOM 11026 C CA . ILE E 1 204 ? 41.592 67.650 77.276 1.00 36.00 201 ILE E CA 1
ATOM 11027 C C . ILE E 1 204 ? 40.975 66.251 77.434 1.00 35.90 201 ILE E C 1
ATOM 11028 O O . ILE E 1 204 ? 40.991 65.671 78.527 1.00 35.47 201 ILE E O 1
ATOM 11033 N N . TRP E 1 205 ? 40.484 65.713 76.317 1.00 35.42 202 TRP E N 1
ATOM 11034 C CA . TRP E 1 205 ? 39.909 64.385 76.275 1.00 36.53 202 TRP E CA 1
ATOM 11035 C C . TRP E 1 205 ? 40.956 63.342 76.670 1.00 35.96 202 TRP E C 1
ATOM 11036 O O . TRP E 1 205 ? 40.661 62.440 77.447 1.00 37.15 202 TRP E O 1
ATOM 11047 N N . ALA E 1 206 ? 42.174 63.481 76.150 1.00 34.93 203 ALA E N 1
ATOM 11048 C CA . ALA E 1 206 ? 43.266 62.533 76.438 1.00 34.33 203 ALA E CA 1
ATOM 11049 C C . ALA E 1 206 ? 43.696 62.541 77.907 1.00 34.73 203 ALA E C 1
ATOM 11050 O O . ALA E 1 206 ? 44.010 61.497 78.459 1.00 33.56 203 ALA E O 1
ATOM 11052 N N . ILE E 1 207 ? 43.724 63.717 78.520 1.00 36.44 204 ILE E N 1
ATOM 11053 C CA . ILE E 1 207 ? 44.079 63.834 79.924 1.00 38.28 204 ILE E CA 1
ATOM 11054 C C . ILE E 1 207 ? 43.083 63.049 80.770 1.00 41.48 204 ILE E C 1
ATOM 11055 O O . ILE E 1 207 ? 43.484 62.241 81.614 1.00 41.06 204 ILE E O 1
ATOM 11060 N N A ASN E 1 208 ? 41.794 63.285 80.539 0.60 35.88 205 ASN E N 1
ATOM 11061 N N B ASN E 1 208 ? 41.793 63.299 80.528 0.40 35.78 205 ASN E N 1
ATOM 11062 C CA A ASN E 1 208 ? 40.733 62.601 81.282 0.60 37.40 205 ASN E CA 1
ATOM 11063 C CA B ASN E 1 208 ? 40.689 62.640 81.240 0.40 37.54 205 ASN E CA 1
ATOM 11064 C C A ASN E 1 208 ? 40.859 61.083 81.189 0.60 37.94 205 ASN E C 1
ATOM 11065 C C B ASN E 1 208 ? 40.776 61.107 81.170 0.40 38.02 205 ASN E C 1
ATOM 11066 O O A ASN E 1 208 ? 40.800 60.383 82.197 0.60 38.13 205 ASN E O 1
ATOM 11067 O O B ASN E 1 208 ? 40.597 60.424 82.175 0.40 38.63 205 ASN E O 1
ATOM 11076 N N . LYS E 1 209 ? 41.050 60.580 79.978 1.00 37.54 206 LYS E N 1
ATOM 11077 C CA . LYS E 1 209 ? 41.181 59.140 79.767 1.00 38.51 206 LYS E CA 1
ATOM 11078 C C . LYS E 1 209 ? 42.538 58.557 80.112 1.00 37.31 206 LYS E C 1
ATOM 11079 O O . LYS E 1 209 ? 42.643 57.346 80.285 1.00 37.04 206 LYS E O 1
ATOM 11085 N N A ARG E 1 210 ? 43.558 59.411 80.213 0.50 36.43 207 ARG E N 1
ATOM 11086 N N B ARG E 1 210 ? 43.560 59.411 80.203 0.50 36.26 207 ARG E N 1
ATOM 11087 C CA A ARG E 1 210 ? 44.943 58.976 80.435 0.50 35.81 207 ARG E CA 1
ATOM 11088 C CA B ARG E 1 210 ? 44.950 58.977 80.412 0.50 35.52 207 ARG E CA 1
ATOM 11089 C C A ARG E 1 210 ? 45.340 58.044 79.275 0.50 34.91 207 ARG E C 1
ATOM 11090 C C B ARG E 1 210 ? 45.336 58.037 79.269 0.50 34.74 207 ARG E C 1
ATOM 11091 O O A ARG E 1 210 ? 45.921 56.975 79.482 0.50 33.91 207 ARG E O 1
ATOM 11092 O O B ARG E 1 210 ? 45.904 56.962 79.480 0.50 33.74 207 ARG E O 1
ATOM 11107 N N . HIS E 1 211 ? 44.994 58.457 78.051 1.00 34.23 208 HIS E N 1
ATOM 11108 C CA . HIS E 1 211 ? 45.315 57.688 76.846 1.00 32.75 208 HIS E CA 1
ATOM 11109 C C . HIS E 1 211 ? 46.827 57.616 76.670 1.00 30.55 208 HIS E C 1
ATOM 11110 O O . HIS E 1 211 ? 47.529 58.588 76.963 1.00 28.58 208 HIS E O 1
ATOM 11117 N N . THR E 1 212 ? 47.319 56.462 76.221 1.00 30.15 209 THR E N 1
ATOM 11118 C CA . THR E 1 212 ? 48.760 56.241 76.058 1.00 30.64 209 THR E CA 1
ATOM 11119 C C . THR E 1 212 ? 49.159 55.737 74.670 1.00 30.91 209 THR E C 1
ATOM 11120 O O . THR E 1 212 ? 48.329 55.197 73.936 1.00 31.48 209 THR E O 1
ATOM 11124 N N . GLY E 1 213 ? 50.444 55.902 74.343 1.00 29.59 210 GLY E N 1
ATOM 11125 C CA . GLY E 1 213 ? 51.016 55.450 73.071 1.00 29.33 210 GLY E CA 1
ATOM 11126 C C . GLY E 1 213 ? 51.500 56.588 72.202 1.00 29.22 210 GLY E C 1
ATOM 11127 O O . GLY E 1 213 ? 51.849 57.665 72.706 1.00 29.00 210 GLY E O 1
ATOM 11128 N N . THR E 1 214 ? 51.525 56.344 70.893 1.00 28.53 211 THR E N 1
ATOM 11129 C CA . THR E 1 214 ? 51.960 57.351 69.899 1.00 28.38 211 THR E CA 1
ATOM 11130 C C . THR E 1 214 ? 50.833 57.541 68.884 1.00 27.49 211 THR E C 1
ATOM 11131 O O . THR E 1 214 ? 50.282 56.574 68.391 1.00 26.90 211 THR E O 1
ATOM 11135 N N A LEU E 1 215 ? 50.526 58.800 68.575 0.50 26.74 212 LEU E N 1
ATOM 11136 N N B LEU E 1 215 ? 50.505 58.795 68.589 0.50 26.59 212 LEU E N 1
ATOM 11137 C CA A LEU E 1 215 ? 49.417 59.149 67.695 0.50 26.69 212 LEU E CA 1
ATOM 11138 C CA B LEU E 1 215 ? 49.450 59.124 67.641 0.50 26.43 212 LEU E CA 1
ATOM 11139 C C A LEU E 1 215 ? 49.720 60.352 66.799 0.50 25.67 212 LEU E C 1
ATOM 11140 C C B LEU E 1 215 ? 49.836 60.289 66.748 0.50 25.46 212 LEU E C 1
ATOM 11141 O O A LEU E 1 215 ? 50.296 61.343 67.254 0.50 25.33 212 LEU E O 1
ATOM 11142 O O B LEU E 1 215 ? 50.592 61.177 67.147 0.50 25.37 212 LEU E O 1
ATOM 11151 N N . HIS E 1 216 ? 49.304 60.270 65.535 1.00 24.64 213 HIS E N 1
ATOM 11152 C CA . HIS E 1 216 ? 49.449 61.371 64.579 1.00 25.22 213 HIS E CA 1
ATOM 11153 C C . HIS E 1 216 ? 48.152 62.157 64.661 1.00 25.31 213 HIS E C 1
ATOM 11154 O O . HIS E 1 216 ? 47.070 61.560 64.624 1.00 25.44 213 HIS E O 1
ATOM 11161 N N . PHE E 1 217 ? 48.239 63.478 64.788 1.00 24.81 214 PHE E N 1
ATOM 11162 C CA . PHE E 1 217 ? 47.037 64.304 64.863 1.00 26.45 214 PHE E CA 1
ATOM 11163 C C . PHE E 1 217 ? 47.124 65.417 63.826 1.00 27.43 214 PHE E C 1
ATOM 11164 O O . PHE E 1 217 ? 47.839 66.414 64.012 1.00 26.47 214 PHE E O 1
ATOM 11172 N N . ALA E 1 218 ? 46.400 65.227 62.726 1.00 26.89 215 ALA E N 1
ATOM 11173 C CA . ALA E 1 218 ? 46.427 66.168 61.624 1.00 26.96 215 ALA E CA 1
ATOM 11174 C C . ALA E 1 218 ? 45.209 66.010 60.773 1.00 28.09 215 ALA E C 1
ATOM 11175 O O . ALA E 1 218 ? 44.618 64.919 60.706 1.00 27.16 215 ALA E O 1
ATOM 11177 N N . SER E 1 219 ? 44.829 67.106 60.126 1.00 27.05 216 SER E N 1
ATOM 11178 C CA . SER E 1 219 ? 43.715 67.097 59.218 1.00 27.35 216 SER E CA 1
ATOM 11179 C C . SER E 1 219 ? 44.070 66.186 58.040 1.00 27.66 216 SER E C 1
ATOM 11180 O O . SER E 1 219 ? 45.261 66.012 57.705 1.00 27.70 216 SER E O 1
ATOM 11183 N N A SER E 1 220 ? 43.047 65.621 57.408 0.60 28.40 217 SER E N 1
ATOM 11184 N N B SER E 1 220 ? 43.062 65.589 57.413 0.40 27.82 217 SER E N 1
ATOM 11185 C CA A SER E 1 220 ? 43.253 64.739 56.257 0.60 29.64 217 SER E CA 1
ATOM 11186 C CA B SER E 1 220 ? 43.313 64.684 56.289 0.40 28.25 217 SER E CA 1
ATOM 11187 C C A SER E 1 220 ? 43.699 65.553 55.046 0.60 29.31 217 SER E C 1
ATOM 11188 C C B SER E 1 220 ? 43.668 65.495 55.041 0.40 28.62 217 SER E C 1
ATOM 11189 O O A SER E 1 220 ? 43.153 66.625 54.773 0.60 29.60 217 SER E O 1
ATOM 11190 O O B SER E 1 220 ? 43.013 66.489 54.727 0.40 29.25 217 SER E O 1
ATOM 11195 N N . GLY E 1 221 ? 44.716 65.062 54.350 1.00 28.62 218 GLY E N 1
ATOM 11196 C CA . GLY E 1 221 ? 45.225 65.718 53.156 1.00 29.66 218 GLY E CA 1
ATOM 11197 C C . GLY E 1 221 ? 46.723 65.994 53.256 1.00 30.29 218 GLY E C 1
ATOM 11198 O O . GLY E 1 221 ? 47.229 66.404 54.309 1.00 31.79 218 GLY E O 1
ATOM 11199 N N . THR E 1 222 ? 47.427 65.725 52.166 1.00 28.73 219 THR E N 1
ATOM 11200 C CA . THR E 1 222 ? 48.845 66.007 52.046 1.00 29.86 219 THR E CA 1
ATOM 11201 C C . THR E 1 222 ? 48.882 67.027 50.932 1.00 29.31 219 THR E C 1
ATOM 11202 O O . THR E 1 222 ? 48.632 66.692 49.778 1.00 29.16 219 THR E O 1
ATOM 11206 N N . ILE E 1 223 ? 49.196 68.265 51.275 1.00 28.52 220 ILE E N 1
ATOM 11207 C CA . ILE E 1 223 ? 49.157 69.340 50.307 1.00 30.22 220 ILE E CA 1
ATOM 11208 C C . ILE E 1 223 ? 50.370 70.226 50.396 1.00 28.98 220 ILE E C 1
ATOM 11209 O O . ILE E 1 223 ? 51.135 70.135 51.336 1.00 27.11 220 ILE E O 1
ATOM 11214 N N . SER E 1 224 ? 50.532 71.089 49.404 1.00 28.71 221 SER E N 1
ATOM 11215 C CA . SER E 1 224 ? 51.676 71.993 49.377 1.00 30.45 221 SER E CA 1
ATOM 11216 C C . SER E 1 224 ? 51.377 73.286 50.093 1.00 31.22 221 SER E C 1
ATOM 11217 O O . SER E 1 224 ? 50.221 73.647 50.342 1.00 29.45 221 SER E O 1
ATOM 11220 N N . ARG E 1 225 ? 52.438 74.021 50.373 1.00 32.30 222 ARG E N 1
ATOM 11221 C CA . ARG E 1 225 ? 52.292 75.332 50.971 1.00 32.33 222 ARG E CA 1
ATOM 11222 C C . ARG E 1 225 ? 51.558 76.269 50.034 1.00 31.48 222 ARG E C 1
ATOM 11223 O O . ARG E 1 225 ? 50.806 77.110 50.493 1.00 30.96 222 ARG E O 1
ATOM 11231 N N . PHE E 1 226 ? 51.791 76.110 48.732 1.00 31.11 223 PHE E N 1
ATOM 11232 C CA . PHE E 1 226 ? 51.090 76.878 47.703 1.00 31.46 223 PHE E CA 1
ATOM 11233 C C . PHE E 1 226 ? 49.590 76.588 47.786 1.00 31.32 223 PHE E C 1
ATOM 11234 O O . PHE E 1 226 ? 48.791 77.520 47.806 1.00 28.82 223 PHE E O 1
ATOM 11242 N N . ASP E 1 227 ? 49.212 75.305 47.852 1.00 30.65 224 ASP E N 1
ATOM 11243 C CA . ASP E 1 227 ? 47.786 74.942 47.974 1.00 31.48 224 ASP E CA 1
ATOM 11244 C C . ASP E 1 227 ? 47.175 75.601 49.205 1.00 31.36 224 ASP E C 1
ATOM 11245 O O . ASP E 1 227 ? 46.045 76.119 49.145 1.00 31.74 224 ASP E O 1
ATOM 11250 N N . ILE E 1 228 ? 47.903 75.585 50.321 1.00 28.09 225 ILE E N 1
ATOM 11251 C CA . ILE E 1 228 ? 47.403 76.201 51.543 1.00 29.42 225 ILE E CA 1
ATOM 11252 C C . ILE E 1 228 ? 47.236 77.719 51.364 1.00 29.79 225 ILE E C 1
ATOM 11253 O O . ILE E 1 228 ? 46.198 78.262 51.718 1.00 29.79 225 ILE E O 1
ATOM 11258 N N . ALA E 1 229 ? 48.237 78.382 50.786 1.00 30.45 226 ALA E N 1
ATOM 11259 C CA . ALA E 1 229 ? 48.167 79.823 50.547 1.00 30.42 226 ALA E CA 1
ATOM 11260 C C . ALA E 1 229 ? 46.983 80.194 49.661 1.00 31.26 226 ALA E C 1
ATOM 11261 O O . ALA E 1 229 ? 46.319 81.197 49.925 1.00 32.68 226 ALA E O 1
ATOM 11263 N N . CYS E 1 230 ? 46.714 79.402 48.621 1.00 31.44 227 CYS E N 1
ATOM 11264 C CA . CYS E 1 230 ? 45.560 79.662 47.748 1.00 33.61 227 CYS E CA 1
ATOM 11265 C C . CYS E 1 230 ? 44.242 79.524 48.532 1.00 33.47 227 CYS E C 1
ATOM 11266 O O . CYS E 1 230 ? 43.322 80.327 48.347 1.00 33.52 227 CYS E O 1
ATOM 11269 N N . ALA E 1 231 ? 44.165 78.518 49.405 1.00 31.73 228 ALA E N 1
ATOM 11270 C CA . ALA E 1 231 ? 42.969 78.304 50.227 1.00 32.48 228 ALA E CA 1
ATOM 11271 C C . ALA E 1 231 ? 42.761 79.462 51.217 1.00 33.05 228 ALA E C 1
ATOM 11272 O O . ALA E 1 231 ? 41.624 79.954 51.394 1.00 33.46 228 ALA E O 1
ATOM 11274 N N . ILE E 1 232 ? 43.840 79.935 51.834 1.00 31.86 229 ILE E N 1
ATOM 11275 C CA . ILE E 1 232 ? 43.729 81.075 52.760 1.00 33.45 229 ILE E CA 1
ATOM 11276 C C . ILE E 1 232 ? 43.260 82.320 52.010 1.00 35.39 229 ILE E C 1
ATOM 11277 O O . ILE E 1 232 ? 42.415 83.068 52.506 1.00 36.56 229 ILE E O 1
ATOM 11282 N N . GLY E 1 233 ? 43.828 82.539 50.824 1.00 36.20 230 GLY E N 1
ATOM 11283 C CA . GLY E 1 233 ? 43.471 83.683 49.993 1.00 38.36 230 GLY E CA 1
ATOM 11284 C C . GLY E 1 233 ? 41.985 83.723 49.715 1.00 39.04 230 GLY E C 1
ATOM 11285 O O . GLY E 1 233 ? 41.344 84.771 49.887 1.00 42.14 230 GLY E O 1
ATOM 11286 N N . ASP E 1 234 ? 41.437 82.588 49.282 1.00 38.49 231 ASP E N 1
ATOM 11287 C CA . ASP E 1 234 ? 40.005 82.489 48.993 1.00 41.99 231 ASP E CA 1
ATOM 11288 C C . ASP E 1 234 ? 39.178 82.818 50.220 1.00 41.11 231 ASP E C 1
ATOM 11289 O O . ASP E 1 234 ? 38.216 83.590 50.145 1.00 40.62 231 ASP E O 1
ATOM 11294 N N . LEU E 1 235 ? 39.566 82.246 51.354 1.00 39.24 232 LEU E N 1
ATOM 11295 C CA . LEU E 1 235 ? 38.850 82.493 52.609 1.00 39.37 232 LEU E CA 1
ATOM 11296 C C . LEU E 1 235 ? 38.913 83.961 53.037 1.00 39.89 232 LEU E C 1
ATOM 11297 O O . LEU E 1 235 ? 37.992 84.446 53.674 1.00 41.22 232 LEU E O 1
ATOM 11302 N N . LEU E 1 236 ? 39.978 84.673 52.675 1.00 39.16 233 LEU E N 1
ATOM 11303 C CA . LEU E 1 236 ? 40.100 86.075 53.059 1.00 40.71 233 LEU E CA 1
ATOM 11304 C C . LEU E 1 236 ? 39.696 87.082 51.964 1.00 41.75 233 LEU E C 1
ATOM 11305 O O . LEU E 1 236 ? 39.890 88.293 52.157 1.00 40.48 233 LEU E O 1
ATOM 11310 N N . ASN E 1 237 ? 39.100 86.599 50.861 1.00 42.41 234 ASN E N 1
ATOM 11311 C CA . ASN E 1 237 ? 38.692 87.453 49.709 1.00 44.37 234 ASN E CA 1
ATOM 11312 C C . ASN E 1 237 ? 39.837 88.224 49.095 1.00 43.13 234 ASN E C 1
ATOM 11313 O O . ASN E 1 237 ? 39.689 89.369 48.662 1.00 41.76 234 ASN E O 1
ATOM 11318 N N . PHE E 1 238 ? 40.988 87.553 49.063 1.00 41.41 235 PHE E N 1
ATOM 11319 C CA . PHE E 1 238 ? 42.196 88.087 48.496 1.00 40.12 235 PHE E CA 1
ATOM 11320 C C . PHE E 1 238 ? 42.042 88.070 46.975 1.00 41.20 235 PHE E C 1
ATOM 11321 O O . PHE E 1 238 ? 41.651 87.058 46.395 1.00 38.66 235 PHE E O 1
ATOM 11329 N N . LYS E 1 239 ? 42.326 89.205 46.336 1.00 40.56 236 LYS E N 1
ATOM 11330 C CA . LYS E 1 239 ? 42.193 89.316 44.887 1.00 41.52 236 LYS E CA 1
ATOM 11331 C C . LYS E 1 239 ? 43.519 89.438 44.199 1.00 40.65 236 LYS E C 1
ATOM 11332 O O . LYS E 1 239 ? 43.560 89.594 42.987 1.00 40.50 236 LYS E O 1
ATOM 11338 N N . GLY E 1 240 ? 44.600 89.375 44.971 1.00 39.88 237 GLY E N 1
ATOM 11339 C CA . GLY E 1 240 ? 45.932 89.477 44.423 1.00 41.46 237 GLY E CA 1
ATOM 11340 C C . GLY E 1 240 ? 46.392 88.136 43.903 1.00 40.45 237 GLY E C 1
ATOM 11341 O O . GLY E 1 240 ? 45.588 87.232 43.723 1.00 41.25 237 GLY E O 1
ATOM 11342 N N . ASP E 1 241 ? 47.690 88.003 43.684 1.00 40.75 238 ASP E N 1
ATOM 11343 C CA . ASP E 1 241 ? 48.255 86.774 43.123 1.00 41.37 238 ASP E CA 1
ATOM 11344 C C . ASP E 1 241 ? 48.983 85.907 44.128 1.00 38.70 238 ASP E C 1
ATOM 11345 O O . ASP E 1 241 ? 49.764 86.414 44.933 1.00 37.13 238 ASP E O 1
ATOM 11350 N N . ILE E 1 242 ? 48.716 84.604 44.085 1.00 37.71 239 ILE E N 1
ATOM 11351 C CA . ILE E 1 242 ? 49.470 83.652 44.885 1.00 37.59 239 ILE E CA 1
ATOM 11352 C C . ILE E 1 242 ? 50.359 83.011 43.819 1.00 36.86 239 ILE E C 1
ATOM 11353 O O . ILE E 1 242 ? 49.854 82.398 42.879 1.00 36.66 239 ILE E O 1
ATOM 11358 N N . ILE E 1 243 ? 51.664 83.204 43.940 1.00 34.67 240 ILE E N 1
ATOM 11359 C CA . ILE E 1 243 ? 52.633 82.717 42.960 1.00 36.34 240 ILE E CA 1
ATOM 11360 C C . ILE E 1 243 ? 53.341 81.437 43.451 1.00 34.73 240 ILE E C 1
ATOM 11361 O O . ILE E 1 243 ? 53.994 81.462 44.505 1.00 32.88 240 ILE E O 1
ATOM 11366 N N . PRO E 1 244 ? 53.197 80.318 42.704 1.00 33.74 241 PRO E N 1
ATOM 11367 C CA . PRO E 1 244 ? 53.858 79.080 43.105 1.00 33.60 241 PRO E CA 1
ATOM 11368 C C . PRO E 1 244 ? 55.327 79.147 42.710 1.00 34.06 241 PRO E C 1
ATOM 11369 O O . PRO E 1 244 ? 55.628 79.521 41.577 1.00 34.43 241 PRO E O 1
ATOM 11373 N N . VAL E 1 245 ? 56.222 78.819 43.637 1.00 33.43 242 VAL E N 1
ATOM 11374 C CA . VAL E 1 245 ? 57.655 78.832 43.371 1.00 34.07 242 VAL E CA 1
ATOM 11375 C C . VAL E 1 245 ? 58.317 77.570 43.894 1.00 33.51 242 VAL E C 1
ATOM 11376 O O . VAL E 1 245 ? 57.770 76.892 44.741 1.00 31.43 242 VAL E O 1
ATOM 11380 N N . HIS E 1 246 ? 59.503 77.272 43.384 1.00 33.22 243 HIS E N 1
ATOM 11381 C CA . HIS E 1 246 ? 60.272 76.125 43.853 1.00 35.07 243 HIS E CA 1
ATOM 11382 C C . HIS E 1 246 ? 60.995 76.529 45.135 1.00 34.07 243 HIS E C 1
ATOM 11383 O O . HIS E 1 246 ? 61.228 77.708 45.362 1.00 32.07 243 HIS E O 1
ATOM 11390 N N A SER E 1 247 ? 61.357 75.543 45.951 0.50 33.81 244 SER E N 1
ATOM 11391 N N B SER E 1 247 ? 61.369 75.543 45.956 0.50 33.48 244 SER E N 1
ATOM 11392 C CA A SER E 1 247 ? 62.027 75.813 47.219 0.50 33.39 244 SER E CA 1
ATOM 11393 C CA B SER E 1 247 ? 62.061 75.824 47.221 0.50 32.86 244 SER E CA 1
ATOM 11394 C C A SER E 1 247 ? 63.398 76.481 47.055 0.50 33.20 244 SER E C 1
ATOM 11395 C C B SER E 1 247 ? 63.374 76.551 47.028 0.50 32.96 244 SER E C 1
ATOM 11396 O O A SER E 1 247 ? 63.872 77.122 47.985 0.50 34.28 244 SER E O 1
ATOM 11397 O O B SER E 1 247 ? 63.788 77.305 47.905 0.50 33.81 244 SER E O 1
ATOM 11402 N N . SER E 1 248 ? 64.010 76.352 45.873 1.00 32.34 245 SER E N 1
ATOM 11403 C CA . SER E 1 248 ? 65.292 76.997 45.572 1.00 33.74 245 SER E CA 1
ATOM 11404 C C . SER E 1 248 ? 65.256 78.519 45.651 1.00 35.30 245 SER E C 1
ATOM 11405 O O . SER E 1 248 ? 66.288 79.150 45.810 1.00 36.76 245 SER E O 1
ATOM 11408 N N . VAL E 1 249 ? 64.064 79.095 45.487 1.00 35.27 246 VAL E N 1
ATOM 11409 C CA . VAL E 1 249 ? 63.868 80.551 45.541 1.00 36.72 246 VAL E CA 1
ATOM 11410 C C . VAL E 1 249 ? 64.032 81.125 46.963 1.00 36.84 246 VAL E C 1
ATOM 11411 O O . VAL E 1 249 ? 64.356 82.284 47.120 1.00 39.10 246 VAL E O 1
ATOM 11415 N N . PHE E 1 250 ? 63.809 80.299 47.978 1.00 37.28 247 PHE E N 1
ATOM 11416 C CA . PHE E 1 250 ? 63.957 80.685 49.369 1.00 38.77 247 PHE E CA 1
ATOM 11417 C C . PHE E 1 250 ? 65.021 79.797 49.983 1.00 37.44 247 PHE E C 1
ATOM 11418 O O . PHE E 1 250 ? 64.693 78.767 50.533 1.00 37.83 247 PHE E O 1
ATOM 11426 N N . PRO E 1 251 ? 66.304 80.174 49.860 1.00 35.68 248 PRO E N 1
ATOM 11427 C CA . PRO E 1 251 ? 67.310 79.287 50.459 1.00 35.06 248 PRO E CA 1
ATOM 11428 C C . PRO E 1 251 ? 67.168 79.268 51.977 1.00 34.02 248 PRO E C 1
ATOM 11429 O O . PRO E 1 251 ? 66.977 80.312 52.598 1.00 32.18 248 PRO E O 1
ATOM 11433 N N . LEU E 1 252 ? 67.202 78.084 52.552 1.00 33.91 249 LEU E N 1
ATOM 11434 C CA . LEU E 1 252 ? 67.066 77.908 53.998 1.00 35.62 249 LEU E CA 1
ATOM 11435 C C . LEU E 1 252 ? 68.191 77.034 54.542 1.00 35.45 249 LEU E C 1
ATOM 11436 O O . LEU E 1 252 ? 68.694 76.161 53.843 1.00 35.32 249 LEU E O 1
ATOM 11441 N N . SER E 1 253 ? 68.567 77.271 55.798 1.00 34.63 250 SER E N 1
ATOM 11442 C CA . SER E 1 253 ? 69.611 76.486 56.465 1.00 33.15 250 SER E CA 1
ATOM 11443 C C . SER E 1 253 ? 69.277 75.002 56.569 1.00 32.51 250 SER E C 1
ATOM 11444 O O . SER E 1 253 ? 70.126 74.154 56.328 1.00 34.20 250 SER E O 1
ATOM 11447 N N . ALA E 1 254 ? 68.045 74.678 56.936 1.00 31.51 251 ALA E N 1
ATOM 11448 C CA . ALA E 1 254 ? 67.682 73.280 57.151 1.00 30.59 251 ALA E CA 1
ATOM 11449 C C . ALA E 1 254 ? 67.097 72.601 55.924 1.00 31.79 251 ALA E C 1
ATOM 11450 O O . ALA E 1 254 ? 66.213 73.157 55.279 1.00 30.56 251 ALA E O 1
ATOM 11452 N N . PRO E 1 255 ? 67.591 71.394 55.589 1.00 31.13 252 PRO E N 1
ATOM 11453 C CA . PRO E 1 255 ? 66.951 70.692 54.487 1.00 31.41 252 PRO E CA 1
ATOM 11454 C C . PRO E 1 255 ? 65.483 70.366 54.869 1.00 31.19 252 PRO E C 1
ATOM 11455 O O . PRO E 1 255 ? 65.190 70.128 56.044 1.00 29.40 252 PRO E O 1
ATOM 11459 N N . ARG E 1 256 ? 64.587 70.399 53.890 1.00 31.28 253 ARG E N 1
ATOM 11460 C CA . ARG E 1 256 ? 63.176 70.063 54.081 1.00 32.05 253 ARG E CA 1
ATOM 11461 C C . ARG E 1 256 ? 62.861 68.922 53.121 1.00 31.16 253 ARG E C 1
ATOM 11462 O O . ARG E 1 256 ? 63.328 68.938 51.971 1.00 29.61 253 ARG E O 1
ATOM 11470 N N . PRO E 1 257 ? 62.045 67.946 53.562 1.00 30.75 254 PRO E N 1
ATOM 11471 C CA . PRO E 1 257 ? 61.730 66.811 52.694 1.00 29.89 254 PRO E CA 1
ATOM 11472 C C . PRO E 1 257 ? 60.706 67.148 51.620 1.00 29.55 254 PRO E C 1
ATOM 11473 O O . PRO E 1 257 ? 60.028 68.175 51.705 1.00 31.20 254 PRO E O 1
ATOM 11477 N N . TYR E 1 258 ? 60.616 66.300 50.608 1.00 29.39 255 TYR E N 1
ATOM 11478 C CA . TYR E 1 258 ? 59.601 66.475 49.568 1.00 32.80 255 TYR E CA 1
ATOM 11479 C C . TYR E 1 258 ? 58.220 66.444 50.229 1.00 28.43 255 TYR E C 1
ATOM 11480 O O . TYR E 1 258 ? 57.339 67.224 49.870 1.00 28.94 255 TYR E O 1
ATOM 11489 N N . SER E 1 259 ? 58.067 65.594 51.239 1.00 26.52 256 SER E N 1
ATOM 11490 C CA . SER E 1 259 ? 56.826 65.548 52.005 1.00 26.70 256 SER E CA 1
ATOM 11491 C C . SER E 1 259 ? 57.042 65.153 53.444 1.00 26.73 256 SER E C 1
ATOM 11492 O O . SER E 1 259 ? 57.867 64.285 53.739 1.00 26.55 256 SER E O 1
ATOM 11495 N N . GLU E 1 260 ? 56.309 65.825 54.336 1.00 27.51 257 GLU E N 1
ATOM 11496 C CA . GLU E 1 260 ? 56.239 65.457 55.749 1.00 27.51 257 GLU E CA 1
ATOM 11497 C C . GLU E 1 260 ? 54.758 65.192 56.131 1.00 26.31 257 GLU E C 1
ATOM 11498 O O . GLU E 1 260 ? 54.352 65.304 57.297 1.00 25.51 257 GLU E O 1
ATOM 11504 N N . GLY E 1 261 ? 53.968 64.812 55.132 1.00 26.01 258 GLY E N 1
ATOM 11505 C CA . GLY E 1 261 ? 52.554 64.483 55.336 1.00 25.86 258 GLY E CA 1
ATOM 11506 C C . GLY E 1 261 ? 52.405 63.355 56.344 1.00 25.55 258 GLY E C 1
ATOM 11507 O O . GLY E 1 261 ? 53.203 62.391 56.354 1.00 24.79 258 GLY E O 1
ATOM 11508 N N . ILE E 1 262 ? 51.458 63.511 57.257 1.00 25.49 259 ILE E N 1
ATOM 11509 C CA . ILE E 1 262 ? 51.201 62.466 58.241 1.00 26.59 259 ILE E CA 1
ATOM 11510 C C . ILE E 1 262 ? 49.726 62.109 58.274 1.00 27.02 259 ILE E C 1
ATOM 11511 O O . ILE E 1 262 ? 48.877 62.957 58.053 1.00 26.23 259 ILE E O 1
ATOM 11516 N N . GLU E 1 263 ? 49.431 60.837 58.512 1.00 26.89 260 GLU E N 1
ATOM 11517 C CA . GLU E 1 263 ? 48.049 60.403 58.660 1.00 29.15 260 GLU E CA 1
ATOM 11518 C C . GLU E 1 263 ? 48.009 59.447 59.833 1.00 27.67 260 GLU E C 1
ATOM 11519 O O . GLU E 1 263 ? 49.055 59.043 60.321 1.00 26.02 260 GLU E O 1
ATOM 11525 N N . SER E 1 264 ? 46.816 59.095 60.303 1.00 26.41 261 SER E N 1
ATOM 11526 C CA . SER E 1 264 ? 46.713 58.221 61.447 1.00 26.68 261 SER E CA 1
ATOM 11527 C C . SER E 1 264 ? 45.956 56.986 61.120 1.00 26.38 261 SER E C 1
ATOM 11528 O O . SER E 1 264 ? 44.984 57.035 60.403 1.00 26.25 261 SER E O 1
ATOM 11531 N N . ILE E 1 265 ? 46.427 55.863 61.637 1.00 26.21 262 ILE E N 1
ATOM 11532 C CA . ILE E 1 265 ? 45.715 54.611 61.517 1.00 27.03 262 ILE E CA 1
ATOM 11533 C C . ILE E 1 265 ? 45.051 54.226 62.842 1.00 27.08 262 ILE E C 1
ATOM 11534 O O . ILE E 1 265 ? 44.413 53.174 62.919 1.00 27.95 262 ILE E O 1
ATOM 11539 N N . TYR E 1 266 ? 45.253 55.031 63.885 1.00 27.83 263 TYR E N 1
ATOM 11540 C CA . TYR E 1 266 ? 44.728 54.724 65.236 1.00 30.53 263 TYR E CA 1
ATOM 11541 C C . TYR E 1 266 ? 43.636 55.676 65.781 1.00 33.62 263 TYR E C 1
ATOM 11542 O O . TYR E 1 266 ? 42.907 55.293 66.691 1.00 34.15 263 TYR E O 1
ATOM 11567 N N . SER E 1 268 ? 40.760 56.570 64.620 1.00 39.49 265 SER E N 1
ATOM 11568 C CA . SER E 1 268 ? 39.386 56.032 64.484 1.00 43.00 265 SER E CA 1
ATOM 11569 C C . SER E 1 268 ? 38.911 55.067 65.574 1.00 46.28 265 SER E C 1
ATOM 11570 O O . SER E 1 268 ? 37.715 54.968 65.788 1.00 47.67 265 SER E O 1
ATOM 11573 N N . ILE E 1 269 ? 39.813 54.348 66.246 1.00 46.12 266 ILE E N 1
ATOM 11574 C CA . ILE E 1 269 ? 39.366 53.484 67.358 1.00 49.07 266 ILE E CA 1
ATOM 11575 C C . ILE E 1 269 ? 39.137 54.278 68.657 1.00 48.21 266 ILE E C 1
ATOM 11576 O O . ILE E 1 269 ? 38.651 53.721 69.626 1.00 48.93 266 ILE E O 1
ATOM 11581 N N . LEU E 1 270 ? 39.474 55.571 68.664 1.00 45.40 267 LEU E N 1
ATOM 11582 C CA . LEU E 1 270 ? 39.275 56.432 69.821 1.00 45.50 267 LEU E CA 1
ATOM 11583 C C . LEU E 1 270 ? 37.877 57.013 69.670 1.00 49.09 267 LEU E C 1
ATOM 11584 O O . LEU E 1 270 ? 37.677 58.180 69.293 1.00 45.90 267 LEU E O 1
ATOM 11589 N N . SER E 1 271 ? 36.923 56.132 69.962 1.00 50.57 268 SER E N 1
ATOM 11590 C CA . SER E 1 271 ? 35.483 56.350 69.865 1.00 53.58 268 SER E CA 1
ATOM 11591 C C . SER E 1 271 ? 34.957 57.788 69.931 1.00 48.13 268 SER E C 1
ATOM 11592 O O . SER E 1 271 ? 34.612 58.358 68.893 1.00 46.43 268 SER E O 1
ATOM 11595 N N . ASP E 1 272 ? 34.896 58.370 71.130 1.00 47.44 269 ASP E N 1
ATOM 11596 C CA . ASP E 1 272 ? 34.346 59.728 71.270 1.00 48.88 269 ASP E CA 1
ATOM 11597 C C . ASP E 1 272 ? 35.384 60.842 71.393 1.00 44.80 269 ASP E C 1
ATOM 11598 O O . ASP E 1 272 ? 35.050 61.954 71.803 1.00 43.38 269 ASP E O 1
ATOM 11603 N N . ALA E 1 273 ? 36.635 60.558 71.051 1.00 40.32 270 ALA E N 1
ATOM 11604 C CA . ALA E 1 273 ? 37.652 61.602 71.137 1.00 38.70 270 ALA E CA 1
ATOM 11605 C C . ALA E 1 273 ? 37.383 62.640 70.046 1.00 36.88 270 ALA E C 1
ATOM 11606 O O . ALA E 1 273 ? 36.923 62.283 68.959 1.00 35.83 270 ALA E O 1
ATOM 11608 N N . PRO E 1 274 ? 37.633 63.926 70.328 1.00 36.66 271 PRO E N 1
ATOM 11609 C CA . PRO E 1 274 ? 37.531 64.948 69.280 1.00 37.01 271 PRO E CA 1
ATOM 11610 C C . PRO E 1 274 ? 38.561 64.665 68.190 1.00 37.16 271 PRO E C 1
ATOM 11611 O O . PRO E 1 274 ? 39.720 64.445 68.505 1.00 37.18 271 PRO E O 1
ATOM 11615 N N . LYS E 1 275 ? 38.146 64.689 66.931 1.00 37.50 272 LYS E N 1
ATOM 11616 C CA . LYS E 1 275 ? 39.016 64.348 65.821 1.00 37.54 272 LYS E CA 1
ATOM 11617 C C . LYS E 1 275 ? 39.159 65.460 64.787 1.00 35.62 272 LYS E C 1
ATOM 11618 O O . LYS E 1 275 ? 38.342 66.343 64.726 1.00 34.85 272 LYS E O 1
ATOM 11624 N N . PRO E 1 276 ? 40.229 65.412 63.978 1.00 35.60 273 PRO E N 1
ATOM 11625 C CA . PRO E 1 276 ? 40.354 66.384 62.903 1.00 36.37 273 PRO E CA 1
ATOM 11626 C C . PRO E 1 276 ? 39.434 65.978 61.749 1.00 37.53 273 PRO E C 1
ATOM 11627 O O . PRO E 1 276 ? 38.866 64.881 61.758 1.00 37.35 273 PRO E O 1
ATOM 11631 N N A SER E 1 277 ? 39.308 66.863 60.776 0.70 37.94 274 SER E N 1
ATOM 11632 N N B SER E 1 277 ? 39.299 66.844 60.753 0.30 36.74 274 SER E N 1
ATOM 11633 C CA A SER E 1 277 ? 38.492 66.614 59.600 0.70 39.46 274 SER E CA 1
ATOM 11634 C CA B SER E 1 277 ? 38.484 66.529 59.579 0.30 36.96 274 SER E CA 1
ATOM 11635 C C A SER E 1 277 ? 39.349 66.894 58.350 0.70 37.98 274 SER E C 1
ATOM 11636 C C B SER E 1 277 ? 39.335 66.833 58.331 0.30 36.39 274 SER E C 1
ATOM 11637 O O A SER E 1 277 ? 40.571 66.713 58.393 0.70 36.19 274 SER E O 1
ATOM 11638 O O B SER E 1 277 ? 40.549 66.613 58.362 0.30 35.25 274 SER E O 1
ATOM 11643 N N . LEU E 1 278 ? 38.727 67.324 57.251 1.00 36.11 275 LEU E N 1
ATOM 11644 C CA . LEU E 1 278 ? 39.458 67.616 56.012 1.00 36.30 275 LEU E CA 1
ATOM 11645 C C . LEU E 1 278 ? 40.230 68.918 56.168 1.00 33.58 275 LEU E C 1
ATOM 11646 O O . LEU E 1 278 ? 39.721 69.860 56.765 1.00 32.66 275 LEU E O 1
ATOM 11651 N N . TRP E 1 279 ? 41.446 68.989 55.618 1.00 31.36 276 TRP E N 1
ATOM 11652 C CA . TRP E 1 279 ? 42.281 70.213 55.783 1.00 31.19 276 TRP E CA 1
ATOM 11653 C C . TRP E 1 279 ? 41.559 71.526 55.414 1.00 31.89 276 TRP E C 1
ATOM 11654 O O . TRP E 1 279 ? 41.645 72.501 56.136 1.00 34.21 276 TRP E O 1
ATOM 11665 N N . LYS E 1 280 ? 40.822 71.543 54.316 1.00 34.96 277 LYS E N 1
ATOM 11666 C CA . LYS E 1 280 ? 40.155 72.773 53.889 1.00 37.80 277 LYS E CA 1
ATOM 11667 C C . LYS E 1 280 ? 39.076 73.223 54.879 1.00 35.54 277 LYS E C 1
ATOM 11668 O O . LYS E 1 280 ? 38.947 74.409 55.148 1.00 34.24 277 LYS E O 1
ATOM 11674 N N A SER E 1 281 ? 38.348 72.262 55.434 0.70 35.05 278 SER E N 1
ATOM 11675 N N B SER E 1 281 ? 38.323 72.268 55.425 0.30 34.40 278 SER E N 1
ATOM 11676 C CA A SER E 1 281 ? 37.291 72.539 56.414 0.70 36.31 278 SER E CA 1
ATOM 11677 C CA B SER E 1 281 ? 37.275 72.566 56.412 0.30 34.61 278 SER E CA 1
ATOM 11678 C C A SER E 1 281 ? 37.869 73.078 57.712 0.70 34.70 278 SER E C 1
ATOM 11679 C C B SER E 1 281 ? 37.860 73.075 57.726 0.30 34.06 278 SER E C 1
ATOM 11680 O O A SER E 1 281 ? 37.364 74.052 58.269 0.70 34.39 278 SER E O 1
ATOM 11681 O O B SER E 1 281 ? 37.343 74.028 58.310 0.30 34.33 278 SER E O 1
ATOM 11686 N N . ASP E 1 282 ? 38.933 72.430 58.184 1.00 33.31 279 ASP E N 1
ATOM 11687 C CA . ASP E 1 282 ? 39.606 72.816 59.426 1.00 32.83 279 ASP E CA 1
ATOM 11688 C C . ASP E 1 282 ? 40.265 74.174 59.266 1.00 33.72 279 ASP E C 1
ATOM 11689 O O . ASP E 1 282 ? 40.279 74.978 60.202 1.00 34.72 279 ASP E O 1
ATOM 11694 N N . LEU E 1 283 ? 40.791 74.440 58.073 1.00 33.45 280 LEU E N 1
ATOM 11695 C CA . LEU E 1 283 ? 41.390 75.754 57.782 1.00 34.52 280 LEU E CA 1
ATOM 11696 C C . LEU E 1 283 ? 40.292 76.843 57.800 1.00 35.18 280 LEU E C 1
ATOM 11697 O O . LEU E 1 283 ? 40.464 77.933 58.378 1.00 36.43 280 LEU E O 1
ATOM 11702 N N . ALA E 1 284 ? 39.150 76.526 57.199 1.00 36.29 281 ALA E N 1
ATOM 11703 C CA . ALA E 1 284 ? 38.007 77.452 57.162 1.00 39.23 281 ALA E CA 1
ATOM 11704 C C . ALA E 1 284 ? 37.511 77.797 58.561 1.00 40.26 281 ALA E C 1
ATOM 11705 O O . ALA E 1 284 ? 37.253 78.959 58.828 1.00 41.24 281 ALA E O 1
ATOM 11707 N N . LYS E 1 285 ? 37.389 76.802 59.450 1.00 41.45 282 LYS E N 1
ATOM 11708 C CA . LYS E 1 285 ? 36.934 77.064 60.825 1.00 45.04 282 LYS E CA 1
ATOM 11709 C C . LYS E 1 285 ? 37.855 78.023 61.526 1.00 44.90 282 LYS E C 1
ATOM 11710 O O . LYS E 1 285 ? 37.396 78.965 62.169 1.00 43.28 282 LYS E O 1
ATOM 11716 N N . TYR E 1 286 ? 39.155 77.778 61.416 1.00 43.76 283 TYR E N 1
ATOM 11717 C CA . TYR E 1 286 ? 40.138 78.648 62.048 1.00 47.44 283 TYR E CA 1
ATOM 11718 C C . TYR E 1 286 ? 40.119 80.067 61.477 1.00 48.22 283 TYR E C 1
ATOM 11719 O O . TYR E 1 286 ? 40.128 81.033 62.243 1.00 48.00 283 TYR E O 1
ATOM 11728 N N . VAL E 1 287 ? 40.095 80.200 60.151 1.00 50.79 284 VAL E N 1
ATOM 11729 C CA . VAL E 1 287 ? 40.038 81.533 59.519 1.00 54.22 284 VAL E CA 1
ATOM 11730 C C . VAL E 1 287 ? 38.755 82.253 59.956 1.00 57.71 284 VAL E C 1
ATOM 11731 O O . VAL E 1 287 ? 38.756 83.468 60.157 1.00 63.34 284 VAL E O 1
ATOM 11735 N N . GLY E 1 288 ? 37.687 81.482 60.170 1.00 59.33 285 GLY E N 1
ATOM 11736 C CA . GLY E 1 288 ? 36.406 82.016 60.639 1.00 61.74 285 GLY E CA 1
ATOM 11737 C C . GLY E 1 288 ? 36.449 82.662 62.017 1.00 65.45 285 GLY E C 1
ATOM 11738 O O . GLY E 1 288 ? 35.484 83.316 62.416 1.00 67.25 285 GLY E O 1
ATOM 11739 N N . THR E 1 289 ? 37.551 82.470 62.751 1.00 65.26 286 THR E N 1
ATOM 11740 C CA . THR E 1 289 ? 37.729 83.099 64.070 1.00 64.13 286 THR E CA 1
ATOM 11741 C C . THR E 1 289 ? 38.359 84.494 63.890 1.00 65.65 286 THR E C 1
ATOM 11742 O O . THR E 1 289 ? 38.160 85.363 64.726 1.00 67.38 286 THR E O 1
ATOM 11746 N N . PHE E 1 290 ? 39.143 84.684 62.820 1.00 69.92 287 PHE E N 1
ATOM 11747 C CA . PHE E 1 290 ? 39.738 85.997 62.490 1.00 70.16 287 PHE E CA 1
ATOM 11748 C C . PHE E 1 290 ? 38.606 86.939 62.066 1.00 70.03 287 PHE E C 1
ATOM 11749 O O . PHE E 1 290 ? 38.494 88.049 62.554 1.00 74.18 287 PHE E O 1
ATOM 11757 N N . LEU E 1 291 ? 37.768 86.467 61.150 1.00 71.13 288 LEU E N 1
ATOM 11758 C CA . LEU E 1 291 ? 36.669 87.256 60.611 1.00 73.67 288 LEU E CA 1
ATOM 11759 C C . LEU E 1 291 ? 35.486 87.261 61.573 1.00 76.08 288 LEU E C 1
ATOM 11760 O O . LEU E 1 291 ? 35.090 88.310 62.074 1.00 81.60 288 LEU E O 1
ATOM 11765 N N . LYS F 1 5 ? 96.109 81.757 6.993 1.00 93.90 2 LYS F N 1
ATOM 11766 C CA . LYS F 1 5 ? 96.144 82.222 8.418 1.00 90.69 2 LYS F CA 1
ATOM 11767 C C . LYS F 1 5 ? 95.023 81.545 9.232 1.00 82.92 2 LYS F C 1
ATOM 11768 O O . LYS F 1 5 ? 93.851 81.919 9.128 1.00 81.68 2 LYS F O 1
ATOM 11774 N N A ARG F 1 6 ? 95.409 80.548 10.029 0.50 78.69 3 ARG F N 1
ATOM 11775 N N B ARG F 1 6 ? 95.411 80.538 10.013 0.50 79.58 3 ARG F N 1
ATOM 11776 C CA A ARG F 1 6 ? 94.489 79.763 10.863 0.50 73.74 3 ARG F CA 1
ATOM 11777 C CA B ARG F 1 6 ? 94.515 79.757 10.882 0.50 74.99 3 ARG F CA 1
ATOM 11778 C C A ARG F 1 6 ? 93.650 80.648 11.800 0.50 67.28 3 ARG F C 1
ATOM 11779 C C B ARG F 1 6 ? 93.663 80.608 11.852 0.50 67.73 3 ARG F C 1
ATOM 11780 O O A ARG F 1 6 ? 94.187 81.513 12.493 0.50 66.42 3 ARG F O 1
ATOM 11781 O O B ARG F 1 6 ? 94.200 81.407 12.618 0.50 66.39 3 ARG F O 1
ATOM 11796 N N . LYS F 1 7 ? 92.339 80.419 11.812 1.00 61.72 4 LYS F N 1
ATOM 11797 C CA . LYS F 1 7 ? 91.400 81.210 12.632 1.00 57.41 4 LYS F CA 1
ATOM 11798 C C . LYS F 1 7 ? 90.830 80.548 13.902 1.00 50.48 4 LYS F C 1
ATOM 11799 O O . LYS F 1 7 ? 90.316 79.429 13.848 1.00 46.57 4 LYS F O 1
ATOM 11805 N N . ILE F 1 8 ? 90.861 81.297 15.009 1.00 46.84 5 ILE F N 1
ATOM 11806 C CA . ILE F 1 8 ? 90.315 80.861 16.299 1.00 45.33 5 ILE F CA 1
ATOM 11807 C C . ILE F 1 8 ? 89.147 81.772 16.701 1.00 44.88 5 ILE F C 1
ATOM 11808 O O . ILE F 1 8 ? 89.300 82.993 16.745 1.00 45.23 5 ILE F O 1
ATOM 11813 N N . LEU F 1 9 ? 87.991 81.167 16.983 1.00 42.13 6 LEU F N 1
ATOM 11814 C CA . LEU F 1 9 ? 86.809 81.896 17.433 1.00 43.52 6 LEU F CA 1
ATOM 11815 C C . LEU F 1 9 ? 86.612 81.579 18.926 1.00 40.91 6 LEU F C 1
ATOM 11816 O O . LEU F 1 9 ? 86.478 80.410 19.302 1.00 38.17 6 LEU F O 1
ATOM 11821 N N . ILE F 1 10 ? 86.598 82.627 19.758 1.00 40.37 7 ILE F N 1
ATOM 11822 C CA . ILE F 1 10 ? 86.485 82.489 21.216 1.00 39.31 7 ILE F CA 1
ATOM 11823 C C . ILE F 1 10 ? 85.214 83.112 21.809 1.00 39.25 7 ILE F C 1
ATOM 11824 O O . ILE F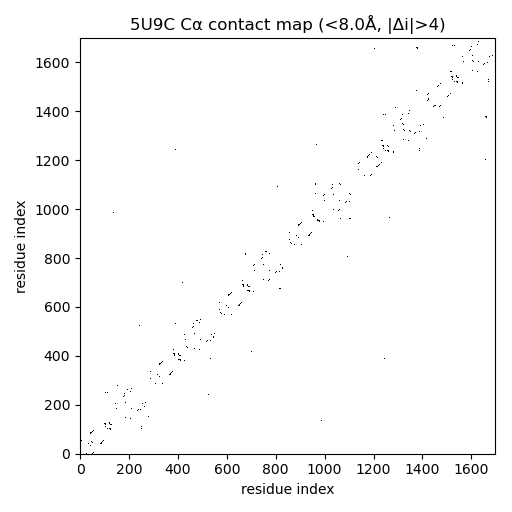 1 10 ? 84.887 84.264 21.518 1.00 38.72 7 ILE F O 1
ATOM 11829 N N . THR F 1 11 ? 84.499 82.332 22.624 1.00 36.55 8 THR F N 1
ATOM 11830 C CA . THR F 1 11 ? 83.341 82.836 23.358 1.00 37.95 8 THR F CA 1
ATOM 11831 C C . THR F 1 11 ? 83.855 82.974 24.781 1.00 36.94 8 THR F C 1
ATOM 11832 O O . THR F 1 11 ? 84.741 82.223 25.195 1.00 36.61 8 THR F O 1
ATOM 11836 N N . GLY F 1 12 ? 83.324 83.934 25.523 1.00 37.83 9 GLY F N 1
ATOM 11837 C CA . GLY F 1 12 ? 83.745 84.159 26.904 1.00 39.67 9 GLY F CA 1
ATOM 11838 C C . GLY F 1 12 ? 85.162 84.685 27.030 1.00 41.15 9 GLY F C 1
ATOM 11839 O O . GLY F 1 12 ? 85.811 84.514 28.073 1.00 41.22 9 GLY F O 1
ATOM 11840 N N . GLY F 1 13 ? 85.619 85.357 25.976 1.00 42.92 10 GLY F N 1
ATOM 11841 C CA . GLY F 1 13 ? 86.965 85.921 25.919 1.00 46.02 10 GLY F CA 1
ATOM 11842 C C . GLY F 1 13 ? 87.306 86.970 26.959 1.00 49.15 10 GLY F C 1
ATOM 11843 O O . GLY F 1 13 ? 88.483 87.178 27.250 1.00 50.99 10 GLY F O 1
ATOM 11844 N N . THR F 1 14 ? 86.291 87.647 27.495 1.00 51.80 11 THR F N 1
ATOM 11845 C CA . THR F 1 14 ? 86.493 88.653 28.539 1.00 55.21 11 THR F CA 1
ATOM 11846 C C . THR F 1 14 ? 86.335 88.037 29.934 1.00 53.61 11 THR F C 1
ATOM 11847 O O . THR F 1 14 ? 86.501 88.723 30.944 1.00 59.31 11 THR F O 1
ATOM 11851 N N . GLY F 1 15 ? 86.002 86.747 29.988 1.00 50.38 12 GLY F N 1
ATOM 11852 C CA . GLY F 1 15 ? 85.927 86.032 31.262 1.00 49.55 12 GLY F CA 1
ATOM 11853 C C . GLY F 1 15 ? 87.334 85.887 31.836 1.00 50.36 12 GLY F C 1
ATOM 11854 O O . GLY F 1 15 ? 88.313 86.289 31.211 1.00 50.52 12 GLY F O 1
ATOM 11871 N N . LEU F 1 17 ? 89.266 83.020 32.606 1.00 45.55 14 LEU F N 1
ATOM 11872 C CA . LEU F 1 17 ? 90.118 82.095 31.836 1.00 43.15 14 LEU F CA 1
ATOM 11873 C C . LEU F 1 17 ? 90.309 82.633 30.411 1.00 41.43 14 LEU F C 1
ATOM 11874 O O . LEU F 1 17 ? 91.420 82.613 29.877 1.00 38.58 14 LEU F O 1
ATOM 11879 N N . GLY F 1 18 ? 89.209 83.096 29.812 1.00 40.55 15 GLY F N 1
ATOM 11880 C CA . GLY F 1 18 ? 89.214 83.632 28.453 1.00 40.21 15 GLY F CA 1
ATOM 11881 C C . GLY F 1 18 ? 90.212 84.747 28.235 1.00 43.02 15 GLY F C 1
ATOM 11882 O O . GLY F 1 18 ? 90.868 84.790 27.202 1.00 45.55 15 GLY F O 1
ATOM 11883 N N . ALA F 1 19 ? 90.336 85.640 29.214 1.00 44.09 16 ALA F N 1
ATOM 11884 C CA . ALA F 1 19 ? 91.265 86.765 29.110 1.00 46.28 16 ALA F CA 1
ATOM 11885 C C . ALA F 1 19 ? 92.699 86.261 29.037 1.00 45.88 16 ALA F C 1
ATOM 11886 O O . ALA F 1 19 ? 93.483 86.744 28.213 1.00 46.32 16 ALA F O 1
ATOM 11888 N N . TYR F 1 20 ? 93.036 85.285 29.885 1.00 44.28 17 TYR F N 1
ATOM 11889 C CA . TYR F 1 20 ? 94.377 84.688 29.858 1.00 45.04 17 TYR F CA 1
ATOM 11890 C C . TYR F 1 20 ? 94.672 84.057 28.495 1.00 42.33 17 TYR F C 1
ATOM 11891 O O . TYR F 1 20 ? 95.745 84.271 27.931 1.00 44.42 17 TYR F O 1
ATOM 11900 N N . VAL F 1 21 ? 93.721 83.285 27.974 1.00 38.85 18 VAL F N 1
ATOM 11901 C CA . VAL F 1 21 ? 93.899 82.601 26.692 1.00 37.75 18 VAL F CA 1
ATOM 11902 C C . VAL F 1 21 ? 94.029 83.611 25.550 1.00 39.78 18 VAL F C 1
ATOM 11903 O O . VAL F 1 21 ? 94.880 83.455 24.682 1.00 38.44 18 VAL F O 1
ATOM 11907 N N . THR F 1 22 ? 93.172 84.631 25.555 1.00 40.69 19 THR F N 1
ATOM 11908 C CA . THR F 1 22 ? 93.204 85.684 24.539 1.00 42.72 19 THR F CA 1
ATOM 11909 C C . THR F 1 22 ? 94.572 86.386 24.532 1.00 43.99 19 THR F C 1
ATOM 11910 O O . THR F 1 22 ? 95.137 86.634 23.466 1.00 45.73 19 THR F O 1
ATOM 11914 N N A SER F 1 23 ? 95.098 86.692 25.720 0.60 45.47 20 SER F N 1
ATOM 11915 N N B SER F 1 23 ? 95.093 86.679 25.722 0.40 44.78 20 SER F N 1
ATOM 11916 C CA A SER F 1 23 ? 96.411 87.335 25.844 0.60 47.45 20 SER F CA 1
ATOM 11917 C CA B SER F 1 23 ? 96.397 87.323 25.874 0.40 46.57 20 SER F CA 1
ATOM 11918 C C A SER F 1 23 ? 97.535 86.419 25.351 0.60 47.59 20 SER F C 1
ATOM 11919 C C B SER F 1 23 ? 97.546 86.430 25.390 0.40 47.02 20 SER F C 1
ATOM 11920 O O A SER F 1 23 ? 98.432 86.866 24.644 0.60 49.77 20 SER F O 1
ATOM 11921 O O B SER F 1 23 ? 98.470 86.905 24.735 0.40 49.22 20 SER F O 1
ATOM 11926 N N . ALA F 1 24 ? 97.485 85.144 25.725 1.00 44.91 21 ALA F N 1
ATOM 11927 C CA . ALA F 1 24 ? 98.525 84.183 25.324 1.00 45.79 21 ALA F CA 1
ATOM 11928 C C . ALA F 1 24 ? 98.556 83.962 23.811 1.00 45.77 21 ALA F C 1
ATOM 11929 O O . ALA F 1 24 ? 99.620 83.717 23.241 1.00 48.07 21 ALA F O 1
ATOM 11931 N N . LEU F 1 25 ? 97.395 84.063 23.168 1.00 44.55 22 LEU F N 1
ATOM 11932 C CA . LEU F 1 25 ? 97.309 83.889 21.712 1.00 47.39 22 LEU F CA 1
ATOM 11933 C C . LEU F 1 25 ? 97.865 85.074 20.889 1.00 51.88 22 LEU F C 1
ATOM 11934 O O . LEU F 1 25 ? 98.079 84.930 19.685 1.00 52.23 22 LEU F O 1
ATOM 11939 N N . LYS F 1 26 ? 98.088 86.227 21.527 1.00 54.81 23 LYS F N 1
ATOM 11940 C CA . LYS F 1 26 ? 98.615 87.417 20.823 1.00 62.09 23 LYS F CA 1
ATOM 11941 C C . LYS F 1 26 ? 100.009 87.212 20.235 1.00 66.43 23 LYS F C 1
ATOM 11942 O O . LYS F 1 26 ? 100.317 87.759 19.185 1.00 70.50 23 LYS F O 1
ATOM 11948 N N . ASP F 1 27 ? 100.846 86.436 20.909 1.00 69.84 24 ASP F N 1
ATOM 11949 C CA . ASP F 1 27 ? 102.178 86.148 20.387 1.00 78.73 24 ASP F CA 1
ATOM 11950 C C . ASP F 1 27 ? 102.172 84.791 19.649 1.00 77.43 24 ASP F C 1
ATOM 11951 O O . ASP F 1 27 ? 102.936 83.875 19.971 1.00 78.21 24 ASP F O 1
ATOM 11956 N N . THR F 1 28 ? 101.266 84.696 18.666 1.00 73.03 25 THR F N 1
ATOM 11957 C CA . THR F 1 28 ? 101.111 83.528 17.787 1.00 67.89 25 THR F CA 1
ATOM 11958 C C . THR F 1 28 ? 100.619 84.044 16.437 1.00 67.71 25 THR F C 1
ATOM 11959 O O . THR F 1 28 ? 100.202 85.199 16.333 1.00 67.74 25 THR F O 1
ATOM 11963 N N . ASP F 1 29 ? 100.620 83.179 15.424 1.00 67.58 26 ASP F N 1
ATOM 11964 C CA . ASP F 1 29 ? 100.165 83.552 14.071 1.00 69.49 26 ASP F CA 1
ATOM 11965 C C . ASP F 1 29 ? 98.681 83.289 13.789 1.00 64.90 26 ASP F C 1
ATOM 11966 O O . ASP F 1 29 ? 98.249 83.334 12.634 1.00 65.17 26 ASP F O 1
ATOM 11971 N N . TYR F 1 30 ? 97.898 83.028 14.832 1.00 59.53 27 TYR F N 1
ATOM 11972 C CA . TYR F 1 30 ? 96.470 82.784 14.655 1.00 56.36 27 TYR F CA 1
ATOM 11973 C C . TYR F 1 30 ? 95.672 84.083 14.492 1.00 55.91 27 TYR F C 1
ATOM 11974 O O . TYR F 1 30 ? 96.018 85.125 15.078 1.00 54.78 27 TYR F O 1
ATOM 11983 N N . ASN F 1 31 ? 94.626 84.012 13.668 1.00 57.11 28 ASN F N 1
ATOM 11984 C CA . ASN F 1 31 ? 93.679 85.113 13.486 1.00 57.76 28 ASN F CA 1
ATOM 11985 C C . ASN F 1 31 ? 92.615 84.842 14.558 1.00 53.86 28 ASN F C 1
ATOM 11986 O O . ASN F 1 31 ? 91.822 83.915 14.416 1.00 51.24 28 ASN F O 1
ATOM 11991 N N . VAL F 1 32 ? 92.617 85.640 15.625 1.00 52.86 29 VAL F N 1
ATOM 11992 C CA . VAL F 1 32 ? 91.708 85.449 16.757 1.00 50.84 29 VAL F CA 1
ATOM 11993 C C . VAL F 1 32 ? 90.481 86.349 16.682 1.00 52.09 29 VAL F C 1
ATOM 11994 O O . VAL F 1 32 ? 90.600 87.557 16.513 1.00 54.11 29 VAL F O 1
ATOM 11998 N N . ILE F 1 33 ? 89.308 85.746 16.832 1.00 51.15 30 ILE F N 1
ATOM 11999 C CA . ILE F 1 33 ? 88.033 86.463 16.825 1.00 52.72 30 ILE F CA 1
ATOM 12000 C C . ILE F 1 33 ? 87.374 86.276 18.209 1.00 51.72 30 ILE F C 1
ATOM 12001 O O . ILE F 1 33 ? 86.984 85.157 18.592 1.00 47.49 30 ILE F O 1
ATOM 12006 N N . VAL F 1 34 ? 87.316 87.366 18.973 1.00 51.75 31 VAL F N 1
ATOM 12007 C CA . VAL F 1 34 ? 86.734 87.362 20.304 1.00 52.39 31 VAL F CA 1
ATOM 12008 C C . VAL F 1 34 ? 85.311 87.852 20.156 1.00 53.53 31 VAL F C 1
ATOM 12009 O O . VAL F 1 34 ? 85.087 89.010 19.820 1.00 56.45 31 VAL F O 1
ATOM 12013 N N . THR F 1 35 ? 84.345 86.971 20.395 1.00 51.11 32 THR F N 1
ATOM 12014 C CA . THR F 1 35 ? 82.941 87.352 20.242 1.00 53.25 32 THR F CA 1
ATOM 12015 C C . THR F 1 35 ? 82.502 88.346 21.331 1.00 55.79 32 THR F C 1
ATOM 12016 O O . THR F 1 35 ? 83.049 88.366 22.447 1.00 51.90 32 THR F O 1
ATOM 12020 N N . GLU F 1 36 ? 81.537 89.188 20.964 1.00 60.65 33 GLU F N 1
ATOM 12021 C CA . GLU F 1 36 ? 80.952 90.191 21.847 1.00 65.69 33 GLU F CA 1
ATOM 12022 C C . GLU F 1 36 ? 79.443 90.002 21.849 1.00 67.34 33 GLU F C 1
ATOM 12023 O O . GLU F 1 36 ? 78.889 89.260 21.029 1.00 61.54 33 GLU F O 1
ATOM 12029 N N . ARG F 1 37 ? 78.789 90.717 22.758 1.00 73.59 34 ARG F N 1
ATOM 12030 C CA . ARG F 1 37 ? 77.332 90.683 22.895 1.00 80.88 34 ARG F CA 1
ATOM 12031 C C . ARG F 1 37 ? 76.596 90.928 21.571 1.00 81.78 34 ARG F C 1
ATOM 12032 O O . ARG F 1 37 ? 75.589 90.281 21.290 1.00 79.48 34 ARG F O 1
ATOM 12040 N N . ASN F 1 38 ? 77.132 91.826 20.750 1.00 73.23 35 ASN F N 1
ATOM 12041 C CA . ASN F 1 38 ? 76.509 92.166 19.464 1.00 75.99 35 ASN F CA 1
ATOM 12042 C C . ASN F 1 38 ? 76.705 91.132 18.332 1.00 73.32 35 ASN F C 1
ATOM 12043 O O . ASN F 1 38 ? 76.017 91.217 17.314 1.00 76.75 35 ASN F O 1
ATOM 12048 N N . THR F 1 39 ? 77.636 90.186 18.489 1.00 67.00 36 THR F N 1
ATOM 12049 C CA . THR F 1 39 ? 77.863 89.144 17.461 1.00 62.84 36 THR F CA 1
ATOM 12050 C C . THR F 1 39 ? 77.451 87.751 17.946 1.00 58.32 36 THR F C 1
ATOM 12051 O O . THR F 1 39 ? 76.999 86.931 17.155 1.00 55.79 36 THR F O 1
ATOM 12055 N N . LEU F 1 40 ? 77.614 87.487 19.240 1.00 56.14 37 LEU F N 1
ATOM 12056 C CA . LEU F 1 40 ? 77.232 86.191 19.809 1.00 54.68 37 LEU F CA 1
ATOM 12057 C C . LEU F 1 40 ? 76.737 86.420 21.221 1.00 54.13 37 LEU F C 1
ATOM 12058 O O . LEU F 1 40 ? 77.445 86.972 22.059 1.00 55.35 37 LEU F O 1
ATOM 12063 N N . ASN F 1 41 ? 75.502 86.003 21.462 1.00 53.54 38 ASN F N 1
ATOM 12064 C CA . ASN F 1 41 ? 74.847 86.177 22.737 1.00 53.06 38 ASN F CA 1
ATOM 12065 C C . ASN F 1 41 ? 74.267 84.822 23.123 1.00 50.81 38 ASN F C 1
ATOM 12066 O O . ASN F 1 41 ? 73.481 84.249 22.361 1.00 50.03 38 ASN F O 1
ATOM 12071 N N . LEU F 1 42 ? 74.658 84.308 24.289 1.00 46.83 39 LEU F N 1
ATOM 12072 C CA . LEU F 1 42 ? 74.156 83.015 24.750 1.00 46.60 39 LEU F CA 1
ATOM 12073 C C . LEU F 1 42 ? 72.631 83.003 24.916 1.00 47.44 39 LEU F C 1
ATOM 12074 O O . LEU F 1 42 ? 72.002 81.948 24.806 1.00 48.11 39 LEU F O 1
ATOM 12079 N N . SER F 1 43 ? 72.042 84.168 25.177 1.00 47.54 40 SER F N 1
ATOM 12080 C CA . SER F 1 43 ? 70.590 84.267 25.319 1.00 49.24 40 SER F CA 1
ATOM 12081 C C . SER F 1 43 ? 69.861 84.225 23.974 1.00 50.83 40 SER F C 1
ATOM 12082 O O . SER F 1 43 ? 68.640 84.132 23.945 1.00 52.06 40 SER F O 1
ATOM 12085 N N . VAL F 1 44 ? 70.607 84.306 22.870 1.00 51.18 41 VAL F N 1
ATOM 12086 C CA . VAL F 1 44 ? 70.026 84.269 21.526 1.00 52.31 41 VAL F CA 1
ATOM 12087 C C . VAL F 1 44 ? 70.681 83.109 20.762 1.00 50.92 41 VAL F C 1
ATOM 12088 O O . VAL F 1 44 ? 71.419 83.332 19.803 1.00 52.08 41 VAL F O 1
ATOM 12092 N N . PRO F 1 45 ? 70.409 81.853 21.178 1.00 49.40 42 PRO F N 1
ATOM 12093 C CA . PRO F 1 45 ? 71.044 80.717 20.492 1.00 49.94 42 PRO F CA 1
ATOM 12094 C C . PRO F 1 45 ? 70.668 80.585 19.015 1.00 51.87 42 PRO F C 1
ATOM 12095 O O . PRO F 1 45 ? 71.447 80.027 18.240 1.00 51.89 42 PRO F O 1
ATOM 12099 N N . GLU F 1 46 ? 69.497 81.110 18.642 1.00 53.01 43 GLU F N 1
ATOM 12100 C CA . GLU F 1 46 ? 69.020 81.047 17.255 1.00 54.92 43 GLU F CA 1
ATOM 12101 C C . GLU F 1 46 ? 69.873 81.827 16.247 1.00 53.93 43 GLU F C 1
ATOM 12102 O O . GLU F 1 46 ? 69.796 81.570 15.052 1.00 55.34 43 GLU F O 1
ATOM 12108 N N . ALA F 1 47 ? 70.680 82.772 16.728 1.00 52.93 44 ALA F N 1
ATOM 12109 C CA . ALA F 1 47 ? 71.568 83.576 15.870 1.00 52.35 44 ALA F CA 1
ATOM 12110 C C . ALA F 1 47 ? 73.021 83.070 15.821 1.00 51.33 44 ALA F C 1
ATOM 12111 O O . ALA F 1 47 ? 73.845 83.624 15.086 1.00 52.22 44 ALA F O 1
ATOM 12113 N N . ILE F 1 48 ? 73.330 82.016 16.578 1.00 48.31 45 ILE F N 1
ATOM 12114 C CA . ILE F 1 48 ? 74.699 81.495 16.672 1.00 47.40 45 ILE F CA 1
ATOM 12115 C C . ILE F 1 48 ? 75.197 80.724 15.450 1.00 48.31 45 ILE F C 1
ATOM 12116 O O . ILE F 1 48 ? 76.290 80.992 14.966 1.00 48.56 45 ILE F O 1
ATOM 12121 N N . PHE F 1 49 ? 74.404 79.780 14.956 1.00 50.26 46 PHE F N 1
ATOM 12122 C CA . PHE F 1 49 ? 74.806 78.945 13.813 1.00 51.68 46 PHE F CA 1
ATOM 12123 C C . PHE F 1 49 ? 75.216 79.728 12.557 1.00 54.67 46 PHE F C 1
ATOM 12124 O O . PHE F 1 49 ? 76.271 79.461 11.972 1.00 53.55 46 PHE F O 1
ATOM 12132 N N A SER F 1 50 ? 74.381 80.684 12.154 0.60 56.81 47 SER F N 1
ATOM 12133 N N B SER F 1 50 ? 74.387 80.681 12.139 0.40 56.44 47 SER F N 1
ATOM 12134 C CA A SER F 1 50 ? 74.651 81.501 10.963 0.60 58.41 47 SER F CA 1
ATOM 12135 C CA B SER F 1 50 ? 74.678 81.476 10.937 0.40 58.19 47 SER F CA 1
ATOM 12136 C C A SER F 1 50 ? 75.939 82.305 11.123 0.60 58.22 47 SER F C 1
ATOM 12137 C C B SER F 1 50 ? 75.926 82.346 11.106 0.40 58.05 47 SER F C 1
ATOM 12138 O O A SER F 1 50 ? 76.734 82.396 10.188 0.60 59.80 47 SER F O 1
ATOM 12139 O O B SER F 1 50 ? 76.678 82.535 10.150 0.40 59.68 47 SER F O 1
ATOM 12144 N N . TYR F 1 51 ? 76.139 82.868 12.315 1.00 56.22 48 TYR F N 1
ATOM 12145 C CA . TYR F 1 51 ? 77.329 83.682 12.608 1.00 55.99 48 TYR F CA 1
ATOM 12146 C C . TYR F 1 51 ? 78.621 82.856 12.547 1.00 53.96 48 TYR F C 1
ATOM 12147 O O . TYR F 1 51 ? 79.539 83.209 11.826 1.00 54.59 48 TYR F O 1
ATOM 12156 N N . ILE F 1 52 ? 78.685 81.767 13.309 1.00 51.25 49 ILE F N 1
ATOM 12157 C CA . ILE F 1 52 ? 79.881 80.918 13.330 1.00 50.12 49 ILE F CA 1
ATOM 12158 C C . ILE F 1 52 ? 80.195 80.294 11.968 1.00 51.26 49 ILE F C 1
ATOM 12159 O O . ILE F 1 52 ? 81.353 80.307 11.544 1.00 51.39 49 ILE F O 1
ATOM 12164 N N . THR F 1 53 ? 79.185 79.742 11.295 1.00 52.71 50 THR F N 1
ATOM 12165 C CA . THR F 1 53 ? 79.399 79.128 9.972 1.00 55.83 50 THR F CA 1
ATOM 12166 C C . THR F 1 53 ? 79.928 80.130 8.941 1.00 57.85 50 THR F C 1
ATOM 12167 O O . THR F 1 53 ? 80.740 79.762 8.092 1.00 58.54 50 THR F O 1
ATOM 12171 N N . ALA F 1 54 ? 79.480 81.385 9.025 1.00 58.80 51 ALA F N 1
ATOM 12172 C CA . ALA F 1 54 ? 79.963 82.428 8.101 1.00 61.70 51 ALA F CA 1
ATOM 12173 C C . ALA F 1 54 ? 81.423 82.780 8.409 1.00 61.88 51 ALA F C 1
ATOM 12174 O O . ALA F 1 54 ? 82.180 83.110 7.509 1.00 63.13 51 ALA F O 1
ATOM 12176 N N . GLU F 1 55 ? 81.810 82.702 9.682 1.00 60.25 52 GLU F N 1
ATOM 12177 C CA . GLU F 1 55 ? 83.203 82.977 10.074 1.00 59.93 52 GLU F CA 1
ATOM 12178 C C . GLU F 1 55 ? 84.168 81.871 9.655 1.00 58.63 52 GLU F C 1
ATOM 12179 O O . GLU F 1 55 ? 85.358 82.130 9.486 1.00 57.48 52 GLU F O 1
ATOM 12185 N N . LYS F 1 56 ? 83.648 80.655 9.487 1.00 57.48 53 LYS F N 1
ATOM 12186 C CA . LYS F 1 56 ? 84.453 79.496 9.092 1.00 57.89 53 LYS F CA 1
ATOM 12187 C C . LYS F 1 56 ? 85.738 79.371 9.900 1.00 54.43 53 LYS F C 1
ATOM 12188 O O . LYS F 1 56 ? 86.822 79.304 9.334 1.00 53.24 53 LYS F O 1
ATOM 12194 N N . PRO F 1 57 ? 85.617 79.332 11.238 1.00 51.50 54 PRO F N 1
ATOM 12195 C CA . PRO F 1 57 ? 86.813 79.183 12.043 1.00 50.18 54 PRO F CA 1
ATOM 12196 C C . PRO F 1 57 ? 87.382 77.777 11.955 1.00 49.03 54 PRO F C 1
ATOM 12197 O O . PRO F 1 57 ? 86.646 76.823 11.666 1.00 48.94 54 PRO F O 1
ATOM 12201 N N . ASP F 1 58 ? 88.679 77.663 12.216 1.00 46.81 55 ASP F N 1
ATOM 12202 C CA . ASP F 1 58 ? 89.356 76.370 12.268 1.00 46.78 55 ASP F CA 1
ATOM 12203 C C . ASP F 1 58 ? 89.297 75.797 13.681 1.00 43.68 55 ASP F C 1
ATOM 12204 O O . ASP F 1 58 ? 89.325 74.578 13.881 1.00 42.63 55 ASP F O 1
ATOM 12209 N N . VAL F 1 59 ? 89.229 76.696 14.654 1.00 42.97 56 VAL F N 1
ATOM 12210 C CA . VAL F 1 59 ? 89.224 76.338 16.065 1.00 41.03 56 VAL F CA 1
ATOM 12211 C C . VAL F 1 59 ? 88.188 77.203 16.753 1.00 40.81 56 VAL F C 1
ATOM 12212 O O . VAL F 1 59 ? 88.028 78.375 16.401 1.00 42.73 56 VAL F O 1
ATOM 12216 N N . ILE F 1 60 ? 87.457 76.599 17.691 1.00 39.70 57 ILE F N 1
ATOM 12217 C CA . ILE F 1 60 ? 86.460 77.289 18.490 1.00 38.32 57 ILE F CA 1
ATOM 12218 C C . ILE F 1 60 ? 86.754 76.970 19.959 1.00 37.61 57 ILE F C 1
ATOM 12219 O O . ILE F 1 60 ? 86.869 75.796 20.345 1.00 37.88 57 ILE F O 1
ATOM 12224 N N . LEU F 1 61 ? 86.925 78.020 20.753 1.00 36.29 58 LEU F N 1
ATOM 12225 C CA . LEU F 1 61 ? 87.162 77.896 22.183 1.00 36.21 58 LEU F CA 1
ATOM 12226 C C . LEU F 1 61 ? 85.892 78.431 22.831 1.00 36.22 58 LEU F C 1
ATOM 12227 O O . LEU F 1 61 ? 85.629 79.647 22.815 1.00 37.10 58 LEU F O 1
ATOM 12232 N N . HIS F 1 62 ? 85.081 77.512 23.355 1.00 34.95 59 HIS F N 1
ATOM 12233 C CA . HIS F 1 62 ? 83.809 77.862 23.956 1.00 34.35 59 HIS F CA 1
ATOM 12234 C C . HIS F 1 62 ? 83.891 77.902 25.489 1.00 33.49 59 HIS F C 1
ATOM 12235 O O . HIS F 1 62 ? 83.684 76.884 26.164 1.00 32.53 59 HIS F O 1
ATOM 12242 N N . PHE F 1 63 ? 84.172 79.098 26.015 1.00 33.61 60 PHE F N 1
ATOM 12243 C CA . PHE F 1 63 ? 84.292 79.341 27.450 1.00 33.38 60 PHE F CA 1
ATOM 12244 C C . PHE F 1 63 ? 83.063 80.047 28.054 1.00 34.10 60 PHE F C 1
ATOM 12245 O O . PHE F 1 63 ? 82.908 80.069 29.269 1.00 33.98 60 PHE F O 1
ATOM 12253 N N . ALA F 1 64 ? 82.220 80.662 27.228 1.00 34.78 61 ALA F N 1
ATOM 12254 C CA . ALA F 1 64 ? 81.052 81.384 27.750 1.00 34.78 61 ALA F CA 1
ATOM 12255 C C . ALA F 1 64 ? 80.005 80.433 28.338 1.00 34.85 61 ALA F C 1
ATOM 12256 O O . ALA F 1 64 ? 79.701 79.387 27.747 1.00 33.09 61 ALA F O 1
ATOM 12258 N N . ALA F 1 65 ? 79.480 80.803 29.512 1.00 34.51 62 ALA F N 1
ATOM 12259 C CA . ALA F 1 65 ? 78.487 80.012 30.210 1.00 34.52 62 ALA F CA 1
ATOM 12260 C C . ALA F 1 65 ? 77.860 80.792 31.358 1.00 36.69 62 ALA F C 1
ATOM 12261 O O . ALA F 1 65 ? 78.406 81.802 31.807 1.00 38.32 62 ALA F O 1
ATOM 12263 N N . GLU F 1 66 ? 76.705 80.318 31.823 1.00 35.16 63 GLU F N 1
ATOM 12264 C CA . GLU F 1 66 ? 76.100 80.875 33.008 1.00 35.18 63 GLU F CA 1
ATOM 12265 C C . GLU F 1 66 ? 76.699 80.034 34.108 1.00 34.19 63 GLU F C 1
ATOM 12266 O O . GLU F 1 66 ? 76.393 78.840 34.201 1.00 33.97 63 GLU F O 1
ATOM 12272 N N . THR F 1 67 ? 77.562 80.646 34.920 1.00 33.95 64 THR F N 1
ATOM 12273 C CA . THR F 1 67 ? 78.273 79.940 35.993 1.00 34.59 64 THR F CA 1
ATOM 12274 C C . THR F 1 67 ? 77.795 80.256 37.404 1.00 34.53 64 THR F C 1
ATOM 12275 O O . THR F 1 67 ? 78.379 79.771 38.363 1.00 34.58 64 THR F O 1
ATOM 12279 N N . ASP F 1 68 ? 76.772 81.096 37.546 1.00 35.72 65 ASP F N 1
ATOM 12280 C CA . ASP F 1 68 ? 76.213 81.365 38.863 1.00 35.35 65 ASP F CA 1
ATOM 12281 C C . ASP F 1 68 ? 75.358 80.132 39.194 1.00 34.59 65 ASP F C 1
ATOM 12282 O O . ASP F 1 68 ? 74.222 79.989 38.715 1.00 32.38 65 ASP F O 1
ATOM 12287 N N . VAL F 1 69 ? 75.932 79.239 39.996 1.00 34.25 66 VAL F N 1
ATOM 12288 C CA . VAL F 1 69 ? 75.279 77.961 40.337 1.00 32.46 66 VAL F CA 1
ATOM 12289 C C . VAL F 1 69 ? 73.887 78.141 40.961 1.00 31.84 66 VAL F C 1
ATOM 12290 O O . VAL F 1 69 ? 72.955 77.395 40.644 1.00 30.70 66 VAL F O 1
ATOM 12294 N N . ASP F 1 70 ? 73.759 79.133 41.831 1.00 31.76 67 ASP F N 1
ATOM 12295 C CA . ASP F 1 70 ? 72.509 79.412 42.521 1.00 33.15 67 ASP F CA 1
ATOM 12296 C C . ASP F 1 70 ? 71.457 80.019 41.609 1.00 33.47 67 ASP F C 1
ATOM 12297 O O . ASP F 1 70 ? 70.289 79.625 41.684 1.00 32.14 67 ASP F O 1
ATOM 12302 N N . LEU F 1 71 ? 71.872 80.925 40.715 1.00 34.18 68 LEU F N 1
ATOM 12303 C CA . LEU F 1 71 ? 70.953 81.517 39.731 1.00 34.41 68 LEU F CA 1
ATOM 12304 C C . LEU F 1 71 ? 70.407 80.390 38.859 1.00 33.76 68 LEU F C 1
ATOM 12305 O O . LEU F 1 71 ? 69.210 80.355 38.579 1.00 31.86 68 LEU F O 1
ATOM 12310 N N . CYS F 1 72 ? 71.285 79.453 38.472 1.00 30.84 69 CYS F N 1
ATOM 12311 C CA . CYS F 1 72 ? 70.873 78.311 37.656 1.00 31.35 69 CYS F CA 1
ATOM 12312 C C . CYS F 1 72 ? 69.799 77.476 38.348 1.00 31.38 69 CYS F C 1
ATOM 12313 O O . CYS F 1 72 ? 68.904 76.920 37.676 1.00 30.80 69 CYS F O 1
ATOM 12316 N N . GLU F 1 73 ? 69.880 77.372 39.678 1.00 29.61 70 GLU F N 1
ATOM 12317 C CA . GLU F 1 73 ? 68.896 76.582 40.392 1.00 29.16 70 GLU F CA 1
ATOM 12318 C C . GLU F 1 73 ? 67.550 77.284 40.445 1.00 29.95 70 GLU F C 1
ATOM 12319 O O . GLU F 1 73 ? 66.514 76.628 40.337 1.00 30.96 70 GLU F O 1
ATOM 12325 N N . ARG F 1 74 ? 67.554 78.601 40.635 1.00 30.21 71 ARG F N 1
ATOM 12326 C CA . ARG F 1 74 ? 66.310 79.384 40.689 1.00 32.57 71 ARG F CA 1
ATOM 12327 C C . ARG F 1 74 ? 65.695 79.568 39.303 1.00 33.49 71 ARG F C 1
ATOM 12328 O O . ARG F 1 74 ? 64.480 79.687 39.173 1.00 33.01 71 ARG F O 1
ATOM 12336 N N . GLU F 1 75 ? 66.550 79.619 38.285 1.00 33.10 72 GLU F N 1
ATOM 12337 C CA . GLU F 1 75 ? 66.131 79.857 36.904 1.00 35.63 72 GLU F CA 1
ATOM 12338 C C . GLU F 1 75 ? 66.768 78.829 35.967 1.00 33.93 72 GLU F C 1
ATOM 12339 O O . GLU F 1 75 ? 67.664 79.165 35.181 1.00 33.60 72 GLU F O 1
ATOM 12345 N N . PRO F 1 76 ? 66.293 77.575 36.043 1.00 32.20 73 PRO F N 1
ATOM 12346 C CA . PRO F 1 76 ? 66.838 76.525 35.193 1.00 31.51 73 PRO F CA 1
ATOM 12347 C C . PRO F 1 76 ? 66.645 76.806 33.700 1.00 32.91 73 PRO F C 1
ATOM 12348 O O . PRO F 1 76 ? 67.421 76.288 32.905 1.00 31.43 73 PRO F O 1
ATOM 12352 N N . ALA F 1 77 ? 65.664 77.636 33.327 1.00 33.16 74 ALA F N 1
ATOM 12353 C CA . ALA F 1 77 ? 65.491 77.985 31.913 1.00 35.24 74 ALA F CA 1
ATOM 12354 C C . ALA F 1 77 ? 66.740 78.731 31.412 1.00 36.33 74 ALA F C 1
ATOM 12355 O O . ALA F 1 77 ? 67.203 78.484 30.301 1.00 36.72 74 ALA F O 1
ATOM 12357 N N . ARG F 1 78 ? 67.285 79.616 32.249 1.00 36.03 75 ARG F N 1
ATOM 12358 C CA . ARG F 1 78 ? 68.490 80.364 31.914 1.00 36.95 75 ARG F CA 1
ATOM 12359 C C . ARG F 1 78 ? 69.706 79.436 31.839 1.00 35.88 75 ARG F C 1
ATOM 12360 O O . ARG F 1 78 ? 70.541 79.557 30.934 1.00 36.12 75 ARG F O 1
ATOM 12368 N N . ALA F 1 79 ? 69.807 78.508 32.780 1.00 34.36 76 ALA F N 1
ATOM 12369 C CA . ALA F 1 79 ? 70.892 77.523 32.753 1.00 32.22 76 ALA F CA 1
ATOM 12370 C C . ALA F 1 79 ? 70.813 76.734 31.447 1.00 33.10 76 ALA F C 1
ATOM 12371 O O . ALA F 1 79 ? 71.824 76.523 30.765 1.00 32.76 76 ALA F O 1
ATOM 12373 N N . GLY F 1 80 ? 69.593 76.331 31.089 1.00 32.57 77 GLY F N 1
ATOM 12374 C CA . GLY F 1 80 ? 69.356 75.559 29.880 1.00 33.18 77 GLY F CA 1
ATOM 12375 C C . GLY F 1 80 ? 69.687 76.301 28.602 1.00 33.84 77 GLY F C 1
ATOM 12376 O O . GLY F 1 80 ? 70.455 75.810 27.788 1.00 33.71 77 GLY F O 1
ATOM 12377 N N . ILE F 1 81 ? 69.131 77.497 28.446 1.00 34.24 78 ILE F N 1
ATOM 12378 C CA . ILE F 1 81 ? 69.381 78.313 27.260 1.00 35.85 78 ILE F CA 1
ATOM 12379 C C . ILE F 1 81 ? 70.868 78.639 27.056 1.00 35.85 78 ILE F C 1
ATOM 12380 O O . ILE F 1 81 ? 71.408 78.467 25.961 1.00 35.57 78 ILE F O 1
ATOM 12385 N N . TYR F 1 82 ? 71.511 79.112 28.116 1.00 35.94 79 TYR F N 1
ATOM 12386 C CA . TYR F 1 82 ? 72.916 79.539 28.068 1.00 36.07 79 TYR F CA 1
ATOM 12387 C C . TYR F 1 82 ? 73.940 78.410 27.972 1.00 35.49 79 TYR F C 1
ATOM 12388 O O . TYR F 1 82 ? 74.918 78.535 27.243 1.00 35.29 79 TYR F O 1
ATOM 12397 N N . ASN F 1 83 ? 73.726 77.320 28.705 1.00 34.17 80 ASN F N 1
ATOM 12398 C CA . ASN F 1 83 ? 74.722 76.233 28.756 1.00 32.78 80 ASN F CA 1
ATOM 12399 C C . ASN F 1 83 ? 74.415 75.030 27.856 1.00 33.41 80 ASN F C 1
ATOM 12400 O O . ASN F 1 83 ? 75.338 74.312 27.442 1.00 33.76 80 ASN F O 1
ATOM 12405 N N . HIS F 1 84 ? 73.134 74.773 27.610 1.00 32.80 81 HIS F N 1
ATOM 12406 C CA . HIS F 1 84 ? 72.722 73.658 26.759 1.00 34.69 81 HIS F CA 1
ATOM 12407 C C . HIS F 1 84 ? 72.405 74.105 25.331 1.00 35.55 81 HIS F C 1
ATOM 12408 O O . HIS F 1 84 ? 73.146 73.784 24.412 1.00 36.41 81 HIS F O 1
ATOM 12415 N N . LEU F 1 85 ? 71.327 74.868 25.162 1.00 35.80 82 LEU F N 1
ATOM 12416 C CA . LEU F 1 85 ? 70.892 75.270 23.826 1.00 37.16 82 LEU F CA 1
ATOM 12417 C C . LEU F 1 85 ? 71.941 76.051 23.028 1.00 36.51 82 LEU F C 1
ATOM 12418 O O . LEU F 1 85 ? 72.134 75.784 21.845 1.00 39.21 82 LEU F O 1
ATOM 12423 N N . ALA F 1 86 ? 72.615 77.009 23.649 1.00 35.41 83 ALA F N 1
ATOM 12424 C CA . ALA F 1 86 ? 73.656 77.780 22.932 1.00 36.14 83 ALA F CA 1
ATOM 12425 C C . ALA F 1 86 ? 74.841 76.888 22.550 1.00 35.91 83 ALA F C 1
ATOM 12426 O O . ALA F 1 86 ? 75.416 77.025 21.472 1.00 38.67 83 ALA F O 1
ATOM 12428 N N . THR F 1 87 ? 75.202 75.980 23.443 1.00 34.34 84 THR F N 1
ATOM 12429 C CA . THR F 1 87 ? 76.296 75.039 23.193 1.00 34.19 84 THR F CA 1
ATOM 12430 C C . THR F 1 87 ? 75.962 74.095 22.026 1.00 35.57 84 THR F C 1
ATOM 12431 O O . THR F 1 87 ? 76.822 73.795 21.215 1.00 35.49 84 THR F O 1
ATOM 12435 N N . GLU F 1 88 ? 74.718 73.620 21.973 1.00 37.35 85 GLU F N 1
ATOM 12436 C CA . GLU F 1 88 ? 74.257 72.770 20.876 1.00 39.27 85 GLU F CA 1
ATOM 12437 C C . GLU F 1 88 ? 74.460 73.484 19.526 1.00 40.65 85 GLU F C 1
ATOM 12438 O O . GLU F 1 88 ? 74.992 72.890 18.589 1.00 40.49 85 GLU F O 1
ATOM 12444 N N . GLN F 1 89 ? 74.068 74.757 19.435 1.00 39.86 86 GLN F N 1
ATOM 12445 C CA . GLN F 1 89 ? 74.250 75.511 18.181 1.00 42.35 86 GLN F CA 1
ATOM 12446 C C . GLN F 1 89 ? 75.726 75.686 17.816 1.00 41.43 86 GLN F C 1
ATOM 12447 O O . GLN F 1 89 ? 76.092 75.609 16.646 1.00 41.87 86 GLN F O 1
ATOM 12453 N N . ILE F 1 90 ? 76.566 75.904 18.820 1.00 40.13 87 ILE F N 1
ATOM 12454 C CA . ILE F 1 90 ? 78.010 76.045 18.608 1.00 40.45 87 ILE F CA 1
ATOM 12455 C C . ILE F 1 90 ? 78.588 74.711 18.111 1.00 39.51 87 ILE F C 1
ATOM 12456 O O . ILE F 1 90 ? 79.438 74.693 17.225 1.00 39.95 87 ILE F O 1
ATOM 12461 N N . ALA F 1 91 ? 78.105 73.614 18.688 1.00 37.91 88 ALA F N 1
ATOM 12462 C CA . ALA F 1 91 ? 78.544 72.275 18.318 1.00 38.34 88 ALA F CA 1
ATOM 12463 C C . ALA F 1 91 ? 78.138 71.942 16.868 1.00 40.28 88 ALA F C 1
ATOM 12464 O O . ALA F 1 91 ? 78.946 71.388 16.103 1.00 38.20 88 ALA F O 1
ATOM 12466 N N . GLN F 1 92 ? 76.898 72.281 16.504 1.00 40.54 89 GLN F N 1
ATOM 12467 C CA . GLN F 1 92 ? 76.414 72.056 15.141 1.00 43.86 89 GLN F CA 1
ATOM 12468 C C . GLN F 1 92 ? 77.182 72.944 14.143 1.00 44.69 89 GLN F C 1
ATOM 12469 O O . GLN F 1 92 ? 77.444 72.526 13.014 1.00 46.40 89 GLN F O 1
ATOM 12475 N N . ALA F 1 93 ? 77.525 74.162 14.564 1.00 43.31 90 ALA F N 1
ATOM 12476 C CA . ALA F 1 93 ? 78.278 75.070 13.711 1.00 44.81 90 ALA F CA 1
ATOM 12477 C C . ALA F 1 93 ? 79.688 74.509 13.521 1.00 43.46 90 ALA F C 1
ATOM 12478 O O . ALA F 1 93 ? 80.206 74.479 12.407 1.00 44.14 90 ALA F O 1
ATOM 12480 N N . ALA F 1 94 ? 80.280 74.031 14.607 1.00 41.88 91 ALA F N 1
ATOM 12481 C CA . ALA F 1 94 ? 81.620 73.439 14.562 1.00 42.14 91 ALA F CA 1
ATOM 12482 C C . ALA F 1 94 ? 81.659 72.266 13.595 1.00 44.01 91 ALA F C 1
ATOM 12483 O O . ALA F 1 94 ? 82.545 72.203 12.733 1.00 45.20 91 ALA F O 1
ATOM 12485 N N . LYS F 1 95 ? 80.681 71.365 13.711 1.00 44.16 92 LYS F N 1
ATOM 12486 C CA . LYS F 1 95 ? 80.594 70.198 12.828 1.00 47.14 92 LYS F CA 1
ATOM 12487 C C . LYS F 1 95 ? 80.487 70.622 11.353 1.00 49.91 92 LYS F C 1
ATOM 12488 O O . LYS F 1 95 ? 81.190 70.079 10.502 1.00 51.00 92 LYS F O 1
ATOM 12494 N N . PHE F 1 96 ? 79.615 71.591 11.068 1.00 50.95 93 PHE F N 1
ATOM 12495 C CA . PHE F 1 96 ? 79.427 72.102 9.702 1.00 53.30 93 PHE F CA 1
ATOM 12496 C C . PHE F 1 96 ? 80.721 72.730 9.154 1.00 54.37 93 PHE F C 1
ATOM 12497 O O . PHE F 1 96 ? 81.040 72.551 7.989 1.00 58.20 93 PHE F O 1
ATOM 12505 N N . CYS F 1 97 ? 81.462 73.448 10.001 1.00 54.41 94 CYS F N 1
ATOM 12506 C CA . CYS F 1 97 ? 82.750 74.076 9.622 1.00 54.96 94 CYS F CA 1
ATOM 12507 C C . CYS F 1 97 ? 83.935 73.134 9.654 1.00 51.81 94 CYS F C 1
ATOM 12508 O O . CYS F 1 97 ? 85.002 73.506 9.211 1.00 51.69 94 CYS F O 1
ATOM 12511 N N . GLY F 1 98 ? 83.774 71.948 10.228 1.00 50.15 95 GLY F N 1
ATOM 12512 C CA . GLY F 1 98 ? 84.905 71.022 10.392 1.00 50.25 95 GLY F CA 1
ATOM 12513 C C . GLY F 1 98 ? 85.913 71.538 11.428 1.00 49.07 95 GLY F C 1
ATOM 12514 O O . GLY F 1 98 ? 87.072 71.147 11.427 1.00 50.33 95 GLY F O 1
ATOM 12515 N N . ALA F 1 99 ? 85.458 72.400 12.332 1.00 47.50 96 ALA F N 1
ATOM 12516 C CA . ALA F 1 99 ? 86.327 73.009 13.331 1.00 44.87 96 ALA F CA 1
ATOM 12517 C C . ALA F 1 99 ? 86.504 72.172 14.574 1.00 43.15 96 ALA F C 1
ATOM 12518 O O . ALA F 1 99 ? 85.555 71.550 15.060 1.00 41.80 96 ALA F O 1
ATOM 12520 N N . TRP F 1 100 ? 87.720 72.210 15.110 1.00 41.21 97 TRP F N 1
ATOM 12521 C CA . TRP F 1 100 ? 88.054 71.552 16.366 1.00 39.77 97 TRP F CA 1
ATOM 12522 C C . TRP F 1 100 ? 87.424 72.417 17.472 1.00 38.26 97 TRP F C 1
ATOM 12523 O O . TRP F 1 100 ? 87.636 73.639 17.521 1.00 37.94 97 TRP F O 1
ATOM 12534 N N . LEU F 1 101 ? 86.647 71.784 18.343 1.00 36.78 98 LEU F N 1
ATOM 12535 C CA . LEU F 1 101 ? 85.919 72.505 19.385 1.00 35.49 98 LEU F CA 1
ATOM 12536 C C . LEU F 1 101 ? 86.343 72.187 20.808 1.00 34.03 98 LEU F C 1
ATOM 12537 O O . LEU F 1 101 ? 86.284 71.031 21.235 1.00 35.39 98 LEU F O 1
ATOM 12542 N N A LEU F 1 102 ? 86.767 73.211 21.541 0.60 34.11 99 LEU F N 1
ATOM 12543 N N B LEU F 1 102 ? 86.763 73.221 21.533 0.40 33.40 99 LEU F N 1
ATOM 12544 C CA A LEU F 1 102 ? 87.147 73.055 22.941 0.60 33.65 99 LEU F CA 1
ATOM 12545 C CA B LEU F 1 102 ? 87.135 73.111 22.940 0.40 32.24 99 LEU F CA 1
ATOM 12546 C C A LEU F 1 102 ? 85.980 73.568 23.780 0.60 32.78 99 LEU F C 1
ATOM 12547 C C B LEU F 1 102 ? 85.955 73.575 23.776 0.40 32.04 99 LEU F C 1
ATOM 12548 O O A LEU F 1 102 ? 85.523 74.695 23.586 0.60 33.76 99 LEU F O 1
ATOM 12549 O O B LEU F 1 102 ? 85.460 74.686 23.579 0.40 32.91 99 LEU F O 1
ATOM 12558 N N . TYR F 1 103 ? 85.496 72.720 24.689 1.00 32.03 100 TYR F N 1
ATOM 12559 C CA . TYR F 1 103 ? 84.385 73.051 25.587 1.00 31.67 100 TYR F CA 1
ATOM 12560 C C . TYR F 1 103 ? 84.869 72.986 27.018 1.00 30.81 100 TYR F C 1
ATOM 12561 O O . TYR F 1 103 ? 85.352 71.947 27.465 1.00 29.55 100 TYR F O 1
ATOM 12570 N N . LEU F 1 104 ? 84.805 74.120 27.721 1.00 30.25 101 LEU F N 1
ATOM 12571 C CA . LEU F 1 104 ? 85.177 74.144 29.131 1.00 30.35 101 LEU F CA 1
ATOM 12572 C C . LEU F 1 104 ? 83.961 73.667 29.937 1.00 30.30 101 LEU F C 1
ATOM 12573 O O . LEU F 1 104 ? 82.910 74.306 29.930 1.00 30.20 101 LEU F O 1
ATOM 12578 N N . SER F 1 105 ? 84.102 72.523 30.603 1.00 28.76 102 SER F N 1
ATOM 12579 C CA . SER F 1 105 ? 83.037 71.990 31.422 1.00 27.44 102 SER F CA 1
ATOM 12580 C C . SER F 1 105 ? 83.451 72.101 32.907 1.00 26.63 102 SER F C 1
ATOM 12581 O O . SER F 1 105 ? 84.407 72.810 33.251 1.00 29.28 102 SER F O 1
ATOM 12584 N N . SER F 1 106 ? 82.756 71.380 33.770 1.00 27.99 103 SER F N 1
ATOM 12585 C CA . SER F 1 106 ? 82.906 71.516 35.210 1.00 27.24 103 SER F CA 1
ATOM 12586 C C . SER F 1 106 ? 82.835 70.227 35.999 1.00 27.54 103 SER F C 1
ATOM 12587 O O . SER F 1 106 ? 82.192 69.230 35.591 1.00 28.03 103 SER F O 1
ATOM 12590 N N . SER F 1 107 ? 83.479 70.272 37.159 1.00 28.15 104 SER F N 1
ATOM 12591 C CA . SER F 1 107 ? 83.471 69.167 38.105 1.00 28.52 104 SER F CA 1
ATOM 12592 C C . SER F 1 107 ? 82.043 68.943 38.628 1.00 30.21 104 SER F C 1
ATOM 12593 O O . SER F 1 107 ? 81.743 67.849 39.107 1.00 29.99 104 SER F O 1
ATOM 12596 N N . ASN F 1 108 ? 81.178 69.967 38.503 1.00 29.05 105 ASN F N 1
ATOM 12597 C CA . ASN F 1 108 ? 79.769 69.877 38.940 1.00 32.11 105 ASN F CA 1
ATOM 12598 C C . ASN F 1 108 ? 78.911 68.869 38.179 1.00 29.97 105 ASN F C 1
ATOM 12599 O O . ASN F 1 108 ? 77.741 68.692 38.510 1.00 27.88 105 ASN F O 1
ATOM 12604 N N . VAL F 1 109 ? 79.451 68.248 37.138 1.00 26.85 106 VAL F N 1
ATOM 12605 C CA . VAL F 1 109 ? 78.702 67.187 36.475 1.00 26.66 106 VAL F CA 1
ATOM 12606 C C . VAL F 1 109 ? 78.642 65.963 37.392 1.00 25.24 106 VAL F C 1
ATOM 12607 O O . VAL F 1 109 ? 77.842 65.045 37.159 1.00 26.59 106 VAL F O 1
ATOM 12611 N N . PHE F 1 110 ? 79.493 65.965 38.431 1.00 24.93 107 PHE F N 1
ATOM 12612 C CA . PHE F 1 110 ? 79.530 64.908 39.454 1.00 25.93 107 PHE F CA 1
ATOM 12613 C C . PHE F 1 110 ? 78.990 65.440 40.792 1.00 26.08 107 PHE F C 1
ATOM 12614 O O . PHE F 1 110 ? 78.861 66.647 40.986 1.00 26.54 107 PHE F O 1
ATOM 12622 N N . GLY F 1 111 ? 78.703 64.517 41.702 1.00 25.36 108 GLY F N 1
ATOM 12623 C CA . GLY F 1 111 ? 78.274 64.850 43.050 1.00 27.29 108 GLY F CA 1
ATOM 12624 C C . GLY F 1 111 ? 77.192 63.948 43.591 1.00 27.37 108 GLY F C 1
ATOM 12625 O O . GLY F 1 111 ? 77.144 63.674 44.785 1.00 27.27 108 GLY F O 1
ATOM 12626 N N . GLY F 1 112 ? 76.314 63.498 42.701 1.00 26.83 109 GLY F N 1
ATOM 12627 C CA . GLY F 1 112 ? 75.190 62.678 43.098 1.00 28.14 109 GLY F CA 1
ATOM 12628 C C . GLY F 1 112 ? 75.540 61.375 43.772 1.00 29.92 109 GLY F C 1
ATOM 12629 O O . GLY F 1 112 ? 74.830 60.946 44.648 1.00 29.26 109 GLY F O 1
ATOM 12630 N N . GLU F 1 113 ? 76.633 60.742 43.363 1.00 30.37 110 GLU F N 1
ATOM 12631 C CA . GLU F 1 113 ? 77.024 59.480 43.969 1.00 32.66 110 GLU F CA 1
ATOM 12632 C C . GLU F 1 113 ? 77.530 59.665 45.399 1.00 32.23 110 GLU F C 1
ATOM 12633 O O . GLU F 1 113 ? 77.430 58.762 46.206 1.00 36.09 110 GLU F O 1
ATOM 12639 N N . GLY F 1 114 ? 78.074 60.836 45.721 1.00 29.37 111 GLY F N 1
ATOM 12640 C CA . GLY F 1 114 ? 78.521 61.081 47.085 1.00 30.00 111 GLY F CA 1
ATOM 12641 C C . GLY F 1 114 ? 79.917 60.582 47.465 1.00 30.49 111 GLY F C 1
ATOM 12642 O O . GLY F 1 114 ? 80.257 60.580 48.633 1.00 31.69 111 GLY F O 1
ATOM 12643 N N . LYS F 1 115 ? 80.737 60.174 46.506 1.00 28.98 112 LYS F N 1
ATOM 12644 C CA . LYS F 1 115 ? 82.083 59.753 46.873 1.00 29.55 112 LYS F CA 1
ATOM 12645 C C . LYS F 1 115 ? 83.034 60.959 46.907 1.00 27.13 112 LYS F C 1
ATOM 12646 O O . LYS F 1 115 ? 82.643 62.060 46.563 1.00 25.60 112 LYS F O 1
ATOM 12652 N N . LEU F 1 116 ? 84.281 60.742 47.297 1.00 26.12 113 LEU F N 1
ATOM 12653 C CA . LEU F 1 116 ? 85.215 61.867 47.515 1.00 26.73 113 LEU F CA 1
ATOM 12654 C C . LEU F 1 116 ? 85.894 62.487 46.300 1.00 26.52 113 LEU F C 1
ATOM 12655 O O . LEU F 1 116 ? 86.205 63.686 46.323 1.00 26.50 113 LEU F O 1
ATOM 12660 N N A SER F 1 117 ? 86.141 61.692 45.258 0.60 26.86 114 SER F N 1
ATOM 12661 N N B SER F 1 117 ? 86.089 61.713 45.244 0.40 25.53 114 SER F N 1
ATOM 12662 C CA A SER F 1 117 ? 86.814 62.201 44.039 0.60 27.98 114 SER F CA 1
ATOM 12663 C CA B SER F 1 117 ? 86.689 62.260 44.031 0.40 25.39 114 SER F CA 1
ATOM 12664 C C A SER F 1 117 ? 86.411 61.391 42.809 0.60 26.82 114 SER F C 1
ATOM 12665 C C B SER F 1 117 ? 86.192 61.472 42.841 0.40 25.51 114 SER F C 1
ATOM 12666 O O A SER F 1 117 ? 86.157 60.200 42.905 0.60 27.79 114 SER F O 1
ATOM 12667 O O B SER F 1 117 ? 85.613 60.396 43.001 0.40 25.62 114 SER F O 1
ATOM 12672 N N . TYR F 1 118 ? 86.353 62.044 41.657 1.00 25.02 115 TYR F N 1
ATOM 12673 C CA . TYR F 1 118 ? 85.903 61.400 40.431 1.00 25.60 115 TYR F CA 1
ATOM 12674 C C . TYR F 1 118 ? 86.941 61.553 39.332 1.00 25.93 115 TYR F C 1
ATOM 12675 O O . TYR F 1 118 ? 87.519 62.626 39.178 1.00 26.05 115 TYR F O 1
ATOM 12684 N N . ASN F 1 119 ? 87.175 60.484 38.580 1.00 24.90 116 ASN F N 1
ATOM 12685 C CA . ASN F 1 119 ? 88.095 60.540 37.444 1.00 25.61 116 ASN F CA 1
ATOM 12686 C C . ASN F 1 119 ? 87.298 60.379 36.118 1.00 25.34 116 ASN F C 1
ATOM 12687 O O . ASN F 1 119 ? 86.059 60.208 36.134 1.00 23.99 116 ASN F O 1
ATOM 12692 N N . GLU F 1 120 ? 88.005 60.428 34.983 1.00 25.02 117 GLU F N 1
ATOM 12693 C CA . GLU F 1 120 ? 87.355 60.373 33.684 1.00 25.00 117 GLU F CA 1
ATOM 12694 C C . GLU F 1 120 ? 86.508 59.126 33.401 1.00 26.91 117 GLU F C 1
ATOM 12695 O O . GLU F 1 120 ? 85.719 59.127 32.459 1.00 29.54 117 GLU F O 1
ATOM 12701 N N . LEU F 1 121 ? 86.685 58.058 34.172 1.00 25.62 118 LEU F N 1
ATOM 12702 C CA . LEU F 1 121 ? 85.864 56.852 34.013 1.00 25.13 118 LEU F CA 1
ATOM 12703 C C . LEU F 1 121 ? 84.567 56.925 34.807 1.00 26.17 118 LEU F C 1
ATOM 12704 O O . LEU F 1 121 ? 83.652 56.135 34.564 1.00 27.38 118 LEU F O 1
ATOM 12709 N N . ASP F 1 122 ? 84.502 57.809 35.805 1.00 25.68 119 ASP F N 1
ATOM 12710 C CA . ASP F 1 122 ? 83.272 57.954 36.566 1.00 26.83 119 ASP F CA 1
ATOM 12711 C C . ASP F 1 122 ? 82.147 58.514 35.666 1.00 28.37 119 ASP F C 1
ATOM 12712 O O . ASP F 1 122 ? 82.386 59.364 34.809 1.00 29.71 119 ASP F O 1
ATOM 12717 N N . ILE F 1 123 ? 80.952 57.964 35.815 1.00 30.32 120 ILE F N 1
ATOM 12718 C CA . ILE F 1 123 ? 79.803 58.377 35.009 1.00 31.84 120 ILE F CA 1
ATOM 12719 C C . ILE F 1 123 ? 79.162 59.581 35.662 1.00 29.99 120 ILE F C 1
ATOM 12720 O O . ILE F 1 123 ? 78.715 59.488 36.771 1.00 30.89 120 ILE F O 1
ATOM 12725 N N . PRO F 1 124 ? 79.102 60.715 34.971 1.00 30.04 121 PRO F N 1
ATOM 12726 C CA . PRO F 1 124 ? 78.498 61.902 35.596 1.00 29.65 121 PRO F CA 1
ATOM 12727 C C . PRO F 1 124 ? 77.057 61.696 36.109 1.00 28.92 121 PRO F C 1
ATOM 12728 O O . PRO F 1 124 ? 76.277 61.035 35.465 1.00 28.36 121 PRO F O 1
ATOM 12732 N N . LEU F 1 125 ? 76.781 62.233 37.297 1.00 29.37 122 LEU F N 1
ATOM 12733 C CA . LEU F 1 125 ? 75.472 62.192 37.959 1.00 29.90 122 LEU F CA 1
ATOM 12734 C C . LEU F 1 125 ? 75.403 63.507 38.742 1.00 29.36 122 LEU F C 1
ATOM 12735 O O . LEU F 1 125 ? 75.836 63.569 39.897 1.00 27.70 122 LEU F O 1
ATOM 12740 N N A PRO F 1 126 ? 74.909 64.579 38.106 0.60 28.87 123 PRO F N 1
ATOM 12741 N N B PRO F 1 126 ? 74.863 64.563 38.110 0.40 27.94 123 PRO F N 1
ATOM 12742 C CA A PRO F 1 126 ? 74.886 65.886 38.779 0.60 27.84 123 PRO F CA 1
ATOM 12743 C CA B PRO F 1 126 ? 74.735 65.873 38.738 0.40 26.83 123 PRO F CA 1
ATOM 12744 C C A PRO F 1 126 ? 73.936 66.002 39.982 0.60 27.68 123 PRO F C 1
ATOM 12745 C C B PRO F 1 126 ? 73.478 65.957 39.606 0.40 26.21 123 PRO F C 1
ATOM 12746 O O A PRO F 1 126 ? 73.069 65.153 40.190 0.60 27.39 123 PRO F O 1
ATOM 12747 O O B PRO F 1 126 ? 72.510 65.231 39.366 0.40 26.63 123 PRO F O 1
ATOM 12770 N N A ASN F 1 128 ? 72.692 69.392 40.800 0.60 28.77 125 ASN F N 1
ATOM 12771 N N B ASN F 1 128 ? 72.383 69.271 40.689 0.40 28.33 125 ASN F N 1
ATOM 12772 C CA A ASN F 1 128 ? 71.932 70.629 40.611 0.60 28.14 125 ASN F CA 1
ATOM 12773 C CA B ASN F 1 128 ? 71.933 70.655 40.614 0.40 27.94 125 ASN F CA 1
ATOM 12774 C C A ASN F 1 128 ? 71.754 70.974 39.126 0.60 28.28 125 ASN F C 1
ATOM 12775 C C B ASN F 1 128 ? 71.811 71.027 39.141 0.40 28.13 125 ASN F C 1
ATOM 12776 O O A ASN F 1 128 ? 72.312 70.301 38.246 0.60 27.12 125 ASN F O 1
ATOM 12777 O O B ASN F 1 128 ? 72.463 70.419 38.282 0.40 27.45 125 ASN F O 1
ATOM 12786 N N . TYR F 1 129 ? 70.956 72.004 38.852 1.00 28.10 126 TYR F N 1
ATOM 12787 C CA . TYR F 1 129 ? 70.694 72.420 37.464 1.00 28.79 126 TYR F CA 1
ATOM 12788 C C . TYR F 1 129 ? 71.897 72.947 36.711 1.00 28.21 126 TYR F C 1
ATOM 12789 O O . TYR F 1 129 ? 71.980 72.763 35.510 1.00 29.16 126 TYR F O 1
ATOM 12798 N N . TYR F 1 130 ? 72.839 73.575 37.403 1.00 28.02 127 TYR F N 1
ATOM 12799 C CA . TYR F 1 130 ? 74.060 74.053 36.735 1.00 27.94 127 TYR F CA 1
ATOM 12800 C C . TYR F 1 130 ? 74.800 72.850 36.142 1.00 26.99 127 TYR F C 1
ATOM 12801 O O . TYR F 1 130 ? 75.117 72.808 34.951 1.00 26.43 127 TYR F O 1
ATOM 12810 N N . GLY F 1 131 ? 75.021 71.855 36.977 1.00 26.29 128 GLY F N 1
ATOM 12811 C CA . GLY F 1 131 ? 75.725 70.650 36.567 1.00 25.75 128 GLY F CA 1
ATOM 12812 C C . GLY F 1 131 ? 75.010 69.904 35.461 1.00 26.52 128 GLY F C 1
ATOM 12813 O O . GLY F 1 131 ? 75.660 69.375 34.549 1.00 25.89 128 GLY F O 1
ATOM 12814 N N . ARG F 1 132 ? 73.680 69.865 35.528 1.00 26.43 129 ARG F N 1
ATOM 12815 C CA . ARG F 1 132 ? 72.901 69.187 34.496 1.00 28.05 129 ARG F CA 1
ATOM 12816 C C . ARG F 1 132 ? 73.054 69.924 33.168 1.00 29.11 129 ARG F C 1
ATOM 12817 O O . ARG F 1 132 ? 73.216 69.287 32.125 1.00 28.36 129 ARG F O 1
ATOM 12825 N N . SER F 1 133 ? 73.010 71.261 33.216 1.00 29.00 130 SER F N 1
ATOM 12826 C CA . SER F 1 133 ? 73.115 72.048 31.999 1.00 29.07 130 SER F CA 1
ATOM 12827 C C . SER F 1 133 ? 74.494 71.864 31.347 1.00 29.73 130 SER F C 1
ATOM 12828 O O . SER F 1 133 ? 74.601 71.808 30.122 1.00 30.96 130 SER F O 1
ATOM 12831 N N . LYS F 1 134 ? 75.542 71.775 32.160 1.00 29.13 131 LYS F N 1
ATOM 12832 C CA . LYS F 1 134 ? 76.894 71.567 31.632 1.00 29.70 131 LYS F CA 1
ATOM 12833 C C . LYS F 1 134 ? 77.043 70.149 31.070 1.00 29.28 131 LYS F C 1
ATOM 12834 O O . LYS F 1 134 ? 77.689 69.945 30.046 1.00 29.79 131 LYS F O 1
ATOM 12840 N N . LEU F 1 135 ? 76.440 69.176 31.738 1.00 29.59 132 LEU F N 1
ATOM 12841 C CA . LEU F 1 135 ? 76.500 67.788 31.280 1.00 30.53 132 LEU F CA 1
ATOM 12842 C C . LEU F 1 135 ? 75.821 67.593 29.899 1.00 32.22 132 LEU F C 1
ATOM 12843 O O . LEU F 1 135 ? 76.378 66.940 29.017 1.00 32.14 132 LEU F O 1
ATOM 12848 N N A ILE F 1 136 ? 74.622 68.151 29.724 0.50 32.82 133 ILE F N 1
ATOM 12849 N N B ILE F 1 136 ? 74.633 68.169 29.745 0.50 32.61 133 ILE F N 1
ATOM 12850 C CA A ILE F 1 136 ? 73.917 68.020 28.449 0.50 34.22 133 ILE F CA 1
ATOM 12851 C CA B ILE F 1 136 ? 73.876 68.077 28.506 0.50 33.85 133 ILE F CA 1
ATOM 12852 C C A ILE F 1 136 ? 74.698 68.833 27.403 0.50 34.10 133 ILE F C 1
ATOM 12853 C C B ILE F 1 136 ? 74.630 68.872 27.419 0.50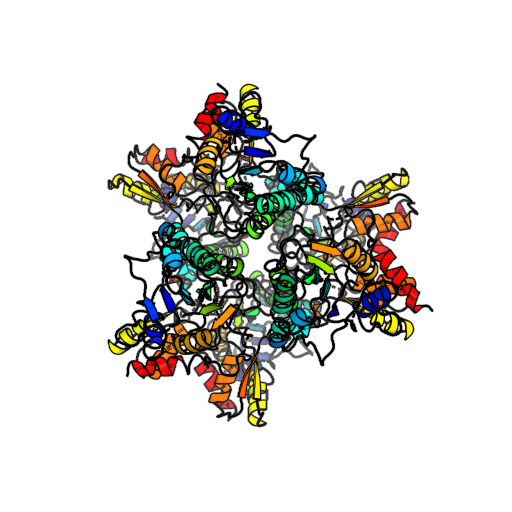 34.01 133 ILE F C 1
ATOM 12854 O O A ILE F 1 136 ? 74.750 68.459 26.230 0.50 35.32 133 ILE F O 1
ATOM 12855 O O B ILE F 1 136 ? 74.591 68.523 26.239 0.50 35.59 133 ILE F O 1
ATOM 12864 N N . GLY F 1 137 ? 75.345 69.919 27.839 1.00 32.85 134 GLY F N 1
ATOM 12865 C CA . GLY F 1 137 ? 76.194 70.701 26.934 1.00 32.75 134 GLY F CA 1
ATOM 12866 C C . GLY F 1 137 ? 77.328 69.784 26.429 1.00 32.78 134 GLY F C 1
ATOM 12867 O O . GLY F 1 137 ? 77.621 69.764 25.234 1.00 32.54 134 GLY F O 1
ATOM 12868 N N . GLU F 1 138 ? 77.940 68.991 27.321 1.00 30.50 135 GLU F N 1
ATOM 12869 C CA . GLU F 1 138 ? 78.984 68.048 26.890 1.00 31.50 135 GLU F CA 1
ATOM 12870 C C . GLU F 1 138 ? 78.434 67.068 25.855 1.00 34.53 135 GLU F C 1
ATOM 12871 O O . GLU F 1 138 ? 79.075 66.853 24.831 1.00 36.27 135 GLU F O 1
ATOM 12877 N N . SER F 1 139 ? 77.268 66.475 26.127 1.00 36.65 136 SER F N 1
ATOM 12878 C CA . SER F 1 139 ? 76.629 65.531 25.181 1.00 40.50 136 SER F CA 1
ATOM 12879 C C . SER F 1 139 ? 76.496 66.134 23.777 1.00 41.89 136 SER F C 1
ATOM 12880 O O . SER F 1 139 ? 76.797 65.481 22.775 1.00 42.85 136 SER F O 1
ATOM 12883 N N . SER F 1 140 ? 76.006 67.369 23.721 1.00 41.85 137 SER F N 1
ATOM 12884 C CA . SER F 1 140 ? 75.859 68.082 22.448 1.00 42.99 137 SER F CA 1
ATOM 12885 C C . SER F 1 140 ? 77.175 68.137 21.709 1.00 42.05 137 SER F C 1
ATOM 12886 O O . SER F 1 140 ? 77.214 67.909 20.510 1.00 44.18 137 SER F O 1
ATOM 12889 N N . VAL F 1 141 ? 78.245 68.443 22.438 1.00 39.91 138 VAL F N 1
ATOM 12890 C CA . VAL F 1 141 ? 79.580 68.563 21.868 1.00 40.94 138 VAL F CA 1
ATOM 12891 C C . VAL F 1 141 ? 80.156 67.241 21.366 1.00 43.91 138 VAL F C 1
ATOM 12892 O O . VAL F 1 141 ? 80.655 67.180 20.232 1.00 43.85 138 VAL F O 1
ATOM 12896 N N . ARG F 1 142 ? 80.070 66.179 22.153 1.00 46.73 139 ARG F N 1
ATOM 12897 C CA . ARG F 1 142 ? 80.689 64.917 21.704 1.00 51.64 139 ARG F CA 1
ATOM 12898 C C . ARG F 1 142 ? 79.881 64.149 20.651 1.00 53.87 139 ARG F C 1
ATOM 12899 O O . ARG F 1 142 ? 80.445 63.321 19.937 1.00 56.07 139 ARG F O 1
ATOM 12907 N N . ASN F 1 143 ? 78.586 64.430 20.539 1.00 55.32 140 ASN F N 1
ATOM 12908 C CA . ASN F 1 143 ? 77.763 63.785 19.509 1.00 59.82 140 ASN F CA 1
ATOM 12909 C C . ASN F 1 143 ? 77.980 64.451 18.135 1.00 59.41 140 ASN F C 1
ATOM 12910 O O . ASN F 1 143 ? 78.106 63.767 17.134 1.00 60.24 140 ASN F O 1
ATOM 12915 N N . ALA F 1 144 ? 78.053 65.778 18.112 1.00 56.53 141 ALA F N 1
ATOM 12916 C CA . ALA F 1 144 ? 78.269 66.524 16.878 1.00 56.82 141 ALA F CA 1
ATOM 12917 C C . ALA F 1 144 ? 79.722 66.477 16.353 1.00 58.22 141 ALA F C 1
ATOM 12918 O O . ALA F 1 144 ? 79.933 66.371 15.141 1.00 58.58 141 ALA F O 1
ATOM 12920 N N . CYS F 1 145 ? 80.708 66.549 17.251 1.00 55.95 142 CYS F N 1
ATOM 12921 C CA . CYS F 1 145 ? 82.132 66.613 16.864 1.00 57.56 142 CYS F CA 1
ATOM 12922 C C . CYS F 1 145 ? 82.953 65.468 17.432 1.00 57.66 142 CYS F C 1
ATOM 12923 O O . CYS F 1 145 ? 84.044 65.690 17.965 1.00 57.75 142 CYS F O 1
ATOM 12926 N N . THR F 1 146 ? 82.472 64.242 17.259 1.00 58.00 143 THR F N 1
ATOM 12927 C CA . THR F 1 146 ? 83.107 63.070 17.890 1.00 60.78 143 THR F CA 1
ATOM 12928 C C . THR F 1 146 ? 84.648 62.942 17.821 1.00 56.32 143 THR F C 1
ATOM 12929 O O . THR F 1 146 ? 85.297 62.784 18.856 1.00 60.46 143 THR F O 1
ATOM 12933 N N A ASN F 1 147 ? 85.228 63.028 16.636 0.60 55.17 144 ASN F N 1
ATOM 12934 N N B ASN F 1 147 ? 85.208 63.022 16.618 0.40 53.47 144 ASN F N 1
ATOM 12935 C CA A ASN F 1 147 ? 86.675 62.864 16.511 0.60 54.28 144 ASN F CA 1
ATOM 12936 C CA B ASN F 1 147 ? 86.655 62.891 16.417 0.40 51.12 144 ASN F CA 1
ATOM 12937 C C A ASN F 1 147 ? 87.392 64.225 16.468 0.60 50.93 144 ASN F C 1
ATOM 12938 C C B ASN F 1 147 ? 87.378 64.233 16.431 0.40 49.09 144 ASN F C 1
ATOM 12939 O O A ASN F 1 147 ? 88.580 64.290 16.123 0.60 52.14 144 ASN F O 1
ATOM 12940 O O B ASN F 1 147 ? 88.564 64.292 16.084 0.40 49.94 144 ASN F O 1
ATOM 12949 N N . ASN F 1 148 ? 86.694 65.306 16.823 1.00 46.16 145 ASN F N 1
ATOM 12950 C CA . ASN F 1 148 ? 87.312 66.629 16.749 1.00 44.51 145 ASN F CA 1
ATOM 12951 C C . ASN F 1 148 ? 86.876 67.628 17.827 1.00 40.75 145 ASN F C 1
ATOM 12952 O O . ASN F 1 148 ? 86.533 68.788 17.543 1.00 39.87 145 ASN F O 1
ATOM 12957 N N . HIS F 1 149 ? 86.936 67.190 19.076 1.00 37.62 146 HIS F N 1
ATOM 12958 C CA . HIS F 1 149 ? 86.579 68.052 20.189 1.00 36.36 146 HIS F CA 1
ATOM 12959 C C . HIS F 1 149 ? 87.419 67.703 21.389 1.00 33.93 146 HIS F C 1
ATOM 12960 O O . HIS F 1 149 ? 87.962 66.591 21.493 1.00 32.36 146 HIS F O 1
ATOM 12967 N N . LEU F 1 150 ? 87.479 68.657 22.313 1.00 33.64 147 LEU F N 1
ATOM 12968 C CA . LEU F 1 150 ? 88.148 68.475 23.597 1.00 33.13 147 LEU F CA 1
ATOM 12969 C C . LEU F 1 150 ? 87.248 69.075 24.678 1.00 31.51 147 LEU F C 1
ATOM 12970 O O . LEU F 1 150 ? 86.846 70.243 24.595 1.00 30.77 147 LEU F O 1
ATOM 12975 N N . ILE F 1 151 ? 86.906 68.257 25.660 1.00 30.41 148 ILE F N 1
ATOM 12976 C CA . ILE F 1 151 ? 86.105 68.693 26.797 1.00 30.17 148 ILE F CA 1
ATOM 12977 C C . ILE F 1 151 ? 87.016 68.641 28.014 1.00 29.78 148 ILE F C 1
ATOM 12978 O O . ILE F 1 151 ? 87.553 67.591 28.332 1.00 29.33 148 ILE F O 1
ATOM 12983 N N . ILE F 1 152 ? 87.200 69.783 28.669 1.00 28.92 149 ILE F N 1
ATOM 12984 C CA . ILE F 1 152 ? 88.021 69.868 29.848 1.00 29.01 149 ILE F CA 1
ATOM 12985 C C . ILE F 1 152 ? 87.145 70.208 31.031 1.00 28.60 149 ILE F C 1
ATOM 12986 O O . ILE F 1 152 ? 86.420 71.216 30.998 1.00 29.23 149 ILE F O 1
ATOM 12991 N N . ARG F 1 153 ? 87.178 69.362 32.058 1.00 26.45 150 ARG F N 1
ATOM 12992 C CA . ARG F 1 153 ? 86.439 69.629 33.293 1.00 26.50 150 ARG F CA 1
ATOM 12993 C C . ARG F 1 153 ? 87.381 70.278 34.320 1.00 25.91 150 ARG F C 1
ATOM 12994 O O . ARG F 1 153 ? 88.401 69.712 34.677 1.00 24.57 150 ARG F O 1
ATOM 13002 N N . ALA F 1 154 ? 87.053 71.502 34.711 1.00 26.26 151 ALA F N 1
ATOM 13003 C CA . ALA F 1 154 ? 87.780 72.242 35.735 1.00 27.13 151 ALA F CA 1
ATOM 13004 C C . ALA F 1 154 ? 87.009 72.180 37.067 1.00 26.68 151 ALA F C 1
ATOM 13005 O O . ALA F 1 154 ? 85.766 72.043 37.076 1.00 25.52 151 ALA F O 1
ATOM 13007 N N . GLY F 1 155 ? 87.740 72.317 38.177 1.00 27.62 152 GLY F N 1
ATOM 13008 C CA . GLY F 1 155 ? 87.142 72.353 39.514 1.00 26.80 152 GLY F CA 1
ATOM 13009 C C . GLY F 1 155 ? 86.882 73.789 39.925 1.00 29.05 152 GLY F C 1
ATOM 13010 O O . GLY F 1 155 ? 86.355 74.587 39.133 1.00 29.08 152 GLY F O 1
ATOM 13011 N N . TRP F 1 156 ? 87.253 74.129 41.160 1.00 28.13 153 TRP F N 1
ATOM 13012 C CA . TRP F 1 156 ? 87.096 75.484 41.666 1.00 28.36 153 TRP F CA 1
ATOM 13013 C C . TRP F 1 156 ? 88.209 76.328 41.060 1.00 28.99 153 TRP F C 1
ATOM 13014 O O . TRP F 1 156 ? 89.371 76.210 41.446 1.00 25.72 153 TRP F O 1
ATOM 13033 N N . ILE F 1 158 ? 90.789 79.219 40.207 1.00 32.15 155 ILE F N 1
ATOM 13034 C CA . ILE F 1 158 ? 91.458 80.355 40.865 1.00 32.12 155 ILE F CA 1
ATOM 13035 C C . ILE F 1 158 ? 92.220 81.136 39.780 1.00 32.07 155 ILE F C 1
ATOM 13036 O O . ILE F 1 158 ? 92.944 80.557 38.969 1.00 30.42 155 ILE F O 1
ATOM 13041 N N . GLY F 1 159 ? 92.017 82.444 39.731 1.00 32.64 156 GLY F N 1
ATOM 13042 C CA . GLY F 1 159 ? 92.709 83.250 38.738 1.00 35.08 156 GLY F CA 1
ATOM 13043 C C . GLY F 1 159 ? 92.181 84.663 38.647 1.00 35.03 156 GLY F C 1
ATOM 13044 O O . GLY F 1 159 ? 91.090 84.971 39.150 1.00 33.74 156 GLY F O 1
ATOM 13045 N N . GLY F 1 160 ? 92.965 85.517 38.011 1.00 36.33 157 GLY F N 1
ATOM 13046 C CA . GLY F 1 160 ? 92.591 86.925 37.811 1.00 39.22 157 GLY F CA 1
ATOM 13047 C C . GLY F 1 160 ? 93.583 87.889 38.429 1.00 41.08 157 GLY F C 1
ATOM 13048 O O . GLY F 1 160 ? 93.762 89.006 37.938 1.00 45.49 157 GLY F O 1
ATOM 13049 N N . GLY F 1 161 ? 94.204 87.478 39.528 1.00 40.60 158 GLY F N 1
ATOM 13050 C CA . GLY F 1 161 ? 95.170 88.335 40.206 1.00 41.88 158 GLY F CA 1
ATOM 13051 C C . GLY F 1 161 ? 94.442 89.351 41.071 1.00 42.58 158 GLY F C 1
ATOM 13052 O O . GLY F 1 161 ? 93.204 89.373 41.093 1.00 42.24 158 GLY F O 1
ATOM 13053 N N . PRO F 1 162 ? 95.200 90.222 41.756 1.00 42.06 159 PRO F N 1
ATOM 13054 C CA . PRO F 1 162 ? 94.631 91.205 42.669 1.00 42.72 159 PRO F CA 1
ATOM 13055 C C . PRO F 1 162 ? 93.543 92.088 42.077 1.00 43.28 159 PRO F C 1
ATOM 13056 O O . PRO F 1 162 ? 92.524 92.285 42.724 1.00 42.82 159 PRO F O 1
ATOM 13060 N N . ASP F 1 163 ? 93.726 92.562 40.849 1.00 44.26 160 ASP F N 1
ATOM 13061 C CA . ASP F 1 163 ? 92.756 93.480 40.237 1.00 46.77 160 ASP F CA 1
ATOM 13062 C C . ASP F 1 163 ? 91.462 92.871 39.713 1.00 47.27 160 ASP F C 1
ATOM 13063 O O . ASP F 1 163 ? 90.461 93.582 39.610 1.00 48.31 160 ASP F O 1
ATOM 13068 N N . LYS F 1 164 ? 91.449 91.568 39.431 1.00 44.84 161 LYS F N 1
ATOM 13069 C CA . LYS F 1 164 ? 90.262 90.940 38.858 1.00 45.57 161 LYS F CA 1
ATOM 13070 C C . LYS F 1 164 ? 89.670 89.778 39.654 1.00 43.21 161 LYS F C 1
ATOM 13071 O O . LYS F 1 164 ? 88.644 89.239 39.252 1.00 43.29 161 LYS F O 1
ATOM 13077 N N . ASP F 1 165 ? 90.310 89.368 40.747 1.00 39.93 162 ASP F N 1
ATOM 13078 C CA . ASP F 1 165 ? 89.809 88.225 41.515 1.00 37.22 162 ASP F CA 1
ATOM 13079 C C . ASP F 1 165 ? 88.803 88.683 42.576 1.00 35.96 162 ASP F C 1
ATOM 13080 O O . ASP F 1 165 ? 89.178 89.245 43.598 1.00 34.33 162 ASP F O 1
ATOM 13085 N N . HIS F 1 166 ? 87.526 88.434 42.296 1.00 35.13 163 HIS F N 1
ATOM 13086 C CA . HIS F 1 166 ? 86.447 88.745 43.206 1.00 35.87 163 HIS F CA 1
ATOM 13087 C C . HIS F 1 166 ? 85.758 87.436 43.631 1.00 34.80 163 HIS F C 1
ATOM 13088 O O . HIS F 1 166 ? 84.604 87.439 44.045 1.00 33.38 163 HIS F O 1
ATOM 13095 N N . LYS F 1 167 ? 86.485 86.327 43.527 1.00 32.87 164 LYS F N 1
ATOM 13096 C CA . LYS F 1 167 ? 85.983 85.021 43.920 1.00 33.54 164 LYS F CA 1
ATOM 13097 C C . LYS F 1 167 ? 86.580 84.689 45.278 1.00 32.22 164 LYS F C 1
ATOM 13098 O O . LYS F 1 167 ? 87.156 85.553 45.931 1.00 29.20 164 LYS F O 1
ATOM 13104 N N . PHE F 1 168 ? 86.492 83.414 45.663 1.00 31.09 165 PHE F N 1
ATOM 13105 C CA . PHE F 1 168 ? 86.928 82.977 46.979 1.00 30.73 165 PHE F CA 1
ATOM 13106 C C . PHE F 1 168 ? 88.324 83.431 47.411 1.00 30.09 165 PHE F C 1
ATOM 13107 O O . PHE F 1 168 ? 88.465 84.042 48.484 1.00 29.21 165 PHE F O 1
ATOM 13115 N N . VAL F 1 169 ? 89.345 83.151 46.602 1.00 28.07 166 VAL F N 1
ATOM 13116 C CA . VAL F 1 169 ? 90.714 83.534 46.969 1.00 28.53 166 VAL F CA 1
ATOM 13117 C C . VAL F 1 169 ? 90.832 85.048 47.170 1.00 28.78 166 VAL F C 1
ATOM 13118 O O . VAL F 1 169 ? 91.375 85.504 48.178 1.00 30.18 166 VAL F O 1
ATOM 13122 N N . GLY F 1 170 ? 90.325 85.817 46.221 1.00 28.70 167 GLY F N 1
ATOM 13123 C CA . GLY F 1 170 ? 90.367 87.292 46.330 1.00 31.09 167 GLY F CA 1
ATOM 13124 C C . GLY F 1 170 ? 89.624 87.811 47.558 1.00 32.39 167 GLY F C 1
ATOM 13125 O O . GLY F 1 170 ? 90.028 88.828 48.183 1.00 32.27 167 GLY F O 1
ATOM 13126 N N . LYS F 1 171 ? 88.540 87.122 47.906 1.00 32.37 168 LYS F N 1
ATOM 13127 C CA . LYS F 1 171 ? 87.739 87.504 49.076 1.00 35.91 168 LYS F CA 1
ATOM 13128 C C . LYS F 1 171 ? 88.471 87.228 50.374 1.00 33.01 168 LYS F C 1
ATOM 13129 O O . LYS F 1 171 ? 88.483 88.072 51.257 1.00 31.04 168 LYS F O 1
ATOM 13135 N N . ILE F 1 172 ? 89.052 86.036 50.501 1.00 30.08 169 ILE F N 1
ATOM 13136 C CA . ILE F 1 172 ? 89.818 85.712 51.687 1.00 30.50 169 ILE F CA 1
ATOM 13137 C C . ILE F 1 172 ? 90.989 86.693 51.828 1.00 30.87 169 ILE F C 1
ATOM 13138 O O . ILE F 1 172 ? 91.218 87.216 52.904 1.00 32.02 169 ILE F O 1
ATOM 13143 N N . ILE F 1 173 ? 91.690 86.982 50.739 1.00 31.02 170 ILE F N 1
ATOM 13144 C CA . ILE F 1 173 ? 92.829 87.918 50.789 1.00 31.63 170 ILE F CA 1
ATOM 13145 C C . ILE F 1 173 ? 92.352 89.326 51.180 1.00 32.75 170 ILE F C 1
ATOM 13146 O O . ILE F 1 173 ? 92.997 90.004 51.965 1.00 34.77 170 ILE F O 1
ATOM 13151 N N . GLN F 1 174 ? 91.206 89.737 50.657 1.00 31.87 171 GLN F N 1
ATOM 13152 C CA . GLN F 1 174 ? 90.624 91.032 51.006 1.00 32.25 171 GLN F CA 1
ATOM 13153 C C . GLN F 1 174 ? 90.365 91.128 52.517 1.00 32.10 171 GLN F C 1
ATOM 13154 O O . GLN F 1 174 ? 90.678 92.137 53.136 1.00 31.80 171 GLN F O 1
ATOM 13160 N N . GLN F 1 175 ? 89.777 90.082 53.095 1.00 32.06 172 GLN F N 1
ATOM 13161 C CA . GLN F 1 175 ? 89.452 90.085 54.525 1.00 33.93 172 GLN F CA 1
ATOM 13162 C C . GLN F 1 175 ? 90.702 90.161 55.395 1.00 35.55 172 GLN F C 1
ATOM 13163 O O . GLN F 1 175 ? 90.720 90.889 56.402 1.00 36.18 172 GLN F O 1
ATOM 13169 N N . ILE F 1 176 ? 91.748 89.437 54.993 1.00 34.84 173 ILE F N 1
ATOM 13170 C CA . ILE F 1 176 ? 93.007 89.434 55.723 1.00 36.41 173 ILE F CA 1
ATOM 13171 C C . ILE F 1 176 ? 93.638 90.820 55.661 1.00 38.59 173 ILE F C 1
ATOM 13172 O O . ILE F 1 176 ? 93.968 91.395 56.692 1.00 40.50 173 ILE F O 1
ATOM 13177 N N . LYS F 1 177 ? 93.735 91.379 54.459 1.00 39.61 174 LYS F N 1
ATOM 13178 C CA . LYS F 1 177 ? 94.368 92.691 54.272 1.00 42.42 174 LYS F CA 1
ATOM 13179 C C . LYS F 1 177 ? 93.592 93.850 54.857 1.00 42.79 174 LYS F C 1
ATOM 13180 O O . LYS F 1 177 ? 94.174 94.896 55.148 1.00 42.79 174 LYS F O 1
ATOM 13186 N N . ALA F 1 178 ? 92.291 93.664 55.050 1.00 40.58 175 ALA F N 1
ATOM 13187 C CA . ALA F 1 178 ? 91.477 94.703 55.656 1.00 41.98 175 ALA F CA 1
ATOM 13188 C C . ALA F 1 178 ? 91.537 94.632 57.194 1.00 42.86 175 ALA F C 1
ATOM 13189 O O . ALA F 1 178 ? 90.932 95.459 57.867 1.00 42.74 175 ALA F O 1
ATOM 13191 N N . GLY F 1 179 ? 92.258 93.647 57.738 1.00 42.12 176 GLY F N 1
ATOM 13192 C CA . GLY F 1 179 ? 92.417 93.518 59.184 1.00 42.97 176 GLY F CA 1
ATOM 13193 C C . GLY F 1 179 ? 91.287 92.821 59.922 1.00 42.77 176 GLY F C 1
ATOM 13194 O O . GLY F 1 179 ? 91.030 93.119 61.085 1.00 42.30 176 GLY F O 1
ATOM 13195 N N . SER F 1 180 ? 90.617 91.884 59.261 1.00 41.58 177 SER F N 1
ATOM 13196 C CA . SER F 1 180 ? 89.547 91.131 59.898 1.00 42.57 177 SER F CA 1
ATOM 13197 C C . SER F 1 180 ? 90.145 90.209 60.976 1.00 43.21 177 SER F C 1
ATOM 13198 O O . SER F 1 180 ? 91.181 89.604 60.761 1.00 42.47 177 SER F O 1
ATOM 13201 N N . THR F 1 181 ? 89.493 90.111 62.131 1.00 44.74 178 THR F N 1
ATOM 13202 C CA . THR F 1 181 ? 89.988 89.275 63.232 1.00 46.89 178 THR F CA 1
ATOM 13203 C C . THR F 1 181 ? 89.511 87.821 63.151 1.00 45.38 178 THR F C 1
ATOM 13204 O O . THR F 1 181 ? 90.135 86.939 63.730 1.00 44.66 178 THR F O 1
ATOM 13208 N N . SER F 1 182 ? 88.413 87.570 62.449 1.00 44.14 179 SER F N 1
ATOM 13209 C CA . SER F 1 182 ? 87.972 86.195 62.255 1.00 44.82 179 SER F CA 1
ATOM 13210 C C . SER F 1 182 ? 87.286 86.043 60.908 1.00 42.33 179 SER F C 1
ATOM 13211 O O . SER F 1 182 ? 86.452 86.862 60.521 1.00 43.19 179 SER F O 1
ATOM 13214 N N . ILE F 1 183 ? 87.645 84.982 60.204 1.00 38.95 180 ILE F N 1
ATOM 13215 C CA . ILE F 1 183 ? 87.089 84.691 58.904 1.00 37.89 180 ILE F CA 1
ATOM 13216 C C . ILE F 1 183 ? 86.445 83.300 58.957 1.00 37.65 180 ILE F C 1
ATOM 13217 O O . ILE F 1 183 ? 87.094 82.337 59.361 1.00 37.15 180 ILE F O 1
ATOM 13222 N N . LYS F 1 184 ? 85.186 83.205 58.531 1.00 36.80 181 LYS F N 1
ATOM 13223 C CA . LYS F 1 184 ? 84.447 81.933 58.481 1.00 37.93 181 LYS F CA 1
ATOM 13224 C C . LYS F 1 184 ? 84.583 81.278 57.098 1.00 34.70 181 LYS F C 1
ATOM 13225 O O . LYS F 1 184 ? 84.532 81.952 56.082 1.00 32.25 181 LYS F O 1
ATOM 13231 N N . ALA F 1 185 ? 84.770 79.963 57.062 1.00 32.77 182 ALA F N 1
ATOM 13232 C CA . ALA F 1 185 ? 84.881 79.258 55.796 1.00 29.99 182 ALA F CA 1
ATOM 13233 C C . ALA F 1 185 ? 84.255 77.889 55.958 1.00 30.08 182 ALA F C 1
ATOM 13234 O O . ALA F 1 185 ? 84.453 77.226 56.987 1.00 30.44 182 ALA F O 1
ATOM 13236 N N . VAL F 1 186 ? 83.498 77.481 54.943 1.00 28.90 183 VAL F N 1
ATOM 13237 C CA . VAL F 1 186 ? 82.768 76.215 54.958 1.00 28.91 183 VAL F CA 1
ATOM 13238 C C . VAL F 1 186 ? 83.720 75.038 54.934 1.00 28.54 183 VAL F C 1
ATOM 13239 O O . VAL F 1 186 ? 84.566 74.918 54.035 1.00 28.38 183 VAL F O 1
ATOM 13243 N N . SER F 1 187 ? 83.568 74.156 55.906 1.00 28.92 184 SER F N 1
ATOM 13244 C CA . SER F 1 187 ? 84.450 73.003 56.020 1.00 29.76 184 SER F CA 1
ATOM 13245 C C . SER F 1 187 ? 83.834 71.672 55.617 1.00 30.41 184 SER F C 1
ATOM 13246 O O . SER F 1 187 ? 84.558 70.678 55.572 1.00 31.57 184 SER F O 1
ATOM 13249 N N . ASP F 1 188 ? 82.532 71.639 55.318 1.00 30.33 185 ASP F N 1
ATOM 13250 C CA . ASP F 1 188 ? 81.843 70.361 55.026 1.00 32.23 185 ASP F CA 1
ATOM 13251 C C . ASP F 1 188 ? 81.449 70.108 53.560 1.00 31.40 185 ASP F C 1
ATOM 13252 O O . ASP F 1 188 ? 80.583 69.291 53.286 1.00 31.87 185 ASP F O 1
ATOM 13257 N N . ARG F 1 189 ? 82.084 70.820 52.644 1.00 31.04 186 ARG F N 1
ATOM 13258 C CA . ARG F 1 189 ? 81.897 70.628 51.209 1.00 32.24 186 ARG F CA 1
ATOM 13259 C C . ARG F 1 189 ? 83.305 70.619 50.631 1.00 30.96 186 ARG F C 1
ATOM 13260 O O . ARG F 1 189 ? 84.110 71.531 50.896 1.00 30.39 186 ARG F O 1
ATOM 13268 N N . LEU F 1 190 ? 83.602 69.566 49.877 1.00 28.93 187 LEU F N 1
ATOM 13269 C CA . LEU F 1 190 ? 84.932 69.357 49.313 1.00 27.58 187 LEU F CA 1
ATOM 13270 C C . LEU F 1 190 ? 84.978 69.543 47.795 1.00 26.59 187 LEU F C 1
ATOM 13271 O O . LEU F 1 190 ? 83.973 69.400 47.101 1.00 26.49 187 LEU F O 1
ATOM 13276 N N . GLY F 1 191 ? 86.173 69.847 47.297 1.00 26.29 188 GLY F N 1
ATOM 13277 C CA . GLY F 1 191 ? 86.413 70.013 45.870 1.00 25.46 188 GLY F CA 1
ATOM 13278 C C . GLY F 1 191 ? 87.897 70.028 45.551 1.00 25.91 188 GLY F C 1
ATOM 13279 O O . GLY F 1 191 ? 88.736 69.708 46.403 1.00 25.18 188 GLY F O 1
ATOM 13280 N N . SER F 1 192 ? 88.205 70.395 44.309 1.00 25.45 189 SER F N 1
ATOM 13281 C CA . SER F 1 192 ? 89.561 70.481 43.824 1.00 26.19 189 SER F CA 1
ATOM 13282 C C . SER F 1 192 ? 89.739 71.830 43.174 1.00 26.64 189 SER F C 1
ATOM 13283 O O . SER F 1 192 ? 88.804 72.349 42.569 1.00 26.90 189 SER F O 1
ATOM 13286 N N . ILE F 1 193 ? 90.921 72.413 43.317 1.00 26.04 190 ILE F N 1
ATOM 13287 C CA . ILE F 1 193 ? 91.176 73.714 42.686 1.00 27.22 190 ILE F CA 1
ATOM 13288 C C . ILE F 1 193 ? 91.851 73.567 41.316 1.00 26.87 190 ILE F C 1
ATOM 13289 O O . ILE F 1 193 ? 92.595 72.595 41.058 1.00 26.18 190 ILE F O 1
ATOM 13294 N N . THR F 1 194 ? 91.558 74.519 40.435 1.00 25.73 191 THR F N 1
ATOM 13295 C CA . THR F 1 194 ? 92.157 74.555 39.104 1.00 26.84 191 THR F CA 1
ATOM 13296 C C . THR F 1 194 ? 92.760 75.915 38.908 1.00 27.94 191 THR F C 1
ATOM 13297 O O . THR F 1 194 ? 92.049 76.916 38.989 1.00 27.02 191 THR F O 1
ATOM 13301 N N . SER F 1 195 ? 94.064 75.970 38.651 1.00 28.98 192 SER F N 1
ATOM 13302 C CA . SER F 1 195 ? 94.719 77.250 38.374 1.00 30.01 192 SER F CA 1
ATOM 13303 C C . SER F 1 195 ? 94.382 77.687 36.954 1.00 31.01 192 SER F C 1
ATOM 13304 O O . SER F 1 195 ? 94.699 76.978 35.992 1.00 29.29 192 SER F O 1
ATOM 13307 N N . ALA F 1 196 ? 93.765 78.861 36.808 1.00 31.10 193 ALA F N 1
ATOM 13308 C CA . ALA F 1 196 ? 93.433 79.364 35.472 1.00 32.55 193 ALA F CA 1
ATOM 13309 C C . ALA F 1 196 ? 94.699 79.579 34.622 1.00 33.62 193 ALA F C 1
ATOM 13310 O O . ALA F 1 196 ? 94.664 79.379 33.426 1.00 33.61 193 ALA F O 1
ATOM 13328 N N A GLN F 1 198 ? 97.598 78.053 34.680 0.50 35.68 195 GLN F N 1
ATOM 13329 N N B GLN F 1 198 ? 97.687 77.595 34.882 0.50 34.89 195 GLN F N 1
ATOM 13330 C CA A GLN F 1 198 ? 98.059 76.711 34.288 0.50 35.04 195 GLN F CA 1
ATOM 13331 C CA B GLN F 1 198 ? 98.189 76.380 34.267 0.50 35.33 195 GLN F CA 1
ATOM 13332 C C A GLN F 1 198 ? 97.184 76.125 33.176 0.50 34.43 195 GLN F C 1
ATOM 13333 C C B GLN F 1 198 ? 97.163 75.853 33.237 0.50 34.46 195 GLN F C 1
ATOM 13334 O O A GLN F 1 198 ? 97.683 75.618 32.171 0.50 33.92 195 GLN F O 1
ATOM 13335 O O B GLN F 1 198 ? 97.558 75.180 32.284 0.50 34.23 195 GLN F O 1
ATOM 13346 N N . LEU F 1 199 ? 95.874 76.206 33.383 1.00 31.54 196 LEU F N 1
ATOM 13347 C CA . LEU F 1 199 ? 94.860 75.714 32.424 1.00 32.04 196 LEU F CA 1
ATOM 13348 C C . LEU F 1 199 ? 95.033 76.428 31.091 1.00 32.47 196 LEU F C 1
ATOM 13349 O O . LEU F 1 199 ? 94.963 75.799 30.040 1.00 32.79 196 LEU F O 1
ATOM 13354 N N . CYS F 1 200 ? 95.293 77.731 31.148 1.00 33.28 197 CYS F N 1
ATOM 13355 C CA . CYS F 1 200 ? 95.585 78.508 29.949 1.00 33.45 197 CYS F CA 1
ATOM 13356 C C . CYS F 1 200 ? 96.781 77.901 29.207 1.00 34.60 197 CYS F C 1
ATOM 13357 O O . CYS F 1 200 ? 96.693 77.642 28.009 1.00 35.22 197 CYS F O 1
ATOM 13360 N N . ASN F 1 201 ? 97.887 77.661 29.914 1.00 33.82 198 ASN F N 1
ATOM 13361 C CA . ASN F 1 201 ? 99.077 77.045 29.289 1.00 34.01 198 ASN F CA 1
ATOM 13362 C C . ASN F 1 201 ? 98.729 75.713 28.641 1.00 33.18 198 ASN F C 1
ATOM 13363 O O . ASN F 1 201 ? 99.204 75.422 27.546 1.00 33.03 198 ASN F O 1
ATOM 13368 N N . PHE F 1 202 ? 97.920 74.898 29.327 1.00 31.38 199 PHE F N 1
ATOM 13369 C CA . PHE F 1 202 ? 97.520 73.592 28.792 1.00 30.63 199 PHE F CA 1
ATOM 13370 C C . PHE F 1 202 ? 96.706 73.752 27.509 1.00 31.51 199 PHE F C 1
ATOM 13371 O O . PHE F 1 202 ? 96.911 73.032 26.528 1.00 32.19 199 PHE F O 1
ATOM 13379 N N . ILE F 1 203 ? 95.781 74.706 27.529 1.00 31.12 200 ILE F N 1
ATOM 13380 C CA . ILE F 1 203 ? 94.928 74.985 26.379 1.00 31.84 200 ILE F CA 1
ATOM 13381 C C . ILE F 1 203 ? 95.753 75.374 25.144 1.00 33.23 200 ILE F C 1
ATOM 13382 O O . ILE F 1 203 ? 95.493 74.870 24.055 1.00 33.86 200 ILE F O 1
ATOM 13387 N N . ILE F 1 204 ? 96.747 76.250 25.320 1.00 33.91 201 ILE F N 1
ATOM 13388 C CA . ILE F 1 204 ? 97.635 76.640 24.232 1.00 35.88 201 ILE F CA 1
ATOM 13389 C C . ILE F 1 204 ? 98.306 75.388 23.662 1.00 35.75 201 ILE F C 1
ATOM 13390 O O . ILE F 1 204 ? 98.386 75.223 22.430 1.00 36.42 201 ILE F O 1
ATOM 13395 N N . TRP F 1 205 ? 98.769 74.505 24.543 1.00 34.20 202 TRP F N 1
ATOM 13396 C CA . TRP F 1 205 ? 99.381 73.233 24.111 1.00 35.53 202 TRP F CA 1
ATOM 13397 C C . TRP F 1 205 ? 98.353 72.355 23.383 1.00 35.77 202 TRP F C 1
ATOM 13398 O O . TRP F 1 205 ? 98.660 71.764 22.341 1.00 36.51 202 TRP F O 1
ATOM 13409 N N . ALA F 1 206 ? 97.134 72.287 23.924 1.00 35.36 203 ALA F N 1
ATOM 13410 C CA . ALA F 1 206 ? 96.060 71.457 23.332 1.00 35.23 203 ALA F CA 1
ATOM 13411 C C . ALA F 1 206 ? 95.643 71.919 21.942 1.00 35.86 203 ALA F C 1
ATOM 13412 O O . ALA F 1 206 ? 95.404 71.088 21.070 1.00 35.53 203 ALA F O 1
ATOM 13414 N N . ILE F 1 207 ? 95.570 73.234 21.744 1.00 36.53 204 ILE F N 1
ATOM 13415 C CA . ILE F 1 207 ? 95.225 73.816 20.443 1.00 38.37 204 ILE F CA 1
ATOM 13416 C C . ILE F 1 207 ? 96.278 73.413 19.402 1.00 39.91 204 ILE F C 1
ATOM 13417 O O . ILE F 1 207 ? 95.953 72.969 18.313 1.00 40.60 204 ILE F O 1
ATOM 13422 N N . ASN F 1 208 ? 97.541 73.549 19.761 1.00 40.93 205 ASN F N 1
ATOM 13423 C CA . ASN F 1 208 ? 98.625 73.214 18.849 1.00 43.70 205 ASN F CA 1
ATOM 13424 C C . ASN F 1 208 ? 98.676 71.720 18.514 1.00 41.80 205 ASN F C 1
ATOM 13425 O O . ASN F 1 208 ? 98.901 71.350 17.373 1.00 40.55 205 ASN F O 1
ATOM 13430 N N . LYS F 1 209 ? 98.384 70.868 19.480 1.00 40.84 206 LYS F N 1
ATOM 13431 C CA . LYS F 1 209 ? 98.374 69.415 19.249 1.00 42.06 206 LYS F CA 1
ATOM 13432 C C . LYS F 1 209 ? 97.033 68.877 18.739 1.00 40.18 206 LYS F C 1
ATOM 13433 O O . LYS F 1 209 ? 96.961 67.723 18.329 1.00 39.27 206 LYS F O 1
ATOM 13439 N N A ARG F 1 210 ? 95.997 69.720 18.762 0.50 40.55 207 ARG F N 1
ATOM 13440 N N B ARG F 1 210 ? 95.994 69.716 18.775 0.50 39.99 207 ARG F N 1
ATOM 13441 C CA A ARG F 1 210 ? 94.639 69.327 18.389 0.50 40.97 207 ARG F CA 1
ATOM 13442 C CA B ARG F 1 210 ? 94.631 69.319 18.418 0.50 40.03 207 ARG F CA 1
ATOM 13443 C C A ARG F 1 210 ? 94.231 68.090 19.222 0.50 39.27 207 ARG F C 1
ATOM 13444 C C B ARG F 1 210 ? 94.238 68.079 19.226 0.50 38.74 207 ARG F C 1
ATOM 13445 O O A ARG F 1 210 ? 93.656 67.133 18.699 0.50 38.79 207 ARG F O 1
ATOM 13446 O O B ARG F 1 210 ? 93.685 67.113 18.696 0.50 38.31 207 ARG F O 1
ATOM 13461 N N . HIS F 1 211 ? 94.549 68.127 20.522 1.00 37.68 208 HIS F N 1
ATOM 13462 C CA . HIS F 1 211 ? 94.226 67.029 21.441 1.00 36.04 208 HIS F CA 1
ATOM 13463 C C . HIS F 1 211 ? 92.714 66.848 21.542 1.00 34.29 208 HIS F C 1
ATOM 13464 O O . HIS F 1 211 ? 91.985 67.828 21.534 1.00 33.35 208 HIS F O 1
ATOM 13471 N N . THR F 1 212 ? 92.250 65.603 21.612 1.00 33.17 209 THR F N 1
ATOM 13472 C CA . THR F 1 212 ? 90.818 65.310 21.673 1.00 33.68 209 THR F CA 1
ATOM 13473 C C . THR F 1 212 ? 90.435 64.393 22.840 1.00 32.94 209 THR F C 1
ATOM 13474 O O . THR F 1 212 ? 91.285 63.695 23.393 1.00 33.41 209 THR F O 1
ATOM 13478 N N . GLY F 1 213 ? 89.144 64.407 23.181 1.00 32.46 210 GLY F N 1
ATOM 13479 C CA . GLY F 1 213 ? 88.575 63.580 24.262 1.00 32.21 210 GLY F CA 1
ATOM 13480 C C . GLY F 1 213 ? 88.030 64.389 25.431 1.00 31.38 210 GLY F C 1
ATOM 13481 O O . GLY F 1 213 ? 87.626 65.537 25.269 1.00 31.49 210 GLY F O 1
ATOM 13482 N N . THR F 1 214 ? 87.998 63.766 26.603 1.00 30.69 211 THR F N 1
ATOM 13483 C CA . THR F 1 214 ? 87.527 64.405 27.823 1.00 30.02 211 THR F CA 1
ATOM 13484 C C . THR F 1 214 ? 88.652 64.273 28.843 1.00 29.79 211 THR F C 1
ATOM 13485 O O . THR F 1 214 ? 89.232 63.190 29.009 1.00 30.11 211 THR F O 1
ATOM 13489 N N . LEU F 1 215 ? 88.952 65.374 29.518 1.00 28.91 212 LEU F N 1
ATOM 13490 C CA . LEU F 1 215 ? 90.022 65.414 30.472 1.00 30.06 212 LEU F CA 1
ATOM 13491 C C . LEU F 1 215 ? 89.657 66.260 31.702 1.00 29.44 212 LEU F C 1
ATOM 13492 O O . LEU F 1 215 ? 88.995 67.290 31.582 1.00 27.50 212 LEU F O 1
ATOM 13497 N N . HIS F 1 216 ? 90.092 65.798 32.871 1.00 25.49 213 HIS F N 1
ATOM 13498 C CA . HIS F 1 216 ? 89.941 66.514 34.103 1.00 26.30 213 HIS F CA 1
ATOM 13499 C C . HIS F 1 216 ? 91.231 67.303 34.340 1.00 27.13 213 HIS F C 1
ATOM 13500 O O . HIS F 1 216 ? 92.333 66.732 34.278 1.00 27.41 213 HIS F O 1
ATOM 13507 N N . PHE F 1 217 ? 91.107 68.600 34.613 1.00 26.50 214 PHE F N 1
ATOM 13508 C CA . PHE F 1 217 ? 92.289 69.440 34.849 1.00 27.10 214 PHE F CA 1
ATOM 13509 C C . PHE F 1 217 ? 92.151 70.152 36.186 1.00 27.39 214 PHE F C 1
ATOM 13510 O O . PHE F 1 217 ? 91.428 71.152 36.307 1.00 27.51 214 PHE F O 1
ATOM 13518 N N . ALA F 1 218 ? 92.871 69.650 37.182 1.00 27.79 215 ALA F N 1
ATOM 13519 C CA . ALA F 1 218 ? 92.848 70.231 38.521 1.00 27.82 215 ALA F CA 1
ATOM 13520 C C . ALA F 1 218 ? 94.084 69.828 39.313 1.00 28.74 215 ALA F C 1
ATOM 13521 O O . ALA F 1 218 ? 94.697 68.784 39.056 1.00 29.54 215 ALA F O 1
ATOM 13523 N N . SER F 1 219 ? 94.455 70.662 40.280 1.00 28.56 216 SER F N 1
ATOM 13524 C CA . SER F 1 219 ? 95.570 70.347 41.171 1.00 28.36 216 SER F CA 1
ATOM 13525 C C . SER F 1 219 ? 95.194 69.101 41.999 1.00 27.76 216 SER F C 1
ATOM 13526 O O . SER F 1 219 ? 94.014 68.839 42.214 1.00 26.75 216 SER F O 1
ATOM 13529 N N . SER F 1 220 ? 96.171 68.327 42.448 1.00 30.14 217 SER F N 1
ATOM 13530 C CA . SER F 1 220 ? 95.848 67.132 43.252 1.00 31.33 217 SER F CA 1
ATOM 13531 C C . SER F 1 220 ? 95.501 67.542 44.680 1.00 30.48 217 SER F C 1
ATOM 13532 O O . SER F 1 220 ? 96.168 68.389 45.284 1.00 29.69 217 SER F O 1
ATOM 13535 N N . GLY F 1 221 ? 94.446 66.933 45.193 1.00 29.22 218 GLY F N 1
ATOM 13536 C CA . GLY F 1 221 ? 93.974 67.167 46.539 1.00 30.68 218 GLY F CA 1
ATOM 13537 C C . GLY F 1 221 ? 92.491 67.454 46.526 1.00 29.29 218 GLY F C 1
ATOM 13538 O O . GLY F 1 221 ? 91.998 68.191 45.658 1.00 29.11 218 GLY F O 1
ATOM 13539 N N . THR F 1 222 ? 91.796 66.845 47.480 1.00 28.05 219 THR F N 1
ATOM 13540 C CA . THR F 1 222 ? 90.359 67.014 47.690 1.00 27.92 219 THR F CA 1
ATOM 13541 C C . THR F 1 222 ? 90.278 67.774 49.017 1.00 27.75 219 THR F C 1
ATOM 13542 O O . THR F 1 222 ? 90.595 67.231 50.071 1.00 27.65 219 THR F O 1
ATOM 13546 N N . ILE F 1 223 ? 89.838 69.025 48.944 1.00 27.02 220 ILE F N 1
ATOM 13547 C CA . ILE F 1 223 ? 89.879 69.953 50.064 1.00 28.81 220 ILE F CA 1
ATOM 13548 C C . ILE F 1 223 ? 88.623 70.838 50.195 1.00 27.03 220 ILE F C 1
ATOM 13549 O O . ILE F 1 223 ? 87.815 70.943 49.272 1.00 25.43 220 ILE F O 1
ATOM 13554 N N . SER F 1 224 ? 88.486 71.478 51.354 1.00 25.92 221 SER F N 1
ATOM 13555 C CA . SER F 1 224 ? 87.346 72.345 51.621 1.00 25.88 221 SER F CA 1
ATOM 13556 C C . SER F 1 224 ? 87.773 73.796 51.473 1.00 25.82 221 SER F C 1
ATOM 13557 O O . SER F 1 224 ? 88.972 74.100 51.410 1.00 24.53 221 SER F O 1
ATOM 13560 N N . ARG F 1 225 ? 86.790 74.687 51.413 1.00 26.06 222 ARG F N 1
ATOM 13561 C CA . ARG F 1 225 ? 87.072 76.117 51.381 1.00 28.54 222 ARG F CA 1
ATOM 13562 C C . ARG F 1 225 ? 87.815 76.510 52.666 1.00 28.48 222 ARG F C 1
ATOM 13563 O O . ARG F 1 225 ? 88.669 77.412 52.661 1.00 28.73 222 ARG F O 1
ATOM 13571 N N . PHE F 1 226 ? 87.490 75.831 53.766 1.00 27.37 223 PHE F N 1
ATOM 13572 C CA . PHE F 1 226 ? 88.186 76.056 55.028 1.00 27.36 223 PHE F CA 1
ATOM 13573 C C . PHE F 1 226 ? 89.678 75.737 54.886 1.00 27.16 223 PHE F C 1
ATOM 13574 O O . PHE F 1 226 ? 90.521 76.532 55.324 1.00 26.60 223 PHE F O 1
ATOM 13582 N N . ASP F 1 227 ? 90.010 74.590 54.279 1.00 27.67 224 ASP F N 1
ATOM 13583 C CA . ASP F 1 227 ? 91.430 74.215 54.057 1.00 29.35 224 ASP F CA 1
ATOM 13584 C C . ASP F 1 227 ? 92.146 75.295 53.218 1.00 29.27 224 ASP F C 1
ATOM 13585 O O . ASP F 1 227 ? 93.282 75.671 53.503 1.00 28.45 224 ASP F O 1
ATOM 13590 N N . ILE F 1 228 ? 91.457 75.791 52.195 1.00 29.28 225 ILE F N 1
ATOM 13591 C CA . ILE F 1 228 ? 92.019 76.813 51.323 1.00 28.90 225 ILE F CA 1
ATOM 13592 C C . ILE F 1 228 ? 92.247 78.117 52.110 1.00 29.34 225 ILE F C 1
ATOM 13593 O O . ILE F 1 228 ? 93.350 78.697 52.058 1.00 29.16 225 ILE F O 1
ATOM 13598 N N . ALA F 1 229 ? 91.234 78.550 52.862 1.00 28.53 226 ALA F N 1
ATOM 13599 C CA . ALA F 1 229 ? 91.360 79.771 53.684 1.00 29.64 226 ALA F CA 1
ATOM 13600 C C . ALA F 1 229 ? 92.536 79.655 54.679 1.00 31.01 226 ALA F C 1
ATOM 13601 O O . ALA F 1 229 ? 93.315 80.605 54.841 1.00 31.49 226 ALA F O 1
ATOM 13603 N N . CYS F 1 230 ? 92.674 78.492 55.321 1.00 30.19 227 CYS F N 1
ATOM 13604 C CA . CYS F 1 230 ? 93.795 78.258 56.244 1.00 32.07 227 CYS F CA 1
ATOM 13605 C C . CYS F 1 230 ? 95.165 78.354 55.557 1.00 32.67 227 CYS F C 1
ATOM 13606 O O . CYS F 1 230 ? 96.116 78.908 56.128 1.00 32.07 227 CYS F O 1
ATOM 13609 N N . ALA F 1 231 ? 95.258 77.820 54.343 1.00 32.58 228 ALA F N 1
ATOM 13610 C CA . ALA F 1 231 ? 96.509 77.851 53.579 1.00 33.81 228 ALA F CA 1
ATOM 13611 C C . ALA F 1 231 ? 96.848 79.292 53.199 1.00 34.08 228 ALA F C 1
ATOM 13612 O O . ALA F 1 231 ? 98.014 79.700 53.269 1.00 34.30 228 ALA F O 1
ATOM 13614 N N . ILE F 1 232 ? 95.830 80.070 52.820 1.00 32.58 229 ILE F N 1
ATOM 13615 C CA . ILE F 1 232 ? 96.043 81.479 52.468 1.00 31.89 229 ILE F CA 1
ATOM 13616 C C . ILE F 1 232 ? 96.501 82.228 53.717 1.00 32.69 229 ILE F C 1
ATOM 13617 O O . ILE F 1 232 ? 97.401 83.072 53.654 1.00 34.11 229 ILE F O 1
ATOM 13622 N N . GLY F 1 233 ? 95.872 81.933 54.848 1.00 32.84 230 GLY F N 1
ATOM 13623 C CA . GLY F 1 233 ? 96.246 82.557 56.108 1.00 35.20 230 GLY F CA 1
ATOM 13624 C C . GLY F 1 233 ? 97.714 82.319 56.428 1.00 37.33 230 GLY F C 1
ATOM 13625 O O . GLY F 1 233 ? 98.427 83.245 56.828 1.00 37.08 230 GLY F O 1
ATOM 13626 N N . ASP F 1 234 ? 98.169 81.076 56.258 1.00 39.09 231 ASP F N 1
ATOM 13627 C CA . ASP F 1 234 ? 99.581 80.744 56.489 1.00 42.14 231 ASP F CA 1
ATOM 13628 C C . ASP F 1 234 ? 100.506 81.570 55.584 1.00 43.12 231 ASP F C 1
ATOM 13629 O O . ASP F 1 234 ? 101.465 82.160 56.056 1.00 44.23 231 ASP F O 1
ATOM 13634 N N . LEU F 1 235 ? 100.192 81.625 54.292 1.00 41.60 232 LEU F N 1
ATOM 13635 C CA . LEU F 1 235 ? 100.999 82.371 53.335 1.00 42.14 232 LEU F CA 1
ATOM 13636 C C . LEU F 1 235 ? 101.092 83.858 53.667 1.00 43.10 232 LEU F C 1
ATOM 13637 O O . LEU F 1 235 ? 102.161 84.440 53.531 1.00 44.31 232 LEU F O 1
ATOM 13642 N N . LEU F 1 236 ? 100.002 84.464 54.142 1.00 42.15 233 LEU F N 1
ATOM 13643 C CA . LEU F 1 236 ? 100.018 85.894 54.480 1.00 43.54 233 LEU F CA 1
ATOM 13644 C C . LEU F 1 236 ? 100.304 86.187 55.964 1.00 44.78 233 LEU F C 1
ATOM 13645 O O . LEU F 1 236 ? 100.145 87.330 56.403 1.00 42.91 233 LEU F O 1
ATOM 13650 N N . ASN F 1 237 ? 100.729 85.174 56.726 1.00 46.80 234 ASN F N 1
ATOM 13651 C CA . ASN F 1 237 ? 101.005 85.324 58.167 1.00 49.41 234 ASN F CA 1
ATOM 13652 C C . ASN F 1 237 ? 99.830 85.938 58.925 1.00 48.67 234 ASN F C 1
ATOM 13653 O O . ASN F 1 237 ? 100.023 86.784 59.800 1.00 48.55 234 ASN F O 1
ATOM 13658 N N . PHE F 1 238 ? 98.614 85.497 58.593 1.00 46.18 235 PHE F N 1
ATOM 13659 C CA . PHE F 1 238 ? 97.403 86.000 59.231 1.00 46.24 235 PHE F CA 1
ATOM 13660 C C . PHE F 1 238 ? 97.439 85.696 60.729 1.00 49.19 235 PHE F C 1
ATOM 13661 O O . PHE F 1 238 ? 97.812 84.594 61.137 1.00 48.38 235 PHE F O 1
ATOM 13669 N N . LYS F 1 239 ? 97.048 86.683 61.534 1.00 53.71 236 LYS F N 1
ATOM 13670 C CA . LYS F 1 239 ? 97.069 86.570 62.996 1.00 59.30 236 LYS F CA 1
ATOM 13671 C C . LYS F 1 239 ? 95.702 86.287 63.609 1.00 56.19 236 LYS F C 1
ATOM 13672 O O . LYS F 1 239 ? 95.621 85.909 64.777 1.00 58.87 236 LYS F O 1
ATOM 13678 N N . GLY F 1 240 ? 94.637 86.503 62.840 1.00 51.41 237 GLY F N 1
ATOM 13679 C CA . GLY F 1 240 ? 93.283 86.269 63.316 1.00 48.44 237 GLY F CA 1
ATOM 13680 C C . GLY F 1 240 ? 92.926 84.797 63.293 1.00 46.88 237 GLY F C 1
ATOM 13681 O O . GLY F 1 240 ? 93.793 83.943 63.114 1.00 46.37 237 GLY F O 1
ATOM 13682 N N . ASP F 1 241 ? 91.642 84.510 63.488 1.00 43.84 238 ASP F N 1
ATOM 13683 C CA . ASP F 1 241 ? 91.132 83.145 63.507 1.00 44.51 238 ASP F CA 1
ATOM 13684 C C . ASP F 1 241 ? 90.439 82.806 62.203 1.00 41.71 238 ASP F C 1
ATOM 13685 O O . ASP F 1 241 ? 89.738 83.640 61.645 1.00 40.53 238 ASP F O 1
ATOM 13690 N N . ILE F 1 242 ? 90.616 81.582 61.730 1.00 40.39 239 ILE F N 1
ATOM 13691 C CA . ILE F 1 242 ? 89.884 81.107 60.559 1.00 39.95 239 ILE F CA 1
ATOM 13692 C C . ILE F 1 242 ? 88.969 80.074 61.204 1.00 37.35 239 ILE F C 1
ATOM 13693 O O . ILE F 1 242 ? 89.444 79.081 61.761 1.00 36.87 239 ILE F O 1
ATOM 13698 N N A ILE F 1 243 ? 87.665 80.321 61.124 0.60 35.21 240 ILE F N 1
ATOM 13699 N N B ILE F 1 243 ? 87.665 80.333 61.156 0.40 35.71 240 ILE F N 1
ATOM 13700 C CA A ILE F 1 243 ? 86.663 79.485 61.770 0.60 35.90 240 ILE F CA 1
ATOM 13701 C CA B ILE F 1 243 ? 86.670 79.484 61.800 0.40 35.95 240 ILE F CA 1
ATOM 13702 C C A ILE F 1 243 ? 86.001 78.533 60.780 0.60 34.75 240 ILE F C 1
ATOM 13703 C C B ILE F 1 243 ? 85.988 78.541 60.808 0.40 34.70 240 ILE F C 1
ATOM 13704 O O A ILE F 1 243 ? 85.459 78.977 59.769 0.60 33.66 240 ILE F O 1
ATOM 13705 O O B ILE F 1 243 ? 85.418 79.000 59.819 0.40 33.87 240 ILE F O 1
ATOM 13714 N N . PRO F 1 244 ? 86.055 77.217 61.060 1.00 33.82 241 PRO F N 1
ATOM 13715 C CA . PRO F 1 244 ? 85.391 76.279 60.169 1.00 32.33 241 PRO F CA 1
ATOM 13716 C C . PRO F 1 244 ? 83.894 76.291 60.471 1.00 32.52 241 PRO F C 1
ATOM 13717 O O . PRO F 1 244 ? 83.513 76.229 61.633 1.00 34.17 241 PRO F O 1
ATOM 13721 N N . VAL F 1 245 ? 83.054 76.410 59.452 1.00 32.42 242 VAL F N 1
ATOM 13722 C CA . VAL F 1 245 ? 81.596 76.364 59.664 1.00 31.56 242 VAL F CA 1
ATOM 13723 C C . VAL F 1 245 ? 80.907 75.389 58.727 1.00 31.37 242 VAL F C 1
ATOM 13724 O O . VAL F 1 245 ? 81.415 75.049 57.655 1.00 30.04 242 VAL F O 1
ATOM 13728 N N . HIS F 1 246 ? 79.724 74.958 59.137 1.00 32.64 243 HIS F N 1
ATOM 13729 C CA . HIS F 1 246 ? 78.901 74.084 58.325 1.00 32.05 243 HIS F CA 1
ATOM 13730 C C . HIS F 1 246 ? 78.164 74.875 57.267 1.00 33.00 243 HIS F C 1
ATOM 13731 O O . HIS F 1 246 ? 77.907 76.078 57.445 1.00 30.97 243 HIS F O 1
ATOM 13738 N N . SER F 1 247 ? 77.808 74.185 56.180 1.00 32.97 244 SER F N 1
ATOM 13739 C CA . SER F 1 247 ? 77.072 74.791 55.065 1.00 35.05 244 SER F CA 1
ATOM 13740 C C . SER F 1 247 ? 75.801 75.474 55.469 1.00 33.48 244 SER F C 1
ATOM 13741 O O . SER F 1 247 ? 75.433 76.465 54.864 1.00 34.43 244 SER F O 1
ATOM 13744 N N . SER F 1 248 ? 75.136 74.928 56.487 1.00 33.48 245 SER F N 1
ATOM 13745 C CA . SER F 1 248 ? 73.881 75.463 57.002 1.00 34.51 245 SER F CA 1
ATOM 13746 C C . SER F 1 248 ? 73.952 76.934 57.382 1.00 33.42 245 SER F C 1
ATOM 13747 O O . SER F 1 248 ? 72.943 77.622 57.368 1.00 33.68 245 SER F O 1
ATOM 13750 N N . VAL F 1 249 ? 75.145 77.389 57.743 1.00 31.95 246 VAL F N 1
ATOM 13751 C CA . VAL F 1 249 ? 75.374 78.770 58.157 1.00 34.58 246 VAL F CA 1
ATOM 13752 C C . VAL F 1 249 ? 75.214 79.766 56.988 1.00 33.96 246 VAL F C 1
ATOM 13753 O O . VAL F 1 249 ? 74.848 80.899 57.214 1.00 34.42 246 VAL F O 1
ATOM 13757 N N . PHE F 1 250 ? 75.441 79.320 55.753 1.00 32.94 247 PHE F N 1
ATOM 13758 C CA . PHE F 1 250 ? 75.270 80.168 54.580 1.00 34.88 247 PHE F CA 1
ATOM 13759 C C . PHE F 1 250 ? 74.317 79.457 53.644 1.00 34.34 247 PHE F C 1
ATOM 13760 O O . PHE F 1 250 ? 74.757 78.756 52.745 1.00 33.40 247 PHE F O 1
ATOM 13768 N N . PRO F 1 251 ? 73.002 79.634 53.845 1.00 34.30 248 PRO F N 1
ATOM 13769 C CA . PRO F 1 251 ? 72.089 78.909 52.964 1.00 34.85 248 PRO F CA 1
ATOM 13770 C C . PRO F 1 251 ? 72.183 79.379 51.498 1.00 34.91 248 PRO F C 1
ATOM 13771 O O . PRO F 1 251 ? 72.366 80.563 51.233 1.00 34.79 248 PRO F O 1
ATOM 13775 N N . LEU F 1 252 ? 72.084 78.433 50.573 1.00 34.70 249 LEU F N 1
ATOM 13776 C CA . LEU F 1 252 ? 72.203 78.699 49.143 1.00 34.55 249 LEU F CA 1
ATOM 13777 C C . LEU F 1 252 ? 71.083 78.011 48.356 1.00 34.04 249 LEU F C 1
ATOM 13778 O O . LEU F 1 252 ? 70.583 76.964 48.762 1.00 33.90 249 LEU F O 1
ATOM 13783 N N . SER F 1 253 ? 70.704 78.590 47.220 1.00 32.01 250 SER F N 1
ATOM 13784 C CA . SER F 1 253 ? 69.646 78.003 46.379 1.00 32.37 250 SER F CA 1
ATOM 13785 C C . SER F 1 253 ? 70.007 76.610 45.849 1.00 32.22 250 SER F C 1
ATOM 13786 O O . SER F 1 253 ? 69.210 75.690 45.927 1.00 34.41 250 SER F O 1
ATOM 13789 N N . ALA F 1 254 ? 71.213 76.446 45.330 1.00 31.61 251 ALA F N 1
ATOM 13790 C CA . ALA F 1 254 ? 71.586 75.157 44.730 1.00 31.87 251 ALA F CA 1
ATOM 13791 C C . ALA F 1 254 ? 72.177 74.174 45.709 1.00 32.03 251 ALA F C 1
ATOM 13792 O O . ALA F 1 254 ? 73.033 74.539 46.501 1.00 31.70 251 ALA F O 1
ATOM 13794 N N . PRO F 1 255 ? 71.734 72.910 45.656 1.00 32.45 252 PRO F N 1
ATOM 13795 C CA . PRO F 1 255 ? 72.380 71.926 46.541 1.00 32.28 252 PRO F CA 1
ATOM 13796 C C . PRO F 1 255 ? 73.843 71.729 46.099 1.00 32.27 252 PRO F C 1
ATOM 13797 O O . PRO F 1 255 ? 74.137 71.853 44.900 1.00 32.40 252 PRO F O 1
ATOM 13801 N N . ARG F 1 256 ? 74.744 71.485 47.048 1.00 31.67 253 ARG F N 1
ATOM 13802 C CA . ARG F 1 256 ? 76.160 71.232 46.736 1.00 32.54 253 ARG F CA 1
ATOM 13803 C C . ARG F 1 256 ? 76.421 69.831 47.236 1.00 30.58 253 ARG F C 1
ATOM 13804 O O . ARG F 1 256 ? 75.919 69.469 48.299 1.00 29.94 253 ARG F O 1
ATOM 13812 N N . PRO F 1 257 ? 77.184 69.022 46.476 1.00 28.49 254 PRO F N 1
ATOM 13813 C CA . PRO F 1 257 ? 77.457 67.654 46.932 1.00 27.34 254 PRO F CA 1
ATOM 13814 C C . PRO F 1 257 ? 78.495 67.635 48.061 1.00 27.21 254 PRO F C 1
ATOM 13815 O O . PRO F 1 257 ? 79.211 68.623 48.255 1.00 25.65 254 PRO F O 1
ATOM 13819 N N . TYR F 1 258 ? 78.611 66.513 48.764 1.00 27.54 255 TYR F N 1
ATOM 13820 C CA . TYR F 1 258 ? 79.627 66.407 49.826 1.00 29.19 255 TYR F CA 1
ATOM 13821 C C . TYR F 1 258 ? 81.011 66.632 49.205 1.00 27.55 255 TYR F C 1
ATOM 13822 O O . TYR F 1 258 ? 81.874 67.280 49.816 1.00 26.09 255 TYR F O 1
ATOM 13831 N N . SER F 1 259 ? 81.177 66.183 47.954 1.00 24.88 256 SER F N 1
ATOM 13832 C CA . SER F 1 259 ? 82.396 66.469 47.236 1.00 25.64 256 SER F CA 1
ATOM 13833 C C . SER F 1 259 ? 82.188 66.555 45.732 1.00 25.58 256 SER F C 1
ATOM 13834 O O . SER F 1 259 ? 81.435 65.775 45.155 1.00 24.66 256 SER F O 1
ATOM 13837 N N . GLU F 1 260 ? 82.877 67.510 45.112 1.00 26.99 257 GLU F N 1
ATOM 13838 C CA . GLU F 1 260 ? 82.957 67.588 43.644 1.00 28.28 257 GLU F CA 1
ATOM 13839 C C . GLU F 1 260 ? 84.450 67.479 43.241 1.00 26.81 257 GLU F C 1
ATOM 13840 O O . GLU F 1 260 ? 84.868 67.981 42.209 1.00 28.03 257 GLU F O 1
ATOM 13846 N N . GLY F 1 261 ? 85.239 66.820 44.080 1.00 26.26 258 GLY F N 1
ATOM 13847 C CA . GLY F 1 261 ? 86.658 66.615 43.801 1.00 25.17 258 GLY F CA 1
ATOM 13848 C C . GLY F 1 261 ? 86.865 65.825 42.509 1.00 25.75 258 GLY F C 1
ATOM 13849 O O . GLY F 1 261 ? 86.130 64.864 42.219 1.00 23.50 258 GLY F O 1
ATOM 13850 N N . ILE F 1 262 ? 87.834 66.263 41.706 1.00 25.98 259 ILE F N 1
ATOM 13851 C CA . ILE F 1 262 ? 88.182 65.577 40.469 1.00 26.60 259 ILE F CA 1
ATOM 13852 C C . ILE F 1 262 ? 89.675 65.318 40.367 1.00 28.00 259 ILE F C 1
ATOM 13853 O O . ILE F 1 262 ? 90.502 66.116 40.832 1.00 27.65 259 ILE F O 1
ATOM 13858 N N . GLU F 1 263 ? 90.005 64.177 39.777 1.00 28.02 260 GLU F N 1
ATOM 13859 C CA . GLU F 1 263 ? 91.378 63.817 39.512 1.00 30.44 260 GLU F CA 1
ATOM 13860 C C . GLU F 1 263 ? 91.445 63.233 38.106 1.00 29.43 260 GLU F C 1
ATOM 13861 O O . GLU F 1 263 ? 90.418 62.873 37.520 1.00 26.25 260 GLU F O 1
ATOM 13867 N N . SER F 1 264 ? 92.643 63.173 37.549 1.00 27.23 261 SER F N 1
ATOM 13868 C CA . SER F 1 264 ? 92.785 62.641 36.212 1.00 27.69 261 SER F CA 1
ATOM 13869 C C . SER F 1 264 ? 93.578 61.375 36.178 1.00 28.41 261 SER F C 1
ATOM 13870 O O . SER F 1 264 ? 94.580 61.242 36.882 1.00 27.87 261 SER F O 1
ATOM 13873 N N . ILE F 1 265 ? 93.131 60.453 35.330 1.00 27.83 262 ILE F N 1
ATOM 13874 C CA . ILE F 1 265 ? 93.854 59.222 35.074 1.00 27.99 262 ILE F CA 1
ATOM 13875 C C . ILE F 1 265 ? 94.487 59.266 33.672 1.00 29.26 262 ILE F C 1
ATOM 13876 O O . ILE F 1 265 ? 95.151 58.304 33.252 1.00 28.64 262 ILE F O 1
ATOM 13881 N N . TYR F 1 266 ? 94.249 60.341 32.926 1.00 28.43 263 TYR F N 1
ATOM 13882 C CA . TYR F 1 266 ? 94.773 60.420 31.557 1.00 30.66 263 TYR F CA 1
ATOM 13883 C C . TYR F 1 266 ? 95.789 61.531 31.315 1.00 33.43 263 TYR F C 1
ATOM 13884 O O . TYR F 1 266 ? 96.409 61.559 30.266 1.00 35.77 263 TYR F O 1
ATOM 13901 N N . SER F 1 268 ? 98.751 61.971 32.614 1.00 41.16 265 SER F N 1
ATOM 13902 C CA . SER F 1 268 ? 100.143 61.502 32.581 1.00 43.17 265 SER F CA 1
ATOM 13903 C C . SER F 1 268 ? 100.645 61.000 31.229 1.00 45.26 265 SER F C 1
ATOM 13904 O O . SER F 1 268 ? 101.847 61.046 30.991 1.00 46.68 265 SER F O 1
ATOM 13907 N N . ILE F 1 269 ? 99.758 60.510 30.356 1.00 43.00 266 ILE F N 1
ATOM 13908 C CA . ILE F 1 269 ? 100.200 60.093 29.007 1.00 45.11 266 ILE F CA 1
ATOM 13909 C C . ILE F 1 269 ? 100.373 61.280 28.035 1.00 44.73 266 ILE F C 1
ATOM 13910 O O . ILE F 1 269 ? 100.719 61.070 26.867 1.00 48.82 266 ILE F O 1
ATOM 13915 N N . LEU F 1 270 ? 100.132 62.508 28.507 1.00 39.79 267 LEU F N 1
ATOM 13916 C CA . LEU F 1 270 ? 100.311 63.694 27.693 1.00 40.17 267 LEU F CA 1
ATOM 13917 C C . LEU F 1 270 ? 101.708 64.222 28.016 1.00 41.77 267 LEU F C 1
ATOM 13918 O O . LEU F 1 270 ? 101.888 65.250 28.654 1.00 42.70 267 LEU F O 1
ATOM 13923 N N . SER F 1 271 ? 102.682 63.442 27.556 1.00 45.16 268 SER F N 1
ATOM 13924 C CA . SER F 1 271 ? 104.114 63.648 27.744 1.00 48.16 268 SER F CA 1
ATOM 13925 C C . SER F 1 271 ? 104.597 65.092 27.934 1.00 46.51 268 SER F C 1
ATOM 13926 O O . SER F 1 271 ? 105.017 65.449 29.020 1.00 47.32 268 SER F O 1
ATOM 13929 N N A ASP F 1 272 ? 104.493 65.909 26.896 0.60 46.79 269 ASP F N 1
ATOM 13930 N N B ASP F 1 272 ? 104.512 65.896 26.869 0.40 45.50 269 ASP F N 1
ATOM 13931 C CA A ASP F 1 272 ? 105.000 67.280 26.934 0.60 48.95 269 ASP F CA 1
ATOM 13932 C CA B ASP F 1 272 ? 104.986 67.288 26.890 0.40 46.04 269 ASP F CA 1
ATOM 13933 C C A ASP F 1 272 ? 104.035 68.345 27.514 0.60 46.17 269 ASP F C 1
ATOM 13934 C C B ASP F 1 272 ? 103.965 68.363 27.305 0.40 44.62 269 ASP F C 1
ATOM 13935 O O A ASP F 1 272 ? 104.436 69.489 27.739 0.60 48.43 269 ASP F O 1
ATOM 13936 O O B ASP F 1 272 ? 104.253 69.554 27.174 0.40 46.36 269 ASP F O 1
ATOM 13945 N N . ALA F 1 273 ? 102.794 67.966 27.801 1.00 42.17 270 ALA F N 1
ATOM 13946 C CA . ALA F 1 273 ? 101.773 68.943 28.240 1.00 41.36 270 ALA F CA 1
ATOM 13947 C C . ALA F 1 273 ? 102.056 69.649 29.575 1.00 39.11 270 ALA F C 1
ATOM 13948 O O . ALA F 1 273 ? 102.567 69.023 30.487 1.00 37.92 270 ALA F O 1
ATOM 13950 N N . PRO F 1 274 ? 101.719 70.955 29.686 1.00 39.11 271 PRO F N 1
ATOM 13951 C CA . PRO F 1 274 ? 101.822 71.652 30.985 1.00 39.45 271 PRO F CA 1
ATOM 13952 C C . PRO F 1 274 ? 100.776 71.031 31.928 1.00 38.63 271 PRO F C 1
ATOM 13953 O O . PRO F 1 274 ? 99.616 70.923 31.556 1.00 38.62 271 PRO F O 1
ATOM 13957 N N . LYS F 1 275 ? 101.193 70.610 33.114 1.00 39.38 272 LYS F N 1
ATOM 13958 C CA . LYS F 1 275 ? 100.317 69.902 34.033 1.00 40.46 272 LYS F CA 1
ATOM 13959 C C . LYS F 1 275 ? 100.140 70.586 35.375 1.00 38.54 272 LYS F C 1
ATOM 13960 O O . LYS F 1 275 ? 100.939 71.415 35.752 1.00 37.07 272 LYS F O 1
ATOM 13966 N N . PRO F 1 276 ? 99.065 70.245 36.095 1.00 37.38 273 PRO F N 1
ATOM 13967 C CA . PRO F 1 276 ? 98.947 70.820 37.434 1.00 37.61 273 PRO F CA 1
ATOM 13968 C C . PRO F 1 276 ? 99.835 70.036 38.409 1.00 36.74 273 PRO F C 1
ATOM 13969 O O . PRO F 1 276 ? 100.347 68.984 38.051 1.00 37.81 273 PRO F O 1
ATOM 13973 N N A SER F 1 277 ? 99.990 70.559 39.621 0.70 36.03 274 SER F N 1
ATOM 13974 N N B SER F 1 277 ? 99.993 70.542 39.629 0.30 35.43 274 SER F N 1
ATOM 13975 C CA A SER F 1 277 ? 100.798 69.929 40.662 0.70 35.94 274 SER F CA 1
ATOM 13976 C CA B SER F 1 277 ? 100.786 69.859 40.652 0.30 34.80 274 SER F CA 1
ATOM 13977 C C A SER F 1 277 ? 99.942 69.777 41.933 0.70 34.03 274 SER F C 1
ATOM 13978 C C B SER F 1 277 ? 99.940 69.764 41.935 0.30 33.77 274 SER F C 1
ATOM 13979 O O A SER F 1 277 ? 98.732 69.575 41.836 0.70 34.68 274 SER F O 1
ATOM 13980 O O B SER F 1 277 ? 98.722 69.600 41.846 0.30 33.62 274 SER F O 1
ATOM 13985 N N . LEU F 1 278 ? 100.562 69.862 43.109 1.00 33.85 275 LEU F N 1
ATOM 13986 C CA . LEU F 1 278 ? 99.850 69.752 44.387 1.00 34.06 275 LEU F CA 1
ATOM 13987 C C . LEU F 1 278 ? 99.045 71.027 44.661 1.00 31.87 275 LEU F C 1
ATOM 13988 O O . LEU F 1 278 ? 99.503 72.119 44.358 1.00 31.36 275 LEU F O 1
ATOM 13993 N N . TRP F 1 279 ? 97.869 70.897 45.268 1.00 30.53 276 TRP F N 1
ATOM 13994 C CA . TRP F 1 279 ? 97.033 72.083 45.500 1.00 29.72 276 TRP F CA 1
ATOM 13995 C C . TRP F 1 279 ? 97.742 73.207 46.284 1.00 30.90 276 TRP F C 1
ATOM 13996 O O . TRP F 1 279 ? 97.664 74.361 45.889 1.00 30.27 276 TRP F O 1
ATOM 14007 N N . LYS F 1 280 ? 98.443 72.866 47.364 1.00 33.24 277 LYS F N 1
ATOM 14008 C CA . LYS F 1 280 ? 99.130 73.891 48.177 1.00 36.28 277 LYS F CA 1
ATOM 14009 C C . LYS F 1 280 ? 100.169 74.682 47.403 1.00 35.68 277 LYS F C 1
ATOM 14010 O O . LYS F 1 280 ? 100.259 75.910 47.566 1.00 34.12 277 LYS F O 1
ATOM 14016 N N A SER F 1 281 ? 100.951 73.975 46.579 0.70 34.85 278 SER F N 1
ATOM 14017 N N B SER F 1 281 ? 100.951 73.974 46.587 0.30 34.52 278 SER F N 1
ATOM 14018 C CA A SER F 1 281 ? 101.998 74.584 45.742 0.70 36.53 278 SER F CA 1
ATOM 14019 C CA B SER F 1 281 ? 101.991 74.582 45.759 0.30 35.10 278 SER F CA 1
ATOM 14020 C C A SER F 1 281 ? 101.404 75.486 44.678 0.70 34.98 278 SER F C 1
ATOM 14021 C C B SER F 1 281 ? 101.395 75.491 44.691 0.30 34.46 278 SER F C 1
ATOM 14022 O O A SER F 1 281 ? 101.887 76.589 44.472 0.70 34.66 278 SER F O 1
ATOM 14023 O O B SER F 1 281 ? 101.868 76.607 44.499 0.30 34.68 278 SER F O 1
ATOM 14028 N N . ASP F 1 282 ? 100.361 75.007 44.002 1.00 33.49 279 ASP F N 1
ATOM 14029 C CA . ASP F 1 282 ? 99.668 75.799 42.965 1.00 33.56 279 ASP F CA 1
ATOM 14030 C C . ASP F 1 282 ? 98.959 76.999 43.596 1.00 33.79 279 ASP F C 1
ATOM 14031 O O . ASP F 1 282 ? 98.956 78.102 43.016 1.00 34.79 279 ASP F O 1
ATOM 14036 N N . LEU F 1 283 ? 98.402 76.810 44.797 1.00 32.96 280 LEU F N 1
ATOM 14037 C CA . LEU F 1 283 ? 97.735 77.920 45.498 1.00 32.97 280 LEU F CA 1
ATOM 14038 C C . LEU F 1 283 ? 98.766 78.970 45.914 1.00 33.42 280 LEU F C 1
ATOM 14039 O O . LEU F 1 283 ? 98.513 80.167 45.776 1.00 34.66 280 LEU F O 1
ATOM 14044 N N . ALA F 1 284 ? 99.910 78.514 46.429 1.00 33.63 281 ALA F N 1
ATOM 14045 C CA . ALA F 1 284 ? 101.001 79.410 46.848 1.00 36.97 281 ALA F CA 1
ATOM 14046 C C . ALA F 1 284 ? 101.531 80.280 45.699 1.00 37.99 281 ALA F C 1
ATOM 14047 O O . ALA F 1 284 ? 101.774 81.474 45.891 1.00 39.61 281 ALA F O 1
ATOM 14049 N N . LYS F 1 285 ? 101.711 79.700 44.517 1.00 39.92 282 LYS F N 1
ATOM 14050 C CA . LYS F 1 285 ? 102.167 80.493 43.365 1.00 43.60 282 LYS F CA 1
ATOM 14051 C C . LYS F 1 285 ? 101.142 81.573 43.032 1.00 41.75 282 LYS F C 1
ATOM 14052 O O . LYS F 1 285 ? 101.515 82.708 42.747 1.00 41.12 282 LYS F O 1
ATOM 14058 N N . TYR F 1 286 ? 99.852 81.216 43.072 1.00 37.05 283 TYR F N 1
ATOM 14059 C CA . TYR F 1 286 ? 98.794 82.182 42.756 1.00 35.41 283 TYR F CA 1
ATOM 14060 C C . TYR F 1 286 ? 98.733 83.276 43.812 1.00 34.97 283 TYR F C 1
ATOM 14061 O O . TYR F 1 286 ? 98.753 84.453 43.472 1.00 36.24 283 TYR F O 1
ATOM 14070 N N . VAL F 1 287 ? 98.723 82.892 45.085 1.00 35.41 284 VAL F N 1
ATOM 14071 C CA . VAL F 1 287 ? 98.672 83.866 46.193 1.00 36.60 284 VAL F CA 1
ATOM 14072 C C . VAL F 1 287 ? 99.860 84.840 46.121 1.00 38.61 284 VAL F C 1
ATOM 14073 O O . VAL F 1 287 ? 99.692 86.041 46.370 1.00 39.83 284 VAL F O 1
ATOM 14077 N N . GLY F 1 288 ? 101.026 84.334 45.709 1.00 40.28 285 GLY F N 1
ATOM 14078 C CA . GLY F 1 288 ? 102.233 85.167 45.539 1.00 41.81 285 GLY F CA 1
ATOM 14079 C C . GLY F 1 288 ? 102.055 86.389 44.626 1.00 42.41 285 GLY F C 1
ATOM 14080 O O . GLY F 1 288 ? 102.717 87.407 44.830 1.00 42.48 285 GLY F O 1
ATOM 14081 N N . THR F 1 289 ? 101.156 86.300 43.638 1.00 42.73 286 THR F N 1
ATOM 14082 C CA . THR F 1 289 ? 100.891 87.417 42.708 1.00 43.99 286 THR F CA 1
ATOM 14083 C C . THR F 1 289 ? 100.106 88.573 43.355 1.00 45.87 286 THR F C 1
ATOM 14084 O O . THR F 1 289 ? 99.906 89.598 42.716 1.00 47.60 286 THR F O 1
ATOM 14088 N N . PHE F 1 290 ? 99.632 88.389 44.591 1.00 44.67 287 PHE F N 1
ATOM 14089 C CA . PHE F 1 290 ? 98.958 89.458 45.333 1.00 46.86 287 PHE F CA 1
ATOM 14090 C C . PHE F 1 290 ? 100.002 90.252 46.132 1.00 51.16 287 PHE F C 1
ATOM 14091 O O . PHE F 1 290 ? 99.660 91.229 46.793 1.00 50.59 287 PHE F O 1
ATOM 14099 N N . LEU F 1 291 ? 101.254 89.789 46.062 1.00 58.92 288 LEU F N 1
ATOM 14100 C CA . LEU F 1 291 ? 102.438 90.378 46.719 1.00 68.39 288 LEU F CA 1
ATOM 14101 C C . LEU F 1 291 ? 102.458 90.121 48.217 1.00 72.95 288 LEU F C 1
ATOM 14102 O O . LEU F 1 291 ? 103.537 90.061 48.814 1.00 81.73 288 LEU F O 1
#

CATH classification: 3.40.50.720 (+1 more: 3.90.25.10)